Protein 2LXI (pdb70)

InterPro domains:
  IPR000467 G-patch domain [PF01585] (859-901)
  IPR000467 G-patch domain [PS50174] (858-904)
  IPR000467 G-patch domain [SM00443] (856-902)
  IPR000504 RNA recognition motif domain [PF00076] (132-190)
  IPR000504 RNA recognition motif domain [PS50102] (129-209)
  IPR000504 RNA recognition motif domain [PS50102] (300-384)
  IPR000504 RNA recognition motif domain [SM00360] (130-205)
  IPR000504 RNA recognition motif domain [SM00360] (301-380)
  IPR001876 Zinc finger, RanBP2-type [PF00641] (215-241)
  IPR001876 Zinc finger, RanBP2-type [PS01358] (217-236)
  IPR001876 Zinc finger, RanBP2-type [PS50199] (212-242)
  IPR001876 Zinc finger, RanBP2-type [SM00547] (215-239)
  IPR012677 Nucleotide-binding alpha-beta plait domain superfamily [G3DSA:3.30.70.330] (107-211)
  IPR012677 Nucleotide-binding alpha-beta plait domain superfamily [G3DSA:3.30.70.330] (277-408)
  IPR013087 Zinc finger C2H2-type [PS50157] (759-789)
  IPR034992 RNA-binding protein 10, RNA recognition motif 2 [cd12754] (298-384)
  IPR035618 RBM10, OCRE domain [cd16167] (564-627)
  IPR035979 RNA-binding domain superfamily [SSF54928] (54-206)
  IPR035979 RNA-binding domain superfamily [SSF54928] (285-391)
  IPR036443 Zinc finger, RanBP2-type superfamily [SSF90209] (214-242)

Structure (mmCIF, N/CA/C/O backbone):
data_2LXI
#
_entry.id   2LXI
#
_cell.length_a   1.000
_cell.length_b   1.000
_cell.length_c   1.000
_cell.angle_alpha   90.00
_cell.angle_beta   90.00
_cell.angle_gamma   90.00
#
_symmetry.space_group_name_H-M   'P 1'
#
loop_
_atom_site.group_PDB
_atom_site.id
_atom_site.type_symbol
_atom_site.label_atom_id
_atom_site.label_alt_id
_atom_site.label_comp_id
_atom_site.label_asym_id
_atom_site.label_entity_id
_atom_site.label_seq_id
_atom_site.pdbx_PDB_ins_code
_atom_site.Cartn_x
_atom_site.Cartn_y
_atom_site.Cartn_z
_atom_site.occupancy
_atom_site.B_iso_or_equiv
_atom_site.auth_seq_id
_atom_site.auth_comp_id
_atom_site.auth_asym_id
_atom_site.auth_atom_id
_atom_site.pdbx_PDB_model_num
ATOM 1 N N . SER A 1 1 ? -3.703 11.440 -5.330 1.00 31.31 1 SER A N 1
ATOM 2 C CA . SER A 1 1 ? -4.170 10.071 -5.043 1.00 73.32 1 SER A CA 1
ATOM 3 C C . SER A 1 1 ? -3.781 9.658 -3.623 1.00 14.40 1 SER A C 1
ATOM 4 O O . SER A 1 1 ? -2.808 10.197 -3.114 1.00 72.45 1 SER A O 1
ATOM 11 N N . ASN A 1 2 ? -4.497 8.733 -2.968 1.00 51.01 2 ASN A N 1
ATOM 12 C CA . ASN A 1 2 ? -4.178 8.220 -1.624 1.00 73.32 2 ASN A CA 1
ATOM 13 C C . ASN A 1 2 ? -3.840 6.725 -1.635 1.00 44.34 2 ASN A C 1
ATOM 14 O O . ASN A 1 2 ? -3.498 6.196 -0.580 1.00 62.44 2 ASN A O 1
ATOM 24 N N . ILE A 1 3 ? -3.936 6.041 -2.779 1.00 73.35 3 ILE A N 1
ATOM 25 C CA . ILE A 1 3 ? -3.639 4.619 -2.895 1.00 21.13 3 ILE A CA 1
ATOM 26 C C . ILE A 1 3 ? -2.216 4.475 -3.412 1.00 74.43 3 ILE A C 1
ATOM 27 O O . ILE A 1 3 ? -1.805 5.225 -4.296 1.00 74.51 3 ILE A O 1
ATOM 42 N N . VAL A 1 4 ? -1.495 3.488 -2.895 1.00 24.13 4 VAL A N 1
ATOM 43 C CA . VAL A 1 4 ? -0.126 3.147 -3.257 1.00 0.10 4 VAL A CA 1
ATOM 44 C C . VAL A 1 4 ? -0.099 1.641 -3.524 1.00 14.33 4 VAL A C 1
ATOM 45 O O . VAL A 1 4 ? -0.072 0.814 -2.607 1.00 52.34 4 VAL A O 1
ATOM 58 N N . MET A 1 5 ? -0.166 1.298 -4.809 1.00 0.40 5 MET A N 1
ATOM 59 C CA . MET A 1 5 ? 0.076 -0.032 -5.332 1.00 0.15 5 MET A CA 1
ATOM 60 C C . MET A 1 5 ? 1.569 -0.272 -5.236 1.00 45.32 5 MET A C 1
ATOM 61 O O . MET A 1 5 ? 2.341 0.474 -5.841 1.00 40.33 5 MET A O 1
ATOM 73 N N . LEU A 1 6 ? 1.982 -1.284 -4.486 1.00 31.14 6 LEU A N 1
ATOM 74 C CA . LEU A 1 6 ? 3.390 -1.603 -4.303 1.00 44.22 6 LEU A CA 1
ATOM 75 C C . LEU A 1 6 ? 3.674 -2.797 -5.187 1.00 20.43 6 LEU A C 1
ATOM 76 O O . LEU A 1 6 ? 3.406 -3.922 -4.777 1.00 44.34 6 LEU A O 1
ATOM 91 N N . ARG A 1 7 ? 4.100 -2.583 -6.431 1.00 51.24 7 ARG A N 1
ATOM 92 C CA . ARG A 1 7 ? 4.407 -3.697 -7.331 1.00 51.24 7 ARG A CA 1
ATOM 93 C C . ARG A 1 7 ? 5.790 -4.241 -6.997 1.00 73.31 7 ARG A C 1
ATOM 94 O O . ARG A 1 7 ? 6.651 -3.504 -6.523 1.00 52.05 7 ARG A O 1
ATOM 112 N N . MET A 1 8 ? 6.022 -5.506 -7.347 1.00 33.43 8 MET A N 1
ATOM 113 C CA . MET A 1 8 ? 7.311 -6.190 -7.256 1.00 21.14 8 MET A CA 1
ATOM 114 C C . MET A 1 8 ? 7.703 -6.536 -5.810 1.00 3.22 8 MET A C 1
ATOM 115 O O . MET A 1 8 ? 8.878 -6.733 -5.511 1.00 5.13 8 MET A O 1
ATOM 127 N N . LEU A 1 9 ? 6.732 -6.685 -4.903 1.00 13.02 9 LEU A N 1
ATOM 128 C CA . LEU A 1 9 ? 6.990 -7.241 -3.575 1.00 25.11 9 LEU A CA 1
ATOM 129 C C . LEU A 1 9 ? 7.382 -8.723 -3.697 1.00 13.24 9 LEU A C 1
ATOM 130 O O . LEU A 1 9 ? 7.008 -9.376 -4.680 1.00 60.35 9 LEU A O 1
ATOM 145 N N . PRO A 1 10 ? 8.091 -9.289 -2.704 1.00 20.14 10 PRO A N 1
ATOM 146 C CA . PRO A 1 10 ? 8.300 -10.720 -2.600 1.00 34.34 10 PRO A CA 1
ATOM 147 C C . PRO A 1 10 ? 7.015 -11.408 -2.144 1.00 41.23 10 PRO A C 1
ATOM 148 O O . PRO A 1 10 ? 6.046 -10.769 -1.725 1.00 42.24 10 PRO A O 1
ATOM 156 N N . GLN A 1 11 ? 7.043 -12.735 -2.166 1.00 34.53 11 GLN A N 1
ATOM 157 C CA . GLN A 1 11 ? 5.984 -13.560 -1.592 1.00 11.12 11 GLN A CA 1
ATOM 158 C C . GLN A 1 11 ? 6.029 -13.489 -0.062 1.00 51.12 11 GLN A C 1
ATOM 159 O O . GLN A 1 11 ? 4.982 -13.487 0.582 1.00 51.32 11 GLN A O 1
ATOM 171 N N . ALA A 1 12 ? 7.232 -13.409 0.509 1.00 61.23 12 ALA A N 1
ATOM 172 C CA . ALA A 1 12 ? 7.464 -13.543 1.938 1.00 45.41 12 ALA A CA 1
ATOM 173 C C . ALA A 1 12 ? 7.062 -12.321 2.773 1.00 2.52 12 ALA A C 1
ATOM 174 O O . ALA A 1 12 ? 6.898 -12.481 3.984 1.00 1.31 12 ALA A O 1
ATOM 181 N N . ALA A 1 13 ? 6.953 -11.124 2.175 1.00 33.11 13 ALA A N 1
ATOM 182 C CA . ALA A 1 13 ? 6.653 -9.900 2.927 1.00 62.23 13 ALA A CA 1
ATOM 183 C C . ALA A 1 13 ? 5.304 -10.016 3.641 1.00 5.25 13 ALA A C 1
ATOM 184 O O . ALA A 1 13 ? 4.432 -10.767 3.195 1.00 4.34 13 ALA A O 1
ATOM 191 N N . THR A 1 14 ? 5.090 -9.226 4.692 1.00 14.24 14 THR A N 1
ATOM 192 C CA . THR A 1 14 ? 3.883 -9.298 5.503 1.00 52.03 14 THR A CA 1
ATOM 193 C C . THR A 1 14 ? 3.221 -7.932 5.546 1.00 41.12 14 THR A C 1
ATOM 194 O O . THR A 1 14 ? 3.840 -6.918 5.220 1.00 20.10 14 THR A O 1
ATOM 205 N N . GLU A 1 15 ? 1.959 -7.909 5.980 1.00 2.40 15 GLU A N 1
ATOM 206 C CA . GLU A 1 15 ? 1.257 -6.672 6.272 1.00 73.23 15 GLU A CA 1
ATOM 207 C C . GLU A 1 15 ? 2.056 -5.846 7.288 1.00 41.14 15 GLU A C 1
ATOM 208 O O . GLU A 1 15 ? 2.060 -4.618 7.243 1.00 32.22 15 GLU A O 1
ATOM 218 N N . ASP A 1 16 ? 2.733 -6.537 8.206 1.00 62.43 16 ASP A N 1
ATOM 219 C CA . ASP A 1 16 ? 3.368 -5.923 9.355 1.00 22.32 16 ASP A CA 1
ATOM 220 C C . ASP A 1 16 ? 4.720 -5.288 9.016 1.00 43.01 16 ASP A C 1
ATOM 221 O O . ASP A 1 16 ? 5.096 -4.286 9.626 1.00 25.22 16 ASP A O 1
ATOM 229 N N . ASP A 1 17 ? 5.403 -5.812 7.987 1.00 34.43 17 ASP A N 1
ATOM 230 C CA . ASP A 1 17 ? 6.639 -5.230 7.448 1.00 61.12 17 ASP A CA 1
ATOM 231 C C . ASP A 1 17 ? 6.342 -3.816 6.962 1.00 60.33 17 ASP A C 1
ATOM 232 O O . ASP A 1 17 ? 7.040 -2.846 7.254 1.00 60.45 17 ASP A O 1
ATOM 240 N N . ILE A 1 18 ? 5.244 -3.719 6.212 1.00 1.51 18 ILE A N 1
ATOM 241 C CA . ILE A 1 18 ? 4.766 -2.491 5.615 1.00 3.42 18 ILE A CA 1
ATOM 242 C C . ILE A 1 18 ? 4.384 -1.514 6.731 1.00 35.30 18 ILE A C 1
ATOM 243 O O . ILE A 1 18 ? 4.769 -0.349 6.656 1.00 13.13 18 ILE A O 1
ATOM 258 N N . ARG A 1 19 ? 3.667 -1.962 7.774 1.00 40.23 19 ARG A N 1
ATOM 259 C CA . ARG A 1 19 ? 3.346 -1.122 8.938 1.00 71.31 19 ARG A CA 1
ATOM 260 C C . ARG A 1 19 ? 4.621 -0.494 9.501 1.00 14.35 19 ARG A C 1
ATOM 261 O O . ARG A 1 19 ? 4.624 0.706 9.780 1.00 11.21 19 ARG A O 1
ATOM 279 N N . GLY A 1 20 ? 5.714 -1.255 9.578 1.00 53.45 20 GLY A N 1
ATOM 280 C CA . GLY A 1 20 ? 7.010 -0.743 9.994 1.00 60.34 20 GLY A CA 1
ATOM 281 C C . GLY A 1 20 ? 7.479 0.410 9.111 1.00 32.53 20 GLY A C 1
ATOM 282 O O . GLY A 1 20 ? 7.854 1.465 9.630 1.00 15.30 20 GLY A O 1
ATOM 286 N N . GLN A 1 21 ? 7.448 0.231 7.789 1.00 40.32 21 GLN A N 1
ATOM 287 C CA . GLN A 1 21 ? 7.960 1.196 6.824 1.00 54.04 21 GLN A CA 1
ATOM 288 C C . GLN A 1 21 ? 7.159 2.494 6.843 1.00 63.23 21 GLN A C 1
ATOM 289 O O . GLN A 1 21 ? 7.731 3.576 6.691 1.00 71.12 21 GLN A O 1
ATOM 301 N N . LEU A 1 22 ? 5.838 2.394 6.981 1.00 11.53 22 LEU A N 1
ATOM 302 C CA . LEU A 1 22 ? 4.948 3.547 7.017 1.00 13.05 22 LEU A CA 1
ATOM 303 C C . LEU A 1 22 ? 5.291 4.381 8.242 1.00 24.40 22 LEU A C 1
ATOM 304 O O . LEU A 1 22 ? 5.559 5.583 8.147 1.00 42.02 22 LEU A O 1
ATOM 319 N N . GLN A 1 23 ? 5.341 3.714 9.395 1.00 52.14 23 GLN A N 1
ATOM 320 C CA . GLN A 1 23 ? 5.623 4.363 10.654 1.00 55.54 23 GLN A CA 1
ATOM 321 C C . GLN A 1 23 ? 7.045 4.918 10.707 1.00 1.14 23 GLN A C 1
ATOM 322 O O . GLN A 1 23 ? 7.234 5.925 11.392 1.00 31.12 23 GLN A O 1
ATOM 334 N N . SER A 1 24 ? 8.017 4.392 9.945 1.00 31.22 24 SER A N 1
ATOM 335 C CA . SER A 1 24 ? 9.341 4.994 9.944 1.00 33.43 24 SER A CA 1
ATOM 336 C C . SER A 1 24 ? 9.305 6.394 9.315 1.00 0.34 24 SER A C 1
ATOM 337 O O . SER A 1 24 ? 9.931 7.319 9.838 1.00 23.30 24 SER A O 1
ATOM 344 N N . HIS A 1 25 ? 8.498 6.611 8.268 1.00 60.21 25 HIS A N 1
ATOM 345 C CA . HIS A 1 25 ? 8.245 7.956 7.741 1.00 13.25 25 HIS A CA 1
ATOM 346 C C . HIS A 1 25 ? 7.265 8.756 8.605 1.00 2.34 25 HIS A C 1
ATOM 347 O O . HIS A 1 25 ? 7.114 9.966 8.401 1.00 3.20 25 HIS A O 1
ATOM 360 N N . GLY A 1 26 ? 6.633 8.125 9.595 1.00 71.31 26 GLY A N 1
ATOM 361 C CA . GLY A 1 26 ? 5.673 8.772 10.471 1.00 41.14 26 GLY A CA 1
ATOM 362 C C . GLY A 1 26 ? 4.403 9.045 9.684 1.00 4.04 26 GLY A C 1
ATOM 363 O O . GLY A 1 26 ? 3.918 10.176 9.655 1.00 40.53 26 GLY A O 1
ATOM 367 N N . VAL A 1 27 ? 3.921 8.023 8.980 1.00 32.23 27 VAL A N 1
ATOM 368 C CA . VAL A 1 27 ? 2.698 8.076 8.200 1.00 4.04 27 VAL A CA 1
ATOM 369 C C . VAL A 1 27 ? 1.827 6.944 8.743 1.00 2.30 27 VAL A C 1
ATOM 370 O O . VAL A 1 27 ? 2.288 5.802 8.817 1.00 13.03 27 VAL A O 1
ATOM 383 N N . GLN A 1 28 ? 0.587 7.234 9.142 1.00 64.25 28 GLN A N 1
ATOM 384 C CA . GLN A 1 28 ? -0.374 6.167 9.404 1.00 72.33 28 GLN A CA 1
ATOM 385 C C . GLN A 1 28 ? -0.721 5.549 8.042 1.00 40.31 28 GLN A C 1
ATOM 386 O O . GLN A 1 28 ? -0.962 6.305 7.087 1.00 35.43 28 GLN A O 1
ATOM 398 N N . ALA A 1 29 ? -0.810 4.216 7.947 1.00 3.02 29 ALA A N 1
ATOM 399 C CA . ALA A 1 29 ? -1.668 3.595 6.985 1.00 31.15 29 ALA A CA 1
ATOM 400 C C . ALA A 1 29 ? -3.084 3.637 7.513 1.00 75.24 29 ALA A C 1
ATOM 401 O O . ALA A 1 29 ? -3.320 3.284 8.671 1.00 22.23 29 ALA A O 1
ATOM 408 N N . ARG A 1 30 ? -4.029 4.021 6.655 1.00 24.54 30 ARG A N 1
ATOM 409 C CA . ARG A 1 30 ? -5.431 3.830 6.981 1.00 72.31 30 ARG A CA 1
ATOM 410 C C . ARG A 1 30 ? -5.785 2.353 6.810 1.00 53.03 30 ARG A C 1
ATOM 411 O O . ARG A 1 30 ? -6.484 1.784 7.650 1.00 63.24 30 ARG A O 1
ATOM 429 N N . GLU A 1 31 ? -5.301 1.711 5.743 1.00 43.03 31 GLU A N 1
ATOM 430 C CA . GLU A 1 31 ? -5.584 0.302 5.501 1.00 14.32 31 GLU A CA 1
ATOM 431 C C . GLU A 1 31 ? -4.441 -0.328 4.712 1.00 43.01 31 GLU A C 1
ATOM 432 O O . GLU A 1 31 ? -3.737 0.356 3.958 1.00 40.23 31 GLU A O 1
ATOM 442 N N . VAL A 1 32 ? -4.290 -1.645 4.841 1.00 32.55 32 VAL A N 1
ATOM 443 C CA . VAL A 1 32 ? -3.221 -2.411 4.212 1.00 13.04 32 VAL A CA 1
ATOM 444 C C . VAL A 1 32 ? -3.843 -3.684 3.630 1.00 31.31 32 VAL A C 1
ATOM 445 O O . VAL A 1 32 ? -4.579 -4.403 4.307 1.00 44.41 32 VAL A O 1
ATOM 458 N N . ARG A 1 33 ? -3.537 -3.948 2.361 1.00 1.50 33 ARG A N 1
ATOM 459 C CA . ARG A 1 33 ? -4.000 -5.063 1.548 1.00 42.21 33 ARG A CA 1
ATOM 460 C C . ARG A 1 33 ? -2.734 -5.721 1.019 1.00 62.45 33 ARG A C 1
ATOM 461 O O . ARG A 1 33 ? -2.238 -5.306 -0.030 1.00 64.15 33 ARG A O 1
ATOM 479 N N . LEU A 1 34 ? -2.132 -6.642 1.779 1.00 24.35 34 LEU A N 1
ATOM 480 C CA . LEU A 1 34 ? -0.914 -7.361 1.436 1.00 73.42 34 LEU A CA 1
ATOM 481 C C . LEU A 1 34 ? -1.045 -8.767 2.009 1.00 0.43 34 LEU A C 1
ATOM 482 O O . LEU A 1 34 ? -1.128 -8.917 3.223 1.00 52.42 34 LEU A O 1
ATOM 497 N N . MET A 1 35 ? -1.094 -9.789 1.158 1.00 32.24 35 MET A N 1
ATOM 498 C CA . MET A 1 35 ? -1.395 -11.177 1.498 1.00 44.44 35 MET A CA 1
ATOM 499 C C . MET A 1 35 ? -2.585 -11.308 2.472 1.00 13.32 35 MET A C 1
ATOM 500 O O . MET A 1 35 ? -3.476 -10.455 2.515 1.00 53.25 35 MET A O 1
ATOM 512 N N . ARG A 1 36 ? -2.621 -12.402 3.238 1.00 73.13 36 ARG A N 1
ATOM 513 C CA . ARG A 1 36 ? -3.438 -12.674 4.437 1.00 12.13 36 ARG A CA 1
ATOM 514 C C . ARG A 1 36 ? -4.895 -12.990 4.130 1.00 52.31 36 ARG A C 1
ATOM 515 O O . ARG A 1 36 ? -5.439 -13.976 4.629 1.00 15.10 36 ARG A O 1
ATOM 533 N N . ASN A 1 37 ? -5.524 -12.165 3.300 1.00 1.10 37 ASN A N 1
ATOM 534 C CA . ASN A 1 37 ? -6.933 -12.209 2.944 1.00 22.33 37 ASN A CA 1
ATOM 535 C C . ASN A 1 37 ? -7.366 -13.603 2.500 1.00 73.31 37 ASN A C 1
ATOM 536 O O . ASN A 1 37 ? -8.460 -14.043 2.835 1.00 0.34 37 ASN A O 1
ATOM 546 N N . LYS A 1 38 ? -6.501 -14.294 1.749 1.00 1.02 38 LYS A N 1
ATOM 547 C CA . LYS A 1 38 ? -6.803 -15.218 0.656 1.00 73.33 38 LYS A CA 1
ATOM 548 C C . LYS A 1 38 ? -7.822 -14.682 -0.352 1.00 42.22 38 LYS A C 1
ATOM 549 O O . LYS A 1 38 ? -7.436 -14.434 -1.493 1.00 5.34 38 LYS A O 1
ATOM 564 N N . SER A 1 39 ? -9.075 -14.488 0.051 1.00 33.40 39 SER A N 1
ATOM 565 C CA . SER A 1 39 ? -10.246 -14.351 -0.803 1.00 1.21 39 SER A CA 1
ATOM 566 C C . SER A 1 39 ? -10.012 -13.341 -1.926 1.00 11.21 39 SER A C 1
ATOM 567 O O . SER A 1 39 ? -9.899 -13.750 -3.086 1.00 1.42 39 SER A O 1
ATOM 574 N N . SER A 1 40 ? -9.855 -12.059 -1.582 1.00 54.21 40 SER A N 1
ATOM 575 C CA . SER A 1 40 ? -9.834 -10.989 -2.573 1.00 5.22 40 SER A CA 1
ATOM 576 C C . SER A 1 40 ? -8.599 -11.104 -3.469 1.00 42.21 40 SER A C 1
ATOM 577 O O . SER A 1 40 ? -8.674 -10.832 -4.671 1.00 55.03 40 SER A O 1
ATOM 584 N N . GLY A 1 41 ? -7.483 -11.578 -2.900 1.00 73.24 41 GLY A N 1
ATOM 585 C CA . GLY A 1 41 ? -6.377 -12.101 -3.685 1.00 54.21 41 GLY A CA 1
ATOM 586 C C . GLY A 1 41 ? -5.055 -11.398 -3.423 1.00 51.03 41 GLY A C 1
ATOM 587 O O . GLY A 1 41 ? -4.167 -11.516 -4.263 1.00 62.33 41 GLY A O 1
ATOM 591 N N . GLN A 1 42 ? -4.882 -10.724 -2.275 1.00 52.14 42 GLN A N 1
ATOM 592 C CA . GLN A 1 42 ? -3.795 -9.766 -2.013 1.00 24.23 42 GLN A CA 1
ATOM 593 C C . GLN A 1 42 ? -2.379 -10.364 -1.983 1.00 3.30 42 GLN A C 1
ATOM 594 O O . GLN A 1 42 ? -1.399 -9.693 -1.665 1.00 75.11 42 GLN A O 1
ATOM 606 N N . SER A 1 43 ? -2.256 -11.646 -2.271 1.00 41.45 43 SER A N 1
ATOM 607 C CA . SER A 1 43 ? -1.076 -12.467 -2.077 1.00 4.40 43 SER A CA 1
ATOM 608 C C . SER A 1 43 ? -0.496 -12.815 -3.453 1.00 5.20 43 SER A C 1
ATOM 609 O O . SER A 1 43 ? -0.673 -13.931 -3.951 1.00 33.32 43 SER A O 1
ATOM 616 N N . ARG A 1 44 ? 0.111 -11.829 -4.126 1.00 41.44 44 ARG A N 1
ATOM 617 C CA . ARG A 1 44 ? 0.599 -11.968 -5.501 1.00 41.23 44 ARG A CA 1
ATOM 618 C C . ARG A 1 44 ? 2.010 -11.439 -5.731 1.00 63.11 44 ARG A C 1
ATOM 619 O O . ARG A 1 44 ? 2.511 -11.640 -6.841 1.00 33.44 44 ARG A O 1
ATOM 637 N N . GLY A 1 45 ? 2.649 -10.793 -4.754 1.00 3.44 45 GLY A N 1
ATOM 638 C CA . GLY A 1 45 ? 3.845 -9.993 -4.994 1.00 20.25 45 GLY A CA 1
ATOM 639 C C . GLY A 1 45 ? 3.487 -8.531 -5.248 1.00 73.44 45 GLY A C 1
ATOM 640 O O . GLY A 1 45 ? 4.214 -7.846 -5.971 1.00 5.22 45 GLY A O 1
ATOM 644 N N . PHE A 1 46 ? 2.381 -8.033 -4.682 1.00 1.12 46 PHE A N 1
ATOM 645 C CA . PHE A 1 46 ? 2.101 -6.605 -4.603 1.00 62.43 46 PHE A CA 1
ATOM 646 C C . PHE A 1 46 ? 1.274 -6.286 -3.353 1.00 13.10 46 PHE A C 1
ATOM 647 O O . PHE A 1 46 ? 0.749 -7.206 -2.726 1.00 14.14 46 PHE A O 1
ATOM 663 N N . ALA A 1 47 ? 1.120 -4.996 -3.026 1.00 51.45 47 ALA A N 1
ATOM 664 C CA . ALA A 1 47 ? 0.187 -4.468 -2.026 1.00 32.34 47 ALA A CA 1
ATOM 665 C C . ALA A 1 47 ? -0.703 -3.386 -2.652 1.00 62.54 47 ALA A C 1
ATOM 666 O O . ALA A 1 47 ? -0.390 -2.915 -3.747 1.00 20.11 47 ALA A O 1
ATOM 673 N N . PHE A 1 48 ? -1.753 -2.956 -1.942 1.00 20.34 48 PHE A N 1
ATOM 674 C CA . PHE A 1 48 ? -2.720 -1.926 -2.355 1.00 5.44 48 PHE A CA 1
ATOM 675 C C . PHE A 1 48 ? -2.956 -0.885 -1.231 1.00 51.01 48 PHE A C 1
ATOM 676 O O . PHE A 1 48 ? -4.087 -0.478 -0.942 1.00 42.34 48 PHE A O 1
ATOM 692 N N . VAL A 1 49 ? -1.887 -0.492 -0.545 1.00 61.12 49 VAL A N 1
ATOM 693 C CA . VAL A 1 49 ? -1.872 0.316 0.685 1.00 52.43 49 VAL A CA 1
ATOM 694 C C . VAL A 1 49 ? -2.680 1.606 0.488 1.00 20.42 49 VAL A C 1
ATOM 695 O O . VAL A 1 49 ? -2.604 2.202 -0.590 1.00 3.01 49 VAL A O 1
ATOM 708 N N . GLU A 1 50 ? -3.458 2.040 1.493 1.00 43.31 50 GLU A N 1
ATOM 709 C CA . GLU A 1 50 ? -4.238 3.255 1.383 1.00 11.30 50 GLU A CA 1
ATOM 710 C C . GLU A 1 50 ? -4.012 4.152 2.597 1.00 63.23 50 GLU A C 1
ATOM 711 O O . GLU A 1 50 ? -3.921 3.685 3.739 1.00 3.34 50 GLU A O 1
ATOM 721 N N . PHE A 1 51 ? -3.929 5.454 2.329 1.00 4.22 51 PHE A N 1
ATOM 722 C CA . PHE A 1 51 ? -3.650 6.481 3.321 1.00 52.41 51 PHE A CA 1
ATOM 723 C C . PHE A 1 51 ? -4.919 7.272 3.629 1.00 54.13 51 PHE A C 1
ATOM 724 O O . PHE A 1 51 ? -5.822 7.359 2.795 1.00 21.22 51 PHE A O 1
ATOM 740 N N . SER A 1 52 ? -4.979 7.888 4.810 1.00 22.22 52 SER A N 1
ATOM 741 C CA . SER A 1 52 ? -6.087 8.738 5.229 1.00 1.40 52 SER A CA 1
ATOM 742 C C . SER A 1 52 ? -6.098 10.039 4.429 1.00 13.40 52 SER A C 1
ATOM 743 O O . SER A 1 52 ? -7.152 10.650 4.245 1.00 11.01 52 SER A O 1
ATOM 750 N N . HIS A 1 53 ? -4.935 10.475 3.951 1.00 71.35 53 HIS A N 1
ATOM 751 C CA . HIS A 1 53 ? -4.736 11.783 3.370 1.00 51.25 53 HIS A CA 1
ATOM 752 C C . HIS A 1 53 ? -4.117 11.585 1.997 1.00 64.23 53 HIS A C 1
ATOM 753 O O . HIS A 1 53 ? -3.208 10.774 1.834 1.00 2.23 53 HIS A O 1
ATOM 766 N N . LEU A 1 54 ? -4.569 12.355 1.011 1.00 35.32 54 LEU A N 1
ATOM 767 C CA . LEU A 1 54 ? -4.052 12.263 -0.351 1.00 34.21 54 LEU A CA 1
ATOM 768 C C . LEU A 1 54 ? -2.568 12.640 -0.362 1.00 13.05 54 LEU A C 1
ATOM 769 O O . LEU A 1 54 ? -1.768 11.970 -1.009 1.00 73.52 54 LEU A O 1
ATOM 784 N N . GLN A 1 55 ? -2.177 13.665 0.402 1.00 31.50 55 GLN A N 1
ATOM 785 C CA . GLN A 1 55 ? -0.778 14.061 0.539 1.00 13.34 55 GLN A CA 1
ATOM 786 C C . GLN A 1 55 ? 0.114 12.934 1.075 1.00 0.21 55 GLN A C 1
ATOM 787 O O . GLN A 1 55 ? 1.295 12.902 0.742 1.00 14.14 55 GLN A O 1
ATOM 799 N N . ASP A 1 56 ? -0.411 12.037 1.916 1.00 44.22 56 ASP A N 1
ATOM 800 C CA . ASP A 1 56 ? 0.381 11.038 2.635 1.00 20.22 56 ASP A CA 1
ATOM 801 C C . ASP A 1 56 ? 0.877 9.953 1.687 1.00 21.42 56 ASP A C 1
ATOM 802 O O . ASP A 1 56 ? 1.964 9.420 1.900 1.00 32.23 56 ASP A O 1
ATOM 810 N N . ALA A 1 57 ? 0.127 9.665 0.617 1.00 72.42 57 ALA A N 1
ATOM 811 C CA . ALA A 1 57 ? 0.565 8.721 -0.397 1.00 1.43 57 ALA A CA 1
ATOM 812 C C . ALA A 1 57 ? 1.806 9.305 -1.051 1.00 4.15 57 ALA A C 1
ATOM 813 O O . ALA A 1 57 ? 2.866 8.682 -1.057 1.00 52.05 57 ALA A O 1
ATOM 820 N N . THR A 1 58 ? 1.690 10.543 -1.534 1.00 5.01 58 THR A N 1
ATOM 821 C CA . THR A 1 58 ? 2.780 11.272 -2.144 1.00 51.31 58 THR A CA 1
ATOM 822 C C . THR A 1 58 ? 3.963 11.385 -1.181 1.00 5.44 58 THR A C 1
ATOM 823 O O . THR A 1 58 ? 5.115 11.346 -1.618 1.00 74.43 58 THR A O 1
ATOM 834 N N . ARG A 1 59 ? 3.701 11.548 0.123 1.00 4.53 59 ARG A N 1
ATOM 835 C CA . ARG A 1 59 ? 4.738 11.665 1.139 1.00 31.51 59 ARG A CA 1
ATOM 836 C C . ARG A 1 59 ? 5.619 10.429 1.054 1.00 2.02 59 ARG A C 1
ATOM 837 O O . ARG A 1 59 ? 6.825 10.525 0.835 1.00 32.43 59 ARG A O 1
ATOM 855 N N . TRP A 1 60 ? 5.003 9.262 1.216 1.00 25.14 60 TRP A N 1
ATOM 856 C CA . TRP A 1 60 ? 5.711 8.001 1.300 1.00 15.24 60 TRP A CA 1
ATOM 857 C C . TRP A 1 60 ? 6.388 7.686 -0.036 1.00 24.40 60 TRP A C 1
ATOM 858 O O . TRP A 1 60 ? 7.504 7.167 -0.052 1.00 51.31 60 TRP A O 1
ATOM 878 N N . MET A 1 61 ? 5.741 8.035 -1.154 1.00 40.35 61 MET A N 1
ATOM 879 C CA . MET A 1 61 ? 6.279 7.900 -2.498 1.00 20.40 61 MET A CA 1
ATOM 880 C C . MET A 1 61 ? 7.581 8.689 -2.635 1.00 3.53 61 MET A C 1
ATOM 881 O O . MET A 1 61 ? 8.641 8.106 -2.883 1.00 51.03 61 MET A O 1
ATOM 893 N N . GLU A 1 62 ? 7.511 10.017 -2.531 1.00 64.14 62 GLU A N 1
ATOM 894 C CA . GLU A 1 62 ? 8.630 10.898 -2.856 1.00 14.31 62 GLU A CA 1
ATOM 895 C C . GLU A 1 62 ? 9.769 10.728 -1.862 1.00 40.33 62 GLU A C 1
ATOM 896 O O . GLU A 1 62 ? 10.935 10.830 -2.241 1.00 14.33 62 GLU A O 1
ATOM 906 N N . ALA A 1 63 ? 9.453 10.404 -0.608 1.00 22.21 63 ALA A N 1
ATOM 907 C CA . ALA A 1 63 ? 10.455 10.182 0.433 1.00 54.44 63 ALA A CA 1
ATOM 908 C C . ALA A 1 63 ? 11.246 8.891 0.215 1.00 13.03 63 ALA A C 1
ATOM 909 O O . ALA A 1 63 ? 12.183 8.604 0.968 1.00 1.10 63 ALA A O 1
ATOM 916 N N . ASN A 1 64 ? 10.889 8.108 -0.802 1.00 22.33 64 ASN A N 1
ATOM 917 C CA . ASN A 1 64 ? 11.578 6.895 -1.209 1.00 60.44 64 ASN A CA 1
ATOM 918 C C . ASN A 1 64 ? 11.938 6.946 -2.692 1.00 64.23 64 ASN A C 1
ATOM 919 O O . ASN A 1 64 ? 12.441 5.958 -3.230 1.00 43.04 64 ASN A O 1
ATOM 929 N N . GLN A 1 65 ? 11.74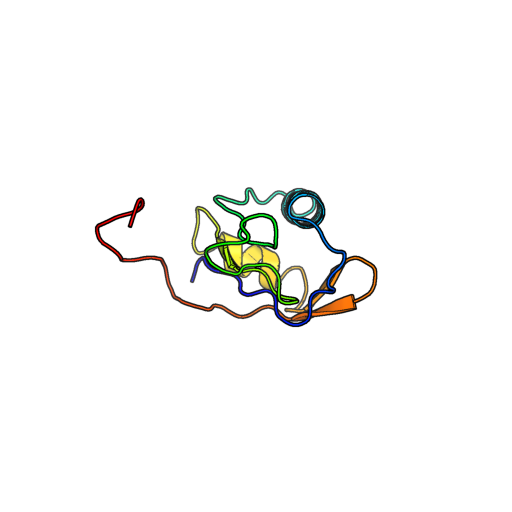0 8.093 -3.361 1.00 20.44 65 GLN A N 1
ATOM 930 C CA . GLN A 1 65 ? 12.109 8.323 -4.754 1.00 0.42 65 GLN A CA 1
ATOM 931 C C . GLN A 1 65 ? 11.385 7.306 -5.632 1.00 40.14 65 GLN A C 1
ATOM 932 O O . GLN A 1 65 ? 11.920 6.830 -6.638 1.00 15.23 65 GLN A O 1
ATOM 944 N N . HIS A 1 66 ? 10.177 6.932 -5.199 1.00 43.34 66 HIS A N 1
ATOM 945 C CA . HIS A 1 66 ? 9.291 6.028 -5.901 1.00 25.23 66 HIS A CA 1
ATOM 946 C C . HIS A 1 66 ? 9.812 4.574 -5.959 1.00 22.43 66 HIS A C 1
ATOM 947 O O . HIS A 1 66 ? 9.333 3.803 -6.798 1.00 63.52 66 HIS A O 1
ATOM 960 N N . SER A 1 67 ? 10.749 4.163 -5.085 1.00 32.31 67 SER A N 1
ATOM 961 C CA . SER A 1 67 ? 11.076 2.746 -4.904 1.00 4.00 67 SER A CA 1
ATOM 962 C C . SER A 1 67 ? 11.370 2.415 -3.437 1.00 0.00 67 SER A C 1
ATOM 963 O O . SER A 1 67 ? 12.197 3.069 -2.797 1.00 71.23 67 SER A O 1
ATOM 970 N N . LEU A 1 68 ? 10.708 1.382 -2.911 1.00 11.25 68 LEU A N 1
ATOM 971 C CA . LEU A 1 68 ? 10.967 0.845 -1.571 1.00 32.40 68 LEU A CA 1
ATOM 972 C C . LEU A 1 68 ? 11.827 -0.415 -1.666 1.00 54.01 68 LEU A C 1
ATOM 973 O O . LEU A 1 68 ? 12.122 -0.905 -2.762 1.00 21.41 68 LEU A O 1
ATOM 988 N N . ASN A 1 69 ? 12.207 -0.963 -0.510 1.00 4.11 69 ASN A N 1
ATOM 989 C CA . ASN A 1 69 ? 12.989 -2.182 -0.413 1.00 55.32 69 ASN A CA 1
ATOM 990 C C . ASN A 1 69 ? 12.538 -3.001 0.790 1.00 43.24 69 ASN A C 1
ATOM 991 O O . ASN A 1 69 ? 12.711 -2.557 1.921 1.00 45.34 69 ASN A O 1
ATOM 1001 N N . ILE A 1 70 ? 11.893 -4.145 0.548 1.00 61.54 70 ILE A N 1
ATOM 1002 C CA . ILE A 1 70 ? 11.285 -4.981 1.572 1.00 5.35 70 ILE A CA 1
ATOM 1003 C C . ILE A 1 70 ? 11.791 -6.400 1.382 1.00 65.15 70 ILE A C 1
ATOM 1004 O O . ILE A 1 70 ? 11.677 -6.963 0.287 1.00 12.11 70 ILE A O 1
ATOM 1019 N N . LEU A 1 71 ? 12.360 -6.964 2.451 1.00 71.22 71 LEU A N 1
ATOM 1020 C CA . LEU A 1 71 ? 13.099 -8.228 2.452 1.00 3.22 71 LEU A CA 1
ATOM 1021 C C . LEU A 1 71 ? 14.103 -8.251 1.293 1.00 4.24 71 LEU A C 1
ATOM 1022 O O . LEU A 1 71 ? 14.270 -9.267 0.622 1.00 21.50 71 LEU A O 1
ATOM 1037 N N . GLY A 1 72 ? 14.714 -7.099 1.011 1.00 3.41 72 GLY A N 1
ATOM 1038 C CA . GLY A 1 72 ? 15.703 -6.921 -0.032 1.00 53.35 72 GLY A CA 1
ATOM 1039 C C . GLY A 1 72 ? 15.130 -6.717 -1.438 1.00 22.43 72 GLY A C 1
ATOM 1040 O O . GLY A 1 72 ? 15.872 -6.243 -2.302 1.00 21.54 72 GLY A O 1
ATOM 1044 N N . GLN A 1 73 ? 13.862 -7.041 -1.724 1.00 65.31 73 GLN A N 1
ATOM 1045 C CA . GLN A 1 73 ? 13.301 -6.895 -3.064 1.00 34.20 73 GLN A CA 1
ATOM 1046 C C . GLN A 1 73 ? 13.091 -5.411 -3.335 1.00 60.11 73 GLN A C 1
ATOM 1047 O O . GLN A 1 73 ? 12.612 -4.681 -2.471 1.00 5.14 73 GLN A O 1
ATOM 1059 N N . LYS A 1 74 ? 13.428 -4.978 -4.545 1.00 12.11 74 LYS A N 1
ATOM 1060 C CA . LYS A 1 74 ? 13.209 -3.637 -5.060 1.00 12.34 74 LYS A CA 1
ATOM 1061 C C . LYS A 1 74 ? 11.739 -3.537 -5.448 1.00 3.31 74 LYS A C 1
ATOM 1062 O O . LYS A 1 74 ? 11.302 -4.221 -6.371 1.00 44.12 74 LYS A O 1
ATOM 1077 N N . VAL A 1 75 ? 10.988 -2.705 -4.738 1.00 44.03 75 VAL A N 1
ATOM 1078 C CA . VAL A 1 75 ? 9.554 -2.539 -4.906 1.00 63.55 75 VAL A CA 1
ATOM 1079 C C . VAL A 1 75 ? 9.332 -1.190 -5.587 1.00 54.22 75 VAL A C 1
ATOM 1080 O O . VAL A 1 75 ? 10.012 -0.214 -5.268 1.00 5.22 75 VAL A O 1
ATOM 1093 N N . SER A 1 76 ? 8.369 -1.117 -6.502 1.00 25.21 76 SER A N 1
ATOM 1094 C CA . SER A 1 76 ? 7.944 0.112 -7.164 1.00 31.42 76 SER A CA 1
ATOM 1095 C C . SER A 1 76 ? 6.597 0.551 -6.590 1.00 21.40 76 SER A C 1
ATOM 1096 O O . SER A 1 76 ? 5.854 -0.282 -6.067 1.00 23.43 76 SER A O 1
ATOM 1103 N N . MET A 1 77 ? 6.258 1.837 -6.698 1.00 24.25 77 MET A N 1
ATOM 1104 C CA . MET A 1 77 ? 5.028 2.387 -6.137 1.00 71.23 77 MET A CA 1
ATOM 1105 C C . MET A 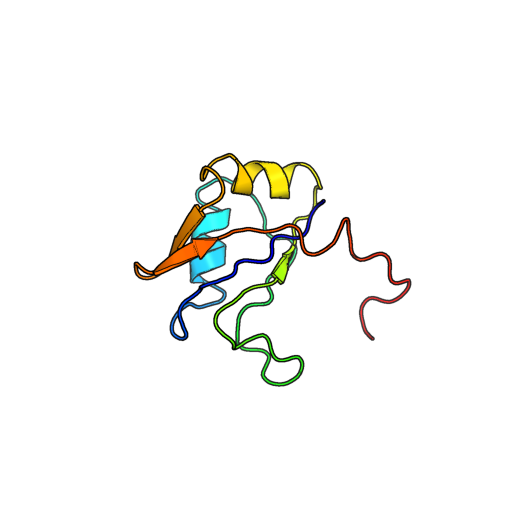1 77 ? 4.289 3.230 -7.170 1.00 11.44 77 MET A C 1
ATOM 1106 O O . MET A 1 77 ? 4.893 4.040 -7.879 1.00 4.20 77 MET A O 1
ATOM 1118 N N . HIS A 1 78 ? 2.979 2.998 -7.261 1.00 20.41 78 HIS A N 1
ATOM 1119 C CA . HIS A 1 78 ? 2.106 3.446 -8.341 1.00 61.21 78 HIS A CA 1
ATOM 1120 C C . HIS A 1 78 ? 0.732 3.782 -7.764 1.00 24.30 78 HIS A C 1
ATOM 1121 O O . HIS A 1 78 ? 0.202 3.002 -6.975 1.00 15.25 78 HIS A O 1
ATOM 1134 N N . TYR A 1 79 ? 0.125 4.904 -8.147 1.00 61.31 79 TYR A N 1
ATOM 1135 C CA . TYR A 1 79 ? -1.201 5.282 -7.665 1.00 61.34 79 TYR A CA 1
ATOM 1136 C C . TYR A 1 79 ? -2.271 4.452 -8.388 1.00 23.12 79 TYR A C 1
ATOM 1137 O O . TYR A 1 79 ? -2.551 4.750 -9.550 1.00 33.22 79 TYR A O 1
ATOM 1154 N N . SER A 1 80 ? -2.867 3.410 -7.783 1.00 54.04 80 SER A N 1
ATOM 1155 C CA . SER A 1 80 ? -3.824 2.586 -8.544 1.00 4.24 80 SER A CA 1
ATOM 1156 C C . SER A 1 80 ? -5.185 3.225 -8.754 1.00 31.13 80 SER A C 1
ATOM 1157 O O . SER A 1 80 ? -5.973 2.753 -9.569 1.00 22.33 80 SER A O 1
ATOM 1164 N N . ASP A 1 81 ? -5.413 4.362 -8.133 1.00 4.20 81 ASP A N 1
ATOM 1165 C CA . ASP A 1 81 ? -6.640 5.130 -8.228 1.00 35.32 81 ASP A CA 1
ATOM 1166 C C . ASP A 1 81 ? -6.433 6.475 -7.538 1.00 3.22 81 ASP A C 1
ATOM 1167 O O . ASP A 1 81 ? -5.431 6.632 -6.829 1.00 55.33 81 ASP A O 1
ATOM 1175 N N . PRO A 1 82 ? -7.322 7.465 -7.727 1.00 12.25 82 PRO A N 1
ATOM 1176 C CA . PRO A 1 82 ? -7.284 8.673 -6.926 1.00 13.34 82 PRO A CA 1
ATOM 1177 C C . PRO A 1 82 ? -7.678 8.399 -5.475 1.00 51.43 82 PRO A C 1
ATOM 1178 O O . PRO A 1 82 ? -6.910 8.728 -4.571 1.00 44.44 82 PRO A O 1
ATOM 1186 N N . LYS A 1 83 ? -8.871 7.825 -5.267 1.00 21.54 83 LYS A N 1
ATOM 1187 C CA . LYS A 1 83 ? -9.421 7.372 -3.998 1.00 31.20 83 LYS A CA 1
ATOM 1188 C C . LYS A 1 83 ? -10.542 6.360 -4.265 1.00 15.41 83 LYS A C 1
ATOM 1189 O O . LYS A 1 83 ? -11.133 6.415 -5.351 1.00 31.32 83 LYS A O 1
ATOM 1204 N N . PRO A 1 84 ? -10.877 5.501 -3.291 1.00 52.04 84 PRO A N 1
ATOM 1205 C CA . PRO A 1 84 ? -12.034 4.627 -3.328 1.00 13.14 84 PRO A CA 1
ATOM 1206 C C . PRO A 1 84 ? -13.294 5.472 -3.213 1.00 23.21 84 PRO A C 1
ATOM 1207 O O . PRO A 1 84 ? -13.578 6.083 -2.177 1.00 15.15 84 PRO A O 1
ATOM 1215 N N . LYS A 1 85 ? -13.990 5.605 -4.333 1.00 34.11 85 LYS A N 1
ATOM 1216 C CA . LYS A 1 85 ? -15.172 6.444 -4.475 1.00 73.15 85 LYS A CA 1
ATOM 1217 C C . LYS A 1 85 ? -16.455 5.625 -4.619 1.00 3.13 85 LYS A C 1
ATOM 1218 O O . LYS A 1 85 ? -17.463 6.131 -5.114 1.00 14.30 85 LYS A O 1
ATOM 1233 N N . ILE A 1 86 ? -16.406 4.360 -4.207 1.00 31.10 86 ILE A N 1
ATOM 1234 C CA . ILE A 1 86 ? -17.560 3.487 -4.046 1.00 34.13 86 ILE A CA 1
ATOM 1235 C C . ILE A 1 86 ? -18.457 4.120 -2.978 1.00 15.01 86 ILE A C 1
ATOM 1236 O O . ILE A 1 86 ? -17.970 4.838 -2.100 1.00 13.41 86 ILE A O 1
ATOM 1251 N N . ASN A 1 87 ? -19.762 3.851 -3.019 1.00 62.44 87 ASN A N 1
ATOM 1252 C CA . ASN A 1 87 ? -20.690 4.347 -2.002 1.00 41.21 87 ASN A CA 1
ATOM 1253 C C . ASN A 1 87 ? -20.825 3.382 -0.815 1.00 61.42 87 ASN A C 1
ATOM 1254 O O . ASN A 1 87 ? -21.462 3.712 0.187 1.00 12.31 87 ASN A O 1
ATOM 1264 N N . GLU A 1 88 ? -20.188 2.224 -0.933 1.00 43.51 88 GLU A N 1
ATOM 1265 C CA . GLU A 1 88 ? -20.146 1.102 -0.010 1.00 31.51 88 GLU A CA 1
ATOM 1266 C C . GLU A 1 88 ? -18.694 0.845 0.383 1.00 43.01 88 GLU A C 1
ATOM 1267 O O . GLU A 1 88 ? -17.777 1.240 -0.335 1.00 41.14 88 GLU A O 1
ATOM 1277 N N . ASP A 1 89 ? -18.494 0.161 1.507 1.00 21.12 89 ASP A N 1
ATOM 1278 C CA . ASP A 1 89 ? -17.180 -0.109 2.120 1.00 31.13 89 ASP A CA 1
ATOM 1279 C C . ASP A 1 89 ? -17.150 -1.495 2.775 1.00 43.12 89 ASP A C 1
ATOM 1280 O O . ASP A 1 89 ? -16.292 -1.835 3.589 1.00 32.13 89 ASP A O 1
ATOM 1288 N N . TRP A 1 90 ? -18.183 -2.270 2.469 1.00 43.44 90 TRP A N 1
ATOM 1289 C CA . TRP A 1 90 ? -18.442 -3.625 2.918 1.00 5.34 90 TRP A CA 1
ATOM 1290 C C . TRP A 1 90 ? -18.901 -4.531 1.765 1.00 65.11 90 TRP A C 1
ATOM 1291 O O . TRP A 1 90 ? -19.295 -5.676 2.000 1.00 20.45 90 TRP A O 1
ATOM 1311 N N . LEU A 1 91 ? -18.845 -4.049 0.520 1.00 13.34 91 LEU A N 1
ATOM 1312 C CA . LEU A 1 91 ? -19.138 -4.838 -0.684 1.00 11.04 91 LEU A CA 1
ATOM 1313 C C . LEU A 1 91 ? -17.818 -5.393 -1.186 1.00 15.41 91 LEU A C 1
ATOM 1314 O O . LEU A 1 91 ? -17.042 -4.579 -1.726 1.00 42.02 91 LEU A O 1
ATOM 1329 N N . SER A 1 1 ? -3.871 11.389 -2.805 1.00 14.04 1 SER A N 2
ATOM 1330 C CA . SER A 1 1 ? -4.538 10.115 -2.480 1.00 72.22 1 SER A CA 2
ATOM 1331 C C . SER A 1 1 ? -3.999 9.558 -1.158 1.00 42.41 1 SER A C 2
ATOM 1332 O O . SER A 1 1 ? -3.183 10.235 -0.543 1.00 23.32 1 SER A O 2
ATOM 1339 N N . ASN A 1 2 ? -4.437 8.382 -0.678 1.00 50.43 2 ASN A N 2
ATOM 1340 C CA . ASN A 1 2 ? -4.056 7.847 0.644 1.00 32.15 2 ASN A CA 2
ATOM 1341 C C . ASN A 1 2 ? -3.858 6.326 0.687 1.00 42.00 2 ASN A C 2
ATOM 1342 O O . ASN A 1 2 ? -3.769 5.766 1.775 1.00 51.20 2 ASN A O 2
ATOM 1352 N N . ILE A 1 3 ? -3.768 5.643 -0.453 1.00 51.00 3 ILE A N 2
ATOM 1353 C CA . ILE A 1 3 ? -3.348 4.242 -0.516 1.00 1.03 3 ILE A CA 2
ATOM 1354 C C . ILE A 1 3 ? -2.080 4.186 -1.355 1.00 33.35 3 ILE A C 2
ATOM 1355 O O . ILE A 1 3 ? -2.073 4.769 -2.444 1.00 73.21 3 ILE A O 2
ATOM 1370 N N . VAL A 1 4 ? -1.048 3.473 -0.893 1.00 31.55 4 VAL A N 2
ATOM 1371 C CA . VAL A 1 4 ? 0.240 3.408 -1.588 1.00 74.42 4 VAL A CA 2
ATOM 1372 C C . VAL A 1 4 ? 0.466 1.945 -1.972 1.00 21.21 4 VAL A C 2
ATOM 1373 O O . VAL A 1 4 ? 1.238 1.215 -1.349 1.00 52.21 4 VAL A O 2
ATOM 1386 N N . MET A 1 5 ? -0.299 1.488 -2.959 1.00 54.14 5 MET A N 2
ATOM 1387 C CA . MET A 1 5 ? -0.311 0.112 -3.430 1.00 54.13 5 MET A CA 2
ATOM 1388 C C . MET A 1 5 ? 1.070 -0.213 -3.969 1.00 12.11 5 MET A C 2
ATOM 1389 O O . MET A 1 5 ? 1.548 0.478 -4.869 1.00 63.52 5 MET A O 2
ATOM 1401 N N . LEU A 1 6 ? 1.723 -1.207 -3.370 1.00 43.41 6 LEU A N 2
ATOM 1402 C CA . LEU A 1 6 ? 3.049 -1.633 -3.789 1.00 10.31 6 LEU A CA 2
ATOM 1403 C C . LEU A 1 6 ? 2.897 -2.775 -4.786 1.00 21.15 6 LEU A C 2
ATOM 1404 O O . LEU A 1 6 ? 2.011 -3.608 -4.614 1.00 72.34 6 LEU A O 2
ATOM 1419 N N . ARG A 1 7 ? 3.783 -2.885 -5.776 1.00 32.31 7 ARG A N 2
ATOM 1420 C CA . ARG A 1 7 ? 3.840 -3.987 -6.752 1.00 65.22 7 ARG A CA 2
ATOM 1421 C C . ARG A 1 7 ? 5.182 -4.710 -6.649 1.00 11.12 7 ARG A C 2
ATOM 1422 O O . ARG A 1 7 ? 6.041 -4.294 -5.884 1.00 64.44 7 ARG A O 2
ATOM 1440 N N . MET A 1 8 ? 5.386 -5.782 -7.417 1.00 65.52 8 MET A N 2
ATOM 1441 C CA . MET A 1 8 ? 6.668 -6.491 -7.508 1.00 5.01 8 MET A CA 2
ATOM 1442 C C . MET A 1 8 ? 7.139 -7.132 -6.183 1.00 50.04 8 MET A C 2
ATOM 1443 O O . MET A 1 8 ? 8.318 -7.443 -6.029 1.00 43.11 8 MET A O 2
ATOM 1455 N N . LEU A 1 9 ? 6.251 -7.333 -5.207 1.00 31.41 9 LEU A N 2
ATOM 1456 C CA . LEU A 1 9 ? 6.602 -7.783 -3.854 1.00 1.21 9 LEU A CA 2
ATOM 1457 C C . LEU A 1 9 ? 7.224 -9.189 -3.808 1.00 32.13 9 LEU A C 2
ATOM 1458 O O . LEU A 1 9 ? 6.817 -10.056 -4.588 1.00 50.13 9 LEU A O 2
ATOM 1473 N N . PRO A 1 10 ? 8.139 -9.453 -2.852 1.00 52.22 10 PRO A N 2
ATOM 1474 C CA . PRO A 1 10 ? 8.517 -10.803 -2.462 1.00 73.31 10 PRO A CA 2
ATOM 1475 C C . PRO A 1 10 ? 7.442 -11.438 -1.582 1.00 22.33 10 PRO A C 2
ATOM 1476 O O . PRO A 1 10 ? 6.533 -10.770 -1.093 1.00 54.41 10 PRO A O 2
ATOM 1484 N N . GLN A 1 11 ? 7.621 -12.725 -1.294 1.00 43.31 11 GLN A N 2
ATOM 1485 C CA . GLN A 1 11 ? 6.732 -13.507 -0.438 1.00 22.24 11 GLN A CA 2
ATOM 1486 C C . GLN A 1 11 ? 7.325 -13.682 0.972 1.00 2.25 11 GLN A C 2
ATOM 1487 O O . GLN A 1 11 ? 6.623 -14.110 1.893 1.00 24.54 11 GLN A O 2
ATOM 1499 N N . ALA A 1 12 ? 8.597 -13.332 1.180 1.00 72.40 12 ALA A N 2
ATOM 1500 C CA . ALA A 1 12 ? 9.202 -13.282 2.506 1.00 44.21 12 ALA A CA 2
ATOM 1501 C C . ALA A 1 12 ? 8.956 -11.934 3.205 1.00 1.25 12 ALA A C 2
ATOM 1502 O O . ALA A 1 12 ? 9.187 -11.844 4.409 1.00 45.12 12 ALA A O 2
ATOM 1509 N N . ALA A 1 13 ? 8.437 -10.907 2.515 1.00 63.54 13 ALA A N 2
ATOM 1510 C CA . ALA A 1 13 ? 7.947 -9.707 3.195 1.00 33.41 13 ALA A CA 2
ATOM 1511 C C . ALA A 1 13 ? 6.734 -10.075 4.053 1.00 52.30 13 ALA A C 2
ATOM 1512 O O . ALA A 1 13 ? 5.979 -10.988 3.696 1.00 12.31 13 ALA A O 2
ATOM 1519 N N . THR A 1 14 ? 6.477 -9.321 5.116 1.00 64.40 14 THR A N 2
ATOM 1520 C CA . THR A 1 14 ? 5.307 -9.469 5.973 1.00 74.50 14 THR A CA 2
ATOM 1521 C C . THR A 1 14 ? 4.639 -8.110 6.146 1.00 65.14 14 THR A C 2
ATOM 1522 O O . THR A 1 14 ? 5.165 -7.095 5.685 1.00 41.30 14 THR A O 2
ATOM 1533 N N . GLU A 1 15 ? 3.461 -8.074 6.778 1.00 22.15 15 GLU A N 2
ATOM 1534 C CA . GLU A 1 15 ? 2.764 -6.823 7.053 1.00 4.04 15 GLU A CA 2
ATOM 1535 C C . GLU A 1 15 ? 3.673 -5.878 7.817 1.00 65.10 15 GLU A C 2
ATOM 1536 O O . GLU A 1 15 ? 3.659 -4.667 7.603 1.00 5.12 15 GLU A O 2
ATOM 1546 N N . ASP A 1 16 ? 4.487 -6.461 8.693 1.00 73.50 16 ASP A N 2
ATOM 1547 C CA . ASP A 1 16 ? 5.348 -5.694 9.545 1.00 41.13 16 ASP A CA 2
ATOM 1548 C C . ASP A 1 16 ? 6.515 -5.060 8.785 1.00 73.52 16 ASP A C 2
ATOM 1549 O O . ASP A 1 16 ? 7.115 -4.100 9.266 1.00 52.30 16 ASP A O 2
ATOM 1557 N N . ASP A 1 17 ? 6.813 -5.568 7.582 1.00 13.45 17 ASP A N 2
ATOM 1558 C CA . ASP A 1 17 ? 7.830 -4.988 6.711 1.00 13.44 17 ASP A CA 2
ATOM 1559 C C . ASP A 1 17 ? 7.420 -3.564 6.354 1.00 45.32 17 ASP A C 2
ATOM 1560 O O . ASP A 1 17 ? 8.122 -2.606 6.672 1.00 3.04 17 ASP A O 2
ATOM 1568 N N . ILE A 1 18 ? 6.214 -3.415 5.793 1.00 14.41 18 ILE A N 2
ATOM 1569 C CA . ILE A 1 18 ? 5.662 -2.104 5.477 1.00 2.42 18 ILE A CA 2
ATOM 1570 C C . ILE A 1 18 ? 5.589 -1.279 6.769 1.00 64.12 18 ILE A C 2
ATOM 1571 O O . ILE A 1 18 ? 5.975 -0.114 6.745 1.00 54.02 18 ILE A O 2
ATOM 1586 N N . ARG A 1 19 ? 5.157 -1.859 7.899 1.00 73.54 19 ARG A N 2
ATOM 1587 C CA . ARG A 1 19 ? 5.052 -1.108 9.158 1.00 10.41 19 ARG A CA 2
ATOM 1588 C C . ARG A 1 19 ? 6.386 -0.454 9.529 1.00 52.01 19 ARG A C 2
ATOM 1589 O O . ARG A 1 19 ? 6.393 0.719 9.916 1.00 62.40 19 ARG A O 2
ATOM 1607 N N . GLY A 1 20 ? 7.499 -1.171 9.387 1.00 61.51 20 GLY A N 2
ATOM 1608 C CA . GLY A 1 20 ? 8.828 -0.639 9.642 1.00 25.13 20 GLY A CA 2
ATOM 1609 C C . GLY A 1 20 ? 9.264 0.355 8.571 1.00 2.14 20 GLY A C 2
ATOM 1610 O O . GLY A 1 20 ? 9.841 1.388 8.911 1.00 65.22 20 GLY A O 2
ATOM 1614 N N . GLN A 1 21 ? 8.957 0.105 7.293 1.00 31.25 21 GLN A N 2
ATOM 1615 C CA . GLN A 1 21 ? 9.345 0.977 6.191 1.00 41.12 21 GLN A CA 2
ATOM 1616 C C . GLN A 1 21 ? 8.773 2.371 6.413 1.00 21.51 21 GLN A C 2
ATOM 1617 O O . GLN A 1 21 ? 9.481 3.366 6.259 1.00 73.11 21 GLN A O 2
ATOM 1629 N N . LEU A 1 22 ? 7.495 2.464 6.791 1.00 41.02 22 LEU A N 2
ATOM 1630 C CA . LEU A 1 22 ? 6.875 3.767 6.964 1.00 70.11 22 LEU A CA 2
ATOM 1631 C C . LEU A 1 22 ? 7.554 4.492 8.123 1.00 21.54 22 LEU A C 2
ATOM 1632 O O . LEU A 1 22 ? 7.800 5.691 8.022 1.00 44.01 22 LEU A O 2
ATOM 1647 N N . GLN A 1 23 ? 7.914 3.786 9.200 1.00 63.42 23 GLN A N 2
ATOM 1648 C CA . GLN A 1 23 ? 8.652 4.375 10.313 1.00 74.40 23 GLN A CA 2
ATOM 1649 C C . GLN A 1 23 ? 10.081 4.789 9.946 1.00 52.33 23 GLN A C 2
ATOM 1650 O O . GLN A 1 23 ? 10.637 5.632 10.650 1.00 30.32 23 GLN A O 2
ATOM 1662 N N . SER A 1 24 ? 10.662 4.318 8.839 1.00 2.42 24 SER A N 2
ATOM 1663 C CA . SER A 1 24 ? 11.908 4.879 8.324 1.00 12.43 24 SER A CA 2
ATOM 1664 C C . SER A 1 24 ? 11.691 6.339 7.884 1.00 61.32 24 SER A C 2
ATOM 1665 O O . SER A 1 24 ? 12.585 7.174 8.037 1.00 71.42 24 SER A O 2
ATOM 1672 N N . HIS A 1 25 ? 10.496 6.678 7.384 1.00 44.11 25 HIS A N 2
ATOM 1673 C CA . HIS A 1 25 ? 10.103 8.048 7.048 1.00 25.41 25 HIS A CA 2
ATOM 1674 C C . HIS A 1 25 ? 9.393 8.735 8.217 1.00 53.34 25 HIS A C 2
ATOM 1675 O O . HIS A 1 25 ? 9.189 9.948 8.173 1.00 52.22 25 HIS A O 2
ATOM 1688 N N . GLY A 1 26 ? 9.000 7.973 9.237 1.00 12.01 26 GLY A N 2
ATOM 1689 C CA . GLY A 1 26 ? 8.297 8.434 10.416 1.00 10.02 26 GLY A CA 2
ATOM 1690 C C . GLY A 1 26 ? 6.774 8.342 10.314 1.00 54.24 26 GLY A C 2
ATOM 1691 O O . GLY A 1 26 ? 6.095 8.812 11.233 1.00 31.54 26 GLY A O 2
ATOM 1695 N N . VAL A 1 27 ? 6.220 7.786 9.231 1.00 73.40 27 VAL A N 2
ATOM 1696 C CA . VAL A 1 27 ? 4.781 7.817 8.985 1.00 51.40 27 VAL A CA 2
ATOM 1697 C C . VAL A 1 27 ? 4.088 6.806 9.921 1.00 34.33 27 VAL A C 2
ATOM 1698 O O . VAL A 1 27 ? 4.706 5.877 10.452 1.00 32.34 27 VAL A O 2
ATOM 1711 N N . GLN A 1 28 ? 2.770 6.949 10.065 1.00 65.14 28 GLN A N 2
ATOM 1712 C CA . GLN A 1 28 ? 1.895 6.069 10.828 1.00 33.11 28 GLN A CA 2
ATOM 1713 C C . GLN A 1 28 ? 1.506 4.800 10.049 1.00 72.41 28 GLN A C 2
ATOM 1714 O O . GLN A 1 28 ? 1.615 3.697 10.582 1.00 41.41 28 GLN A O 2
ATOM 1726 N N . ALA A 1 29 ? 1.082 4.957 8.787 1.00 24.33 29 ALA A N 2
ATOM 1727 C CA . ALA A 1 29 ? 0.013 4.170 8.151 1.00 2.24 29 ALA A CA 2
ATOM 1728 C C . ALA A 1 29 ? -1.271 4.127 9.018 1.00 22.22 29 ALA A C 2
ATOM 1729 O O . ALA A 1 29 ? -1.278 4.603 10.149 1.00 11.44 29 ALA A O 2
ATOM 1736 N N . ARG A 1 30 ? -2.368 3.562 8.501 1.00 1.02 30 ARG A N 2
ATOM 1737 C CA . ARG A 1 30 ? -3.505 3.130 9.312 1.00 12.44 30 ARG A CA 2
ATOM 1738 C C . ARG A 1 30 ? -3.863 1.672 9.045 1.00 30.14 30 ARG A C 2
ATOM 1739 O O . ARG A 1 30 ? -4.264 0.975 9.972 1.00 34.25 30 ARG A O 2
ATOM 1757 N N . GLU A 1 31 ? -3.764 1.202 7.804 1.00 21.35 31 GLU A N 2
ATOM 1758 C CA . GLU A 1 31 ? -4.125 -0.162 7.432 1.00 44.23 31 GLU A CA 2
ATOM 1759 C C . GLU A 1 31 ? -3.010 -0.680 6.533 1.00 31.43 31 GLU A C 2
ATOM 1760 O O . GLU A 1 31 ? -2.384 0.110 5.827 1.00 62.42 31 GLU A O 2
ATOM 1770 N N . VAL A 1 32 ? -2.760 -1.986 6.530 1.00 61.13 32 VAL A N 2
ATOM 1771 C CA . VAL A 1 32 ? -1.645 -2.589 5.819 1.00 44.01 32 VAL A CA 2
ATOM 1772 C C . VAL A 1 32 ? -2.119 -3.941 5.289 1.00 74.33 32 VAL A C 2
ATOM 1773 O O . VAL A 1 32 ? -1.954 -4.980 5.918 1.00 24.51 32 VAL A O 2
ATOM 1786 N N . ARG A 1 33 ? -2.761 -3.952 4.122 1.00 32.15 33 ARG A N 2
ATOM 1787 C CA . ARG A 1 33 ? -3.228 -5.206 3.519 1.00 54.40 33 ARG A CA 2
ATOM 1788 C C . ARG A 1 33 ? -2.081 -5.840 2.743 1.00 34.24 33 ARG A C 2
ATOM 1789 O O . ARG A 1 33 ? -2.028 -5.722 1.516 1.00 13.34 33 ARG A O 2
ATOM 1807 N N . LEU A 1 34 ? -1.145 -6.480 3.446 1.00 61.54 34 LEU A N 2
ATOM 1808 C CA . LEU A 1 34 ? 0.002 -7.160 2.848 1.00 61.53 34 LEU A CA 2
ATOM 1809 C C . LEU A 1 34 ? -0.364 -8.604 2.492 1.00 45.03 34 LEU A C 2
ATOM 1810 O O . LEU A 1 34 ? -1.343 -9.158 2.999 1.00 70.50 34 LEU A O 2
ATOM 1825 N N . MET A 1 35 ? 0.471 -9.217 1.652 1.00 64.41 35 MET A N 2
ATOM 1826 C CA . MET A 1 35 ? 0.514 -10.634 1.309 1.00 45.10 35 MET A CA 2
ATOM 1827 C C . MET A 1 35 ? 0.629 -11.521 2.552 1.00 10.05 35 MET A C 2
ATOM 1828 O O . MET A 1 35 ? 1.733 -11.891 2.967 1.00 1.01 35 MET A O 2
ATOM 1840 N N . ARG A 1 36 ? -0.519 -11.874 3.132 1.00 30.11 36 ARG A N 2
ATOM 1841 C CA . ARG A 1 36 ? -0.707 -12.860 4.183 1.00 34.15 36 ARG A CA 2
ATOM 1842 C C . ARG A 1 36 ? -1.991 -13.633 3.884 1.00 71.33 36 ARG A C 2
ATOM 1843 O O . ARG A 1 36 ? -1.926 -14.780 3.448 1.00 65.14 36 ARG A O 2
ATOM 1861 N N . ASN A 1 37 ? -3.148 -13.007 4.105 1.00 62.23 37 ASN A N 2
ATOM 1862 C CA . ASN A 1 37 ? -4.472 -13.629 4.088 1.00 2.02 37 ASN A CA 2
ATOM 1863 C C . ASN A 1 37 ? -4.859 -14.174 2.712 1.00 44.42 37 ASN A C 2
ATOM 1864 O O . ASN A 1 37 ? -5.411 -13.438 1.882 1.00 34.25 37 ASN A O 2
ATOM 1874 N N . LYS A 1 38 ? -4.600 -15.466 2.486 1.00 32.54 38 LYS A N 2
ATOM 1875 C CA . LYS A 1 38 ? -4.952 -16.145 1.244 1.00 62.50 38 LYS A CA 2
ATOM 1876 C C . LYS A 1 38 ? -6.457 -16.217 1.012 1.00 42.30 38 LYS A C 2
ATOM 1877 O O . LYS A 1 38 ? -6.874 -16.150 -0.145 1.00 45.10 38 LYS A O 2
ATOM 1892 N N . SER A 1 39 ? -7.259 -16.338 2.071 1.00 31.41 39 SER A N 2
ATOM 1893 C CA . SER A 1 39 ? -8.693 -16.562 1.950 1.00 2.22 39 SER A CA 2
ATOM 1894 C C . SER A 1 39 ? -9.395 -15.312 1.409 1.00 33.21 39 SER A C 2
ATOM 1895 O O . SER A 1 39 ? -10.228 -15.422 0.506 1.00 44.53 39 SER A O 2
ATOM 1902 N N . SER A 1 40 ? -9.029 -14.130 1.919 1.00 45.13 40 SER A N 2
ATOM 1903 C CA . SER A 1 40 ? -9.429 -12.855 1.335 1.00 63.30 40 SER A CA 2
ATOM 1904 C C . SER A 1 40 ? -8.833 -12.768 -0.059 1.00 51.54 40 SER A C 2
ATOM 1905 O O . SER A 1 40 ? -9.551 -12.672 -1.055 1.00 50.51 40 SER A O 2
ATOM 1912 N N . GLY A 1 41 ? -7.506 -12.856 -0.114 1.00 63.03 41 GLY A N 2
ATOM 1913 C CA . GLY A 1 41 ? -6.750 -12.569 -1.314 1.00 73.42 41 GLY A CA 2
ATOM 1914 C C . GLY A 1 41 ? -5.995 -11.263 -1.150 1.00 21.35 41 GLY A C 2
ATOM 1915 O O . GLY A 1 41 ? -5.859 -10.508 -2.109 1.00 65.20 41 GLY A O 2
ATOM 1919 N N . GLN A 1 42 ? -5.453 -10.999 0.050 1.00 72.34 42 GLN A N 2
ATOM 1920 C CA . GLN A 1 42 ? -4.531 -9.883 0.257 1.00 43.21 42 GLN A CA 2
ATOM 1921 C C . GLN A 1 42 ? -3.158 -10.164 -0.369 1.00 51.11 42 GLN A C 2
ATOM 1922 O O . GLN A 1 42 ? -2.202 -9.415 -0.162 1.00 41.10 42 GLN A O 2
ATOM 1934 N N . SER A 1 43 ? -3.027 -11.280 -1.073 1.00 21.32 43 SER A N 2
ATOM 1935 C CA . SER A 1 43 ? -1.778 -11.944 -1.361 1.00 21.32 43 SER A CA 2
ATOM 1936 C C . SER A 1 43 ? -1.696 -12.261 -2.849 1.00 72.22 43 SER A C 2
ATOM 1937 O O . SER A 1 43 ? -2.401 -13.155 -3.317 1.00 65.34 43 SER A O 2
ATOM 1944 N N . ARG A 1 44 ? -0.922 -11.468 -3.606 1.00 32.15 44 ARG A N 2
ATOM 1945 C CA . ARG A 1 44 ? -0.879 -11.547 -5.069 1.00 1.41 44 ARG A CA 2
ATOM 1946 C C . ARG A 1 44 ? 0.436 -11.072 -5.703 1.00 24.55 44 ARG A C 2
ATOM 1947 O O . ARG A 1 44 ? 0.521 -11.078 -6.930 1.00 21.54 44 ARG A O 2
ATOM 1965 N N . GLY A 1 45 ? 1.437 -10.633 -4.935 1.00 63.34 45 GLY A N 2
ATOM 1966 C CA . GLY A 1 45 ? 2.570 -9.879 -5.482 1.00 12.33 45 GLY A CA 2
ATOM 1967 C C . GLY A 1 45 ? 2.277 -8.377 -5.511 1.00 32.41 45 GLY A C 2
ATOM 1968 O O . GLY A 1 45 ? 2.770 -7.661 -6.388 1.00 50.43 45 GLY A O 2
ATOM 1972 N N . PHE A 1 46 ? 1.446 -7.901 -4.579 1.00 45.33 46 PHE A N 2
ATOM 1973 C CA . PHE A 1 46 ? 1.206 -6.498 -4.276 1.00 34.55 46 PHE A CA 2
ATOM 1974 C C . PHE A 1 46 ? 0.598 -6.389 -2.874 1.00 42.43 46 PHE A C 2
ATOM 1975 O O . PHE A 1 46 ? 0.317 -7.413 -2.243 1.00 53.44 46 PHE A O 2
ATOM 1991 N N . ALA A 1 47 ? 0.398 -5.158 -2.395 1.00 30.42 47 ALA A N 2
ATOM 1992 C CA . ALA A 1 47 ? -0.229 -4.833 -1.116 1.00 44.43 47 ALA A CA 2
ATOM 1993 C C . ALA A 1 47 ? -1.050 -3.545 -1.244 1.00 71.12 47 ALA A C 2
ATOM 1994 O O . ALA A 1 47 ? -0.940 -2.871 -2.270 1.00 23.33 47 ALA A O 2
ATOM 2001 N N . PHE A 1 48 ? -1.811 -3.187 -0.201 1.00 24.23 48 PHE A N 2
ATOM 2002 C CA . PHE A 1 48 ? -2.497 -1.903 -0.074 1.00 21.53 48 PHE A CA 2
ATOM 2003 C C . PHE A 1 48 ? -2.314 -1.377 1.353 1.00 52.22 48 PHE A C 2
ATOM 2004 O O . PHE A 1 48 ? -3.065 -1.734 2.264 1.00 51.00 48 PHE A O 2
ATOM 2020 N N . VAL A 1 49 ? -1.307 -0.543 1.574 1.00 3.12 49 VAL A N 2
ATOM 2021 C CA . VAL A 1 49 ? -1.238 0.301 2.756 1.00 42.00 49 VAL A CA 2
ATOM 2022 C C . VAL A 1 49 ? -2.279 1.410 2.597 1.00 14.01 49 VAL A C 2
ATOM 2023 O O . VAL A 1 49 ? -2.404 1.972 1.508 1.00 41.34 49 VAL A O 2
ATOM 2036 N N . GLU A 1 50 ? -3.003 1.748 3.657 1.00 41.13 50 GLU A N 2
ATOM 2037 C CA . GLU A 1 50 ? -3.857 2.905 3.770 1.00 54.01 50 GLU A CA 2
ATOM 2038 C C . GLU A 1 50 ? -3.224 3.891 4.745 1.00 42.21 50 GLU A C 2
ATOM 2039 O O . GLU A 1 50 ? -2.578 3.486 5.713 1.00 73.32 50 GLU A O 2
ATOM 2049 N N . PHE A 1 51 ? -3.414 5.181 4.494 1.00 2.34 51 PHE A N 2
ATOM 2050 C CA . PHE A 1 51 ? -2.878 6.296 5.254 1.00 63.34 51 PHE A CA 2
ATOM 2051 C C . PHE A 1 51 ? -4.027 7.121 5.833 1.00 61.54 51 PHE A C 2
ATOM 2052 O O . PHE A 1 51 ? -5.159 7.048 5.344 1.00 3.24 51 PHE A O 2
ATOM 2068 N N . SER A 1 52 ? -3.716 7.942 6.835 1.00 52.00 52 SER A N 2
ATOM 2069 C CA . SER A 1 52 ? -4.648 8.811 7.545 1.00 42.44 52 SER A CA 2
ATOM 2070 C C . SER A 1 52 ? -4.526 10.279 7.127 1.00 13.33 52 SER A C 2
ATOM 2071 O O . SER A 1 52 ? -5.361 11.091 7.529 1.00 5.02 52 SER A O 2
ATOM 2078 N N . HIS A 1 53 ? -3.512 10.644 6.341 1.00 41.33 53 HIS A N 2
ATOM 2079 C CA . HIS A 1 53 ? -3.337 11.994 5.827 1.00 65.32 53 HIS A CA 2
ATOM 2080 C C . HIS A 1 53 ? -2.998 11.855 4.354 1.00 34.32 53 HIS A C 2
ATOM 2081 O O . HIS A 1 53 ? -2.085 11.108 3.996 1.00 33.45 53 HIS A O 2
ATOM 2094 N N . LEU A 1 54 ? -3.710 12.592 3.501 1.00 33.33 54 LEU A N 2
ATOM 2095 C CA . LEU A 1 54 ? -3.475 12.602 2.060 1.00 41.24 54 LEU A CA 2
ATOM 2096 C C . LEU A 1 54 ? -2.008 12.943 1.801 1.00 63.40 54 LEU A C 2
ATOM 2097 O O . LEU A 1 54 ? -1.309 12.233 1.085 1.00 62.24 54 LEU A O 2
ATOM 2112 N N . GLN A 1 55 ? -1.530 14.008 2.447 1.00 52.33 55 GLN A N 2
ATOM 2113 C CA . GLN A 1 55 ? -0.183 14.520 2.258 1.00 31.53 55 GLN A CA 2
ATOM 2114 C C . GLN A 1 55 ? 0.888 13.500 2.659 1.00 34.32 55 GLN A C 2
ATOM 2115 O O . GLN A 1 55 ? 1.966 13.496 2.063 1.00 31.13 55 GLN A O 2
ATOM 2127 N N . ASP A 1 56 ? 0.613 12.649 3.660 1.00 3.35 56 ASP A N 2
ATOM 2128 C CA . ASP A 1 56 ? 1.583 11.664 4.136 1.00 32.45 56 ASP A CA 2
ATOM 2129 C C . ASP A 1 56 ? 1.832 10.649 3.021 1.00 10.25 56 ASP A C 2
ATOM 2130 O O . ASP A 1 56 ? 2.959 10.171 2.891 1.00 1.24 56 ASP A O 2
ATOM 2138 N N . ALA A 1 57 ? 0.808 10.321 2.216 1.00 43.40 57 ALA A N 2
ATOM 2139 C CA . ALA A 1 57 ? 0.923 9.337 1.148 1.00 62.11 57 ALA A CA 2
ATOM 2140 C C . ALA A 1 57 ? 1.919 9.866 0.129 1.00 42.03 57 ALA A C 2
ATOM 2141 O O . ALA A 1 57 ? 2.829 9.153 -0.276 1.00 51.21 57 ALA A O 2
ATOM 2148 N N . THR A 1 58 ? 1.790 11.139 -0.238 1.00 12.45 58 THR A N 2
ATOM 2149 C CA . THR A 1 58 ? 2.722 11.873 -1.084 1.00 63.51 58 THR A CA 2
ATOM 2150 C C . THR A 1 58 ? 4.121 11.844 -0.470 1.00 44.33 58 THR A C 2
ATOM 2151 O O . THR A 1 58 ? 5.101 11.529 -1.141 1.00 5.12 58 THR A O 2
ATOM 2162 N N . ARG A 1 59 ? 4.210 12.128 0.829 1.00 53.04 59 ARG A N 2
ATOM 2163 C CA . ARG A 1 59 ? 5.454 12.230 1.573 1.00 3.25 59 ARG A CA 2
ATOM 2164 C C . ARG A 1 59 ? 6.112 10.880 1.813 1.00 71.12 59 ARG A C 2
ATOM 2165 O O . ARG A 1 59 ? 7.205 10.815 2.368 1.00 14.14 59 ARG A O 2
ATOM 2183 N N . TRP A 1 60 ? 5.442 9.797 1.442 1.00 52.24 60 TRP A N 2
ATOM 2184 C CA . TRP A 1 60 ? 6.031 8.469 1.332 1.00 74.20 60 TRP A CA 2
ATOM 2185 C C . TRP A 1 60 ? 6.355 8.163 -0.130 1.00 70.10 60 TRP A C 2
ATOM 2186 O O . TRP A 1 60 ? 7.479 7.773 -0.417 1.00 12.22 60 TRP A O 2
ATOM 2206 N N . MET A 1 61 ? 5.418 8.382 -1.058 1.00 23.44 61 MET A N 2
ATOM 2207 C CA . MET A 1 61 ? 5.572 8.175 -2.491 1.00 10.12 61 MET A CA 2
ATOM 2208 C C . MET A 1 61 ? 6.806 8.896 -3.026 1.00 31.24 61 MET A C 2
ATOM 2209 O O . MET A 1 61 ? 7.773 8.262 -3.450 1.00 70.20 61 MET A O 2
ATOM 2221 N N . GLU A 1 62 ? 6.753 10.224 -3.069 1.00 54.14 62 GLU A N 2
ATOM 2222 C CA . GLU A 1 62 ? 7.735 11.052 -3.758 1.00 70.32 62 GLU A CA 2
ATOM 2223 C C . GLU A 1 62 ? 9.081 10.956 -3.055 1.00 62.42 62 GLU A C 2
ATOM 2224 O O . GLU A 1 62 ? 10.133 10.964 -3.692 1.00 10.32 62 GLU A O 2
ATOM 2234 N N . ALA A 1 63 ? 9.033 10.763 -1.738 1.00 45.43 63 ALA A N 2
ATOM 2235 C CA . ALA A 1 63 ? 10.194 10.595 -0.891 1.00 63.20 63 ALA A CA 2
ATOM 2236 C C . ALA A 1 63 ? 10.903 9.260 -1.102 1.00 44.04 63 ALA A C 2
ATOM 2237 O O . ALA A 1 63 ? 11.974 9.065 -0.520 1.00 34.12 63 ALA A O 2
ATOM 2244 N N . ASN A 1 64 ? 10.301 8.371 -1.890 1.00 63.11 64 ASN A N 2
ATOM 2245 C CA . ASN A 1 64 ? 10.844 7.111 -2.368 1.00 51.42 64 ASN A CA 2
ATOM 2246 C C . ASN A 1 64 ? 10.952 7.124 -3.892 1.00 22.11 64 ASN A C 2
ATOM 2247 O O . ASN A 1 64 ? 11.310 6.119 -4.492 1.00 53.33 64 ASN A O 2
ATOM 2257 N N . GLN A 1 65 ? 10.647 8.246 -4.555 1.00 24.41 65 GLN A N 2
ATOM 2258 C CA . GLN A 1 65 ? 10.731 8.403 -6.010 1.00 31.43 65 GLN A CA 2
ATOM 2259 C C . GLN A 1 65 ? 9.794 7.417 -6.734 1.00 21.25 65 GLN A C 2
ATOM 2260 O O . GLN A 1 65 ? 9.951 7.158 -7.931 1.00 72.14 65 GLN A O 2
ATOM 2272 N N . HIS A 1 66 ? 8.778 6.929 -6.012 1.00 12.44 66 HIS A N 2
ATOM 2273 C CA . HIS A 1 66 ? 7.784 5.942 -6.415 1.00 43.33 66 HIS A CA 2
ATOM 2274 C C . HIS A 1 66 ? 8.330 4.503 -6.542 1.00 65.40 66 HIS A C 2
ATOM 2275 O O . HIS A 1 66 ? 7.635 3.652 -7.111 1.00 4.11 66 HIS A O 2
ATOM 2288 N N . SER A 1 67 ? 9.505 4.181 -5.986 1.00 3.03 67 SER A N 2
ATOM 2289 C CA . SER A 1 67 ? 10.022 2.823 -5.933 1.00 44.03 67 SER A CA 2
ATOM 2290 C C . SER A 1 67 ? 10.657 2.557 -4.569 1.00 22.51 67 SER A C 2
ATOM 2291 O O . SER A 1 67 ? 11.168 3.450 -3.907 1.00 53.31 67 SER A O 2
ATOM 2298 N N . LEU A 1 68 ? 10.615 1.304 -4.139 1.00 41.23 68 LEU A N 2
ATOM 2299 C CA . LEU A 1 68 ? 11.139 0.824 -2.861 1.00 51.12 68 LEU A CA 2
ATOM 2300 C C . LEU A 1 68 ? 11.996 -0.402 -3.107 1.00 53.44 68 LEU A C 2
ATOM 2301 O O . LEU A 1 68 ? 12.008 -0.951 -4.212 1.00 33.45 68 LEU A O 2
ATOM 2316 N N . ASN A 1 69 ? 12.643 -0.888 -2.053 1.00 5.12 69 ASN A N 2
ATOM 2317 C CA . ASN A 1 69 ? 13.404 -2.118 -2.100 1.00 3.14 69 ASN A CA 2
ATOM 2318 C C . ASN A 1 69 ? 13.245 -2.900 -0.804 1.00 42.31 69 ASN A C 2
ATOM 2319 O O . ASN A 1 69 ? 13.767 -2.497 0.236 1.00 11.01 69 ASN A O 2
ATOM 2329 N N . ILE A 1 70 ? 12.482 -3.992 -0.878 1.00 10.43 70 ILE A N 2
ATOM 2330 C CA . ILE A 1 70 ? 11.995 -4.772 0.255 1.00 4.01 70 ILE A CA 2
ATOM 2331 C C . ILE A 1 70 ? 12.630 -6.155 0.143 1.00 73.42 70 ILE A C 2
ATOM 2332 O O . ILE A 1 70 ? 12.415 -6.875 -0.841 1.00 25.34 70 ILE A O 2
ATOM 2347 N N . LEU A 1 71 ? 13.487 -6.482 1.112 1.00 43.03 71 LEU A N 2
ATOM 2348 C CA . LEU A 1 71 ? 14.388 -7.624 1.228 1.00 54.10 71 LEU A CA 2
ATOM 2349 C C . LEU A 1 71 ? 15.477 -7.616 0.155 1.00 21.15 71 LEU A C 2
ATOM 2350 O O . LEU A 1 71 ? 16.498 -8.279 0.333 1.00 62.54 71 LEU A O 2
ATOM 2365 N N . GLY A 1 72 ? 15.330 -6.826 -0.907 1.00 45.01 72 GLY A N 2
ATOM 2366 C CA . GLY A 1 72 ? 16.207 -6.776 -2.067 1.00 32.25 72 GLY A CA 2
ATOM 2367 C C . GLY A 1 72 ? 15.424 -6.739 -3.380 1.00 63.44 72 GLY A C 2
ATOM 2368 O O . GLY A 1 72 ? 15.992 -6.429 -4.434 1.00 31.41 72 GLY A O 2
ATOM 2372 N N . GLN A 1 73 ? 14.117 -7.023 -3.343 1.00 51.13 73 GLN A N 2
ATOM 2373 C CA . GLN A 1 73 ? 13.257 -6.946 -4.503 1.00 24.53 73 GLN A CA 2
ATOM 2374 C C . GLN A 1 73 ? 13.005 -5.481 -4.781 1.00 63.53 73 GLN A C 2
ATOM 2375 O O . GLN A 1 73 ? 12.565 -4.751 -3.893 1.00 5.31 73 GLN A O 2
ATOM 2387 N N . LYS A 1 74 ? 13.218 -5.090 -6.030 1.00 41.40 74 LYS A N 2
ATOM 2388 C CA . LYS A 1 74 ? 12.798 -3.801 -6.535 1.00 41.01 74 LYS A CA 2
ATOM 2389 C C . LYS A 1 74 ? 11.283 -3.781 -6.531 1.00 33.13 74 LYS A C 2
ATOM 2390 O O . LYS A 1 74 ? 10.659 -4.680 -7.099 1.00 32.53 74 LYS A O 2
ATOM 2405 N N . VAL A 1 75 ? 10.705 -2.758 -5.924 1.00 2.21 75 VAL A N 2
ATOM 2406 C CA . VAL A 1 75 ? 9.281 -2.542 -5.766 1.00 44.00 75 VAL A CA 2
ATOM 2407 C C . VAL A 1 75 ? 8.941 -1.185 -6.371 1.00 41.20 75 VAL A C 2
ATOM 2408 O O . VAL A 1 75 ? 9.772 -0.280 -6.417 1.00 43.13 75 VAL A O 2
ATOM 2421 N N . SER A 1 76 ? 7.707 -1.046 -6.841 1.00 65.33 76 SER A N 2
ATOM 2422 C CA . SER A 1 76 ? 7.126 0.207 -7.309 1.00 31.41 76 SER A CA 2
ATOM 2423 C C . SER A 1 76 ? 5.867 0.502 -6.490 1.00 3.42 76 SER A C 2
ATOM 2424 O O . SER A 1 76 ? 5.292 -0.428 -5.914 1.00 53.13 76 SER A O 2
ATOM 2431 N N . MET A 1 77 ? 5.424 1.765 -6.430 1.00 63.44 77 MET A N 2
ATOM 2432 C CA . MET A 1 77 ? 4.228 2.159 -5.682 1.00 21.42 77 MET A CA 2
ATOM 2433 C C . MET A 1 77 ? 3.284 3.030 -6.515 1.00 62.31 77 MET A C 2
ATOM 2434 O O . MET A 1 77 ? 3.729 3.736 -7.428 1.00 24.42 77 MET A O 2
ATOM 2446 N N . HIS A 1 78 ? 1.985 2.972 -6.200 1.00 74.42 78 HIS A N 2
ATOM 2447 C CA . HIS A 1 78 ? 0.900 3.574 -6.971 1.00 34.51 78 HIS A CA 2
ATOM 2448 C C . HIS A 1 78 ? -0.232 4.082 -6.064 1.00 2.42 78 HIS A C 2
ATOM 2449 O O . HIS A 1 78 ? -0.527 3.474 -5.028 1.00 73.10 78 HIS A O 2
ATOM 2462 N N . TYR A 1 79 ? -0.927 5.146 -6.485 1.00 21.44 79 TYR A N 2
ATOM 2463 C CA . TYR A 1 79 ? -2.091 5.688 -5.795 1.00 65.52 79 TYR A CA 2
ATOM 2464 C C . TYR A 1 79 ? -3.366 4.907 -6.128 1.00 33.05 79 TYR A C 2
ATOM 2465 O O . TYR A 1 79 ? -4.178 5.323 -6.961 1.00 34.35 79 TYR A O 2
ATOM 2482 N N . SER A 1 80 ? -3.583 3.786 -5.446 1.00 12.25 80 SER A N 2
ATOM 2483 C CA . SER A 1 80 ? -4.730 2.907 -5.655 1.00 72.24 80 SER A CA 2
ATOM 2484 C C . SER A 1 80 ? -5.847 3.279 -4.673 1.00 44.42 80 SER A C 2
ATOM 2485 O O . SER A 1 80 ? -6.209 2.483 -3.809 1.00 34.32 80 SER A O 2
ATOM 2492 N N . ASP A 1 81 ? -6.345 4.513 -4.777 1.00 10.34 81 ASP A N 2
ATOM 2493 C CA . ASP A 1 81 ? -7.382 5.099 -3.910 1.00 70.14 81 ASP A CA 2
ATOM 2494 C C . ASP A 1 81 ? -8.643 4.227 -3.769 1.00 73.10 81 ASP A C 2
ATOM 2495 O O . ASP A 1 81 ? -8.898 3.379 -4.627 1.00 32.33 81 ASP A O 2
ATOM 2503 N N . PRO A 1 82 ? -9.427 4.357 -2.677 1.00 21.44 82 PRO A N 2
ATOM 2504 C CA . PRO A 1 82 ? -10.572 3.476 -2.438 1.00 13.21 82 PRO A CA 2
ATOM 2505 C C . PRO A 1 82 ? -11.657 3.661 -3.503 1.00 73.41 82 PRO A C 2
ATOM 2506 O O . PRO A 1 82 ? -12.126 2.667 -4.055 1.00 42.22 82 PRO A O 2
ATOM 2514 N N . LYS A 1 83 ? -11.970 4.923 -3.811 1.00 41.40 83 LYS A N 2
ATOM 2515 C CA . LYS A 1 83 ? -12.986 5.475 -4.708 1.00 62.14 83 LYS A CA 2
ATOM 2516 C C . LYS A 1 83 ? -14.414 5.042 -4.351 1.00 71.04 83 LYS A C 2
ATOM 2517 O O . LYS A 1 83 ? -14.605 4.107 -3.573 1.00 12.25 83 LYS A O 2
ATOM 2532 N N . PRO A 1 84 ? -15.458 5.697 -4.882 1.00 43.33 84 PRO A N 2
ATOM 2533 C CA . PRO A 1 84 ? -16.805 5.168 -4.838 1.00 13.34 84 PRO A CA 2
ATOM 2534 C C . PRO A 1 84 ? -16.880 3.909 -5.711 1.00 4.13 84 PRO A C 2
ATOM 2535 O O . PRO A 1 84 ? -16.748 3.981 -6.936 1.00 2.25 84 PRO A O 2
ATOM 2543 N N . LYS A 1 85 ? -16.949 2.744 -5.063 1.00 23.02 85 LYS A N 2
ATOM 2544 C CA . LYS A 1 85 ? -17.130 1.430 -5.696 1.00 31.42 85 LYS A CA 2
ATOM 2545 C C . LYS A 1 85 ? -18.444 0.756 -5.254 1.00 32.02 85 LYS A C 2
ATOM 2546 O O . LYS A 1 85 ? -18.491 -0.470 -5.101 1.00 31.33 85 LYS A O 2
ATOM 2561 N N . ILE A 1 86 ? -19.458 1.519 -4.860 1.00 74.20 86 ILE A N 2
ATOM 2562 C CA . ILE A 1 86 ? -20.731 0.992 -4.381 1.00 61.14 86 ILE A CA 2
ATOM 2563 C C . ILE A 1 86 ? -21.437 0.301 -5.573 1.00 3.15 86 ILE A C 2
ATOM 2564 O O . ILE A 1 86 ? -21.111 0.526 -6.743 1.00 45.50 86 ILE A O 2
ATOM 2579 N N . ASN A 1 87 ? -22.377 -0.603 -5.289 1.00 1.53 87 ASN A N 2
ATOM 2580 C CA . ASN A 1 87 ? -23.267 -1.149 -6.304 1.00 63.14 87 ASN A CA 2
ATOM 2581 C C . ASN A 1 87 ? -24.390 -0.139 -6.525 1.00 65.12 87 ASN A C 2
ATOM 2582 O O . ASN A 1 87 ? -24.899 0.426 -5.559 1.00 45.21 87 ASN A O 2
ATOM 2592 N N . GLU A 1 88 ? -24.744 0.090 -7.786 1.00 5.41 88 GLU A N 2
ATOM 2593 C CA . GLU A 1 88 ? -25.614 1.171 -8.236 1.00 71.20 88 GLU A CA 2
ATOM 2594 C C . GLU A 1 88 ? -25.221 2.483 -7.554 1.00 4.41 88 GLU A C 2
ATOM 2595 O O . GLU A 1 88 ? -25.879 3.015 -6.660 1.00 74.04 88 GLU A O 2
ATOM 2605 N N . ASP A 1 89 ? -24.067 2.978 -7.988 1.00 1.24 89 ASP A N 2
ATOM 2606 C CA . ASP A 1 89 ? -23.315 4.059 -7.366 1.00 62.11 89 ASP A CA 2
ATOM 2607 C C . ASP A 1 89 ? -23.951 5.441 -7.605 1.00 72.24 89 ASP A C 2
ATOM 2608 O O . ASP A 1 89 ? -23.613 6.427 -6.946 1.00 30.24 89 ASP A O 2
ATOM 2616 N N . TRP A 1 90 ? -24.877 5.529 -8.564 1.00 23.01 90 TRP A N 2
ATOM 2617 C CA . TRP A 1 90 ? -25.587 6.739 -8.955 1.00 32.21 90 TRP A CA 2
ATOM 2618 C C . TRP A 1 90 ? -27.103 6.548 -9.022 1.00 3.51 90 TRP A C 2
ATOM 2619 O O . TRP A 1 90 ? -27.797 7.475 -9.448 1.00 44.24 90 TRP A O 2
ATOM 2639 N N . LEU A 1 91 ? -27.594 5.364 -8.641 1.00 5.45 91 LEU A N 2
ATOM 2640 C CA . LEU A 1 91 ? -29.010 5.109 -8.408 1.00 70.21 91 LEU A CA 2
ATOM 2641 C C . LEU A 1 91 ? -29.145 5.162 -6.905 1.00 45.21 91 LEU A C 2
ATOM 2642 O O . LEU A 1 91 ? -29.222 6.287 -6.379 1.00 22.31 91 LEU A O 2
ATOM 2657 N N . SER A 1 1 ? -6.850 8.399 -2.568 1.00 60.13 1 SER A N 3
ATOM 2658 C CA . SER A 1 1 ? -6.963 6.936 -2.545 1.00 13.00 1 SER A CA 3
ATOM 2659 C C . SER A 1 1 ? -7.311 6.337 -1.169 1.00 43.25 1 SER A C 3
ATOM 2660 O O . SER A 1 1 ? -8.337 5.663 -1.097 1.00 13.00 1 SER A O 3
ATOM 2667 N N . ASN A 1 2 ? -6.547 6.551 -0.078 1.00 32.10 2 ASN A N 3
ATOM 2668 C CA . ASN A 1 2 ? -6.590 5.835 1.205 1.00 15.31 2 ASN A CA 3
ATOM 2669 C C . ASN A 1 2 ? -5.923 4.463 1.099 1.00 3.41 2 ASN A C 3
ATOM 2670 O O . ASN A 1 2 ? -5.807 3.799 2.120 1.00 61.15 2 ASN A O 3
ATOM 2680 N N . ILE A 1 3 ? -5.440 4.035 -0.072 1.00 74.42 3 ILE A N 3
ATOM 2681 C CA . ILE A 1 3 ? -4.820 2.728 -0.238 1.00 64.32 3 ILE A CA 3
ATOM 2682 C C . ILE A 1 3 ? -3.581 2.896 -1.102 1.00 35.52 3 ILE A C 3
ATOM 2683 O O . ILE A 1 3 ? -3.640 3.561 -2.140 1.00 51.03 3 ILE A O 3
ATOM 2698 N N . VAL A 1 4 ? -2.493 2.258 -0.685 1.00 63.45 4 VAL A N 3
ATOM 2699 C CA . VAL A 1 4 ? -1.343 1.957 -1.518 1.00 35.24 4 VAL A CA 3
ATOM 2700 C C . VAL A 1 4 ? -1.334 0.441 -1.687 1.00 23.54 4 VAL A C 3
ATOM 2701 O O . VAL A 1 4 ? -1.182 -0.300 -0.713 1.00 40.05 4 VAL A O 3
ATOM 2714 N N . MET A 1 5 ? -1.557 -0.019 -2.917 1.00 73.34 5 MET A N 3
ATOM 2715 C CA . MET A 1 5 ? -1.301 -1.392 -3.312 1.00 11.23 5 MET A CA 3
ATOM 2716 C C . MET A 1 5 ? 0.151 -1.450 -3.767 1.00 3.22 5 MET A C 3
ATOM 2717 O O . MET A 1 5 ? 0.534 -0.713 -4.677 1.00 52.20 5 MET A O 3
ATOM 2729 N N . LEU A 1 6 ? 0.974 -2.276 -3.122 1.00 51.11 6 LEU A N 3
ATOM 2730 C CA . LEU A 1 6 ? 2.348 -2.511 -3.560 1.00 21.23 6 LEU A CA 3
ATOM 2731 C C . LEU A 1 6 ? 2.317 -3.702 -4.494 1.00 75.41 6 LEU A C 3
ATOM 2732 O O . LEU A 1 6 ? 1.828 -4.751 -4.087 1.00 14.01 6 LEU A O 3
ATOM 2747 N N . ARG A 1 7 ? 2.819 -3.570 -5.720 1.00 1.24 7 ARG A N 3
ATOM 2748 C CA . ARG A 1 7 ? 2.942 -4.659 -6.686 1.00 71.21 7 ARG A CA 3
ATOM 2749 C C . ARG A 1 7 ? 4.409 -5.017 -6.845 1.00 53.32 7 ARG A C 3
ATOM 2750 O O . ARG A 1 7 ? 5.260 -4.139 -6.709 1.00 15.21 7 ARG A O 3
ATOM 2768 N N . MET A 1 8 ? 4.680 -6.265 -7.232 1.00 41.31 8 MET A N 3
ATOM 2769 C CA . MET A 1 8 ? 6.021 -6.834 -7.369 1.00 54.20 8 MET A CA 3
ATOM 2770 C C . MET A 1 8 ? 6.677 -6.959 -5.996 1.00 20.13 8 MET A C 3
ATOM 2771 O O . MET A 1 8 ? 7.687 -6.315 -5.714 1.00 43.12 8 MET A O 3
ATOM 2783 N N . LEU A 1 9 ? 6.076 -7.774 -5.121 1.00 64.51 9 LEU A N 3
ATOM 2784 C CA . LEU A 1 9 ? 6.583 -7.998 -3.771 1.00 12.11 9 LEU A CA 3
ATOM 2785 C C . LEU A 1 9 ? 7.189 -9.402 -3.661 1.00 64.12 9 LEU A C 3
ATOM 2786 O O . LEU A 1 9 ? 6.575 -10.361 -4.153 1.00 3.32 9 LEU A O 3
ATOM 2801 N N . PRO A 1 10 ? 8.296 -9.583 -2.917 1.00 14.32 10 PRO A N 3
ATOM 2802 C CA . PRO A 1 10 ? 8.928 -10.876 -2.738 1.00 14.35 10 PRO A CA 3
ATOM 2803 C C . PRO A 1 10 ? 8.170 -11.704 -1.713 1.00 72.23 10 PRO A C 3
ATOM 2804 O O . PRO A 1 10 ? 7.529 -11.183 -0.796 1.00 1.45 10 PRO A O 3
ATOM 2812 N N . GLN A 1 11 ? 8.335 -13.015 -1.834 1.00 60.31 11 GLN A N 3
ATOM 2813 C CA . GLN A 1 11 ? 7.672 -13.986 -0.976 1.00 35.01 11 GLN A CA 3
ATOM 2814 C C . GLN A 1 11 ? 8.205 -13.925 0.458 1.00 2.45 11 GLN A C 3
ATOM 2815 O O . GLN A 1 11 ? 7.503 -14.339 1.378 1.00 74.00 11 GLN A O 3
ATOM 2827 N N . ALA A 1 12 ? 9.433 -13.425 0.636 1.00 31.34 12 ALA A N 3
ATOM 2828 C CA . ALA A 1 12 ? 10.117 -13.400 1.919 1.00 60.32 12 ALA A CA 3
ATOM 2829 C C . ALA A 1 12 ? 9.786 -12.153 2.750 1.00 62.04 12 ALA A C 3
ATOM 2830 O O . ALA A 1 12 ? 9.924 -12.227 3.971 1.00 33.31 12 ALA A O 3
ATOM 2837 N N . ALA A 1 13 ? 9.363 -11.033 2.140 1.00 60.00 13 ALA A N 3
ATOM 2838 C CA . ALA A 1 13 ? 9.090 -9.803 2.894 1.00 54.14 13 ALA A CA 3
ATOM 2839 C C . ALA A 1 13 ? 7.946 -10.014 3.888 1.00 0.22 13 ALA A C 3
ATOM 2840 O O . ALA A 1 13 ? 7.061 -10.850 3.666 1.00 55.21 13 ALA A O 3
ATOM 2847 N N . THR A 1 14 ? 7.933 -9.227 4.955 1.00 62.44 14 THR A N 3
ATOM 2848 C CA . THR A 1 14 ? 7.034 -9.381 6.084 1.00 64.40 14 THR A CA 3
ATOM 2849 C C . THR A 1 14 ? 6.212 -8.124 6.271 1.00 11.45 14 THR A C 3
ATOM 2850 O O . THR A 1 14 ? 6.581 -7.053 5.796 1.00 0.25 14 THR A O 3
ATOM 2861 N N . GLU A 1 15 ? 5.099 -8.246 6.996 1.00 62.31 15 GLU A N 3
ATOM 2862 C CA . GLU A 1 15 ? 4.301 -7.115 7.428 1.00 41.24 15 GLU A CA 3
ATOM 2863 C C . GLU A 1 15 ? 5.180 -5.993 7.996 1.00 60.22 15 GLU A C 3
ATOM 2864 O O . GLU A 1 15 ? 4.948 -4.808 7.756 1.00 13.32 15 GLU A O 3
ATOM 2874 N N . ASP A 1 16 ? 6.201 -6.417 8.739 1.00 53.50 16 ASP A N 3
ATOM 2875 C CA . ASP A 1 16 ? 7.128 -5.613 9.510 1.00 54.21 16 ASP A CA 3
ATOM 2876 C C . ASP A 1 16 ? 8.031 -4.756 8.622 1.00 11.15 16 ASP A C 3
ATOM 2877 O O . ASP A 1 16 ? 8.289 -3.596 8.950 1.00 31.25 16 ASP A O 3
ATOM 2885 N N . ASP A 1 17 ? 8.417 -5.299 7.459 1.00 54.44 17 ASP A N 3
ATOM 2886 C CA . ASP A 1 17 ? 9.249 -4.642 6.444 1.00 3.23 17 ASP A CA 3
ATOM 2887 C C . ASP A 1 17 ? 8.545 -3.422 5.855 1.00 41.30 17 ASP A C 3
ATOM 2888 O O . ASP A 1 17 ? 9.194 -2.504 5.348 1.00 53.23 17 ASP A O 3
ATOM 2896 N N . ILE A 1 18 ? 7.212 -3.439 5.843 1.00 34.32 18 ILE A N 3
ATOM 2897 C CA . ILE A 1 18 ? 6.381 -2.313 5.444 1.00 32.04 18 ILE A CA 3
ATOM 2898 C C . ILE A 1 18 ? 6.238 -1.371 6.629 1.00 31.32 18 ILE A C 3
ATOM 2899 O O . ILE A 1 18 ? 6.402 -0.167 6.453 1.00 53.54 18 ILE A O 3
ATOM 2914 N N . ARG A 1 19 ? 5.938 -1.900 7.819 1.00 55.30 19 ARG A N 3
ATOM 2915 C CA . ARG A 1 19 ? 5.629 -1.075 8.995 1.00 11.45 19 ARG A CA 3
ATOM 2916 C C . ARG A 1 19 ? 6.764 -0.085 9.278 1.00 23.12 19 ARG A C 3
ATOM 2917 O O . ARG A 1 19 ? 6.492 1.104 9.470 1.00 54.41 19 ARG A O 3
ATOM 2935 N N . GLY A 1 20 ? 8.017 -0.540 9.183 1.00 74.40 20 GLY A N 3
ATOM 2936 C CA . GLY A 1 20 ? 9.187 0.311 9.353 1.00 64.10 20 GLY A CA 3
ATOM 2937 C C . GLY A 1 20 ? 9.405 1.270 8.182 1.00 33.13 20 GLY A C 3
ATOM 2938 O O . GLY A 1 20 ? 9.780 2.421 8.406 1.00 53.44 20 GLY A O 3
ATOM 2942 N N . GLN A 1 21 ? 9.115 0.857 6.942 1.00 54.44 21 GLN A N 3
ATOM 2943 C CA . GLN A 1 21 ? 9.261 1.706 5.766 1.00 23.12 21 GLN A CA 3
ATOM 2944 C C . GLN A 1 21 ? 8.315 2.895 5.892 1.00 43.44 21 GLN A C 3
ATOM 2945 O O . GLN A 1 21 ? 8.708 4.030 5.627 1.00 43.51 21 GLN A O 3
ATOM 2957 N N . LEU A 1 22 ? 7.082 2.661 6.348 1.00 24.24 22 LEU A N 3
ATOM 2958 C CA . LEU A 1 22 ? 6.119 3.727 6.581 1.00 23.35 22 LEU A CA 3
ATOM 2959 C C . LEU A 1 22 ? 6.694 4.693 7.612 1.00 44.32 22 LEU A C 3
ATOM 2960 O O . LEU A 1 22 ? 6.638 5.908 7.415 1.00 74.23 22 LEU A O 3
ATOM 2975 N N . GLN A 1 23 ? 7.287 4.174 8.689 1.00 72.34 23 GLN A N 3
ATOM 2976 C CA . GLN A 1 23 ? 7.808 5.002 9.759 1.00 12.32 23 GLN A CA 3
ATOM 2977 C C . GLN A 1 23 ? 9.080 5.774 9.394 1.00 62.31 23 GLN A C 3
ATOM 2978 O O . GLN A 1 23 ? 9.280 6.851 9.960 1.00 24.34 23 GLN A O 3
ATOM 2990 N N . SER A 1 24 ? 9.880 5.323 8.421 1.00 54.41 24 SER A N 3
ATOM 2991 C CA . SER A 1 24 ? 10.952 6.129 7.838 1.00 44.42 24 SER A CA 3
ATOM 2992 C C . SER A 1 24 ? 10.390 7.480 7.366 1.00 34.42 24 SER A C 3
ATOM 2993 O O . SER A 1 24 ? 10.976 8.531 7.626 1.00 55.50 24 SER A O 3
ATOM 3000 N N . HIS A 1 25 ? 9.198 7.479 6.758 1.00 41.10 25 HIS A N 3
ATOM 3001 C CA . HIS A 1 25 ? 8.530 8.706 6.318 1.00 34.03 25 HIS A CA 3
ATOM 3002 C C . HIS A 1 25 ? 7.638 9.311 7.412 1.00 33.13 25 HIS A C 3
ATOM 3003 O O . HIS A 1 25 ? 7.137 10.424 7.239 1.00 15.22 25 HIS A O 3
ATOM 3016 N N . GLY A 1 26 ? 7.419 8.592 8.515 1.00 11.21 26 GLY A N 3
ATOM 3017 C CA . GLY A 1 26 ? 6.610 8.992 9.657 1.00 0.14 26 GLY A CA 3
ATOM 3018 C C . GLY A 1 26 ? 5.170 8.476 9.602 1.00 51.30 26 GLY A C 3
ATOM 3019 O O . GLY A 1 26 ? 4.416 8.726 10.543 1.00 34.45 26 GLY A O 3
ATOM 3023 N N . VAL A 1 27 ? 4.761 7.772 8.539 1.00 60.32 27 VAL A N 3
ATOM 3024 C CA . VAL A 1 27 ? 3.349 7.500 8.278 1.00 60.02 27 VAL A CA 3
ATOM 3025 C C . VAL A 1 27 ? 2.786 6.506 9.301 1.00 52.24 27 VAL A C 3
ATOM 3026 O O . VAL A 1 27 ? 3.421 5.503 9.652 1.00 3.32 27 VAL A O 3
ATOM 3039 N N . GLN A 1 28 ? 1.551 6.776 9.729 1.00 63.32 28 GLN A N 3
ATOM 3040 C CA . GLN A 1 28 ? 0.851 6.038 10.771 1.00 40.13 28 GLN A CA 3
ATOM 3041 C C . GLN A 1 28 ? 0.472 4.600 10.384 1.00 4.41 28 GLN A C 3
ATOM 3042 O O . GLN A 1 28 ? 0.433 3.746 11.265 1.00 63.31 28 GLN A O 3
ATOM 3054 N N . ALA A 1 29 ? 0.186 4.344 9.099 1.00 73.23 29 ALA A N 3
ATOM 3055 C CA . ALA A 1 29 ? -0.304 3.088 8.531 1.00 75.42 29 ALA A CA 3
ATOM 3056 C C . ALA A 1 29 ? -1.410 2.418 9.356 1.00 60.41 29 ALA A C 3
ATOM 3057 O O . ALA A 1 29 ? -1.119 1.576 10.209 1.00 20.24 29 ALA A O 3
ATOM 3064 N N . ARG A 1 30 ? -2.668 2.793 9.120 1.00 44.15 30 ARG A N 3
ATOM 3065 C CA . ARG A 1 30 ? -3.769 2.375 9.986 1.00 2.32 30 ARG A CA 3
ATOM 3066 C C . ARG A 1 30 ? -4.007 0.877 9.913 1.00 13.31 30 ARG A C 3
ATOM 3067 O O . ARG A 1 30 ? -4.258 0.253 10.941 1.00 13.21 30 ARG A O 3
ATOM 3085 N N . GLU A 1 31 ? -3.945 0.308 8.718 1.00 21.33 31 GLU A N 3
ATOM 3086 C CA . GLU A 1 31 ? -4.141 -1.118 8.509 1.00 13.24 31 GLU A CA 3
ATOM 3087 C C . GLU A 1 31 ? -3.190 -1.548 7.397 1.00 12.30 31 GLU A C 3
ATOM 3088 O O . GLU A 1 31 ? -2.773 -0.708 6.592 1.00 3.20 31 GLU A O 3
ATOM 3098 N N . VAL A 1 32 ? -2.851 -2.834 7.325 1.00 43.25 32 VAL A N 3
ATOM 3099 C CA . VAL A 1 32 ? -2.009 -3.384 6.278 1.00 53.15 32 VAL A CA 3
ATOM 3100 C C . VAL A 1 32 ? -2.533 -4.781 5.937 1.00 40.25 32 VAL A C 3
ATOM 3101 O O . VAL A 1 32 ? -3.162 -5.451 6.767 1.00 35.10 32 VAL A O 3
ATOM 3114 N N . ARG A 1 33 ? -2.222 -5.270 4.738 1.00 71.12 33 ARG A N 3
ATOM 3115 C CA . ARG A 1 33 ? -2.457 -6.649 4.328 1.00 71.15 33 ARG A CA 3
ATOM 3116 C C . ARG A 1 33 ? -1.213 -7.084 3.565 1.00 60.30 33 ARG A C 3
ATOM 3117 O O . ARG A 1 33 ? -1.108 -6.769 2.382 1.00 61.50 33 ARG A O 3
ATOM 3135 N N . LEU A 1 34 ? -0.241 -7.709 4.229 1.00 73.21 34 LEU A N 3
ATOM 3136 C CA . LEU A 1 34 ? 0.975 -8.249 3.645 1.00 20.42 34 LEU A CA 3
ATOM 3137 C C . LEU A 1 34 ? 1.250 -9.580 4.351 1.00 23.41 34 LEU A C 3
ATOM 3138 O O . LEU A 1 34 ? 0.331 -10.242 4.829 1.00 32.34 34 LEU A O 3
ATOM 3153 N N . MET A 1 35 ? 2.521 -9.989 4.419 1.00 13.34 35 MET A N 3
ATOM 3154 C CA . MET A 1 35 ? 2.990 -11.158 5.098 1.00 15.53 35 MET A CA 3
ATOM 3155 C C . MET A 1 35 ? 2.513 -12.396 4.357 1.00 0.03 35 MET A C 3
ATOM 3156 O O . MET A 1 35 ? 2.445 -12.385 3.130 1.00 53.40 35 MET A O 3
ATOM 3168 N N . ARG A 1 36 ? 2.364 -13.510 5.060 1.00 61.52 36 ARG A N 3
ATOM 3169 C CA . ARG A 1 36 ? 1.980 -14.800 4.528 1.00 43.02 36 ARG A CA 3
ATOM 3170 C C . ARG A 1 36 ? 1.045 -15.443 5.504 1.00 55.04 36 ARG A C 3
ATOM 3171 O O . ARG A 1 36 ? 1.117 -15.166 6.696 1.00 61.13 36 ARG A O 3
ATOM 3189 N N . ASN A 1 37 ? 0.135 -16.266 4.988 1.00 41.43 37 ASN A N 3
ATOM 3190 C CA . ASN A 1 37 ? -0.891 -16.835 5.841 1.00 34.54 37 ASN A CA 3
ATOM 3191 C C . ASN A 1 37 ? -1.401 -18.157 5.326 1.00 35.13 37 ASN A C 3
ATOM 3192 O O . ASN A 1 37 ? -1.483 -19.146 6.047 1.00 60.24 37 ASN A O 3
ATOM 3202 N N . LYS A 1 38 ? -1.767 -18.154 4.051 1.00 4.12 38 LYS A N 3
ATOM 3203 C CA . LYS A 1 38 ? -2.386 -19.237 3.318 1.00 24.41 38 LYS A CA 3
ATOM 3204 C C . LYS A 1 38 ? -3.778 -19.677 3.777 1.00 41.03 38 LYS A C 3
ATOM 3205 O O . LYS A 1 38 ? -4.524 -20.197 2.945 1.00 41.12 38 LYS A O 3
ATOM 3220 N N . SER A 1 39 ? -4.172 -19.453 5.027 1.00 31.42 39 SER A N 3
ATOM 3221 C CA . SER A 1 39 ? -5.570 -19.502 5.407 1.00 52.31 39 SER A CA 3
ATOM 3222 C C . SER A 1 39 ? -6.239 -18.209 4.923 1.00 4.34 39 SER A C 3
ATOM 3223 O O . SER A 1 39 ? -6.936 -18.246 3.914 1.00 4.40 39 SER A O 3
ATOM 3230 N N . SER A 1 40 ? -6.011 -17.067 5.583 1.00 73.12 40 SER A N 3
ATOM 3231 C CA . SER A 1 40 ? -6.780 -15.846 5.332 1.00 4.43 40 SER A CA 3
ATOM 3232 C C . SER A 1 40 ? -6.471 -15.194 3.972 1.00 61.22 40 SER A C 3
ATOM 3233 O O . SER A 1 40 ? -7.341 -14.548 3.392 1.00 33.31 40 SER A O 3
ATOM 3240 N N . GLY A 1 41 ? -5.272 -15.393 3.409 1.00 71.54 41 GLY A N 3
ATOM 3241 C CA . GLY A 1 41 ? -5.043 -15.165 1.980 1.00 40.44 41 GLY A CA 3
ATOM 3242 C C . GLY A 1 41 ? -4.367 -13.829 1.688 1.00 53.43 41 GLY A C 3
ATOM 3243 O O . GLY A 1 41 ? -4.354 -13.380 0.544 1.00 42.14 41 GLY A O 3
ATOM 3247 N N . GLN A 1 42 ? -3.778 -13.213 2.718 1.00 2.44 42 GLN A N 3
ATOM 3248 C CA . GLN A 1 42 ? -3.181 -11.873 2.758 1.00 73.22 42 GLN A CA 3
ATOM 3249 C C . GLN A 1 42 ? -1.977 -11.647 1.839 1.00 24.34 42 GLN A C 3
ATOM 3250 O O . GLN A 1 42 ? -1.329 -10.606 1.875 1.00 63.53 42 GLN A O 3
ATOM 3262 N N . SER A 1 43 ? -1.647 -12.642 1.039 1.00 0.03 43 SER A N 3
ATOM 3263 C CA . SER A 1 43 ? -0.326 -12.823 0.490 1.00 61.21 43 SER A CA 3
ATOM 3264 C C . SER A 1 43 ? -0.490 -13.316 -0.945 1.00 71.20 43 SER A C 3
ATOM 3265 O O . SER A 1 43 ? -0.963 -14.432 -1.179 1.00 75.22 43 SER A O 3
ATOM 3272 N N . ARG A 1 44 ? -0.235 -12.445 -1.927 1.00 15.31 44 ARG A N 3
ATOM 3273 C CA . ARG A 1 44 ? -0.501 -12.716 -3.348 1.00 4.34 44 ARG A CA 3
ATOM 3274 C C . ARG A 1 44 ? 0.581 -12.127 -4.269 1.00 31.51 44 ARG A C 3
ATOM 3275 O O . ARG A 1 44 ? 0.365 -12.023 -5.477 1.00 22.21 44 ARG A O 3
ATOM 3293 N N . GLY A 1 45 ? 1.740 -11.734 -3.736 1.00 4.22 45 GLY A N 3
ATOM 3294 C CA . GLY A 1 45 ? 2.798 -11.045 -4.474 1.00 54.04 45 GLY A CA 3
ATOM 3295 C C . GLY A 1 45 ? 2.562 -9.543 -4.580 1.00 21.14 45 GLY A C 3
ATOM 3296 O O . GLY A 1 45 ? 3.300 -8.841 -5.270 1.00 2.45 45 GLY A O 3
ATOM 3300 N N . PHE A 1 46 ? 1.556 -9.057 -3.860 1.00 63.23 46 PHE A N 3
ATOM 3301 C CA . PHE A 1 46 ? 1.250 -7.671 -3.608 1.00 4.22 46 PHE A CA 3
ATOM 3302 C C . PHE A 1 46 ? 0.664 -7.580 -2.200 1.00 21.21 46 PHE A C 3
ATOM 3303 O O . PHE A 1 46 ? 0.300 -8.606 -1.616 1.00 24.51 46 PHE A O 3
ATOM 3319 N N . ALA A 1 47 ? 0.592 -6.357 -1.678 1.00 51.22 47 ALA A N 3
ATOM 3320 C CA . ALA A 1 47 ? 0.073 -5.990 -0.372 1.00 0.11 47 ALA A CA 3
ATOM 3321 C C . ALA A 1 47 ? -0.921 -4.841 -0.514 1.00 74.34 47 ALA A C 3
ATOM 3322 O O . ALA A 1 47 ? -1.011 -4.231 -1.588 1.00 0.03 47 ALA A O 3
ATOM 3329 N N . PHE A 1 48 ? -1.608 -4.500 0.572 1.00 62.31 48 PHE A N 3
ATOM 3330 C CA . PHE A 1 48 ? -2.294 -3.229 0.749 1.00 34.20 48 PHE A CA 3
ATOM 3331 C C . PHE A 1 48 ? -1.751 -2.563 2.013 1.00 21.21 48 PHE A C 3
ATOM 3332 O O . PHE A 1 48 ? -1.303 -3.246 2.937 1.00 24.24 48 PHE A O 3
ATOM 3348 N N . VAL A 1 49 ? -1.838 -1.238 2.066 1.00 0.33 49 VAL A N 3
ATOM 3349 C CA . VAL A 1 49 ? -1.647 -0.408 3.246 1.00 32.11 49 VAL A CA 3
ATOM 3350 C C . VAL A 1 49 ? -2.782 0.615 3.184 1.00 62.14 49 VAL A C 3
ATOM 3351 O O . VAL A 1 49 ? -2.980 1.220 2.122 1.00 12.43 49 VAL A O 3
ATOM 3364 N N . GLU A 1 50 ? -3.535 0.789 4.273 1.00 64.25 50 GLU A N 3
ATOM 3365 C CA . GLU A 1 50 ? -4.591 1.788 4.382 1.00 62.12 50 GLU A CA 3
ATOM 3366 C C . GLU A 1 50 ? -4.138 2.968 5.239 1.00 52.21 50 GLU A C 3
ATOM 3367 O O . GLU A 1 50 ? -3.323 2.834 6.159 1.00 1.10 50 GLU A O 3
ATOM 3377 N N . PHE A 1 51 ? -4.731 4.136 4.976 1.00 75.52 51 PHE A N 3
ATOM 3378 C CA . PHE A 1 51 ? -4.306 5.396 5.554 1.00 40.42 51 PHE A CA 3
ATOM 3379 C C . PHE A 1 51 ? -5.555 6.101 6.037 1.00 24.11 51 PHE A C 3
ATOM 3380 O O . PHE A 1 51 ? -6.371 6.498 5.214 1.00 20.34 51 PHE A O 3
ATOM 3396 N N . SER A 1 52 ? -5.757 6.183 7.353 1.00 72.51 52 SER A N 3
ATOM 3397 C CA . SER A 1 52 ? -6.998 6.715 7.908 1.00 41.05 52 SER A CA 3
ATOM 3398 C C . SER A 1 52 ? -7.240 8.165 7.457 1.00 42.12 52 SER A C 3
ATOM 3399 O O . SER A 1 52 ? -8.393 8.550 7.250 1.00 32.13 52 SER A O 3
ATOM 3406 N N . HIS A 1 53 ? -6.169 8.943 7.248 1.00 52.21 53 HIS A N 3
ATOM 3407 C CA . HIS A 1 53 ? -6.219 10.273 6.656 1.00 0.40 53 HIS A CA 3
ATOM 3408 C C . HIS A 1 53 ? -5.946 10.141 5.162 1.00 73.24 53 HIS A C 3
ATOM 3409 O O . HIS A 1 53 ? -4.995 9.469 4.758 1.00 63.35 53 HIS A O 3
ATOM 3422 N N . LEU A 1 54 ? -6.724 10.852 4.346 1.00 1.02 54 LEU A N 3
ATOM 3423 C CA . LEU A 1 54 ? -6.586 10.861 2.892 1.00 52.22 54 LEU A CA 3
ATOM 3424 C C . LEU A 1 54 ? -5.179 11.299 2.488 1.00 15.33 54 LEU A C 3
ATOM 3425 O O . LEU A 1 54 ? -4.577 10.674 1.615 1.00 73.51 54 LEU A O 3
ATOM 3440 N N . GLN A 1 55 ? -4.660 12.355 3.121 1.00 43.33 55 GLN A N 3
ATOM 3441 C CA . GLN A 1 55 ? -3.348 12.910 2.804 1.00 71.25 55 GLN A CA 3
ATOM 3442 C C . GLN A 1 55 ? -2.245 11.849 2.869 1.00 61.33 55 GLN A C 3
ATOM 3443 O O . GLN A 1 55 ? -1.374 11.815 2.005 1.00 42.15 55 GLN A O 3
ATOM 3455 N N . ASP A 1 56 ? -2.288 10.960 3.862 1.00 31.34 56 ASP A N 3
ATOM 3456 C CA . ASP A 1 56 ? -1.188 10.055 4.184 1.00 14.10 56 ASP A CA 3
ATOM 3457 C C . ASP A 1 56 ? -0.979 9.030 3.077 1.00 11.12 56 ASP A C 3
ATOM 3458 O O . ASP A 1 56 ? 0.145 8.564 2.878 1.00 41.21 56 ASP A O 3
ATOM 3466 N N . ALA A 1 57 ? -2.044 8.716 2.335 1.00 42.03 57 ALA A N 3
ATOM 3467 C CA . ALA A 1 57 ? -2.007 7.774 1.232 1.00 64.33 57 ALA A CA 3
ATOM 3468 C C . ALA A 1 57 ? -1.055 8.313 0.166 1.00 71.13 57 ALA A C 3
ATOM 3469 O O . ALA A 1 57 ? -0.153 7.629 -0.315 1.00 1.30 57 ALA A O 3
ATOM 3476 N N . THR A 1 58 ? -1.265 9.578 -0.174 1.00 71.12 58 THR A N 3
ATOM 3477 C CA . THR A 1 58 ? -0.525 10.328 -1.158 1.00 61.15 58 THR A CA 3
ATOM 3478 C C . THR A 1 58 ? 0.874 10.637 -0.629 1.00 51.14 58 THR A C 3
ATOM 3479 O O . THR A 1 58 ? 1.857 10.520 -1.354 1.00 64.43 58 THR A O 3
ATOM 3490 N N . ARG A 1 59 ? 0.989 11.028 0.642 1.00 61.14 59 ARG A N 3
ATOM 3491 C CA . ARG A 1 59 ? 2.244 11.513 1.195 1.00 2.30 59 ARG A CA 3
ATOM 3492 C C . ARG A 1 59 ? 3.280 10.399 1.307 1.00 74.44 59 ARG A C 3
ATOM 3493 O O . ARG A 1 59 ? 4.477 10.673 1.376 1.00 15.22 59 ARG A O 3
ATOM 3511 N N . TRP A 1 60 ? 2.841 9.140 1.276 1.00 31.42 60 TRP A N 3
ATOM 3512 C CA . TRP A 1 60 ? 3.748 8.019 1.083 1.00 11.11 60 TRP A CA 3
ATOM 3513 C C . TRP A 1 60 ? 4.164 7.890 -0.389 1.00 4.43 60 TRP A C 3
ATOM 3514 O O . TRP A 1 60 ? 5.356 7.804 -0.677 1.00 75.21 60 TRP A O 3
ATOM 3534 N N . MET A 1 61 ? 3.206 7.885 -1.321 1.00 52.01 61 MET A N 3
ATOM 3535 C CA . MET A 1 61 ? 3.405 7.755 -2.761 1.00 20.23 61 MET A CA 3
ATOM 3536 C C . MET A 1 61 ? 4.399 8.789 -3.296 1.00 14.41 61 MET A C 3
ATOM 3537 O O . MET A 1 61 ? 5.434 8.425 -3.862 1.00 41.33 61 MET A O 3
ATOM 3549 N N . GLU A 1 62 ? 4.095 10.072 -3.099 1.00 54.41 62 GLU A N 3
ATOM 3550 C CA . GLU A 1 62 ? 4.854 11.215 -3.605 1.00 40.33 62 GLU A CA 3
ATOM 3551 C C . GLU A 1 62 ? 6.270 11.218 -3.015 1.00 71.44 62 GLU A C 3
ATOM 3552 O O . GLU A 1 62 ? 7.213 11.701 -3.635 1.00 51.44 62 GLU A O 3
ATOM 3562 N N . ALA A 1 63 ? 6.436 10.685 -1.803 1.00 12.33 63 ALA A N 3
ATOM 3563 C CA . ALA A 1 63 ? 7.724 10.644 -1.098 1.00 14.54 63 ALA A CA 3
ATOM 3564 C C . ALA A 1 63 ? 8.642 9.547 -1.608 1.00 1.23 63 ALA A C 3
ATOM 3565 O O . ALA A 1 63 ? 9.840 9.547 -1.303 1.00 34.15 63 ALA A O 3
ATOM 3572 N N . ASN A 1 64 ? 8.092 8.629 -2.390 1.00 62.00 64 ASN A N 3
ATOM 3573 C CA . ASN A 1 64 ? 8.783 7.457 -2.880 1.00 61.14 64 ASN A CA 3
ATOM 3574 C C . ASN A 1 64 ? 8.811 7.436 -4.400 1.00 1.15 64 ASN A C 3
ATOM 3575 O O . ASN A 1 64 ? 9.364 6.502 -4.973 1.00 32.15 64 ASN A O 3
ATOM 3585 N N . GLN A 1 65 ? 8.270 8.463 -5.069 1.00 15.35 65 GLN A N 3
ATOM 3586 C CA . GLN A 1 65 ? 8.278 8.573 -6.525 1.00 74.00 65 GLN A CA 3
ATOM 3587 C C . GLN A 1 65 ? 7.598 7.331 -7.121 1.00 53.13 65 GLN A C 3
ATOM 3588 O O . GLN A 1 65 ? 8.047 6.790 -8.134 1.00 63.42 65 GLN A O 3
ATOM 3600 N N . HIS A 1 66 ? 6.555 6.842 -6.440 1.00 12.05 66 HIS A N 3
ATOM 3601 C CA . HIS A 1 66 ? 5.766 5.683 -6.836 1.00 35.23 66 HIS A CA 3
ATOM 3602 C C . HIS A 1 66 ? 6.577 4.366 -6.996 1.00 23.51 66 HIS A C 3
ATOM 3603 O O . HIS A 1 66 ? 6.089 3.431 -7.646 1.00 23.34 66 HIS A O 3
ATOM 3616 N N . SER A 1 67 ? 7.748 4.211 -6.360 1.00 4.24 67 SER A N 3
ATOM 3617 C CA . SER A 1 67 ? 8.585 3.018 -6.387 1.00 21.23 67 SER A CA 3
ATOM 3618 C C . SER A 1 67 ? 9.119 2.751 -4.976 1.00 72.32 67 SER A C 3
ATOM 3619 O O . SER A 1 67 ? 9.369 3.689 -4.226 1.00 24.22 67 SER A O 3
ATOM 3626 N N . LEU A 1 68 ? 9.362 1.491 -4.622 1.00 61.30 68 LEU A N 3
ATOM 3627 C CA . LEU A 1 68 ? 10.100 1.107 -3.405 1.00 71.13 68 LEU A CA 3
ATOM 3628 C C . LEU A 1 68 ? 11.118 0.017 -3.729 1.00 44.44 68 LEU A C 3
ATOM 3629 O O . LEU A 1 68 ? 11.095 -0.537 -4.834 1.00 63.34 68 LEU A O 3
ATOM 3644 N N . ASN A 1 69 ? 11.978 -0.344 -2.765 1.00 40.43 69 ASN A N 3
ATOM 3645 C CA . ASN A 1 69 ? 12.958 -1.402 -2.977 1.00 2.11 69 ASN A CA 3
ATOM 3646 C C . ASN A 1 69 ? 13.198 -2.194 -1.706 1.00 14.21 69 ASN A C 3
ATOM 3647 O O . ASN A 1 69 ? 13.893 -1.710 -0.816 1.00 1.32 69 ASN A O 3
ATOM 3657 N N . ILE A 1 70 ? 12.655 -3.404 -1.590 1.00 52.41 70 ILE A N 3
ATOM 3658 C CA . ILE A 1 70 ? 12.683 -4.182 -0.352 1.00 41.23 70 ILE A CA 3
ATOM 3659 C C . ILE A 1 70 ? 13.213 -5.576 -0.685 1.00 3.24 70 ILE A C 3
ATOM 3660 O O . ILE A 1 70 ? 12.795 -6.174 -1.680 1.00 40.54 70 ILE A O 3
ATOM 3675 N N . LEU A 1 71 ? 14.171 -6.068 0.113 1.00 54.44 71 LEU A N 3
ATOM 3676 C CA . LEU A 1 71 ? 14.981 -7.258 -0.165 1.00 0.43 71 LEU A CA 3
ATOM 3677 C C . LEU A 1 71 ? 15.598 -7.180 -1.578 1.00 72.41 71 LEU A C 3
ATOM 3678 O O . LEU A 1 71 ? 15.855 -8.206 -2.217 1.00 41.54 71 LEU A O 3
ATOM 3693 N N . GLY A 1 72 ? 15.799 -5.965 -2.099 1.00 71.02 72 GLY A N 3
ATOM 3694 C CA . GLY A 1 72 ? 16.355 -5.692 -3.414 1.00 14.32 72 GLY A CA 3
ATOM 3695 C C . GLY A 1 72 ? 15.331 -5.713 -4.553 1.00 23.05 72 GLY A C 3
ATOM 3696 O O . GLY A 1 72 ? 15.667 -5.248 -5.646 1.00 44.43 72 GLY A O 3
ATOM 3700 N N . GLN A 1 73 ? 14.100 -6.190 -4.342 1.00 75.11 73 GLN A N 3
ATOM 3701 C CA . GLN A 1 73 ? 13.090 -6.251 -5.387 1.00 12.42 73 GLN A CA 3
ATOM 3702 C C . GLN A 1 73 ? 12.549 -4.843 -5.616 1.00 55.50 73 GLN A C 3
ATOM 3703 O O . GLN A 1 73 ? 12.273 -4.112 -4.665 1.00 73.04 73 GLN A O 3
ATOM 3715 N N . LYS A 1 74 ? 12.425 -4.444 -6.880 1.00 23.42 74 LYS A N 3
ATOM 3716 C CA . LYS A 1 74 ? 11.998 -3.125 -7.317 1.00 64.33 74 LYS A CA 3
ATOM 3717 C C . LYS A 1 74 ? 10.478 -3.123 -7.427 1.00 54.11 74 LYS A C 3
ATOM 3718 O O . LYS A 1 74 ? 9.921 -3.507 -8.459 1.00 0.42 74 LYS A O 3
ATOM 3733 N N . VAL A 1 75 ? 9.836 -2.708 -6.343 1.00 22.35 75 VAL A N 3
ATOM 3734 C CA . VAL A 1 75 ? 8.396 -2.672 -6.144 1.00 22.32 75 VAL A CA 3
ATOM 3735 C C . VAL A 1 75 ? 7.819 -1.446 -6.868 1.00 42.12 75 VAL A C 3
ATOM 3736 O O . VAL A 1 75 ? 8.500 -0.420 -7.005 1.00 22.12 75 VAL A O 3
ATOM 3749 N N . SER A 1 76 ? 6.542 -1.502 -7.248 1.00 11.43 76 SER A N 3
ATOM 3750 C CA . SER A 1 76 ? 5.764 -0.376 -7.765 1.00 62.42 76 SER A CA 3
ATOM 3751 C C . SER A 1 76 ? 4.547 -0.181 -6.859 1.00 51.40 76 SER A C 3
ATOM 3752 O O . SER A 1 76 ? 3.738 -1.097 -6.717 1.00 41.22 76 SER A O 3
ATOM 3759 N N . MET A 1 77 ? 4.427 0.973 -6.198 1.00 12.32 77 MET A N 3
ATOM 3760 C CA . MET A 1 77 ? 3.215 1.330 -5.452 1.00 41.11 77 MET A CA 3
ATOM 3761 C C . MET A 1 77 ? 2.191 1.958 -6.392 1.00 64.41 77 MET A C 3
ATOM 3762 O O . MET A 1 77 ? 2.573 2.623 -7.359 1.00 32.34 77 MET A O 3
ATOM 3774 N N . HIS A 1 78 ? 0.907 1.767 -6.086 1.00 63.13 78 HIS A N 3
ATOM 3775 C CA . HIS A 1 78 ? -0.223 2.270 -6.850 1.00 42.42 78 HIS A CA 3
ATOM 3776 C C . HIS A 1 78 ? -1.337 2.711 -5.911 1.00 35.44 78 HIS A C 3
ATOM 3777 O O . HIS A 1 78 ? -1.561 2.077 -4.876 1.00 40.04 78 HIS A O 3
ATOM 3790 N N . TYR A 1 79 ? -2.076 3.747 -6.304 1.00 22.51 79 TYR A N 3
ATOM 3791 C CA . TYR A 1 79 ? -3.378 4.072 -5.745 1.00 41.45 79 TYR A CA 3
ATOM 3792 C C . TYR A 1 79 ? -4.325 2.906 -6.067 1.00 4.03 79 TYR A C 3
ATOM 3793 O O . TYR A 1 79 ? -4.417 2.508 -7.228 1.00 2.30 79 TYR A O 3
ATOM 3810 N N . SER A 1 80 ? -5.033 2.347 -5.083 1.00 0.42 80 SER A N 3
ATOM 3811 C CA . SER A 1 80 ? -5.987 1.253 -5.298 1.00 55.25 80 SER A CA 3
ATOM 3812 C C . SER A 1 80 ? -7.173 1.433 -4.348 1.00 23.22 80 SER A C 3
ATOM 3813 O O . SER A 1 80 ? -7.512 0.548 -3.564 1.00 3.24 80 SER A O 3
ATOM 3820 N N . ASP A 1 81 ? -7.773 2.623 -4.392 1.00 53.22 81 ASP A N 3
ATOM 3821 C CA . ASP A 1 81 ? -8.919 3.021 -3.573 1.00 23.10 81 ASP A CA 3
ATOM 3822 C C . ASP A 1 81 ? -10.020 1.968 -3.492 1.00 72.23 81 ASP A C 3
ATOM 3823 O O . ASP A 1 81 ? -10.290 1.277 -4.477 1.00 4.42 81 ASP A O 3
ATOM 3831 N N . PRO A 1 82 ? -10.690 1.851 -2.328 1.00 53.03 82 PRO A N 3
ATOM 3832 C CA . PRO A 1 82 ? -11.658 0.791 -2.103 1.00 74.14 82 PRO A CA 3
ATOM 3833 C C . PRO A 1 82 ? -12.883 0.995 -2.995 1.00 64.41 82 PRO A C 3
ATOM 3834 O O . PRO A 1 82 ? -13.447 0.026 -3.514 1.00 53.02 82 PRO A O 3
ATOM 3842 N N . LYS A 1 83 ? -13.265 2.257 -3.219 1.00 4.02 83 LYS A N 3
ATOM 3843 C CA . LYS A 1 83 ? -14.366 2.642 -4.082 1.00 74.11 83 LYS A CA 3
ATOM 3844 C C . LYS A 1 83 ? -13.998 3.889 -4.887 1.00 35.23 83 LYS A C 3
ATOM 3845 O O . LYS A 1 83 ? -13.162 4.672 -4.428 1.00 24.11 83 LYS A O 3
ATOM 3860 N N . PRO A 1 84 ? -14.670 4.131 -6.021 1.00 64.45 84 PRO A N 3
ATOM 3861 C CA . PRO A 1 84 ? -14.510 5.348 -6.792 1.00 31.53 84 PRO A CA 3
ATOM 3862 C C . PRO A 1 84 ? -15.162 6.522 -6.050 1.00 34.51 84 PRO A C 3
ATOM 3863 O O . PRO A 1 84 ? -16.378 6.699 -6.118 1.00 72.45 84 PRO A O 3
ATOM 3871 N N . LYS A 1 85 ? -14.372 7.343 -5.349 1.00 51.03 85 LYS A N 3
ATOM 3872 C CA . LYS A 1 85 ? -14.838 8.570 -4.677 1.00 41.01 85 LYS A CA 3
ATOM 3873 C C . LYS A 1 85 ? -14.446 9.825 -5.487 1.00 13.01 85 LYS A C 3
ATOM 3874 O O . LYS A 1 85 ? -14.139 10.885 -4.940 1.00 64.24 85 LYS A O 3
ATOM 3889 N N . ILE A 1 86 ? -14.384 9.706 -6.806 1.00 14.03 86 ILE A N 3
ATOM 3890 C CA . ILE A 1 86 ? -14.189 10.811 -7.751 1.00 0.11 86 ILE A CA 3
ATOM 3891 C C . ILE A 1 86 ? -15.464 11.678 -7.765 1.00 32.11 86 ILE A C 3
ATOM 3892 O O . ILE A 1 86 ? -16.451 11.367 -7.090 1.00 1.31 86 ILE A O 3
ATOM 3907 N N . ASN A 1 87 ? -15.404 12.869 -8.359 1.00 35.22 87 ASN A N 3
ATOM 3908 C CA . ASN A 1 87 ? -16.572 13.660 -8.730 1.00 63.32 87 ASN A CA 3
ATOM 3909 C C . ASN A 1 87 ? -16.802 13.494 -10.236 1.00 21.13 87 ASN A C 3
ATOM 3910 O O . ASN A 1 87 ? -15.855 13.181 -10.956 1.00 13.12 87 ASN A O 3
ATOM 3920 N N . GLU A 1 88 ? -18.050 13.648 -10.680 1.00 14.42 88 GLU A N 3
ATOM 3921 C CA . GLU A 1 88 ? -18.537 13.652 -12.060 1.00 31.53 88 GLU A CA 3
ATOM 3922 C C . GLU A 1 88 ? -17.925 12.530 -12.907 1.00 15.24 88 GLU A C 3
ATOM 3923 O O . GLU A 1 88 ? -17.160 12.771 -13.835 1.00 1.20 88 GLU A O 3
ATOM 3933 N N . ASP A 1 89 ? -18.240 11.281 -12.565 1.00 1.21 89 ASP A N 3
ATOM 3934 C CA . ASP A 1 89 ? -17.717 10.097 -13.261 1.00 53.02 89 ASP A CA 3
ATOM 3935 C C . ASP A 1 89 ? -18.376 9.922 -14.621 1.00 73.24 89 ASP A C 3
ATOM 3936 O O . ASP A 1 89 ? -17.711 9.536 -15.580 1.00 71.15 89 ASP A O 3
ATOM 3944 N N . TRP A 1 90 ? -19.685 10.159 -14.695 1.00 3.23 90 TRP A N 3
ATOM 3945 C CA . TRP A 1 90 ? -20.529 9.880 -15.850 1.00 44.34 90 TRP A CA 3
ATOM 3946 C C . TRP A 1 90 ? -20.592 11.057 -16.827 1.00 23.44 90 TRP A C 3
ATOM 3947 O O . TRP A 1 90 ? -21.296 10.976 -17.831 1.00 72.52 90 TRP A O 3
ATOM 3967 N N . LEU A 1 91 ? -19.862 12.131 -16.520 1.00 75.11 91 LEU A N 3
ATOM 3968 C CA . LEU A 1 91 ? -19.661 13.271 -17.399 1.00 11.01 91 LEU A CA 3
ATOM 3969 C C . LEU A 1 91 ? -18.642 12.820 -18.421 1.00 23.44 91 LEU A C 3
ATOM 3970 O O . LEU A 1 91 ? -17.502 12.507 -18.016 1.00 74.13 91 LEU A O 3
ATOM 3985 N N . SER A 1 1 ? -5.096 10.771 -5.150 1.00 64.24 1 SER A N 4
ATOM 3986 C CA . SER A 1 1 ? -4.436 9.489 -4.847 1.00 1.13 1 SER A CA 4
ATOM 3987 C C . SER A 1 1 ? -4.495 9.132 -3.364 1.00 31.24 1 SER A C 4
ATOM 3988 O O . SER A 1 1 ? -5.410 8.390 -3.028 1.00 45.24 1 SER A O 4
ATOM 3995 N N . ASN A 1 2 ? -3.587 9.590 -2.477 1.00 23.15 2 ASN A N 4
ATOM 3996 C CA . ASN A 1 2 ? -3.411 9.173 -1.088 1.00 1.45 2 ASN A CA 4
ATOM 3997 C C . ASN A 1 2 ? -3.230 7.665 -0.948 1.00 51.22 2 ASN A C 4
ATOM 3998 O O . ASN A 1 2 ? -3.473 7.128 0.124 1.00 70.53 2 ASN A O 4
ATOM 4008 N N . ILE A 1 3 ? -2.834 6.968 -2.011 1.00 64.22 3 ILE A N 4
ATOM 4009 C CA . ILE A 1 3 ? -2.779 5.518 -2.087 1.00 10.42 3 ILE A CA 4
ATOM 4010 C C . ILE A 1 3 ? -1.525 5.198 -2.873 1.00 23.14 3 ILE A C 4
ATOM 4011 O O . ILE A 1 3 ? -1.277 5.848 -3.890 1.00 30.12 3 ILE A O 4
ATOM 4026 N N . VAL A 1 4 ? -0.802 4.171 -2.442 1.00 72.30 4 VAL A N 4
ATOM 4027 C CA . VAL A 1 4 ? 0.386 3.635 -3.079 1.00 41.04 4 VAL A CA 4
ATOM 4028 C C . VAL A 1 4 ? 0.196 2.134 -3.266 1.00 4.25 4 VAL A C 4
ATOM 4029 O O . VAL A 1 4 ? 0.064 1.373 -2.307 1.00 22.14 4 VAL A O 4
ATOM 4042 N N . MET A 1 5 ? 0.119 1.730 -4.530 1.00 64.13 5 MET A N 4
ATOM 4043 C CA . MET A 1 5 ? 0.355 0.373 -4.983 1.00 53.00 5 MET A CA 4
ATOM 4044 C C . MET A 1 5 ? 1.850 0.102 -4.848 1.00 44.41 5 MET A C 4
ATOM 4045 O O . MET A 1 5 ? 2.641 0.706 -5.575 1.00 11.01 5 MET A O 4
ATOM 4057 N N . LEU A 1 6 ? 2.245 -0.791 -3.942 1.00 25.54 6 LEU A N 4
ATOM 4058 C CA . LEU A 1 6 ? 3.620 -1.281 -3.868 1.00 61.13 6 LEU A CA 4
ATOM 4059 C C . LEU A 1 6 ? 3.736 -2.512 -4.756 1.00 34.34 6 LEU A C 4
ATOM 4060 O O . LEU A 1 6 ? 3.493 -3.623 -4.296 1.00 44.12 6 LEU A O 4
ATOM 4075 N N . ARG A 1 7 ? 4.070 -2.362 -6.032 1.00 65.43 7 ARG A N 4
ATOM 4076 C CA . ARG A 1 7 ? 4.292 -3.528 -6.888 1.00 74.21 7 ARG A CA 4
ATOM 4077 C C . ARG A 1 7 ? 5.615 -4.199 -6.533 1.00 50.32 7 ARG A C 4
ATOM 4078 O O . ARG A 1 7 ? 6.576 -3.523 -6.170 1.00 1.04 7 ARG A O 4
ATOM 4096 N N . MET A 1 8 ? 5.697 -5.506 -6.792 1.00 54.01 8 MET A N 4
ATOM 4097 C CA . MET A 1 8 ? 6.913 -6.322 -6.764 1.00 3.44 8 MET A CA 4
ATOM 4098 C C . MET A 1 8 ? 7.375 -6.632 -5.334 1.00 2.45 8 MET A C 4
ATOM 4099 O O . MET A 1 8 ? 8.562 -6.872 -5.094 1.00 41.44 8 MET A O 4
ATOM 4111 N N . LEU A 1 9 ? 6.449 -6.669 -4.373 1.00 2.32 9 LEU A N 4
ATOM 4112 C CA . LEU A 1 9 ? 6.684 -7.280 -3.072 1.00 3.02 9 LEU A CA 4
ATOM 4113 C C . LEU A 1 9 ? 7.008 -8.765 -3.261 1.00 41.23 9 LEU A C 4
ATOM 4114 O O . LEU A 1 9 ? 6.524 -9.390 -4.209 1.00 53.24 9 LEU A O 4
ATOM 4129 N N . PRO A 1 10 ? 7.774 -9.358 -2.337 1.00 10.03 10 PRO A N 4
ATOM 4130 C CA . PRO A 1 10 ? 7.867 -10.802 -2.207 1.00 61.43 10 PRO A CA 4
ATOM 4131 C C . PRO A 1 10 ? 6.545 -11.355 -1.681 1.00 73.21 10 PRO A C 4
ATOM 4132 O O . PRO A 1 10 ? 5.685 -10.616 -1.192 1.00 5.13 10 PRO A O 4
ATOM 4140 N N . GLN A 1 11 ? 6.396 -12.675 -1.706 1.00 65.31 11 GLN A N 4
ATOM 4141 C CA . GLN A 1 11 ? 5.279 -13.331 -1.034 1.00 52.34 11 GLN A CA 4
ATOM 4142 C C . GLN A 1 11 ? 5.480 -13.347 0.480 1.00 71.41 11 GLN A C 4
ATOM 4143 O O . GLN A 1 11 ? 4.493 -13.365 1.212 1.00 52.44 11 GLN A O 4
ATOM 4155 N N . ALA A 1 12 ? 6.728 -13.359 0.952 1.00 34.11 12 ALA A N 4
ATOM 4156 C CA . ALA A 1 12 ? 7.060 -13.442 2.366 1.00 51.22 12 ALA A CA 4
ATOM 4157 C C . ALA A 1 12 ? 6.892 -12.098 3.091 1.00 54.40 12 ALA A C 4
ATOM 4158 O O . ALA A 1 12 ? 7.021 -12.064 4.313 1.00 74.34 12 ALA A O 4
ATOM 4165 N N . ALA A 1 13 ? 6.611 -11.010 2.365 1.00 21.44 13 ALA A N 4
ATOM 4166 C CA . ALA A 1 13 ? 6.290 -9.707 2.936 1.00 74.40 13 ALA A CA 4
ATOM 4167 C C . ALA A 1 13 ? 5.120 -9.816 3.916 1.00 74.33 13 ALA A C 4
ATOM 4168 O O . ALA A 1 13 ? 4.173 -10.556 3.630 1.00 12.43 13 ALA A O 4
ATOM 4175 N N . THR A 1 14 ? 5.114 -9.011 4.983 1.00 70.13 14 THR A N 4
ATOM 4176 C CA . THR A 1 14 ? 3.924 -8.835 5.804 1.00 23.23 14 THR A CA 4
ATOM 4177 C C . THR A 1 14 ? 3.443 -7.395 5.686 1.00 45.31 14 THR A C 4
ATOM 4178 O O . THR A 1 14 ? 4.085 -6.543 5.070 1.00 51.32 14 THR A O 4
ATOM 4189 N N . GLU A 1 15 ? 2.279 -7.132 6.264 1.00 72.44 15 GLU A N 4
ATOM 4190 C CA . GLU A 1 15 ? 1.730 -5.804 6.410 1.00 52.20 15 GLU A CA 4
ATOM 4191 C C . GLU A 1 15 ? 2.611 -4.994 7.363 1.00 62.41 15 GLU A C 4
ATOM 4192 O O . GLU A 1 15 ? 2.810 -3.797 7.172 1.00 44.04 15 GLU A O 4
ATOM 4202 N N . ASP A 1 16 ? 3.127 -5.632 8.414 1.00 1.05 16 ASP A N 4
ATOM 4203 C CA . ASP A 1 16 ? 3.792 -4.922 9.501 1.00 42.41 16 ASP A CA 4
ATOM 4204 C C . ASP A 1 16 ? 5.155 -4.402 9.066 1.00 53.30 16 ASP A C 4
ATOM 4205 O O . ASP A 1 16 ? 5.575 -3.322 9.478 1.00 65.32 16 ASP A O 4
ATOM 4213 N N . ASP A 1 17 ? 5.774 -5.140 8.145 1.00 10.33 17 ASP A N 4
ATOM 4214 C CA . ASP A 1 17 ? 6.994 -4.807 7.420 1.00 42.42 17 ASP A CA 4
ATOM 4215 C C . ASP A 1 17 ? 6.884 -3.396 6.837 1.00 21.34 17 ASP A C 4
ATOM 4216 O O . ASP A 1 17 ? 7.809 -2.588 6.894 1.00 14.21 17 ASP A O 4
ATOM 4224 N N . ILE A 1 18 ? 5.722 -3.112 6.248 1.00 5.35 18 ILE A N 4
ATOM 4225 C CA . ILE A 1 18 ? 5.429 -1.883 5.536 1.00 74.22 18 ILE A CA 4
ATOM 4226 C C . ILE A 1 18 ? 5.039 -0.796 6.543 1.00 31.32 18 ILE A C 4
ATOM 4227 O O . ILE A 1 18 ? 5.438 0.353 6.369 1.00 21.55 18 ILE A O 4
ATOM 4242 N N . ARG A 1 19 ? 4.318 -1.136 7.621 1.00 31.35 19 ARG A N 4
ATOM 4243 C CA . ARG A 1 19 ? 4.003 -0.175 8.693 1.00 31.31 19 ARG A CA 4
ATOM 4244 C C . ARG A 1 19 ? 5.298 0.420 9.244 1.00 31.15 19 ARG A C 4
ATOM 4245 O O . ARG A 1 19 ? 5.394 1.637 9.419 1.00 74.32 19 ARG A O 4
ATOM 4263 N N . GLY A 1 20 ? 6.322 -0.416 9.415 1.00 31.11 20 GLY A N 4
ATOM 4264 C CA . GLY A 1 20 ? 7.645 0.029 9.804 1.00 65.33 20 GLY A CA 4
ATOM 4265 C C . GLY A 1 20 ? 8.282 0.950 8.761 1.00 22.55 20 GLY A C 4
ATOM 4266 O O . GLY A 1 20 ? 8.866 1.969 9.127 1.00 24.52 20 GLY A O 4
ATOM 4270 N N . GLN A 1 21 ? 8.163 0.640 7.466 1.00 52.04 21 GLN A N 4
ATOM 4271 C CA . GLN A 1 21 ? 8.791 1.413 6.397 1.00 21.53 21 GLN A CA 4
ATOM 4272 C C . GLN A 1 21 ? 8.196 2.812 6.298 1.00 52.41 21 GLN A C 4
ATOM 4273 O O . GLN A 1 21 ? 8.882 3.760 5.911 1.00 10.31 21 GLN A O 4
ATOM 4285 N N . LEU A 1 22 ? 6.915 2.947 6.622 1.00 34.52 22 LEU A N 4
ATOM 4286 C CA . LEU A 1 22 ? 6.223 4.221 6.615 1.00 34.13 22 LEU A CA 4
ATOM 4287 C C . LEU A 1 22 ? 6.770 5.067 7.748 1.00 70.40 22 LEU A C 4
ATOM 4288 O O . LEU A 1 22 ? 7.277 6.169 7.518 1.00 42.12 22 LEU A O 4
ATOM 4303 N N . GLN A 1 23 ? 6.717 4.528 8.967 1.00 25.51 23 GLN A N 4
ATOM 4304 C CA . GLN A 1 23 ? 7.187 5.244 10.137 1.00 54.13 23 GLN A CA 4
ATOM 4305 C C . GLN A 1 23 ? 8.700 5.461 10.111 1.00 45.11 23 GLN A C 4
ATOM 4306 O O . GLN A 1 23 ? 9.149 6.411 10.751 1.00 51.10 23 GLN A O 4
ATOM 4318 N N . SER A 1 24 ? 9.487 4.711 9.321 1.00 33.11 24 SER A N 4
ATOM 4319 C CA . SER A 1 24 ? 10.886 5.040 9.099 1.00 3.23 24 SER A CA 4
ATOM 4320 C C . SER A 1 24 ? 11.016 6.481 8.573 1.00 11.45 24 SER A C 4
ATOM 4321 O O . SER A 1 24 ? 11.881 7.217 9.040 1.00 65.10 24 SER A O 4
ATOM 4328 N N . HIS A 1 25 ? 10.118 6.941 7.692 1.00 42.42 25 HIS A N 4
ATOM 4329 C CA . HIS A 1 25 ? 10.088 8.324 7.194 1.00 45.31 25 HIS A CA 4
ATOM 4330 C C . HIS A 1 25 ? 9.093 9.206 7.964 1.00 71.42 25 HIS A C 4
ATOM 4331 O O . HIS A 1 25 ? 8.929 10.382 7.642 1.00 43.12 25 HIS A O 4
ATOM 4344 N N . GLY A 1 26 ? 8.415 8.656 8.973 1.00 45.02 26 GLY A N 4
ATOM 4345 C CA . GLY A 1 26 ? 7.507 9.395 9.835 1.00 52.00 26 GLY A CA 4
ATOM 4346 C C . GLY A 1 26 ? 6.082 9.418 9.303 1.00 21.45 26 GLY A C 4
ATOM 4347 O O . GLY A 1 26 ? 5.251 10.192 9.783 1.00 63.11 26 GLY A O 4
ATOM 4351 N N . VAL A 1 27 ? 5.792 8.607 8.293 1.00 44.40 27 VAL A N 4
ATOM 4352 C CA . VAL A 1 27 ? 4.505 8.565 7.627 1.00 44.22 27 VAL A CA 4
ATOM 4353 C C . VAL A 1 27 ? 3.720 7.422 8.272 1.00 24.12 27 VAL A C 4
ATOM 4354 O O . VAL A 1 27 ? 4.301 6.532 8.897 1.00 23.14 27 VAL A O 4
ATOM 4367 N N . GLN A 1 28 ? 2.398 7.432 8.128 1.00 21.55 28 GLN A N 4
ATOM 4368 C CA . GLN A 1 28 ? 1.531 6.448 8.744 1.00 12.25 28 GLN A CA 4
ATOM 4369 C C . GLN A 1 28 ? 0.721 5.783 7.652 1.00 72.11 28 GLN A C 4
ATOM 4370 O O . GLN A 1 28 ? 0.242 6.473 6.752 1.00 70.54 28 GLN A O 4
ATOM 4382 N N . ALA A 1 29 ? 0.494 4.476 7.776 1.00 3.32 29 ALA A N 4
ATOM 4383 C CA . ALA A 1 29 ? -0.598 3.827 7.132 1.00 1.12 29 ALA A CA 4
ATOM 4384 C C . ALA A 1 29 ? -1.834 4.006 7.979 1.00 52.14 29 ALA A C 4
ATOM 4385 O O . ALA A 1 29 ? -1.973 3.364 9.026 1.00 44.13 29 ALA A O 4
ATOM 4392 N N . ARG A 1 30 ? -2.717 4.899 7.536 1.00 24.25 30 ARG A N 4
ATOM 4393 C CA . ARG A 1 30 ? -4.055 4.962 8.089 1.00 33.43 30 ARG A CA 4
ATOM 4394 C C . ARG A 1 30 ? -4.824 3.721 7.655 1.00 73.11 30 ARG A C 4
ATOM 4395 O O . ARG A 1 30 ? -5.576 3.176 8.453 1.00 25.21 30 ARG A O 4
ATOM 4413 N N . GLU A 1 31 ? -4.628 3.250 6.425 1.00 63.34 31 GLU A N 4
ATOM 4414 C CA . GLU A 1 31 ? -5.262 2.040 5.943 1.00 52.11 31 GLU A CA 4
ATOM 4415 C C . GLU A 1 31 ? -4.242 1.321 5.075 1.00 45.01 31 GLU A C 4
ATOM 4416 O O . GLU A 1 31 ? -3.368 1.977 4.508 1.00 52.33 31 GLU A O 4
ATOM 4426 N N . VAL A 1 32 ? -4.324 -0.006 4.961 1.00 11.45 32 VAL A N 4
ATOM 4427 C CA . VAL A 1 32 ? -3.364 -0.775 4.174 1.00 62.12 32 VAL A CA 4
ATOM 4428 C C . VAL A 1 32 ? -3.854 -2.211 4.033 1.00 31.21 32 VAL A C 4
ATOM 4429 O O . VAL A 1 32 ? -4.424 -2.791 4.961 1.00 30.42 32 VAL A O 4
ATOM 4442 N N . ARG A 1 33 ? -3.713 -2.758 2.827 1.00 10.22 33 ARG A N 4
ATOM 4443 C CA . ARG A 1 33 ? -4.197 -4.065 2.406 1.00 1.12 33 ARG A CA 4
ATOM 4444 C C . ARG A 1 33 ? -2.985 -4.875 1.949 1.00 72.53 33 ARG A C 4
ATOM 4445 O O . ARG A 1 33 ? -2.684 -4.884 0.748 1.00 43.43 33 ARG A O 4
ATOM 4463 N N . LEU A 1 34 ? -2.265 -5.534 2.866 1.00 53.23 34 LEU A N 4
ATOM 4464 C CA . LEU A 1 34 ? -1.301 -6.566 2.550 1.00 65.41 34 LEU A CA 4
ATOM 4465 C C . LEU A 1 34 ? -1.593 -7.793 3.424 1.00 73.20 34 LEU A C 4
ATOM 4466 O O . LEU A 1 34 ? -1.009 -7.920 4.499 1.00 65.41 34 LEU A O 4
ATOM 4481 N N . MET A 1 35 ? -2.454 -8.712 2.992 1.00 42.22 35 MET A N 4
ATOM 4482 C CA . MET A 1 35 ? -2.433 -10.104 3.409 1.00 52.13 35 MET A CA 4
ATOM 4483 C C . MET A 1 35 ? -3.357 -10.949 2.535 1.00 25.52 35 MET A C 4
ATOM 4484 O O . MET A 1 35 ? -4.437 -10.511 2.156 1.00 74.20 35 MET A O 4
ATOM 4496 N N . ARG A 1 36 ? -2.937 -12.178 2.229 1.00 13.34 36 ARG A N 4
ATOM 4497 C CA . ARG A 1 36 ? -3.627 -13.106 1.332 1.00 33.13 36 ARG A CA 4
ATOM 4498 C C . ARG A 1 36 ? -5.102 -13.204 1.689 1.00 13.22 36 ARG A C 4
ATOM 4499 O O . ARG A 1 36 ? -5.440 -13.688 2.769 1.00 34.33 36 ARG A O 4
ATOM 4517 N N . ASN A 1 37 ? -5.966 -12.706 0.807 1.00 52.40 37 ASN A N 4
ATOM 4518 C CA . ASN A 1 37 ? -7.394 -12.607 1.035 1.00 50.33 37 ASN A CA 4
ATOM 4519 C C . ASN A 1 37 ? -8.173 -12.459 -0.266 1.00 71.23 37 ASN A C 4
ATOM 4520 O O . ASN A 1 37 ? -8.228 -11.370 -0.846 1.00 3.04 37 ASN A O 4
ATOM 4530 N N . LYS A 1 38 ? -8.847 -13.538 -0.670 1.00 70.15 38 LYS A N 4
ATOM 4531 C CA . LYS A 1 38 ? -9.754 -13.591 -1.820 1.00 63.41 38 LYS A CA 4
ATOM 4532 C C . LYS A 1 38 ? -11.049 -12.772 -1.686 1.00 33.31 38 LYS A C 4
ATOM 4533 O O . LYS A 1 38 ? -11.913 -12.839 -2.560 1.00 5.34 38 LYS A O 4
ATOM 4548 N N . SER A 1 39 ? -11.231 -12.067 -0.578 1.00 13.10 39 SER A N 4
ATOM 4549 C CA . SER A 1 39 ? -12.418 -11.275 -0.249 1.00 4.04 39 SER A CA 4
ATOM 4550 C C . SER A 1 39 ? -12.143 -9.763 -0.314 1.00 22.14 39 SER A C 4
ATOM 4551 O O . SER A 1 39 ? -13.054 -8.959 -0.111 1.00 21.24 39 SER A O 4
ATOM 4558 N N . SER A 1 40 ? -10.902 -9.368 -0.605 1.00 53.12 40 SER A N 4
ATOM 4559 C CA . SER A 1 40 ? -10.509 -7.987 -0.873 1.00 50.13 40 SER A CA 4
ATOM 4560 C C . SER A 1 40 ? -9.676 -7.935 -2.155 1.00 11.44 40 SER A C 4
ATOM 4561 O O . SER A 1 40 ? -9.830 -7.018 -2.963 1.00 31.40 40 SER A O 4
ATOM 4568 N N . GLY A 1 41 ? -8.789 -8.918 -2.337 1.00 52.04 41 GLY A N 4
ATOM 4569 C CA . GLY A 1 41 ? -7.823 -8.923 -3.414 1.00 31.33 41 GLY A CA 4
ATOM 4570 C C . GLY A 1 41 ? -6.629 -8.120 -2.964 1.00 45.43 41 GLY A C 4
ATOM 4571 O O . GLY A 1 41 ? -6.267 -7.139 -3.616 1.00 32.32 41 GLY A O 4
ATOM 4575 N N . GLN A 1 42 ? -6.079 -8.502 -1.805 1.00 53.33 42 GLN A N 4
ATOM 4576 C CA . GLN A 1 42 ? -4.793 -8.016 -1.334 1.00 44.13 42 GLN A CA 4
ATOM 4577 C C . GLN A 1 42 ? -3.665 -8.951 -1.812 1.00 53.34 42 GLN A C 4
ATOM 4578 O O . GLN A 1 42 ? -3.941 -9.979 -2.451 1.00 52.24 42 GLN A O 4
ATOM 4590 N N . SER A 1 43 ? -2.412 -8.682 -1.416 1.00 63.22 43 SER A N 4
ATOM 4591 C CA . SER A 1 43 ? -1.334 -9.663 -1.523 1.00 61.12 43 SER A CA 4
ATOM 4592 C C . SER A 1 43 ? -0.999 -9.955 -2.998 1.00 45.23 43 SER A C 4
ATOM 4593 O O . SER A 1 43 ? -1.040 -9.054 -3.839 1.00 52.31 43 SER A O 4
ATOM 4600 N N . ARG A 1 44 ? -0.483 -11.151 -3.306 1.00 14.33 44 ARG A N 4
ATOM 4601 C CA . ARG A 1 44 ? -0.061 -11.630 -4.628 1.00 32.53 44 ARG A CA 4
ATOM 4602 C C . ARG A 1 44 ? 1.265 -11.032 -5.081 1.00 65.24 44 ARG A C 4
ATOM 4603 O O . ARG A 1 44 ? 1.778 -11.461 -6.115 1.00 45.44 44 ARG A O 4
ATOM 4621 N N . GLY A 1 45 ? 1.861 -10.126 -4.311 1.00 24.34 45 GLY A N 4
ATOM 4622 C CA . GLY A 1 45 ? 3.054 -9.408 -4.718 1.00 3.02 45 GLY A CA 4
ATOM 4623 C C . GLY A 1 45 ? 2.871 -7.900 -4.656 1.00 50.03 45 GLY A C 4
ATOM 4624 O O . GLY A 1 45 ? 3.720 -7.179 -5.184 1.00 52.02 45 GLY A O 4
ATOM 4628 N N . PHE A 1 46 ? 1.792 -7.403 -4.040 1.00 22.35 46 PHE A N 4
ATOM 4629 C CA . PHE A 1 46 ? 1.629 -5.989 -3.770 1.00 11.35 46 PHE A CA 4
ATOM 4630 C C . PHE A 1 46 ? 0.711 -5.765 -2.572 1.00 22.14 46 PHE A C 4
ATOM 4631 O O . PHE A 1 46 ? -0.046 -6.658 -2.186 1.00 74.52 46 PHE A O 4
ATOM 4647 N N . ALA A 1 47 ? 0.819 -4.565 -1.999 1.00 24.52 47 ALA A N 4
ATOM 4648 C CA . ALA A 1 47 ? -0.080 -3.942 -1.051 1.00 32.12 47 ALA A CA 4
ATOM 4649 C C . ALA A 1 47 ? -0.759 -2.750 -1.737 1.00 41.20 47 ALA A C 4
ATOM 4650 O O . ALA A 1 47 ? -0.223 -2.222 -2.720 1.00 74.42 47 ALA A O 4
ATOM 4657 N N . PHE A 1 48 ? -1.854 -2.271 -1.143 1.00 51.32 48 PHE A N 4
ATOM 4658 C CA . PHE A 1 48 ? -2.353 -0.907 -1.295 1.00 14.44 48 PHE A CA 4
ATOM 4659 C C . PHE A 1 48 ? -2.141 -0.248 0.060 1.00 13.25 48 PHE A C 4
ATOM 4660 O O . PHE A 1 48 ? -2.608 -0.809 1.049 1.00 12.11 48 PHE A O 4
ATOM 4676 N N . VAL A 1 49 ? -1.436 0.877 0.121 1.00 23.51 49 VAL A N 4
ATOM 4677 C CA . VAL A 1 49 ? -1.007 1.564 1.334 1.00 52.43 49 VAL A CA 4
ATOM 4678 C C . VAL A 1 49 ? -1.636 2.955 1.240 1.00 50.32 49 VAL A C 4
ATOM 4679 O O . VAL A 1 49 ? -1.365 3.670 0.272 1.00 25.45 49 VAL A O 4
ATOM 4692 N N . GLU A 1 50 ? -2.572 3.300 2.133 1.00 63.33 50 GLU A N 4
ATOM 4693 C CA . GLU A 1 50 ? -3.445 4.461 1.990 1.00 1.41 50 GLU A CA 4
ATOM 4694 C C . GLU A 1 50 ? -3.244 5.429 3.152 1.00 51.24 50 GLU A C 4
ATOM 4695 O O . GLU A 1 50 ? -3.118 5.025 4.313 1.00 30.51 50 GLU A O 4
ATOM 4705 N N . PHE A 1 51 ? -3.191 6.721 2.840 1.00 2.12 51 PHE A N 4
ATOM 4706 C CA . PHE A 1 51 ? -2.797 7.763 3.770 1.00 52.44 51 PHE A CA 4
ATOM 4707 C C . PHE A 1 51 ? -4.021 8.622 4.052 1.00 41.23 51 PHE A C 4
ATOM 4708 O O . PHE A 1 51 ? -4.766 8.950 3.127 1.00 52.00 51 PHE A O 4
ATOM 4724 N N . SER A 1 52 ? -4.243 9.021 5.307 1.00 23.11 52 SER A N 4
ATOM 4725 C CA . SER A 1 52 ? -5.351 9.929 5.613 1.00 23.44 52 SER A CA 4
ATOM 4726 C C . SER A 1 52 ? -5.063 11.343 5.083 1.00 11.02 52 SER A C 4
ATOM 4727 O O . SER A 1 52 ? -5.977 12.160 4.963 1.00 4.42 52 SER A O 4
ATOM 4734 N N . HIS A 1 53 ? -3.813 11.627 4.709 1.00 52.31 53 HIS A N 4
ATOM 4735 C CA . HIS A 1 53 ? -3.358 12.909 4.208 1.00 64.22 53 HIS A CA 4
ATOM 4736 C C . HIS A 1 53 ? -2.745 12.635 2.847 1.00 5.11 53 HIS A C 4
ATOM 4737 O O . HIS A 1 53 ? -1.761 11.903 2.758 1.00 53.20 53 HIS A O 4
ATOM 4750 N N . LEU A 1 54 ? -3.299 13.197 1.775 1.00 65.44 54 LEU A N 4
ATOM 4751 C CA . LEU A 1 54 ? -2.715 13.045 0.441 1.00 73.40 54 LEU A CA 4
ATOM 4752 C C . LEU A 1 54 ? -1.258 13.522 0.400 1.00 25.31 54 LEU A C 4
ATOM 4753 O O . LEU A 1 54 ? -0.435 12.904 -0.271 1.00 31.24 54 LEU A O 4
ATOM 4768 N N . GLN A 1 55 ? -0.926 14.553 1.185 1.00 11.04 55 GLN A N 4
ATOM 4769 C CA . GLN A 1 55 ? 0.423 15.063 1.394 1.00 42.12 55 GLN A CA 4
ATOM 4770 C C . GLN A 1 55 ? 1.361 13.941 1.852 1.00 25.43 55 GLN A C 4
ATOM 4771 O O . GLN A 1 55 ? 2.522 13.907 1.446 1.00 53.21 55 GLN A O 4
ATOM 4783 N N . ASP A 1 56 ? 0.888 13.018 2.693 1.00 12.12 56 ASP A N 4
ATOM 4784 C CA . ASP A 1 56 ? 1.728 11.958 3.241 1.00 61.53 56 ASP A CA 4
ATOM 4785 C C . ASP A 1 56 ? 2.020 10.887 2.196 1.00 51.03 56 ASP A C 4
ATOM 4786 O O . ASP A 1 56 ? 3.046 10.216 2.303 1.00 71.21 56 ASP A O 4
ATOM 4794 N N . ALA A 1 57 ? 1.190 10.759 1.151 1.00 34.52 57 ALA A N 4
ATOM 4795 C CA . ALA A 1 57 ? 1.480 9.816 0.086 1.00 2.41 57 ALA A CA 4
ATOM 4796 C C . ALA A 1 57 ? 2.735 10.315 -0.621 1.00 21.11 57 ALA A C 4
ATOM 4797 O O . ALA A 1 57 ? 3.746 9.613 -0.694 1.00 52.40 57 ALA A O 4
ATOM 4804 N N . THR A 1 58 ? 2.701 11.558 -1.086 1.00 64.54 58 THR A N 4
ATOM 4805 C CA . THR A 1 58 ? 3.804 12.171 -1.784 1.00 64.24 58 THR A CA 4
ATOM 4806 C C . THR A 1 58 ? 5.045 12.256 -0.889 1.00 42.33 58 THR A C 4
ATOM 4807 O O . THR A 1 58 ? 6.158 12.083 -1.379 1.00 44.13 58 THR A O 4
ATOM 4818 N N . ARG A 1 59 ? 4.877 12.443 0.424 1.00 44.31 59 ARG A N 4
ATOM 4819 C CA . ARG A 1 59 ? 5.986 12.484 1.367 1.00 44.24 59 ARG A CA 4
ATOM 4820 C C . ARG A 1 59 ? 6.777 11.190 1.275 1.00 31.24 59 ARG A C 4
ATOM 4821 O O . ARG A 1 59 ? 7.976 11.229 1.005 1.00 65.52 59 ARG A O 4
ATOM 4839 N N . TRP A 1 60 ? 6.103 10.055 1.481 1.00 65.31 60 TRP A N 4
ATOM 4840 C CA . TRP A 1 60 ? 6.752 8.755 1.463 1.00 44.14 60 TRP A CA 4
ATOM 4841 C C . TRP A 1 60 ? 7.399 8.499 0.100 1.00 24.32 60 TRP A C 4
ATOM 4842 O O . TRP A 1 60 ? 8.541 8.045 0.039 1.00 31.23 60 TRP A O 4
ATOM 4862 N N . MET A 1 61 ? 6.675 8.808 -0.982 1.00 73.21 61 MET A N 4
ATOM 4863 C CA . MET A 1 61 ? 7.100 8.627 -2.358 1.00 14.43 61 MET A CA 4
ATOM 4864 C C . MET A 1 61 ? 8.407 9.371 -2.616 1.00 72.52 61 MET A C 4
ATOM 4865 O O . MET A 1 61 ? 9.395 8.745 -2.999 1.00 2.22 61 MET A O 4
ATOM 4877 N N . GLU A 1 62 ? 8.425 10.689 -2.422 1.00 70.12 62 GLU A N 4
ATOM 4878 C CA . GLU A 1 62 ? 9.548 11.539 -2.799 1.00 70.14 62 GLU A CA 4
ATOM 4879 C C . GLU A 1 62 ? 10.751 11.327 -1.886 1.00 12.23 62 GLU A C 4
ATOM 4880 O O . GLU A 1 62 ? 11.882 11.548 -2.318 1.00 64.10 62 GLU A O 4
ATOM 4890 N N . ALA A 1 63 ? 10.530 10.882 -0.647 1.00 41.22 63 ALA A N 4
ATOM 4891 C CA . ALA A 1 63 ? 11.615 10.570 0.288 1.00 13.51 63 ALA A CA 4
ATOM 4892 C C . ALA A 1 63 ? 12.320 9.278 -0.107 1.00 2.41 63 ALA A C 4
ATOM 4893 O O . ALA A 1 63 ? 13.477 9.064 0.258 1.00 31.24 63 ALA A O 4
ATOM 4900 N N . ASN A 1 64 ? 11.624 8.434 -0.871 1.00 5.53 64 ASN A N 4
ATOM 4901 C CA . ASN A 1 64 ? 12.121 7.158 -1.345 1.00 33.32 64 ASN A CA 4
ATOM 4902 C C . ASN A 1 64 ? 12.390 7.178 -2.836 1.00 41.31 64 ASN A C 4
ATOM 4903 O O . ASN A 1 64 ? 12.809 6.159 -3.381 1.00 52.24 64 ASN A O 4
ATOM 4913 N N . GLN A 1 65 ? 12.196 8.321 -3.503 1.00 71.22 65 GLN A N 4
ATOM 4914 C CA . GLN A 1 65 ? 12.493 8.504 -4.918 1.00 53.53 65 GLN A CA 4
ATOM 4915 C C . GLN A 1 65 ? 11.647 7.552 -5.776 1.00 3.53 65 GLN A C 4
ATOM 4916 O O . GLN A 1 65 ? 12.016 7.264 -6.913 1.00 41.10 65 GLN A O 4
ATOM 4928 N N . HIS A 1 66 ? 10.517 7.075 -5.240 1.00 42.13 66 HIS A N 4
ATOM 4929 C CA . HIS A 1 66 ? 9.603 6.113 -5.859 1.00 34.11 66 HIS A CA 4
ATOM 4930 C C . HIS A 1 66 ? 10.142 4.663 -5.907 1.00 10.25 66 HIS A C 4
ATOM 4931 O O . HIS A 1 66 ? 9.590 3.828 -6.628 1.00 51.21 66 HIS A O 4
ATOM 4944 N N . SER A 1 67 ? 11.171 4.305 -5.132 1.00 72.30 67 SER A N 4
ATOM 4945 C CA . SER A 1 67 ? 11.715 2.953 -5.090 1.00 4.13 67 SER A CA 4
ATOM 4946 C C . SER A 1 67 ? 11.983 2.557 -3.633 1.00 52.11 67 SER A C 4
ATOM 4947 O O . SER A 1 67 ? 12.602 3.309 -2.882 1.00 64.12 67 SER A O 4
ATOM 4954 N N . LEU A 1 68 ? 11.543 1.368 -3.220 1.00 70.02 68 LEU A N 4
ATOM 4955 C CA . LEU A 1 68 ? 11.832 0.783 -1.902 1.00 12.51 68 LEU A CA 4
ATOM 4956 C C . LEU A 1 68 ? 12.456 -0.598 -2.056 1.00 74.14 68 LEU A C 4
ATOM 4957 O O . LEU A 1 68 ? 12.500 -1.154 -3.160 1.00 10.25 68 LEU A O 4
ATOM 4972 N N . ASN A 1 69 ? 12.911 -1.175 -0.945 1.00 71.22 69 ASN A N 4
ATOM 4973 C CA . ASN A 1 69 ? 13.679 -2.408 -0.941 1.00 14.41 69 ASN A CA 4
ATOM 4974 C C . ASN A 1 69 ? 13.317 -3.195 0.302 1.00 63.00 69 ASN A C 4
ATOM 4975 O O . ASN A 1 69 ? 13.655 -2.792 1.414 1.00 23.25 69 ASN A O 4
ATOM 4985 N N . ILE A 1 70 ? 12.528 -4.249 0.133 1.00 74.32 70 ILE A N 4
ATOM 4986 C CA . ILE A 1 70 ? 11.803 -4.906 1.207 1.00 11.43 70 ILE A CA 4
ATOM 4987 C C . ILE A 1 70 ? 12.134 -6.382 1.078 1.00 24.13 70 ILE A C 4
ATOM 4988 O O . ILE A 1 70 ? 11.874 -6.982 0.034 1.00 43.23 70 ILE A O 4
ATOM 5003 N N . LEU A 1 71 ? 12.802 -6.938 2.096 1.00 1.45 71 LEU A N 4
ATOM 5004 C CA . LEU A 1 71 ? 13.356 -8.293 2.102 1.00 74.12 71 LEU A CA 4
ATOM 5005 C C . LEU A 1 71 ? 14.310 -8.492 0.911 1.00 30.15 71 LEU A C 4
ATOM 5006 O O . LEU A 1 71 ? 14.488 -9.620 0.446 1.00 12.33 71 LEU A O 4
ATOM 5021 N N . GLY A 1 72 ? 14.892 -7.402 0.396 1.00 61.33 72 GLY A N 4
ATOM 5022 C CA . GLY A 1 72 ? 15.826 -7.417 -0.714 1.00 3.11 72 GLY A CA 4
ATOM 5023 C C . GLY A 1 72 ? 15.167 -7.271 -2.086 1.00 44.41 72 GLY A C 4
ATOM 5024 O O . GLY A 1 72 ? 15.862 -7.006 -3.069 1.00 12.32 72 GLY A O 4
ATOM 5028 N N . GLN A 1 73 ? 13.842 -7.396 -2.188 1.00 14.54 73 GLN A N 4
ATOM 5029 C CA . GLN A 1 73 ? 13.132 -7.245 -3.450 1.00 65.42 73 GLN A CA 4
ATOM 5030 C C . GLN A 1 73 ? 13.133 -5.774 -3.830 1.00 62.01 73 GLN A C 4
ATOM 5031 O O . GLN A 1 73 ? 12.896 -4.908 -2.987 1.00 45.52 73 GLN A O 4
ATOM 5043 N N . LYS A 1 74 ? 13.344 -5.501 -5.115 1.00 33.15 74 LYS A N 4
ATOM 5044 C CA . LYS A 1 74 ? 13.184 -4.171 -5.684 1.00 64.30 74 LYS A CA 4
ATOM 5045 C C . LYS A 1 74 ? 11.693 -3.925 -5.797 1.00 2.25 74 LYS A C 4
ATOM 5046 O O . LYS A 1 74 ? 11.038 -4.581 -6.603 1.00 51.13 74 LYS A O 4
ATOM 5061 N N . VAL A 1 75 ? 11.158 -3.004 -5.004 1.00 73.30 75 VAL A N 4
ATOM 5062 C CA . VAL A 1 75 ? 9.737 -2.674 -4.966 1.00 72.43 75 VAL A CA 4
ATOM 5063 C C . VAL A 1 75 ? 9.539 -1.332 -5.667 1.00 22.14 75 VAL A C 4
ATOM 5064 O O . VAL A 1 75 ? 10.380 -0.431 -5.558 1.00 71.01 75 VAL A O 4
ATOM 5077 N N . SER A 1 76 ? 8.447 -1.211 -6.415 1.00 74.52 76 SER A N 4
ATOM 5078 C CA . SER A 1 76 ? 8.081 0.006 -7.124 1.00 2.35 76 SER A CA 4
ATOM 5079 C C . SER A 1 76 ? 6.762 0.512 -6.547 1.00 43.41 76 SER A C 4
ATOM 5080 O O . SER A 1 76 ? 5.734 -0.157 -6.661 1.00 34.44 76 SER A O 4
ATOM 5087 N N . MET A 1 77 ? 6.792 1.663 -5.879 1.00 25.42 77 MET A N 4
ATOM 5088 C CA . MET A 1 77 ? 5.585 2.376 -5.498 1.00 61.22 77 MET A CA 4
ATOM 5089 C C . MET A 1 77 ? 5.056 3.118 -6.712 1.00 10.42 77 MET A C 4
ATOM 5090 O O . MET A 1 77 ? 5.824 3.684 -7.488 1.00 22.12 77 MET A O 4
ATOM 5102 N N . HIS A 1 78 ? 3.738 3.152 -6.841 1.00 52.20 78 HIS A N 4
ATOM 5103 C CA . HIS A 1 78 ? 2.986 3.916 -7.819 1.00 71.42 78 HIS A CA 4
ATOM 5104 C C . HIS A 1 78 ? 1.755 4.419 -7.086 1.00 25.34 78 HIS A C 4
ATOM 5105 O O . HIS A 1 78 ? 1.214 3.674 -6.263 1.00 54.34 78 HIS A O 4
ATOM 5118 N N . TYR A 1 79 ? 1.267 5.625 -7.367 1.00 51.22 79 TYR A N 4
ATOM 5119 C CA . TYR A 1 79 ? -0.008 6.034 -6.827 1.00 74.53 79 TYR A CA 4
ATOM 5120 C C . TYR A 1 79 ? -1.117 5.125 -7.371 1.00 51.22 79 TYR A C 4
ATOM 5121 O O . TYR A 1 79 ? -0.973 4.531 -8.446 1.00 62.52 79 TYR A O 4
ATOM 5138 N N . SER A 1 80 ? -2.254 5.066 -6.683 1.00 52.31 80 SER A N 4
ATOM 5139 C CA . SER A 1 80 ? -3.506 4.598 -7.254 1.00 71.42 80 SER A CA 4
ATOM 5140 C C . SER A 1 80 ? -4.661 5.369 -6.610 1.00 34.23 80 SER A C 4
ATOM 5141 O O . SER A 1 80 ? -4.462 6.482 -6.109 1.00 1.42 80 SER A O 4
ATOM 5148 N N . ASP A 1 81 ? -5.861 4.798 -6.683 1.00 72.50 81 ASP A N 4
ATOM 5149 C CA . ASP A 1 81 ? -7.141 5.328 -6.267 1.00 13.11 81 ASP A CA 4
ATOM 5150 C C . ASP A 1 81 ? -7.890 4.277 -5.432 1.00 63.42 81 ASP A C 4
ATOM 5151 O O . ASP A 1 81 ? -7.465 3.117 -5.406 1.00 24.14 81 ASP A O 4
ATOM 5159 N N . PRO A 1 82 ? -8.952 4.644 -4.693 1.00 30.42 82 PRO A N 4
ATOM 5160 C CA . PRO A 1 82 ? -9.539 3.750 -3.702 1.00 10.44 82 PRO A CA 4
ATOM 5161 C C . PRO A 1 82 ? -10.348 2.609 -4.300 1.00 24.54 82 PRO A C 4
ATOM 5162 O O . PRO A 1 82 ? -10.443 1.560 -3.663 1.00 11.00 82 PRO A O 4
ATOM 5170 N N . LYS A 1 83 ? -10.925 2.834 -5.479 1.00 43.41 83 LYS A N 4
ATOM 5171 C CA . LYS A 1 83 ? -11.977 2.087 -6.162 1.00 71.13 83 LYS A CA 4
ATOM 5172 C C . LYS A 1 83 ? -13.250 1.877 -5.334 1.00 24.10 83 LYS A C 4
ATOM 5173 O O . LYS A 1 83 ? -13.193 1.788 -4.100 1.00 74.54 83 LYS A O 4
ATOM 5188 N N . PRO A 1 84 ? -14.397 1.680 -6.003 1.00 22.44 84 PRO A N 4
ATOM 5189 C CA . PRO A 1 84 ? -15.563 1.115 -5.365 1.00 52.42 84 PRO A CA 4
ATOM 5190 C C . PRO A 1 84 ? -15.263 -0.353 -5.065 1.00 14.31 84 PRO A C 4
ATOM 5191 O O . PRO A 1 84 ? -15.285 -1.211 -5.947 1.00 30.50 84 PRO A O 4
ATOM 5199 N N . LYS A 1 85 ? -14.949 -0.625 -3.800 1.00 51.05 85 LYS A N 4
ATOM 5200 C CA . LYS A 1 85 ? -14.665 -1.936 -3.227 1.00 33.53 85 LYS A CA 4
ATOM 5201 C C . LYS A 1 85 ? -15.652 -2.308 -2.127 1.00 42.12 85 LYS A C 4
ATOM 5202 O O . LYS A 1 85 ? -15.397 -3.145 -1.261 1.00 21.53 85 LYS A O 4
ATOM 5217 N N . ILE A 1 86 ? -16.752 -1.584 -2.086 1.00 5.42 86 ILE A N 4
ATOM 5218 C CA . ILE A 1 86 ? -17.917 -1.982 -1.346 1.00 31.34 86 ILE A CA 4
ATOM 5219 C C . ILE A 1 86 ? -18.448 -3.211 -2.049 1.00 71.15 86 ILE A C 4
ATOM 5220 O O . ILE A 1 86 ? -18.526 -3.260 -3.276 1.00 45.02 86 ILE A O 4
ATOM 5235 N N . ASN A 1 87 ? -18.836 -4.193 -1.253 1.00 12.11 87 ASN A N 4
ATOM 5236 C CA . ASN A 1 87 ? -19.462 -5.412 -1.738 1.00 3.34 87 ASN A CA 4
ATOM 5237 C C . ASN A 1 87 ? -20.849 -5.213 -2.319 1.00 54.21 87 ASN A C 4
ATOM 5238 O O . ASN A 1 87 ? -21.416 -6.153 -2.865 1.00 12.31 87 ASN A O 4
ATOM 5248 N N . GLU A 1 88 ? -21.377 -4.008 -2.217 1.00 72.44 88 GLU A N 4
ATOM 5249 C CA . GLU A 1 88 ? -22.682 -3.584 -2.694 1.00 21.54 88 GLU A CA 4
ATOM 5250 C C . GLU A 1 88 ? -22.527 -2.156 -3.204 1.00 51.44 88 GLU A C 4
ATOM 5251 O O . GLU A 1 88 ? -22.111 -1.259 -2.467 1.00 44.05 88 GLU A O 4
ATOM 5261 N N . ASP A 1 89 ? -22.863 -1.942 -4.466 1.00 74.45 89 ASP A N 4
ATOM 5262 C CA . ASP A 1 89 ? -22.767 -0.645 -5.152 1.00 2.12 89 ASP A CA 4
ATOM 5263 C C . ASP A 1 89 ? -24.069 0.164 -5.024 1.00 2.33 89 ASP A C 4
ATOM 5264 O O . ASP A 1 89 ? -24.229 1.200 -5.669 1.00 21.53 89 ASP A O 4
ATOM 5272 N N . TRP A 1 90 ? -25.036 -0.331 -4.245 1.00 32.51 90 TRP A N 4
ATOM 5273 C CA . TRP A 1 90 ? -26.376 0.225 -4.104 1.00 72.15 90 TRP A CA 4
ATOM 5274 C C . TRP A 1 90 ? -26.847 0.278 -2.642 1.00 33.11 90 TRP A C 4
ATOM 5275 O O . TRP A 1 90 ? -28.016 0.595 -2.380 1.00 63.15 90 TRP A O 4
ATOM 5295 N N . LEU A 1 91 ? -25.965 -0.037 -1.689 1.00 30.14 91 LEU A N 4
ATOM 5296 C CA . LEU A 1 91 ? -26.274 -0.030 -0.260 1.00 70.55 91 LEU A CA 4
ATOM 5297 C C . LEU A 1 91 ? -25.822 1.291 0.323 1.00 11.12 91 LEU A C 4
ATOM 5298 O O . LEU A 1 91 ? -26.644 2.226 0.231 1.00 71.23 91 LEU A O 4
ATOM 5313 N N . SER A 1 1 ? -5.274 10.870 -3.833 1.00 34.14 1 SER A N 5
ATOM 5314 C CA . SER A 1 1 ? -4.825 9.503 -3.563 1.00 14.11 1 SER A CA 5
ATOM 5315 C C . SER A 1 1 ? -4.723 9.262 -2.062 1.00 45.43 1 SER A C 5
ATOM 5316 O O . SER A 1 1 ? -5.612 8.583 -1.558 1.00 11.32 1 SER A O 5
ATOM 5323 N N . ASN A 1 2 ? -3.696 9.775 -1.350 1.00 71.33 2 ASN A N 5
ATOM 5324 C CA . ASN A 1 2 ? -3.367 9.462 0.039 1.00 2.23 2 ASN A CA 5
ATOM 5325 C C . ASN A 1 2 ? -3.459 7.958 0.268 1.00 42.22 2 ASN A C 5
ATOM 5326 O O . ASN A 1 2 ? -3.859 7.475 1.318 1.00 44.14 2 ASN A O 5
ATOM 5336 N N . ILE A 1 3 ? -3.034 7.228 -0.756 1.00 54.34 3 ILE A N 5
ATOM 5337 C CA . ILE A 1 3 ? -2.866 5.807 -0.826 1.00 30.45 3 ILE A CA 5
ATOM 5338 C C . ILE A 1 3 ? -1.526 5.663 -1.494 1.00 43.41 3 ILE A C 5
ATOM 5339 O O . ILE A 1 3 ? -1.234 6.400 -2.447 1.00 25.31 3 ILE A O 5
ATOM 5354 N N . VAL A 1 4 ? -0.761 4.678 -1.050 1.00 63.42 4 VAL A N 5
ATOM 5355 C CA . VAL A 1 4 ? 0.391 4.253 -1.796 1.00 23.13 4 VAL A CA 5
ATOM 5356 C C . VAL A 1 4 ? 0.096 2.788 -2.095 1.00 25.31 4 VAL A C 5
ATOM 5357 O O . VAL A 1 4 ? -0.268 2.017 -1.205 1.00 72.21 4 VAL A O 5
ATOM 5370 N N . MET A 1 5 ? 0.101 2.437 -3.375 1.00 1.11 5 MET A N 5
ATOM 5371 C CA . MET A 1 5 ? -0.218 1.116 -3.878 1.00 42.53 5 MET A CA 5
ATOM 5372 C C . MET A 1 5 ? 1.113 0.528 -4.331 1.00 21.21 5 MET A C 5
ATOM 5373 O O . MET A 1 5 ? 1.801 1.133 -5.155 1.00 32.21 5 MET A O 5
ATOM 5385 N N . LEU A 1 6 ? 1.532 -0.565 -3.694 1.00 45.41 6 LEU A N 5
ATOM 5386 C CA . LEU A 1 6 ? 2.889 -1.099 -3.752 1.00 24.20 6 LEU A CA 5
ATOM 5387 C C . LEU A 1 6 ? 2.853 -2.332 -4.641 1.00 4.34 6 LEU A C 5
ATOM 5388 O O . LEU A 1 6 ? 2.481 -3.395 -4.160 1.00 25.34 6 LEU A O 5
ATOM 5403 N N . ARG A 1 7 ? 3.141 -2.205 -5.937 1.00 24.00 7 ARG A N 5
ATOM 5404 C CA . ARG A 1 7 ? 3.167 -3.344 -6.859 1.00 62.12 7 ARG A CA 5
ATOM 5405 C C . ARG A 1 7 ? 4.448 -4.148 -6.681 1.00 33.30 7 ARG A C 5
ATOM 5406 O O . ARG A 1 7 ? 5.457 -3.618 -6.219 1.00 54.24 7 ARG A O 5
ATOM 5424 N N . MET A 1 8 ? 4.426 -5.392 -7.167 1.00 72.42 8 MET A N 5
ATOM 5425 C CA . MET A 1 8 ? 5.554 -6.325 -7.217 1.00 71.03 8 MET A CA 5
ATOM 5426 C C . MET A 1 8 ? 5.923 -6.885 -5.840 1.00 21.14 8 MET A C 5
ATOM 5427 O O . MET A 1 8 ? 7.052 -7.340 -5.628 1.00 21.14 8 MET A O 5
ATOM 5439 N N . LEU A 1 9 ? 4.988 -6.849 -4.885 1.00 54.21 9 LEU A N 5
ATOM 5440 C CA . LEU A 1 9 ? 5.265 -7.251 -3.517 1.00 3.30 9 LEU A CA 5
ATOM 5441 C C . LEU A 1 9 ? 5.513 -8.755 -3.459 1.00 4.41 9 LEU A C 5
ATOM 5442 O O . LEU A 1 9 ? 4.776 -9.504 -4.109 1.00 63.32 9 LEU A O 5
ATOM 5457 N N . PRO A 1 10 ? 6.440 -9.216 -2.605 1.00 25.21 10 PRO A N 5
ATOM 5458 C CA . PRO A 1 10 ? 6.712 -10.631 -2.452 1.00 61.33 10 PRO A CA 5
ATOM 5459 C C . PRO A 1 10 ? 5.609 -11.321 -1.670 1.00 62.25 10 PRO A C 5
ATOM 5460 O O . PRO A 1 10 ? 4.916 -10.722 -0.840 1.00 72.15 10 PRO A O 5
ATOM 5468 N N . GLN A 1 11 ? 5.545 -12.631 -1.862 1.00 74.23 11 GLN A N 5
ATOM 5469 C CA . GLN A 1 11 ? 4.593 -13.509 -1.199 1.00 4.53 11 GLN A CA 5
ATOM 5470 C C . GLN A 1 11 ? 5.025 -13.796 0.250 1.00 12.51 11 GLN A C 5
ATOM 5471 O O . GLN A 1 11 ? 4.343 -14.555 0.934 1.00 11.32 11 GLN A O 5
ATOM 5483 N N . ALA A 1 12 ? 6.138 -13.219 0.726 1.00 70.43 12 ALA A N 5
ATOM 5484 C CA . ALA A 1 12 ? 6.679 -13.415 2.067 1.00 61.22 12 ALA A CA 5
ATOM 5485 C C . ALA A 1 12 ? 6.564 -12.175 2.971 1.00 30.01 12 ALA A C 5
ATOM 5486 O O . ALA A 1 12 ? 6.622 -12.336 4.195 1.00 51.54 12 ALA A O 5
ATOM 5493 N N . ALA A 1 13 ? 6.400 -10.963 2.419 1.00 42.24 13 ALA A N 5
ATOM 5494 C CA . ALA A 1 13 ? 6.329 -9.733 3.222 1.00 64.01 13 ALA A CA 5
ATOM 5495 C C . ALA A 1 13 ? 5.067 -9.720 4.089 1.00 10.11 13 ALA A C 5
ATOM 5496 O O . ALA A 1 13 ? 4.115 -10.458 3.804 1.00 64.24 13 ALA A O 5
ATOM 5503 N N . THR A 1 14 ? 5.028 -8.837 5.089 1.00 31.43 14 THR A N 5
ATOM 5504 C CA . THR A 1 14 ? 3.949 -8.730 6.065 1.00 11.42 14 THR A CA 5
ATOM 5505 C C . THR A 1 14 ? 3.440 -7.297 6.194 1.00 65.13 14 THR A C 5
ATOM 5506 O O . THR A 1 14 ? 4.024 -6.341 5.681 1.00 24.23 14 THR A O 5
ATOM 5517 N N . GLU A 1 15 ? 2.301 -7.156 6.874 1.00 2.53 15 GLU A N 5
ATOM 5518 C CA . GLU A 1 15 ? 1.705 -5.895 7.259 1.00 21.01 15 GLU A CA 5
ATOM 5519 C C . GLU A 1 15 ? 2.738 -5.001 7.935 1.00 10.50 15 GLU A C 5
ATOM 5520 O O . GLU A 1 15 ? 2.825 -3.805 7.639 1.00 34.44 15 GLU A O 5
ATOM 5530 N N . ASP A 1 16 ? 3.504 -5.598 8.845 1.00 10.23 16 ASP A N 5
ATOM 5531 C CA . ASP A 1 16 ? 4.440 -4.875 9.683 1.00 34.33 16 ASP A CA 5
ATOM 5532 C C . ASP A 1 16 ? 5.709 -4.502 8.925 1.00 22.22 16 ASP A C 5
ATOM 5533 O O . ASP A 1 16 ? 6.353 -3.519 9.263 1.00 5.33 16 ASP A O 5
ATOM 5541 N N . ASP A 1 17 ? 6.026 -5.235 7.854 1.00 44.43 17 ASP A N 5
ATOM 5542 C CA . ASP A 1 17 ? 7.111 -4.934 6.917 1.00 21.24 17 ASP A CA 5
ATOM 5543 C C . ASP A 1 17 ? 6.892 -3.545 6.321 1.00 24.13 17 ASP A C 5
ATOM 5544 O O . ASP A 1 17 ? 7.762 -2.677 6.368 1.00 31.03 17 ASP A O 5
ATOM 5552 N N . ILE A 1 18 ? 5.679 -3.308 5.810 1.00 74.42 18 ILE A N 5
ATOM 5553 C CA . ILE A 1 18 ? 5.303 -2.018 5.242 1.00 74.43 18 ILE A CA 5
ATOM 5554 C C . ILE A 1 18 ? 5.342 -0.952 6.343 1.00 43.45 18 ILE A C 5
ATOM 5555 O O . ILE A 1 18 ? 5.887 0.128 6.133 1.00 54.12 18 ILE A O 5
ATOM 5570 N N . ARG A 1 19 ? 4.764 -1.224 7.518 1.00 65.45 19 ARG A N 5
ATOM 5571 C CA . ARG A 1 19 ? 4.763 -0.259 8.622 1.00 61.22 19 ARG A CA 5
ATOM 5572 C C . ARG A 1 19 ? 6.192 0.121 9.034 1.00 73.35 19 ARG A C 5
ATOM 5573 O O . ARG A 1 19 ? 6.446 1.295 9.311 1.00 32.21 19 ARG A O 5
ATOM 5591 N N . GLY A 1 20 ? 7.127 -0.829 9.033 1.00 5.51 20 GLY A N 5
ATOM 5592 C CA . GLY A 1 20 ? 8.535 -0.567 9.286 1.00 11.20 20 GLY A CA 5
ATOM 5593 C C . GLY A 1 20 ? 9.147 0.294 8.185 1.00 22.21 20 GLY A C 5
ATOM 5594 O O . GLY A 1 20 ? 9.906 1.214 8.490 1.00 73.44 20 GLY A O 5
ATOM 5598 N N . GLN A 1 21 ? 8.781 0.067 6.918 1.00 31.22 21 GLN A N 5
ATOM 5599 C CA . GLN A 1 21 ? 9.211 0.876 5.780 1.00 50.24 21 GLN A CA 5
ATOM 5600 C C . GLN A 1 21 ? 8.616 2.292 5.811 1.00 43.21 21 GLN A C 5
ATOM 5601 O O . GLN A 1 21 ? 8.993 3.113 4.971 1.00 30.24 21 GLN A O 5
ATOM 5613 N N . LEU A 1 22 ? 7.708 2.603 6.745 1.00 70.43 22 LEU A N 5
ATOM 5614 C CA . LEU A 1 22 ? 7.069 3.908 6.855 1.00 34.22 22 LEU A CA 5
ATOM 5615 C C . LEU A 1 22 ? 7.680 4.719 7.991 1.00 1.42 22 LEU A C 5
ATOM 5616 O O . LEU A 1 22 ? 7.974 5.903 7.797 1.00 32.41 22 LEU A O 5
ATOM 5631 N N . GLN A 1 23 ? 7.905 4.105 9.157 1.00 22.25 23 GLN A N 5
ATOM 5632 C CA . GLN A 1 23 ? 8.398 4.807 10.343 1.00 43.14 23 GLN A CA 5
ATOM 5633 C C . GLN A 1 23 ? 9.582 5.723 10.013 1.00 64.11 23 GLN A C 5
ATOM 5634 O O . GLN A 1 23 ? 9.580 6.907 10.379 1.00 63.22 23 GLN A O 5
ATOM 5646 N N . SER A 1 24 ? 10.567 5.208 9.275 1.00 34.31 24 SER A N 5
ATOM 5647 C CA . SER A 1 24 ? 11.828 5.879 9.038 1.00 13.14 24 SER A CA 5
ATOM 5648 C C . SER A 1 24 ? 11.801 6.771 7.792 1.00 22.03 24 SER A C 5
ATOM 5649 O O . SER A 1 24 ? 12.858 7.252 7.377 1.00 74.33 24 SER A O 5
ATOM 5656 N N . HIS A 1 25 ? 10.625 7.047 7.209 1.00 42.43 25 HIS A N 5
ATOM 5657 C CA . HIS A 1 25 ? 10.464 8.141 6.249 1.00 54.41 25 HIS A CA 5
ATOM 5658 C C . HIS A 1 25 ? 9.632 9.283 6.829 1.00 5.35 25 HIS A C 5
ATOM 5659 O O . HIS A 1 25 ? 9.599 10.365 6.255 1.00 73.33 25 HIS A O 5
ATOM 5672 N N . GLY A 1 26 ? 9.030 9.118 8.002 1.00 41.11 26 GLY A N 5
ATOM 5673 C CA . GLY A 1 26 ? 8.292 10.156 8.711 1.00 24.23 26 GLY A CA 5
ATOM 5674 C C . GLY A 1 26 ? 6.809 9.866 8.612 1.00 50.24 26 GLY A C 5
ATOM 5675 O O . GLY A 1 26 ? 5.990 10.754 8.828 1.00 74.01 26 GLY A O 5
ATOM 5679 N N . VAL A 1 27 ? 6.456 8.631 8.266 1.00 13.14 27 VAL A N 5
ATOM 5680 C CA . VAL A 1 27 ? 5.122 8.191 7.955 1.00 12.53 27 VAL A CA 5
ATOM 5681 C C . VAL A 1 27 ? 4.749 7.036 8.877 1.00 73.41 27 VAL A C 5
ATOM 5682 O O . VAL A 1 27 ? 5.594 6.455 9.553 1.00 4.25 27 VAL A O 5
ATOM 5695 N N . GLN A 1 28 ? 3.451 6.758 8.958 1.00 70.10 28 GLN A N 5
ATOM 5696 C CA . GLN A 1 28 ? 2.848 6.215 10.172 1.00 65.31 28 GLN A CA 5
ATOM 5697 C C . GLN A 1 28 ? 1.860 5.084 9.909 1.00 64.23 28 GLN A C 5
ATOM 5698 O O . GLN A 1 28 ? 1.546 4.333 10.826 1.00 61.31 28 GLN A O 5
ATOM 5710 N N . ALA A 1 29 ? 1.430 4.968 8.652 1.00 71.41 29 ALA A N 5
ATOM 5711 C CA . ALA A 1 29 ? 0.368 4.127 8.139 1.00 24.13 29 ALA A CA 5
ATOM 5712 C C . ALA A 1 29 ? -0.912 4.147 8.977 1.00 73.23 29 ALA A C 5
ATOM 5713 O O . ALA A 1 29 ? -1.073 3.351 9.899 1.00 71.40 29 ALA A O 5
ATOM 5720 N N . ARG A 1 30 ? -1.848 5.033 8.637 1.00 51.23 30 ARG A N 5
ATOM 5721 C CA . ARG A 1 30 ? -3.094 5.115 9.387 1.00 70.32 30 ARG A CA 5
ATOM 5722 C C . ARG A 1 30 ? -4.051 3.971 9.043 1.00 45.13 30 ARG A C 5
ATOM 5723 O O . ARG A 1 30 ? -4.858 3.599 9.890 1.00 74.14 30 ARG A O 5
ATOM 5741 N N . GLU A 1 31 ? -3.978 3.402 7.836 1.00 73.44 31 GLU A N 5
ATOM 5742 C CA . GLU A 1 31 ? -4.825 2.275 7.458 1.00 24.13 31 GLU A CA 5
ATOM 5743 C C . GLU A 1 31 ? -4.065 1.409 6.451 1.00 42.44 31 GLU A C 5
ATOM 5744 O O . GLU A 1 31 ? -3.406 1.947 5.554 1.00 14.04 31 GLU A O 5
ATOM 5754 N N . VAL A 1 32 ? -4.141 0.076 6.546 1.00 45.15 32 VAL A N 5
ATOM 5755 C CA . VAL A 1 32 ? -3.226 -0.785 5.775 1.00 72.15 32 VAL A CA 5
ATOM 5756 C C . VAL A 1 32 ? -3.937 -2.045 5.252 1.00 2.30 32 VAL A C 5
ATOM 5757 O O . VAL A 1 32 ? -4.832 -2.568 5.923 1.00 61.23 32 VAL A O 5
ATOM 5770 N N . ARG A 1 33 ? -3.569 -2.548 4.064 1.00 65.53 33 ARG A N 5
ATOM 5771 C CA . ARG A 1 33 ? -4.161 -3.741 3.436 1.00 71.23 33 ARG A CA 5
ATOM 5772 C C . ARG A 1 33 ? -3.065 -4.544 2.723 1.00 52.42 33 ARG A C 5
ATOM 5773 O O . ARG A 1 33 ? -2.979 -4.501 1.490 1.00 72.23 33 ARG A O 5
ATOM 5791 N N . LEU A 1 34 ? -2.213 -5.244 3.482 1.00 64.03 34 LEU A N 5
ATOM 5792 C CA . LEU A 1 34 ? -1.222 -6.180 2.951 1.00 53.32 34 LEU A CA 5
ATOM 5793 C C . LEU A 1 34 ? -1.868 -7.549 2.716 1.00 10.41 34 LEU A C 5
ATOM 5794 O O . LEU A 1 34 ? -2.862 -7.887 3.360 1.00 25.04 34 LEU A O 5
ATOM 5809 N N . MET A 1 35 ? -1.228 -8.344 1.861 1.00 71.44 35 MET A N 5
ATOM 5810 C CA . MET A 1 35 ? -1.424 -9.754 1.515 1.00 1.30 35 MET A CA 5
ATOM 5811 C C . MET A 1 35 ? -1.602 -10.685 2.720 1.00 51.23 35 MET A C 5
ATOM 5812 O O . MET A 1 35 ? -0.693 -11.435 3.068 1.00 63.11 35 MET A O 5
ATOM 5824 N N . ARG A 1 36 ? -2.787 -10.692 3.334 1.00 65.03 36 ARG A N 5
ATOM 5825 C CA . ARG A 1 36 ? -3.087 -11.518 4.506 1.00 42.01 36 ARG A CA 5
ATOM 5826 C C . ARG A 1 36 ? -4.400 -12.242 4.260 1.00 42.25 36 ARG A C 5
ATOM 5827 O O . ARG A 1 36 ? -4.398 -13.453 4.054 1.00 30.43 36 ARG A O 5
ATOM 5845 N N . ASN A 1 37 ? -5.510 -11.506 4.193 1.00 72.53 37 ASN A N 5
ATOM 5846 C CA . ASN A 1 37 ? -6.836 -12.037 3.970 1.00 52.12 37 ASN A CA 5
ATOM 5847 C C . ASN A 1 37 ? -6.878 -12.679 2.598 1.00 5.13 37 ASN A C 5
ATOM 5848 O O . ASN A 1 37 ? -6.759 -11.993 1.575 1.00 44.21 37 ASN A O 5
ATOM 5858 N N . LYS A 1 38 ? -7.098 -13.982 2.589 1.00 23.24 38 LYS A N 5
ATOM 5859 C CA . LYS A 1 38 ? -7.357 -14.752 1.377 1.00 25.30 38 LYS A CA 5
ATOM 5860 C C . LYS A 1 38 ? -8.823 -14.736 0.946 1.00 4.41 38 LYS A C 5
ATOM 5861 O O . LYS A 1 38 ? -9.084 -14.944 -0.235 1.00 4.24 38 LYS A O 5
ATOM 5876 N N . SER A 1 39 ? -9.772 -14.493 1.853 1.00 53.43 39 SER A N 5
ATOM 5877 C CA . SER A 1 39 ? -11.192 -14.565 1.521 1.00 14.34 39 SER A CA 5
ATOM 5878 C C . SER A 1 39 ? -11.705 -13.233 0.946 1.00 70.21 39 SER A C 5
ATOM 5879 O O . SER A 1 39 ? -12.712 -13.220 0.236 1.00 42.42 39 SER A O 5
ATOM 5886 N N . SER A 1 40 ? -11.059 -12.099 1.250 1.00 62.21 40 SER A N 5
ATOM 5887 C CA . SER A 1 40 ? -11.443 -10.798 0.697 1.00 21.10 40 SER A CA 5
ATOM 5888 C C . SER A 1 40 ? -10.871 -10.629 -0.715 1.00 61.13 40 SER A C 5
ATOM 5889 O O . SER A 1 40 ? -11.625 -10.461 -1.675 1.00 71.25 40 SER A O 5
ATOM 5896 N N . GLY A 1 41 ? -9.541 -10.609 -0.838 1.00 45.05 41 GLY A N 5
ATOM 5897 C CA . GLY A 1 41 ? -8.858 -10.155 -2.053 1.00 42.23 41 GLY A CA 5
ATOM 5898 C C . GLY A 1 41 ? -7.730 -9.169 -1.773 1.00 33.11 41 GLY A C 5
ATOM 5899 O O . GLY A 1 41 ? -7.062 -8.722 -2.704 1.00 70.03 41 GLY A O 5
ATOM 5903 N N . GLN A 1 42 ? -7.456 -8.876 -0.496 1.00 13.10 42 GLN A N 5
ATOM 5904 C CA . GLN A 1 42 ? -6.333 -8.066 -0.025 1.00 13.41 42 GLN A CA 5
ATOM 5905 C C . GLN A 1 42 ? -4.987 -8.783 -0.220 1.00 14.14 42 GLN A C 5
ATOM 5906 O O . GLN A 1 42 ? -4.011 -8.407 0.418 1.00 24.13 42 GLN A O 5
ATOM 5918 N N . SER A 1 43 ? -4.939 -9.852 -1.018 1.00 43.24 43 SER A N 5
ATOM 5919 C CA . SER A 1 43 ? -3.767 -10.671 -1.298 1.00 65.32 43 SER A CA 5
ATOM 5920 C C . SER A 1 43 ? -3.631 -10.946 -2.801 1.00 74.24 43 SER A C 5
ATOM 5921 O O . SER A 1 43 ? -4.321 -11.809 -3.352 1.00 32.13 43 SER A O 5
ATOM 5928 N N . ARG A 1 44 ? -2.774 -10.175 -3.482 1.00 50.42 44 ARG A N 5
ATOM 5929 C CA . ARG A 1 44 ? -2.580 -10.241 -4.933 1.00 70.15 44 ARG A CA 5
ATOM 5930 C C . ARG A 1 44 ? -1.178 -9.834 -5.419 1.00 30.10 44 ARG A C 5
ATOM 5931 O O . ARG A 1 44 ? -1.018 -9.630 -6.618 1.00 64.44 44 ARG A O 5
ATOM 5949 N N . GLY A 1 45 ? -0.166 -9.713 -4.551 1.00 4.22 45 GLY A N 5
ATOM 5950 C CA . GLY A 1 45 ? 1.179 -9.301 -4.966 1.00 42.32 45 GLY A CA 5
ATOM 5951 C C . GLY A 1 45 ? 1.306 -7.788 -5.055 1.00 10.12 45 GLY A C 5
ATOM 5952 O O . GLY A 1 45 ? 2.192 -7.271 -5.737 1.00 62.42 45 GLY A O 5
ATOM 5956 N N . PHE A 1 46 ? 0.427 -7.077 -4.352 1.00 33.12 46 PHE A N 5
ATOM 5957 C CA . PHE A 1 46 ? 0.568 -5.671 -4.046 1.00 25.22 46 PHE A CA 5
ATOM 5958 C C . PHE A 1 46 ? 0.030 -5.412 -2.643 1.00 74.43 46 PHE A C 5
ATOM 5959 O O . PHE A 1 46 ? -0.452 -6.335 -1.981 1.00 4.22 46 PHE A O 5
ATOM 5975 N N . ALA A 1 47 ? 0.051 -4.161 -2.196 1.00 21.43 47 ALA A N 5
ATOM 5976 C CA . ALA A 1 47 ? -0.725 -3.700 -1.054 1.00 21.31 47 ALA A CA 5
ATOM 5977 C C . ALA A 1 47 ? -1.303 -2.329 -1.379 1.00 45.24 47 ALA A C 5
ATOM 5978 O O . ALA A 1 47 ? -0.889 -1.707 -2.357 1.00 50.13 47 ALA A O 5
ATOM 5985 N N . PHE A 1 48 ? -2.235 -1.866 -0.549 1.00 63.35 48 PHE A N 5
ATOM 5986 C CA . PHE A 1 48 ? -2.760 -0.512 -0.532 1.00 1.22 48 PHE A CA 5
ATOM 5987 C C . PHE A 1 48 ? -2.541 -0.042 0.900 1.00 32.10 48 PHE A C 5
ATOM 5988 O O . PHE A 1 48 ? -3.201 -0.540 1.819 1.00 65.44 48 PHE A O 5
ATOM 6004 N N . VAL A 1 49 ? -1.598 0.860 1.122 1.00 51.33 49 VAL A N 5
ATOM 6005 C CA . VAL A 1 49 ? -1.539 1.630 2.351 1.00 12.41 49 VAL A CA 5
ATOM 6006 C C . VAL A 1 49 ? -2.388 2.890 2.139 1.00 21.02 49 VAL A C 5
ATOM 6007 O O . VAL A 1 49 ? -2.490 3.353 1.006 1.00 70.44 49 VAL A O 5
ATOM 6020 N N . GLU A 1 50 ? -2.997 3.441 3.189 1.00 21.35 50 GLU A N 5
ATOM 6021 C CA . GLU A 1 50 ? -3.823 4.637 3.196 1.00 21.52 50 GLU A CA 5
ATOM 6022 C C . GLU A 1 50 ? -3.222 5.578 4.234 1.00 71.53 50 GLU A C 5
ATOM 6023 O O . GLU A 1 50 ? -2.975 5.162 5.373 1.00 11.35 50 GLU A O 5
ATOM 6033 N N . PHE A 1 51 ? -2.933 6.817 3.837 1.00 63.11 51 PHE A N 5
ATOM 6034 C CA . PHE A 1 51 ? -2.357 7.815 4.712 1.00 22.12 51 PHE A CA 5
ATOM 6035 C C . PHE A 1 51 ? -3.439 8.837 5.044 1.00 64.31 51 PHE A C 5
ATOM 6036 O O . PHE A 1 51 ? -4.313 9.113 4.221 1.00 61.10 51 PHE A O 5
ATOM 6052 N N . SER A 1 52 ? -3.342 9.460 6.216 1.00 65.43 52 SER A N 5
ATOM 6053 C CA . SER A 1 52 ? -4.230 10.545 6.600 1.00 63.23 52 SER A CA 5
ATOM 6054 C C . SER A 1 52 ? -3.935 11.848 5.860 1.00 74.54 52 SER A C 5
ATOM 6055 O O . SER A 1 52 ? -4.800 12.722 5.850 1.00 74.53 52 SER A O 5
ATOM 6062 N N . HIS A 1 53 ? -2.765 12.007 5.232 1.00 2.43 53 HIS A N 5
ATOM 6063 C CA . HIS A 1 53 ? -2.368 13.274 4.632 1.00 31.45 53 HIS A CA 5
ATOM 6064 C C . HIS A 1 53 ? -1.831 13.067 3.229 1.00 22.42 53 HIS A C 5
ATOM 6065 O O . HIS A 1 53 ? -1.039 12.162 2.963 1.00 13.25 53 HIS A O 5
ATOM 6078 N N . LEU A 1 54 ? -2.234 13.954 2.324 1.00 64.32 54 LEU A N 5
ATOM 6079 C CA . LEU A 1 54 ? -1.721 13.989 0.962 1.00 32.43 54 LEU A CA 5
ATOM 6080 C C . LEU A 1 54 ? -0.232 14.349 0.927 1.00 45.21 54 LEU A C 5
ATOM 6081 O O . LEU A 1 54 ? 0.466 13.909 0.013 1.00 41.43 54 LEU A O 5
ATOM 6096 N N . GLN A 1 55 ? 0.293 15.083 1.919 1.00 64.30 55 GLN A N 5
ATOM 6097 C CA . GLN A 1 55 ? 1.732 15.335 2.006 1.00 54.33 55 GLN A CA 5
ATOM 6098 C C . GLN A 1 55 ? 2.505 14.071 2.394 1.00 21.22 55 GLN A C 5
ATOM 6099 O O . GLN A 1 55 ? 3.639 13.882 1.951 1.00 3.55 55 GLN A O 5
ATOM 6111 N N . ASP A 1 56 ? 1.901 13.193 3.205 1.00 50.31 56 ASP A N 5
ATOM 6112 C CA . ASP A 1 56 ? 2.553 11.979 3.690 1.00 10.23 56 ASP A CA 5
ATOM 6113 C C . ASP A 1 56 ? 2.857 11.099 2.479 1.00 74.11 56 ASP A C 5
ATOM 6114 O O . ASP A 1 56 ? 3.911 10.466 2.430 1.00 54.33 56 ASP A O 5
ATOM 6122 N N . ALA A 1 57 ? 1.956 11.097 1.480 1.00 24.14 57 ALA A N 5
ATOM 6123 C CA . ALA A 1 57 ? 2.042 10.241 0.306 1.00 33.32 57 ALA A CA 5
ATOM 6124 C C . ALA A 1 57 ? 3.342 10.536 -0.429 1.00 2.15 57 ALA A C 5
ATOM 6125 O O . ALA A 1 57 ? 4.130 9.624 -0.681 1.00 12.23 57 ALA A O 5
ATOM 6132 N N . THR A 1 58 ? 3.603 11.813 -0.709 1.00 5.32 58 THR A N 5
ATOM 6133 C CA . THR A 1 58 ? 4.842 12.195 -1.368 1.00 74.21 58 THR A CA 5
ATOM 6134 C C . THR A 1 58 ? 6.042 11.987 -0.451 1.00 22.22 58 THR A C 5
ATOM 6135 O O . THR A 1 58 ? 7.091 11.557 -0.925 1.00 22.32 58 THR A O 5
ATOM 6146 N N . ARG A 1 59 ? 5.905 12.285 0.849 1.00 1.42 59 ARG A N 5
ATOM 6147 C CA . ARG A 1 59 ? 7.022 12.199 1.786 1.00 64.12 59 ARG A CA 5
ATOM 6148 C C . ARG A 1 59 ? 7.585 10.784 1.805 1.00 12.51 59 ARG A C 5
ATOM 6149 O O . ARG A 1 59 ? 8.794 10.619 1.918 1.00 10.51 59 ARG A O 5
ATOM 6167 N N . TRP A 1 60 ? 6.726 9.774 1.674 1.00 52.23 60 TRP A N 5
ATOM 6168 C CA . TRP A 1 60 ? 7.182 8.431 1.379 1.00 31.03 60 TRP A CA 5
ATOM 6169 C C . TRP A 1 60 ? 7.721 8.372 -0.048 1.00 65.04 60 TRP A C 5
ATOM 6170 O O . TRP A 1 60 ? 8.907 8.103 -0.214 1.00 50.21 60 TRP A O 5
ATOM 6190 N N . MET A 1 61 ? 6.877 8.527 -1.073 1.00 3.22 61 MET A N 5
ATOM 6191 C CA . MET A 1 61 ? 7.189 8.109 -2.433 1.00 71.44 61 MET A CA 5
ATOM 6192 C C . MET A 1 61 ? 8.481 8.715 -2.977 1.00 3.52 61 MET A C 5
ATOM 6193 O O . MET A 1 61 ? 9.350 7.969 -3.439 1.00 10.52 61 MET A O 5
ATOM 6205 N N . GLU A 1 62 ? 8.627 10.037 -2.894 1.00 52.30 62 GLU A N 5
ATOM 6206 C CA . GLU A 1 62 ? 9.802 10.750 -3.387 1.00 50.11 62 GLU A CA 5
ATOM 6207 C C . GLU A 1 62 ? 11.061 10.233 -2.698 1.00 30.21 62 GLU A C 5
ATOM 6208 O O . GLU A 1 62 ? 12.097 10.027 -3.326 1.00 51.11 62 GLU A O 5
ATOM 6218 N N . ALA A 1 63 ? 10.954 9.961 -1.399 1.00 71.41 63 ALA A N 5
ATOM 6219 C CA . ALA A 1 63 ? 12.071 9.593 -0.540 1.00 43.13 63 ALA A CA 5
ATOM 6220 C C . ALA A 1 63 ? 12.578 8.163 -0.781 1.00 51.51 63 ALA A C 5
ATOM 6221 O O . ALA A 1 63 ? 13.574 7.778 -0.156 1.00 54.12 63 ALA A O 5
ATOM 6228 N N . ASN A 1 64 ? 11.941 7.393 -1.676 1.00 5.52 64 ASN A N 5
ATOM 6229 C CA . ASN A 1 64 ? 12.449 6.116 -2.189 1.00 43.12 64 ASN A CA 5
ATOM 6230 C C . ASN A 1 64 ? 12.561 6.085 -3.706 1.00 71.03 64 ASN A C 5
ATOM 6231 O O . ASN A 1 64 ? 12.821 5.017 -4.253 1.00 62.33 64 ASN A O 5
ATOM 6241 N N . GLN A 1 65 ? 12.386 7.218 -4.393 1.00 32.32 65 GLN A N 5
ATOM 6242 C CA . GLN A 1 65 ? 12.511 7.313 -5.851 1.00 12.15 65 GLN A CA 5
ATOM 6243 C C . GLN A 1 65 ? 11.467 6.418 -6.517 1.00 50.41 65 GLN A C 5
ATOM 6244 O O . GLN A 1 65 ? 11.702 5.844 -7.577 1.00 11.14 65 GLN A O 5
ATOM 6256 N N . HIS A 1 66 ? 10.306 6.278 -5.872 1.00 44.30 66 HIS A N 5
ATOM 6257 C CA . HIS A 1 66 ? 9.235 5.374 -6.262 1.00 11.41 66 HIS A CA 5
ATOM 6258 C C . HIS A 1 66 ? 9.604 3.872 -6.249 1.00 22.15 66 HIS A C 5
ATOM 6259 O O . HIS A 1 66 ? 8.751 3.069 -6.651 1.00 61.33 66 HIS A O 5
ATOM 6272 N N . SER A 1 67 ? 10.770 3.460 -5.727 1.00 31.12 67 SER A N 5
ATOM 6273 C CA . SER A 1 67 ? 11.196 2.060 -5.694 1.00 41.14 67 SER A CA 5
ATOM 6274 C C . SER A 1 67 ? 11.647 1.657 -4.288 1.00 50.11 67 SER A C 5
ATOM 6275 O O . SER A 1 67 ? 12.718 2.053 -3.829 1.00 2.52 67 SER A O 5
ATOM 6282 N N . LEU A 1 68 ? 10.798 0.903 -3.579 1.00 50.35 68 LEU A N 5
ATOM 6283 C CA . LEU A 1 68 ? 11.155 0.282 -2.302 1.00 53.54 68 LEU A CA 5
ATOM 6284 C C . LEU A 1 68 ? 11.839 -1.058 -2.561 1.00 64.03 68 LEU A C 5
ATOM 6285 O O . LEU A 1 68 ? 11.860 -1.562 -3.692 1.00 13.44 68 LEU A O 5
ATOM 6300 N N . ASN A 1 69 ? 12.341 -1.684 -1.493 1.00 50.41 69 ASN A N 5
ATOM 6301 C CA . ASN A 1 69 ? 13.022 -2.966 -1.592 1.00 44.15 69 ASN A CA 5
ATOM 6302 C C . ASN A 1 69 ? 12.745 -3.770 -0.333 1.00 50.43 69 ASN A C 5
ATOM 6303 O O . ASN A 1 69 ? 13.362 -3.517 0.698 1.00 63.21 69 ASN A O 5
ATOM 6313 N N . ILE A 1 70 ? 11.784 -4.695 -0.391 1.00 65.25 70 ILE A N 5
ATOM 6314 C CA . ILE A 1 70 ? 11.355 -5.486 0.759 1.00 45.15 70 ILE A CA 5
ATOM 6315 C C . ILE A 1 70 ? 11.718 -6.940 0.513 1.00 61.01 70 ILE A C 5
ATOM 6316 O O . ILE A 1 70 ? 11.378 -7.507 -0.532 1.00 21.41 70 ILE A O 5
ATOM 6331 N N . LEU A 1 71 ? 12.392 -7.534 1.500 1.00 50.51 71 LEU A N 5
ATOM 6332 C CA . LEU A 1 71 ? 12.925 -8.889 1.493 1.00 14.32 71 LEU A CA 5
ATOM 6333 C C . LEU A 1 71 ? 13.734 -9.135 0.219 1.00 5.34 71 LEU A C 5
ATOM 6334 O O . LEU A 1 71 ? 13.715 -10.245 -0.318 1.00 1.11 71 LEU A O 5
ATOM 6349 N N . GLY A 1 72 ? 14.409 -8.100 -0.287 1.00 12.42 72 GLY A N 5
ATOM 6350 C CA . GLY A 1 72 ? 15.249 -8.141 -1.465 1.00 51.33 72 GLY A CA 5
ATOM 6351 C C . GLY A 1 72 ? 14.508 -7.947 -2.786 1.00 1.23 72 GLY A C 5
ATOM 6352 O O . GLY A 1 72 ? 15.178 -7.696 -3.792 1.00 34.32 72 GLY A O 5
ATOM 6356 N N . GLN A 1 73 ? 13.173 -8.011 -2.837 1.00 33.40 73 GLN A N 5
ATOM 6357 C CA . GLN A 1 73 ? 12.425 -7.861 -4.073 1.00 14.43 73 GLN A CA 5
ATOM 6358 C C . GLN A 1 73 ? 12.332 -6.372 -4.391 1.00 74.32 73 GLN A C 5
ATOM 6359 O O . GLN A 1 73 ? 12.154 -5.544 -3.494 1.00 23.04 73 GLN A O 5
ATOM 6371 N N . LYS A 1 74 ? 12.451 -6.009 -5.667 1.00 71.31 74 LYS A N 5
ATOM 6372 C CA . LYS A 1 74 ? 12.105 -4.678 -6.137 1.00 22.11 74 LYS A CA 5
ATOM 6373 C C . LYS A 1 74 ? 10.602 -4.538 -5.945 1.00 73.21 74 LYS A C 5
ATOM 6374 O O . LYS A 1 74 ? 9.844 -5.466 -6.221 1.00 64.35 74 LYS A O 5
ATOM 6389 N N . VAL A 1 75 ? 10.178 -3.363 -5.517 1.00 24.13 75 VAL A N 5
ATOM 6390 C CA . VAL A 1 75 ? 8.784 -2.976 -5.407 1.00 65.32 75 VAL A CA 5
ATOM 6391 C C . VAL A 1 75 ? 8.661 -1.648 -6.159 1.00 64.22 75 VAL A C 5
ATOM 6392 O O . VAL A 1 75 ? 9.649 -0.914 -6.265 1.00 14.13 75 VAL A O 5
ATOM 6405 N N . SER A 1 76 ? 7.483 -1.336 -6.703 1.00 74.05 76 SER A N 5
ATOM 6406 C CA . SER A 1 76 ? 7.219 -0.020 -7.280 1.00 45.45 76 SER A CA 5
ATOM 6407 C C . SER A 1 76 ? 5.950 0.569 -6.680 1.00 53.11 76 SER A C 5
ATOM 6408 O O . SER A 1 76 ? 4.970 -0.153 -6.488 1.00 53.35 76 SER A O 5
ATOM 6415 N N . MET A 1 77 ? 5.945 1.874 -6.395 1.00 11.52 77 MET A N 5
ATOM 6416 C CA . MET A 1 77 ? 4.791 2.539 -5.795 1.00 22.12 77 MET A CA 5
ATOM 6417 C C . MET A 1 77 ? 4.052 3.428 -6.785 1.00 25.13 77 MET A C 5
ATOM 6418 O O . MET A 1 77 ? 4.626 3.992 -7.725 1.00 34.14 77 MET A O 5
ATOM 6430 N N . HIS A 1 78 ? 2.754 3.556 -6.531 1.00 50.43 78 HIS A N 5
ATOM 6431 C CA . HIS A 1 78 ? 1.765 4.190 -7.376 1.00 12.22 78 HIS A CA 5
ATOM 6432 C C . HIS A 1 78 ? 0.779 4.898 -6.447 1.00 53.51 78 HIS A C 5
ATOM 6433 O O . HIS A 1 78 ? 0.268 4.266 -5.522 1.00 42.42 78 HIS A O 5
ATOM 6446 N N . TYR A 1 79 ? 0.484 6.179 -6.673 1.00 11.44 79 TYR A N 5
ATOM 6447 C CA . TYR A 1 79 ? -0.730 6.794 -6.181 1.00 42.30 79 TYR A CA 5
ATOM 6448 C C . TYR A 1 79 ? -1.902 5.989 -6.753 1.00 71.14 79 TYR A C 5
ATOM 6449 O O . TYR A 1 79 ? -1.891 5.642 -7.941 1.00 32.23 79 TYR A O 5
ATOM 6466 N N . SER A 1 80 ? -2.903 5.674 -5.937 1.00 23.33 80 SER A N 5
ATOM 6467 C CA . SER A 1 80 ? -4.148 5.040 -6.354 1.00 21.44 80 SER A CA 5
ATOM 6468 C C . SER A 1 80 ? -5.267 5.653 -5.513 1.00 30.41 80 SER A C 5
ATOM 6469 O O . SER A 1 80 ? -4.987 6.408 -4.586 1.00 61.20 80 SER A O 5
ATOM 6476 N N . ASP A 1 81 ? -6.527 5.365 -5.815 1.00 73.31 81 ASP A N 5
ATOM 6477 C CA . ASP A 1 81 ? -7.660 6.041 -5.184 1.00 54.54 81 ASP A CA 5
ATOM 6478 C C . ASP A 1 81 ? -8.612 4.952 -4.678 1.00 21.44 81 ASP A C 5
ATOM 6479 O O . ASP A 1 81 ? -8.637 3.858 -5.256 1.00 71.01 81 ASP A O 5
ATOM 6487 N N . PRO A 1 82 ? -9.383 5.188 -3.603 1.00 54.54 82 PRO A N 5
ATOM 6488 C CA . PRO A 1 82 ? -9.987 4.105 -2.826 1.00 42.34 82 PRO A CA 5
ATOM 6489 C C . PRO A 1 82 ? -11.142 3.379 -3.523 1.00 31.54 82 PRO A C 5
ATOM 6490 O O . PRO A 1 82 ? -11.370 2.208 -3.215 1.00 74.34 82 PRO A O 5
ATOM 6498 N N . LYS A 1 83 ? -11.821 4.050 -4.460 1.00 33.32 83 LYS A N 5
ATOM 6499 C CA . LYS A 1 83 ? -13.066 3.702 -5.164 1.00 42.10 83 LYS A CA 5
ATOM 6500 C C . LYS A 1 83 ? -14.273 3.537 -4.218 1.00 65.44 83 LYS A C 5
ATOM 6501 O O . LYS A 1 83 ? -14.081 3.356 -3.009 1.00 43.32 83 LYS A O 5
ATOM 6516 N N . PRO A 1 84 ? -15.518 3.557 -4.740 1.00 22.34 84 PRO A N 5
ATOM 6517 C CA . PRO A 1 84 ? -16.678 3.138 -3.980 1.00 74.54 84 PRO A CA 5
ATOM 6518 C C . PRO A 1 84 ? -16.622 1.620 -3.825 1.00 34.33 84 PRO A C 5
ATOM 6519 O O . PRO A 1 84 ? -16.850 0.861 -4.769 1.00 5.03 84 PRO A O 5
ATOM 6527 N N . LYS A 1 85 ? -16.240 1.150 -2.642 1.00 10.05 85 LYS A N 5
ATOM 6528 C CA . LYS A 1 85 ? -15.949 -0.263 -2.399 1.00 43.10 85 LYS A CA 5
ATOM 6529 C C . LYS A 1 85 ? -17.214 -0.987 -1.959 1.00 33.32 85 LYS A C 5
ATOM 6530 O O . LYS A 1 85 ? -17.359 -1.479 -0.835 1.00 21.13 85 LYS A O 5
ATOM 6545 N N . ILE A 1 86 ? -18.171 -1.000 -2.858 1.00 63.50 86 ILE A N 5
ATOM 6546 C CA . ILE A 1 86 ? -19.478 -1.597 -2.648 1.00 2.14 86 ILE A CA 5
ATOM 6547 C C . ILE A 1 86 ? -19.408 -3.030 -3.180 1.00 10.00 86 ILE A C 5
ATOM 6548 O O . ILE A 1 86 ? -18.472 -3.404 -3.904 1.00 63.35 86 ILE A O 5
ATOM 6563 N N . ASN A 1 87 ? -20.392 -3.840 -2.807 1.00 14.44 87 ASN A N 5
ATOM 6564 C CA . ASN A 1 87 ? -20.699 -5.076 -3.501 1.00 34.22 87 ASN A CA 5
ATOM 6565 C C . ASN A 1 87 ? -21.529 -4.704 -4.731 1.00 10.01 87 ASN A C 5
ATOM 6566 O O . ASN A 1 87 ? -22.430 -3.874 -4.622 1.00 61.11 87 ASN A O 5
ATOM 6576 N N . GLU A 1 88 ? -21.193 -5.294 -5.879 1.00 14.11 88 GLU A N 5
ATOM 6577 C CA . GLU A 1 88 ? -22.029 -5.473 -7.068 1.00 33.53 88 GLU A CA 5
ATOM 6578 C C . GLU A 1 88 ? -22.805 -4.211 -7.411 1.00 3.33 88 GLU A C 5
ATOM 6579 O O . GLU A 1 88 ? -24.027 -4.164 -7.471 1.00 1.12 88 GLU A O 5
ATOM 6589 N N . ASP A 1 89 ? -22.036 -3.152 -7.598 1.00 25.42 89 ASP A N 5
ATOM 6590 C CA . ASP A 1 89 ? -22.531 -1.781 -7.686 1.00 64.42 89 ASP A CA 5
ATOM 6591 C C . ASP A 1 89 ? -23.135 -1.443 -9.044 1.00 73.43 89 ASP A C 5
ATOM 6592 O O . ASP A 1 89 ? -23.611 -0.337 -9.275 1.00 10.44 89 ASP A O 5
ATOM 6600 N N . TRP A 1 90 ? -23.034 -2.397 -9.960 1.00 14.23 90 TRP A N 5
ATOM 6601 C CA . TRP A 1 90 ? -23.510 -2.377 -11.335 1.00 62.52 90 TRP A CA 5
ATOM 6602 C C . TRP A 1 90 ? -24.455 -3.555 -11.617 1.00 71.52 90 TRP A C 5
ATOM 6603 O O . TRP A 1 90 ? -24.794 -3.810 -12.777 1.00 34.41 90 TRP A O 5
ATOM 6623 N N . LEU A 1 91 ? -24.867 -4.285 -10.576 1.00 74.23 91 LEU A N 5
ATOM 6624 C CA . LEU A 1 91 ? -26.036 -5.153 -10.629 1.00 11.40 91 LEU A CA 5
ATOM 6625 C C . LEU A 1 91 ? -27.197 -4.229 -10.348 1.00 2.23 91 LEU A C 5
ATOM 6626 O O . LEU A 1 91 ? -27.264 -3.706 -9.211 1.00 53.24 91 LEU A O 5
ATOM 6641 N N . SER A 1 1 ? -4.167 11.183 -3.161 1.00 3.33 1 SER A N 6
ATOM 6642 C CA . SER A 1 1 ? -4.679 9.865 -2.754 1.00 64.13 1 SER A CA 6
ATOM 6643 C C . SER A 1 1 ? -4.112 9.428 -1.404 1.00 5.40 1 SER A C 6
ATOM 6644 O O . SER A 1 1 ? -3.230 10.090 -0.871 1.00 45.12 1 SER A O 6
ATOM 6651 N N . ASN A 1 2 ? -4.625 8.338 -0.816 1.00 23.53 2 ASN A N 6
ATOM 6652 C CA . ASN A 1 2 ? -4.293 7.863 0.524 1.00 34.42 2 ASN A CA 6
ATOM 6653 C C . ASN A 1 2 ? -4.072 6.339 0.520 1.00 70.25 2 ASN A C 6
ATOM 6654 O O . ASN A 1 2 ? -4.195 5.690 1.553 1.00 64.22 2 ASN A O 6
ATOM 6664 N N . ILE A 1 3 ? -3.743 5.742 -0.636 1.00 4.24 3 ILE A N 6
ATOM 6665 C CA . ILE A 1 3 ? -3.276 4.359 -0.719 1.00 64.24 3 ILE A CA 6
ATOM 6666 C C . ILE A 1 3 ? -1.949 4.364 -1.451 1.00 45.05 3 ILE A C 6
ATOM 6667 O O . ILE A 1 3 ? -1.834 5.063 -2.461 1.00 2.14 3 ILE A O 6
ATOM 6682 N N . VAL A 1 4 ? -0.997 3.567 -0.960 1.00 32.51 4 VAL A N 6
ATOM 6683 C CA . VAL A 1 4 ? 0.304 3.361 -1.595 1.00 32.40 4 VAL A CA 6
ATOM 6684 C C . VAL A 1 4 ? 0.455 1.863 -1.873 1.00 23.10 4 VAL A C 6
ATOM 6685 O O . VAL A 1 4 ? 1.147 1.128 -1.168 1.00 22.51 4 VAL A O 6
ATOM 6698 N N . MET A 1 5 ? -0.287 1.382 -2.868 1.00 24.20 5 MET A N 6
ATOM 6699 C CA . MET A 1 5 ? -0.287 -0.026 -3.245 1.00 33.10 5 MET A CA 6
ATOM 6700 C C . MET A 1 5 ? 1.035 -0.317 -3.948 1.00 64.43 5 MET A C 6
ATOM 6701 O O . MET A 1 5 ? 1.642 0.604 -4.507 1.00 31.42 5 MET A O 6
ATOM 6713 N N . LEU A 1 6 ? 1.491 -1.574 -3.941 1.00 71.21 6 LEU A N 6
ATOM 6714 C CA . LEU A 1 6 ? 2.863 -1.953 -4.301 1.00 74.31 6 LEU A CA 6
ATOM 6715 C C . LEU A 1 6 ? 2.855 -3.179 -5.215 1.00 73.51 6 LEU A C 6
ATOM 6716 O O . LEU A 1 6 ? 2.559 -4.265 -4.743 1.00 11.23 6 LEU A O 6
ATOM 6731 N N . ARG A 1 7 ? 3.156 -3.058 -6.514 1.00 65.54 7 ARG A N 6
ATOM 6732 C CA . ARG A 1 7 ? 2.870 -4.108 -7.527 1.00 50.15 7 ARG A CA 6
ATOM 6733 C C . ARG A 1 7 ? 3.961 -5.154 -7.696 1.00 25.44 7 ARG A C 6
ATOM 6734 O O . ARG A 1 7 ? 3.843 -6.048 -8.529 1.00 62.45 7 ARG A O 6
ATOM 6752 N N . MET A 1 8 ? 5.056 -4.994 -6.974 1.00 13.42 8 MET A N 6
ATOM 6753 C CA . MET A 1 8 ? 6.286 -5.754 -7.158 1.00 63.34 8 MET A CA 6
ATOM 6754 C C . MET A 1 8 ? 6.836 -6.189 -5.808 1.00 74.15 8 MET A C 6
ATOM 6755 O O . MET A 1 8 ? 7.899 -5.736 -5.397 1.00 3.43 8 MET A O 6
ATOM 6767 N N . LEU A 1 9 ? 6.069 -7.008 -5.082 1.00 44.25 9 LEU A N 6
ATOM 6768 C CA . LEU A 1 9 ? 6.446 -7.464 -3.744 1.00 3.21 9 LEU A CA 6
ATOM 6769 C C . LEU A 1 9 ? 7.006 -8.890 -3.758 1.00 63.14 9 LEU A C 6
ATOM 6770 O O . LEU A 1 9 ? 6.455 -9.749 -4.454 1.00 22.21 9 LEU A O 6
ATOM 6785 N N . PRO A 1 10 ? 8.004 -9.193 -2.909 1.00 3.23 10 PRO A N 6
ATOM 6786 C CA . PRO A 1 10 ? 8.443 -10.557 -2.645 1.00 22.22 10 PRO A CA 6
ATOM 6787 C C . PRO A 1 10 ? 7.405 -11.358 -1.861 1.00 33.41 10 PRO A C 6
ATOM 6788 O O . PRO A 1 10 ? 6.705 -10.832 -0.995 1.00 53.22 10 PRO A O 6
ATOM 6796 N N . GLN A 1 11 ? 7.393 -12.667 -2.095 1.00 34.50 11 GLN A N 6
ATOM 6797 C CA . GLN A 1 11 ? 6.568 -13.685 -1.445 1.00 32.50 11 GLN A CA 6
ATOM 6798 C C . GLN A 1 11 ? 7.113 -14.056 -0.054 1.00 13.10 11 GLN A C 6
ATOM 6799 O O . GLN A 1 11 ? 6.710 -15.076 0.503 1.00 32.22 11 GLN A O 6
ATOM 6811 N N . ALA A 1 12 ? 8.038 -13.269 0.503 1.00 20.42 12 ALA A N 6
ATOM 6812 C CA . ALA A 1 12 ? 8.601 -13.487 1.834 1.00 32.30 12 ALA A CA 6
ATOM 6813 C C . ALA A 1 12 ? 8.540 -12.245 2.735 1.00 2.01 12 ALA A C 6
ATOM 6814 O O . ALA A 1 12 ? 8.700 -12.395 3.951 1.00 75.12 12 ALA A O 6
ATOM 6821 N N . ALA A 1 13 ? 8.270 -11.047 2.192 1.00 73.35 13 ALA A N 6
ATOM 6822 C CA . ALA A 1 13 ? 8.067 -9.861 3.023 1.00 70.25 13 ALA A CA 6
ATOM 6823 C C . ALA A 1 13 ? 6.815 -10.047 3.880 1.00 22.32 13 ALA A C 6
ATOM 6824 O O . ALA A 1 13 ? 5.866 -10.719 3.457 1.00 11.24 13 ALA A O 6
ATOM 6831 N N . THR A 1 14 ? 6.777 -9.393 5.035 1.00 11.12 14 THR A N 6
ATOM 6832 C CA . THR A 1 14 ? 5.639 -9.415 5.944 1.00 75.21 14 THR A CA 6
ATOM 6833 C C . THR A 1 14 ? 4.897 -8.084 5.884 1.00 41.24 14 THR A C 6
ATOM 6834 O O . THR A 1 14 ? 5.415 -7.091 5.368 1.00 75.51 14 THR A O 6
ATOM 6845 N N . GLU A 1 15 ? 3.676 -8.033 6.420 1.00 63.31 15 GLU A N 6
ATOM 6846 C CA . GLU A 1 15 ? 2.968 -6.772 6.552 1.00 24.13 15 GLU A CA 6
ATOM 6847 C C . GLU A 1 15 ? 3.789 -5.805 7.417 1.00 40.34 15 GLU A C 6
ATOM 6848 O O . GLU A 1 15 ? 3.796 -4.590 7.187 1.00 64.43 15 GLU A O 6
ATOM 6858 N N . ASP A 1 16 ? 4.490 -6.387 8.394 1.00 33.20 16 ASP A N 6
ATOM 6859 C CA . ASP A 1 16 ? 5.355 -5.762 9.376 1.00 35.12 16 ASP A CA 6
ATOM 6860 C C . ASP A 1 16 ? 6.550 -5.075 8.720 1.00 75.44 16 ASP A C 6
ATOM 6861 O O . ASP A 1 16 ? 6.928 -3.993 9.165 1.00 21.31 16 ASP A O 6
ATOM 6869 N N . ASP A 1 17 ? 7.088 -5.645 7.632 1.00 20.33 17 ASP A N 6
ATOM 6870 C CA . ASP A 1 17 ? 8.172 -5.037 6.855 1.00 42.42 17 ASP A CA 6
ATOM 6871 C C . ASP A 1 17 ? 7.719 -3.672 6.367 1.00 51.12 17 ASP A C 6
ATOM 6872 O O . ASP A 1 17 ? 8.433 -2.693 6.553 1.00 50.05 17 ASP A O 6
ATOM 6880 N N . ILE A 1 18 ? 6.524 -3.581 5.769 1.00 42.21 18 ILE A N 6
ATOM 6881 C CA . ILE A 1 18 ? 6.049 -2.297 5.265 1.00 65.14 18 ILE A CA 6
ATOM 6882 C C . ILE A 1 18 ? 5.671 -1.384 6.430 1.00 51.25 18 ILE A C 6
ATOM 6883 O O . ILE A 1 18 ? 5.970 -0.194 6.369 1.00 2.41 18 ILE A O 6
ATOM 6898 N N . ARG A 1 19 ? 5.046 -1.898 7.501 1.00 5.14 19 ARG A N 6
ATOM 6899 C CA . ARG A 1 19 ? 4.764 -1.084 8.687 1.00 64.42 19 ARG A CA 6
ATOM 6900 C C . ARG A 1 19 ? 6.056 -0.403 9.182 1.00 61.45 19 ARG A C 6
ATOM 6901 O O . ARG A 1 19 ? 6.007 0.753 9.598 1.00 62.43 19 ARG A O 6
ATOM 6919 N N . GLY A 1 20 ? 7.203 -1.080 9.063 1.00 61.23 20 GLY A N 6
ATOM 6920 C CA . GLY A 1 20 ? 8.523 -0.594 9.445 1.00 22.13 20 GLY A CA 6
ATOM 6921 C C . GLY A 1 20 ? 9.368 -0.101 8.268 1.00 52.45 20 GLY A C 6
ATOM 6922 O O . GLY A 1 20 ? 10.550 0.181 8.460 1.00 5.40 20 GLY A O 6
ATOM 6926 N N . GLN A 1 21 ? 8.788 0.082 7.079 1.00 10.43 21 GLN A N 6
ATOM 6927 C CA . GLN A 1 21 ? 9.305 0.940 6.014 1.00 32.34 21 GLN A CA 6
ATOM 6928 C C . GLN A 1 21 ? 8.623 2.306 6.049 1.00 54.25 21 GLN A C 6
ATOM 6929 O O . GLN A 1 21 ? 8.943 3.150 5.210 1.00 33.44 21 GLN A O 6
ATOM 6941 N N . LEU A 1 22 ? 7.688 2.557 6.969 1.00 30.14 22 LEU A N 6
ATOM 6942 C CA . LEU A 1 22 ? 6.959 3.820 7.001 1.00 32.23 22 LEU A CA 6
ATOM 6943 C C . LEU A 1 22 ? 7.488 4.736 8.102 1.00 62.42 22 LEU A C 6
ATOM 6944 O O . LEU A 1 22 ? 7.580 5.949 7.911 1.00 13.03 22 LEU A O 6
ATOM 6959 N N . GLN A 1 23 ? 7.846 4.181 9.260 1.00 53.41 23 GLN A N 6
ATOM 6960 C CA . GLN A 1 23 ? 8.173 4.999 10.416 1.00 23.12 23 GLN A CA 6
ATOM 6961 C C . GLN A 1 23 ? 9.367 5.917 10.204 1.00 1.24 23 GLN A C 6
ATOM 6962 O O . GLN A 1 23 ? 9.327 7.059 10.675 1.00 32.14 23 GLN A O 6
ATOM 6974 N N . SER A 1 24 ? 10.382 5.488 9.466 1.00 73.31 24 SER A N 6
ATOM 6975 C CA . SER A 1 24 ? 11.526 6.318 9.165 1.00 74.24 24 SER A CA 6
ATOM 6976 C C . SER A 1 24 ? 11.201 7.419 8.138 1.00 44.21 24 SER A C 6
ATOM 6977 O O . SER A 1 24 ? 12.036 8.311 7.971 1.00 62.53 24 SER A O 6
ATOM 6984 N N . HIS A 1 25 ? 10.023 7.447 7.493 1.00 54.02 25 HIS A N 6
ATOM 6985 C CA . HIS A 1 25 ? 9.573 8.569 6.668 1.00 54.02 25 HIS A CA 6
ATOM 6986 C C . HIS A 1 25 ? 8.529 9.425 7.392 1.00 42.42 25 HIS A C 6
ATOM 6987 O O . HIS A 1 25 ? 8.179 10.493 6.885 1.00 41.31 25 HIS A O 6
ATOM 7000 N N . GLY A 1 26 ? 8.053 8.995 8.565 1.00 51.15 26 GLY A N 6
ATOM 7001 C CA . GLY A 1 26 ? 7.101 9.732 9.394 1.00 23.21 26 GLY A CA 6
ATOM 7002 C C . GLY A 1 26 ? 5.656 9.405 9.044 1.00 2.11 26 GLY A C 6
ATOM 7003 O O . GLY A 1 26 ? 4.741 9.712 9.808 1.00 52.02 26 GLY A O 6
ATOM 7007 N N . VAL A 1 27 ? 5.450 8.725 7.922 1.00 3.31 27 VAL A N 6
ATOM 7008 C CA . VAL A 1 27 ? 4.273 7.926 7.679 1.00 24.40 27 VAL A CA 6
ATOM 7009 C C . VAL A 1 27 ? 3.992 6.875 8.753 1.00 63.42 27 VAL A C 6
ATOM 7010 O O . VAL A 1 27 ? 4.857 6.439 9.519 1.00 63.45 27 VAL A O 6
ATOM 7023 N N . GLN A 1 28 ? 2.738 6.433 8.741 1.00 72.34 28 GLN A N 6
ATOM 7024 C CA . GLN A 1 28 ? 2.203 5.273 9.430 1.00 5.20 28 GLN A CA 6
ATOM 7025 C C . GLN A 1 28 ? 1.464 4.439 8.399 1.00 5.03 28 GLN A C 6
ATOM 7026 O O . GLN A 1 28 ? 0.840 5.026 7.508 1.00 54.13 28 GLN A O 6
ATOM 7038 N N . ALA A 1 29 ? 1.433 3.116 8.563 1.00 14.33 29 ALA A N 6
ATOM 7039 C CA . ALA A 1 29 ? 0.383 2.317 8.033 1.00 3.43 29 ALA A CA 6
ATOM 7040 C C . ALA A 1 29 ? -0.772 2.324 9.028 1.00 63.34 29 ALA A C 6
ATOM 7041 O O . ALA A 1 29 ? -0.717 1.616 10.034 1.00 64.41 29 ALA A O 6
ATOM 7048 N N . ARG A 1 30 ? -1.817 3.106 8.777 1.00 74.25 30 ARG A N 6
ATOM 7049 C CA . ARG A 1 30 ? -3.045 3.038 9.556 1.00 11.51 30 ARG A CA 6
ATOM 7050 C C . ARG A 1 30 ? -3.745 1.701 9.308 1.00 45.33 30 ARG A C 6
ATOM 7051 O O . ARG A 1 30 ? -3.950 0.942 10.254 1.00 2.51 30 ARG A O 6
ATOM 7069 N N . GLU A 1 31 ? -4.029 1.341 8.058 1.00 41.41 31 GLU A N 6
ATOM 7070 C CA . GLU A 1 31 ? -4.624 0.059 7.689 1.00 54.32 31 GLU A CA 6
ATOM 7071 C C . GLU A 1 31 ? -3.854 -0.551 6.526 1.00 72.42 31 GLU A C 6
ATOM 7072 O O . GLU A 1 31 ? -3.145 0.155 5.816 1.00 1.21 31 GLU A O 6
ATOM 7082 N N . VAL A 1 32 ? -3.930 -1.869 6.347 1.00 23.40 32 VAL A N 6
ATOM 7083 C CA . VAL A 1 32 ? -3.108 -2.594 5.377 1.00 70.51 32 VAL A CA 6
ATOM 7084 C C . VAL A 1 32 ? -3.610 -4.025 5.165 1.00 3.34 32 VAL A C 6
ATOM 7085 O O . VAL A 1 32 ? -4.189 -4.617 6.077 1.00 12.50 32 VAL A O 6
ATOM 7098 N N . ARG A 1 33 ? -3.373 -4.562 3.962 1.00 32.10 33 ARG A N 6
ATOM 7099 C CA . ARG A 1 33 ? -3.620 -5.931 3.517 1.00 21.12 33 ARG A CA 6
ATOM 7100 C C . ARG A 1 33 ? -2.368 -6.403 2.774 1.00 32.51 33 ARG A C 6
ATOM 7101 O O . ARG A 1 33 ? -2.228 -6.129 1.584 1.00 52.33 33 ARG A O 6
ATOM 7119 N N . LEU A 1 34 ? -1.451 -7.085 3.475 1.00 13.43 34 LEU A N 6
ATOM 7120 C CA . LEU A 1 34 ? -0.368 -7.872 2.868 1.00 30.32 34 LEU A CA 6
ATOM 7121 C C . LEU A 1 34 ? -0.660 -9.366 3.086 1.00 13.10 34 LEU A C 6
ATOM 7122 O O . LEU A 1 34 ? -1.738 -9.726 3.577 1.00 21.11 34 LEU A O 6
ATOM 7137 N N . MET A 1 35 ? 0.286 -10.232 2.709 1.00 5.21 35 MET A N 6
ATOM 7138 C CA . MET A 1 35 ? 0.269 -11.678 2.884 1.00 11.24 35 MET A CA 6
ATOM 7139 C C . MET A 1 35 ? -0.111 -12.033 4.311 1.00 21.12 35 MET A C 6
ATOM 7140 O O . MET A 1 35 ? 0.434 -11.475 5.265 1.00 40.21 35 MET A O 6
ATOM 7152 N N . ARG A 1 36 ? -1.067 -12.952 4.431 1.00 0.23 36 ARG A N 6
ATOM 7153 C CA . ARG A 1 36 ? -1.529 -13.609 5.642 1.00 14.43 36 ARG A CA 6
ATOM 7154 C C . ARG A 1 36 ? -2.734 -14.462 5.292 1.00 11.41 36 ARG A C 6
ATOM 7155 O O . ARG A 1 36 ? -2.749 -15.674 5.483 1.00 41.01 36 ARG A O 6
ATOM 7173 N N . ASN A 1 37 ? -3.747 -13.803 4.721 1.00 64.32 37 ASN A N 6
ATOM 7174 C CA . ASN A 1 37 ? -5.116 -14.292 4.695 1.00 60.44 37 ASN A CA 6
ATOM 7175 C C . ASN A 1 37 ? -5.327 -15.381 3.656 1.00 44.42 37 ASN A C 6
ATOM 7176 O O . ASN A 1 37 ? -6.397 -15.965 3.638 1.00 15.41 37 ASN A O 6
ATOM 7186 N N . LYS A 1 38 ? -4.339 -15.575 2.764 1.00 52.41 38 LYS A N 6
ATOM 7187 C CA . LYS A 1 38 ? -4.292 -16.390 1.549 1.00 53.43 38 LYS A CA 6
ATOM 7188 C C . LYS A 1 38 ? -5.535 -16.271 0.663 1.00 12.02 38 LYS A C 6
ATOM 7189 O O . LYS A 1 38 ? -5.445 -15.714 -0.433 1.00 73.21 38 LYS A O 6
ATOM 7204 N N . SER A 1 39 ? -6.677 -16.745 1.141 1.00 31.12 39 SER A N 6
ATOM 7205 C CA . SER A 1 39 ? -7.908 -16.999 0.424 1.00 15.10 39 SER A CA 6
ATOM 7206 C C . SER A 1 39 ? -8.439 -15.700 -0.181 1.00 32.42 39 SER A C 6
ATOM 7207 O O . SER A 1 39 ? -8.601 -15.606 -1.393 1.00 75.31 39 SER A O 6
ATOM 7214 N N . SER A 1 40 ? -8.611 -14.663 0.648 1.00 75.42 40 SER A N 6
ATOM 7215 C CA . SER A 1 40 ? -9.130 -13.376 0.209 1.00 2.43 40 SER A CA 6
ATOM 7216 C C . SER A 1 40 ? -8.311 -12.791 -0.950 1.00 11.00 40 SER A C 6
ATOM 7217 O O . SER A 1 40 ? -8.897 -12.210 -1.867 1.00 45.21 40 SER A O 6
ATOM 7224 N N . GLY A 1 41 ? -6.987 -12.994 -0.961 1.00 45.12 41 GLY A N 6
ATOM 7225 C CA . GLY A 1 41 ? -6.166 -12.725 -2.143 1.00 43.33 41 GLY A CA 6
ATOM 7226 C C . GLY A 1 41 ? -5.024 -11.756 -1.872 1.00 64.23 41 GLY A C 6
ATOM 7227 O O . GLY A 1 41 ? -4.301 -11.393 -2.794 1.00 22.50 41 GLY A O 6
ATOM 7231 N N . GLN A 1 42 ? -4.813 -11.392 -0.602 1.00 65.15 42 GLN A N 6
ATOM 7232 C CA . GLN A 1 42 ? -3.753 -10.511 -0.100 1.00 12.23 42 GLN A CA 6
ATOM 7233 C C . GLN A 1 42 ? -2.341 -11.107 -0.300 1.00 14.12 42 GLN A C 6
ATOM 7234 O O . GLN A 1 42 ? -1.408 -10.703 0.382 1.00 51.14 42 GLN A O 6
ATOM 7246 N N . SER A 1 43 ? -2.188 -12.145 -1.120 1.00 54.15 43 SER A N 6
ATOM 7247 C CA . SER A 1 43 ? -0.958 -12.860 -1.396 1.00 14.33 43 SER A CA 6
ATOM 7248 C C . SER A 1 43 ? -0.983 -13.177 -2.892 1.00 21.11 43 SER A C 6
ATOM 7249 O O . SER A 1 43 ? -1.483 -14.219 -3.315 1.00 4.11 43 SER A O 6
ATOM 7256 N N . ARG A 1 44 ? -0.528 -12.222 -3.697 1.00 51.25 44 ARG A N 6
ATOM 7257 C CA . ARG A 1 44 ? -0.402 -12.279 -5.151 1.00 54.14 44 ARG A CA 6
ATOM 7258 C C . ARG A 1 44 ? 0.833 -11.501 -5.626 1.00 64.21 44 ARG A C 6
ATOM 7259 O O . ARG A 1 44 ? 0.992 -11.314 -6.832 1.00 54.04 44 ARG A O 6
ATOM 7277 N N . GLY A 1 45 ? 1.702 -11.027 -4.728 1.00 43.32 45 GLY A N 6
ATOM 7278 C CA . GLY A 1 45 ? 2.864 -10.217 -5.064 1.00 43.21 45 GLY A CA 6
ATOM 7279 C C . GLY A 1 45 ? 2.593 -8.719 -4.992 1.00 71.33 45 GLY A C 6
ATOM 7280 O O . GLY A 1 45 ? 3.366 -7.948 -5.564 1.00 14.42 45 GLY A O 6
ATOM 7284 N N . PHE A 1 46 ? 1.530 -8.296 -4.299 1.00 52.12 46 PHE A N 6
ATOM 7285 C CA . PHE A 1 46 ? 1.276 -6.893 -4.001 1.00 22.53 46 PHE A CA 6
ATOM 7286 C C . PHE A 1 46 ? 0.587 -6.698 -2.655 1.00 22.12 46 PHE A C 6
ATOM 7287 O O . PHE A 1 46 ? 0.011 -7.626 -2.090 1.00 11.30 46 PHE A O 6
ATOM 7303 N N . ALA A 1 47 ? 0.612 -5.473 -2.142 1.00 72.41 47 ALA A N 6
ATOM 7304 C CA . ALA A 1 47 ? -0.081 -5.079 -0.926 1.00 2.31 47 ALA A CA 6
ATOM 7305 C C . ALA A 1 47 ? -0.702 -3.704 -1.136 1.00 70.32 47 ALA A C 6
ATOM 7306 O O . ALA A 1 47 ? -0.472 -3.070 -2.170 1.00 24.14 47 ALA A O 6
ATOM 7313 N N . PHE A 1 48 ? -1.535 -3.308 -0.179 1.00 52.23 48 PHE A N 6
ATOM 7314 C CA . PHE A 1 48 ? -2.355 -2.115 -0.161 1.00 11.01 48 PHE A CA 6
ATOM 7315 C C . PHE A 1 48 ? -2.206 -1.561 1.252 1.00 64.13 48 PHE A C 6
ATOM 7316 O O . PHE A 1 48 ? -2.516 -2.278 2.206 1.00 2.30 48 PHE A O 6
ATOM 7332 N N . VAL A 1 49 ? -1.727 -0.324 1.387 1.00 73.42 49 VAL A N 6
ATOM 7333 C CA . VAL A 1 49 ? -1.524 0.372 2.652 1.00 30.54 49 VAL A CA 6
ATOM 7334 C C . VAL A 1 49 ? -2.446 1.601 2.603 1.00 5.14 49 VAL A C 6
ATOM 7335 O O . VAL A 1 49 ? -2.365 2.357 1.636 1.00 50.04 49 VAL A O 6
ATOM 7348 N N . GLU A 1 50 ? -3.383 1.756 3.547 1.00 5.20 50 GLU A N 6
ATOM 7349 C CA . GLU A 1 50 ? -4.403 2.809 3.568 1.00 11.34 50 GLU A CA 6
ATOM 7350 C C . GLU A 1 50 ? -4.087 3.834 4.665 1.00 13.30 50 GLU A C 6
ATOM 7351 O O . GLU A 1 50 ? -4.183 3.503 5.854 1.00 70.32 50 GLU A O 6
ATOM 7361 N N . PHE A 1 51 ? -3.628 5.033 4.301 1.00 3.13 51 PHE A N 6
ATOM 7362 C CA . PHE A 1 51 ? -2.982 5.967 5.224 1.00 65.21 51 PHE A CA 6
ATOM 7363 C C . PHE A 1 51 ? -4.008 6.744 6.060 1.00 51.23 51 PHE A C 6
ATOM 7364 O O . PHE A 1 51 ? -5.221 6.549 5.929 1.00 33.21 51 PHE A O 6
ATOM 7380 N N . SER A 1 52 ? -3.524 7.600 6.966 1.00 61.13 52 SER A N 6
ATOM 7381 C CA . SER A 1 52 ? -4.375 8.566 7.646 1.00 33.41 52 SER A CA 6
ATOM 7382 C C . SER A 1 52 ? -4.529 9.861 6.843 1.00 25.14 52 SER A C 6
ATOM 7383 O O . SER A 1 52 ? -5.519 10.564 7.055 1.00 50.13 52 SER A O 6
ATOM 7390 N N . HIS A 1 53 ? -3.563 10.232 5.987 1.00 22.42 53 HIS A N 6
ATOM 7391 C CA . HIS A 1 53 ? -3.542 11.565 5.399 1.00 54.43 53 HIS A CA 6
ATOM 7392 C C . HIS A 1 53 ? -3.087 11.559 3.940 1.00 34.31 53 HIS A C 6
ATOM 7393 O O . HIS A 1 53 ? -2.156 10.848 3.558 1.00 43.15 53 HIS A O 6
ATOM 7406 N N . LEU A 1 54 ? -3.672 12.462 3.151 1.00 5.12 54 LEU A N 6
ATOM 7407 C CA . LEU A 1 54 ? -3.392 12.636 1.727 1.00 2.13 54 LEU A CA 6
ATOM 7408 C C . LEU A 1 54 ? -1.939 13.042 1.464 1.00 34.50 54 LEU A C 6
ATOM 7409 O O . LEU A 1 54 ? -1.333 12.552 0.506 1.00 63.11 54 LEU A O 6
ATOM 7424 N N . GLN A 1 55 ? -1.361 13.944 2.273 1.00 71.31 55 GLN A N 6
ATOM 7425 C CA . GLN A 1 55 ? 0.025 14.350 2.043 1.00 50.05 55 GLN A CA 6
ATOM 7426 C C . GLN A 1 55 ? 0.961 13.178 2.323 1.00 50.42 55 GLN A C 6
ATOM 7427 O O . GLN A 1 55 ? 1.964 13.042 1.637 1.00 32.53 55 GLN A O 6
ATOM 7439 N N . ASP A 1 56 ? 0.619 12.311 3.277 1.00 23.21 56 ASP A N 6
ATOM 7440 C CA . ASP A 1 56 ? 1.477 11.224 3.744 1.00 73.21 56 ASP A CA 6
ATOM 7441 C C . ASP A 1 56 ? 1.733 10.215 2.625 1.00 62.11 56 ASP A C 6
ATOM 7442 O O . ASP A 1 56 ? 2.828 9.665 2.523 1.00 44.23 56 ASP A O 6
ATOM 7450 N N . ALA A 1 57 ? 0.750 10.013 1.739 1.00 12.41 57 ALA A N 6
ATOM 7451 C CA . ALA A 1 57 ? 0.871 9.121 0.593 1.00 31.10 57 ALA A CA 6
ATOM 7452 C C . ALA A 1 57 ? 2.030 9.611 -0.278 1.00 3.12 57 ALA A C 6
ATOM 7453 O O . ALA A 1 57 ? 2.970 8.880 -0.594 1.00 12.31 57 ALA A O 6
ATOM 7460 N N . THR A 1 58 ? 1.974 10.903 -0.577 1.00 11.12 58 THR A N 6
ATOM 7461 C CA . THR A 1 58 ? 2.969 11.674 -1.289 1.00 30.40 58 THR A CA 6
ATOM 7462 C C . THR A 1 58 ? 4.320 11.657 -0.569 1.00 22.33 58 THR A C 6
ATOM 7463 O O . THR A 1 58 ? 5.356 11.485 -1.205 1.00 42.33 58 THR A O 6
ATOM 7474 N N . ARG A 1 59 ? 4.323 11.834 0.756 1.00 73.41 59 ARG A N 6
ATOM 7475 C CA . ARG A 1 59 ? 5.524 11.889 1.577 1.00 51.11 59 ARG A CA 6
ATOM 7476 C C . ARG A 1 59 ? 6.330 10.617 1.379 1.00 1.22 59 ARG A C 6
ATOM 7477 O O . ARG A 1 59 ? 7.537 10.690 1.160 1.00 13.24 59 ARG A O 6
ATOM 7495 N N . TRP A 1 60 ? 5.666 9.462 1.420 1.00 62.32 60 TRP A N 6
ATOM 7496 C CA . TRP A 1 60 ? 6.337 8.202 1.172 1.00 52.13 60 TRP A CA 6
ATOM 7497 C C . TRP A 1 60 ? 6.828 8.134 -0.276 1.00 10.41 60 TRP A C 6
ATOM 7498 O O . TRP A 1 60 ? 7.998 7.819 -0.488 1.00 50.31 60 TRP A O 6
ATOM 7518 N N . MET A 1 61 ? 5.969 8.444 -1.261 1.00 5.33 61 MET A N 6
ATOM 7519 C CA . MET A 1 61 ? 6.300 8.404 -2.680 1.00 53.32 61 MET A CA 6
ATOM 7520 C C . MET A 1 61 ? 7.566 9.190 -2.981 1.00 4.21 61 MET A C 6
ATOM 7521 O O . MET A 1 61 ? 8.553 8.608 -3.431 1.00 30.31 61 MET A O 6
ATOM 7533 N N . GLU A 1 62 ? 7.530 10.507 -2.790 1.00 62.13 62 GLU A N 6
ATOM 7534 C CA . GLU A 1 62 ? 8.558 11.409 -3.287 1.00 43.22 62 GLU A CA 6
ATOM 7535 C C . GLU A 1 62 ? 9.889 11.116 -2.594 1.00 54.04 62 GLU A C 6
ATOM 7536 O O . GLU A 1 62 ? 10.934 11.117 -3.240 1.00 32.44 62 GLU A O 6
ATOM 7546 N N . ALA A 1 63 ? 9.855 10.812 -1.293 1.00 33.32 63 ALA A N 6
ATOM 7547 C CA . ALA A 1 63 ? 11.062 10.503 -0.538 1.00 25.13 63 ALA A CA 6
ATOM 7548 C C . ALA A 1 63 ? 11.674 9.166 -0.947 1.00 31.24 63 ALA A C 6
ATOM 7549 O O . ALA A 1 63 ? 12.874 8.992 -0.749 1.00 2.21 63 ALA A O 6
ATOM 7556 N N . ASN A 1 64 ? 10.892 8.246 -1.517 1.00 33.22 64 ASN A N 6
ATOM 7557 C CA . ASN A 1 64 ? 11.390 6.977 -2.043 1.00 63.32 64 ASN A CA 6
ATOM 7558 C C . ASN A 1 64 ? 11.571 7.048 -3.556 1.00 24.21 64 ASN A C 6
ATOM 7559 O O . ASN A 1 64 ? 11.801 6.026 -4.191 1.00 23.53 64 ASN A O 6
ATOM 7569 N N . GLN A 1 65 ? 11.449 8.226 -4.174 1.00 31.10 65 GLN A N 6
ATOM 7570 C CA . GLN A 1 65 ? 11.614 8.412 -5.618 1.00 65.52 65 GLN A CA 6
ATOM 7571 C C . GLN A 1 65 ? 10.591 7.578 -6.413 1.00 12.11 65 GLN A C 6
ATOM 7572 O O . GLN A 1 65 ? 10.774 7.315 -7.604 1.00 43.45 65 GLN A O 6
ATOM 7584 N N . HIS A 1 66 ? 9.483 7.200 -5.763 1.00 3.00 66 HIS A N 6
ATOM 7585 C CA . HIS A 1 66 ? 8.446 6.282 -6.221 1.00 52.15 66 HIS A CA 6
ATOM 7586 C C . HIS A 1 66 ? 8.926 4.826 -6.385 1.00 74.41 66 HIS A C 6
ATOM 7587 O O . HIS A 1 66 ? 8.287 4.067 -7.122 1.00 64.31 66 HIS A O 6
ATOM 7600 N N . SER A 1 67 ? 9.992 4.393 -5.711 1.00 72.12 67 SER A N 6
ATOM 7601 C CA . SER A 1 67 ? 10.343 2.980 -5.644 1.00 23.50 67 SER A CA 6
ATOM 7602 C C . SER A 1 67 ? 10.954 2.651 -4.282 1.00 71.22 67 SER A C 6
ATOM 7603 O O . SER A 1 67 ? 12.017 3.163 -3.934 1.00 54.11 67 SER A O 6
ATOM 7610 N N . LEU A 1 68 ? 10.295 1.797 -3.500 1.00 50.42 68 LEU A N 6
ATOM 7611 C CA . LEU A 1 68 ? 10.822 1.314 -2.225 1.00 24.44 68 LEU A CA 6
ATOM 7612 C C . LEU A 1 68 ? 11.898 0.255 -2.463 1.00 61.53 68 LEU A C 6
ATOM 7613 O O . LEU A 1 68 ? 12.171 -0.120 -3.611 1.00 52.45 68 LEU A O 6
ATOM 7628 N N . ASN A 1 69 ? 12.469 -0.274 -1.375 1.00 2.23 69 ASN A N 6
ATOM 7629 C CA . ASN A 1 69 ? 13.433 -1.360 -1.441 1.00 73.22 69 ASN A CA 6
ATOM 7630 C C . ASN A 1 69 ? 13.224 -2.316 -0.267 1.00 13.11 69 ASN A C 6
ATOM 7631 O O . ASN A 1 69 ? 13.592 -1.972 0.852 1.00 4.41 69 ASN A O 6
ATOM 7641 N N . ILE A 1 70 ? 12.578 -3.466 -0.482 1.00 62.52 70 ILE A N 6
ATOM 7642 C CA . ILE A 1 70 ? 12.247 -4.455 0.541 1.00 63.34 70 ILE A CA 6
ATOM 7643 C C . ILE A 1 70 ? 12.824 -5.799 0.107 1.00 45.05 70 ILE A C 6
ATOM 7644 O O . ILE A 1 70 ? 12.689 -6.180 -1.054 1.00 4.40 70 ILE A O 6
ATOM 7659 N N . LEU A 1 71 ? 13.484 -6.510 1.026 1.00 74.23 71 LEU A N 6
ATOM 7660 C CA . LEU A 1 71 ? 14.305 -7.702 0.793 1.00 70.55 71 LEU A CA 6
ATOM 7661 C C . LEU A 1 71 ? 15.419 -7.423 -0.231 1.00 22.24 71 LEU A C 6
ATOM 7662 O O . LEU A 1 71 ? 16.011 -8.359 -0.765 1.00 14.01 71 LEU A O 6
ATOM 7677 N N . GLY A 1 72 ? 15.732 -6.151 -0.495 1.00 23.33 72 GLY A N 6
ATOM 7678 C CA . GLY A 1 72 ? 16.661 -5.732 -1.532 1.00 4.41 72 GLY A CA 6
ATOM 7679 C C . GLY A 1 72 ? 15.986 -5.544 -2.890 1.00 64.42 72 GLY A C 6
ATOM 7680 O O . GLY A 1 72 ? 16.619 -5.020 -3.804 1.00 73.25 72 GLY A O 6
ATOM 7684 N N . GLN A 1 73 ? 14.720 -5.940 -3.054 1.00 4.42 73 GLN A N 6
ATOM 7685 C CA . GLN A 1 73 ? 13.980 -5.847 -4.279 1.00 13.33 73 GLN A CA 6
ATOM 7686 C C . GLN A 1 73 ? 13.514 -4.415 -4.474 1.00 12.31 73 GLN A C 6
ATOM 7687 O O . GLN A 1 73 ? 13.007 -3.780 -3.550 1.00 2.04 73 GLN A O 6
ATOM 7699 N N . LYS A 1 74 ? 13.567 -3.957 -5.716 1.00 22.43 74 LYS A N 6
ATOM 7700 C CA . LYS A 1 74 ? 12.935 -2.722 -6.141 1.00 43.12 74 LYS A CA 6
ATOM 7701 C C . LYS A 1 74 ? 11.436 -2.971 -6.192 1.00 70.32 74 LYS A C 6
ATOM 7702 O O . LYS A 1 74 ? 10.991 -3.804 -6.982 1.00 51.14 74 LYS A O 6
ATOM 7717 N N . VAL A 1 75 ? 10.663 -2.260 -5.384 1.00 5.00 75 VAL A N 6
ATOM 7718 C CA . VAL A 1 75 ? 9.211 -2.359 -5.343 1.00 4.43 75 VAL A CA 6
ATOM 7719 C C . VAL A 1 75 ? 8.686 -1.037 -5.890 1.00 45.31 75 VAL A C 6
ATOM 7720 O O . VAL A 1 75 ? 9.103 0.030 -5.435 1.00 50.32 75 VAL A O 6
ATOM 7733 N N . SER A 1 76 ? 7.763 -1.087 -6.845 1.00 64.22 76 SER A N 6
ATOM 7734 C CA . SER A 1 76 ? 7.114 0.114 -7.348 1.00 44.11 76 SER A CA 6
ATOM 7735 C C . SER A 1 76 ? 5.977 0.489 -6.404 1.00 22.31 76 SER A C 6
ATOM 7736 O O . SER A 1 76 ? 5.414 -0.408 -5.771 1.00 24.14 76 SER A O 6
ATOM 7743 N N . MET A 1 77 ? 5.542 1.746 -6.414 1.00 63.21 77 MET A N 6
ATOM 7744 C CA . MET A 1 77 ? 4.429 2.230 -5.605 1.00 33.54 77 MET A CA 6
ATOM 7745 C C . MET A 1 77 ? 3.491 3.048 -6.483 1.00 72.41 77 MET A C 6
ATOM 7746 O O . MET A 1 77 ? 3.954 3.788 -7.351 1.00 52.25 77 MET A O 6
ATOM 7758 N N . HIS A 1 78 ? 2.184 2.887 -6.284 1.00 11.10 78 HIS A N 6
ATOM 7759 C CA . HIS A 1 78 ? 1.128 3.455 -7.114 1.00 62.24 78 HIS A CA 6
ATOM 7760 C C . HIS A 1 78 ? -0.082 3.838 -6.252 1.00 25.53 78 HIS A C 6
ATOM 7761 O O . HIS A 1 78 ? -0.427 3.124 -5.299 1.00 45.15 78 HIS A O 6
ATOM 7774 N N . TYR A 1 79 ? -0.762 4.924 -6.636 1.00 25.21 79 TYR A N 6
ATOM 7775 C CA . TYR A 1 79 ? -1.951 5.434 -5.975 1.00 61.15 79 TYR A CA 6
ATOM 7776 C C . TYR A 1 79 ? -3.164 4.585 -6.351 1.00 64.45 79 TYR A C 6
ATOM 7777 O O . TYR A 1 79 ? -3.954 4.953 -7.222 1.00 70.41 79 TYR A O 6
ATOM 7794 N N . SER A 1 80 ? -3.338 3.441 -5.698 1.00 45.21 80 SER A N 6
ATOM 7795 C CA . SER A 1 80 ? -4.540 2.631 -5.831 1.00 62.52 80 SER A CA 6
ATOM 7796 C C . SER A 1 80 ? -5.572 3.109 -4.806 1.00 3.34 80 SER A C 6
ATOM 7797 O O . SER A 1 80 ? -5.999 2.321 -3.968 1.00 3.22 80 SER A O 6
ATOM 7804 N N . ASP A 1 81 ? -5.955 4.388 -4.827 1.00 44.01 81 ASP A N 6
ATOM 7805 C CA . ASP A 1 81 ? -6.975 4.961 -3.936 1.00 12.34 81 ASP A CA 6
ATOM 7806 C C . ASP A 1 81 ? -8.261 4.128 -3.915 1.00 13.11 81 ASP A C 6
ATOM 7807 O O . ASP A 1 81 ? -8.544 3.419 -4.886 1.00 41.02 81 ASP A O 6
ATOM 7815 N N . PRO A 1 82 ? -9.057 4.192 -2.827 1.00 21.10 82 PRO A N 6
ATOM 7816 C CA . PRO A 1 82 ? -10.205 3.309 -2.672 1.00 34.23 82 PRO A CA 6
ATOM 7817 C C . PRO A 1 82 ? -11.265 3.619 -3.730 1.00 10.44 82 PRO A C 6
ATOM 7818 O O . PRO A 1 82 ? -11.831 2.689 -4.307 1.00 62.31 82 PRO A O 6
ATOM 7826 N N . LYS A 1 83 ? -11.457 4.917 -4.005 1.00 5.00 83 LYS A N 6
ATOM 7827 C CA . LYS A 1 83 ? -12.490 5.529 -4.831 1.00 11.43 83 LYS A CA 6
ATOM 7828 C C . LYS A 1 83 ? -13.908 5.154 -4.380 1.00 31.40 83 LYS A C 6
ATOM 7829 O O . LYS A 1 83 ? -14.086 4.251 -3.558 1.00 43.11 83 LYS A O 6
ATOM 7844 N N . PRO A 1 84 ? -14.955 5.851 -4.846 1.00 33.33 84 PRO A N 6
ATOM 7845 C CA . PRO A 1 84 ? -16.301 5.344 -4.686 1.00 1.40 84 PRO A CA 6
ATOM 7846 C C . PRO A 1 84 ? -16.426 4.058 -5.515 1.00 23.41 84 PRO A C 6
ATOM 7847 O O . PRO A 1 84 ? -16.524 4.097 -6.742 1.00 65.31 84 PRO A O 6
ATOM 7855 N N . LYS A 1 85 ? -16.359 2.907 -4.842 1.00 41.13 85 LYS A N 6
ATOM 7856 C CA . LYS A 1 85 ? -16.420 1.562 -5.426 1.00 41.41 85 LYS A CA 6
ATOM 7857 C C . LYS A 1 85 ? -17.773 0.890 -5.162 1.00 72.23 85 LYS A C 6
ATOM 7858 O O . LYS A 1 85 ? -17.903 -0.339 -5.204 1.00 10.30 85 LYS A O 6
ATOM 7873 N N . ILE A 1 86 ? -18.764 1.691 -4.797 1.00 51.11 86 ILE A N 6
ATOM 7874 C CA . ILE A 1 86 ? -20.103 1.267 -4.429 1.00 50.31 86 ILE A CA 6
ATOM 7875 C C . ILE A 1 86 ? -20.813 0.789 -5.703 1.00 72.14 86 ILE A C 6
ATOM 7876 O O . ILE A 1 86 ? -20.339 1.010 -6.827 1.00 34.43 86 ILE A O 6
ATOM 7891 N N . ASN A 1 87 ? -21.944 0.107 -5.519 1.00 50.43 87 ASN A N 6
ATOM 7892 C CA . ASN A 1 87 ? -22.990 -0.058 -6.526 1.00 52.25 87 ASN A CA 6
ATOM 7893 C C . ASN A 1 87 ? -23.494 1.321 -7.022 1.00 63.25 87 ASN A C 6
ATOM 7894 O O . ASN A 1 87 ? -22.770 2.318 -6.952 1.00 54.24 87 ASN A O 6
ATOM 7904 N N . GLU A 1 88 ? -24.662 1.396 -7.651 1.00 65.35 88 GLU A N 6
ATOM 7905 C CA . GLU A 1 88 ? -25.234 2.658 -8.091 1.00 45.21 88 GLU A CA 6
ATOM 7906 C C . GLU A 1 88 ? -25.480 3.581 -6.892 1.00 41.12 88 GLU A C 6
ATOM 7907 O O . GLU A 1 88 ? -26.260 3.283 -5.984 1.00 30.03 88 GLU A O 6
ATOM 7917 N N . ASP A 1 89 ? -24.786 4.717 -6.911 1.00 23.32 89 ASP A N 6
ATOM 7918 C CA . ASP A 1 89 ? -24.865 5.818 -5.948 1.00 74.02 89 ASP A CA 6
ATOM 7919 C C . ASP A 1 89 ? -26.095 6.711 -6.161 1.00 43.44 89 ASP A C 6
ATOM 7920 O O . ASP A 1 89 ? -26.317 7.668 -5.423 1.00 4.12 89 ASP A O 6
ATOM 7928 N N . TRP A 1 90 ? -26.905 6.402 -7.171 1.00 74.35 90 TRP A N 6
ATOM 7929 C CA . TRP A 1 90 ? -28.155 7.072 -7.496 1.00 63.42 90 TRP A CA 6
ATOM 7930 C C . TRP A 1 90 ? -29.337 6.091 -7.495 1.00 61.33 90 TRP A C 6
ATOM 7931 O O . TRP A 1 90 ? -30.447 6.477 -7.863 1.00 62.13 90 TRP A O 6
ATOM 7951 N N . LEU A 1 91 ? -29.098 4.843 -7.073 1.00 74.45 91 LEU A N 6
ATOM 7952 C CA . LEU A 1 91 ? -30.119 3.875 -6.676 1.00 3.34 91 LEU A CA 6
ATOM 7953 C C . LEU A 1 91 ? -29.972 3.714 -5.160 1.00 51.55 91 LEU A C 6
ATOM 7954 O O . LEU A 1 91 ? -29.415 4.603 -4.481 1.00 3.54 91 LEU A O 6
ATOM 7969 N N . SER A 1 1 ? -4.611 10.813 -3.142 1.00 5.15 1 SER A N 7
ATOM 7970 C CA . SER A 1 1 ? -5.040 9.483 -2.679 1.00 62.23 1 SER A CA 7
ATOM 7971 C C . SER A 1 1 ? -4.291 9.110 -1.401 1.00 70.04 1 SER A C 7
ATOM 7972 O O . SER A 1 1 ? -3.268 9.723 -1.123 1.00 73.02 1 SER A O 7
ATOM 7979 N N . ASN A 1 2 ? -4.767 8.119 -0.639 1.00 1.31 2 ASN A N 7
ATOM 7980 C CA . ASN A 1 2 ? -4.195 7.634 0.627 1.00 62.23 2 ASN A CA 7
ATOM 7981 C C . ASN A 1 2 ? -3.842 6.145 0.600 1.00 3.43 2 ASN A C 7
ATOM 7982 O O . ASN A 1 2 ? -3.407 5.632 1.629 1.00 30.54 2 ASN A O 7
ATOM 7992 N N . ILE A 1 3 ? -4.045 5.443 -0.517 1.00 10.31 3 ILE A N 7
ATOM 7993 C CA . ILE A 1 3 ? -3.542 4.082 -0.659 1.00 1.42 3 ILE A CA 7
ATOM 7994 C C . ILE A 1 3 ? -2.182 4.193 -1.301 1.00 70.10 3 ILE A C 7
ATOM 7995 O O . ILE A 1 3 ? -2.029 4.970 -2.251 1.00 53.30 3 ILE A O 7
ATOM 8010 N N . VAL A 1 4 ? -1.231 3.380 -0.839 1.00 73.02 4 VAL A N 7
ATOM 8011 C CA . VAL A 1 4 ? 0.003 3.212 -1.565 1.00 73.21 4 VAL A CA 7
ATOM 8012 C C . VAL A 1 4 ? -0.010 1.724 -1.924 1.00 53.13 4 VAL A C 7
ATOM 8013 O O . VAL A 1 4 ? 0.090 0.862 -1.052 1.00 3.35 4 VAL A O 7
ATOM 8026 N N . MET A 1 5 ? -0.318 1.397 -3.182 1.00 24.34 5 MET A N 7
ATOM 8027 C CA . MET A 1 5 ? -0.156 0.038 -3.679 1.00 1.32 5 MET A CA 7
ATOM 8028 C C . MET A 1 5 ? 1.329 -0.137 -3.931 1.00 74.31 5 MET A C 7
ATOM 8029 O O . MET A 1 5 ? 1.930 0.709 -4.594 1.00 41.31 5 MET A O 7
ATOM 8041 N N . LEU A 1 6 ? 1.898 -1.224 -3.420 1.00 31.03 6 LEU A N 7
ATOM 8042 C CA . LEU A 1 6 ? 3.296 -1.567 -3.603 1.00 62.01 6 LEU A CA 7
ATOM 8043 C C . LEU A 1 6 ? 3.321 -2.727 -4.585 1.00 72.34 6 LEU A C 7
ATOM 8044 O O . LEU A 1 6 ? 2.794 -3.797 -4.279 1.00 2.33 6 LEU A O 7
ATOM 8059 N N . ARG A 1 7 ? 3.835 -2.506 -5.795 1.00 71.33 7 ARG A N 7
ATOM 8060 C CA . ARG A 1 7 ? 3.971 -3.505 -6.860 1.00 63.03 7 ARG A CA 7
ATOM 8061 C C . ARG A 1 7 ? 5.425 -3.957 -6.924 1.00 1.34 7 ARG A C 7
ATOM 8062 O O . ARG A 1 7 ? 6.310 -3.287 -6.399 1.00 42.22 7 ARG A O 7
ATOM 8080 N N . MET A 1 8 ? 5.667 -5.076 -7.611 1.00 54.23 8 MET A N 7
ATOM 8081 C CA . MET A 1 8 ? 6.956 -5.765 -7.648 1.00 23.25 8 MET A CA 7
ATOM 8082 C C . MET A 1 8 ? 7.375 -6.216 -6.240 1.00 43.12 8 MET A C 7
ATOM 8083 O O . MET A 1 8 ? 8.559 -6.224 -5.905 1.00 54.14 8 MET A O 7
ATOM 8095 N N . LEU A 1 9 ? 6.414 -6.597 -5.384 1.00 11.22 9 LEU A N 7
ATOM 8096 C CA . LEU A 1 9 ? 6.749 -7.152 -4.084 1.00 50.50 9 LEU A CA 7
ATOM 8097 C C . LEU A 1 9 ? 7.427 -8.503 -4.305 1.00 71.32 9 LEU A C 7
ATOM 8098 O O . LEU A 1 9 ? 7.072 -9.221 -5.255 1.00 5.15 9 LEU A O 7
ATOM 8113 N N . PRO A 1 10 ? 8.368 -8.879 -3.429 1.00 14.23 10 PRO A N 7
ATOM 8114 C CA . PRO A 1 10 ? 8.848 -10.242 -3.357 1.00 4.45 10 PRO A CA 7
ATOM 8115 C C . PRO A 1 10 ? 7.740 -11.158 -2.886 1.00 50.24 10 PRO A C 7
ATOM 8116 O O . PRO A 1 10 ? 6.709 -10.709 -2.389 1.00 62.10 10 PRO A O 7
ATOM 8124 N N . GLN A 1 11 ? 8.007 -12.455 -2.964 1.00 11.11 11 GLN A N 7
ATOM 8125 C CA . GLN A 1 11 ? 7.116 -13.417 -2.339 1.00 74.13 11 GLN A CA 7
ATOM 8126 C C . GLN A 1 11 ? 7.404 -13.517 -0.834 1.00 44.34 11 GLN A C 7
ATOM 8127 O O . GLN A 1 11 ? 6.502 -13.859 -0.078 1.00 14.41 11 GLN A O 7
ATOM 8139 N N . ALA A 1 12 ? 8.627 -13.201 -0.386 1.00 30.32 12 ALA A N 7
ATOM 8140 C CA . ALA A 1 12 ? 9.028 -13.485 0.987 1.00 5.52 12 ALA A CA 7
ATOM 8141 C C . ALA A 1 12 ? 8.533 -12.467 2.022 1.00 21.51 12 ALA A C 7
ATOM 8142 O O . ALA A 1 12 ? 8.475 -12.828 3.199 1.00 10.00 12 ALA A O 7
ATOM 8149 N N . ALA A 1 13 ? 8.235 -11.227 1.608 1.00 54.22 13 ALA A N 7
ATOM 8150 C CA . ALA A 1 13 ? 7.957 -10.121 2.525 1.00 31.15 13 ALA A CA 7
ATOM 8151 C C . ALA A 1 13 ? 6.739 -10.411 3.398 1.00 42.02 13 ALA A C 7
ATOM 8152 O O . ALA A 1 13 ? 5.875 -11.215 3.041 1.00 41.05 13 ALA A O 7
ATOM 8159 N N . THR A 1 14 ? 6.635 -9.675 4.499 1.00 50.04 14 THR A N 7
ATOM 8160 C CA . THR A 1 14 ? 5.542 -9.759 5.445 1.00 1.35 14 THR A CA 7
ATOM 8161 C C . THR A 1 14 ? 4.894 -8.382 5.579 1.00 14.02 14 THR A C 7
ATOM 8162 O O . THR A 1 14 ? 5.434 -7.374 5.113 1.00 61.13 14 THR A O 7
ATOM 8173 N N . GLU A 1 15 ? 3.709 -8.325 6.191 1.00 32.55 15 GLU A N 7
ATOM 8174 C CA . GLU A 1 15 ? 3.027 -7.081 6.494 1.00 63.54 15 GLU A CA 7
ATOM 8175 C C . GLU A 1 15 ? 3.960 -6.160 7.279 1.00 60.51 15 GLU A C 7
ATOM 8176 O O . GLU A 1 15 ? 4.019 -4.952 7.041 1.00 2.42 15 GLU A O 7
ATOM 8186 N N . ASP A 1 16 ? 4.683 -6.770 8.221 1.00 15.25 16 ASP A N 7
ATOM 8187 C CA . ASP A 1 16 ? 5.539 -6.097 9.176 1.00 64.52 16 ASP A CA 7
ATOM 8188 C C . ASP A 1 16 ? 6.739 -5.420 8.506 1.00 12.01 16 ASP A C 7
ATOM 8189 O O . ASP A 1 16 ? 7.224 -4.413 9.018 1.00 72.53 16 ASP A O 7
ATOM 8197 N N . ASP A 1 17 ? 7.189 -5.925 7.351 1.00 2.12 17 ASP A N 7
ATOM 8198 C CA . ASP A 1 17 ? 8.272 -5.325 6.570 1.00 25.55 17 ASP A CA 7
ATOM 8199 C C . ASP A 1 17 ? 7.837 -3.948 6.095 1.00 74.31 17 ASP A C 7
ATOM 8200 O O . ASP A 1 17 ? 8.520 -2.951 6.317 1.00 51.02 17 ASP A O 7
ATOM 8208 N N . ILE A 1 18 ? 6.668 -3.877 5.456 1.00 61.11 18 ILE A N 7
ATOM 8209 C CA . ILE A 1 18 ? 6.157 -2.633 4.898 1.00 31.44 18 ILE A CA 7
ATOM 8210 C C . ILE A 1 18 ? 5.806 -1.691 6.044 1.00 21.43 18 ILE A C 7
ATOM 8211 O O . ILE A 1 18 ? 6.134 -0.511 5.987 1.00 11.14 18 ILE A O 7
ATOM 8226 N N . ARG A 1 19 ? 5.161 -2.198 7.098 1.00 21.43 19 ARG A N 7
ATOM 8227 C CA . ARG A 1 19 ? 4.882 -1.419 8.303 1.00 11.41 19 ARG A CA 7
ATOM 8228 C C . ARG A 1 19 ? 6.185 -0.824 8.869 1.00 75.52 19 ARG A C 7
ATOM 8229 O O . ARG A 1 19 ? 6.163 0.308 9.345 1.00 51.14 19 ARG A O 7
ATOM 8247 N N . GLY A 1 20 ? 7.319 -1.514 8.744 1.00 22.13 20 GLY A N 7
ATOM 8248 C CA . GLY A 1 20 ? 8.636 -1.024 9.145 1.00 23.33 20 GLY A CA 7
ATOM 8249 C C . GLY A 1 20 ? 9.166 0.071 8.224 1.00 20.54 20 GLY A C 7
ATOM 8250 O O . GLY A 1 20 ? 9.613 1.117 8.706 1.00 64.31 20 GLY A O 7
ATOM 8254 N N . GLN A 1 21 ? 9.044 -0.101 6.904 1.00 3.22 21 GLN A N 7
ATOM 8255 C CA . GLN A 1 21 ? 9.424 0.888 5.897 1.00 42.33 21 GLN A CA 7
ATOM 8256 C C . GLN A 1 21 ? 8.607 2.180 6.005 1.00 31.12 21 GLN A C 7
ATOM 8257 O O . GLN A 1 21 ? 8.959 3.196 5.401 1.00 4.41 21 GLN A O 7
ATOM 8269 N N . LEU A 1 22 ? 7.525 2.141 6.777 1.00 61.44 22 LEU A N 7
ATOM 8270 C CA . LEU A 1 22 ? 6.621 3.244 7.030 1.00 71.31 22 LEU A CA 7
ATOM 8271 C C . LEU A 1 22 ? 6.970 3.919 8.342 1.00 32.35 22 LEU A C 7
ATOM 8272 O O . LEU A 1 22 ? 7.205 5.129 8.374 1.00 0.25 22 LEU A O 7
ATOM 8287 N N . GLN A 1 23 ? 7.060 3.145 9.422 1.00 53.04 23 GLN A N 7
ATOM 8288 C CA . GLN A 1 23 ? 7.444 3.716 10.706 1.00 43.13 23 GLN A CA 7
ATOM 8289 C C . GLN A 1 23 ? 8.846 4.310 10.631 1.00 44.44 23 GLN A C 7
ATOM 8290 O O . GLN A 1 23 ? 9.146 5.263 11.351 1.00 53.04 23 GLN A O 7
ATOM 8302 N N . SER A 1 24 ? 9.653 3.844 9.677 1.00 24.33 24 SER A N 7
ATOM 8303 C CA . SER A 1 24 ? 10.850 4.503 9.237 1.00 42.23 24 SER A CA 7
ATOM 8304 C C . SER A 1 24 ? 10.610 5.987 8.935 1.00 75.51 24 SER A C 7
ATOM 8305 O O . SER A 1 24 ? 11.331 6.808 9.507 1.00 4.43 24 SER A O 7
ATOM 8312 N N . HIS A 1 25 ? 9.659 6.398 8.067 1.00 64.21 25 HIS A N 7
ATOM 8313 C CA . HIS A 1 25 ? 9.868 7.725 7.480 1.00 75.50 25 HIS A CA 7
ATOM 8314 C C . HIS A 1 25 ? 9.029 8.763 8.234 1.00 31.44 25 HIS A C 7
ATOM 8315 O O . HIS A 1 25 ? 9.219 9.959 8.038 1.00 55.44 25 HIS A O 7
ATOM 8328 N N . GLY A 1 26 ? 8.132 8.326 9.128 1.00 15.02 26 GLY A N 7
ATOM 8329 C CA . GLY A 1 26 ? 7.240 9.194 9.891 1.00 43.42 26 GLY A CA 7
ATOM 8330 C C . GLY A 1 26 ? 5.790 9.000 9.480 1.00 24.21 26 GLY A C 7
ATOM 8331 O O . GLY A 1 26 ? 5.010 9.960 9.473 1.00 51.34 26 GLY A O 7
ATOM 8335 N N . VAL A 1 27 ? 5.452 7.776 9.077 1.00 11.45 27 VAL A N 7
ATOM 8336 C CA . VAL A 1 27 ? 4.129 7.396 8.614 1.00 64.53 27 VAL A CA 7
ATOM 8337 C C . VAL A 1 27 ? 3.599 6.196 9.398 1.00 60.42 27 VAL A C 7
ATOM 8338 O O . VAL A 1 27 ? 4.305 5.543 10.175 1.00 4.33 27 VAL A O 7
ATOM 8351 N N . GLN A 1 28 ? 2.324 5.908 9.163 1.00 33.54 28 GLN A N 7
ATOM 8352 C CA . GLN A 1 28 ? 1.563 4.820 9.729 1.00 74.32 28 GLN A CA 7
ATOM 8353 C C . GLN A 1 28 ? 0.982 4.043 8.545 1.00 2.11 28 GLN A C 7
ATOM 8354 O O . GLN A 1 28 ? 0.543 4.656 7.565 1.00 32.34 28 GLN A O 7
ATOM 8366 N N . ALA A 1 29 ? 0.965 2.714 8.598 1.00 51.31 29 ALA A N 7
ATOM 8367 C CA . ALA A 1 29 ? 0.052 1.919 7.840 1.00 12.24 29 ALA A CA 7
ATOM 8368 C C . ALA A 1 29 ? -1.268 1.775 8.610 1.00 75.21 29 ALA A C 7
ATOM 8369 O O . ALA A 1 29 ? -1.399 0.873 9.440 1.00 21.22 29 ALA A O 7
ATOM 8376 N N . ARG A 1 30 ? -2.245 2.651 8.366 1.00 4.32 30 ARG A N 7
ATOM 8377 C CA . ARG A 1 30 ? -3.534 2.618 9.063 1.00 71.50 30 ARG A CA 7
ATOM 8378 C C . ARG A 1 30 ? -4.407 1.443 8.625 1.00 63.51 30 ARG A C 7
ATOM 8379 O O . ARG A 1 30 ? -5.299 1.014 9.364 1.00 61.24 30 ARG A O 7
ATOM 8397 N N . GLU A 1 31 ? -4.176 0.896 7.440 1.00 53.33 31 GLU A N 7
ATOM 8398 C CA . GLU A 1 31 ? -4.483 -0.495 7.140 1.00 34.41 31 GLU A CA 7
ATOM 8399 C C . GLU A 1 31 ? -3.433 -1.025 6.160 1.00 32.53 31 GLU A C 7
ATOM 8400 O O . GLU A 1 31 ? -2.638 -0.252 5.626 1.00 51.32 31 GLU A O 7
ATOM 8410 N N . VAL A 1 32 ? -3.421 -2.336 5.921 1.00 73.32 32 VAL A N 7
ATOM 8411 C CA . VAL A 1 32 ? -2.601 -3.038 4.948 1.00 42.41 32 VAL A CA 7
ATOM 8412 C C . VAL A 1 32 ? -3.167 -4.433 4.676 1.00 4.02 32 VAL A C 7
ATOM 8413 O O . VAL A 1 32 ? -3.750 -5.073 5.554 1.00 42.24 32 VAL A O 7
ATOM 8426 N N . ARG A 1 33 ? -2.995 -4.868 3.426 1.00 25.51 33 ARG A N 7
ATOM 8427 C CA . ARG A 1 33 ? -3.364 -6.155 2.852 1.00 24.32 33 ARG A CA 7
ATOM 8428 C C . ARG A 1 33 ? -2.114 -6.679 2.153 1.00 5.20 33 ARG A C 7
ATOM 8429 O O . ARG A 1 33 ? -1.921 -6.399 0.969 1.00 45.32 33 ARG A O 7
ATOM 8447 N N . LEU A 1 34 ? -1.199 -7.311 2.899 1.00 54.33 34 LEU A N 7
ATOM 8448 C CA . LEU A 1 34 ? -0.023 -7.979 2.343 1.00 5.32 34 LEU A CA 7
ATOM 8449 C C . LEU A 1 34 ? -0.391 -9.445 2.080 1.00 21.53 34 LEU A C 7
ATOM 8450 O O . LEU A 1 34 ? -1.408 -9.904 2.588 1.00 14.43 34 LEU A O 7
ATOM 8465 N N . MET A 1 35 ? 0.438 -10.199 1.347 1.00 31.13 35 MET A N 7
ATOM 8466 C CA . MET A 1 35 ? 0.298 -11.614 0.953 1.00 61.45 35 MET A CA 7
ATOM 8467 C C . MET A 1 35 ? 0.091 -12.651 2.084 1.00 11.34 35 MET A C 7
ATOM 8468 O O . MET A 1 35 ? 0.294 -13.848 1.863 1.00 63.41 35 MET A O 7
ATOM 8480 N N . ARG A 1 36 ? -0.290 -12.250 3.297 1.00 45.01 36 ARG A N 7
ATOM 8481 C CA . ARG A 1 36 ? -0.656 -13.144 4.380 1.00 63.55 36 ARG A CA 7
ATOM 8482 C C . ARG A 1 36 ? -1.992 -12.693 4.956 1.00 70.24 36 ARG A C 7
ATOM 8483 O O . ARG A 1 36 ? -2.070 -11.688 5.669 1.00 64.15 36 ARG A O 7
ATOM 8501 N N . ASN A 1 37 ? -3.053 -13.427 4.640 1.00 50.15 37 ASN A N 7
ATOM 8502 C CA . ASN A 1 37 ? -4.364 -13.314 5.272 1.00 5.34 37 ASN A CA 7
ATOM 8503 C C . ASN A 1 37 ? -5.131 -14.621 5.177 1.00 65.52 37 ASN A C 7
ATOM 8504 O O . ASN A 1 37 ? -5.239 -15.207 4.101 1.00 52.44 37 ASN A O 7
ATOM 8514 N N . LYS A 1 38 ? -5.747 -15.028 6.280 1.00 51.21 38 LYS A N 7
ATOM 8515 C CA . LYS A 1 38 ? -6.679 -16.135 6.357 1.00 33.22 38 LYS A CA 7
ATOM 8516 C C . LYS A 1 38 ? -7.794 -15.983 5.319 1.00 31.51 38 LYS A C 7
ATOM 8517 O O . LYS A 1 38 ? -7.979 -16.890 4.515 1.00 54.24 38 LYS A O 7
ATOM 8532 N N . SER A 1 39 ? -8.464 -14.828 5.260 1.00 24.54 39 SER A N 7
ATOM 8533 C CA . SER A 1 39 ? -9.695 -14.660 4.489 1.00 21.53 39 SER A CA 7
ATOM 8534 C C . SER A 1 39 ? -9.571 -14.891 2.979 1.00 34.11 39 SER A C 7
ATOM 8535 O O . SER A 1 39 ? -10.591 -15.132 2.335 1.00 22.53 39 SER A O 7
ATOM 8542 N N . SER A 1 40 ? -8.376 -14.759 2.394 1.00 33.44 40 SER A N 7
ATOM 8543 C CA . SER A 1 40 ? -8.205 -14.917 0.948 1.00 44.02 40 SER A CA 7
ATOM 8544 C C . SER A 1 40 ? -6.747 -15.130 0.542 1.00 22.12 40 SER A C 7
ATOM 8545 O O . SER A 1 40 ? -6.473 -15.680 -0.520 1.00 63.34 40 SER A O 7
ATOM 8552 N N . GLY A 1 41 ? -5.809 -14.653 1.360 1.00 61.34 41 GLY A N 7
ATOM 8553 C CA . GLY A 1 41 ? -4.383 -14.755 1.112 1.00 65.24 41 GLY A CA 7
ATOM 8554 C C . GLY A 1 41 ? -3.766 -13.410 0.781 1.00 71.11 41 GLY A C 7
ATOM 8555 O O . GLY A 1 41 ? -2.603 -13.199 1.103 1.00 3.20 41 GLY A O 7
ATOM 8559 N N . GLN A 1 42 ? -4.538 -12.469 0.222 1.00 72.23 42 GLN A N 7
ATOM 8560 C CA . GLN A 1 42 ? -4.144 -11.171 -0.260 1.00 31.30 42 GLN A CA 7
ATOM 8561 C C . GLN A 1 42 ? -2.864 -11.207 -1.116 1.00 11.42 42 GLN A C 7
ATOM 8562 O O . GLN A 1 42 ? -2.056 -10.282 -1.138 1.00 31.33 42 GLN A O 7
ATOM 8574 N N . SER A 1 43 ? -2.679 -12.320 -1.825 1.00 64.41 43 SER A N 7
ATOM 8575 C CA . SER A 1 43 ? -1.398 -12.878 -2.200 1.00 64.12 43 SER A CA 7
ATOM 8576 C C . SER A 1 43 ? -1.225 -12.861 -3.714 1.00 54.12 43 SER A C 7
ATOM 8577 O O . SER A 1 43 ? -1.773 -13.724 -4.400 1.00 25.22 43 SER A O 7
ATOM 8584 N N . ARG A 1 44 ? -0.521 -11.853 -4.247 1.00 31.00 44 ARG A N 7
ATOM 8585 C CA . ARG A 1 44 ? -0.348 -11.697 -5.698 1.00 4.31 44 ARG A CA 7
ATOM 8586 C C . ARG A 1 44 ? 0.979 -11.059 -6.136 1.00 71.34 44 ARG A C 7
ATOM 8587 O O . ARG A 1 44 ? 1.204 -10.969 -7.347 1.00 51.42 44 ARG A O 7
ATOM 8605 N N . GLY A 1 45 ? 1.850 -10.590 -5.234 1.00 21.42 45 GLY A N 7
ATOM 8606 C CA . GLY A 1 45 ? 3.047 -9.855 -5.619 1.00 32.43 45 GLY A CA 7
ATOM 8607 C C . GLY A 1 45 ? 2.801 -8.347 -5.606 1.00 43.33 45 GLY A C 7
ATOM 8608 O O . GLY A 1 45 ? 3.630 -7.582 -6.109 1.00 2.52 45 GLY A O 7
ATOM 8612 N N . PHE A 1 46 ? 1.687 -7.903 -5.021 1.00 64.33 46 PHE A N 7
ATOM 8613 C CA . PHE A 1 46 ? 1.473 -6.528 -4.623 1.00 14.13 46 PHE A CA 7
ATOM 8614 C C . PHE A 1 46 ? 0.693 -6.504 -3.311 1.00 74.23 46 PHE A C 7
ATOM 8615 O O . PHE A 1 46 ? 0.047 -7.495 -2.948 1.00 52.32 46 PHE A O 7
ATOM 8631 N N . ALA A 1 47 ? 0.708 -5.353 -2.645 1.00 31.14 47 ALA A N 7
ATOM 8632 C CA . ALA A 1 47 ? -0.019 -5.054 -1.418 1.00 3.12 47 ALA A CA 7
ATOM 8633 C C . ALA A 1 47 ? -0.625 -3.659 -1.532 1.00 53.42 47 ALA A C 7
ATOM 8634 O O . ALA A 1 47 ? -0.321 -2.937 -2.484 1.00 21.24 47 ALA A O 7
ATOM 8641 N N . PHE A 1 48 ? -1.487 -3.300 -0.583 1.00 65.30 48 PHE A N 7
ATOM 8642 C CA . PHE A 1 48 ? -2.288 -2.085 -0.560 1.00 5.24 48 PHE A CA 7
ATOM 8643 C C . PHE A 1 48 ? -2.233 -1.552 0.866 1.00 45.02 48 PHE A C 7
ATOM 8644 O O . PHE A 1 48 ? -2.979 -2.040 1.720 1.00 1.25 48 PHE A O 7
ATOM 8660 N N . VAL A 1 49 ? -1.360 -0.585 1.140 1.00 32.22 49 VAL A N 7
ATOM 8661 C CA . VAL A 1 49 ? -1.371 0.109 2.424 1.00 5.41 49 VAL A CA 7
ATOM 8662 C C . VAL A 1 49 ? -2.415 1.221 2.381 1.00 73.43 49 VAL A C 7
ATOM 8663 O O . VAL A 1 49 ? -2.623 1.796 1.318 1.00 71.52 49 VAL A O 7
ATOM 8676 N N . GLU A 1 50 ? -3.083 1.525 3.495 1.00 25.33 50 GLU A N 7
ATOM 8677 C CA . GLU A 1 50 ? -4.037 2.619 3.628 1.00 5.41 50 GLU A CA 7
ATOM 8678 C C . GLU A 1 50 ? -3.525 3.588 4.692 1.00 53.04 50 GLU A C 7
ATOM 8679 O O . GLU A 1 50 ? -3.118 3.146 5.765 1.00 71.52 50 GLU A O 7
ATOM 8689 N N . PHE A 1 51 ? -3.527 4.893 4.415 1.00 0.35 51 PHE A N 7
ATOM 8690 C CA . PHE A 1 51 ? -3.001 5.935 5.304 1.00 72.40 51 PHE A CA 7
ATOM 8691 C C . PHE A 1 51 ? -4.156 6.770 5.852 1.00 61.10 51 PHE A C 7
ATOM 8692 O O . PHE A 1 51 ? -5.159 6.956 5.165 1.00 2.25 51 PHE A O 7
ATOM 8708 N N . SER A 1 52 ? -4.000 7.357 7.043 1.00 62.20 52 SER A N 7
ATOM 8709 C CA . SER A 1 52 ? -4.983 8.307 7.566 1.00 72.30 52 SER A CA 7
ATOM 8710 C C . SER A 1 52 ? -5.041 9.607 6.753 1.00 3.12 52 SER A C 7
ATOM 8711 O O . SER A 1 52 ? -6.059 10.301 6.796 1.00 14.23 52 SER A O 7
ATOM 8718 N N . HIS A 1 53 ? -3.977 9.952 6.016 1.00 35.25 53 HIS A N 7
ATOM 8719 C CA . HIS A 1 53 ? -3.878 11.211 5.296 1.00 73.13 53 HIS A CA 7
ATOM 8720 C C . HIS A 1 53 ? -3.291 10.988 3.915 1.00 22.53 53 HIS A C 7
ATOM 8721 O O . HIS A 1 53 ? -2.162 10.513 3.789 1.00 32.42 53 HIS A O 7
ATOM 8734 N N . LEU A 1 54 ? -4.015 11.442 2.893 1.00 13.04 54 LEU A N 7
ATOM 8735 C CA . LEU A 1 54 ? -3.512 11.601 1.532 1.00 75.41 54 LEU A CA 7
ATOM 8736 C C . LEU A 1 54 ? -2.206 12.404 1.481 1.00 73.34 54 LEU A C 7
ATOM 8737 O O . LEU A 1 54 ? -1.355 12.127 0.645 1.00 43.34 54 LEU A O 7
ATOM 8752 N N . GLN A 1 55 ? -2.006 13.358 2.398 1.00 40.23 55 GLN A N 7
ATOM 8753 C CA . GLN A 1 55 ? -0.756 14.106 2.506 1.00 35.13 55 GLN A CA 7
ATOM 8754 C C . GLN A 1 55 ? 0.422 13.168 2.764 1.00 23.51 55 GLN A C 7
ATOM 8755 O O . GLN A 1 55 ? 1.520 13.403 2.255 1.00 72.40 55 GLN A O 7
ATOM 8767 N N . ASP A 1 56 ? 0.238 12.150 3.605 1.00 15.12 56 ASP A N 7
ATOM 8768 C CA . ASP A 1 56 ? 1.322 11.249 3.975 1.00 61.34 56 ASP A CA 7
ATOM 8769 C C . ASP A 1 56 ? 1.611 10.284 2.829 1.00 40.34 56 ASP A C 7
ATOM 8770 O O . ASP A 1 56 ? 2.741 9.813 2.724 1.00 33.51 56 ASP A O 7
ATOM 8778 N N . ALA A 1 57 ? 0.643 10.039 1.931 1.00 50.41 57 ALA A N 7
ATOM 8779 C CA . ALA A 1 57 ? 0.834 9.178 0.776 1.00 12.05 57 ALA A CA 7
ATOM 8780 C C . ALA A 1 57 ? 1.926 9.812 -0.080 1.00 52.20 57 ALA A C 7
ATOM 8781 O O . ALA A 1 57 ? 2.936 9.171 -0.375 1.00 21.24 57 ALA A O 7
ATOM 8788 N N . THR A 1 58 ? 1.784 11.105 -0.393 1.00 24.32 58 THR A N 7
ATOM 8789 C CA . THR A 1 58 ? 2.790 11.802 -1.171 1.00 22.33 58 THR A CA 7
ATOM 8790 C C . THR A 1 58 ? 4.095 11.949 -0.401 1.00 50.50 58 THR A C 7
ATOM 8791 O O . THR A 1 58 ? 5.157 11.931 -1.019 1.00 73.32 58 THR A O 7
ATOM 8802 N N . ARG A 1 59 ? 4.038 12.089 0.929 1.00 74.54 59 ARG A N 7
ATOM 8803 C CA . ARG A 1 59 ? 5.240 12.183 1.745 1.00 22.11 59 ARG A CA 7
ATOM 8804 C C . ARG A 1 59 ? 6.085 10.923 1.539 1.00 1.23 59 ARG A C 7
ATOM 8805 O O . ARG A 1 59 ? 7.297 11.044 1.399 1.00 31.03 59 ARG A O 7
ATOM 8823 N N . TRP A 1 60 ? 5.472 9.735 1.480 1.00 72.22 60 TRP A N 7
ATOM 8824 C CA . TRP A 1 60 ? 6.209 8.501 1.224 1.00 65.21 60 TRP A CA 7
ATOM 8825 C C . TRP A 1 60 ? 6.737 8.483 -0.203 1.00 25.44 60 TRP A C 7
ATOM 8826 O O . TRP A 1 60 ? 7.925 8.228 -0.412 1.00 3.31 60 TRP A O 7
ATOM 8846 N N . MET A 1 61 ? 5.851 8.733 -1.174 1.00 45.13 61 MET A N 7
ATOM 8847 C CA . MET A 1 61 ? 6.153 8.584 -2.593 1.00 42.42 61 MET A CA 7
ATOM 8848 C C . MET A 1 61 ? 7.295 9.517 -2.987 1.00 12.21 61 MET A C 7
ATOM 8849 O O . MET A 1 61 ? 8.298 9.047 -3.518 1.00 62.22 61 MET A O 7
ATOM 8861 N N . GLU A 1 62 ? 7.176 10.819 -2.715 1.00 52.20 62 GLU A N 7
ATOM 8862 C CA . GLU A 1 62 ? 8.184 11.807 -3.089 1.00 5.51 62 GLU A CA 7
ATOM 8863 C C . GLU A 1 62 ? 9.513 11.513 -2.409 1.00 1.24 62 GLU A C 7
ATOM 8864 O O . GLU A 1 62 ? 10.556 11.653 -3.042 1.00 1.25 62 GLU A O 7
ATOM 8874 N N . ALA A 1 63 ? 9.491 11.114 -1.135 1.00 52.30 63 ALA A N 7
ATOM 8875 C CA . ALA A 1 63 ? 10.709 10.942 -0.338 1.00 53.23 63 ALA A CA 7
ATOM 8876 C C . ALA A 1 63 ? 11.442 9.641 -0.656 1.00 33.33 63 ALA A C 7
ATOM 8877 O O . ALA A 1 63 ? 12.485 9.347 -0.065 1.00 53.14 63 ALA A O 7
ATOM 8884 N N . ASN A 1 64 ? 10.888 8.847 -1.567 1.00 11.55 64 ASN A N 7
ATOM 8885 C CA . ASN A 1 64 ? 11.469 7.622 -2.077 1.00 71.10 64 ASN A CA 7
ATOM 8886 C C . ASN A 1 64 ? 11.468 7.637 -3.602 1.00 53.10 64 ASN A C 7
ATOM 8887 O O . ASN A 1 64 ? 11.810 6.636 -4.226 1.00 32.34 64 ASN A O 7
ATOM 8897 N N . GLN A 1 65 ? 11.106 8.769 -4.219 1.00 5.33 65 GLN A N 7
ATOM 8898 C CA . GLN A 1 65 ? 11.048 8.988 -5.656 1.00 4.34 65 GLN A CA 7
ATOM 8899 C C . GLN A 1 65 ? 10.275 7.876 -6.379 1.00 22.22 65 GLN A C 7
ATOM 8900 O O . GLN A 1 65 ? 10.545 7.572 -7.541 1.00 10.42 65 GLN A O 7
ATOM 8912 N N . HIS A 1 66 ? 9.277 7.319 -5.682 1.00 10.42 66 HIS A N 7
ATOM 8913 C CA . HIS A 1 66 ? 8.386 6.233 -6.087 1.00 4.33 66 HIS A CA 7
ATOM 8914 C C . HIS A 1 66 ? 9.026 4.818 -6.062 1.00 61.41 66 HIS A C 7
ATOM 8915 O O . HIS A 1 66 ? 8.372 3.853 -6.469 1.00 71.34 66 HIS A O 7
ATOM 8928 N N . SER A 1 67 ? 10.234 4.640 -5.518 1.00 62.22 67 SER A N 7
ATOM 8929 C CA . SER A 1 67 ? 11.066 3.440 -5.579 1.00 44.54 67 SER A CA 7
ATOM 8930 C C . SER A 1 67 ? 11.520 3.050 -4.164 1.00 43.34 67 SER A C 7
ATOM 8931 O O . SER A 1 67 ? 12.110 3.866 -3.455 1.00 61.32 67 SER A O 7
ATOM 8938 N N . LEU A 1 68 ? 11.257 1.806 -3.764 1.00 11.41 68 LEU A N 7
ATOM 8939 C CA . LEU A 1 68 ? 11.681 1.188 -2.500 1.00 50.13 68 LEU A CA 7
ATOM 8940 C C . LEU A 1 68 ? 12.485 -0.085 -2.766 1.00 11.41 68 LEU A C 7
ATOM 8941 O O . LEU A 1 68 ? 12.614 -0.525 -3.915 1.00 5.43 68 LEU A O 7
ATOM 8956 N N . ASN A 1 69 ? 13.025 -0.684 -1.700 1.00 13.33 69 ASN A N 7
ATOM 8957 C CA . ASN A 1 69 ? 13.918 -1.836 -1.728 1.00 21.11 69 ASN A CA 7
ATOM 8958 C C . ASN A 1 69 ? 13.567 -2.681 -0.503 1.00 31.24 69 ASN A C 7
ATOM 8959 O O . ASN A 1 69 ? 14.052 -2.403 0.591 1.00 23.03 69 ASN A O 7
ATOM 8969 N N . ILE A 1 70 ? 12.697 -3.680 -0.676 1.00 21.12 70 ILE A N 7
ATOM 8970 C CA . ILE A 1 70 ? 12.364 -4.651 0.351 1.00 31.03 70 ILE A CA 7
ATOM 8971 C C . ILE A 1 70 ? 12.925 -6.025 -0.045 1.00 4.54 70 ILE A C 7
ATOM 8972 O O . ILE A 1 70 ? 12.606 -6.576 -1.107 1.00 4.33 70 ILE A O 7
ATOM 8987 N N . LEU A 1 71 ? 13.740 -6.587 0.854 1.00 10.21 71 LEU A N 7
ATOM 8988 C CA . LEU A 1 71 ? 14.352 -7.917 0.814 1.00 33.23 71 LEU A CA 7
ATOM 8989 C C . LEU A 1 71 ? 15.226 -8.144 -0.427 1.00 2.51 71 LEU A C 7
ATOM 8990 O O . LEU A 1 71 ? 15.493 -9.294 -0.782 1.00 53.40 71 LEU A O 7
ATOM 9005 N N . GLY A 1 72 ? 15.686 -7.075 -1.076 1.00 4.42 72 GLY A N 7
ATOM 9006 C CA . GLY A 1 72 ? 16.569 -7.095 -2.239 1.00 71.00 72 GLY A CA 7
ATOM 9007 C C . GLY A 1 72 ? 15.880 -6.935 -3.601 1.00 13.11 72 GLY A C 7
ATOM 9008 O O . GLY A 1 72 ? 16.579 -6.801 -4.606 1.00 54.53 72 GLY A O 7
ATOM 9012 N N . GLN A 1 73 ? 14.544 -6.887 -3.669 1.00 2.45 73 GLN A N 7
ATOM 9013 C CA . GLN A 1 73 ? 13.783 -6.607 -4.876 1.00 74.43 73 GLN A CA 7
ATOM 9014 C C . GLN A 1 73 ? 13.602 -5.093 -5.009 1.00 23.33 73 GLN A C 7
ATOM 9015 O O . GLN A 1 73 ? 13.492 -4.391 -4.001 1.00 52.30 73 GLN A O 7
ATOM 9027 N N . LYS A 1 74 ? 13.530 -4.572 -6.233 1.00 23.15 74 LYS A N 7
ATOM 9028 C CA . LYS A 1 74 ? 13.091 -3.209 -6.509 1.00 34.14 74 LYS A CA 7
ATOM 9029 C C . LYS A 1 74 ? 11.573 -3.197 -6.452 1.00 64.41 74 LYS A C 7
ATOM 9030 O O . LYS A 1 74 ? 10.948 -4.089 -7.022 1.00 10.55 74 LYS A O 7
ATOM 9045 N N . VAL A 1 75 ? 10.988 -2.205 -5.794 1.00 52.31 75 VAL A N 7
ATOM 9046 C CA . VAL A 1 75 ? 9.555 -2.152 -5.535 1.00 65.20 75 VAL A CA 7
ATOM 9047 C C . VAL A 1 75 ? 9.052 -0.768 -5.954 1.00 24.33 75 VAL A C 7
ATOM 9048 O O . VAL A 1 75 ? 9.746 0.230 -5.721 1.00 11.45 75 VAL A O 7
ATOM 9061 N N . SER A 1 76 ? 7.854 -0.676 -6.539 1.00 5.33 76 SER A N 7
ATOM 9062 C CA . SER A 1 76 ? 7.263 0.577 -7.005 1.00 3.44 76 SER A CA 7
ATOM 9063 C C . SER A 1 76 ? 5.990 0.898 -6.217 1.00 10.33 76 SER A C 7
ATOM 9064 O O . SER A 1 76 ? 5.196 0.001 -5.931 1.00 54.42 76 SER A O 7
ATOM 9071 N N . MET A 1 77 ? 5.769 2.178 -5.904 1.00 10.13 77 MET A N 7
ATOM 9072 C CA . MET A 1 77 ? 4.586 2.645 -5.174 1.00 32.31 77 MET A CA 7
ATOM 9073 C C . MET A 1 77 ? 3.654 3.421 -6.101 1.00 43.50 77 MET A C 7
ATOM 9074 O O . MET A 1 77 ? 4.134 4.197 -6.930 1.00 52.52 77 MET A O 7
ATOM 9086 N N . HIS A 1 78 ? 2.339 3.227 -5.967 1.00 51.54 78 HIS A N 7
ATOM 9087 C CA . HIS A 1 78 ? 1.319 3.827 -6.826 1.00 3.41 78 HIS A CA 7
ATOM 9088 C C . HIS A 1 78 ? 0.071 4.197 -6.018 1.00 10.55 78 HIS A C 7
ATOM 9089 O O . HIS A 1 78 ? -0.239 3.545 -5.020 1.00 74.20 78 HIS A O 7
ATOM 9102 N N . TYR A 1 79 ? -0.686 5.195 -6.478 1.00 42.10 79 TYR A N 7
ATOM 9103 C CA . TYR A 1 79 ? -1.951 5.628 -5.891 1.00 24.03 79 TYR A CA 7
ATOM 9104 C C . TYR A 1 79 ? -3.098 4.767 -6.415 1.00 30.15 79 TYR A C 7
ATOM 9105 O O . TYR A 1 79 ? -3.860 5.185 -7.290 1.00 4.51 79 TYR A O 7
ATOM 9122 N N . SER A 1 80 ? -3.238 3.558 -5.886 1.00 23.43 80 SER A N 7
ATOM 9123 C CA . SER A 1 80 ? -4.363 2.690 -6.195 1.00 14.34 80 SER A CA 7
ATOM 9124 C C . SER A 1 80 ? -5.530 3.080 -5.285 1.00 1.34 80 SER A C 7
ATOM 9125 O O . SER A 1 80 ? -5.838 2.361 -4.342 1.00 71.22 80 SER A O 7
ATOM 9132 N N . ASP A 1 81 ? -6.136 4.242 -5.513 1.00 2.43 81 ASP A N 7
ATOM 9133 C CA . ASP A 1 81 ? -7.090 4.820 -4.571 1.00 25.02 81 ASP A CA 7
ATOM 9134 C C . ASP A 1 81 ? -8.335 3.943 -4.367 1.00 32.11 81 ASP A C 7
ATOM 9135 O O . ASP A 1 81 ? -8.604 3.041 -5.170 1.00 53.20 81 ASP A O 7
ATOM 9143 N N . PRO A 1 82 ? -9.116 4.181 -3.297 1.00 34.23 82 PRO A N 7
ATOM 9144 C CA . PRO A 1 82 ? -10.225 3.312 -2.964 1.00 62.41 82 PRO A CA 7
ATOM 9145 C C . PRO A 1 82 ? -11.446 3.527 -3.854 1.00 21.33 82 PRO A C 7
ATOM 9146 O O . PRO A 1 82 ? -12.248 2.601 -3.979 1.00 30.21 82 PRO A O 7
ATOM 9154 N N . LYS A 1 83 ? -11.577 4.733 -4.430 1.00 61.20 83 LYS A N 7
ATOM 9155 C CA . LYS A 1 83 ? -12.683 5.278 -5.219 1.00 22.41 83 LYS A CA 7
ATOM 9156 C C . LYS A 1 83 ? -14.055 5.221 -4.546 1.00 51.31 83 LYS A C 7
ATOM 9157 O O . LYS A 1 83 ? -14.223 4.561 -3.517 1.00 5.34 83 LYS A O 7
ATOM 9172 N N . PRO A 1 84 ? -15.057 5.947 -5.065 1.00 30.43 84 PRO A N 7
ATOM 9173 C CA . PRO A 1 84 ? -16.436 5.624 -4.783 1.00 65.32 84 PRO A CA 7
ATOM 9174 C C . PRO A 1 84 ? -16.736 4.283 -5.451 1.00 34.40 84 PRO A C 7
ATOM 9175 O O . PRO A 1 84 ? -16.819 4.183 -6.673 1.00 61.05 84 PRO A O 7
ATOM 9183 N N . LYS A 1 85 ? -16.825 3.229 -4.643 1.00 71.24 85 LYS A N 7
ATOM 9184 C CA . LYS A 1 85 ? -17.112 1.862 -5.081 1.00 5.14 85 LYS A CA 7
ATOM 9185 C C . LYS A 1 85 ? -18.481 1.398 -4.571 1.00 5.13 85 LYS A C 7
ATOM 9186 O O . LYS A 1 85 ? -18.751 0.202 -4.430 1.00 52.12 85 LYS A O 7
ATOM 9201 N N . ILE A 1 86 ? -19.349 2.348 -4.239 1.00 52.23 86 ILE A N 7
ATOM 9202 C CA . ILE A 1 86 ? -20.686 2.090 -3.732 1.00 12.20 86 ILE A CA 7
ATOM 9203 C C . ILE A 1 86 ? -21.544 1.579 -4.891 1.00 53.33 86 ILE A C 7
ATOM 9204 O O . ILE A 1 86 ? -21.385 1.994 -6.046 1.00 25.31 86 ILE A O 7
ATOM 9219 N N . ASN A 1 87 ? -22.453 0.654 -4.585 1.00 2.34 87 ASN A N 7
ATOM 9220 C CA . ASN A 1 87 ? -23.477 0.234 -5.521 1.00 31.33 87 ASN A CA 7
ATOM 9221 C C . ASN A 1 87 ? -24.474 1.387 -5.665 1.00 2.54 87 ASN A C 7
ATOM 9222 O O . ASN A 1 87 ? -25.118 1.786 -4.703 1.00 43.01 87 ASN A O 7
ATOM 9232 N N . GLU A 1 88 ? -24.512 1.957 -6.867 1.00 72.01 88 GLU A N 7
ATOM 9233 C CA . GLU A 1 88 ? -25.351 3.058 -7.331 1.00 25.04 88 GLU A CA 7
ATOM 9234 C C . GLU A 1 88 ? -25.425 4.242 -6.365 1.00 14.12 88 GLU A C 7
ATOM 9235 O O . GLU A 1 88 ? -26.477 4.594 -5.847 1.00 52.03 88 GLU A O 7
ATOM 9245 N N . ASP A 1 89 ? -24.289 4.919 -6.213 1.00 3.33 89 ASP A N 7
ATOM 9246 C CA . ASP A 1 89 ? -24.144 6.152 -5.430 1.00 62.14 89 ASP A CA 7
ATOM 9247 C C . ASP A 1 89 ? -24.976 7.326 -5.966 1.00 71.33 89 ASP A C 7
ATOM 9248 O O . ASP A 1 89 ? -25.289 8.243 -5.213 1.00 65.24 89 ASP A O 7
ATOM 9256 N N . TRP A 1 90 ? -25.318 7.340 -7.258 1.00 22.23 90 TRP A N 7
ATOM 9257 C CA . TRP A 1 90 ? -25.998 8.466 -7.900 1.00 52.41 90 TRP A CA 7
ATOM 9258 C C . TRP A 1 90 ? -27.473 8.192 -8.195 1.00 3.41 90 TRP A C 7
ATOM 9259 O O . TRP A 1 90 ? -28.119 9.026 -8.829 1.00 72.41 90 TRP A O 7
ATOM 9279 N N . LEU A 1 91 ? -27.983 7.042 -7.761 1.00 21.22 91 LEU A N 7
ATOM 9280 C CA . LEU A 1 91 ? -29.408 6.780 -7.640 1.00 1.53 91 LEU A CA 7
ATOM 9281 C C . LEU A 1 91 ? -29.840 7.258 -6.257 1.00 61.33 91 LEU A C 7
ATOM 9282 O O . LEU A 1 91 ? -31.047 7.473 -6.052 1.00 41.04 91 LEU A O 7
ATOM 9297 N N . SER A 1 1 ? -6.500 9.209 -2.518 1.00 50.14 1 SER A N 8
ATOM 9298 C CA . SER A 1 1 ? -6.684 7.792 -2.174 1.00 71.31 1 SER A CA 8
ATOM 9299 C C . SER A 1 1 ? -6.030 7.489 -0.833 1.00 44.52 1 SER A C 8
ATOM 9300 O O . SER A 1 1 ? -5.229 8.296 -0.374 1.00 2.52 1 SER A O 8
ATOM 9307 N N . ASN A 1 2 ? -6.387 6.380 -0.171 1.00 43.12 2 ASN A N 8
ATOM 9308 C CA . ASN A 1 2 ? -5.748 5.938 1.075 1.00 44.54 2 ASN A CA 8
ATOM 9309 C C . ASN A 1 2 ? -5.393 4.459 1.019 1.00 50.55 2 ASN A C 8
ATOM 9310 O O . ASN A 1 2 ? -5.362 3.808 2.056 1.00 32.33 2 ASN A O 8
ATOM 9320 N N . ILE A 1 3 ? -5.131 3.904 -0.161 1.00 45.44 3 ILE A N 8
ATOM 9321 C CA . ILE A 1 3 ? -4.682 2.522 -0.288 1.00 5.32 3 ILE A CA 8
ATOM 9322 C C . ILE A 1 3 ? -3.497 2.506 -1.229 1.00 21.12 3 ILE A C 8
ATOM 9323 O O . ILE A 1 3 ? -3.561 3.138 -2.291 1.00 23.02 3 ILE A O 8
ATOM 9338 N N . VAL A 1 4 ? -2.427 1.805 -0.859 1.00 14.43 4 VAL A N 8
ATOM 9339 C CA . VAL A 1 4 ? -1.255 1.737 -1.709 1.00 12.23 4 VAL A CA 8
ATOM 9340 C C . VAL A 1 4 ? -1.088 0.259 -2.037 1.00 5.11 4 VAL A C 8
ATOM 9341 O O . VAL A 1 4 ? -0.966 -0.573 -1.137 1.00 32.34 4 VAL A O 8
ATOM 9354 N N . MET A 1 5 ? -1.232 -0.091 -3.315 1.00 64.14 5 MET A N 8
ATOM 9355 C CA . MET A 1 5 ? -0.834 -1.401 -3.805 1.00 42.32 5 MET A CA 8
ATOM 9356 C C . MET A 1 5 ? 0.660 -1.322 -4.038 1.00 41.11 5 MET A C 8
ATOM 9357 O O . MET A 1 5 ? 1.090 -0.424 -4.762 1.00 62.45 5 MET A O 8
ATOM 9369 N N . LEU A 1 6 ? 1.431 -2.239 -3.454 1.00 0.21 6 LEU A N 8
ATOM 9370 C CA . LEU A 1 6 ? 2.878 -2.294 -3.632 1.00 61.44 6 LEU A CA 8
ATOM 9371 C C . LEU A 1 6 ? 3.171 -3.488 -4.519 1.00 11.23 6 LEU A C 8
ATOM 9372 O O . LEU A 1 6 ? 3.038 -4.621 -4.063 1.00 32.50 6 LEU A O 8
ATOM 9387 N N . ARG A 1 7 ? 3.462 -3.262 -5.799 1.00 43.14 7 ARG A N 8
ATOM 9388 C CA . ARG A 1 7 ? 3.686 -4.325 -6.779 1.00 3.34 7 ARG A CA 8
ATOM 9389 C C . ARG A 1 7 ? 5.154 -4.720 -6.835 1.00 52.03 7 ARG A C 8
ATOM 9390 O O . ARG A 1 7 ? 6.008 -4.003 -6.327 1.00 54.32 7 ARG A O 8
ATOM 9408 N N . MET A 1 8 ? 5.437 -5.830 -7.525 1.00 12.01 8 MET A N 8
ATOM 9409 C CA . MET A 1 8 ? 6.774 -6.378 -7.775 1.00 1.31 8 MET A CA 8
ATOM 9410 C C . MET A 1 8 ? 7.367 -7.063 -6.534 1.00 14.03 8 MET A C 8
ATOM 9411 O O . MET A 1 8 ? 8.581 -7.250 -6.452 1.00 20.14 8 MET A O 8
ATOM 9423 N N . LEU A 1 9 ? 6.544 -7.447 -5.549 1.00 35.33 9 LEU A N 8
ATOM 9424 C CA . LEU A 1 9 ? 7.048 -7.812 -4.230 1.00 22.50 9 LEU A CA 8
ATOM 9425 C C . LEU A 1 9 ? 7.829 -9.132 -4.280 1.00 32.15 9 LEU A C 8
ATOM 9426 O O . LEU A 1 9 ? 7.395 -10.049 -4.986 1.00 12.14 9 LEU A O 8
ATOM 9441 N N . PRO A 1 10 ? 8.911 -9.272 -3.488 1.00 15.20 10 PRO A N 8
ATOM 9442 C CA . PRO A 1 10 ? 9.612 -10.534 -3.317 1.00 73.51 10 PRO A CA 8
ATOM 9443 C C . PRO A 1 10 ? 8.773 -11.474 -2.471 1.00 15.34 10 PRO A C 8
ATOM 9444 O O . PRO A 1 10 ? 8.109 -11.027 -1.539 1.00 63.53 10 PRO A O 8
ATOM 9452 N N . GLN A 1 11 ? 8.925 -12.776 -2.696 1.00 23.54 11 GLN A N 8
ATOM 9453 C CA . GLN A 1 11 ? 8.247 -13.823 -1.935 1.00 34.23 11 GLN A CA 8
ATOM 9454 C C . GLN A 1 11 ? 8.596 -13.772 -0.449 1.00 24.35 11 GLN A C 8
ATOM 9455 O O . GLN A 1 11 ? 7.840 -14.300 0.361 1.00 60.44 11 GLN A O 8
ATOM 9467 N N . ALA A 1 12 ? 9.747 -13.194 -0.091 1.00 74.50 12 ALA A N 8
ATOM 9468 C CA . ALA A 1 12 ? 10.251 -13.174 1.272 1.00 54.42 12 ALA A CA 8
ATOM 9469 C C . ALA A 1 12 ? 9.877 -11.899 2.043 1.00 23.54 12 ALA A C 8
ATOM 9470 O O . ALA A 1 12 ? 10.180 -11.850 3.235 1.00 55.34 12 ALA A O 8
ATOM 9477 N N . ALA A 1 13 ? 9.242 -10.885 1.433 1.00 40.40 13 ALA A N 8
ATOM 9478 C CA . ALA A 1 13 ? 8.709 -9.760 2.221 1.00 20.41 13 ALA A CA 8
ATOM 9479 C C . ALA A 1 13 ? 7.683 -10.256 3.255 1.00 32.33 13 ALA A C 8
ATOM 9480 O O . ALA A 1 13 ? 7.150 -11.353 3.104 1.00 75.41 13 ALA A O 8
ATOM 9487 N N . THR A 1 14 ? 7.334 -9.460 4.265 1.00 21.31 14 THR A N 8
ATOM 9488 C CA . THR A 1 14 ? 6.293 -9.727 5.251 1.00 34.23 14 THR A CA 8
ATOM 9489 C C . THR A 1 14 ? 5.532 -8.439 5.548 1.00 50.22 14 THR A C 8
ATOM 9490 O O . THR A 1 14 ? 5.659 -7.434 4.845 1.00 23.14 14 THR A O 8
ATOM 9501 N N . GLU A 1 15 ? 4.669 -8.488 6.556 1.00 50.33 15 GLU A N 8
ATOM 9502 C CA . GLU A 1 15 ? 3.981 -7.345 7.094 1.00 33.21 15 GLU A CA 8
ATOM 9503 C C . GLU A 1 15 ? 4.999 -6.358 7.662 1.00 64.01 15 GLU A C 8
ATOM 9504 O O . GLU A 1 15 ? 4.839 -5.153 7.502 1.00 74.45 15 GLU A O 8
ATOM 9514 N N . ASP A 1 16 ? 6.056 -6.860 8.310 1.00 41.35 16 ASP A N 8
ATOM 9515 C CA . ASP A 1 16 ? 7.011 -6.032 9.043 1.00 71.32 16 ASP A CA 8
ATOM 9516 C C . ASP A 1 16 ? 7.862 -5.195 8.087 1.00 14.54 16 ASP A C 8
ATOM 9517 O O . ASP A 1 16 ? 8.182 -4.036 8.352 1.00 71.12 16 ASP A O 8
ATOM 9525 N N . ASP A 1 17 ? 8.120 -5.750 6.905 1.00 73.04 17 ASP A N 8
ATOM 9526 C CA . ASP A 1 17 ? 8.747 -5.094 5.759 1.00 53.21 17 ASP A CA 8
ATOM 9527 C C . ASP A 1 17 ? 7.907 -3.949 5.187 1.00 24.10 17 ASP A C 8
ATOM 9528 O O . ASP A 1 17 ? 8.360 -3.217 4.306 1.00 71.53 17 ASP A O 8
ATOM 9536 N N . ILE A 1 18 ? 6.662 -3.805 5.631 1.00 62.23 18 ILE A N 8
ATOM 9537 C CA . ILE A 1 18 ? 5.848 -2.628 5.376 1.00 23.01 18 ILE A CA 8
ATOM 9538 C C . ILE A 1 18 ? 5.841 -1.837 6.676 1.00 22.20 18 ILE A C 8
ATOM 9539 O O . ILE A 1 18 ? 6.086 -0.642 6.649 1.00 4.22 18 ILE A O 8
ATOM 9554 N N . ARG A 1 19 ? 5.616 -2.483 7.820 1.00 74.12 19 ARG A N 8
ATOM 9555 C CA . ARG A 1 19 ? 5.357 -1.793 9.094 1.00 2.34 19 ARG A CA 8
ATOM 9556 C C . ARG A 1 19 ? 6.539 -0.950 9.571 1.00 64.15 19 ARG A C 8
ATOM 9557 O O . ARG A 1 19 ? 6.326 0.034 10.279 1.00 30.43 19 ARG A O 8
ATOM 9575 N N . GLY A 1 20 ? 7.764 -1.255 9.158 1.00 21.40 20 GLY A N 8
ATOM 9576 C CA . GLY A 1 20 ? 8.920 -0.424 9.459 1.00 31.40 20 GLY A CA 8
ATOM 9577 C C . GLY A 1 20 ? 9.195 0.653 8.416 1.00 41.25 20 GLY A C 8
ATOM 9578 O O . GLY A 1 20 ? 10.052 1.503 8.660 1.00 41.13 20 GLY A O 8
ATOM 9582 N N . GLN A 1 21 ? 8.522 0.649 7.256 1.00 44.11 21 GLN A N 8
ATOM 9583 C CA . GLN A 1 21 ? 8.826 1.585 6.183 1.00 53.13 21 GLN A CA 8
ATOM 9584 C C . GLN A 1 21 ? 8.087 2.901 6.390 1.00 70.42 21 GLN A C 8
ATOM 9585 O O . GLN A 1 21 ? 8.532 3.938 5.911 1.00 74.24 21 GLN A O 8
ATOM 9597 N N . LEU A 1 22 ? 6.914 2.870 7.018 1.00 14.22 22 LEU A N 8
ATOM 9598 C CA . LEU A 1 22 ? 5.979 3.997 6.936 1.00 70.05 22 LEU A CA 8
ATOM 9599 C C . LEU A 1 22 ? 6.322 5.005 8.001 1.00 25.01 22 LEU A C 8
ATOM 9600 O O . LEU A 1 22 ? 6.284 6.214 7.778 1.00 14.33 22 LEU A O 8
ATOM 9615 N N . GLN A 1 23 ? 6.699 4.452 9.145 1.00 64.44 23 GLN A N 8
ATOM 9616 C CA . GLN A 1 23 ? 7.252 5.156 10.270 1.00 5.14 23 GLN A CA 8
ATOM 9617 C C . GLN A 1 23 ? 8.341 6.128 9.838 1.00 63.25 23 GLN A C 8
ATOM 9618 O O . GLN A 1 23 ? 8.272 7.299 10.213 1.00 61.02 23 GLN A O 8
ATOM 9630 N N . SER A 1 24 ? 9.253 5.707 8.962 1.00 65.02 24 SER A N 8
ATOM 9631 C CA . SER A 1 24 ? 10.297 6.564 8.434 1.00 32.13 24 SER A CA 8
ATOM 9632 C C . SER A 1 24 ? 9.756 7.860 7.816 1.00 5.11 24 SER A C 8
ATOM 9633 O O . SER A 1 24 ? 10.363 8.919 7.981 1.00 45.45 24 SER A O 8
ATOM 9640 N N . HIS A 1 25 ? 8.610 7.793 7.132 1.00 51.22 25 HIS A N 8
ATOM 9641 C CA . HIS A 1 25 ? 7.968 8.915 6.449 1.00 1.50 25 HIS A CA 8
ATOM 9642 C C . HIS A 1 25 ? 7.036 9.723 7.357 1.00 53.51 25 HIS A C 8
ATOM 9643 O O . HIS A 1 25 ? 6.673 10.841 6.991 1.00 2.53 25 HIS A O 8
ATOM 9656 N N . GLY A 1 26 ? 6.655 9.179 8.518 1.00 62.42 26 GLY A N 8
ATOM 9657 C CA . GLY A 1 26 ? 5.771 9.812 9.496 1.00 22.10 26 GLY A CA 8
ATOM 9658 C C . GLY A 1 26 ? 4.384 9.167 9.549 1.00 14.30 26 GLY A C 8
ATOM 9659 O O . GLY A 1 26 ? 3.549 9.536 10.382 1.00 34.30 26 GLY A O 8
ATOM 9663 N N . VAL A 1 27 ? 4.119 8.174 8.700 1.00 1.10 27 VAL A N 8
ATOM 9664 C CA . VAL A 1 27 ? 2.833 7.494 8.627 1.00 33.20 27 VAL A CA 8
ATOM 9665 C C . VAL A 1 27 ? 2.745 6.444 9.747 1.00 45.14 27 VAL A C 8
ATOM 9666 O O . VAL A 1 27 ? 3.767 6.086 10.343 1.00 73.01 27 VAL A O 8
ATOM 9679 N N . GLN A 1 28 ? 1.552 5.888 9.974 1.00 33.02 28 GLN A N 8
ATOM 9680 C CA . GLN A 1 28 ? 1.366 4.647 10.718 1.00 43.42 28 GLN A CA 8
ATOM 9681 C C . GLN A 1 28 ? 1.222 3.425 9.797 1.00 43.41 28 GLN A C 8
ATOM 9682 O O . GLN A 1 28 ? 1.708 2.364 10.172 1.00 43.13 28 GLN A O 8
ATOM 9694 N N . ALA A 1 29 ? 0.610 3.560 8.605 1.00 32.01 29 ALA A N 8
ATOM 9695 C CA . ALA A 1 29 ? -0.221 2.543 7.935 1.00 14.13 29 ALA A CA 8
ATOM 9696 C C . ALA A 1 29 ? -1.245 1.914 8.888 1.00 43.41 29 ALA A C 8
ATOM 9697 O O . ALA A 1 29 ? -0.879 1.328 9.901 1.00 24.22 29 ALA A O 8
ATOM 9704 N N . ARG A 1 30 ? -2.541 2.042 8.602 1.00 42.35 30 ARG A N 8
ATOM 9705 C CA . ARG A 1 30 ? -3.543 1.464 9.490 1.00 4.40 30 ARG A CA 8
ATOM 9706 C C . ARG A 1 30 ? -3.515 -0.053 9.377 1.00 24.32 30 ARG A C 8
ATOM 9707 O O . ARG A 1 30 ? -3.341 -0.737 10.383 1.00 1.31 30 ARG A O 8
ATOM 9725 N N . GLU A 1 31 ? -3.690 -0.571 8.163 1.00 21.42 31 GLU A N 8
ATOM 9726 C CA . GLU A 1 31 ? -3.830 -1.996 7.914 1.00 11.41 31 GLU A CA 8
ATOM 9727 C C . GLU A 1 31 ? -2.912 -2.386 6.765 1.00 64.41 31 GLU A C 8
ATOM 9728 O O . GLU A 1 31 ? -2.614 -1.578 5.884 1.00 2.11 31 GLU A O 8
ATOM 9738 N N . VAL A 1 32 ? -2.469 -3.636 6.774 1.00 63.13 32 VAL A N 8
ATOM 9739 C CA . VAL A 1 32 ? -1.369 -4.138 5.965 1.00 5.23 32 VAL A CA 8
ATOM 9740 C C . VAL A 1 32 ? -1.690 -5.581 5.577 1.00 70.01 32 VAL A C 8
ATOM 9741 O O . VAL A 1 32 ? -1.330 -6.546 6.255 1.00 43.23 32 VAL A O 8
ATOM 9754 N N . ARG A 1 33 ? -2.373 -5.738 4.451 1.00 51.20 33 ARG A N 8
ATOM 9755 C CA . ARG A 1 33 ? -2.543 -7.022 3.788 1.00 21.14 33 ARG A CA 8
ATOM 9756 C C . ARG A 1 33 ? -1.241 -7.284 3.044 1.00 41.22 33 ARG A C 8
ATOM 9757 O O . ARG A 1 33 ? -1.099 -6.946 1.871 1.00 71.14 33 ARG A O 8
ATOM 9775 N N . LEU A 1 34 ? -0.278 -7.822 3.787 1.00 12.21 34 LEU A N 8
ATOM 9776 C CA . LEU A 1 34 ? 1.025 -8.321 3.395 1.00 42.10 34 LEU A CA 8
ATOM 9777 C C . LEU A 1 34 ? 0.909 -9.535 2.466 1.00 15.52 34 LEU A C 8
ATOM 9778 O O . LEU A 1 34 ? -0.055 -9.646 1.718 1.00 71.12 34 LEU A O 8
ATOM 9793 N N . MET A 1 35 ? 1.901 -10.421 2.430 1.00 40.21 35 MET A N 8
ATOM 9794 C CA . MET A 1 35 ? 1.816 -11.746 1.822 1.00 1.14 35 MET A CA 8
ATOM 9795 C C . MET A 1 35 ? 1.455 -12.897 2.774 1.00 23.31 35 MET A C 8
ATOM 9796 O O . MET A 1 35 ? 0.372 -13.460 2.683 1.00 2.11 35 MET A O 8
ATOM 9808 N N . ARG A 1 36 ? 2.338 -13.298 3.675 1.00 52.31 36 ARG A N 8
ATOM 9809 C CA . ARG A 1 36 ? 2.210 -14.508 4.484 1.00 13.12 36 ARG A CA 8
ATOM 9810 C C . ARG A 1 36 ? 1.095 -14.392 5.474 1.00 55.51 36 ARG A C 8
ATOM 9811 O O . ARG A 1 36 ? 1.165 -13.746 6.518 1.00 35.33 36 ARG A O 8
ATOM 9829 N N . ASN A 1 37 ? 0.051 -15.090 5.114 1.00 61.11 37 ASN A N 8
ATOM 9830 C CA . ASN A 1 37 ? -1.152 -15.216 5.887 1.00 55.20 37 ASN A CA 8
ATOM 9831 C C . ASN A 1 37 ? -1.863 -16.456 5.401 1.00 40.14 37 ASN A C 8
ATOM 9832 O O . ASN A 1 37 ? -1.735 -16.826 4.240 1.00 52.54 37 ASN A O 8
ATOM 9842 N N . LYS A 1 38 ? -2.711 -17.030 6.246 1.00 14.14 38 LYS A N 8
ATOM 9843 C CA . LYS A 1 38 ? -3.682 -18.029 5.806 1.00 31.12 38 LYS A CA 8
ATOM 9844 C C . LYS A 1 38 ? -5.081 -17.749 6.328 1.00 63.33 38 LYS A C 8
ATOM 9845 O O . LYS A 1 38 ? -6.043 -18.099 5.651 1.00 62.23 38 LYS A O 8
ATOM 9860 N N . SER A 1 39 ? -5.195 -17.043 7.453 1.00 34.21 39 SER A N 8
ATOM 9861 C CA . SER A 1 39 ? -6.492 -16.664 8.001 1.00 60.10 39 SER A CA 8
ATOM 9862 C C . SER A 1 39 ? -7.176 -15.624 7.099 1.00 62.30 39 SER A C 8
AT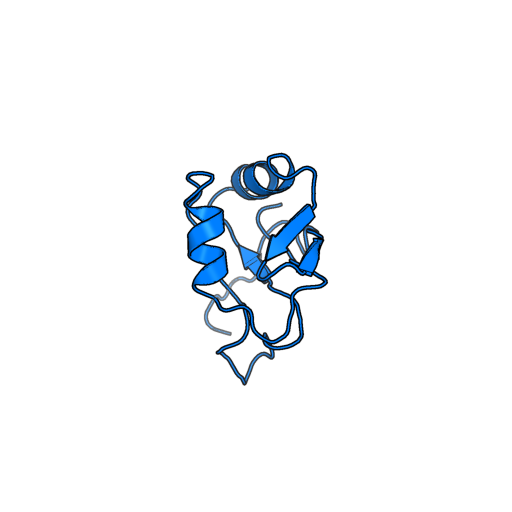OM 9863 O O . SER A 1 39 ? -8.396 -15.630 6.948 1.00 53.42 39 SER A O 8
ATOM 9870 N N . SER A 1 40 ? -6.391 -14.743 6.470 1.00 11.14 40 SER A N 8
ATOM 9871 C CA . SER A 1 40 ? -6.875 -13.493 5.895 1.00 23.42 40 SER A CA 8
ATOM 9872 C C . SER A 1 40 ? -6.925 -13.483 4.362 1.00 71.24 40 SER A C 8
ATOM 9873 O O . SER A 1 40 ? -7.759 -12.778 3.794 1.00 20.34 40 SER A O 8
ATOM 9880 N N . GLY A 1 41 ? -6.055 -14.246 3.687 1.00 34.32 41 GLY A N 8
ATOM 9881 C CA . GLY A 1 41 ? -6.160 -14.528 2.255 1.00 23.44 41 GLY A CA 8
ATOM 9882 C C . GLY A 1 41 ? -5.077 -13.843 1.430 1.00 74.32 41 GLY A C 8
ATOM 9883 O O . GLY A 1 41 ? -5.184 -13.778 0.208 1.00 1.45 41 GLY A O 8
ATOM 9887 N N . GLN A 1 42 ? -4.060 -13.294 2.091 1.00 3.54 42 GLN A N 8
ATOM 9888 C CA . GLN A 1 42 ? -3.028 -12.501 1.433 1.00 1.24 42 GLN A CA 8
ATOM 9889 C C . GLN A 1 42 ? -2.067 -13.393 0.611 1.00 13.45 42 GLN A C 8
ATOM 9890 O O . GLN A 1 42 ? -2.247 -14.612 0.552 1.00 44.54 42 GLN A O 8
ATOM 9902 N N . SER A 1 43 ? -1.012 -12.794 0.047 1.00 3.44 43 SER A N 8
ATOM 9903 C CA . SER A 1 43 ? -0.025 -13.338 -0.893 1.00 22.03 43 SER A CA 8
ATOM 9904 C C . SER A 1 43 ? -0.542 -13.437 -2.334 1.00 14.03 43 SER A C 8
ATOM 9905 O O . SER A 1 43 ? -1.199 -14.392 -2.735 1.00 35.55 43 SER A O 8
ATOM 9912 N N . ARG A 1 44 ? -0.198 -12.413 -3.131 1.00 22.43 44 ARG A N 8
ATOM 9913 C CA . ARG A 1 44 ? -0.403 -12.331 -4.577 1.00 14.14 44 ARG A CA 8
ATOM 9914 C C . ARG A 1 44 ? 0.789 -11.746 -5.357 1.00 22.15 44 ARG A C 8
ATOM 9915 O O . ARG A 1 44 ? 0.729 -11.714 -6.582 1.00 15.25 44 ARG A O 8
ATOM 9933 N N . GLY A 1 45 ? 1.869 -11.290 -4.709 1.00 40.01 45 GLY A N 8
ATOM 9934 C CA . GLY A 1 45 ? 2.945 -10.554 -5.368 1.00 23.53 45 GLY A CA 8
ATOM 9935 C C . GLY A 1 45 ? 2.713 -9.047 -5.303 1.00 75.22 45 GLY A C 8
ATOM 9936 O O . GLY A 1 45 ? 3.429 -8.259 -5.929 1.00 1.04 45 GLY A O 8
ATOM 9940 N N . PHE A 1 46 ? 1.732 -8.623 -4.510 1.00 52.42 46 PHE A N 8
ATOM 9941 C CA . PHE A 1 46 ? 1.608 -7.261 -4.046 1.00 20.55 46 PHE A CA 8
ATOM 9942 C C . PHE A 1 46 ? 0.984 -7.260 -2.660 1.00 31.11 46 PHE A C 8
ATOM 9943 O O . PHE A 1 46 ? 0.221 -8.163 -2.301 1.00 53.33 46 PHE A O 8
ATOM 9959 N N . ALA A 1 47 ? 1.306 -6.237 -1.883 1.00 61.22 47 ALA A N 8
ATOM 9960 C CA . ALA A 1 47 ? 0.637 -5.936 -0.633 1.00 22.12 47 ALA A CA 8
ATOM 9961 C C . ALA A 1 47 ? -0.455 -4.908 -0.927 1.00 33.14 47 ALA A C 8
ATOM 9962 O O . ALA A 1 47 ? -0.428 -4.241 -1.967 1.00 13.32 47 ALA A O 8
ATOM 9969 N N . PHE A 1 48 ? -1.385 -4.759 0.008 1.00 13.51 48 PHE A N 8
ATOM 9970 C CA . PHE A 1 48 ? -2.359 -3.683 0.069 1.00 1.45 48 PHE A CA 8
ATOM 9971 C C . PHE A 1 48 ? -2.161 -3.041 1.432 1.00 14.33 48 PHE A C 8
ATOM 9972 O O . PHE A 1 48 ? -2.345 -3.709 2.453 1.00 74.14 48 PHE A O 8
ATOM 9988 N N . VAL A 1 49 ? -1.829 -1.758 1.478 1.00 70.22 49 VAL A N 8
ATOM 9989 C CA . VAL A 1 49 ? -1.719 -1.016 2.725 1.00 71.34 49 VAL A CA 8
ATOM 9990 C C . VAL A 1 49 ? -2.862 -0.011 2.761 1.00 44.13 49 VAL A C 8
ATOM 9991 O O . VAL A 1 49 ? -2.972 0.780 1.827 1.00 33.13 49 VAL A O 8
ATOM 10004 N N . GLU A 1 50 ? -3.749 -0.076 3.761 1.00 65.40 50 GLU A N 8
ATOM 10005 C CA . GLU A 1 50 ? -4.774 0.929 3.956 1.00 1.34 50 GLU A CA 8
ATOM 10006 C C . GLU A 1 50 ? -4.228 1.958 4.944 1.00 74.41 50 GLU A C 8
ATOM 10007 O O . GLU A 1 50 ? -3.747 1.608 6.024 1.00 50.35 50 GLU A O 8
ATOM 10017 N N . PHE A 1 51 ? -4.284 3.225 4.558 1.00 25.23 51 PHE A N 8
ATOM 10018 C CA . PHE A 1 51 ? -3.795 4.361 5.311 1.00 12.21 51 PHE A CA 8
ATOM 10019 C C . PHE A 1 51 ? -4.956 5.017 6.063 1.00 42.54 51 PHE A C 8
ATOM 10020 O O . PHE A 1 51 ? -6.075 5.100 5.553 1.00 25.43 51 PHE A O 8
ATOM 10036 N N . SER A 1 52 ? -4.692 5.559 7.248 1.00 52.42 52 SER A N 8
ATOM 10037 C CA . SER A 1 52 ? -5.666 6.308 8.041 1.00 62.34 52 SER A CA 8
ATOM 10038 C C . SER A 1 52 ? -6.035 7.670 7.439 1.00 70.04 52 SER A C 8
ATOM 10039 O O . SER A 1 52 ? -7.041 8.251 7.853 1.00 72.24 52 SER A O 8
ATOM 10046 N N . HIS A 1 53 ? -5.245 8.179 6.487 1.00 23.24 53 HIS A N 8
ATOM 10047 C CA . HIS A 1 53 ? -5.355 9.529 5.957 1.00 3.50 53 HIS A CA 8
ATOM 10048 C C . HIS A 1 53 ? -5.089 9.452 4.457 1.00 70.03 53 HIS A C 8
ATOM 10049 O O . HIS A 1 53 ? -4.058 8.913 4.048 1.00 33.44 53 HIS A O 8
ATOM 10062 N N . LEU A 1 54 ? -5.990 9.999 3.632 1.00 63.11 54 LEU A N 8
ATOM 10063 C CA . LEU A 1 54 ? -5.791 10.087 2.181 1.00 52.51 54 LEU A CA 8
ATOM 10064 C C . LEU A 1 54 ? -4.523 10.907 1.898 1.00 43.15 54 LEU A C 8
ATOM 10065 O O . LEU A 1 54 ? -3.719 10.574 1.028 1.00 52.15 54 LEU A O 8
ATOM 10080 N N . GLN A 1 55 ? -4.341 11.973 2.678 1.00 33.12 55 GLN A N 8
ATOM 10081 C CA . GLN A 1 55 ? -3.226 12.904 2.643 1.00 41.12 55 GLN A CA 8
ATOM 10082 C C . GLN A 1 55 ? -1.882 12.196 2.834 1.00 64.15 55 GLN A C 8
ATOM 10083 O O . GLN A 1 55 ? -0.900 12.531 2.161 1.00 33.23 55 GLN A O 8
ATOM 10095 N N . ASP A 1 56 ? -1.795 11.259 3.778 1.00 64.23 56 ASP A N 8
ATOM 10096 C CA . ASP A 1 56 ? -0.540 10.568 4.083 1.00 70.45 56 ASP A CA 8
ATOM 10097 C C . ASP A 1 56 ? -0.177 9.611 2.958 1.00 74.34 56 ASP A C 8
ATOM 10098 O O . ASP A 1 56 ? 1.000 9.316 2.755 1.00 14.22 56 ASP A O 8
ATOM 10106 N N . ALA A 1 57 ? -1.174 9.133 2.209 1.00 22.43 57 ALA A N 8
ATOM 10107 C CA . ALA A 1 57 ? -0.961 8.116 1.200 1.00 14.41 57 ALA A CA 8
ATOM 10108 C C . ALA A 1 57 ? -0.068 8.711 0.115 1.00 24.02 57 ALA A C 8
ATOM 10109 O O . ALA A 1 57 ? 0.887 8.074 -0.323 1.00 13.31 57 ALA A O 8
ATOM 10116 N N . THR A 1 58 ? -0.330 9.965 -0.255 1.00 74.42 58 THR A N 8
ATOM 10117 C CA . THR A 1 58 ? 0.447 10.760 -1.179 1.00 51.25 58 THR A CA 8
ATOM 10118 C C . THR A 1 58 ? 1.852 11.030 -0.631 1.00 70.14 58 THR A C 8
ATOM 10119 O O . THR A 1 58 ? 2.812 11.018 -1.395 1.00 32.22 58 THR A O 8
ATOM 10130 N N . ARG A 1 59 ? 1.992 11.290 0.679 1.00 73.35 59 ARG A N 8
ATOM 10131 C CA . ARG A 1 59 ? 3.292 11.574 1.292 1.00 24.10 59 ARG A CA 8
ATOM 10132 C C . ARG A 1 59 ? 4.252 10.412 1.040 1.00 52.31 59 ARG A C 8
ATOM 10133 O O . ARG A 1 59 ? 5.431 10.630 0.778 1.00 3.23 59 ARG A O 8
ATOM 10151 N N . TRP A 1 60 ? 3.735 9.185 1.079 1.00 10.04 60 TRP A N 8
ATOM 10152 C CA . TRP A 1 60 ? 4.507 8.002 0.759 1.00 32.40 60 TRP A CA 8
ATOM 10153 C C . TRP A 1 60 ? 4.890 7.983 -0.725 1.00 42.22 60 TRP A C 8
ATOM 10154 O O . TRP A 1 60 ? 6.061 7.778 -1.036 1.00 12.11 60 TRP A O 8
ATOM 10174 N N . MET A 1 61 ? 3.927 8.197 -1.633 1.00 41.45 61 MET A N 8
ATOM 10175 C CA . MET A 1 61 ? 4.120 8.207 -3.083 1.00 25.53 61 MET A CA 8
ATOM 10176 C C . MET A 1 61 ? 5.253 9.158 -3.469 1.00 34.11 61 MET A C 8
ATOM 10177 O O . MET A 1 61 ? 6.250 8.734 -4.055 1.00 51.14 61 MET A O 8
ATOM 10189 N N . GLU A 1 62 ? 5.072 10.440 -3.156 1.00 13.01 62 GLU A N 8
ATOM 10190 C CA . GLU A 1 62 ? 5.874 11.564 -3.620 1.00 50.32 62 GLU A CA 8
ATOM 10191 C C . GLU A 1 62 ? 7.337 11.359 -3.244 1.00 12.42 62 GLU A C 8
ATOM 10192 O O . GLU A 1 62 ? 8.227 11.420 -4.089 1.00 24.41 62 GLU A O 8
ATOM 10202 N N . ALA A 1 63 ? 7.564 11.076 -1.962 1.00 14.24 63 ALA A N 8
ATOM 10203 C CA . ALA A 1 63 ? 8.882 11.016 -1.351 1.00 41.11 63 ALA A CA 8
ATOM 10204 C C . ALA A 1 63 ? 9.686 9.877 -1.946 1.00 43.42 63 ALA A C 8
ATOM 10205 O O . ALA A 1 63 ? 10.893 10.004 -2.182 1.00 70.21 63 ALA A O 8
ATOM 10212 N N . ASN A 1 64 ? 9.009 8.755 -2.177 1.00 14.42 64 ASN A N 8
ATOM 10213 C CA . ASN A 1 64 ? 9.640 7.582 -2.735 1.00 32.12 64 ASN A CA 8
ATOM 10214 C C . ASN A 1 64 ? 9.695 7.652 -4.253 1.00 70.15 64 ASN A C 8
ATOM 10215 O O . ASN A 1 64 ? 10.201 6.721 -4.875 1.00 71.32 64 ASN A O 8
ATOM 10225 N N . GLN A 1 65 ? 9.206 8.725 -4.886 1.00 64.45 65 GLN A N 8
ATOM 10226 C CA . GLN A 1 65 ? 9.196 8.872 -6.338 1.00 3.32 65 GLN A CA 8
ATOM 10227 C C . GLN A 1 65 ? 8.513 7.636 -6.938 1.00 25.10 65 GLN A C 8
ATOM 10228 O O . GLN A 1 65 ? 9.019 6.991 -7.861 1.00 42.24 65 GLN A O 8
ATOM 10240 N N . HIS A 1 66 ? 7.390 7.267 -6.312 1.00 34.53 66 HIS A N 8
ATOM 10241 C CA . HIS A 1 66 ? 6.577 6.090 -6.596 1.00 14.13 66 HIS A CA 8
ATOM 10242 C C . HIS A 1 66 ? 7.352 4.750 -6.593 1.00 45.44 66 HIS A C 8
ATOM 10243 O O . HIS A 1 66 ? 6.830 3.753 -7.098 1.00 65.22 66 HIS A O 8
ATOM 10256 N N . SER A 1 67 ? 8.571 4.666 -6.048 1.00 51.22 67 SER A N 8
ATOM 10257 C CA . SER A 1 67 ? 9.367 3.441 -6.056 1.00 24.11 67 SER A CA 8
ATOM 10258 C C . SER A 1 67 ? 9.849 3.123 -4.641 1.00 54.23 67 SER A C 8
ATOM 10259 O O . SER A 1 67 ? 10.665 3.862 -4.094 1.00 33.32 67 SER A O 8
ATOM 10266 N N . LEU A 1 68 ? 9.350 2.043 -4.043 1.00 12.04 68 LEU A N 8
ATOM 10267 C CA . LEU A 1 68 ? 9.920 1.531 -2.793 1.00 34.52 68 LEU A CA 8
ATOM 10268 C C . LEU A 1 68 ? 10.995 0.495 -3.121 1.00 33.33 68 LEU A C 8
ATOM 10269 O O . LEU A 1 68 ? 11.174 0.112 -4.285 1.00 33.33 68 LEU A O 8
ATOM 10284 N N . ASN A 1 69 ? 11.685 0.008 -2.092 1.00 24.24 69 ASN A N 8
ATOM 10285 C CA . ASN A 1 69 ? 12.748 -0.966 -2.205 1.00 34.33 69 ASN A CA 8
ATOM 10286 C C . ASN A 1 69 ? 12.801 -1.830 -0.950 1.00 10.04 69 ASN A C 8
ATOM 10287 O O . ASN A 1 69 ? 13.225 -1.365 0.109 1.00 24.40 69 ASN A O 8
ATOM 10297 N N . ILE A 1 70 ? 12.327 -3.071 -1.061 1.00 11.22 70 ILE A N 8
ATOM 10298 C CA . ILE A 1 70 ? 12.151 -4.014 0.034 1.00 3.14 70 ILE A CA 8
ATOM 10299 C C . ILE A 1 70 ? 12.949 -5.259 -0.315 1.00 64.22 70 ILE A C 8
ATOM 10300 O O . ILE A 1 70 ? 12.793 -5.806 -1.412 1.00 42.22 70 ILE A O 8
ATOM 10315 N N . LEU A 1 71 ? 13.805 -5.703 0.610 1.00 21.53 71 LEU A N 8
ATOM 10316 C CA . LEU A 1 71 ? 14.757 -6.796 0.415 1.00 21.41 71 LEU A CA 8
ATOM 10317 C C . LEU A 1 71 ? 15.574 -6.571 -0.865 1.00 52.04 71 LEU A C 8
ATOM 10318 O O . LEU A 1 71 ? 15.916 -7.510 -1.584 1.00 31.22 71 LEU A O 8
ATOM 10333 N N . GLY A 1 72 ? 15.830 -5.301 -1.188 1.00 14.40 72 GLY A N 8
ATOM 10334 C CA . GLY A 1 72 ? 16.568 -4.875 -2.359 1.00 13.40 72 GLY A CA 8
ATOM 10335 C C . GLY A 1 72 ? 15.780 -4.913 -3.674 1.00 35.11 72 GLY A C 8
ATOM 10336 O O . GLY A 1 72 ? 16.275 -4.370 -4.666 1.00 34.30 72 GLY A O 8
ATOM 10340 N N . GLN A 1 73 ? 14.574 -5.493 -3.736 1.00 63.45 73 GLN A N 8
ATOM 10341 C CA . GLN A 1 73 ? 13.768 -5.512 -4.951 1.00 11.14 73 GLN A CA 8
ATOM 10342 C C . GLN A 1 73 ? 13.166 -4.134 -5.132 1.00 54.21 73 GLN A C 8
ATOM 10343 O O . GLN A 1 73 ? 12.678 -3.540 -4.171 1.00 75.54 73 GLN A O 8
ATOM 10355 N N . LYS A 1 74 ? 13.205 -3.617 -6.357 1.00 14.04 74 LYS A N 8
ATOM 10356 C CA . LYS A 1 74 ? 12.457 -2.435 -6.734 1.00 60.22 74 LYS A CA 8
ATOM 10357 C C . LYS A 1 74 ? 10.987 -2.808 -6.617 1.00 2.34 74 LYS A C 8
ATOM 10358 O O . LYS A 1 74 ? 10.572 -3.871 -7.069 1.00 74.14 74 LYS A O 8
ATOM 10373 N N . VAL A 1 75 ? 10.207 -1.921 -6.028 1.00 72.44 75 VAL A N 8
ATOM 10374 C CA . VAL A 1 75 ? 8.776 -2.057 -5.846 1.00 21.53 75 VAL A CA 8
ATOM 10375 C C . VAL A 1 75 ? 8.161 -0.816 -6.494 1.00 52.43 75 VAL A C 8
ATOM 10376 O O . VAL A 1 75 ? 8.825 0.220 -6.635 1.00 41.42 75 VAL A O 8
ATOM 10389 N N . SER A 1 76 ? 6.906 -0.904 -6.918 1.00 33.33 76 SER A N 8
ATOM 10390 C CA . SER A 1 76 ? 6.140 0.235 -7.425 1.00 52.03 76 SER A CA 8
ATOM 10391 C C . SER A 1 76 ? 4.861 0.414 -6.597 1.00 63.51 76 SER A C 8
ATOM 10392 O O . SER A 1 76 ? 4.343 -0.570 -6.067 1.00 22.40 76 SER A O 8
ATOM 10399 N N . MET A 1 77 ? 4.379 1.652 -6.434 1.00 2.32 77 MET A N 8
ATOM 10400 C CA . MET A 1 77 ? 3.230 2.000 -5.587 1.00 5.04 77 MET A CA 8
ATOM 10401 C C . MET A 1 77 ? 2.163 2.721 -6.391 1.00 11.33 77 MET A C 8
ATOM 10402 O O . MET A 1 77 ? 2.483 3.603 -7.186 1.00 1.40 77 MET A O 8
ATOM 10414 N N . HIS A 1 78 ? 0.902 2.361 -6.144 1.00 35.50 78 HIS A N 8
ATOM 10415 C CA . HIS A 1 78 ? -0.246 2.780 -6.938 1.00 34.13 78 HIS A CA 8
ATOM 10416 C C . HIS A 1 78 ? -1.460 3.002 -6.040 1.00 11.30 78 HIS A C 8
ATOM 10417 O O . HIS A 1 78 ? -1.621 2.306 -5.033 1.00 72.24 78 HIS A O 8
ATOM 10430 N N . TYR A 1 79 ? -2.316 3.954 -6.416 1.00 25.34 79 TYR A N 8
ATOM 10431 C CA . TYR A 1 79 ? -3.488 4.391 -5.673 1.00 42.21 79 TYR A CA 8
ATOM 10432 C C . TYR A 1 79 ? -4.654 3.404 -5.854 1.00 3.14 79 TYR A C 8
ATOM 10433 O O . TYR A 1 79 ? -5.640 3.715 -6.533 1.00 64.42 79 TYR A O 8
ATOM 10450 N N . SER A 1 80 ? -4.578 2.218 -5.252 1.00 14.10 80 SER A N 8
ATOM 10451 C CA . SER A 1 80 ? -5.601 1.172 -5.322 1.00 74.14 80 SER A CA 8
ATOM 10452 C C . SER A 1 80 ? -6.788 1.436 -4.378 1.00 13.13 80 SER A C 8
ATOM 10453 O O . SER A 1 80 ? -7.155 0.582 -3.568 1.00 64.14 80 SER A O 8
ATOM 10460 N N . ASP A 1 81 ? -7.419 2.611 -4.496 1.00 24.11 81 ASP A N 8
ATOM 10461 C CA . ASP A 1 81 ? -8.597 2.989 -3.702 1.00 43.53 81 ASP A CA 8
ATOM 10462 C C . ASP A 1 81 ? -9.705 1.927 -3.816 1.00 11.54 81 ASP A C 8
ATOM 10463 O O . ASP A 1 81 ? -9.738 1.176 -4.798 1.00 32.14 81 ASP A O 8
ATOM 10471 N N . PRO A 1 82 ? -10.625 1.840 -2.839 1.00 54.51 82 PRO A N 8
ATOM 10472 C CA . PRO A 1 82 ? -11.460 0.655 -2.641 1.00 34.25 82 PRO A CA 8
ATOM 10473 C C . PRO A 1 82 ? -12.572 0.491 -3.678 1.00 61.13 82 PRO A C 8
ATOM 10474 O O . PRO A 1 82 ? -13.083 -0.612 -3.874 1.00 72.10 82 PRO A O 8
ATOM 10482 N N . LYS A 1 83 ? -12.995 1.595 -4.285 1.00 72.44 83 LYS A N 8
ATOM 10483 C CA . LYS A 1 83 ? -14.000 1.673 -5.339 1.00 35.33 83 LYS A CA 8
ATOM 10484 C C . LYS A 1 83 ? -13.805 2.981 -6.106 1.00 44.54 83 LYS A C 8
ATOM 10485 O O . LYS A 1 83 ? -13.202 3.900 -5.540 1.00 71.24 83 LYS A O 8
ATOM 10500 N N . PRO A 1 84 ? -14.358 3.118 -7.324 1.00 12.15 84 PRO A N 8
ATOM 10501 C CA . PRO A 1 84 ? -14.316 4.365 -8.062 1.00 52.31 84 PRO A CA 8
ATOM 10502 C C . PRO A 1 84 ? -15.234 5.352 -7.350 1.00 52.14 84 PRO A C 8
ATOM 10503 O O . PRO A 1 84 ? -16.453 5.204 -7.377 1.00 34.24 84 PRO A O 8
ATOM 10511 N N . LYS A 1 85 ? -14.648 6.310 -6.637 1.00 41.51 85 LYS A N 8
ATOM 10512 C CA . LYS A 1 85 ? -15.337 7.205 -5.722 1.00 52.54 85 LYS A CA 8
ATOM 10513 C C . LYS A 1 85 ? -15.153 8.660 -6.145 1.00 52.51 85 LYS A C 8
ATOM 10514 O O . LYS A 1 85 ? -14.691 9.514 -5.382 1.00 53.53 85 LYS A O 8
ATOM 10529 N N . ILE A 1 86 ? -15.537 8.924 -7.387 1.00 43.20 86 ILE A N 8
ATOM 10530 C CA . ILE A 1 86 ? -15.642 10.241 -8.005 1.00 45.23 86 ILE A CA 8
ATOM 10531 C C . ILE A 1 86 ? -17.034 10.790 -7.697 1.00 11.13 86 ILE A C 8
ATOM 10532 O O . ILE A 1 86 ? -17.974 10.025 -7.458 1.00 70.44 86 ILE A O 8
ATOM 10547 N N . ASN A 1 87 ? -17.185 12.109 -7.712 1.00 73.12 87 ASN A N 8
ATOM 10548 C CA . ASN A 1 87 ? -18.487 12.745 -7.870 1.00 42.23 87 ASN A CA 8
ATOM 10549 C C . ASN A 1 87 ? -18.907 12.512 -9.324 1.00 11.21 87 ASN A C 8
ATOM 10550 O O . ASN A 1 87 ? -18.070 12.673 -10.205 1.00 5.10 87 ASN A O 8
ATOM 10560 N N . GLU A 1 88 ? -20.172 12.169 -9.551 1.00 44.43 88 GLU A N 8
ATOM 10561 C CA . GLU A 1 88 ? -20.897 12.378 -10.811 1.00 5.55 88 GLU A CA 8
ATOM 10562 C C . GLU A 1 88 ? -20.101 11.984 -12.057 1.00 31.34 88 GLU A C 8
ATOM 10563 O O . GLU A 1 88 ? -19.918 12.739 -13.005 1.00 13.13 88 GLU A O 8
ATOM 10573 N N . ASP A 1 89 ? -19.665 10.728 -12.055 1.00 41.14 89 ASP A N 8
ATOM 10574 C CA . ASP A 1 89 ? -18.887 10.079 -13.123 1.00 25.33 89 ASP A CA 8
ATOM 10575 C C . ASP A 1 89 ? -19.696 9.880 -14.418 1.00 23.01 89 ASP A C 8
ATOM 10576 O O . ASP A 1 89 ? -19.173 9.409 -15.433 1.00 33.14 89 ASP A O 8
ATOM 10584 N N . TRP A 1 90 ? -20.977 10.242 -14.394 1.00 15.33 90 TRP A N 8
ATOM 10585 C CA . TRP A 1 90 ? -21.952 10.055 -15.459 1.00 40.13 90 TRP A CA 8
ATOM 10586 C C . TRP A 1 90 ? -22.518 11.390 -15.957 1.00 62.40 90 TRP A C 8
ATOM 10587 O O . TRP A 1 90 ? -23.445 11.390 -16.768 1.00 60.13 90 TRP A O 8
ATOM 10607 N N . LEU A 1 91 ? -21.976 12.511 -15.475 1.00 3.11 91 LEU A N 8
ATOM 10608 C CA . LEU A 1 91 ? -22.267 13.850 -15.972 1.00 51.50 91 LEU A CA 8
ATOM 10609 C C . LEU A 1 91 ? -21.258 14.132 -17.071 1.00 72.31 91 LEU A C 8
ATOM 10610 O O . LEU A 1 91 ? -20.081 14.379 -16.728 1.00 24.04 91 LEU A O 8
ATOM 10625 N N . SER A 1 1 ? -7.120 8.724 -2.855 1.00 11.44 1 SER A N 9
ATOM 10626 C CA . SER A 1 1 ? -7.118 7.290 -2.525 1.00 34.03 1 SER A CA 9
ATOM 10627 C C . SER A 1 1 ? -6.334 7.090 -1.222 1.00 3.41 1 SER A C 9
ATOM 10628 O O . SER A 1 1 ? -5.555 7.965 -0.853 1.00 52.42 1 SER A O 9
ATOM 10635 N N . ASN A 1 2 ? -6.552 5.993 -0.487 1.00 4.31 2 ASN A N 9
ATOM 10636 C CA . ASN A 1 2 ? -5.903 5.740 0.808 1.00 24.41 2 ASN A CA 9
ATOM 10637 C C . ASN A 1 2 ? -5.229 4.374 0.866 1.00 2.42 2 ASN A C 9
ATOM 10638 O O . ASN A 1 2 ? -4.994 3.885 1.962 1.00 13.52 2 ASN A O 9
ATOM 10648 N N . ILE A 1 3 ? -4.954 3.734 -0.263 1.00 53.14 3 ILE A N 9
ATOM 10649 C CA . ILE A 1 3 ? -4.379 2.395 -0.310 1.00 22.21 3 ILE A CA 9
ATOM 10650 C C . ILE A 1 3 ? -3.086 2.525 -1.098 1.00 73.32 3 ILE A C 9
ATOM 10651 O O . ILE A 1 3 ? -3.100 3.198 -2.133 1.00 51.52 3 ILE A O 9
ATOM 10666 N N . VAL A 1 4 ? -1.996 1.878 -0.698 1.00 30.22 4 VAL A N 9
ATOM 10667 C CA . VAL A 1 4 ? -0.753 1.949 -1.444 1.00 45.33 4 VAL A CA 9
ATOM 10668 C C . VAL A 1 4 ? -0.441 0.501 -1.814 1.00 25.32 4 VAL A C 9
ATOM 10669 O O . VAL A 1 4 ? 0.066 -0.285 -1.014 1.00 72.02 4 VAL A O 9
ATOM 10682 N N . MET A 1 5 ? -0.924 0.098 -2.987 1.00 70.24 5 MET A N 9
ATOM 10683 C CA . MET A 1 5 ? -0.750 -1.241 -3.520 1.00 13.45 5 MET A CA 9
ATOM 10684 C C . MET A 1 5 ? 0.651 -1.297 -4.106 1.00 3.15 5 MET A C 9
ATOM 10685 O O . MET A 1 5 ? 1.013 -0.419 -4.894 1.00 13.44 5 MET A O 9
ATOM 10697 N N . LEU A 1 6 ? 1.449 -2.276 -3.677 1.00 10.51 6 LEU A N 9
ATOM 10698 C CA . LEU A 1 6 ? 2.882 -2.327 -3.937 1.00 41.41 6 LEU A CA 9
ATOM 10699 C C . LEU A 1 6 ? 3.142 -3.540 -4.803 1.00 75.41 6 LEU A C 9
ATOM 10700 O O . LEU A 1 6 ? 2.848 -4.654 -4.370 1.00 42.33 6 LEU A O 9
ATOM 10715 N N . ARG A 1 7 ? 3.639 -3.367 -6.025 1.00 21.34 7 ARG A N 9
ATOM 10716 C CA . ARG A 1 7 ? 3.982 -4.476 -6.915 1.00 4.55 7 ARG A CA 9
ATOM 10717 C C . ARG A 1 7 ? 5.479 -4.701 -6.933 1.00 64.22 7 ARG A C 9
ATOM 10718 O O . ARG A 1 7 ? 6.243 -3.786 -6.644 1.00 34.13 7 ARG A O 9
ATOM 10736 N N . MET A 1 8 ? 5.873 -5.891 -7.390 1.00 33.14 8 MET A N 9
ATOM 10737 C CA . MET A 1 8 ? 7.254 -6.339 -7.539 1.00 51.22 8 MET A CA 9
ATOM 10738 C C . MET A 1 8 ? 7.817 -6.662 -6.151 1.00 12.42 8 MET A C 9
ATOM 10739 O O . MET A 1 8 ? 8.834 -6.120 -5.719 1.00 73.30 8 MET A O 9
ATOM 10751 N N . LEU A 1 9 ? 7.086 -7.520 -5.421 1.00 60.42 9 LEU A N 9
ATOM 10752 C CA . LEU A 1 9 ? 7.383 -7.894 -4.044 1.00 41.42 9 LEU A CA 9
ATOM 10753 C C . LEU A 1 9 ? 8.024 -9.288 -3.972 1.00 44.30 9 LEU A C 9
ATOM 10754 O O . LEU A 1 9 ? 7.626 -10.167 -4.744 1.00 55.53 9 LEU A O 9
ATOM 10769 N N . PRO A 1 10 ? 8.960 -9.524 -3.035 1.00 15.45 10 PRO A N 9
ATOM 10770 C CA . PRO A 1 10 ? 9.573 -10.830 -2.795 1.00 31.23 10 PRO A CA 9
ATOM 10771 C C . PRO A 1 10 ? 8.604 -11.818 -2.141 1.00 71.43 10 PRO A C 9
ATOM 10772 O O . PRO A 1 10 ? 7.523 -11.452 -1.689 1.00 53.32 10 PRO A O 9
ATOM 10780 N N . GLN A 1 11 ? 9.032 -13.076 -2.000 1.00 73.32 11 GLN A N 9
ATOM 10781 C CA . GLN A 1 11 ? 8.359 -14.074 -1.160 1.00 64.42 11 GLN A CA 9
ATOM 10782 C C . GLN A 1 11 ? 8.822 -13.965 0.303 1.00 32.32 11 GLN A C 9
ATOM 10783 O O . GLN A 1 11 ? 8.178 -14.537 1.181 1.00 71.31 11 GLN A O 9
ATOM 10795 N N . ALA A 1 12 ? 9.917 -13.251 0.577 1.00 4.10 12 ALA A N 9
ATOM 10796 C CA . ALA A 1 12 ? 10.575 -13.232 1.878 1.00 3.21 12 ALA A CA 9
ATOM 10797 C C . ALA A 1 12 ? 10.388 -11.918 2.661 1.00 34.25 12 ALA A C 9
ATOM 10798 O O . ALA A 1 12 ? 10.886 -11.837 3.785 1.00 74.52 12 ALA A O 9
ATOM 10805 N N . ALA A 1 13 ? 9.664 -10.922 2.135 1.00 72.51 13 ALA A N 9
ATOM 10806 C CA . ALA A 1 13 ? 9.271 -9.757 2.932 1.00 52.23 13 ALA A CA 9
ATOM 10807 C C . ALA A 1 13 ? 8.150 -10.160 3.909 1.00 72.50 13 ALA A C 9
ATOM 10808 O O . ALA A 1 13 ? 7.639 -11.283 3.855 1.00 1.13 13 ALA A O 9
ATOM 10815 N N . THR A 1 14 ? 7.721 -9.258 4.789 1.00 44.20 14 THR A N 9
ATOM 10816 C CA . THR A 1 14 ? 6.674 -9.520 5.775 1.00 11.02 14 THR A CA 9
ATOM 10817 C C . THR A 1 14 ? 5.822 -8.271 5.994 1.00 55.42 14 THR A C 9
ATOM 10818 O O . THR A 1 14 ? 6.207 -7.169 5.600 1.00 44.23 14 THR A O 9
ATOM 10829 N N . GLU A 1 15 ? 4.653 -8.443 6.632 1.00 43.03 15 GLU A N 9
ATOM 10830 C CA . GLU A 1 15 ? 3.762 -7.364 7.031 1.00 74.20 15 GLU A CA 9
ATOM 10831 C C . GLU A 1 15 ? 4.531 -6.234 7.711 1.00 40.14 15 GLU A C 9
ATOM 10832 O O . GLU A 1 15 ? 4.308 -5.057 7.423 1.00 60.30 15 GLU A O 9
ATOM 10842 N N . ASP A 1 16 ? 5.429 -6.626 8.617 1.00 54.11 16 ASP A N 9
ATOM 10843 C CA . ASP A 1 16 ? 6.096 -5.695 9.502 1.00 15.44 16 ASP A CA 9
ATOM 10844 C C . ASP A 1 16 ? 7.226 -4.944 8.794 1.00 0.41 16 ASP A C 9
ATOM 10845 O O . ASP A 1 16 ? 7.679 -3.906 9.271 1.00 62.40 16 ASP A O 9
ATOM 10853 N N . ASP A 1 17 ? 7.668 -5.436 7.631 1.00 55.10 17 ASP A N 9
ATOM 10854 C CA . ASP A 1 17 ? 8.654 -4.765 6.783 1.00 23.32 17 ASP A CA 9
ATOM 10855 C C . ASP A 1 17 ? 8.027 -3.499 6.199 1.00 71.54 17 ASP A C 9
ATOM 10856 O O . ASP A 1 17 ? 8.532 -2.395 6.383 1.00 23.45 17 ASP A O 9
ATOM 10864 N N . ILE A 1 18 ? 6.832 -3.636 5.605 1.00 60.22 18 ILE A N 9
ATOM 10865 C CA . ILE A 1 18 ? 6.040 -2.496 5.142 1.00 53.00 18 ILE A CA 9
ATOM 10866 C C . ILE A 1 18 ? 5.768 -1.557 6.315 1.00 23.51 18 ILE A C 9
ATOM 10867 O O . ILE A 1 18 ? 5.925 -0.343 6.183 1.00 72.11 18 ILE A O 9
ATOM 10882 N N . ARG A 1 19 ? 5.317 -2.097 7.450 1.00 60.12 19 ARG A N 9
ATOM 10883 C CA . ARG A 1 19 ? 4.930 -1.267 8.588 1.00 32.15 19 ARG A CA 9
ATOM 10884 C C . ARG A 1 19 ? 6.135 -0.458 9.081 1.00 15.03 19 ARG A C 9
ATOM 10885 O O . ARG A 1 19 ? 5.957 0.706 9.447 1.00 71.21 19 ARG A O 9
ATOM 10903 N N . GLY A 1 20 ? 7.345 -1.016 9.023 1.00 41.41 20 GLY A N 9
ATOM 10904 C CA . GLY A 1 20 ? 8.575 -0.331 9.390 1.00 12.32 20 GLY A CA 9
ATOM 10905 C C . GLY A 1 20 ? 9.114 0.586 8.294 1.00 42.41 20 GLY A C 9
ATOM 10906 O O . GLY A 1 20 ? 9.784 1.568 8.619 1.00 54.13 20 GLY A O 9
ATOM 10910 N N . GLN A 1 21 ? 8.810 0.353 7.012 1.00 75.52 21 GLN A N 9
ATOM 10911 C CA . GLN A 1 21 ? 9.120 1.305 5.952 1.00 60.53 21 GLN A CA 9
ATOM 10912 C C . GLN A 1 21 ? 8.302 2.565 6.226 1.00 25.55 21 GLN A C 9
ATOM 10913 O O . GLN A 1 21 ? 8.827 3.674 6.195 1.00 1.34 21 GLN A O 9
ATOM 10925 N N . LEU A 1 22 ? 7.014 2.392 6.522 1.00 73.11 22 LEU A N 9
ATOM 10926 C CA . LEU A 1 22 ? 6.065 3.476 6.730 1.00 50.40 22 LEU A CA 9
ATOM 10927 C C . LEU A 1 22 ? 6.464 4.345 7.907 1.00 33.44 22 LEU A C 9
ATOM 10928 O O . LEU A 1 22 ? 6.456 5.569 7.803 1.00 13.13 22 LEU A O 9
ATOM 10943 N N . GLN A 1 23 ? 6.834 3.722 9.022 1.00 64.21 23 GLN A N 9
ATOM 10944 C CA . GLN A 1 23 ? 7.091 4.430 10.268 1.00 31.33 23 GLN A CA 9
ATOM 10945 C C . GLN A 1 23 ? 8.160 5.513 10.066 1.00 45.31 23 GLN A C 9
ATOM 10946 O O . GLN A 1 23 ? 8.107 6.559 10.710 1.00 54.42 23 GLN A O 9
ATOM 10958 N N . SER A 1 24 ? 9.099 5.258 9.155 1.00 64.12 24 SER A N 9
ATOM 10959 C CA . SER A 1 24 ? 10.207 6.117 8.807 1.00 44.34 24 SER A CA 9
ATOM 10960 C C . SER A 1 24 ? 9.725 7.408 8.132 1.00 70.22 24 SER A C 9
ATOM 10961 O O . SER A 1 24 ? 10.360 8.448 8.286 1.00 43.30 24 SER A O 9
ATOM 10968 N N . HIS A 1 25 ? 8.598 7.380 7.409 1.00 22.11 25 HIS A N 9
ATOM 10969 C CA . HIS A 1 25 ? 8.124 8.539 6.654 1.00 31.14 25 HIS A CA 9
ATOM 10970 C C . HIS A 1 25 ? 7.145 9.400 7.453 1.00 31.32 25 HIS A C 9
ATOM 10971 O O . HIS A 1 25 ? 6.806 10.489 6.997 1.00 52.11 25 HIS A O 9
ATOM 10984 N N . GLY A 1 26 ? 6.654 8.909 8.596 1.00 54.41 26 GLY A N 9
ATOM 10985 C CA . GLY A 1 26 ? 5.668 9.587 9.438 1.00 50.44 26 GLY A CA 9
ATOM 10986 C C . GLY A 1 26 ? 4.335 8.844 9.406 1.00 31.35 26 GLY A C 9
ATOM 10987 O O . GLY A 1 26 ? 3.601 8.823 10.398 1.00 54.32 26 GLY A O 9
ATOM 10991 N N . VAL A 1 27 ? 4.095 8.104 8.325 1.00 1.32 27 VAL A N 9
ATOM 10992 C CA . VAL A 1 27 ? 2.959 7.226 8.114 1.00 24.43 27 VAL A CA 9
ATOM 10993 C C . VAL A 1 27 ? 3.017 6.023 9.073 1.00 45.21 27 VAL A C 9
ATOM 10994 O O . VAL A 1 27 ? 4.025 5.812 9.756 1.00 12.05 27 VAL A O 9
ATOM 11007 N N . GLN A 1 28 ? 1.942 5.227 9.148 1.00 64.12 28 GLN A N 9
ATOM 11008 C CA . GLN A 1 28 ? 1.853 4.101 10.081 1.00 74.53 28 GLN A CA 9
ATOM 11009 C C . GLN A 1 28 ? 1.525 2.758 9.410 1.00 53.23 28 GLN A C 9
ATOM 11010 O O . GLN A 1 28 ? 2.027 1.742 9.890 1.00 43.04 28 GLN A O 9
ATOM 11022 N N . ALA A 1 29 ? 0.759 2.757 8.305 1.00 31.43 29 ALA A N 9
ATOM 11023 C CA . ALA A 1 29 ? -0.251 1.744 7.958 1.00 4.53 29 ALA A CA 9
ATOM 11024 C C . ALA A 1 29 ? -1.324 1.742 9.034 1.00 31.15 29 ALA A C 9
ATOM 11025 O O . ALA A 1 29 ? -0.988 1.530 10.199 1.00 1.22 29 ALA A O 9
ATOM 11032 N N . ARG A 1 30 ? -2.594 1.965 8.684 1.00 24.22 30 ARG A N 9
ATOM 11033 C CA . ARG A 1 30 ? -3.651 1.645 9.638 1.00 75.30 30 ARG A CA 9
ATOM 11034 C C . ARG A 1 30 ? -4.014 0.184 9.438 1.00 34.35 30 ARG A C 9
ATOM 11035 O O . ARG A 1 30 ? -3.945 -0.586 10.388 1.00 3.15 30 ARG A O 9
ATOM 11053 N N . GLU A 1 31 ? -4.298 -0.210 8.197 1.00 71.40 31 GLU A N 9
ATOM 11054 C CA . GLU A 1 31 ? -4.635 -1.570 7.842 1.00 54.32 31 GLU A CA 9
ATOM 11055 C C . GLU A 1 31 ? -3.656 -2.012 6.770 1.00 13.23 31 GLU A C 9
ATOM 11056 O O . GLU A 1 31 ? -3.072 -1.180 6.073 1.00 14.54 31 GLU A O 9
ATOM 11066 N N . VAL A 1 32 ? -3.499 -3.317 6.582 1.00 23.25 32 VAL A N 9
ATOM 11067 C CA . VAL A 1 32 ? -2.582 -3.852 5.584 1.00 2.15 32 VAL A CA 9
ATOM 11068 C C . VAL A 1 32 ? -2.877 -5.317 5.267 1.00 20.45 32 VAL A C 9
ATOM 11069 O O . VAL A 1 32 ? -3.360 -6.082 6.100 1.00 63.43 32 VAL A O 9
ATOM 11082 N N . ARG A 1 33 ? -2.611 -5.693 4.018 1.00 23.13 33 ARG A N 9
ATOM 11083 C CA . ARG A 1 33 ? -2.768 -6.981 3.358 1.00 35.42 33 ARG A CA 9
ATOM 11084 C C . ARG A 1 33 ? -1.507 -7.424 2.622 1.00 35.02 33 ARG A C 9
ATOM 11085 O O . ARG A 1 33 ? -1.479 -7.498 1.391 1.00 11.24 33 ARG A O 9
ATOM 11103 N N . LEU A 1 34 ? -0.450 -7.733 3.389 1.00 15.12 34 LEU A N 9
ATOM 11104 C CA . LEU A 1 34 ? 0.788 -8.287 2.863 1.00 21.12 34 LEU A CA 9
ATOM 11105 C C . LEU A 1 34 ? 0.592 -9.762 2.540 1.00 63.44 34 LEU A C 9
ATOM 11106 O O . LEU A 1 34 ? -0.315 -10.411 3.054 1.00 71.41 34 LEU A O 9
ATOM 11121 N N . MET A 1 35 ? 1.506 -10.303 1.745 1.00 72.05 35 MET A N 9
ATOM 11122 C CA . MET A 1 35 ? 1.662 -11.685 1.311 1.00 40.22 35 MET A CA 9
ATOM 11123 C C . MET A 1 35 ? 1.859 -12.731 2.433 1.00 62.05 35 MET A C 9
ATOM 11124 O O . MET A 1 35 ? 2.301 -13.854 2.150 1.00 12.44 35 MET A O 9
ATOM 11136 N N . ARG A 1 36 ? 1.589 -12.397 3.696 1.00 0.54 36 ARG A N 9
ATOM 11137 C CA . ARG A 1 36 ? 1.560 -13.302 4.832 1.00 34.02 36 ARG A CA 9
ATOM 11138 C C . ARG A 1 36 ? 0.393 -12.919 5.716 1.00 3.11 36 ARG A C 9
ATOM 11139 O O . ARG A 1 36 ? 0.208 -11.738 6.022 1.00 72.31 36 ARG A O 9
ATOM 11157 N N . ASN A 1 37 ? -0.383 -13.921 6.117 1.00 75.22 37 ASN A N 9
ATOM 11158 C CA . ASN A 1 37 ? -1.579 -13.754 6.951 1.00 35.31 37 ASN A CA 9
ATOM 11159 C C . ASN A 1 37 ? -2.042 -15.053 7.613 1.00 63.25 37 ASN A C 9
ATOM 11160 O O . ASN A 1 37 ? -2.350 -15.082 8.800 1.00 53.45 37 ASN A O 9
ATOM 11170 N N . LYS A 1 38 ? -2.115 -16.135 6.836 1.00 75.44 38 LYS A N 9
ATOM 11171 C CA . LYS A 1 38 ? -2.715 -17.446 7.147 1.00 75.24 38 LYS A CA 9
ATOM 11172 C C . LYS A 1 38 ? -4.152 -17.480 7.697 1.00 24.02 38 LYS A C 9
ATOM 11173 O O . LYS A 1 38 ? -4.659 -18.536 8.069 1.00 74.05 38 LYS A O 9
ATOM 11188 N N . SER A 1 39 ? -4.823 -16.354 7.723 1.00 33.43 39 SER A N 9
ATOM 11189 C CA . SER A 1 39 ? -6.188 -16.135 8.189 1.00 2.30 39 SER A CA 9
ATOM 11190 C C . SER A 1 39 ? -7.082 -15.548 7.076 1.00 15.14 39 SER A C 9
ATOM 11191 O O . SER A 1 39 ? -8.302 -15.640 7.182 1.00 74.42 39 SER A O 9
ATOM 11198 N N . SER A 1 40 ? -6.526 -14.991 5.987 1.00 61.42 40 SER A N 9
ATOM 11199 C CA . SER A 1 40 ? -7.301 -14.553 4.819 1.00 22.23 40 SER A CA 9
ATOM 11200 C C . SER A 1 40 ? -6.797 -15.140 3.494 1.00 15.40 40 SER A C 9
ATOM 11201 O O . SER A 1 40 ? -7.602 -15.378 2.592 1.00 15.20 40 SER A O 9
ATOM 11208 N N . GLY A 1 41 ? -5.490 -15.401 3.353 1.00 31.32 41 GLY A N 9
ATOM 11209 C CA . GLY A 1 41 ? -4.932 -15.938 2.100 1.00 55.31 41 GLY A CA 9
ATOM 11210 C C . GLY A 1 41 ? -4.257 -14.868 1.244 1.00 73.11 41 GLY A C 9
ATOM 11211 O O . GLY A 1 41 ? -4.100 -15.041 0.036 1.00 64.32 41 GLY A O 9
ATOM 11215 N N . GLN A 1 42 ? -3.868 -13.759 1.873 1.00 1.51 42 GLN A N 9
ATOM 11216 C CA . GLN A 1 42 ? -3.186 -12.643 1.241 1.00 12.50 42 GLN A CA 9
ATOM 11217 C C . GLN A 1 42 ? -1.795 -13.104 0.824 1.00 71.23 42 GLN A C 9
ATOM 11218 O O . GLN A 1 42 ? -0.985 -13.483 1.675 1.00 75.04 42 GLN A O 9
ATOM 11230 N N . SER A 1 43 ? -1.540 -13.047 -0.474 1.00 61.32 43 SER A N 9
ATOM 11231 C CA . SER A 1 43 ? -0.370 -13.498 -1.211 1.00 52.34 43 SER A CA 9
ATOM 11232 C C . SER A 1 43 ? -0.687 -13.295 -2.701 1.00 53.33 43 SER A C 9
ATOM 11233 O O . SER A 1 43 ? -1.857 -13.415 -3.046 1.00 34.02 43 SER A O 9
ATOM 11240 N N . ARG A 1 44 ? 0.272 -12.862 -3.544 1.00 15.44 44 ARG A N 9
ATOM 11241 C CA . ARG A 1 44 ? 0.227 -12.772 -5.022 1.00 11.41 44 ARG A CA 9
ATOM 11242 C C . ARG A 1 44 ? 1.453 -12.088 -5.674 1.00 54.22 44 ARG A C 9
ATOM 11243 O O . ARG A 1 44 ? 1.447 -11.950 -6.901 1.00 44.54 44 ARG A O 9
ATOM 11261 N N . GLY A 1 45 ? 2.478 -11.622 -4.945 1.00 71.12 45 GLY A N 9
ATOM 11262 C CA . GLY A 1 45 ? 3.591 -10.866 -5.527 1.00 11.30 45 GLY A CA 9
ATOM 11263 C C . GLY A 1 45 ? 3.349 -9.363 -5.500 1.00 15.53 45 GLY A C 9
ATOM 11264 O O . GLY A 1 45 ? 4.097 -8.596 -6.114 1.00 20.01 45 GLY A O 9
ATOM 11268 N N . PHE A 1 46 ? 2.312 -8.941 -4.778 1.00 4.12 46 PHE A N 9
ATOM 11269 C CA . PHE A 1 46 ? 2.034 -7.568 -4.442 1.00 21.33 46 PHE A CA 9
ATOM 11270 C C . PHE A 1 46 ? 1.422 -7.518 -3.049 1.00 0.45 46 PHE A C 9
ATOM 11271 O O . PHE A 1 46 ? 1.049 -8.542 -2.473 1.00 32.35 46 PHE A O 9
ATOM 11287 N N . ALA A 1 47 ? 1.305 -6.297 -2.546 1.00 23.15 47 ALA A N 9
ATOM 11288 C CA . ALA A 1 47 ? 0.833 -5.891 -1.239 1.00 24.45 47 ALA A CA 9
ATOM 11289 C C . ALA A 1 47 ? -0.246 -4.839 -1.402 1.00 40.13 47 ALA A C 9
ATOM 11290 O O . ALA A 1 47 ? -0.371 -4.254 -2.476 1.00 73.41 47 ALA A O 9
ATOM 11297 N N . PHE A 1 48 ? -0.967 -4.561 -0.324 1.00 12.24 48 PHE A N 9
ATOM 11298 C CA . PHE A 1 48 ? -2.006 -3.556 -0.230 1.00 12.31 48 PHE A CA 9
ATOM 11299 C C . PHE A 1 48 ? -1.933 -3.035 1.209 1.00 55.51 48 PHE A C 9
ATOM 11300 O O . PHE A 1 48 ? -2.383 -3.711 2.128 1.00 13.32 48 PHE A O 9
ATOM 11316 N N . VAL A 1 49 ? -1.311 -1.885 1.451 1.00 34.32 49 VAL A N 9
ATOM 11317 C CA . VAL A 1 49 ? -1.495 -1.158 2.720 1.00 22.13 49 VAL A CA 9
ATOM 11318 C C . VAL A 1 49 ? -2.681 -0.225 2.547 1.00 52.53 49 VAL A C 9
ATOM 11319 O O . VAL A 1 49 ? -2.850 0.270 1.432 1.00 10.34 49 VAL A O 9
ATOM 11332 N N . GLU A 1 50 ? -3.449 0.074 3.594 1.00 15.43 50 GLU A N 9
ATOM 11333 C CA . GLU A 1 50 ? -4.361 1.191 3.551 1.00 25.33 50 GLU A CA 9
ATOM 11334 C C . GLU A 1 50 ? -4.374 2.004 4.841 1.00 2.34 50 GLU A C 9
ATOM 11335 O O . GLU A 1 50 ? -3.861 1.626 5.899 1.00 31.33 50 GLU A O 9
ATOM 11345 N N . PHE A 1 51 ? -4.822 3.239 4.665 1.00 42.20 51 PHE A N 9
ATOM 11346 C CA . PHE A 1 51 ? -4.478 4.405 5.460 1.00 51.20 51 PHE A CA 9
ATOM 11347 C C . PHE A 1 51 ? -5.769 5.075 5.904 1.00 54.50 51 PHE A C 9
ATOM 11348 O O . PHE A 1 51 ? -6.750 5.120 5.157 1.00 73.22 51 PHE A O 9
ATOM 11364 N N . SER A 1 52 ? -5.738 5.690 7.079 1.00 30.31 52 SER A N 9
ATOM 11365 C CA . SER A 1 52 ? -6.907 6.334 7.637 1.00 73.02 52 SER A CA 9
ATOM 11366 C C . SER A 1 52 ? -7.107 7.746 7.057 1.00 11.22 52 SER A C 9
ATOM 11367 O O . SER A 1 52 ? -8.236 8.240 7.054 1.00 73.02 52 SER A O 9
ATOM 11374 N N . HIS A 1 53 ? -6.049 8.398 6.547 1.00 51.50 53 HIS A N 9
ATOM 11375 C CA . HIS A 1 53 ? -6.045 9.857 6.337 1.00 32.34 53 HIS A CA 9
ATOM 11376 C C . HIS A 1 53 ? -6.315 10.282 4.891 1.00 12.31 53 HIS A C 9
ATOM 11377 O O . HIS A 1 53 ? -6.662 11.438 4.667 1.00 52.31 53 HIS A O 9
ATOM 11390 N N . LEU A 1 54 ? -6.125 9.388 3.907 1.00 24.02 54 LEU A N 9
ATOM 11391 C CA . LEU A 1 54 ? -6.273 9.612 2.455 1.00 34.22 54 LEU A CA 9
ATOM 11392 C C . LEU A 1 54 ? -5.261 10.609 1.853 1.00 24.14 54 LEU A C 9
ATOM 11393 O O . LEU A 1 54 ? -4.805 10.421 0.728 1.00 32.22 54 LEU A O 9
ATOM 11408 N N . GLN A 1 55 ? -4.842 11.615 2.612 1.00 53.31 55 GLN A N 9
ATOM 11409 C CA . GLN A 1 55 ? -3.775 12.558 2.324 1.00 12.44 55 GLN A CA 9
ATOM 11410 C C . GLN A 1 55 ? -2.413 11.870 2.395 1.00 53.23 55 GLN A C 9
ATOM 11411 O O . GLN A 1 55 ? -1.515 12.107 1.588 1.00 11.45 55 GLN A O 9
ATOM 11423 N N . ASP A 1 56 ? -2.230 11.034 3.413 1.00 32.43 56 ASP A N 9
ATOM 11424 C CA . ASP A 1 56 ? -0.927 10.457 3.734 1.00 30.12 56 ASP A CA 9
ATOM 11425 C C . ASP A 1 56 ? -0.493 9.451 2.674 1.00 63.21 56 ASP A C 9
ATOM 11426 O O . ASP A 1 56 ? 0.705 9.208 2.526 1.00 41.52 56 ASP A O 9
ATOM 11434 N N . ALA A 1 57 ? -1.449 8.905 1.909 1.00 53.33 57 ALA A N 9
ATOM 11435 C CA . ALA A 1 57 ? -1.197 7.943 0.848 1.00 52.24 57 ALA A CA 9
ATOM 11436 C C . ALA A 1 57 ? -0.249 8.584 -0.159 1.00 21.02 57 ALA A C 9
ATOM 11437 O O . ALA A 1 57 ? 0.756 7.989 -0.539 1.00 64.20 57 ALA A O 9
ATOM 11444 N N . THR A 1 58 ? -0.536 9.835 -0.517 1.00 61.34 58 THR A N 9
ATOM 11445 C CA . THR A 1 58 ? 0.266 10.635 -1.413 1.00 3.51 58 THR A CA 9
ATOM 11446 C C . THR A 1 58 ? 1.676 10.804 -0.855 1.00 70.31 58 THR A C 9
ATOM 11447 O O . THR A 1 58 ? 2.647 10.656 -1.584 1.00 61.14 58 THR A O 9
ATOM 11458 N N . ARG A 1 59 ? 1.800 11.142 0.434 1.00 3.45 59 ARG A N 9
ATOM 11459 C CA . ARG A 1 59 ? 3.075 11.558 1.001 1.00 65.32 59 ARG A CA 9
ATOM 11460 C C . ARG A 1 59 ? 4.086 10.422 0.919 1.00 3.22 59 ARG A C 9
ATOM 11461 O O . ARG A 1 59 ? 5.228 10.644 0.528 1.00 61.31 59 ARG A O 9
ATOM 11479 N N . TRP A 1 60 ? 3.662 9.197 1.237 1.00 10.55 60 TRP A N 9
ATOM 11480 C CA . TRP A 1 60 ? 4.539 8.042 1.116 1.00 32.01 60 TRP A CA 9
ATOM 11481 C C . TRP A 1 60 ? 4.928 7.787 -0.343 1.00 21.24 60 TRP A C 9
ATOM 11482 O O . TRP A 1 60 ? 6.060 7.390 -0.615 1.00 73.11 60 TRP A O 9
ATOM 11502 N N . MET A 1 61 ? 3.995 8.004 -1.275 1.00 25.44 61 MET A N 9
ATOM 11503 C CA . MET A 1 61 ? 4.201 7.809 -2.702 1.00 1.53 61 MET A CA 9
ATOM 11504 C C . MET A 1 61 ? 5.302 8.731 -3.226 1.00 64.40 61 MET A C 9
ATOM 11505 O O . MET A 1 61 ? 6.321 8.247 -3.726 1.00 61.30 61 MET A O 9
ATOM 11517 N N . GLU A 1 62 ? 5.100 10.047 -3.140 1.00 25.13 62 GLU A N 9
ATOM 11518 C CA . GLU A 1 62 ? 6.007 11.042 -3.712 1.00 43.23 62 GLU A CA 9
ATOM 11519 C C . GLU A 1 62 ? 7.410 10.905 -3.126 1.00 1.44 62 GLU A C 9
ATOM 11520 O O . GLU A 1 62 ? 8.410 10.953 -3.839 1.00 50.44 62 GLU A O 9
ATOM 11530 N N . ALA A 1 63 ? 7.466 10.674 -1.817 1.00 50.52 63 ALA A N 9
ATOM 11531 C CA . ALA A 1 63 ? 8.708 10.594 -1.058 1.00 24.14 63 ALA A CA 9
ATOM 11532 C C . ALA A 1 63 ? 9.532 9.379 -1.453 1.00 64.10 63 ALA A C 9
ATOM 11533 O O . ALA A 1 63 ? 10.763 9.436 -1.378 1.00 22.15 63 ALA A O 9
ATOM 11540 N N . ASN A 1 64 ? 8.878 8.297 -1.874 1.00 13.11 64 ASN A N 9
ATOM 11541 C CA . ASN A 1 64 ? 9.564 7.134 -2.415 1.00 44.44 64 ASN A CA 9
ATOM 11542 C C . ASN A 1 64 ? 9.749 7.248 -3.918 1.00 44.30 64 ASN A C 9
ATOM 11543 O O . ASN A 1 64 ? 10.351 6.360 -4.508 1.00 52.44 64 ASN A O 9
ATOM 11553 N N . GLN A 1 65 ? 9.251 8.305 -4.572 1.00 33.13 65 GLN A N 9
ATOM 11554 C CA . GLN A 1 65 ? 9.345 8.471 -6.021 1.00 24.12 65 GLN A CA 9
ATOM 11555 C C . GLN A 1 65 ? 8.659 7.266 -6.669 1.00 70.34 65 GLN A C 9
ATOM 11556 O O . GLN A 1 65 ? 9.152 6.663 -7.625 1.00 62.41 65 GLN A O 9
ATOM 11568 N N . HIS A 1 66 ? 7.543 6.864 -6.053 1.00 5.42 66 HIS A N 9
ATOM 11569 C CA . HIS A 1 66 ? 6.740 5.706 -6.402 1.00 4.32 66 HIS A CA 9
ATOM 11570 C C . HIS A 1 66 ? 7.509 4.378 -6.391 1.00 61.32 66 HIS A C 9
ATOM 11571 O O . HIS A 1 66 ? 7.016 3.407 -6.974 1.00 13.11 66 HIS A O 9
ATOM 11584 N N . SER A 1 67 ? 8.696 4.307 -5.779 1.00 64.33 67 SER A N 9
ATOM 11585 C CA . SER A 1 67 ? 9.558 3.137 -5.846 1.00 33.25 67 SER A CA 9
ATOM 11586 C C . SER A 1 67 ? 10.187 2.879 -4.468 1.00 32.44 67 SER A C 9
ATOM 11587 O O . SER A 1 67 ? 11.075 3.599 -4.014 1.00 23.12 67 SER A O 9
ATOM 11594 N N . LEU A 1 68 ? 9.677 1.873 -3.763 1.00 4.42 68 LEU A N 9
ATOM 11595 C CA . LEU A 1 68 ? 10.230 1.431 -2.473 1.00 2.13 68 LEU A CA 9
ATOM 11596 C C . LEU A 1 68 ? 11.358 0.439 -2.732 1.00 74.54 68 LEU A C 9
ATOM 11597 O O . LEU A 1 68 ? 11.548 -0.013 -3.868 1.00 25.45 68 LEU A O 9
ATOM 11612 N N . ASN A 1 69 ? 12.050 0.029 -1.669 1.00 25.15 69 ASN A N 9
ATOM 11613 C CA . ASN A 1 69 ? 13.146 -0.921 -1.769 1.00 34.21 69 ASN A CA 9
ATOM 11614 C C . ASN A 1 69 ? 13.130 -1.852 -0.573 1.00 64.44 69 ASN A C 9
ATOM 11615 O O . ASN A 1 69 ? 13.556 -1.454 0.510 1.00 33.41 69 ASN A O 9
ATOM 11625 N N . ILE A 1 70 ? 12.607 -3.065 -0.759 1.00 0.41 70 ILE A N 9
ATOM 11626 C CA . ILE A 1 70 ? 12.567 -4.090 0.272 1.00 2.35 70 ILE A CA 9
ATOM 11627 C C . ILE A 1 70 ? 13.269 -5.315 -0.314 1.00 4.04 70 ILE A C 9
ATOM 11628 O O . ILE A 1 70 ? 13.025 -5.668 -1.474 1.00 52.30 70 ILE A O 9
ATOM 11643 N N . LEU A 1 71 ? 14.165 -5.941 0.457 1.00 51.23 71 LEU A N 9
ATOM 11644 C CA . LEU A 1 71 ? 15.030 -7.059 0.055 1.00 0.33 71 LEU A CA 9
ATOM 11645 C C . LEU A 1 71 ? 15.726 -6.755 -1.280 1.00 44.33 71 LEU A C 9
ATOM 11646 O O . LEU A 1 71 ? 15.904 -7.618 -2.145 1.00 34.31 71 LEU A O 9
ATOM 11661 N N . GLY A 1 72 ? 16.079 -5.485 -1.484 1.00 54.13 72 GLY A N 9
ATOM 11662 C CA . GLY A 1 72 ? 16.810 -5.022 -2.646 1.00 1.34 72 GLY A CA 9
ATOM 11663 C C . GLY A 1 72 ? 15.977 -4.920 -3.924 1.00 75.30 72 GLY A C 9
ATOM 11664 O O . GLY A 1 72 ? 16.440 -4.288 -4.873 1.00 11.24 72 GLY A O 9
ATOM 11668 N N . GLN A 1 73 ? 14.745 -5.439 -3.976 1.00 20.52 73 GLN A N 9
ATOM 11669 C CA . GLN A 1 73 ? 13.877 -5.272 -5.134 1.00 42.33 73 GLN A CA 9
ATOM 11670 C C . GLN A 1 73 ? 13.380 -3.838 -5.147 1.00 32.05 73 GLN A C 9
ATOM 11671 O O . GLN A 1 73 ? 12.956 -3.311 -4.118 1.00 53.44 73 GLN A O 9
ATOM 11683 N N . LYS A 1 74 ? 13.445 -3.201 -6.310 1.00 62.03 74 LYS A N 9
ATOM 11684 C CA . LYS A 1 74 ? 12.771 -1.934 -6.558 1.00 2.21 74 LYS A CA 9
ATOM 11685 C C . LYS A 1 74 ? 11.304 -2.290 -6.743 1.00 54.24 74 LYS A C 9
ATOM 11686 O O . LYS A 1 74 ? 10.943 -2.922 -7.732 1.00 3.44 74 LYS A O 9
ATOM 11701 N N . VAL A 1 75 ? 10.490 -1.952 -5.761 1.00 65.31 75 VAL A N 9
ATOM 11702 C CA . VAL A 1 75 ? 9.049 -2.127 -5.781 1.00 31.15 75 VAL A CA 9
ATOM 11703 C C . VAL A 1 75 ? 8.466 -0.962 -6.598 1.00 10.55 75 VAL A C 9
ATOM 11704 O O . VAL A 1 75 ? 9.133 0.063 -6.766 1.00 65.21 75 VAL A O 9
ATOM 11717 N N . SER A 1 76 ? 7.215 -1.062 -7.047 1.00 63.40 76 SER A N 9
ATOM 11718 C CA . SER A 1 76 ? 6.424 0.085 -7.507 1.00 44.12 76 SER A CA 9
ATOM 11719 C C . SER A 1 76 ? 5.176 0.240 -6.637 1.00 52.23 76 SER A C 9
ATOM 11720 O O . SER A 1 76 ? 4.697 -0.760 -6.105 1.00 13.41 76 SER A O 9
ATOM 11727 N N . MET A 1 77 ? 4.638 1.458 -6.490 1.00 71.41 77 MET A N 9
ATOM 11728 C CA . MET A 1 77 ? 3.439 1.724 -5.690 1.00 53.44 77 MET A CA 9
ATOM 11729 C C . MET A 1 77 ? 2.411 2.562 -6.444 1.00 22.31 77 MET A C 9
ATOM 11730 O O . MET A 1 77 ? 2.775 3.396 -7.278 1.00 65.10 77 MET A O 9
ATOM 11742 N N . HIS A 1 78 ? 1.133 2.326 -6.131 1.00 44.43 78 HIS A N 9
ATOM 11743 C CA . HIS A 1 78 ? -0.008 2.691 -6.961 1.00 43.34 78 HIS A CA 9
ATOM 11744 C C . HIS A 1 78 ? -1.216 3.036 -6.076 1.00 43.34 78 HIS A C 9
ATOM 11745 O O . HIS A 1 78 ? -1.377 2.469 -4.993 1.00 52.21 78 HIS A O 9
ATOM 11758 N N . TYR A 1 79 ? -2.096 3.925 -6.548 1.00 31.03 79 TYR A N 9
ATOM 11759 C CA . TYR A 1 79 ? -3.411 4.232 -6.000 1.00 4.44 79 TYR A CA 9
ATOM 11760 C C . TYR A 1 79 ? -4.445 3.249 -6.564 1.00 14.31 79 TYR A C 9
ATOM 11761 O O . TYR A 1 79 ? -5.302 3.606 -7.373 1.00 52.31 79 TYR A O 9
ATOM 11778 N N . SER A 1 80 ? -4.419 2.008 -6.101 1.00 12.25 80 SER A N 9
ATOM 11779 C CA . SER A 1 80 ? -5.536 1.071 -6.155 1.00 63.14 80 SER A CA 9
ATOM 11780 C C . SER A 1 80 ? -6.590 1.509 -5.123 1.00 41.24 80 SER A C 9
ATOM 11781 O O . SER A 1 80 ? -6.557 1.067 -3.978 1.00 70.34 80 SER A O 9
ATOM 11788 N N . ASP A 1 81 ? -7.476 2.442 -5.466 1.00 33.32 81 ASP A N 9
ATOM 11789 C CA . ASP A 1 81 ? -8.451 2.976 -4.508 1.00 62.21 81 ASP A CA 9
ATOM 11790 C C . ASP A 1 81 ? -9.540 1.953 -4.146 1.00 45.30 81 ASP A C 9
ATOM 11791 O O . ASP A 1 81 ? -9.793 1.030 -4.929 1.00 71.21 81 ASP A O 9
ATOM 11799 N N . PRO A 1 82 ? -10.201 2.098 -2.980 1.00 24.25 82 PRO A N 9
ATOM 11800 C CA . PRO A 1 82 ? -11.098 1.073 -2.478 1.00 42.41 82 PRO A CA 9
ATOM 11801 C C . PRO A 1 82 ? -12.373 0.905 -3.304 1.00 45.24 82 PRO A C 9
ATOM 11802 O O . PRO A 1 82 ? -12.752 -0.232 -3.577 1.00 12.42 82 PRO A O 9
ATOM 11810 N N . LYS A 1 83 ? -13.067 1.981 -3.677 1.00 54.23 83 LYS A N 9
ATOM 11811 C CA . LYS A 1 83 ? -14.111 2.004 -4.706 1.00 4.11 83 LYS A CA 9
ATOM 11812 C C . LYS A 1 83 ? -14.245 3.470 -5.113 1.00 44.32 83 LYS A C 9
ATOM 11813 O O . LYS A 1 83 ? -14.067 4.311 -4.222 1.00 54.12 83 LYS A O 9
ATOM 11828 N N . PRO A 1 84 ? -14.701 3.780 -6.334 1.00 74.34 84 PRO A N 9
ATOM 11829 C CA . PRO A 1 84 ? -14.838 5.147 -6.805 1.00 33.11 84 PRO A CA 9
ATOM 11830 C C . PRO A 1 84 ? -15.832 5.910 -5.926 1.00 22.34 84 PRO A C 9
ATOM 11831 O O . PRO A 1 84 ? -17.047 5.757 -6.061 1.00 2.41 84 PRO A O 9
ATOM 11839 N N . LYS A 1 85 ? -15.308 6.728 -5.011 1.00 34.22 85 LYS A N 9
ATOM 11840 C CA . LYS A 1 85 ? -16.079 7.501 -4.034 1.00 21.13 85 LYS A CA 9
ATOM 11841 C C . LYS A 1 85 ? -16.238 8.958 -4.476 1.00 61.11 85 LYS A C 9
ATOM 11842 O O . LYS A 1 85 ? -16.454 9.867 -3.671 1.00 72.10 85 LYS A O 9
ATOM 11857 N N . ILE A 1 86 ? -16.007 9.212 -5.752 1.00 63.24 86 ILE A N 9
ATOM 11858 C CA . ILE A 1 86 ? -16.160 10.505 -6.390 1.00 63.00 86 ILE A CA 9
ATOM 11859 C C . ILE A 1 86 ? -17.658 10.787 -6.517 1.00 1.52 86 ILE A C 9
ATOM 11860 O O . ILE A 1 86 ? -18.508 9.925 -6.284 1.00 63.32 86 ILE A O 9
ATOM 11875 N N . ASN A 1 87 ? -17.974 12.040 -6.819 1.00 65.24 87 ASN A N 9
ATOM 11876 C CA . ASN A 1 87 ? -19.284 12.481 -7.272 1.00 42.53 87 ASN A CA 9
ATOM 11877 C C . ASN A 1 87 ? -19.673 11.729 -8.553 1.00 2.23 87 ASN A C 9
ATOM 11878 O O . ASN A 1 87 ? -18.962 10.840 -9.020 1.00 24.41 87 ASN A O 9
ATOM 11888 N N . GLU A 1 88 ? -20.817 12.100 -9.109 1.00 42.30 88 GLU A N 9
ATOM 11889 C CA . GLU A 1 88 ? -21.408 11.608 -10.338 1.00 65.02 88 GLU A CA 9
ATOM 11890 C C . GLU A 1 88 ? -20.325 11.513 -11.410 1.00 65.20 88 GLU A C 9
ATOM 11891 O O . GLU A 1 88 ? -19.793 12.537 -11.839 1.00 74.42 88 GLU A O 9
ATOM 11901 N N . ASP A 1 89 ? -19.975 10.302 -11.839 1.00 45.40 89 ASP A N 9
ATOM 11902 C CA . ASP A 1 89 ? -18.917 10.072 -12.833 1.00 43.53 89 ASP A CA 9
ATOM 11903 C C . ASP A 1 89 ? -19.304 10.581 -14.228 1.00 41.33 89 ASP A C 9
ATOM 11904 O O . ASP A 1 89 ? -18.485 10.614 -15.146 1.00 2.33 89 ASP A O 9
ATOM 11912 N N . TRP A 1 90 ? -20.564 10.973 -14.408 1.00 4.24 90 TRP A N 9
ATOM 11913 C CA . TRP A 1 90 ? -21.210 11.304 -15.668 1.00 52.41 90 TRP A CA 9
ATOM 11914 C C . TRP A 1 90 ? -21.646 12.771 -15.687 1.00 51.20 90 TRP A C 9
ATOM 11915 O O . TRP A 1 90 ? -22.308 13.214 -16.627 1.00 23.32 90 TRP A O 9
ATOM 11935 N N . LEU A 1 91 ? -21.270 13.510 -14.648 1.00 61.43 91 LEU A N 9
ATOM 11936 C CA . LEU A 1 91 ? -21.253 14.957 -14.611 1.00 70.33 91 LEU A CA 9
ATOM 11937 C C . LEU A 1 91 ? -19.805 15.327 -14.835 1.00 53.52 91 LEU A C 9
ATOM 11938 O O . LEU A 1 91 ? -18.925 14.683 -14.217 1.00 43.44 91 LEU A O 9
ATOM 11953 N N . SER A 1 1 ? -4.196 10.912 -3.761 1.00 60.33 1 SER A N 10
ATOM 11954 C CA . SER A 1 1 ? -4.881 9.665 -3.379 1.00 52.42 1 SER A CA 10
ATOM 11955 C C . SER A 1 1 ? -4.482 9.295 -1.949 1.00 74.33 1 SER A C 10
ATOM 11956 O O . SER A 1 1 ? -3.700 10.027 -1.350 1.00 72.22 1 SER A O 10
ATOM 11963 N N . ASN A 1 2 ? -5.002 8.201 -1.372 1.00 62.43 2 ASN A N 10
ATOM 11964 C CA . ASN A 1 2 ? -4.717 7.787 -0.001 1.00 44.34 2 ASN A CA 10
ATOM 11965 C C . ASN A 1 2 ? -4.359 6.298 0.087 1.00 22.15 2 ASN A C 10
ATOM 11966 O O . ASN A 1 2 ? -3.947 5.844 1.147 1.00 62.51 2 ASN A O 10
ATOM 11976 N N . ILE A 1 3 ? -4.437 5.545 -1.018 1.00 3.11 3 ILE A N 10
ATOM 11977 C CA . ILE A 1 3 ? -3.875 4.199 -1.101 1.00 54.44 3 ILE A CA 10
ATOM 11978 C C . ILE A 1 3 ? -2.540 4.320 -1.819 1.00 11.44 3 ILE A C 10
ATOM 11979 O O . ILE A 1 3 ? -2.464 4.991 -2.850 1.00 63.11 3 ILE A O 10
ATOM 11994 N N . VAL A 1 4 ? -1.538 3.611 -1.312 1.00 63.54 4 VAL A N 10
ATOM 11995 C CA . VAL A 1 4 ? -0.277 3.318 -1.969 1.00 51.30 4 VAL A CA 10
ATOM 11996 C C . VAL A 1 4 ? -0.182 1.794 -1.970 1.00 64.34 4 VAL A C 10
ATOM 11997 O O . VAL A 1 4 ? -0.120 1.194 -0.899 1.00 35.14 4 VAL A O 10
ATOM 12010 N N . MET A 1 5 ? -0.223 1.147 -3.138 1.00 14.15 5 MET A N 10
ATOM 12011 C CA . MET A 1 5 ? 0.154 -0.258 -3.245 1.00 72.40 5 MET A CA 10
ATOM 12012 C C . MET A 1 5 ? 1.597 -0.372 -3.721 1.00 0.22 5 MET A C 10
ATOM 12013 O O . MET A 1 5 ? 2.129 0.590 -4.272 1.00 3.01 5 MET A O 10
ATOM 12025 N N . LEU A 1 6 ? 2.209 -1.541 -3.544 1.00 31.35 6 LEU A N 10
ATOM 12026 C CA . LEU A 1 6 ? 3.642 -1.768 -3.712 1.00 3.34 6 LEU A CA 10
ATOM 12027 C C . LEU A 1 6 ? 3.838 -2.975 -4.618 1.00 15.02 6 LEU A C 10
ATOM 12028 O O . LEU A 1 6 ? 3.853 -4.102 -4.136 1.00 20.32 6 LEU A O 10
ATOM 12043 N N . ARG A 1 7 ? 3.923 -2.782 -5.933 1.00 54.40 7 ARG A N 10
ATOM 12044 C CA . ARG A 1 7 ? 4.162 -3.891 -6.859 1.00 53.41 7 ARG A CA 10
ATOM 12045 C C . ARG A 1 7 ? 5.606 -4.369 -6.746 1.00 35.31 7 ARG A C 10
ATOM 12046 O O . ARG A 1 7 ? 6.471 -3.628 -6.287 1.00 24.14 7 ARG A O 10
ATOM 12064 N N . MET A 1 8 ? 5.860 -5.574 -7.264 1.00 43.12 8 MET A N 10
ATOM 12065 C CA . MET A 1 8 ? 7.168 -6.242 -7.325 1.00 54.02 8 MET A CA 10
ATOM 12066 C C . MET A 1 8 ? 7.682 -6.686 -5.944 1.00 3.00 8 MET A C 10
ATOM 12067 O O . MET A 1 8 ? 8.873 -6.926 -5.749 1.00 35.21 8 MET A O 10
ATOM 12079 N N . LEU A 1 9 ? 6.782 -6.807 -4.969 1.00 74.41 9 LEU A N 10
ATOM 12080 C CA . LEU A 1 9 ? 7.080 -7.303 -3.633 1.00 0.22 9 LEU A CA 10
ATOM 12081 C C . LEU A 1 9 ? 7.555 -8.762 -3.687 1.00 72.54 9 LEU A C 10
ATOM 12082 O O . LEU A 1 9 ? 6.996 -9.544 -4.467 1.00 55.43 9 LEU A O 10
ATOM 12097 N N . PRO A 1 10 ? 8.502 -9.170 -2.822 1.00 24.10 10 PRO A N 10
ATOM 12098 C CA . PRO A 1 10 ? 8.969 -10.549 -2.729 1.00 72.32 10 PRO A CA 10
ATOM 12099 C C . PRO A 1 10 ? 7.897 -11.443 -2.112 1.00 44.44 10 PRO A C 10
ATOM 12100 O O . PRO A 1 10 ? 6.925 -10.966 -1.524 1.00 62.32 10 PRO A O 10
ATOM 12108 N N . GLN A 1 11 ? 8.123 -12.750 -2.168 1.00 4.11 11 GLN A N 10
ATOM 12109 C CA . GLN A 1 11 ? 7.264 -13.729 -1.516 1.00 34.54 11 GLN A CA 10
ATOM 12110 C C . GLN A 1 11 ? 7.409 -13.667 0.003 1.00 12.02 11 GLN A C 10
ATOM 12111 O O . GLN A 1 11 ? 6.419 -13.878 0.702 1.00 15.12 11 GLN A O 10
ATOM 12123 N N . ALA A 1 12 ? 8.607 -13.379 0.514 1.00 0.20 12 ALA A N 10
ATOM 12124 C CA . ALA A 1 12 ? 8.884 -13.527 1.936 1.00 71.53 12 ALA A CA 10
ATOM 12125 C C . ALA A 1 12 ? 8.287 -12.407 2.780 1.00 34.52 12 ALA A C 10
ATOM 12126 O O . ALA A 1 12 ? 7.910 -12.680 3.921 1.00 32.42 12 ALA A O 10
ATOM 12133 N N . ALA A 1 13 ? 8.173 -11.192 2.222 1.00 60.43 13 ALA A N 10
ATOM 12134 C CA . ALA A 1 13 ? 7.971 -10.001 3.048 1.00 35.42 13 ALA A CA 10
ATOM 12135 C C . ALA A 1 13 ? 6.698 -10.138 3.879 1.00 1.14 13 ALA A C 10
ATOM 12136 O O . ALA A 1 13 ? 5.647 -10.513 3.340 1.00 2.21 13 ALA A O 10
ATOM 12143 N N . THR A 1 14 ? 6.805 -9.836 5.169 1.00 1.20 14 THR A N 10
ATOM 12144 C CA . THR A 1 14 ? 5.716 -9.828 6.124 1.00 3.40 14 THR A CA 10
ATOM 12145 C C . THR A 1 14 ? 5.126 -8.430 6.225 1.00 52.14 14 THR A C 10
ATOM 12146 O O . THR A 1 14 ? 5.761 -7.442 5.837 1.00 72.54 14 THR A O 10
ATOM 12157 N N . GLU A 1 15 ? 3.917 -8.339 6.793 1.00 31.21 15 GLU A N 10
ATOM 12158 C CA . GLU A 1 15 ? 3.293 -7.058 7.071 1.00 41.33 15 GLU A CA 10
ATOM 12159 C C . GLU A 1 15 ? 4.239 -6.172 7.895 1.00 55.21 15 GLU A C 10
ATOM 12160 O O . GLU A 1 15 ? 4.294 -4.957 7.700 1.00 73.50 15 GLU A O 10
ATOM 12170 N N . ASP A 1 16 ? 5.018 -6.788 8.785 1.00 52.22 16 ASP A N 10
ATOM 12171 C CA . ASP A 1 16 ? 5.911 -6.100 9.700 1.00 43.15 16 ASP A CA 10
ATOM 12172 C C . ASP A 1 16 ? 7.194 -5.638 9.022 1.00 72.14 16 ASP A C 10
ATOM 12173 O O . ASP A 1 16 ? 7.597 -4.496 9.237 1.00 22.42 16 ASP A O 10
ATOM 12181 N N . ASP A 1 17 ? 7.776 -6.447 8.128 1.00 24.54 17 ASP A N 10
ATOM 12182 C CA . ASP A 1 17 ? 8.947 -6.058 7.331 1.00 24.53 17 ASP A CA 10
ATOM 12183 C C . ASP A 1 17 ? 8.677 -4.794 6.524 1.00 43.03 17 ASP A C 10
ATOM 12184 O O . ASP A 1 17 ? 9.611 -4.062 6.193 1.00 24.53 17 ASP A O 10
ATOM 12192 N N . ILE A 1 18 ? 7.416 -4.531 6.199 1.00 52.02 18 ILE A N 10
ATOM 12193 C CA . ILE A 1 18 ? 6.996 -3.360 5.451 1.00 2.04 18 ILE A CA 10
ATOM 12194 C C . ILE A 1 18 ? 6.587 -2.246 6.430 1.00 40.22 18 ILE A C 10
ATOM 12195 O O . ILE A 1 18 ? 6.884 -1.078 6.168 1.00 35.24 18 ILE A O 10
ATOM 12210 N N . ARG A 1 19 ? 5.999 -2.573 7.589 1.00 34.13 19 ARG A N 10
ATOM 12211 C CA . ARG A 1 19 ? 5.700 -1.598 8.648 1.00 2.13 19 ARG A CA 10
ATOM 12212 C C . ARG A 1 19 ? 6.977 -0.894 9.088 1.00 41.11 19 ARG A C 10
ATOM 12213 O O . ARG A 1 19 ? 6.919 0.285 9.444 1.00 24.31 19 ARG A O 10
ATOM 12231 N N . GLY A 1 20 ? 8.126 -1.567 9.069 1.00 64.32 20 GLY A N 10
ATOM 12232 C CA . GLY A 1 20 ? 9.374 -0.913 9.414 1.00 73.41 20 GLY A CA 10
ATOM 12233 C C . GLY A 1 20 ? 9.753 0.162 8.399 1.00 4.33 20 GLY A C 10
ATOM 12234 O O . GLY A 1 20 ? 10.247 1.207 8.821 1.00 21.32 20 GLY A O 10
ATOM 12238 N N . GLN A 1 21 ? 9.489 -0.029 7.097 1.00 20.41 21 GLN A N 10
ATOM 12239 C CA . GLN A 1 21 ? 9.783 0.976 6.068 1.00 12.24 21 GLN A CA 10
ATOM 12240 C C . GLN A 1 21 ? 8.818 2.157 6.177 1.00 32.33 21 GLN A C 10
ATOM 12241 O O . GLN A 1 21 ? 9.165 3.265 5.772 1.00 2.20 21 GLN A O 10
ATOM 12253 N N . LEU A 1 22 ? 7.612 1.925 6.698 1.00 63.34 22 LEU A N 10
ATOM 12254 C CA . LEU A 1 22 ? 6.635 2.971 6.950 1.00 0.30 22 LEU A CA 10
ATOM 12255 C C . LEU A 1 22 ? 7.109 3.789 8.143 1.00 62.21 22 LEU A C 10
ATOM 12256 O O . LEU A 1 22 ? 7.379 4.981 8.000 1.00 42.32 22 LEU A O 10
ATOM 12271 N N . GLN A 1 23 ? 7.297 3.172 9.307 1.00 52.33 23 GLN A N 10
ATOM 12272 C CA . GLN A 1 23 ? 7.724 3.942 10.475 1.00 12.02 23 GLN A CA 10
ATOM 12273 C C . GLN A 1 23 ? 9.106 4.557 10.283 1.00 3.34 23 GLN A C 10
ATOM 12274 O O . GLN A 1 23 ? 9.438 5.519 10.975 1.00 43.42 23 GLN A O 10
ATOM 12286 N N . SER A 1 24 ? 9.865 4.106 9.283 1.00 42.33 24 SER A N 10
ATOM 12287 C CA . SER A 1 24 ? 11.055 4.791 8.846 1.00 24.50 24 SER A CA 10
ATOM 12288 C C . SER A 1 24 ? 10.750 6.245 8.476 1.00 44.31 24 SER A C 10
ATOM 12289 O O . SER A 1 24 ? 11.601 7.084 8.791 1.00 64.32 24 SER A O 10
ATOM 12296 N N . HIS A 1 25 ? 9.604 6.608 7.855 1.00 41.45 25 HIS A N 10
ATOM 12297 C CA . HIS A 1 25 ? 9.596 7.920 7.201 1.00 33.10 25 HIS A CA 10
ATOM 12298 C C . HIS A 1 25 ? 8.676 8.865 7.995 1.00 3.32 25 HIS A C 10
ATOM 12299 O O . HIS A 1 25 ? 8.661 10.071 7.745 1.00 20.22 25 HIS A O 10
ATOM 12312 N N . GLY A 1 26 ? 7.915 8.336 8.960 1.00 75.51 26 GLY A N 10
ATOM 12313 C CA . GLY A 1 26 ? 7.029 9.118 9.810 1.00 74.24 26 GLY A CA 10
ATOM 12314 C C . GLY A 1 26 ? 5.576 8.729 9.578 1.00 34.42 26 GLY A C 10
ATOM 12315 O O . GLY A 1 26 ? 4.693 9.590 9.613 1.00 75.52 26 GLY A O 10
ATOM 12319 N N . VAL A 1 27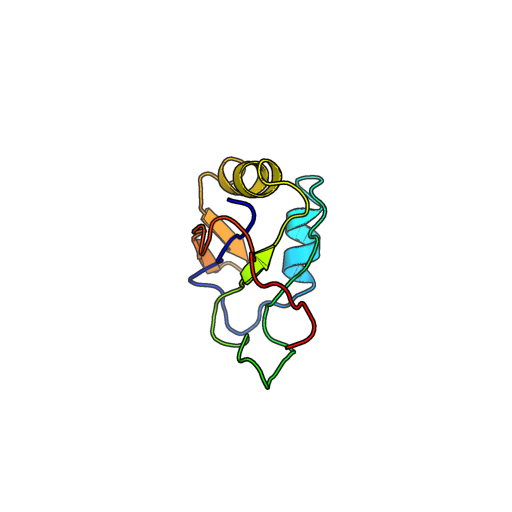 ? 5.343 7.450 9.274 1.00 15.24 27 VAL A N 10
ATOM 12320 C CA . VAL A 1 27 ? 4.042 6.898 8.939 1.00 33.44 27 VAL A CA 10
ATOM 12321 C C . VAL A 1 27 ? 3.802 5.576 9.689 1.00 51.43 27 VAL A C 10
ATOM 12322 O O . VAL A 1 27 ? 4.513 4.597 9.504 1.00 33.32 27 VAL A O 10
ATOM 12335 N N . GLN A 1 28 ? 2.767 5.542 10.528 1.00 44.41 28 GLN A N 10
ATOM 12336 C CA . GLN A 1 28 ? 2.327 4.391 11.326 1.00 71.24 28 GLN A CA 10
ATOM 12337 C C . GLN A 1 28 ? 1.632 3.284 10.519 1.00 72.31 28 GLN A C 10
ATOM 12338 O O . GLN A 1 28 ? 1.354 2.227 11.079 1.00 61.34 28 GLN A O 10
ATOM 12350 N N . ALA A 1 29 ? 1.280 3.562 9.259 1.00 32.34 29 ALA A N 10
ATOM 12351 C CA . ALA A 1 29 ? 0.377 2.809 8.396 1.00 52.23 29 ALA A CA 10
ATOM 12352 C C . ALA A 1 29 ? -0.925 2.343 9.060 1.00 41.13 29 ALA A C 10
ATOM 12353 O O . ALA A 1 29 ? -0.976 1.277 9.674 1.00 71.32 29 ALA A O 10
ATOM 12360 N N . ARG A 1 30 ? -1.987 3.140 8.907 1.00 35.35 30 ARG A N 10
ATOM 12361 C CA . ARG A 1 30 ? -3.278 2.897 9.543 1.00 64.53 30 ARG A CA 10
ATOM 12362 C C . ARG A 1 30 ? -3.959 1.627 9.034 1.00 74.40 30 ARG A C 10
ATOM 12363 O O . ARG A 1 30 ? -4.657 0.986 9.821 1.00 35.23 30 ARG A O 10
ATOM 12381 N N . GLU A 1 31 ? -3.780 1.257 7.766 1.00 1.02 31 GLU A N 10
ATOM 12382 C CA . GLU A 1 31 ? -4.316 0.027 7.202 1.00 53.00 31 GLU A CA 10
ATOM 12383 C C . GLU A 1 31 ? -3.288 -0.535 6.227 1.00 71.23 31 GLU A C 10
ATOM 12384 O O . GLU A 1 31 ? -2.589 0.227 5.556 1.00 55.11 31 GLU A O 10
ATOM 12394 N N . VAL A 1 32 ? -3.222 -1.859 6.113 1.00 31.22 32 VAL A N 10
ATOM 12395 C CA . VAL A 1 32 ? -2.239 -2.588 5.318 1.00 12.32 32 VAL A CA 10
ATOM 12396 C C . VAL A 1 32 ? -2.836 -3.962 4.966 1.00 43.43 32 VAL A C 10
ATOM 12397 O O . VAL A 1 32 ? -3.581 -4.517 5.778 1.00 34.55 32 VAL A O 10
ATOM 12410 N N . ARG A 1 33 ? -2.509 -4.552 3.803 1.00 44.40 33 ARG A N 10
ATOM 12411 C CA . ARG A 1 33 ? -3.003 -5.879 3.398 1.00 51.01 33 ARG A CA 10
ATOM 12412 C C . ARG A 1 33 ? -1.956 -6.676 2.609 1.00 2.34 33 ARG A C 10
ATOM 12413 O O . ARG A 1 33 ? -1.921 -6.563 1.383 1.00 14.42 33 ARG A O 10
ATOM 12431 N N . LEU A 1 34 ? -1.137 -7.501 3.284 1.00 20.52 34 LEU A N 10
ATOM 12432 C CA . LEU A 1 34 ? -0.030 -8.260 2.673 1.00 11.13 34 LEU A CA 10
ATOM 12433 C C . LEU A 1 34 ? -0.315 -9.778 2.562 1.00 0.41 34 LEU A C 10
ATOM 12434 O O . LEU A 1 34 ? -1.426 -10.209 2.855 1.00 3.02 34 LEU A O 10
ATOM 12449 N N . MET A 1 35 ? 0.672 -10.606 2.164 1.00 34.43 35 MET A N 10
ATOM 12450 C CA . MET A 1 35 ? 0.495 -11.982 1.659 1.00 13.15 35 MET A CA 10
ATOM 12451 C C . MET A 1 35 ? 0.000 -13.017 2.674 1.00 11.43 35 MET A C 10
ATOM 12452 O O . MET A 1 35 ? -0.397 -14.120 2.291 1.00 33.14 35 MET A O 10
ATOM 12464 N N . ARG A 1 36 ? -0.036 -12.660 3.949 1.00 0.23 36 ARG A N 10
ATOM 12465 C CA . ARG A 1 36 ? -0.547 -13.450 5.070 1.00 4.31 36 ARG A CA 10
ATOM 12466 C C . ARG A 1 36 ? -1.877 -14.118 4.711 1.00 72.14 36 ARG A C 10
ATOM 12467 O O . ARG A 1 36 ? -1.966 -15.345 4.734 1.00 41.43 36 ARG A O 10
ATOM 12485 N N . ASN A 1 37 ? -2.876 -13.321 4.338 1.00 55.01 37 ASN A N 10
ATOM 12486 C CA . ASN A 1 37 ? -4.294 -13.677 4.274 1.00 42.22 37 ASN A CA 10
ATOM 12487 C C . ASN A 1 37 ? -4.645 -14.566 3.087 1.00 43.13 37 ASN A C 10
ATOM 12488 O O . ASN A 1 37 ? -5.285 -14.149 2.110 1.00 11.02 37 ASN A O 10
ATOM 12498 N N . LYS A 1 38 ? -4.213 -15.819 3.120 1.00 14.22 38 LYS A N 10
ATOM 12499 C CA . LYS A 1 38 ? -4.252 -16.633 1.918 1.00 35.44 38 LYS A CA 10
ATOM 12500 C C . LYS A 1 38 ? -5.660 -17.004 1.462 1.00 62.32 38 LYS A C 10
ATOM 12501 O O . LYS A 1 38 ? -5.783 -17.664 0.428 1.00 62.40 38 LYS A O 10
ATOM 12516 N N . SER A 1 39 ? -6.699 -16.573 2.171 1.00 75.12 39 SER A N 10
ATOM 12517 C CA . SER A 1 39 ? -8.065 -16.757 1.718 1.00 42.42 39 SER A CA 10
ATOM 12518 C C . SER A 1 39 ? -8.615 -15.437 1.187 1.00 75.41 39 SER A C 10
ATOM 12519 O O . SER A 1 39 ? -9.146 -15.422 0.077 1.00 12.41 39 SER A O 10
ATOM 12526 N N . SER A 1 40 ? -8.416 -14.310 1.888 1.00 62.32 40 SER A N 10
ATOM 12527 C CA . SER A 1 40 ? -8.817 -13.011 1.344 1.00 15.45 40 SER A CA 10
ATOM 12528 C C . SER A 1 40 ? -8.113 -12.736 0.013 1.00 3.21 40 SER A C 10
ATOM 12529 O O . SER A 1 40 ? -8.688 -12.113 -0.886 1.00 22.55 40 SER A O 10
ATOM 12536 N N . GLY A 1 41 ? -6.875 -13.212 -0.138 1.00 61.54 41 GLY A N 10
ATOM 12537 C CA . GLY A 1 41 ? -6.149 -13.075 -1.385 1.00 71.31 41 GLY A CA 10
ATOM 12538 C C . GLY A 1 41 ? -5.486 -11.716 -1.390 1.00 20.43 41 GLY A C 10
ATOM 12539 O O . GLY A 1 41 ? -5.636 -10.905 -2.302 1.00 42.21 41 GLY A O 10
ATOM 12543 N N . GLN A 1 42 ? -4.756 -11.448 -0.314 1.00 44.33 42 GLN A N 10
ATOM 12544 C CA . GLN A 1 42 ? -3.899 -10.286 -0.179 1.00 15.02 42 GLN A CA 10
ATOM 12545 C C . GLN A 1 42 ? -2.491 -10.664 -0.699 1.00 22.53 42 GLN A C 10
ATOM 12546 O O . GLN A 1 42 ? -1.489 -10.064 -0.316 1.00 21.51 42 GLN A O 10
ATOM 12558 N N . SER A 1 43 ? -2.411 -11.697 -1.558 1.00 43.21 43 SER A N 10
ATOM 12559 C CA . SER A 1 43 ? -1.216 -12.447 -1.914 1.00 75.22 43 SER A CA 10
ATOM 12560 C C . SER A 1 43 ? -1.147 -12.688 -3.432 1.00 53.32 43 SER A C 10
ATOM 12561 O O . SER A 1 43 ? -1.728 -13.632 -3.970 1.00 60.31 43 SER A O 10
ATOM 12568 N N . ARG A 1 44 ? -0.434 -11.815 -4.142 1.00 62.13 44 ARG A N 10
ATOM 12569 C CA . ARG A 1 44 ? 0.031 -11.960 -5.514 1.00 35.55 44 ARG A CA 10
ATOM 12570 C C . ARG A 1 44 ? 1.517 -11.619 -5.553 1.00 42.24 44 ARG A C 10
ATOM 12571 O O . ARG A 1 44 ? 2.340 -12.509 -5.745 1.00 54.20 44 ARG A O 10
ATOM 12589 N N . GLY A 1 45 ? 1.854 -10.345 -5.396 1.00 33.42 45 GLY A N 10
ATOM 12590 C CA . GLY A 1 45 ? 3.202 -9.799 -5.412 1.00 54.33 45 GLY A CA 10
ATOM 12591 C C . GLY A 1 45 ? 3.109 -8.293 -5.196 1.00 35.52 45 GLY A C 10
ATOM 12592 O O . GLY A 1 45 ? 3.868 -7.530 -5.794 1.00 74.32 45 GLY A O 10
ATOM 12596 N N . PHE A 1 46 ? 2.109 -7.862 -4.424 1.00 51.00 46 PHE A N 10
ATOM 12597 C CA . PHE A 1 46 ? 1.910 -6.499 -3.980 1.00 15.42 46 PHE A CA 10
ATOM 12598 C C . PHE A 1 46 ? 1.135 -6.513 -2.668 1.00 34.52 46 PHE A C 10
ATOM 12599 O O . PHE A 1 46 ? 0.505 -7.514 -2.320 1.00 54.44 46 PHE A O 10
ATOM 12615 N N . ALA A 1 47 ? 1.120 -5.390 -1.969 1.00 22.55 47 ALA A N 10
ATOM 12616 C CA . ALA A 1 47 ? 0.218 -5.136 -0.861 1.00 4.03 47 ALA A CA 10
ATOM 12617 C C . ALA A 1 47 ? -0.292 -3.719 -1.029 1.00 15.41 47 ALA A C 10
ATOM 12618 O O . ALA A 1 47 ? 0.386 -2.910 -1.664 1.00 4.25 47 ALA A O 10
ATOM 12625 N N . PHE A 1 48 ? -1.473 -3.430 -0.493 1.00 20.41 48 PHE A N 10
ATOM 12626 C CA . PHE A 1 48 ? -2.015 -2.082 -0.370 1.00 1.34 48 PHE A CA 10
ATOM 12627 C C . PHE A 1 48 ? -1.615 -1.560 1.018 1.00 60.40 48 PHE A C 10
ATOM 12628 O O . PHE A 1 48 ? -1.546 -2.339 1.977 1.00 31.41 48 PHE A O 10
ATOM 12644 N N . VAL A 1 49 ? -1.461 -0.245 1.140 1.00 73.54 49 VAL A N 10
ATOM 12645 C CA . VAL A 1 49 ? -1.387 0.514 2.380 1.00 23.13 49 VAL A CA 10
ATOM 12646 C C . VAL A 1 49 ? -2.369 1.673 2.192 1.00 34.34 49 VAL A C 10
ATOM 12647 O O . VAL A 1 49 ? -2.329 2.339 1.154 1.00 31.34 49 VAL A O 10
ATOM 12660 N N . GLU A 1 50 ? -3.277 1.893 3.144 1.00 1.04 50 GLU A N 10
ATOM 12661 C CA . GLU A 1 50 ? -4.268 2.953 3.138 1.00 52.31 50 GLU A CA 10
ATOM 12662 C C . GLU A 1 50 ? -3.948 3.910 4.287 1.00 35.44 50 GLU A C 10
ATOM 12663 O O . GLU A 1 50 ? -3.844 3.485 5.445 1.00 64.13 50 GLU A O 10
ATOM 12673 N N . PHE A 1 51 ? -3.771 5.195 3.988 1.00 33.45 51 PHE A N 10
ATOM 12674 C CA . PHE A 1 51 ? -3.362 6.179 4.983 1.00 23.53 51 PHE A CA 10
ATOM 12675 C C . PHE A 1 51 ? -4.598 6.825 5.625 1.00 64.43 51 PHE A C 10
ATOM 12676 O O . PHE A 1 51 ? -5.733 6.438 5.354 1.00 3.25 51 PHE A O 10
ATOM 12692 N N . SER A 1 52 ? -4.381 7.764 6.544 1.00 1.14 52 SER A N 10
ATOM 12693 C CA . SER A 1 52 ? -5.430 8.512 7.233 1.00 24.51 52 SER A CA 10
ATOM 12694 C C . SER A 1 52 ? -5.528 9.963 6.744 1.00 41.23 52 SER A C 10
ATOM 12695 O O . SER A 1 52 ? -6.394 10.705 7.210 1.00 40.41 52 SER A O 10
ATOM 12702 N N . HIS A 1 53 ? -4.621 10.399 5.864 1.00 22.12 53 HIS A N 10
ATOM 12703 C CA . HIS A 1 53 ? -4.432 11.797 5.502 1.00 61.33 53 HIS A CA 10
ATOM 12704 C C . HIS A 1 53 ? -4.068 11.842 4.023 1.00 12.31 53 HIS A C 10
ATOM 12705 O O . HIS A 1 53 ? -3.087 11.216 3.620 1.00 73.50 53 HIS A O 10
ATOM 12718 N N . LEU A 1 54 ? -4.795 12.622 3.220 1.00 52.12 54 LEU A N 10
ATOM 12719 C CA . LEU A 1 54 ? -4.614 12.717 1.765 1.00 13.11 54 LEU A CA 10
ATOM 12720 C C . LEU A 1 54 ? -3.218 13.165 1.311 1.00 3.31 54 LEU A C 10
ATOM 12721 O O . LEU A 1 54 ? -2.931 13.131 0.117 1.00 31.34 54 LEU A O 10
ATOM 12736 N N . GLN A 1 55 ? -2.357 13.610 2.228 1.00 14.14 55 GLN A N 10
ATOM 12737 C CA . GLN A 1 55 ? -0.981 14.009 1.952 1.00 34.12 55 GLN A CA 10
ATOM 12738 C C . GLN A 1 55 ? 0.029 12.905 2.270 1.00 60.22 55 GLN A C 10
ATOM 12739 O O . GLN A 1 55 ? 1.147 12.944 1.762 1.00 13.42 55 GLN A O 10
ATOM 12751 N N . ASP A 1 56 ? -0.322 11.949 3.135 1.00 4.35 56 ASP A N 10
ATOM 12752 C CA . ASP A 1 56 ? 0.616 10.964 3.666 1.00 15.15 56 ASP A CA 10
ATOM 12753 C C . ASP A 1 56 ? 0.973 9.944 2.593 1.00 53.14 56 ASP A C 10
ATOM 12754 O O . ASP A 1 56 ? 2.101 9.460 2.559 1.00 64.21 56 ASP A O 10
ATOM 12762 N N . ALA A 1 57 ? 0.025 9.649 1.698 1.00 62.44 57 ALA A N 10
ATOM 12763 C CA . ALA A 1 57 ? 0.227 8.737 0.586 1.00 55.23 57 ALA A CA 10
ATOM 12764 C C . ALA A 1 57 ? 1.334 9.307 -0.301 1.00 15.42 57 ALA A C 10
ATOM 12765 O O . ALA A 1 57 ? 2.322 8.639 -0.606 1.00 53.23 57 ALA A O 10
ATOM 12772 N N . THR A 1 58 ? 1.191 10.585 -0.652 1.00 1.22 58 THR A N 10
ATOM 12773 C CA . THR A 1 58 ? 2.157 11.350 -1.415 1.00 61.24 58 THR A CA 10
ATOM 12774 C C . THR A 1 58 ? 3.496 11.393 -0.694 1.00 13.32 58 THR A C 10
ATOM 12775 O O . THR A 1 58 ? 4.549 11.250 -1.317 1.00 31.14 58 THR A O 10
ATOM 12786 N N . ARG A 1 59 ? 3.445 11.597 0.627 1.00 13.15 59 ARG A N 10
ATOM 12787 C CA . ARG A 1 59 ? 4.609 11.743 1.476 1.00 43.41 59 ARG A CA 10
ATOM 12788 C C . ARG A 1 59 ? 5.471 10.509 1.295 1.00 20.21 59 ARG A C 10
ATOM 12789 O O . ARG A 1 59 ? 6.660 10.653 1.019 1.00 22.22 59 ARG A O 10
ATOM 12807 N N . TRP A 1 60 ? 4.864 9.321 1.376 1.00 3.43 60 TRP A N 10
ATOM 12808 C CA . TRP A 1 60 ? 5.581 8.080 1.173 1.00 24.10 60 TRP A CA 10
ATOM 12809 C C . TRP A 1 60 ? 6.127 7.983 -0.243 1.00 32.41 60 TRP A C 10
ATOM 12810 O O . TRP A 1 60 ? 7.311 7.697 -0.415 1.00 43.43 60 TRP A O 10
ATOM 12830 N N . MET A 1 61 ? 5.274 8.205 -1.247 1.00 0.21 61 MET A N 10
ATOM 12831 C CA . MET A 1 61 ? 5.608 8.052 -2.653 1.00 64.31 61 MET A CA 10
ATOM 12832 C C . MET A 1 61 ? 6.865 8.848 -2.994 1.00 43.43 61 MET A C 10
ATOM 12833 O O . MET A 1 61 ? 7.878 8.274 -3.404 1.00 11.22 61 MET A O 10
ATOM 12845 N N . GLU A 1 62 ? 6.810 10.169 -2.846 1.00 21.13 62 GLU A N 10
ATOM 12846 C CA . GLU A 1 62 ? 7.840 11.061 -3.366 1.00 31.14 62 GLU A CA 10
ATOM 12847 C C . GLU A 1 62 ? 9.116 10.943 -2.534 1.00 35.51 62 GLU A C 10
ATOM 12848 O O . GLU A 1 62 ? 10.226 10.967 -3.070 1.00 14.14 62 GLU A O 10
ATOM 12858 N N . ALA A 1 63 ? 8.968 10.692 -1.230 1.00 75.21 63 ALA A N 10
ATOM 12859 C CA . ALA A 1 63 ? 10.111 10.485 -0.338 1.00 12.10 63 ALA A CA 10
ATOM 12860 C C . ALA A 1 63 ? 10.825 9.162 -0.624 1.00 20.22 63 ALA A C 10
ATOM 12861 O O . ALA A 1 63 ? 11.892 8.901 -0.065 1.00 73.14 63 ALA A O 10
ATOM 12868 N N . ASN A 1 64 ? 10.273 8.325 -1.498 1.00 24.11 64 ASN A N 10
ATOM 12869 C CA . ASN A 1 64 ? 10.872 7.071 -1.925 1.00 62.34 64 ASN A CA 10
ATOM 12870 C C . ASN A 1 64 ? 11.013 7.025 -3.435 1.00 15.11 64 ASN A C 10
ATOM 12871 O O . ASN A 1 64 ? 11.286 5.962 -3.982 1.00 75.32 64 ASN A O 10
ATOM 12881 N N . GLN A 1 65 ? 10.876 8.178 -4.108 1.00 32.24 65 GLN A N 10
ATOM 12882 C CA . GLN A 1 65 ? 11.139 8.367 -5.530 1.00 53.34 65 GLN A CA 10
ATOM 12883 C C . GLN A 1 65 ? 10.233 7.477 -6.385 1.00 64.52 65 GLN A C 10
ATOM 12884 O O . GLN A 1 65 ? 10.520 7.263 -7.563 1.00 12.32 65 GLN A O 10
ATOM 12896 N N . HIS A 1 66 ? 9.129 7.003 -5.797 1.00 44.42 66 HIS A N 10
ATOM 12897 C CA . HIS A 1 66 ? 8.209 6.003 -6.315 1.00 35.32 66 HIS A CA 10
ATOM 12898 C C . HIS A 1 66 ? 8.768 4.564 -6.372 1.00 24.44 66 HIS A C 10
ATOM 12899 O O . HIS A 1 66 ? 8.060 3.700 -6.912 1.00 20.13 66 HIS A O 10
ATOM 12912 N N . SER A 1 67 ? 9.951 4.256 -5.817 1.00 24.40 67 SER A N 10
ATOM 12913 C CA . SER A 1 67 ? 10.526 2.909 -5.914 1.00 2.21 67 SER A CA 10
ATOM 12914 C C . SER A 1 67 ? 11.378 2.540 -4.688 1.00 63.52 67 SER A C 10
ATOM 12915 O O . SER A 1 67 ? 12.518 2.985 -4.544 1.00 3.43 67 SER A O 10
ATOM 12922 N N . LEU A 1 68 ? 10.814 1.723 -3.790 1.00 35.50 68 LEU A N 10
ATOM 12923 C CA . LEU A 1 68 ? 11.452 1.192 -2.580 1.00 31.24 68 LEU A CA 10
ATOM 12924 C C . LEU A 1 68 ? 12.322 -0.029 -2.910 1.00 72.12 68 LEU A C 10
ATOM 12925 O O . LEU A 1 68 ? 12.386 -0.467 -4.064 1.00 54.11 68 LEU A O 10
ATOM 12940 N N . ASN A 1 69 ? 12.974 -0.618 -1.899 1.00 42.33 69 ASN A N 10
ATOM 12941 C CA . ASN A 1 69 ? 13.872 -1.755 -2.098 1.00 1.12 69 ASN A CA 10
ATOM 12942 C C . ASN A 1 69 ? 13.842 -2.713 -0.903 1.00 3.31 69 ASN A C 10
ATOM 12943 O O . ASN A 1 69 ? 14.665 -2.594 0.005 1.00 13.00 69 ASN A O 10
ATOM 12953 N N . ILE A 1 70 ? 12.896 -3.659 -0.886 1.00 61.21 70 ILE A N 10
ATOM 12954 C CA . ILE A 1 70 ? 12.614 -4.512 0.283 1.00 34.40 70 ILE A CA 10
ATOM 12955 C C . ILE A 1 70 ? 13.146 -5.913 -0.010 1.00 40.14 70 ILE A C 10
ATOM 12956 O O . ILE A 1 70 ? 12.882 -6.462 -1.081 1.00 0.22 70 ILE A O 10
ATOM 12971 N N . LEU A 1 71 ? 13.920 -6.489 0.918 1.00 21.10 71 LEU A N 10
ATOM 12972 C CA . LEU A 1 71 ? 14.659 -7.746 0.749 1.00 32.31 71 LEU A CA 10
ATOM 12973 C C . LEU A 1 71 ? 15.566 -7.707 -0.486 1.00 20.43 71 LEU A C 10
ATOM 12974 O O . LEU A 1 71 ? 15.948 -8.756 -1.005 1.00 41.03 71 LEU A O 10
ATOM 12989 N N . GLY A 1 72 ? 15.928 -6.517 -0.962 1.00 31.44 72 GLY A N 10
ATOM 12990 C CA . GLY A 1 72 ? 16.735 -6.348 -2.156 1.00 62.55 72 GLY A CA 10
ATOM 12991 C C . GLY A 1 72 ? 15.959 -6.535 -3.460 1.00 3.04 72 GLY A C 10
ATOM 12992 O O . GLY A 1 72 ? 16.562 -6.417 -4.527 1.00 24.41 72 GLY A O 10
ATOM 12996 N N . GLN A 1 73 ? 14.642 -6.767 -3.409 1.00 41.13 73 GLN A N 10
ATOM 12997 C CA . GLN A 1 73 ? 13.797 -6.691 -4.585 1.00 12.20 73 GLN A CA 10
ATOM 12998 C C . GLN A 1 73 ? 13.602 -5.216 -4.903 1.00 0.21 73 GLN A C 10
ATOM 12999 O O . GLN A 1 73 ? 13.444 -4.393 -3.995 1.00 74.55 73 GLN A O 10
ATOM 13011 N N . LYS A 1 74 ? 13.570 -4.880 -6.187 1.00 20.24 74 LYS A N 10
ATOM 13012 C CA . LYS A 1 74 ? 13.113 -3.586 -6.660 1.00 54.32 74 LYS A CA 10
ATOM 13013 C C . LYS A 1 74 ? 11.604 -3.580 -6.476 1.00 2.34 74 LYS A C 10
ATOM 13014 O O . LYS A 1 74 ? 10.954 -4.525 -6.914 1.00 15.10 74 LYS A O 10
ATOM 13029 N N . VAL A 1 75 ? 11.055 -2.558 -5.829 1.00 14.30 75 VAL A N 10
ATOM 13030 C CA . VAL A 1 75 ? 9.629 -2.430 -5.544 1.00 1.32 75 VAL A CA 10
ATOM 13031 C C . VAL A 1 75 ? 9.169 -1.089 -6.118 1.00 74.15 75 VAL A C 10
ATOM 13032 O O . VAL A 1 75 ? 9.936 -0.127 -6.099 1.00 11.03 75 VAL A O 10
ATOM 13045 N N . SER A 1 76 ? 7.926 -1.007 -6.606 1.00 61.15 76 SER A N 10
ATOM 13046 C CA . SER A 1 76 ? 7.370 0.204 -7.205 1.00 14.40 76 SER A CA 10
ATOM 13047 C C . SER A 1 76 ? 6.041 0.568 -6.538 1.00 4.12 76 SER A C 10
ATOM 13048 O O . SER A 1 76 ? 5.143 -0.275 -6.484 1.00 14.23 76 SER A O 10
ATOM 13055 N N . MET A 1 77 ? 5.892 1.798 -6.028 1.00 32.20 77 MET A N 10
ATOM 13056 C CA . MET A 1 77 ? 4.634 2.239 -5.421 1.00 42.31 77 MET A CA 10
ATOM 13057 C C . MET A 1 77 ? 3.689 2.857 -6.446 1.00 42.21 77 MET A C 10
ATOM 13058 O O . MET A 1 77 ? 4.146 3.492 -7.404 1.00 34.11 77 MET A O 10
ATOM 13070 N N . HIS A 1 78 ? 2.387 2.702 -6.195 1.00 31.13 78 HIS A N 10
ATOM 13071 C CA . HIS A 1 78 ? 1.273 3.048 -7.066 1.00 12.13 78 HIS A CA 10
ATOM 13072 C C . HIS A 1 78 ? 0.134 3.625 -6.233 1.00 71.34 78 HIS A C 10
ATOM 13073 O O . HIS A 1 78 ? -0.249 3.005 -5.242 1.00 33.51 78 HIS A O 10
ATOM 13086 N N . TYR A 1 79 ? -0.456 4.747 -6.640 1.00 51.13 79 TYR A N 10
ATOM 13087 C CA . TYR A 1 79 ? -1.785 5.124 -6.200 1.00 43.11 79 TYR A CA 10
ATOM 13088 C C . TYR A 1 79 ? -2.788 4.139 -6.786 1.00 0.31 79 TYR A C 10
ATOM 13089 O O . TYR A 1 79 ? -2.899 4.006 -8.006 1.00 52.01 79 TYR A O 10
ATOM 13106 N N . SER A 1 80 ? -3.542 3.471 -5.919 1.00 4.35 80 SER A N 10
ATOM 13107 C CA . SER A 1 80 ? -4.593 2.543 -6.304 1.00 4.23 80 SER A CA 10
ATOM 13108 C C . SER A 1 80 ? -5.850 2.947 -5.533 1.00 24.23 80 SER A C 10
ATOM 13109 O O . SER A 1 80 ? -6.394 2.151 -4.769 1.00 64.22 80 SER A O 10
ATOM 13116 N N . ASP A 1 81 ? -6.257 4.218 -5.655 1.00 52.14 81 ASP A N 10
ATOM 13117 C CA . ASP A 1 81 ? -7.272 4.793 -4.768 1.00 23.15 81 ASP A CA 10
ATOM 13118 C C . ASP A 1 81 ? -8.608 4.060 -4.887 1.00 72.42 81 ASP A C 10
ATOM 13119 O O . ASP A 1 81 ? -8.890 3.437 -5.918 1.00 41.23 81 ASP A O 10
ATOM 13127 N N . PRO A 1 82 ? -9.440 4.105 -3.837 1.00 52.10 82 PRO A N 10
ATOM 13128 C CA . PRO A 1 82 ? -10.571 3.207 -3.750 1.00 61.40 82 PRO A CA 10
ATOM 13129 C C . PRO A 1 82 ? -11.712 3.544 -4.704 1.00 75.54 82 PRO A C 10
ATOM 13130 O O . PRO A 1 82 ? -12.543 2.670 -4.965 1.00 2.13 82 PRO A O 10
ATOM 13138 N N . LYS A 1 83 ? -11.740 4.779 -5.206 1.00 33.14 83 LYS A N 10
ATOM 13139 C CA . LYS A 1 83 ? -12.692 5.350 -6.157 1.00 34.51 83 LYS A CA 10
ATOM 13140 C C . LYS A 1 83 ? -14.146 5.314 -5.660 1.00 60.14 83 LYS A C 10
ATOM 13141 O O . LYS A 1 83 ? -14.442 4.670 -4.646 1.00 31.44 83 LYS A O 10
ATOM 13156 N N . PRO A 1 84 ? -15.086 6.043 -6.288 1.00 15.42 84 PRO A N 10
ATOM 13157 C CA . PRO A 1 84 ? -16.490 5.742 -6.108 1.00 32.23 84 PRO A CA 10
ATOM 13158 C C . PRO A 1 84 ? -16.736 4.369 -6.743 1.00 24.34 84 PRO A C 10
ATOM 13159 O O . PRO A 1 84 ? -16.677 4.225 -7.963 1.00 34.45 84 PRO A O 10
ATOM 13167 N N . LYS A 1 85 ? -16.909 3.327 -5.927 1.00 62.14 85 LYS A N 10
ATOM 13168 C CA . LYS A 1 85 ? -17.192 1.965 -6.387 1.00 41.21 85 LYS A CA 10
ATOM 13169 C C . LYS A 1 85 ? -18.556 1.512 -5.858 1.00 72.04 85 LYS A C 10
ATOM 13170 O O . LYS A 1 85 ? -18.824 0.321 -5.662 1.00 44.43 85 LYS A O 10
ATOM 13185 N N . ILE A 1 86 ? -19.429 2.465 -5.550 1.00 11.31 86 ILE A N 10
ATOM 13186 C CA . ILE A 1 86 ? -20.836 2.210 -5.318 1.00 42.44 86 ILE A CA 10
ATOM 13187 C C . ILE A 1 86 ? -21.450 1.966 -6.700 1.00 2.35 86 ILE A C 10
ATOM 13188 O O . ILE A 1 86 ? -20.959 2.496 -7.702 1.00 12.15 86 ILE A O 10
ATOM 13203 N N . ASN A 1 87 ? -22.550 1.214 -6.758 1.00 53.31 87 ASN A N 10
ATOM 13204 C CA . ASN A 1 87 ? -23.333 1.063 -7.992 1.00 71.23 87 ASN A CA 10
ATOM 13205 C C . ASN A 1 87 ? -24.159 2.290 -8.350 1.00 64.31 87 ASN A C 10
ATOM 13206 O O . ASN A 1 87 ? -24.757 2.352 -9.419 1.00 63.01 87 ASN A O 10
ATOM 13216 N N . GLU A 1 88 ? -24.167 3.270 -7.466 1.00 15.23 88 GLU A N 10
ATOM 13217 C CA . GLU A 1 88 ? -25.019 4.437 -7.532 1.00 3.55 88 GLU A CA 10
ATOM 13218 C C . GLU A 1 88 ? -24.172 5.641 -7.177 1.00 64.20 88 GLU A C 10
ATOM 13219 O O . GLU A 1 88 ? -23.670 5.792 -6.063 1.00 64.00 88 GLU A O 10
ATOM 13229 N N . ASP A 1 89 ? -23.990 6.475 -8.181 1.00 42.11 89 ASP A N 10
ATOM 13230 C CA . ASP A 1 89 ? -23.156 7.684 -8.147 1.00 71.42 89 ASP A CA 10
ATOM 13231 C C . ASP A 1 89 ? -23.909 8.886 -7.556 1.00 33.32 89 ASP A C 10
ATOM 13232 O O . ASP A 1 89 ? -23.383 9.998 -7.496 1.00 0.51 89 ASP A O 10
ATOM 13240 N N . TRP A 1 90 ? -25.157 8.665 -7.139 1.00 1.55 90 TRP A N 10
ATOM 13241 C CA . TRP A 1 90 ? -26.102 9.658 -6.645 1.00 40.52 90 TRP A CA 10
ATOM 13242 C C . TRP A 1 90 ? -26.728 9.247 -5.306 1.00 40.33 90 TRP A C 10
ATOM 13243 O O . TRP A 1 90 ? -27.531 9.997 -4.743 1.00 31.01 90 TRP A O 10
ATOM 13263 N N . LEU A 1 91 ? -26.336 8.081 -4.787 1.00 33.43 91 LEU A N 10
ATOM 13264 C CA . LEU A 1 91 ? -26.681 7.630 -3.433 1.00 60.03 91 LEU A CA 10
ATOM 13265 C C . LEU A 1 91 ? -25.519 7.931 -2.504 1.00 61.12 91 LEU A C 10
ATOM 13266 O O . LEU A 1 91 ? -25.526 7.431 -1.354 1.00 51.14 91 LEU A O 10
ATOM 13281 N N . SER A 1 1 ? -5.194 10.172 -3.280 1.00 72.33 1 SER A N 11
ATOM 13282 C CA . SER A 1 1 ? -4.971 8.747 -3.018 1.00 24.10 1 SER A CA 11
ATOM 13283 C C . SER A 1 1 ? -4.326 8.580 -1.653 1.00 14.00 1 SER A C 11
ATOM 13284 O O . SER A 1 1 ? -3.579 9.442 -1.209 1.00 40.42 1 SER A O 11
ATOM 13291 N N . ASN A 1 2 ? -4.644 7.481 -0.980 1.00 63.51 2 ASN A N 11
ATOM 13292 C CA . ASN A 1 2 ? -4.222 7.135 0.376 1.00 13.12 2 ASN A CA 11
ATOM 13293 C C . ASN A 1 2 ? -4.016 5.616 0.453 1.00 44.12 2 ASN A C 11
ATOM 13294 O O . ASN A 1 2 ? -4.195 5.009 1.502 1.00 71.24 2 ASN A O 11
ATOM 13304 N N . ILE A 1 3 ? -3.699 4.976 -0.671 1.00 4.14 3 ILE A N 11
ATOM 13305 C CA . ILE A 1 3 ? -3.524 3.537 -0.794 1.00 60.25 3 ILE A CA 11
ATOM 13306 C C . ILE A 1 3 ? -2.316 3.372 -1.708 1.00 43.01 3 ILE A C 11
ATOM 13307 O O . ILE A 1 3 ? -2.175 4.151 -2.663 1.00 32.33 3 ILE A O 11
ATOM 13322 N N . VAL A 1 4 ? -1.438 2.410 -1.406 1.00 23.23 4 VAL A N 11
ATOM 13323 C CA . VAL A 1 4 ? -0.190 2.266 -2.148 1.00 60.15 4 VAL A CA 11
ATOM 13324 C C . VAL A 1 4 ? -0.061 0.815 -2.615 1.00 31.22 4 VAL A C 11
ATOM 13325 O O . VAL A 1 4 ? -0.098 -0.132 -1.821 1.00 40.22 4 VAL A O 11
ATOM 13338 N N . MET A 1 5 ? 0.032 0.646 -3.931 1.00 61.52 5 MET A N 11
ATOM 13339 C CA . MET A 1 5 ? 0.157 -0.620 -4.626 1.00 51.34 5 MET A CA 11
ATOM 13340 C C . MET A 1 5 ? 1.637 -0.877 -4.823 1.00 54.13 5 MET A C 11
ATOM 13341 O O . MET A 1 5 ? 2.300 -0.133 -5.545 1.00 74.33 5 MET A O 11
ATOM 13353 N N . LEU A 1 6 ? 2.157 -1.898 -4.151 1.00 71.23 6 LEU A N 11
ATOM 13354 C CA . LEU A 1 6 ? 3.583 -2.192 -4.116 1.00 2.43 6 LEU A CA 11
ATOM 13355 C C . LEU A 1 6 ? 3.819 -3.393 -5.011 1.00 53.23 6 LEU A C 11
ATOM 13356 O O . LEU A 1 6 ? 3.825 -4.525 -4.545 1.00 44.25 6 LEU A O 11
ATOM 13371 N N . ARG A 1 7 ? 3.899 -3.173 -6.322 1.00 73.41 7 ARG A N 11
ATOM 13372 C CA . ARG A 1 7 ? 3.631 -4.230 -7.316 1.00 73.13 7 ARG A CA 11
ATOM 13373 C C . ARG A 1 7 ? 4.762 -5.219 -7.517 1.00 72.54 7 ARG A C 11
ATOM 13374 O O . ARG A 1 7 ? 4.639 -6.163 -8.295 1.00 15.31 7 ARG A O 11
ATOM 13392 N N . MET A 1 8 ? 5.874 -4.963 -6.867 1.00 12.44 8 MET A N 11
ATOM 13393 C CA . MET A 1 8 ? 7.113 -5.696 -6.994 1.00 41.11 8 MET A CA 11
ATOM 13394 C C . MET A 1 8 ? 7.630 -5.977 -5.589 1.00 55.21 8 MET A C 11
ATOM 13395 O O . MET A 1 8 ? 8.595 -5.357 -5.158 1.00 73.35 8 MET A O 11
ATOM 13407 N N . LEU A 1 9 ? 6.942 -6.850 -4.844 1.00 2.03 9 LEU A N 11
ATOM 13408 C CA . LEU A 1 9 ? 7.369 -7.294 -3.515 1.00 51.04 9 LEU A CA 11
ATOM 13409 C C . LEU A 1 9 ? 7.933 -8.713 -3.580 1.00 40.01 9 LEU A C 11
ATOM 13410 O O . LEU A 1 9 ? 7.423 -9.519 -4.365 1.00 4.24 9 LEU A O 11
ATOM 13425 N N . PRO A 1 10 ? 8.944 -9.058 -2.767 1.00 42.32 10 PRO A N 11
ATOM 13426 C CA . PRO A 1 10 ? 9.451 -10.419 -2.688 1.00 42.01 10 PRO A CA 11
ATOM 13427 C C . PRO A 1 10 ? 8.493 -11.380 -1.996 1.00 35.21 10 PRO A C 11
ATOM 13428 O O . PRO A 1 10 ? 7.688 -10.996 -1.147 1.00 52.01 10 PRO A O 11
ATOM 13436 N N . GLN A 1 11 ? 8.696 -12.665 -2.285 1.00 64.11 11 GLN A N 11
ATOM 13437 C CA . GLN A 1 11 ? 7.921 -13.788 -1.769 1.00 33.42 11 GLN A CA 11
ATOM 13438 C C . GLN A 1 11 ? 8.136 -14.031 -0.266 1.00 24.40 11 GLN A C 11
ATOM 13439 O O . GLN A 1 11 ? 7.402 -14.834 0.313 1.00 43.45 11 GLN A O 11
ATOM 13451 N N . ALA A 1 12 ? 9.086 -13.355 0.389 1.00 13.00 12 ALA A N 11
ATOM 13452 C CA . ALA A 1 12 ? 9.249 -13.404 1.840 1.00 20.13 12 ALA A CA 11
ATOM 13453 C C . ALA A 1 12 ? 8.661 -12.188 2.562 1.00 44.23 12 ALA A C 11
ATOM 13454 O O . ALA A 1 12 ? 8.368 -12.322 3.750 1.00 71.22 12 ALA A O 11
ATOM 13461 N N . ALA A 1 13 ? 8.500 -11.032 1.896 1.00 31.21 13 ALA A N 11
ATOM 13462 C CA . ALA A 1 13 ? 8.197 -9.788 2.604 1.00 22.21 13 ALA A CA 11
ATOM 13463 C C . ALA A 1 13 ? 6.913 -9.929 3.424 1.00 42.24 13 ALA A C 11
ATOM 13464 O O . ALA A 1 13 ? 5.904 -10.435 2.927 1.00 72.12 13 ALA A O 11
ATOM 13471 N N . THR A 1 14 ? 6.938 -9.444 4.658 1.00 60.51 14 THR A N 11
ATOM 13472 C CA . THR A 1 14 ? 5.802 -9.534 5.560 1.00 61.34 14 THR A CA 11
ATOM 13473 C C . THR A 1 14 ? 5.010 -8.237 5.553 1.00 62.35 14 THR A C 11
ATOM 13474 O O . THR A 1 14 ? 5.472 -7.207 5.063 1.00 41.32 14 THR A O 11
ATOM 13485 N N . GLU A 1 15 ? 3.805 -8.263 6.128 1.00 3.24 15 GLU A N 11
ATOM 13486 C CA . GLU A 1 15 ? 3.088 -7.021 6.379 1.00 3.03 15 GLU A CA 11
ATOM 13487 C C . GLU A 1 15 ? 3.905 -6.119 7.299 1.00 1.33 15 GLU A C 11
ATOM 13488 O O . GLU A 1 15 ? 3.893 -4.899 7.155 1.00 2.20 15 GLU A O 11
ATOM 13498 N N . ASP A 1 16 ? 4.637 -6.745 8.220 1.00 1.13 16 ASP A N 11
ATOM 13499 C CA . ASP A 1 16 ? 5.482 -6.085 9.192 1.00 60.43 16 ASP A CA 11
ATOM 13500 C C . ASP A 1 16 ? 6.573 -5.270 8.495 1.00 60.12 16 ASP A C 11
ATOM 13501 O O . ASP A 1 16 ? 6.835 -4.145 8.910 1.00 61.23 16 ASP A O 11
ATOM 13509 N N . ASP A 1 17 ? 7.123 -5.778 7.384 1.00 72.41 17 ASP A N 11
ATOM 13510 C CA . ASP A 1 17 ? 8.122 -5.092 6.560 1.00 32.32 17 ASP A CA 11
ATOM 13511 C C . ASP A 1 17 ? 7.559 -3.792 5.988 1.00 35.53 17 ASP A C 11
ATOM 13512 O O . ASP A 1 17 ? 8.296 -2.815 5.840 1.00 73.33 17 ASP A O 11
ATOM 13520 N N . ILE A 1 18 ? 6.279 -3.788 5.595 1.00 4.03 18 ILE A N 11
ATOM 13521 C CA . ILE A 1 18 ? 5.629 -2.594 5.059 1.00 22.34 18 ILE A CA 11
ATOM 13522 C C . ILE A 1 18 ? 5.487 -1.607 6.213 1.00 20.42 18 ILE A C 11
ATOM 13523 O O . ILE A 1 18 ? 5.906 -0.455 6.119 1.00 35.14 18 ILE A O 11
ATOM 13538 N N . ARG A 1 19 ? 4.895 -2.080 7.309 1.00 53.42 19 ARG A N 11
ATOM 13539 C CA . ARG A 1 19 ? 4.578 -1.293 8.494 1.00 23.30 19 ARG A CA 11
ATOM 13540 C C . ARG A 1 19 ? 5.856 -0.650 9.046 1.00 23.33 19 ARG A C 11
ATOM 13541 O O . ARG A 1 19 ? 5.830 0.515 9.432 1.00 11.04 19 ARG A O 11
ATOM 13559 N N . GLY A 1 20 ? 6.984 -1.363 8.999 1.00 1.23 20 GLY A N 11
ATOM 13560 C CA . GLY A 1 20 ? 8.290 -0.887 9.418 1.00 60.23 20 GLY A CA 11
ATOM 13561 C C . GLY A 1 20 ? 8.774 0.274 8.559 1.00 61.35 20 GLY A C 11
ATOM 13562 O O . GLY A 1 20 ? 9.150 1.304 9.118 1.00 64.11 20 GLY A O 11
ATOM 13566 N N . GLN A 1 21 ? 8.726 0.145 7.222 1.00 22.14 21 GLN A N 11
ATOM 13567 C CA . GLN A 1 21 ? 9.125 1.214 6.308 1.00 13.00 21 GLN A CA 11
ATOM 13568 C C . GLN A 1 21 ? 8.277 2.446 6.599 1.00 63.54 21 GLN A C 11
ATOM 13569 O O . GLN A 1 21 ? 8.795 3.551 6.729 1.00 54.42 21 GLN A O 11
ATOM 13581 N N . LEU A 1 22 ? 6.963 2.256 6.695 1.00 20.43 22 LEU A N 11
ATOM 13582 C CA . LEU A 1 22 ? 6.020 3.338 6.909 1.00 42.24 22 LEU A CA 11
ATOM 13583 C C . LEU A 1 22 ? 6.395 4.079 8.182 1.00 71.32 22 LEU A C 11
ATOM 13584 O O . LEU A 1 22 ? 6.666 5.282 8.135 1.00 51.02 22 LEU A O 11
ATOM 13599 N N . GLN A 1 23 ? 6.474 3.360 9.299 1.00 4.24 23 GLN A N 11
ATOM 13600 C CA . GLN A 1 23 ? 6.736 3.974 10.587 1.00 61.55 23 GLN A CA 11
ATOM 13601 C C . GLN A 1 23 ? 8.104 4.651 10.635 1.00 12.02 23 GLN A C 11
ATOM 13602 O O . GLN A 1 23 ? 8.257 5.678 11.302 1.00 32.14 23 GLN A O 11
ATOM 13614 N N . SER A 1 24 ? 9.083 4.143 9.888 1.00 32.41 24 SER A N 11
ATOM 13615 C CA . SER A 1 24 ? 10.386 4.760 9.753 1.00 63.31 24 SER A CA 11
ATOM 13616 C C . SER A 1 24 ? 10.283 6.138 9.113 1.00 3.32 24 SER A C 11
ATOM 13617 O O . SER A 1 24 ? 10.894 7.074 9.630 1.00 15.21 24 SER A O 11
ATOM 13624 N N . HIS A 1 25 ? 9.484 6.310 8.059 1.00 41.22 25 HIS A N 11
ATOM 13625 C CA . HIS A 1 25 ? 9.261 7.632 7.479 1.00 31.34 25 HIS A CA 11
ATOM 13626 C C . HIS A 1 25 ? 8.306 8.501 8.315 1.00 75.13 25 HIS A C 11
ATOM 13627 O O . HIS A 1 25 ? 8.168 9.694 8.031 1.00 23.13 25 HIS A O 11
ATOM 13640 N N . GLY A 1 26 ? 7.635 7.951 9.332 1.00 0.44 26 GLY A N 11
ATOM 13641 C CA . GLY A 1 26 ? 6.687 8.683 10.172 1.00 54.23 26 GLY A CA 11
ATOM 13642 C C . GLY A 1 26 ? 5.239 8.458 9.733 1.00 4.04 26 GLY A C 11
ATOM 13643 O O . GLY A 1 26 ? 4.374 9.311 9.953 1.00 34.14 26 GLY A O 11
ATOM 13647 N N . VAL A 1 27 ? 4.963 7.345 9.060 1.00 11.12 27 VAL A N 11
ATOM 13648 C CA . VAL A 1 27 ? 3.684 7.018 8.466 1.00 52.12 27 VAL A CA 11
ATOM 13649 C C . VAL A 1 27 ? 3.075 5.854 9.245 1.00 71.52 27 VAL A C 11
ATOM 13650 O O . VAL A 1 27 ? 3.727 4.849 9.507 1.00 13.44 27 VAL A O 11
ATOM 13663 N N . GLN A 1 28 ? 1.793 5.985 9.570 1.00 2.11 28 GLN A N 11
ATOM 13664 C CA . GLN A 1 28 ? 1.090 5.067 10.452 1.00 55.35 28 GLN A CA 11
ATOM 13665 C C . GLN A 1 28 ? 0.754 3.745 9.767 1.00 74.54 28 GLN A C 11
ATOM 13666 O O . GLN A 1 28 ? 0.999 2.689 10.342 1.00 33.13 28 GLN A O 11
ATOM 13678 N N . ALA A 1 29 ? 0.225 3.809 8.537 1.00 64.22 29 ALA A N 11
ATOM 13679 C CA . ALA A 1 29 ? -0.580 2.763 7.910 1.00 62.21 29 ALA A CA 11
ATOM 13680 C C . ALA A 1 29 ? -1.880 2.557 8.702 1.00 75.31 29 ALA A C 11
ATOM 13681 O O . ALA A 1 29 ? -1.857 2.094 9.837 1.00 22.22 29 ALA A O 11
ATOM 13688 N N . ARG A 1 30 ? -3.028 2.934 8.131 1.00 3.21 30 ARG A N 11
ATOM 13689 C CA . ARG A 1 30 ? -4.318 2.707 8.786 1.00 31.20 30 ARG A CA 11
ATOM 13690 C C . ARG A 1 30 ? -4.629 1.215 8.817 1.00 62.24 30 ARG A C 11
ATOM 13691 O O . ARG A 1 30 ? -5.207 0.716 9.783 1.00 72.35 30 ARG A O 11
ATOM 13709 N N . GLU A 1 31 ? -4.365 0.536 7.708 1.00 33.52 31 GLU A N 11
ATOM 13710 C CA . GLU A 1 31 ? -4.784 -0.824 7.427 1.00 71.12 31 GLU A CA 11
ATOM 13711 C C . GLU A 1 31 ? -3.794 -1.356 6.395 1.00 60.35 31 GLU A C 11
ATOM 13712 O O . GLU A 1 31 ? -3.135 -0.564 5.720 1.00 44.01 31 GLU A O 11
ATOM 13722 N N . VAL A 1 32 ? -3.693 -2.670 6.214 1.00 31.41 32 VAL A N 11
ATOM 13723 C CA . VAL A 1 32 ? -2.856 -3.260 5.174 1.00 3.41 32 VAL A CA 11
ATOM 13724 C C . VAL A 1 32 ? -3.248 -4.727 4.954 1.00 22.11 32 VAL A C 11
ATOM 13725 O O . VAL A 1 32 ? -3.857 -5.371 5.813 1.00 61.32 32 VAL A O 11
ATOM 13738 N N . ARG A 1 33 ? -2.971 -5.228 3.748 1.00 73.14 33 ARG A N 11
ATOM 13739 C CA . ARG A 1 33 ? -3.361 -6.533 3.233 1.00 62.52 33 ARG A CA 11
ATOM 13740 C C . ARG A 1 33 ? -2.186 -7.059 2.408 1.00 23.44 33 ARG A C 11
ATOM 13741 O O . ARG A 1 33 ? -2.007 -6.631 1.263 1.00 54.11 33 ARG A O 11
ATOM 13759 N N . LEU A 1 34 ? -1.366 -7.947 2.975 1.00 54.05 34 LEU A N 11
ATOM 13760 C CA . LEU A 1 34 ? -0.248 -8.627 2.314 1.00 20.30 34 LEU A CA 11
ATOM 13761 C C . LEU A 1 34 ? -0.377 -10.147 2.583 1.00 52.21 34 LEU A C 11
ATOM 13762 O O . LEU A 1 34 ? -1.474 -10.663 2.805 1.00 42.23 34 LEU A O 11
ATOM 13777 N N . MET A 1 35 ? 0.741 -10.883 2.545 1.00 23.42 35 MET A N 11
ATOM 13778 C CA . MET A 1 35 ? 0.890 -12.338 2.625 1.00 13.10 35 MET A CA 11
ATOM 13779 C C . MET A 1 35 ? 0.554 -12.923 3.993 1.00 71.52 35 MET A C 11
ATOM 13780 O O . MET A 1 35 ? 1.431 -13.364 4.741 1.00 2.03 35 MET A O 11
ATOM 13792 N N . ARG A 1 36 ? -0.733 -12.882 4.340 1.00 62.24 36 ARG A N 11
ATOM 13793 C CA . ARG A 1 36 ? -1.200 -13.091 5.705 1.00 74.34 36 ARG A CA 11
ATOM 13794 C C . ARG A 1 36 ? -2.519 -13.844 5.740 1.00 11.30 36 ARG A C 11
ATOM 13795 O O . ARG A 1 36 ? -2.684 -14.700 6.607 1.00 74.14 36 ARG A O 11
ATOM 13813 N N . ASN A 1 37 ? -3.430 -13.636 4.782 1.00 63.24 37 ASN A N 11
ATOM 13814 C CA . ASN A 1 37 ? -4.754 -14.221 4.879 1.00 31.51 37 ASN A CA 11
ATOM 13815 C C . ASN A 1 37 ? -4.662 -15.683 4.514 1.00 20.54 37 ASN A C 11
ATOM 13816 O O . ASN A 1 37 ? -5.293 -16.506 5.158 1.00 71.45 37 ASN A O 11
ATOM 13826 N N . LYS A 1 38 ? -3.943 -15.960 3.415 1.00 23.40 38 LYS A N 11
ATOM 13827 C CA . LYS A 1 38 ? -3.988 -17.076 2.458 1.00 74.11 38 LYS A CA 11
ATOM 13828 C C . LYS A 1 38 ? -5.376 -17.461 1.943 1.00 35.21 38 LYS A C 11
ATOM 13829 O O . LYS A 1 38 ? -5.483 -18.293 1.045 1.00 33.30 38 LYS A O 11
ATOM 13844 N N . SER A 1 39 ? -6.433 -16.887 2.497 1.00 15.30 39 SER A N 11
ATOM 13845 C CA . SER A 1 39 ? -7.779 -17.376 2.322 1.00 33.22 39 SER A CA 11
ATOM 13846 C C . SER A 1 39 ? -8.560 -16.605 1.247 1.00 60.34 39 SER A C 11
ATOM 13847 O O . SER A 1 39 ? -9.595 -17.099 0.816 1.00 22.50 39 SER A O 11
ATOM 13854 N N . SER A 1 40 ? -8.121 -15.404 0.838 1.00 11.42 40 SER A N 11
ATOM 13855 C CA . SER A 1 40 ? -8.981 -14.452 0.119 1.00 0.13 40 SER A CA 11
ATOM 13856 C C . SER A 1 40 ? -8.329 -13.881 -1.146 1.00 41.25 40 SER A C 11
ATOM 13857 O O . SER A 1 40 ? -9.058 -13.555 -2.090 1.00 1.32 40 SER A O 11
ATOM 13864 N N . GLY A 1 41 ? -6.990 -13.815 -1.208 1.00 60.34 41 GLY A N 11
ATOM 13865 C CA . GLY A 1 41 ? -6.247 -13.389 -2.399 1.00 60.35 41 GLY A CA 11
ATOM 13866 C C . GLY A 1 41 ? -5.013 -12.510 -2.137 1.00 63.54 41 GLY A C 11
ATOM 13867 O O . GLY A 1 41 ? -4.300 -12.164 -3.083 1.00 63.44 41 GLY A O 11
ATOM 13871 N N . GLN A 1 42 ? -4.724 -12.145 -0.879 1.00 31.32 42 GLN A N 11
ATOM 13872 C CA . GLN A 1 42 ? -3.857 -11.013 -0.536 1.00 54.24 42 GLN A CA 11
ATOM 13873 C C . GLN A 1 42 ? -2.359 -11.284 -0.741 1.00 53.43 42 GLN A C 11
ATOM 13874 O O . GLN A 1 42 ? -1.519 -10.475 -0.341 1.00 33.11 42 GLN A O 11
ATOM 13886 N N . SER A 1 43 ? -1.992 -12.381 -1.398 1.00 73.32 43 SER A N 11
ATOM 13887 C CA . SER A 1 43 ? -0.622 -12.850 -1.558 1.00 64.14 43 SER A CA 11
ATOM 13888 C C . SER A 1 43 ? -0.323 -13.209 -3.015 1.00 20.40 43 SER A C 11
ATOM 13889 O O . SER A 1 43 ? -0.780 -14.253 -3.471 1.00 32.53 43 SER A O 11
ATOM 13896 N N . ARG A 1 44 ? 0.434 -12.380 -3.742 1.00 42.42 44 ARG A N 11
ATOM 13897 C CA . ARG A 1 44 ? 0.876 -12.653 -5.117 1.00 0.11 44 ARG A CA 11
ATOM 13898 C C . ARG A 1 44 ? 2.185 -11.947 -5.515 1.00 61.22 44 ARG A C 11
ATOM 13899 O O . ARG A 1 44 ? 2.536 -11.956 -6.699 1.00 20.31 44 ARG A O 11
ATOM 13917 N N . GLY A 1 45 ? 2.912 -11.327 -4.581 1.00 60.15 45 GLY A N 11
ATOM 13918 C CA . GLY A 1 45 ? 4.113 -10.539 -4.843 1.00 52.43 45 GLY A CA 11
ATOM 13919 C C . GLY A 1 45 ? 3.819 -9.043 -4.853 1.00 40.35 45 GLY A C 11
ATOM 13920 O O . GLY A 1 45 ? 4.548 -8.290 -5.497 1.00 55.22 45 GLY A O 11
ATOM 13924 N N . PHE A 1 46 ? 2.764 -8.608 -4.155 1.00 35.41 46 PHE A N 11
ATOM 13925 C CA . PHE A 1 46 ? 2.415 -7.207 -3.928 1.00 72.45 46 PHE A CA 11
ATOM 13926 C C . PHE A 1 46 ? 1.540 -7.065 -2.676 1.00 21.41 46 PHE A C 11
ATOM 13927 O O . PHE A 1 46 ? 1.152 -8.069 -2.073 1.00 35.33 46 PHE A O 11
ATOM 13943 N N . ALA A 1 47 ? 1.212 -5.834 -2.282 1.00 44.03 47 ALA A N 11
ATOM 13944 C CA . ALA A 1 47 ? 0.438 -5.472 -1.104 1.00 31.22 47 ALA A CA 11
ATOM 13945 C C . ALA A 1 47 ? -0.597 -4.405 -1.451 1.00 52.15 47 ALA A C 11
ATOM 13946 O O . ALA A 1 47 ? -0.462 -3.709 -2.464 1.00 62.13 47 ALA A O 11
ATOM 13953 N N . PHE A 1 48 ? -1.558 -4.215 -0.547 1.00 22.20 48 PHE A N 11
ATOM 13954 C CA . PHE A 1 48 ? -2.432 -3.056 -0.485 1.00 72.11 48 PHE A CA 11
ATOM 13955 C C . PHE A 1 48 ? -2.314 -2.495 0.924 1.00 3.13 48 PHE A C 11
ATOM 13956 O O . PHE A 1 48 ? -2.791 -3.125 1.865 1.00 74.13 48 PHE A O 11
ATOM 13972 N N . VAL A 1 49 ? -1.635 -1.360 1.084 1.00 20.42 49 VAL A N 11
ATOM 13973 C CA . VAL A 1 49 ? -1.674 -0.580 2.325 1.00 13.42 49 VAL A CA 11
ATOM 13974 C C . VAL A 1 49 ? -2.834 0.421 2.219 1.00 44.23 49 VAL A C 11
ATOM 13975 O O . VAL A 1 49 ? -3.130 0.867 1.110 1.00 31.43 49 VAL A O 11
ATOM 13988 N N . GLU A 1 50 ? -3.484 0.810 3.319 1.00 75.35 50 GLU A N 11
ATOM 13989 C CA . GLU A 1 50 ? -4.277 2.020 3.412 1.00 21.22 50 GLU A CA 11
ATOM 13990 C C . GLU A 1 50 ? -3.571 2.992 4.361 1.00 23.32 50 GLU A C 11
ATOM 13991 O O . GLU A 1 50 ? -2.958 2.582 5.349 1.00 42.44 50 GLU A O 11
ATOM 14001 N N . PHE A 1 51 ? -3.717 4.285 4.105 1.00 22.10 51 PHE A N 11
ATOM 14002 C CA . PHE A 1 51 ? -3.210 5.377 4.908 1.00 55.45 51 PHE A CA 11
ATOM 14003 C C . PHE A 1 51 ? -4.396 6.058 5.576 1.00 44.15 51 PHE A C 11
ATOM 14004 O O . PHE A 1 51 ? -5.502 6.092 5.020 1.00 32.42 51 PHE A O 11
ATOM 14020 N N . SER A 1 52 ? -4.162 6.643 6.747 1.00 22.44 52 SER A N 11
ATOM 14021 C CA . SER A 1 52 ? -5.163 7.449 7.424 1.00 41.13 52 SER A CA 11
ATOM 14022 C C . SER A 1 52 ? -5.323 8.807 6.745 1.00 24.54 52 SER A C 11
ATOM 14023 O O . SER A 1 52 ? -6.390 9.408 6.853 1.00 74.41 52 SER A O 11
ATOM 14030 N N . HIS A 1 53 ? -4.302 9.290 6.034 1.00 55.31 53 HIS A N 11
ATOM 14031 C CA . HIS A 1 53 ? -4.285 10.639 5.498 1.00 4.22 53 HIS A CA 11
ATOM 14032 C C . HIS A 1 53 ? -3.766 10.598 4.071 1.00 14.10 53 HIS A C 11
ATOM 14033 O O . HIS A 1 53 ? -2.872 9.816 3.747 1.00 21.11 53 HIS A O 11
ATOM 14046 N N . LEU A 1 54 ? -4.306 11.478 3.231 1.00 73.33 54 LEU A N 11
ATOM 14047 C CA . LEU A 1 54 ? -3.923 11.599 1.829 1.00 13.44 54 LEU A CA 11
ATOM 14048 C C . LEU A 1 54 ? -2.448 11.983 1.739 1.00 71.41 54 LEU A C 11
ATOM 14049 O O . LEU A 1 54 ? -1.660 11.293 1.102 1.00 20.10 54 LEU A O 11
ATOM 14064 N N . GLN A 1 55 ? -2.057 13.069 2.409 1.00 34.32 55 GLN A N 11
ATOM 14065 C CA . GLN A 1 55 ? -0.750 13.684 2.213 1.00 0.41 55 GLN A CA 11
ATOM 14066 C C . GLN A 1 55 ? 0.405 12.785 2.667 1.00 63.41 55 GLN A C 11
ATOM 14067 O O . GLN A 1 55 ? 1.540 12.966 2.219 1.00 74.41 55 GLN A O 11
ATOM 14079 N N . ASP A 1 56 ? 0.136 11.822 3.555 1.00 1.23 56 ASP A N 11
ATOM 14080 C CA . ASP A 1 56 ? 1.129 10.856 4.012 1.00 1.00 56 ASP A CA 11
ATOM 14081 C C . ASP A 1 56 ? 1.427 9.855 2.897 1.00 3.11 56 ASP A C 11
ATOM 14082 O O . ASP A 1 56 ? 2.563 9.391 2.800 1.00 13.40 56 ASP A O 11
ATOM 14090 N N . ALA A 1 57 ? 0.455 9.543 2.029 1.00 72.43 57 ALA A N 11
ATOM 14091 C CA . ALA A 1 57 ? 0.679 8.641 0.909 1.00 54.42 57 ALA A CA 11
ATOM 14092 C C . ALA A 1 57 ? 1.665 9.326 -0.027 1.00 54.05 57 ALA A C 11
ATOM 14093 O O . ALA A 1 57 ? 2.688 8.739 -0.369 1.00 0.04 57 ALA A O 11
ATOM 14100 N N . THR A 1 58 ? 1.438 10.602 -0.347 1.00 14.31 58 THR A N 11
ATOM 14101 C CA . THR A 1 58 ? 2.342 11.401 -1.152 1.00 61.54 58 THR A CA 11
ATOM 14102 C C . THR A 1 58 ? 3.720 11.476 -0.498 1.00 44.14 58 THR A C 11
ATOM 14103 O O . THR A 1 58 ? 4.740 11.328 -1.175 1.00 21.23 58 THR A O 11
ATOM 14114 N N . ARG A 1 59 ? 3.760 11.678 0.827 1.00 61.11 59 ARG A N 11
ATOM 14115 C CA . ARG A 1 59 ? 5.008 11.707 1.573 1.00 53.24 59 ARG A CA 11
ATOM 14116 C C . ARG A 1 59 ? 5.757 10.399 1.374 1.00 24.54 59 ARG A C 11
ATOM 14117 O O . ARG A 1 59 ? 6.982 10.415 1.374 1.00 31.23 59 ARG A O 11
ATOM 14135 N N . TRP A 1 60 ? 5.077 9.259 1.247 1.00 62.54 60 TRP A N 11
ATOM 14136 C CA . TRP A 1 60 ? 5.741 7.986 1.008 1.00 43.13 60 TRP A CA 11
ATOM 14137 C C . TRP A 1 60 ? 6.195 7.860 -0.447 1.00 1.03 60 TRP A C 11
ATOM 14138 O O . TRP A 1 60 ? 7.335 7.447 -0.666 1.00 14.01 60 TRP A O 11
ATOM 14158 N N . MET A 1 61 ? 5.352 8.240 -1.423 1.00 74.52 61 MET A N 11
ATOM 14159 C CA . MET A 1 61 ? 5.685 8.293 -2.841 1.00 1.41 61 MET A CA 11
ATOM 14160 C C . MET A 1 61 ? 6.986 9.072 -3.053 1.00 52.44 61 MET A C 11
ATOM 14161 O O . MET A 1 61 ? 7.985 8.494 -3.477 1.00 44.14 61 MET A O 11
ATOM 14173 N N . GLU A 1 62 ? 6.972 10.383 -2.805 1.00 35.12 62 GLU A N 11
ATOM 14174 C CA . GLU A 1 62 ? 8.019 11.277 -3.289 1.00 33.33 62 GLU A CA 11
ATOM 14175 C C . GLU A 1 62 ? 9.308 11.121 -2.494 1.00 0.02 62 GLU A C 11
ATOM 14176 O O . GLU A 1 62 ? 10.389 11.279 -3.062 1.00 3.40 62 GLU A O 11
ATOM 14186 N N . ALA A 1 63 ? 9.206 10.770 -1.206 1.00 24.34 63 ALA A N 11
ATOM 14187 C CA . ALA A 1 63 ? 10.368 10.489 -0.376 1.00 23.24 63 ALA A CA 11
ATOM 14188 C C . ALA A 1 63 ? 11.200 9.404 -1.024 1.00 2.02 63 ALA A C 11
ATOM 14189 O O . ALA A 1 63 ? 12.406 9.577 -1.216 1.00 35.40 63 ALA A O 11
ATOM 14196 N N . ASN A 1 64 ? 10.542 8.304 -1.375 1.00 60.31 64 ASN A N 11
ATOM 14197 C CA . ASN A 1 64 ? 11.200 7.140 -1.931 1.00 33.23 64 ASN A CA 11
ATOM 14198 C C . ASN A 1 64 ? 11.329 7.246 -3.443 1.00 1.03 64 ASN A C 11
ATOM 14199 O O . ASN A 1 64 ? 11.764 6.294 -4.080 1.00 54.32 64 ASN A O 11
ATOM 14209 N N . GLN A 1 65 ? 10.962 8.383 -4.046 1.00 42.04 65 GLN A N 11
ATOM 14210 C CA . GLN A 1 65 ? 11.107 8.627 -5.476 1.00 52.45 65 GLN A CA 11
ATOM 14211 C C . GLN A 1 65 ? 10.388 7.513 -6.252 1.00 20.31 65 GLN A C 11
ATOM 14212 O O . GLN A 1 65 ? 10.893 6.975 -7.240 1.00 72.12 65 GLN A O 11
ATOM 14224 N N . HIS A 1 66 ? 9.206 7.141 -5.750 1.00 44.31 66 HIS A N 11
ATOM 14225 C CA . HIS A 1 66 ? 8.337 6.069 -6.217 1.00 33.12 66 HIS A CA 11
ATOM 14226 C C . HIS A 1 66 ? 8.969 4.655 -6.175 1.00 73.11 66 HIS A C 11
ATOM 14227 O O . HIS A 1 66 ? 8.350 3.713 -6.682 1.00 33.11 66 HIS A O 11
ATOM 14240 N N . SER A 1 67 ? 10.143 4.464 -5.556 1.00 31.52 67 SER A N 11
ATOM 14241 C CA . SER A 1 67 ? 10.835 3.178 -5.484 1.00 21.31 67 SER A CA 11
ATOM 14242 C C . SER A 1 67 ? 11.340 2.894 -4.062 1.00 34.23 67 SER A C 11
ATOM 14243 O O . SER A 1 67 ? 12.311 3.482 -3.585 1.00 35.44 67 SER A O 11
ATOM 14250 N N . LEU A 1 68 ? 10.668 1.979 -3.374 1.00 31.54 68 LEU A N 11
ATOM 14251 C CA . LEU A 1 68 ? 11.075 1.495 -2.048 1.00 13.23 68 LEU A CA 11
ATOM 14252 C C . LEU A 1 68 ? 12.131 0.406 -2.196 1.00 0.11 68 LEU A C 11
ATOM 14253 O O . LEU A 1 68 ? 12.424 -0.032 -3.315 1.00 43.04 68 LEU A O 11
ATOM 14268 N N . ASN A 1 69 ? 12.678 -0.051 -1.067 1.00 63.43 69 ASN A N 11
ATOM 14269 C CA . ASN A 1 69 ? 13.782 -0.995 -1.047 1.00 74.34 69 ASN A CA 11
ATOM 14270 C C . ASN A 1 69 ? 13.603 -2.001 0.085 1.00 54.15 69 ASN A C 11
ATOM 14271 O O . ASN A 1 69 ? 13.833 -1.685 1.253 1.00 24.24 69 ASN A O 11
ATOM 14281 N N . ILE A 1 70 ? 13.106 -3.190 -0.252 1.00 33.32 70 ILE A N 11
ATOM 14282 C CA . ILE A 1 70 ? 12.604 -4.189 0.685 1.00 60.13 70 ILE A CA 11
ATOM 14283 C C . ILE A 1 70 ? 13.260 -5.510 0.298 1.00 11.14 70 ILE A C 11
ATOM 14284 O O . ILE A 1 70 ? 13.193 -5.912 -0.863 1.00 72.52 70 ILE A O 11
ATOM 14299 N N . LEU A 1 71 ? 13.963 -6.136 1.247 1.00 2.11 71 LEU A N 11
ATOM 14300 C CA . LEU A 1 71 ? 14.908 -7.238 1.023 1.00 14.14 71 LEU A CA 11
ATOM 14301 C C . LEU A 1 71 ? 15.918 -6.844 -0.073 1.00 43.45 71 LEU A C 11
ATOM 14302 O O . LEU A 1 71 ? 16.358 -7.660 -0.890 1.00 51.12 71 LEU A O 11
ATOM 14317 N N . GLY A 1 72 ? 16.237 -5.548 -0.149 1.00 71.25 72 GLY A N 11
ATOM 14318 C CA . GLY A 1 72 ? 17.086 -4.949 -1.163 1.00 40.25 72 GLY A CA 11
ATOM 14319 C C . GLY A 1 72 ? 16.474 -4.846 -2.560 1.00 13.42 72 GLY A C 11
ATOM 14320 O O . GLY A 1 72 ? 17.085 -4.209 -3.419 1.00 0.30 72 GLY A O 11
ATOM 14324 N N . GLN A 1 73 ? 15.299 -5.429 -2.815 1.00 21.43 73 GLN A N 11
ATOM 14325 C CA . GLN A 1 73 ? 14.644 -5.407 -4.092 1.00 73.24 73 GLN A CA 11
ATOM 14326 C C . GLN A 1 73 ? 14.166 -3.992 -4.365 1.00 63.52 73 GLN A C 11
ATOM 14327 O O . GLN A 1 73 ? 13.700 -3.293 -3.461 1.00 74.22 73 GLN A O 11
ATOM 14339 N N . LYS A 1 74 ? 14.195 -3.602 -5.632 1.00 20.12 74 LYS A N 11
ATOM 14340 C CA . LYS A 1 74 ? 13.520 -2.408 -6.086 1.00 23.10 74 LYS A CA 11
ATOM 14341 C C . LYS A 1 74 ? 12.042 -2.734 -6.163 1.00 73.34 74 LYS A C 11
ATOM 14342 O O . LYS A 1 74 ? 11.620 -3.530 -7.002 1.00 71.33 74 LYS A O 11
ATOM 14357 N N . VAL A 1 75 ? 11.263 -2.131 -5.281 1.00 62.21 75 VAL A N 11
ATOM 14358 C CA . VAL A 1 75 ? 9.814 -2.147 -5.359 1.00 32.43 75 VAL A CA 11
ATOM 14359 C C . VAL A 1 75 ? 9.406 -0.938 -6.204 1.00 41.34 75 VAL A C 11
ATOM 14360 O O . VAL A 1 75 ? 10.152 0.043 -6.307 1.00 11.20 75 VAL A O 11
ATOM 14373 N N . SER A 1 76 ? 8.200 -0.956 -6.765 1.00 2.13 76 SER A N 11
ATOM 14374 C CA . SER A 1 76 ? 7.582 0.202 -7.385 1.00 34.22 76 SER A CA 11
ATOM 14375 C C . SER A 1 76 ? 6.261 0.477 -6.670 1.00 3.32 76 SER A C 11
ATOM 14376 O O . SER A 1 76 ? 5.461 -0.445 -6.471 1.00 21.33 76 SER A O 11
ATOM 14383 N N . MET A 1 77 ? 6.052 1.724 -6.231 1.00 40.05 77 MET A N 11
ATOM 14384 C CA . MET A 1 77 ? 4.772 2.149 -5.675 1.00 55.21 77 MET A CA 11
ATOM 14385 C C . MET A 1 77 ? 3.938 2.860 -6.733 1.00 12.31 77 MET A C 11
ATOM 14386 O O . MET A 1 77 ? 4.460 3.495 -7.655 1.00 73.43 77 MET A O 11
ATOM 14398 N N . HIS A 1 78 ? 2.625 2.749 -6.577 1.00 71.44 78 HIS A N 11
ATOM 14399 C CA . HIS A 1 78 ? 1.584 3.273 -7.440 1.00 34.30 78 HIS A CA 11
ATOM 14400 C C . HIS A 1 78 ? 0.446 3.686 -6.516 1.00 0.41 78 HIS A C 11
ATOM 14401 O O . HIS A 1 78 ? 0.162 2.956 -5.565 1.00 40.05 78 HIS A O 11
ATOM 14414 N N . TYR A 1 79 ? -0.224 4.808 -6.777 1.00 41.03 79 TYR A N 11
ATOM 14415 C CA . TYR A 1 79 ? -1.515 5.068 -6.175 1.00 12.20 79 TYR A CA 11
ATOM 14416 C C . TYR A 1 79 ? -2.514 4.059 -6.722 1.00 12.02 79 TYR A C 11
ATOM 14417 O O . TYR A 1 79 ? -2.871 4.106 -7.902 1.00 13.42 79 TYR A O 11
ATOM 14434 N N . SER A 1 80 ? -2.973 3.149 -5.885 1.00 72.15 80 SER A N 11
ATOM 14435 C CA . SER A 1 80 ? -4.149 2.323 -6.100 1.00 53.02 80 SER A CA 11
ATOM 14436 C C . SER A 1 80 ? -5.338 3.139 -5.598 1.00 41.34 80 SER A C 11
ATOM 14437 O O . SER A 1 80 ? -5.852 2.885 -4.514 1.00 4.42 80 SER A O 11
ATOM 14444 N N . ASP A 1 81 ? -5.735 4.190 -6.324 1.00 44.05 81 ASP A N 11
ATOM 14445 C CA . ASP A 1 81 ? -6.741 5.109 -5.788 1.00 44.41 81 ASP A CA 11
ATOM 14446 C C . ASP A 1 81 ? -8.036 4.362 -5.429 1.00 55.34 81 ASP A C 11
ATOM 14447 O O . ASP A 1 81 ? -8.397 3.399 -6.116 1.00 11.23 81 ASP A O 11
ATOM 14455 N N . PRO A 1 82 ? -8.737 4.767 -4.357 1.00 23.42 82 PRO A N 11
ATOM 14456 C CA . PRO A 1 82 ? -9.893 4.025 -3.866 1.00 42.33 82 PRO A CA 11
ATOM 14457 C C . PRO A 1 82 ? -11.118 4.163 -4.769 1.00 11.32 82 PRO A C 11
ATOM 14458 O O . PRO A 1 82 ? -12.028 3.329 -4.703 1.00 53.13 82 PRO A O 11
ATOM 14466 N N . LYS A 1 83 ? -11.128 5.249 -5.548 1.00 31.14 83 LYS A N 11
ATOM 14467 C CA . LYS A 1 83 ? -12.156 5.792 -6.423 1.00 51.11 83 LYS A CA 11
ATOM 14468 C C . LYS A 1 83 ? -13.501 6.027 -5.746 1.00 15.30 83 LYS A C 11
ATOM 14469 O O . LYS A 1 83 ? -13.772 5.483 -4.672 1.00 2.10 83 LYS A O 11
ATOM 14484 N N . PRO A 1 84 ? -14.397 6.812 -6.357 1.00 55.33 84 PRO A N 11
ATOM 14485 C CA . PRO A 1 84 ? -15.802 6.726 -6.038 1.00 12.11 84 PRO A CA 11
ATOM 14486 C C . PRO A 1 84 ? -16.295 5.354 -6.504 1.00 52.24 84 PRO A C 11
ATOM 14487 O O . PRO A 1 84 ? -16.493 5.127 -7.697 1.00 53.25 84 PRO A O 11
ATOM 14495 N N . LYS A 1 85 ? -16.428 4.415 -5.565 1.00 24.34 85 LYS A N 11
ATOM 14496 C CA . LYS A 1 85 ? -17.010 3.086 -5.777 1.00 12.03 85 LYS A CA 11
ATOM 14497 C C . LYS A 1 85 ? -18.308 2.996 -4.973 1.00 35.31 85 LYS A C 11
ATOM 14498 O O . LYS A 1 85 ? -18.759 1.909 -4.597 1.00 31.30 85 LYS A O 11
ATOM 14513 N N . ILE A 1 86 ? -18.908 4.138 -4.649 1.00 3.24 86 ILE A N 11
ATOM 14514 C CA . ILE A 1 86 ? -20.300 4.225 -4.271 1.00 11.24 86 ILE A CA 11
ATOM 14515 C C . ILE A 1 86 ? -21.059 3.800 -5.524 1.00 21.32 86 ILE A C 11
ATOM 14516 O O . ILE A 1 86 ? -20.698 4.191 -6.631 1.00 34.10 86 ILE A O 11
ATOM 14531 N N . ASN A 1 87 ? -22.091 2.983 -5.352 1.00 13.32 87 ASN A N 11
ATOM 14532 C CA . ASN A 1 87 ? -22.905 2.451 -6.445 1.00 43.35 87 ASN A CA 11
ATOM 14533 C C . ASN A 1 87 ? -23.817 3.495 -7.091 1.00 44.44 87 ASN A C 11
ATOM 14534 O O . ASN A 1 87 ? -24.526 3.203 -8.051 1.00 42.32 87 ASN A O 11
ATOM 14544 N N . GLU A 1 88 ? -23.800 4.698 -6.549 1.00 40.11 88 GLU A N 11
ATOM 14545 C CA . GLU A 1 88 ? -24.499 5.873 -7.036 1.00 15.22 88 GLU A CA 11
ATOM 14546 C C . GLU A 1 88 ? -23.566 7.077 -6.974 1.00 15.24 88 GLU A C 11
ATOM 14547 O O . GLU A 1 88 ? -22.504 7.028 -6.348 1.00 20.32 88 GLU A O 11
ATOM 14557 N N . ASP A 1 89 ? -23.972 8.175 -7.612 1.00 24.42 89 ASP A N 11
ATOM 14558 C CA . ASP A 1 89 ? -23.169 9.396 -7.728 1.00 33.53 89 ASP A CA 11
ATOM 14559 C C . ASP A 1 89 ? -23.915 10.640 -7.234 1.00 14.01 89 ASP A C 11
ATOM 14560 O O . ASP A 1 89 ? -23.340 11.728 -7.175 1.00 21.30 89 ASP A O 11
ATOM 14568 N N . TRP A 1 90 ? -25.167 10.474 -6.805 1.00 33.20 90 TRP A N 11
ATOM 14569 C CA . TRP A 1 90 ? -26.010 11.469 -6.139 1.00 34.11 90 TRP A CA 11
ATOM 14570 C C . TRP A 1 90 ? -26.264 11.095 -4.669 1.00 63.14 90 TRP A C 11
ATOM 14571 O O . TRP A 1 90 ? -27.028 11.760 -3.964 1.00 44.04 90 TRP A O 11
ATOM 14591 N N . LEU A 1 91 ? -25.612 10.026 -4.202 1.00 20.24 91 LEU A N 11
ATOM 14592 C CA . LEU A 1 91 ? -25.611 9.613 -2.801 1.00 32.53 91 LEU A CA 11
ATOM 14593 C C . LEU A 1 91 ? -24.584 10.424 -2.022 1.00 61.42 91 LEU A C 11
ATOM 14594 O O . LEU A 1 91 ? -24.187 11.511 -2.491 1.00 75.44 91 LEU A O 11
ATOM 14609 N N . SER A 1 1 ? -7.363 8.102 -3.379 1.00 13.51 1 SER A N 12
ATOM 14610 C CA . SER A 1 1 ? -7.174 6.769 -2.803 1.00 22.23 1 SER A CA 12
ATOM 14611 C C . SER A 1 1 ? -6.560 6.911 -1.426 1.00 40.32 1 SER A C 12
ATOM 14612 O O . SER A 1 1 ? -6.035 7.955 -1.045 1.00 13.54 1 SER A O 12
ATOM 14619 N N . ASN A 1 2 ? -6.628 5.804 -0.714 1.00 32.15 2 ASN A N 12
ATOM 14620 C CA . ASN A 1 2 ? -6.119 5.516 0.609 1.00 74.33 2 ASN A CA 12
ATOM 14621 C C . ASN A 1 2 ? -5.480 4.118 0.582 1.00 32.12 2 ASN A C 12
ATOM 14622 O O . ASN A 1 2 ? -4.965 3.662 1.593 1.00 35.22 2 ASN A O 12
ATOM 14632 N N . ILE A 1 3 ? -5.475 3.446 -0.579 1.00 22.32 3 ILE A N 12
ATOM 14633 C CA . ILE A 1 3 ? -4.810 2.174 -0.816 1.00 4.53 3 ILE A CA 12
ATOM 14634 C C . ILE A 1 3 ? -3.630 2.453 -1.724 1.00 53.34 3 ILE A C 12
ATOM 14635 O O . ILE A 1 3 ? -3.781 3.150 -2.738 1.00 4.13 3 ILE A O 12
ATOM 14650 N N . VAL A 1 4 ? -2.493 1.871 -1.369 1.00 54.22 4 VAL A N 12
ATOM 14651 C CA . VAL A 1 4 ? -1.275 1.859 -2.149 1.00 32.40 4 VAL A CA 12
ATOM 14652 C C . VAL A 1 4 ? -0.862 0.389 -2.226 1.00 23.44 4 VAL A C 12
ATOM 14653 O O . VAL A 1 4 ? -0.432 -0.203 -1.231 1.00 35.11 4 VAL A O 12
ATOM 14666 N N . MET A 1 5 ? -1.103 -0.228 -3.386 1.00 2.31 5 MET A N 12
ATOM 14667 C CA . MET A 1 5 ? -0.690 -1.594 -3.668 1.00 14.20 5 MET A CA 12
ATOM 14668 C C . MET A 1 5 ? 0.771 -1.530 -4.091 1.00 63.23 5 MET A C 12
ATOM 14669 O O . MET A 1 5 ? 1.104 -0.802 -5.031 1.00 0.31 5 MET A O 12
ATOM 14681 N N . LEU A 1 6 ? 1.637 -2.246 -3.377 1.00 61.14 6 LEU A N 12
ATOM 14682 C CA . LEU A 1 6 ? 3.063 -2.323 -3.662 1.00 2.54 6 LEU A CA 12
ATOM 14683 C C . LEU A 1 6 ? 3.282 -3.509 -4.579 1.00 35.43 6 LEU A C 12
ATOM 14684 O O . LEU A 1 6 ? 3.017 -4.629 -4.156 1.00 22.34 6 LEU A O 12
ATOM 14699 N N . ARG A 1 7 ? 3.724 -3.308 -5.820 1.00 44.21 7 ARG A N 12
ATOM 14700 C CA . ARG A 1 7 ? 4.099 -4.398 -6.724 1.00 52.31 7 ARG A CA 12
ATOM 14701 C C . ARG A 1 7 ? 5.605 -4.578 -6.711 1.00 54.22 7 ARG A C 12
ATOM 14702 O O . ARG A 1 7 ? 6.342 -3.618 -6.494 1.00 33.04 7 ARG A O 12
ATOM 14720 N N . MET A 1 8 ? 6.043 -5.781 -7.090 1.00 42.41 8 MET A N 12
ATOM 14721 C CA . MET A 1 8 ? 7.448 -6.177 -7.196 1.00 21.41 8 MET A CA 12
ATOM 14722 C C . MET A 1 8 ? 8.055 -6.358 -5.800 1.00 33.34 8 MET A C 12
ATOM 14723 O O . MET A 1 8 ? 9.256 -6.174 -5.610 1.00 23.01 8 MET A O 12
ATOM 14735 N N . LEU A 1 9 ? 7.235 -6.714 -4.802 1.00 54.31 9 LEU A N 12
ATOM 14736 C CA . LEU A 1 9 ? 7.759 -7.121 -3.506 1.00 24.32 9 LEU A CA 12
ATOM 14737 C C . LEU A 1 9 ? 8.421 -8.489 -3.677 1.00 73.03 9 LEU A C 12
ATOM 14738 O O . LEU A 1 9 ? 7.868 -9.323 -4.399 1.00 35.40 9 LEU A O 12
ATOM 14753 N N . PRO A 1 10 ? 9.526 -8.758 -2.963 1.00 43.54 10 PRO A N 12
ATOM 14754 C CA . PRO A 1 10 ? 10.188 -10.049 -2.999 1.00 24.10 10 PRO A CA 12
ATOM 14755 C C . PRO A 1 10 ? 9.350 -11.106 -2.287 1.00 3.13 10 PRO A C 12
ATOM 14756 O O . PRO A 1 10 ? 8.406 -10.804 -1.553 1.00 43.25 10 PRO A O 12
ATOM 14764 N N . GLN A 1 11 ? 9.769 -12.362 -2.426 1.00 71.14 11 GLN A N 12
ATOM 14765 C CA . GLN A 1 11 ? 9.157 -13.459 -1.683 1.00 24.40 11 GLN A CA 12
ATOM 14766 C C . GLN A 1 11 ? 9.474 -13.339 -0.192 1.00 71.34 11 GLN A C 12
ATOM 14767 O O . GLN A 1 11 ? 8.654 -13.707 0.644 1.00 4.44 11 GLN A O 12
ATOM 14779 N N . ALA A 1 12 ? 10.687 -12.873 0.117 1.00 21.00 12 ALA A N 12
ATOM 14780 C CA . ALA A 1 12 ? 11.244 -12.920 1.453 1.00 32.23 12 ALA A CA 12
ATOM 14781 C C . ALA A 1 12 ? 10.629 -11.891 2.401 1.00 41.31 12 ALA A C 12
ATOM 14782 O O . ALA A 1 12 ? 10.666 -12.124 3.609 1.00 31.40 12 ALA A O 12
ATOM 14789 N N . ALA A 1 13 ? 10.071 -10.787 1.887 1.00 20.34 13 ALA A N 12
ATOM 14790 C CA . ALA A 1 13 ? 9.536 -9.732 2.741 1.00 2.54 13 ALA A CA 12
ATOM 14791 C C . ALA A 1 13 ? 8.383 -10.240 3.613 1.00 22.21 13 ALA A C 12
ATOM 14792 O O . ALA A 1 13 ? 7.697 -11.221 3.285 1.00 73.31 13 ALA A O 12
ATOM 14799 N N . THR A 1 14 ? 8.131 -9.508 4.692 1.00 75.11 14 THR A N 12
ATOM 14800 C CA . THR A 1 14 ? 7.127 -9.803 5.697 1.00 21.44 14 THR A CA 12
ATOM 14801 C C . THR A 1 14 ? 6.288 -8.552 5.905 1.00 34.12 14 THR A C 12
ATOM 14802 O O . THR A 1 14 ? 6.717 -7.450 5.559 1.00 23.20 14 THR A O 12
ATOM 14813 N N . GLU A 1 15 ? 5.058 -8.705 6.410 1.00 3.40 15 GLU A N 12
ATOM 14814 C CA . GLU A 1 15 ? 4.182 -7.563 6.623 1.00 62.23 15 GLU A CA 12
ATOM 14815 C C . GLU A 1 15 ? 4.843 -6.557 7.558 1.00 4.53 15 GLU A C 12
ATOM 14816 O O . GLU A 1 15 ? 4.705 -5.353 7.383 1.00 61.04 15 GLU A O 12
ATOM 14826 N N . ASP A 1 16 ? 5.601 -7.071 8.523 1.00 14.42 16 ASP A N 12
ATOM 14827 C CA . ASP A 1 16 ? 6.330 -6.297 9.511 1.00 75.14 16 ASP A CA 12
ATOM 14828 C C . ASP A 1 16 ? 7.413 -5.411 8.878 1.00 75.04 16 ASP A C 12
ATOM 14829 O O . ASP A 1 16 ? 7.752 -4.376 9.443 1.00 24.24 16 ASP A O 12
ATOM 14837 N N . ASP A 1 17 ? 7.938 -5.794 7.703 1.00 55.41 17 ASP A N 12
ATOM 14838 C CA . ASP A 1 17 ? 8.942 -5.014 6.971 1.00 53.43 17 ASP A CA 12
ATOM 14839 C C . ASP A 1 17 ? 8.297 -3.716 6.483 1.00 31.11 17 ASP A C 12
ATOM 14840 O O . ASP A 1 17 ? 8.709 -2.612 6.840 1.00 41.51 17 ASP A O 12
ATOM 14848 N N . ILE A 1 18 ? 7.189 -3.882 5.747 1.00 62.01 18 ILE A N 12
ATOM 14849 C CA . ILE A 1 18 ? 6.283 -2.824 5.320 1.00 14.42 18 ILE A CA 12
ATOM 14850 C C . ILE A 1 18 ? 5.908 -2.015 6.547 1.00 75.22 18 ILE A C 12
ATOM 14851 O O . ILE A 1 18 ? 6.035 -0.802 6.482 1.00 2.50 18 ILE A O 12
ATOM 14866 N N . ARG A 1 19 ? 5.493 -2.635 7.655 1.00 22.20 19 ARG A N 12
ATOM 14867 C CA . ARG A 1 19 ? 5.050 -1.904 8.843 1.00 63.35 19 ARG A CA 12
ATOM 14868 C C . ARG A 1 19 ? 6.127 -1.007 9.443 1.00 32.44 19 ARG A C 12
ATOM 14869 O O . ARG A 1 19 ? 5.753 -0.003 10.064 1.00 13.32 19 ARG A O 12
ATOM 14887 N N . GLY A 1 20 ? 7.404 -1.283 9.187 1.00 24.32 20 GLY A N 12
ATOM 14888 C CA . GLY A 1 20 ? 8.487 -0.375 9.521 1.00 42.12 20 GLY A CA 12
ATOM 14889 C C . GLY A 1 20 ? 8.836 0.674 8.463 1.00 72.15 20 GLY A C 12
ATOM 14890 O O . GLY A 1 20 ? 9.481 1.671 8.805 1.00 22.31 20 GLY A O 12
ATOM 14894 N N . GLN A 1 21 ? 8.380 0.547 7.209 1.00 52.35 21 GLN A N 12
ATOM 14895 C CA . GLN A 1 21 ? 8.780 1.473 6.161 1.00 62.13 21 GLN A CA 12
ATOM 14896 C C . GLN A 1 21 ? 8.037 2.787 6.375 1.00 62.15 21 GLN A C 12
ATOM 14897 O O . GLN A 1 21 ? 8.543 3.854 6.046 1.00 52.25 21 GLN A O 12
ATOM 14909 N N . LEU A 1 22 ? 6.823 2.716 6.913 1.00 14.52 22 LEU A N 12
ATOM 14910 C CA . LEU A 1 22 ? 5.860 3.806 6.869 1.00 33.41 22 LEU A CA 12
ATOM 14911 C C . LEU A 1 22 ? 6.206 4.782 7.962 1.00 44.43 22 LEU A C 12
ATOM 14912 O O . LEU A 1 22 ? 6.271 5.990 7.742 1.00 35.44 22 LEU A O 12
ATOM 14927 N N . GLN A 1 23 ? 6.474 4.210 9.134 1.00 22.20 23 GLN A N 12
ATOM 14928 C CA . GLN A 1 23 ? 6.979 4.953 10.274 1.00 34.24 23 GLN A CA 12
ATOM 14929 C C . GLN A 1 23 ? 8.281 5.694 9.950 1.00 35.43 23 GLN A C 12
ATOM 14930 O O . GLN A 1 23 ? 8.486 6.761 10.527 1.00 64.15 23 GLN A O 12
ATOM 14942 N N . SER A 1 24 ? 9.109 5.220 9.007 1.00 3.40 24 SER A N 12
ATOM 14943 C CA . SER A 1 24 ? 10.256 5.984 8.513 1.00 61.45 24 SER A CA 12
ATOM 14944 C C . SER A 1 24 ? 9.770 7.341 7.993 1.00 61.43 24 SER A C 12
ATOM 14945 O O . SER A 1 24 ? 10.177 8.389 8.495 1.00 51.22 24 SER A O 12
ATOM 14952 N N . HIS A 1 25 ? 8.815 7.319 7.061 1.00 22.22 25 HIS A N 12
ATOM 14953 C CA . HIS A 1 25 ? 8.194 8.507 6.485 1.00 43.11 25 HIS A CA 12
ATOM 14954 C C . HIS A 1 25 ? 7.211 9.205 7.448 1.00 40.14 25 HIS A C 12
ATOM 14955 O O . HIS A 1 25 ? 6.682 10.261 7.111 1.00 34.13 25 HIS A O 12
ATOM 14968 N N . GLY A 1 26 ? 6.927 8.648 8.629 1.00 71.03 26 GLY A N 12
ATOM 14969 C CA . GLY A 1 26 ? 6.072 9.249 9.652 1.00 12.43 26 GLY A CA 12
ATOM 14970 C C . GLY A 1 26 ? 4.615 8.785 9.570 1.00 43.15 26 GLY A C 12
ATOM 14971 O O . GLY A 1 26 ? 3.819 9.059 10.472 1.00 52.13 26 GLY A O 12
ATOM 14975 N N . VAL A 1 27 ? 4.262 8.008 8.549 1.00 11.20 27 VAL A N 12
ATOM 14976 C CA . VAL A 1 27 ? 2.943 7.413 8.346 1.00 54.31 27 VAL A CA 12
ATOM 14977 C C . VAL A 1 27 ? 2.788 6.232 9.314 1.00 52.45 27 VAL A C 12
ATOM 14978 O O . VAL A 1 27 ? 3.758 5.762 9.920 1.00 32.20 27 VAL A O 12
ATOM 14991 N N . GLN A 1 28 ? 1.579 5.697 9.419 1.00 62.32 28 GLN A N 12
ATOM 14992 C CA . GLN A 1 28 ? 1.310 4.389 9.991 1.00 0.52 28 GLN A CA 12
ATOM 14993 C C . GLN A 1 28 ? 0.728 3.515 8.883 1.00 35.43 28 GLN A C 12
ATOM 14994 O O . GLN A 1 28 ? 0.011 4.036 8.032 1.00 75.04 28 GLN A O 12
ATOM 15006 N N . ALA A 1 29 ? 0.923 2.201 8.903 1.00 72.42 29 ALA A N 12
ATOM 15007 C CA . ALA A 1 29 ? -0.039 1.303 8.349 1.00 64.31 29 ALA A CA 12
ATOM 15008 C C . ALA A 1 29 ? -1.209 1.227 9.316 1.00 54.55 29 ALA A C 12
ATOM 15009 O O . ALA A 1 29 ? -0.982 0.967 10.499 1.00 63.03 29 ALA A O 12
ATOM 15016 N N . ARG A 1 30 ? -2.438 1.453 8.842 1.00 11.32 30 ARG A N 12
ATOM 15017 C CA . ARG A 1 30 ? -3.604 1.043 9.616 1.00 2.33 30 ARG A CA 12
ATOM 15018 C C . ARG A 1 30 ? -3.896 -0.410 9.246 1.00 40.52 30 ARG A C 12
ATOM 15019 O O . ARG A 1 30 ? -3.807 -1.275 10.111 1.00 41.15 30 ARG A O 12
ATOM 15037 N N . GLU A 1 31 ? -4.149 -0.692 7.972 1.00 43.51 31 GLU A N 12
ATOM 15038 C CA . GLU A 1 31 ? -4.360 -2.028 7.428 1.00 22.24 31 GLU A CA 12
ATOM 15039 C C . GLU A 1 31 ? -3.117 -2.420 6.623 1.00 14.30 31 GLU A C 12
ATOM 15040 O O . GLU A 1 31 ? -2.479 -1.548 6.031 1.00 75.13 31 GLU A O 12
ATOM 15050 N N . VAL A 1 32 ? -2.842 -3.715 6.482 1.00 20.21 32 VAL A N 12
ATOM 15051 C CA . VAL A 1 32 ? -1.918 -4.257 5.482 1.00 73.12 32 VAL A CA 12
ATOM 15052 C C . VAL A 1 32 ? -2.497 -5.578 4.947 1.00 1.41 32 VAL A C 12
ATOM 15053 O O . VAL A 1 32 ? -3.380 -6.182 5.563 1.00 71.32 32 VAL A O 12
ATOM 15066 N N . ARG A 1 33 ? -2.006 -6.028 3.788 1.00 40.44 33 ARG A N 12
ATOM 15067 C CA . ARG A 1 33 ? -2.319 -7.308 3.150 1.00 35.00 33 ARG A CA 12
ATOM 15068 C C . ARG A 1 33 ? -1.068 -7.855 2.486 1.00 74.35 33 ARG A C 12
ATOM 15069 O O . ARG A 1 33 ? -1.001 -7.945 1.257 1.00 74.04 33 ARG A O 12
ATOM 15087 N N . LEU A 1 34 ? -0.064 -8.201 3.289 1.00 41.31 34 LEU A N 12
ATOM 15088 C CA . LEU A 1 34 ? 1.071 -9.000 2.862 1.00 23.04 34 LEU A CA 12
ATOM 15089 C C . LEU A 1 34 ? 0.944 -10.350 3.581 1.00 71.03 34 LEU A C 12
ATOM 15090 O O . LEU A 1 34 ? -0.158 -10.772 3.914 1.00 52.21 34 LEU A O 12
ATOM 15105 N N . MET A 1 35 ? 2.076 -11.022 3.803 1.00 43.45 35 MET A N 12
ATOM 15106 C CA . MET A 1 35 ? 2.328 -12.363 4.245 1.00 15.14 35 MET A CA 12
ATOM 15107 C C . MET A 1 35 ? 1.615 -13.361 3.336 1.00 24.11 35 MET A C 12
ATOM 15108 O O . MET A 1 35 ? 0.959 -12.993 2.370 1.00 20.12 35 MET A O 12
ATOM 15120 N N . ARG A 1 36 ? 1.707 -14.643 3.678 1.00 73.14 36 ARG A N 12
ATOM 15121 C CA . ARG A 1 36 ? 0.919 -15.715 3.107 1.00 3.34 36 ARG A CA 12
ATOM 15122 C C . ARG A 1 36 ? -0.330 -15.836 3.950 1.00 2.40 36 ARG A C 12
ATOM 15123 O O . ARG A 1 36 ? -0.252 -15.743 5.180 1.00 23.22 36 ARG A O 12
ATOM 15141 N N . ASN A 1 37 ? -1.475 -16.065 3.317 1.00 11.11 37 ASN A N 12
ATOM 15142 C CA . ASN A 1 37 ? -2.698 -16.409 4.013 1.00 33.31 37 ASN A CA 12
ATOM 15143 C C . ASN A 1 37 ? -3.708 -17.057 3.073 1.00 64.43 37 ASN A C 12
ATOM 15144 O O . ASN A 1 37 ? -4.451 -16.354 2.388 1.00 52.53 37 ASN A O 12
ATOM 15154 N N . LYS A 1 38 ? -3.789 -18.390 3.065 1.00 13.33 38 LYS A N 12
ATOM 15155 C CA . LYS A 1 38 ? -4.775 -19.126 2.266 1.00 31.42 38 LYS A CA 12
ATOM 15156 C C . LYS A 1 38 ? -6.229 -18.902 2.674 1.00 52.32 38 LYS A C 12
ATOM 15157 O O . LYS A 1 38 ? -7.135 -19.328 1.953 1.00 43.53 38 LYS A O 12
ATOM 15172 N N . SER A 1 39 ? -6.461 -18.277 3.821 1.00 31.40 39 SER A N 12
ATOM 15173 C CA . SER A 1 39 ? -7.779 -17.938 4.319 1.00 41.43 39 SER A CA 12
ATOM 15174 C C . SER A 1 39 ? -8.181 -16.517 3.899 1.00 20.02 39 SER A C 12
ATOM 15175 O O . SER A 1 39 ? -9.366 -16.202 3.968 1.00 64.22 39 SER A O 12
ATOM 15182 N N . SER A 1 40 ? -7.265 -15.671 3.409 1.00 42.51 40 SER A N 12
ATOM 15183 C CA . SER A 1 40 ? -7.576 -14.284 3.060 1.00 32.02 40 SER A CA 12
ATOM 15184 C C . SER A 1 40 ? -7.229 -13.963 1.603 1.00 34.41 40 SER A C 12
ATOM 15185 O O . SER A 1 40 ? -8.040 -13.350 0.908 1.00 12.33 40 SER A O 12
ATOM 15192 N N . GLY A 1 41 ? -6.080 -14.430 1.102 1.00 64.12 41 GLY A N 12
ATOM 15193 C CA . GLY A 1 41 ? -5.709 -14.334 -0.309 1.00 2.20 41 GLY A CA 12
ATOM 15194 C C . GLY A 1 41 ? -4.394 -13.598 -0.538 1.00 72.13 41 GLY A C 12
ATOM 15195 O O . GLY A 1 41 ? -4.145 -13.137 -1.652 1.00 61.11 41 GLY A O 12
ATOM 15199 N N . GLN A 1 42 ? -3.585 -13.424 0.507 1.00 1.23 42 GLN A N 12
ATOM 15200 C CA . GLN A 1 42 ? -2.368 -12.619 0.462 1.00 31.34 42 GLN A CA 12
ATOM 15201 C C . GLN A 1 42 ? -1.195 -13.478 -0.051 1.00 0.54 42 GLN A C 12
ATOM 15202 O O . GLN A 1 42 ? -1.334 -14.695 -0.197 1.00 0.54 42 GLN A O 12
ATOM 15214 N N . SER A 1 43 ? -0.035 -12.856 -0.274 1.00 72.21 43 SER A N 12
ATOM 15215 C CA . SER A 1 43 ? 1.219 -13.346 -0.856 1.00 54.52 43 SER A CA 12
ATOM 15216 C C . SER A 1 43 ? 1.086 -13.482 -2.368 1.00 54.31 43 SER A C 12
ATOM 15217 O O . SER A 1 43 ? 0.672 -14.511 -2.898 1.00 72.11 43 SER A O 12
ATOM 15224 N N . ARG A 1 44 ? 1.385 -12.390 -3.072 1.00 63.34 44 ARG A N 12
ATOM 15225 C CA . ARG A 1 44 ? 1.182 -12.291 -4.514 1.00 44.44 44 ARG A CA 12
ATOM 15226 C C . ARG A 1 44 ? 2.408 -11.717 -5.231 1.00 14.23 44 ARG A C 12
ATOM 15227 O O . ARG A 1 44 ? 2.367 -11.537 -6.449 1.00 74.21 44 ARG A O 12
ATOM 15245 N N . GLY A 1 45 ? 3.489 -11.367 -4.522 1.00 34.41 45 GLY A N 12
ATOM 15246 C CA . GLY A 1 45 ? 4.526 -10.474 -5.046 1.00 54.21 45 GLY A CA 12
ATOM 15247 C C . GLY A 1 45 ? 3.982 -9.053 -5.229 1.00 0.41 45 GLY A C 12
ATOM 15248 O O . GLY A 1 45 ? 4.638 -8.187 -5.817 1.00 35.02 45 GLY A O 12
ATOM 15252 N N . PHE A 1 46 ? 2.785 -8.807 -4.695 1.00 31.04 46 PHE A N 12
ATOM 15253 C CA . PHE A 1 46 ? 2.306 -7.522 -4.262 1.00 60.03 46 PHE A CA 12
ATOM 15254 C C . PHE A 1 46 ? 1.641 -7.709 -2.901 1.00 13.33 46 PHE A C 12
ATOM 15255 O O . PHE A 1 46 ? 1.328 -8.835 -2.497 1.00 54.21 46 PHE A O 12
ATOM 15271 N N . ALA A 1 47 ? 1.430 -6.602 -2.204 1.00 3.51 47 ALA A N 12
ATOM 15272 C CA . ALA A 1 47 ? 0.660 -6.434 -0.990 1.00 20.01 47 ALA A CA 12
ATOM 15273 C C . ALA A 1 47 ? -0.150 -5.144 -1.143 1.00 23.03 47 ALA A C 12
ATOM 15274 O O . ALA A 1 47 ? 0.034 -4.411 -2.122 1.00 2.50 47 ALA A O 12
ATOM 15281 N N . PHE A 1 48 ? -1.014 -4.859 -0.172 1.00 73.24 48 PHE A N 12
ATOM 15282 C CA . PHE A 1 48 ? -1.733 -3.598 -0.062 1.00 35.41 48 PHE A CA 12
ATOM 15283 C C . PHE A 1 48 ? -1.440 -3.004 1.313 1.00 22.30 48 PHE A C 12
ATOM 15284 O O . PHE A 1 48 ? -1.153 -3.744 2.257 1.00 64.11 48 PHE A O 12
ATOM 15300 N N . VAL A 1 49 ? -1.557 -1.685 1.432 1.00 40.51 49 VAL A N 12
ATOM 15301 C CA . VAL A 1 49 ? -1.722 -0.958 2.683 1.00 20.12 49 VAL A CA 12
ATOM 15302 C C . VAL A 1 49 ? -3.003 -0.161 2.464 1.00 15.31 49 VAL A C 12
ATOM 15303 O O . VAL A 1 49 ? -3.096 0.531 1.446 1.00 15.12 49 VAL A O 12
ATOM 15316 N N . GLU A 1 50 ? -3.994 -0.294 3.348 1.00 64.32 50 GLU A N 12
ATOM 15317 C CA . GLU A 1 50 ? -5.101 0.634 3.465 1.00 63.44 50 GLU A CA 12
ATOM 15318 C C . GLU A 1 50 ? -4.690 1.576 4.593 1.00 51.51 50 GLU A C 12
ATOM 15319 O O . GLU A 1 50 ? -4.444 1.134 5.721 1.00 31.40 50 GLU A O 12
ATOM 15329 N N . PHE A 1 51 ? -4.540 2.861 4.282 1.00 52.11 51 PHE A N 12
ATOM 15330 C CA . PHE A 1 51 ? -4.156 3.858 5.257 1.00 34.21 51 PHE A CA 12
ATOM 15331 C C . PHE A 1 51 ? -5.387 4.317 6.047 1.00 2.53 51 PHE A C 12
ATOM 15332 O O . PHE A 1 51 ? -6.465 3.715 5.947 1.00 14.31 51 PHE A O 12
ATOM 15348 N N . SER A 1 52 ? -5.218 5.351 6.875 1.00 75.24 52 SER A N 12
ATOM 15349 C CA . SER A 1 52 ? -6.322 5.992 7.570 1.00 3.11 52 SER A CA 12
ATOM 15350 C C . SER A 1 52 ? -6.701 7.331 6.935 1.00 41.41 52 SER A C 12
ATOM 15351 O O . SER A 1 52 ? -7.867 7.727 7.012 1.00 40.40 52 SER A O 12
ATOM 15358 N N . HIS A 1 53 ? -5.760 8.019 6.289 1.00 23.11 53 HIS A N 12
ATOM 15359 C CA . HIS A 1 53 ? -6.007 9.287 5.626 1.00 34.23 53 HIS A CA 12
ATOM 15360 C C . HIS A 1 53 ? -5.776 9.089 4.137 1.00 23.13 53 HIS A C 12
ATOM 15361 O O . HIS A 1 53 ? -4.790 8.471 3.738 1.00 22.24 53 HIS A O 12
ATOM 15374 N N . LEU A 1 54 ? -6.597 9.718 3.294 1.00 51.42 54 LEU A N 12
ATOM 15375 C CA . LEU A 1 54 ? -6.280 9.822 1.870 1.00 52.13 54 LEU A CA 12
ATOM 15376 C C . LEU A 1 54 ? -4.930 10.528 1.728 1.00 51.54 54 LEU A C 12
ATOM 15377 O O . LEU A 1 54 ? -4.112 10.130 0.898 1.00 11.41 54 LEU A O 12
ATOM 15392 N N . GLN A 1 55 ? -4.669 11.522 2.583 1.00 74.43 55 GLN A N 12
ATOM 15393 C CA . GLN A 1 55 ? -3.389 12.203 2.663 1.00 20.15 55 GLN A CA 12
ATOM 15394 C C . GLN A 1 55 ? -2.224 11.241 2.902 1.00 62.23 55 GLN A C 12
ATOM 15395 O O . GLN A 1 55 ? -1.146 11.484 2.369 1.00 2.23 55 GLN A O 12
ATOM 15407 N N . ASP A 1 56 ? -2.377 10.173 3.691 1.00 73.35 56 ASP A N 12
ATOM 15408 C CA . ASP A 1 56 ? -1.272 9.249 3.982 1.00 52.31 56 ASP A CA 12
ATOM 15409 C C . ASP A 1 56 ? -0.798 8.619 2.678 1.00 40.11 56 ASP A C 12
ATOM 15410 O O . ASP A 1 56 ? 0.404 8.432 2.490 1.00 31.11 56 ASP A O 12
ATOM 15418 N N . ALA A 1 57 ? -1.742 8.294 1.783 1.00 11.32 57 ALA A N 12
ATOM 15419 C CA . ALA A 1 57 ? -1.471 7.555 0.568 1.00 15.53 57 ALA A CA 12
ATOM 15420 C C . ALA A 1 57 ? -0.605 8.430 -0.321 1.00 1.53 57 ALA A C 12
ATOM 15421 O O . ALA A 1 57 ? 0.480 8.028 -0.728 1.00 53.35 57 ALA A O 12
ATOM 15428 N N . THR A 1 58 ? -1.067 9.653 -0.568 1.00 20.14 58 THR A N 12
ATOM 15429 C CA . THR A 1 58 ? -0.359 10.630 -1.367 1.00 31.00 58 THR A CA 12
ATOM 15430 C C . THR A 1 58 ? 1.005 10.941 -0.773 1.00 74.05 58 THR A C 12
ATOM 15431 O O . THR A 1 58 ? 1.998 10.988 -1.497 1.00 15.10 58 THR A O 12
ATOM 15442 N N . ARG A 1 59 ? 1.054 11.173 0.541 1.00 61.05 59 ARG A N 12
ATOM 15443 C CA . ARG A 1 59 ? 2.285 11.542 1.211 1.00 35.23 59 ARG A CA 12
ATOM 15444 C C . ARG A 1 59 ? 3.305 10.433 0.986 1.00 42.42 59 ARG A C 12
ATOM 15445 O O . ARG A 1 59 ? 4.428 10.733 0.590 1.00 74.42 59 ARG A O 12
ATOM 15463 N N . TRP A 1 60 ? 2.885 9.169 1.117 1.00 72.33 60 TRP A N 12
ATOM 15464 C CA . TRP A 1 60 ? 3.744 8.034 0.845 1.00 33.13 60 TRP A CA 12
ATOM 15465 C C . TRP A 1 60 ? 4.257 8.054 -0.592 1.00 61.02 60 TRP A C 12
ATOM 15466 O O . TRP A 1 60 ? 5.463 7.952 -0.802 1.00 20.40 60 TRP A O 12
ATOM 15486 N N . MET A 1 61 ? 3.354 8.171 -1.571 1.00 13.42 61 MET A N 12
ATOM 15487 C CA . MET A 1 61 ? 3.637 8.155 -2.996 1.00 23.04 61 MET A CA 12
ATOM 15488 C C . MET A 1 61 ? 4.659 9.230 -3.363 1.00 73.14 61 MET A C 12
ATOM 15489 O O . MET A 1 61 ? 5.760 8.908 -3.816 1.00 54.12 61 MET A O 12
ATOM 15501 N N . GLU A 1 62 ? 4.278 10.498 -3.209 1.00 43.33 62 GLU A N 12
ATOM 15502 C CA . GLU A 1 62 ? 4.991 11.649 -3.750 1.00 53.24 62 GLU A CA 12
ATOM 15503 C C . GLU A 1 62 ? 6.393 11.727 -3.126 1.00 2.51 62 GLU A C 12
ATOM 15504 O O . GLU A 1 62 ? 7.379 11.981 -3.826 1.00 74.25 62 GLU A O 12
ATOM 15514 N N . ALA A 1 63 ? 6.486 11.454 -1.817 1.00 60.25 63 ALA A N 12
ATOM 15515 C CA . ALA A 1 63 ? 7.731 11.503 -1.051 1.00 41.53 63 ALA A CA 12
ATOM 15516 C C . ALA A 1 63 ? 8.640 10.320 -1.351 1.00 41.54 63 ALA A C 12
ATOM 15517 O O . ALA A 1 63 ? 9.856 10.430 -1.174 1.00 32.41 63 ALA A O 12
ATOM 15524 N N . ASN A 1 64 ? 8.088 9.188 -1.790 1.00 1.24 64 ASN A N 12
ATOM 15525 C CA . ASN A 1 64 ? 8.907 8.070 -2.238 1.00 74.23 64 ASN A CA 12
ATOM 15526 C C . ASN A 1 64 ? 9.219 8.165 -3.720 1.00 22.11 64 ASN A C 12
ATOM 15527 O O . ASN A 1 64 ? 9.907 7.289 -4.240 1.00 21.00 64 ASN A O 12
ATOM 15537 N N . GLN A 1 65 ? 8.739 9.199 -4.423 1.00 24.11 65 GLN A N 12
ATOM 15538 C CA . GLN A 1 65 ? 8.929 9.333 -5.863 1.00 61.42 65 GLN A CA 12
ATOM 15539 C C . GLN A 1 65 ? 8.351 8.090 -6.560 1.00 62.44 65 GLN A C 12
ATOM 15540 O O . GLN A 1 65 ? 8.824 7.678 -7.619 1.00 23.12 65 GLN A O 12
ATOM 15552 N N . HIS A 1 66 ? 7.324 7.496 -5.939 1.00 35.40 66 HIS A N 12
ATOM 15553 C CA . HIS A 1 66 ? 6.619 6.301 -6.380 1.00 12.42 66 HIS A CA 12
ATOM 15554 C C . HIS A 1 66 ? 7.478 5.020 -6.392 1.00 34.13 66 HIS A C 12
ATOM 15555 O O . HIS A 1 66 ? 7.073 4.039 -7.024 1.00 53.45 66 HIS A O 12
ATOM 15568 N N . SER A 1 67 ? 8.623 4.962 -5.703 1.00 24.11 67 SER A N 12
ATOM 15569 C CA . SER A 1 67 ? 9.430 3.749 -5.607 1.00 23.23 67 SER A CA 12
ATOM 15570 C C . SER A 1 67 ? 9.948 3.566 -4.174 1.00 53.41 67 SER A C 12
ATOM 15571 O O . SER A 1 67 ? 10.525 4.483 -3.584 1.00 63.03 67 SER A O 12
ATOM 15578 N N . LEU A 1 68 ? 9.709 2.383 -3.610 1.00 15.31 68 LEU A N 12
ATOM 15579 C CA . LEU A 1 68 ? 10.235 1.939 -2.318 1.00 55.41 68 LEU A CA 12
ATOM 15580 C C . LEU A 1 68 ? 11.354 0.932 -2.555 1.00 31.33 68 LEU A C 12
ATOM 15581 O O . LEU A 1 68 ? 11.562 0.460 -3.679 1.00 60.21 68 LEU A O 12
ATOM 15596 N N . ASN A 1 69 ? 12.040 0.556 -1.475 1.00 40.51 69 ASN A N 12
ATOM 15597 C CA . ASN A 1 69 ? 13.174 -0.347 -1.512 1.00 54.12 69 ASN A CA 12
ATOM 15598 C C . ASN A 1 69 ? 13.114 -1.220 -0.266 1.00 24.11 69 ASN A C 12
ATOM 15599 O O . ASN A 1 69 ? 13.482 -0.772 0.818 1.00 40.51 69 ASN A O 12
ATOM 15609 N N . ILE A 1 70 ? 12.588 -2.437 -0.406 1.00 44.42 70 ILE A N 12
ATOM 15610 C CA . ILE A 1 70 ? 12.376 -3.408 0.660 1.00 15.51 70 ILE A CA 12
ATOM 15611 C C . ILE A 1 70 ? 13.275 -4.597 0.359 1.00 71.43 70 ILE A C 12
ATOM 15612 O O . ILE A 1 70 ? 13.252 -5.108 -0.766 1.00 21.03 70 ILE A O 12
ATOM 15627 N N . LEU A 1 71 ? 14.080 -5.022 1.339 1.00 55.51 71 LEU A N 12
ATOM 15628 C CA . LEU A 1 71 ? 15.117 -6.047 1.192 1.00 32.31 71 LEU A CA 12
ATOM 15629 C C . LEU A 1 71 ? 16.061 -5.710 0.022 1.00 73.03 71 LEU A C 12
ATOM 15630 O O . LEU A 1 71 ? 16.615 -6.600 -0.630 1.00 12.34 71 LEU A O 12
ATOM 15645 N N . GLY A 1 72 ? 16.218 -4.421 -0.285 1.00 52.12 72 GLY A N 12
ATOM 15646 C CA . GLY A 1 72 ? 17.030 -3.937 -1.385 1.00 31.12 72 GLY A CA 12
ATOM 15647 C C . GLY A 1 72 ? 16.405 -4.161 -2.768 1.00 2.53 72 GLY A C 12
ATOM 15648 O O . GLY A 1 72 ? 16.909 -3.590 -3.737 1.00 71.42 72 GLY A O 12
ATOM 15652 N N . GLN A 1 73 ? 15.280 -4.877 -2.884 1.00 62.32 73 GLN A N 12
ATOM 15653 C CA . GLN A 1 73 ? 14.541 -5.010 -4.132 1.00 11.23 73 GLN A CA 12
ATOM 15654 C C . GLN A 1 73 ? 13.828 -3.678 -4.397 1.00 35.40 73 GLN A C 12
ATOM 15655 O O . GLN A 1 73 ? 13.380 -3.001 -3.468 1.00 62.25 73 GLN A O 12
ATOM 15667 N N . LYS A 1 74 ? 13.736 -3.263 -5.659 1.00 52.41 74 LYS A N 12
ATOM 15668 C CA . LYS A 1 74 ? 13.027 -2.065 -6.101 1.00 63.41 74 LYS A CA 12
ATOM 15669 C C . LYS A 1 74 ? 11.543 -2.406 -6.220 1.00 44.42 74 LYS A C 12
ATOM 15670 O O . LYS A 1 74 ? 11.201 -3.405 -6.854 1.00 32.04 74 LYS A O 12
ATOM 15685 N N . VAL A 1 75 ? 10.674 -1.590 -5.629 1.00 64.04 75 VAL A N 12
ATOM 15686 C CA . VAL A 1 75 ? 9.245 -1.858 -5.491 1.00 72.12 75 VAL A CA 12
ATOM 15687 C C . VAL A 1 75 ? 8.498 -0.629 -6.023 1.00 64.31 75 VAL A C 12
ATOM 15688 O O . VAL A 1 75 ? 8.890 0.504 -5.722 1.00 34.01 75 VAL A O 12
ATOM 15701 N N . SER A 1 76 ? 7.419 -0.820 -6.784 1.00 15.43 76 SER A N 12
ATOM 15702 C CA . SER A 1 76 ? 6.592 0.265 -7.318 1.00 40.54 76 SER A CA 12
ATOM 15703 C C . SER A 1 76 ? 5.245 0.306 -6.590 1.00 53.55 76 SER A C 12
ATOM 15704 O O . SER A 1 76 ? 4.788 -0.713 -6.074 1.00 1.24 76 SER A O 12
ATOM 15711 N N . MET A 1 77 ? 4.610 1.480 -6.557 1.00 15.11 77 MET A N 12
ATOM 15712 C CA . MET A 1 77 ? 3.379 1.745 -5.810 1.00 0.32 77 MET A CA 12
ATOM 15713 C C . MET A 1 77 ? 2.306 2.355 -6.705 1.00 72.31 77 MET A C 12
ATOM 15714 O O . MET A 1 77 ? 2.603 3.199 -7.553 1.00 40.22 77 MET A O 12
ATOM 15726 N N . HIS A 1 78 ? 1.056 1.940 -6.481 1.00 13.53 78 HIS A N 12
ATOM 15727 C CA . HIS A 1 78 ? -0.089 2.255 -7.331 1.00 15.53 78 HIS A CA 12
ATOM 15728 C C . HIS A 1 78 ? -1.358 2.431 -6.490 1.00 22.20 78 HIS A C 12
ATOM 15729 O O . HIS A 1 78 ? -1.577 1.676 -5.536 1.00 13.50 78 HIS A O 12
ATOM 15742 N N . TYR A 1 79 ? -2.228 3.368 -6.871 1.00 44.53 79 TYR A N 12
ATOM 15743 C CA . TYR A 1 79 ? -3.540 3.582 -6.276 1.00 3.54 79 TYR A CA 12
ATOM 15744 C C . TYR A 1 79 ? -4.525 2.500 -6.717 1.00 61.43 79 TYR A C 12
ATOM 15745 O O . TYR A 1 79 ? -5.340 2.697 -7.622 1.00 2.22 79 TYR A O 12
ATOM 15762 N N . SER A 1 80 ? -4.484 1.358 -6.041 1.00 24.44 80 SER A N 12
ATOM 15763 C CA . SER A 1 80 ? -5.437 0.266 -6.194 1.00 54.45 80 SER A CA 12
ATOM 15764 C C . SER A 1 80 ? -6.648 0.565 -5.303 1.00 33.14 80 SER A C 12
ATOM 15765 O O . SER A 1 80 ? -6.927 -0.156 -4.344 1.00 4.22 80 SER A O 12
ATOM 15772 N N . ASP A 1 81 ? -7.304 1.696 -5.572 1.00 75.30 81 ASP A N 12
ATOM 15773 C CA . ASP A 1 81 ? -8.381 2.236 -4.747 1.00 51.24 81 ASP A CA 12
ATOM 15774 C C . ASP A 1 81 ? -9.547 1.240 -4.616 1.00 22.22 81 ASP A C 12
ATOM 15775 O O . ASP A 1 81 ? -9.722 0.378 -5.481 1.00 73.44 81 ASP A O 12
ATOM 15783 N N . PRO A 1 82 ? -10.337 1.313 -3.528 1.00 55.53 82 PRO A N 12
ATOM 15784 C CA . PRO A 1 82 ? -11.235 0.227 -3.154 1.00 32.23 82 PRO A CA 12
ATOM 15785 C C . PRO A 1 82 ? -12.432 0.134 -4.091 1.00 34.44 82 PRO A C 12
ATOM 15786 O O . PRO A 1 82 ? -12.905 -0.961 -4.395 1.00 64.21 82 PRO A O 12
ATOM 15794 N N . LYS A 1 83 ? -12.981 1.285 -4.470 1.00 15.41 83 LYS A N 12
ATOM 15795 C CA . LYS A 1 83 ? -14.062 1.464 -5.411 1.00 32.34 83 LYS A CA 12
ATOM 15796 C C . LYS A 1 83 ? -13.982 2.905 -5.895 1.00 2.51 83 LYS A C 12
ATOM 15797 O O . LYS A 1 83 ? -13.656 3.778 -5.078 1.00 1.54 83 LYS A O 12
ATOM 15812 N N . PRO A 1 84 ? -14.331 3.177 -7.159 1.00 74.03 84 PRO A N 12
ATOM 15813 C CA . PRO A 1 84 ? -14.389 4.521 -7.692 1.00 35.32 84 PRO A CA 12
ATOM 15814 C C . PRO A 1 84 ? -15.497 5.267 -6.947 1.00 34.41 84 PRO A C 12
ATOM 15815 O O . PRO A 1 84 ? -16.682 4.984 -7.122 1.00 20.25 84 PRO A O 12
ATOM 15823 N N . LYS A 1 85 ? -15.102 6.160 -6.041 1.00 61.10 85 LYS A N 12
ATOM 15824 C CA . LYS A 1 85 ? -15.944 6.799 -5.033 1.00 14.22 85 LYS A CA 12
ATOM 15825 C C . LYS A 1 85 ? -15.975 8.313 -5.218 1.00 2.14 85 LYS A C 12
ATOM 15826 O O . LYS A 1 85 ? -15.846 9.108 -4.278 1.00 75.03 85 LYS A O 12
ATOM 15841 N N . ILE A 1 86 ? -16.116 8.700 -6.472 1.00 31.34 86 ILE A N 12
ATOM 15842 C CA . ILE A 1 86 ? -16.309 10.075 -6.885 1.00 53.14 86 ILE A CA 12
ATOM 15843 C C . ILE A 1 86 ? -17.559 10.584 -6.164 1.00 75.40 86 ILE A C 12
ATOM 15844 O O . ILE A 1 86 ? -18.414 9.789 -5.750 1.00 42.13 86 ILE A O 12
ATOM 15859 N N . ASN A 1 87 ? -17.668 11.898 -5.994 1.00 72.02 87 ASN A N 12
ATOM 15860 C CA . ASN A 1 87 ? -18.917 12.594 -5.676 1.00 40.41 87 ASN A CA 12
ATOM 15861 C C . ASN A 1 87 ? -19.876 12.424 -6.861 1.00 60.32 87 ASN A C 12
ATOM 15862 O O . ASN A 1 87 ? -19.813 11.399 -7.544 1.00 41.34 87 ASN A O 12
ATOM 15872 N N . GLU A 1 88 ? -20.836 13.318 -7.090 1.00 31.53 88 GLU A N 12
ATOM 15873 C CA . GLU A 1 88 ? -21.626 13.204 -8.308 1.00 1.23 88 GLU A CA 12
ATOM 15874 C C . GLU A 1 88 ? -20.702 13.254 -9.514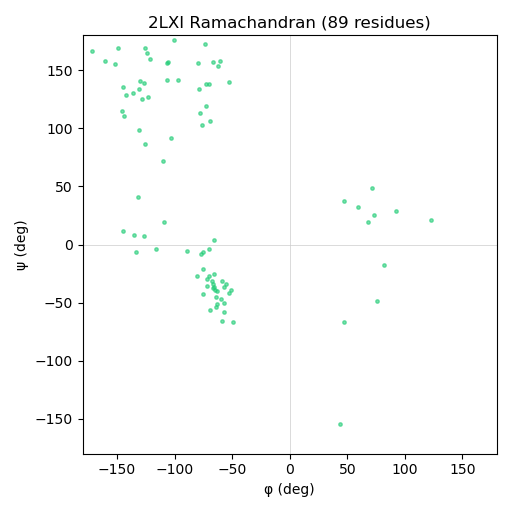 1.00 43.11 88 GLU A C 12
ATOM 15875 O O . GLU A 1 88 ? -19.853 14.137 -9.630 1.00 75.40 88 GLU A O 12
ATOM 15885 N N . ASP A 1 89 ? -20.904 12.319 -10.439 1.00 41.44 89 ASP A N 12
ATOM 15886 C CA . ASP A 1 89 ? -20.220 12.315 -11.727 1.00 4.15 89 ASP A CA 12
ATOM 15887 C C . ASP A 1 89 ? -20.654 13.519 -12.576 1.00 11.32 89 ASP A C 12
ATOM 15888 O O . ASP A 1 89 ? -20.127 13.722 -13.670 1.00 15.35 89 ASP A O 12
ATOM 15896 N N . TRP A 1 90 ? -21.599 14.339 -12.088 1.00 15.24 90 TRP A N 12
ATOM 15897 C CA . TRP A 1 90 ? -22.178 15.445 -12.818 1.00 43.12 90 TRP A CA 12
ATOM 15898 C C . TRP A 1 90 ? -22.148 16.743 -12.041 1.00 40.04 90 TRP A C 12
ATOM 15899 O O . TRP A 1 90 ? -22.451 17.792 -12.618 1.00 4.12 90 TRP A O 12
ATOM 15919 N N . LEU A 1 91 ? -21.716 16.692 -10.782 1.00 33.41 91 LEU A N 12
ATOM 15920 C CA . LEU A 1 91 ? -21.409 17.874 -9.998 1.00 74.43 91 LEU A CA 12
ATOM 15921 C C . LEU A 1 91 ? -20.323 17.642 -8.968 1.00 35.31 91 LEU A C 12
ATOM 15922 O O . LEU A 1 91 ? -20.487 16.860 -8.010 1.00 51.20 91 LEU A O 12
ATOM 15937 N N . SER A 1 1 ? -5.452 10.723 -3.321 1.00 11.22 1 SER A N 13
ATOM 15938 C CA . SER A 1 1 ? -5.352 9.307 -2.958 1.00 70.15 1 SER A CA 13
ATOM 15939 C C . SER A 1 1 ? -4.691 9.170 -1.584 1.00 30.22 1 SER A C 13
ATOM 15940 O O . SER A 1 1 ? -3.827 9.978 -1.248 1.00 61.45 1 SER A O 13
ATOM 159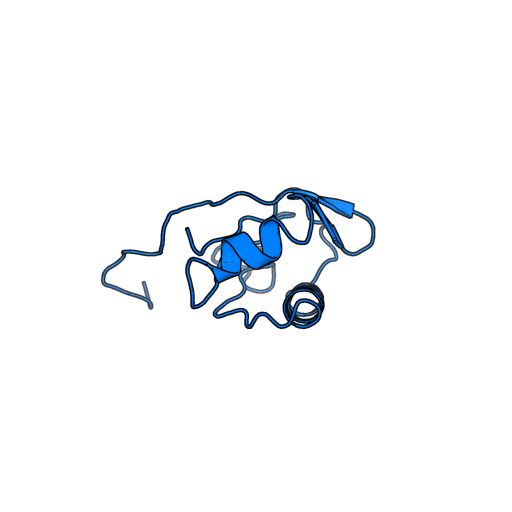47 N N . ASN A 1 2 ? -5.096 8.171 -0.792 1.00 42.54 2 ASN A N 13
ATOM 15948 C CA . ASN A 1 2 ? -4.516 7.761 0.496 1.00 31.12 2 ASN A CA 13
ATOM 15949 C C . ASN A 1 2 ? -4.158 6.268 0.501 1.00 51.31 2 ASN A C 13
ATOM 15950 O O . ASN A 1 2 ? -3.903 5.704 1.565 1.00 51.34 2 ASN A O 13
ATOM 15960 N N . ILE A 1 3 ? -4.160 5.621 -0.667 1.00 55.53 3 ILE A N 13
ATOM 15961 C CA . ILE A 1 3 ? -3.749 4.237 -0.826 1.00 60.02 3 ILE A CA 13
ATOM 15962 C C . ILE A 1 3 ? -2.435 4.243 -1.578 1.00 62.02 3 ILE A C 13
ATOM 15963 O O . ILE A 1 3 ? -2.368 4.725 -2.716 1.00 63.15 3 ILE A O 13
ATOM 15978 N N . VAL A 1 4 ? -1.411 3.682 -0.956 1.00 3.50 4 VAL A N 13
ATOM 15979 C CA . VAL A 1 4 ? -0.146 3.406 -1.602 1.00 40.55 4 VAL A CA 13
ATOM 15980 C C . VAL A 1 4 ? -0.154 1.899 -1.877 1.00 42.41 4 VAL A C 13
ATOM 15981 O O . VAL A 1 4 ? -0.298 1.096 -0.952 1.00 33.21 4 VAL A O 13
ATOM 15994 N N . MET A 1 5 ? -0.095 1.515 -3.153 1.00 53.53 5 MET A N 13
ATOM 15995 C CA . MET A 1 5 ? -0.036 0.127 -3.602 1.00 1.30 5 MET A CA 13
ATOM 15996 C C . MET A 1 5 ? 1.375 -0.122 -4.111 1.00 62.44 5 MET A C 13
ATOM 15997 O O . MET A 1 5 ? 1.933 0.738 -4.793 1.00 63.25 5 MET A O 13
ATOM 16009 N N . LEU A 1 6 ? 1.958 -1.262 -3.741 1.00 41.21 6 LEU A N 13
ATOM 16010 C CA . LEU A 1 6 ? 3.373 -1.563 -3.922 1.00 54.34 6 LEU A CA 13
ATOM 16011 C C . LEU A 1 6 ? 3.492 -2.694 -4.930 1.00 43.22 6 LEU A C 13
ATOM 16012 O O . LEU A 1 6 ? 3.417 -3.856 -4.540 1.00 71.44 6 LEU A O 13
ATOM 16027 N N . ARG A 1 7 ? 3.638 -2.386 -6.218 1.00 20.43 7 ARG A N 13
ATOM 16028 C CA . ARG A 1 7 ? 3.886 -3.404 -7.239 1.00 42.14 7 ARG A CA 13
ATOM 16029 C C . ARG A 1 7 ? 5.246 -4.051 -7.006 1.00 32.05 7 ARG A C 13
ATOM 16030 O O . ARG A 1 7 ? 6.136 -3.425 -6.427 1.00 61.30 7 ARG A O 13
ATOM 16048 N N . MET A 1 8 ? 5.430 -5.252 -7.559 1.00 32.34 8 MET A N 13
ATOM 16049 C CA . MET A 1 8 ? 6.713 -5.950 -7.653 1.00 35.11 8 MET A CA 13
ATOM 16050 C C . MET A 1 8 ? 7.189 -6.504 -6.302 1.00 42.23 8 MET A C 13
ATOM 16051 O O . MET A 1 8 ? 8.384 -6.699 -6.084 1.00 42.43 8 MET A O 13
ATOM 16063 N N . LEU A 1 9 ? 6.274 -6.796 -5.374 1.00 32.44 9 LEU A N 13
ATOM 16064 C CA . LEU A 1 9 ? 6.614 -7.362 -4.076 1.00 33.23 9 LEU A CA 13
ATOM 16065 C C . LEU A 1 9 ? 7.247 -8.741 -4.230 1.00 74.11 9 LEU A C 13
ATOM 16066 O O . LEU A 1 9 ? 6.861 -9.487 -5.141 1.00 15.15 9 LEU A O 13
ATOM 16081 N N . PRO A 1 10 ? 8.183 -9.102 -3.339 1.00 23.14 10 PRO A N 13
ATOM 16082 C CA . PRO A 1 10 ? 8.660 -10.462 -3.213 1.00 41.30 10 PRO A CA 13
ATOM 16083 C C . PRO A 1 10 ? 7.629 -11.334 -2.540 1.00 42.42 10 PRO A C 13
ATOM 16084 O O . PRO A 1 10 ? 6.794 -10.866 -1.763 1.00 75.00 10 PRO A O 13
ATOM 16092 N N . GLN A 1 11 ? 7.808 -12.633 -2.739 1.00 53.11 11 GLN A N 13
ATOM 16093 C CA . GLN A 1 11 ? 6.970 -13.619 -2.088 1.00 51.40 11 GLN A CA 13
ATOM 16094 C C . GLN A 1 11 ? 7.355 -13.782 -0.611 1.00 12.15 11 GLN A C 13
ATOM 16095 O O . GLN A 1 11 ? 6.514 -14.196 0.181 1.00 33.42 11 GLN A O 13
ATOM 16107 N N . ALA A 1 12 ? 8.579 -13.414 -0.215 1.00 42.04 12 ALA A N 13
ATOM 16108 C CA . ALA A 1 12 ? 9.076 -13.653 1.135 1.00 73.14 12 ALA A CA 13
ATOM 16109 C C . ALA A 1 12 ? 8.633 -12.600 2.156 1.00 22.41 12 ALA A C 13
ATOM 16110 O O . ALA A 1 12 ? 8.607 -12.915 3.345 1.00 4.14 12 ALA A O 13
ATOM 16117 N N . ALA A 1 13 ? 8.335 -11.370 1.715 1.00 52.11 13 ALA A N 13
ATOM 16118 C CA . ALA A 1 13 ? 8.111 -10.248 2.626 1.00 14.31 13 ALA A CA 13
ATOM 16119 C C . ALA A 1 13 ? 6.862 -10.473 3.478 1.00 23.01 13 ALA A C 13
ATOM 16120 O O . ALA A 1 13 ? 5.968 -11.233 3.088 1.00 73.24 13 ALA A O 13
ATOM 16127 N N . THR A 1 14 ? 6.791 -9.755 4.599 1.00 73.03 14 THR A N 13
ATOM 16128 C CA . THR A 1 14 ? 5.755 -9.890 5.608 1.00 42.33 14 THR A CA 13
ATOM 16129 C C . THR A 1 14 ? 5.096 -8.533 5.846 1.00 64.32 14 THR A C 13
ATOM 16130 O O . THR A 1 14 ? 5.685 -7.496 5.524 1.00 14.52 14 THR A O 13
ATOM 16141 N N . GLU A 1 15 ? 3.872 -8.537 6.386 1.00 0.55 15 GLU A N 13
ATOM 16142 C CA . GLU A 1 15 ? 3.164 -7.323 6.755 1.00 41.34 15 GLU A CA 13
ATOM 16143 C C . GLU A 1 15 ? 4.048 -6.466 7.679 1.00 34.13 15 GLU A C 13
ATOM 16144 O O . GLU A 1 15 ? 4.102 -5.246 7.520 1.00 72.13 15 GLU A O 13
ATOM 16154 N N . ASP A 1 16 ? 4.771 -7.101 8.613 1.00 40.30 16 ASP A N 13
ATOM 16155 C CA . ASP A 1 16 ? 5.644 -6.400 9.555 1.00 71.01 16 ASP A CA 13
ATOM 16156 C C . ASP A 1 16 ? 6.843 -5.748 8.860 1.00 60.20 16 ASP A C 13
ATOM 16157 O O . ASP A 1 16 ? 7.218 -4.628 9.201 1.00 13.14 16 ASP A O 13
ATOM 16165 N N . ASP A 1 17 ? 7.427 -6.404 7.850 1.00 60.41 17 ASP A N 13
ATOM 16166 C CA . ASP A 1 17 ? 8.606 -5.878 7.145 1.00 60.43 17 ASP A CA 13
ATOM 16167 C C . ASP A 1 17 ? 8.273 -4.520 6.542 1.00 3.31 17 ASP A C 13
ATOM 16168 O O . ASP A 1 17 ? 8.996 -3.534 6.691 1.00 0.43 17 ASP A O 13
ATOM 16176 N N . ILE A 1 18 ? 7.119 -4.474 5.882 1.00 11.42 18 ILE A N 13
ATOM 16177 C CA . ILE A 1 18 ? 6.618 -3.288 5.221 1.00 3.31 18 ILE A CA 13
ATOM 16178 C C . ILE A 1 18 ? 6.185 -2.259 6.268 1.00 75.42 18 ILE A C 13
ATOM 16179 O O . ILE A 1 18 ? 6.400 -1.071 6.039 1.00 61.44 18 ILE A O 13
ATOM 16194 N N . ARG A 1 19 ? 5.607 -2.671 7.407 1.00 32.34 19 ARG A N 13
ATOM 16195 C CA . ARG A 1 19 ? 5.229 -1.752 8.487 1.00 74.32 19 ARG A CA 13
ATOM 16196 C C . ARG A 1 19 ? 6.421 -0.881 8.901 1.00 53.52 19 ARG A C 13
ATOM 16197 O O . ARG A 1 19 ? 6.251 0.335 9.043 1.00 13.11 19 ARG A O 13
ATOM 16215 N N . GLY A 1 20 ? 7.618 -1.459 9.020 1.00 31.23 20 GLY A N 13
ATOM 16216 C CA . GLY A 1 20 ? 8.843 -0.720 9.317 1.00 73.21 20 GLY A CA 13
ATOM 16217 C C . GLY A 1 20 ? 9.278 0.201 8.173 1.00 40.44 20 GLY A C 13
ATOM 16218 O O . GLY A 1 20 ? 9.846 1.267 8.425 1.00 20.21 20 GLY A O 13
ATOM 16222 N N . GLN A 1 21 ? 8.952 -0.133 6.918 1.00 21.33 21 GLN A N 13
ATOM 16223 C CA . GLN A 1 21 ? 9.207 0.690 5.747 1.00 53.00 21 GLN A CA 13
ATOM 16224 C C . GLN A 1 21 ? 8.258 1.886 5.705 1.00 55.11 21 GLN A C 13
ATOM 16225 O O . GLN A 1 21 ? 8.340 2.642 4.743 1.00 24.43 21 GLN A O 13
ATOM 16237 N N . LEU A 1 22 ? 7.382 2.099 6.697 1.00 31.25 22 LEU A N 13
ATOM 16238 C CA . LEU A 1 22 ? 6.562 3.294 6.810 1.00 54.13 22 LEU A CA 13
ATOM 16239 C C . LEU A 1 22 ? 7.071 4.162 7.948 1.00 3.44 22 LEU A C 13
ATOM 16240 O O . LEU A 1 22 ? 7.241 5.370 7.766 1.00 64.10 22 LEU A O 13
ATOM 16255 N N . GLN A 1 23 ? 7.362 3.574 9.113 1.00 12.43 23 GLN A N 13
ATOM 16256 C CA . GLN A 1 23 ? 7.769 4.346 10.287 1.00 21.12 23 GLN A CA 13
ATOM 16257 C C . GLN A 1 23 ? 8.963 5.240 9.978 1.00 3.05 23 GLN A C 13
ATOM 16258 O O . GLN A 1 23 ? 8.978 6.412 10.357 1.00 51.44 23 GLN A O 13
ATOM 16270 N N . SER A 1 24 ? 9.897 4.733 9.189 1.00 51.21 24 SER A N 13
ATOM 16271 C CA . SER A 1 24 ? 11.078 5.430 8.725 1.00 62.11 24 SER A CA 13
ATOM 16272 C C . SER A 1 24 ? 10.814 6.691 7.890 1.00 64.52 24 SER A C 13
ATOM 16273 O O . SER A 1 24 ? 11.724 7.514 7.775 1.00 24.41 24 SER A O 13
ATOM 16280 N N . HIS A 1 25 ? 9.597 6.933 7.381 1.00 24.54 25 HIS A N 13
ATOM 16281 C CA . HIS A 1 25 ? 9.275 8.162 6.650 1.00 73.14 25 HIS A CA 13
ATOM 16282 C C . HIS A 1 25 ? 8.278 9.029 7.425 1.00 12.42 25 HIS A C 13
ATOM 16283 O O . HIS A 1 25 ? 7.942 10.129 6.985 1.00 35.33 25 HIS A O 13
ATOM 16296 N N . GLY A 1 26 ? 7.814 8.561 8.587 1.00 53.13 26 GLY A N 13
ATOM 16297 C CA . GLY A 1 26 ? 6.955 9.313 9.485 1.00 54.43 26 GLY A CA 13
ATOM 16298 C C . GLY A 1 26 ? 5.494 8.957 9.264 1.00 24.11 26 GLY A C 13
ATOM 16299 O O . GLY A 1 26 ? 4.610 9.759 9.570 1.00 64.13 26 GLY A O 13
ATOM 16303 N N . VAL A 1 27 ? 5.255 7.761 8.729 1.00 61.43 27 VAL A N 13
ATOM 16304 C CA . VAL A 1 27 ? 3.972 7.187 8.393 1.00 40.42 27 VAL A CA 13
ATOM 16305 C C . VAL A 1 27 ? 3.753 5.859 9.109 1.00 15.50 27 VAL A C 13
ATOM 16306 O O . VAL A 1 27 ? 4.690 5.110 9.381 1.00 61.11 27 VAL A O 13
ATOM 16319 N N . GLN A 1 28 ? 2.496 5.552 9.418 1.00 55.22 28 GLN A N 13
ATOM 16320 C CA . GLN A 1 28 ? 2.131 4.404 10.232 1.00 74.13 28 GLN A CA 13
ATOM 16321 C C . GLN A 1 28 ? 1.639 3.231 9.384 1.00 13.43 28 GLN A C 13
ATOM 16322 O O . GLN A 1 28 ? 1.906 2.088 9.735 1.00 74.23 28 GLN A O 13
ATOM 16334 N N . ALA A 1 29 ? 0.982 3.507 8.253 1.00 35.24 29 ALA A N 13
ATOM 16335 C CA . ALA A 1 29 ? -0.019 2.647 7.625 1.00 20.11 29 ALA A CA 13
ATOM 16336 C C . ALA A 1 29 ? -1.146 2.311 8.599 1.00 11.54 29 ALA A C 13
ATOM 16337 O O . ALA A 1 29 ? -0.985 1.459 9.471 1.00 42.43 29 ALA A O 13
ATOM 16344 N N . ARG A 1 30 ? -2.276 3.014 8.489 1.00 44.21 30 ARG A N 13
ATOM 16345 C CA . ARG A 1 30 ? -3.373 2.845 9.436 1.00 34.13 30 ARG A CA 13
ATOM 16346 C C . ARG A 1 30 ? -4.080 1.513 9.192 1.00 55.42 30 ARG A C 13
ATOM 16347 O O . ARG A 1 30 ? -4.461 0.846 10.154 1.00 11.43 30 ARG A O 13
ATOM 16365 N N . GLU A 1 31 ? -4.218 1.103 7.933 1.00 73.11 31 GLU A N 13
ATOM 16366 C CA . GLU A 1 31 ? -4.716 -0.199 7.512 1.00 43.22 31 GLU A CA 13
ATOM 16367 C C . GLU A 1 31 ? -3.760 -0.712 6.426 1.00 61.11 31 GLU A C 13
ATOM 16368 O O . GLU A 1 31 ? -3.068 0.084 5.794 1.00 44.43 31 GLU A O 13
ATOM 16378 N N . VAL A 1 32 ? -3.709 -2.022 6.173 1.00 13.53 32 VAL A N 13
ATOM 16379 C CA . VAL A 1 32 ? -2.825 -2.651 5.193 1.00 33.20 32 VAL A CA 13
ATOM 16380 C C . VAL A 1 32 ? -3.306 -4.081 4.924 1.00 3.10 32 VAL A C 13
ATOM 16381 O O . VAL A 1 32 ? -4.079 -4.643 5.697 1.00 2.42 32 VAL A O 13
ATOM 16394 N N . ARG A 1 33 ? -2.945 -4.588 3.742 1.00 34.12 33 ARG A N 13
ATOM 16395 C CA . ARG A 1 33 ? -3.303 -5.867 3.145 1.00 51.34 33 ARG A CA 13
ATOM 16396 C C . ARG A 1 33 ? -2.062 -6.378 2.405 1.00 41.12 33 ARG A C 13
ATOM 16397 O O . ARG A 1 33 ? -1.910 -6.145 1.200 1.00 72.45 33 ARG A O 13
ATOM 16415 N N . LEU A 1 34 ? -1.115 -6.992 3.134 1.00 63.34 34 LEU A N 13
ATOM 16416 C CA . LEU A 1 34 ? 0.034 -7.680 2.557 1.00 34.00 34 LEU A CA 13
ATOM 16417 C C . LEU A 1 34 ? -0.434 -8.982 1.893 1.00 33.34 34 LEU A C 13
ATOM 16418 O O . LEU A 1 34 ? -1.530 -9.093 1.357 1.00 62.24 34 LEU A O 13
ATOM 16433 N N . MET A 1 35 ? 0.452 -9.952 1.793 1.00 51.23 35 MET A N 13
ATOM 16434 C CA . MET A 1 35 ? 0.208 -11.334 1.429 1.00 54.21 35 MET A CA 13
ATOM 16435 C C . MET A 1 35 ? 0.051 -12.100 2.761 1.00 13.44 35 MET A C 13
ATOM 16436 O O . MET A 1 35 ? -0.175 -11.480 3.795 1.00 1.30 35 MET A O 13
ATOM 16448 N N . ARG A 1 36 ? 0.126 -13.433 2.763 1.00 21.43 36 ARG A N 13
ATOM 16449 C CA . ARG A 1 36 ? 0.259 -14.330 3.938 1.00 73.33 36 ARG A CA 13
ATOM 16450 C C . ARG A 1 36 ? -0.945 -14.425 4.868 1.00 60.31 36 ARG A C 13
ATOM 16451 O O . ARG A 1 36 ? -0.932 -15.208 5.819 1.00 33.01 36 ARG A O 13
ATOM 16469 N N . ASN A 1 37 ? -1.969 -13.632 4.619 1.00 13.42 37 ASN A N 13
ATOM 16470 C CA . ASN A 1 37 ? -2.998 -13.331 5.611 1.00 75.23 37 ASN A CA 13
ATOM 16471 C C . ASN A 1 37 ? -3.912 -14.506 5.918 1.00 63.21 37 ASN A C 13
ATOM 16472 O O . ASN A 1 37 ? -4.458 -14.553 7.012 1.00 41.51 37 ASN A O 13
ATOM 16482 N N . LYS A 1 38 ? -4.092 -15.437 4.977 1.00 24.33 38 LYS A N 13
ATOM 16483 C CA . LYS A 1 38 ? -5.050 -16.549 4.923 1.00 20.34 38 LYS A CA 13
ATOM 16484 C C . LYS A 1 38 ? -6.518 -16.264 5.252 1.00 32.11 38 LYS A C 13
ATOM 16485 O O . LYS A 1 38 ? -7.369 -17.042 4.825 1.00 51.21 38 LYS A O 13
ATOM 16500 N N . SER A 1 39 ? -6.853 -15.141 5.870 1.00 74.11 39 SER A N 13
ATOM 16501 C CA . SER A 1 39 ? -8.157 -14.888 6.455 1.00 35.04 39 SER A CA 13
ATOM 16502 C C . SER A 1 39 ? -9.036 -13.952 5.619 1.00 15.44 39 SER A C 13
ATOM 16503 O O . SER A 1 39 ? -10.206 -13.734 5.953 1.00 1.13 39 SER A O 13
ATOM 16510 N N . SER A 1 40 ? -8.482 -13.382 4.545 1.00 60.14 40 SER A N 13
ATOM 16511 C CA . SER A 1 40 ? -9.196 -12.445 3.680 1.00 15.21 40 SER A CA 13
ATOM 16512 C C . SER A 1 40 ? -8.799 -12.506 2.201 1.00 33.43 40 SER A C 13
ATOM 16513 O O . SER A 1 40 ? -9.438 -11.865 1.368 1.00 0.52 40 SER A O 13
ATOM 16520 N N . GLY A 1 41 ? -7.764 -13.262 1.820 1.00 21.33 41 GLY A N 13
ATOM 16521 C CA . GLY A 1 41 ? -7.511 -13.530 0.405 1.00 14.10 41 GLY A CA 13
ATOM 16522 C C . GLY A 1 41 ? -6.734 -12.390 -0.231 1.00 23.40 41 GLY A C 13
ATOM 16523 O O . GLY A 1 41 ? -6.851 -12.106 -1.425 1.00 41.23 41 GLY A O 13
ATOM 16527 N N . GLN A 1 42 ? -5.953 -11.713 0.606 1.00 42.44 42 GLN A N 13
ATOM 16528 C CA . GLN A 1 42 ? -4.892 -10.800 0.235 1.00 12.10 42 GLN A CA 13
ATOM 16529 C C . GLN A 1 42 ? -3.828 -11.557 -0.591 1.00 20.33 42 GLN A C 13
ATOM 16530 O O . GLN A 1 42 ? -3.949 -12.766 -0.772 1.00 60.32 42 GLN A O 13
ATOM 16542 N N . SER A 1 43 ? -2.698 -10.917 -0.913 1.00 62.44 43 SER A N 13
ATOM 16543 C CA . SER A 1 43 ? -1.672 -11.333 -1.882 1.00 32.42 43 SER A CA 13
ATOM 16544 C C . SER A 1 43 ? -2.111 -11.078 -3.322 1.00 23.20 43 SER A C 13
ATOM 16545 O O . SER A 1 43 ? -3.269 -11.300 -3.675 1.00 72.22 43 SER A O 13
ATOM 16552 N N . ARG A 1 44 ? -1.185 -10.565 -4.138 1.00 63.32 44 ARG A N 13
ATOM 16553 C CA . ARG A 1 44 ? -1.220 -10.494 -5.605 1.00 1.32 44 ARG A CA 13
ATOM 16554 C C . ARG A 1 44 ? 0.152 -10.105 -6.198 1.00 33.30 44 ARG A C 13
ATOM 16555 O O . ARG A 1 44 ? 0.207 -9.667 -7.340 1.00 61.14 44 ARG A O 13
ATOM 16573 N N . GLY A 1 45 ? 1.261 -10.189 -5.444 1.00 54.52 45 GLY A N 13
ATOM 16574 C CA . GLY A 1 45 ? 2.530 -9.626 -5.877 1.00 75.11 45 GLY A CA 13
ATOM 16575 C C . GLY A 1 45 ? 2.542 -8.114 -5.685 1.00 2.13 45 GLY A C 13
ATOM 16576 O O . GLY A 1 45 ? 3.510 -7.469 -6.085 1.00 2.50 45 GLY A O 13
ATOM 16580 N N . PHE A 1 46 ? 1.527 -7.560 -5.019 1.00 55.24 46 PHE A N 13
ATOM 16581 C CA . PHE A 1 46 ? 1.555 -6.242 -4.433 1.00 64.15 46 PHE A CA 13
ATOM 16582 C C . PHE A 1 46 ? 0.965 -6.292 -3.033 1.00 43.43 46 PHE A C 13
ATOM 16583 O O . PHE A 1 46 ? 0.349 -7.285 -2.626 1.00 31.03 46 PHE A O 13
ATOM 16599 N N . ALA A 1 47 ? 1.139 -5.189 -2.315 1.00 42.44 47 ALA A N 13
ATOM 16600 C CA . ALA A 1 47 ? 0.473 -4.874 -1.070 1.00 14.23 47 ALA A CA 13
ATOM 16601 C C . ALA A 1 47 ? -0.349 -3.626 -1.319 1.00 24.02 47 ALA A C 13
ATOM 16602 O O . ALA A 1 47 ? -0.062 -2.864 -2.244 1.00 53.41 47 ALA A O 13
ATOM 16609 N N . PHE A 1 48 ? -1.333 -3.421 -0.463 1.00 22.20 48 PHE A N 13
ATOM 16610 C CA . PHE A 1 48 ? -2.229 -2.288 -0.455 1.00 33.03 48 PHE A CA 13
ATOM 16611 C C . PHE A 1 48 ? -2.139 -1.721 0.958 1.00 64.22 48 PHE A C 13
ATOM 16612 O O . PHE A 1 48 ? -2.192 -2.485 1.923 1.00 71.34 48 PHE A O 13
ATOM 16628 N N . VAL A 1 49 ? -1.932 -0.416 1.092 1.00 23.34 49 VAL A N 13
ATOM 16629 C CA . VAL A 1 49 ? -1.585 0.219 2.356 1.00 23.20 49 VAL A CA 13
ATOM 16630 C C . VAL A 1 49 ? -2.439 1.482 2.439 1.00 1.53 49 VAL A C 13
ATOM 16631 O O . VAL A 1 49 ? -2.371 2.307 1.526 1.00 51.12 49 VAL A O 13
ATOM 16644 N N . GLU A 1 50 ? -3.291 1.605 3.464 1.00 71.03 50 GLU A N 13
ATOM 16645 C CA . GLU A 1 50 ? -4.302 2.652 3.559 1.00 74.35 50 GLU A CA 13
ATOM 16646 C C . GLU A 1 50 ? -3.974 3.614 4.696 1.00 12.23 50 GLU A C 13
ATOM 16647 O O . GLU A 1 50 ? -3.893 3.231 5.869 1.00 62.32 50 GLU A O 13
ATOM 16657 N N . PHE A 1 51 ? -3.774 4.878 4.346 1.00 34.10 51 PHE A N 13
ATOM 16658 C CA . PHE A 1 51 ? -3.322 5.915 5.263 1.00 61.31 51 PHE A CA 13
ATOM 16659 C C . PHE A 1 51 ? -4.520 6.679 5.817 1.00 44.11 51 PHE A C 13
ATOM 16660 O O . PHE A 1 51 ? -5.563 6.748 5.169 1.00 11.44 51 PHE A O 13
ATOM 16676 N N . SER A 1 52 ? -4.365 7.323 6.976 1.00 4.10 52 SER A N 13
ATOM 16677 C CA . SER A 1 52 ? -5.412 8.199 7.485 1.00 20.14 52 SER A CA 13
ATOM 16678 C C . SER A 1 52 ? -5.537 9.425 6.577 1.00 31.10 52 SER A C 13
ATOM 16679 O O . SER A 1 52 ? -6.643 9.926 6.354 1.00 54.43 52 SER A O 13
ATOM 16686 N N . HIS A 1 53 ? -4.407 9.914 6.055 1.00 75.33 53 HIS A N 13
ATOM 16687 C CA . HIS A 1 53 ? -4.296 11.228 5.451 1.00 1.32 53 HIS A CA 13
ATOM 16688 C C . HIS A 1 53 ? -3.840 11.101 4.006 1.00 34.21 53 HIS A C 13
ATOM 16689 O O . HIS A 1 53 ? -2.800 10.505 3.726 1.00 12.54 53 HIS A O 13
ATOM 16702 N N . LEU A 1 54 ? -4.584 11.739 3.102 1.00 50.34 54 LEU A N 13
ATOM 16703 C CA . LEU A 1 54 ? -4.204 11.956 1.707 1.00 21.00 54 LEU A CA 13
ATOM 16704 C C . LEU A 1 54 ? -2.794 12.563 1.664 1.00 74.03 54 LEU A C 13
ATOM 16705 O O . LEU A 1 54 ? -1.905 12.062 0.985 1.00 41.23 54 LEU A O 13
ATOM 16720 N N . GLN A 1 55 ? -2.567 13.597 2.475 1.00 61.24 55 GLN A N 13
ATOM 16721 C CA . GLN A 1 55 ? -1.295 14.282 2.644 1.00 53.55 55 GLN A CA 13
ATOM 16722 C C . GLN A 1 55 ? -0.155 13.328 3.009 1.00 73.45 55 GLN A C 13
ATOM 16723 O O . GLN A 1 55 ? 0.990 13.586 2.633 1.00 30.34 55 GLN A O 13
ATOM 16735 N N . ASP A 1 56 ? -0.400 12.278 3.792 1.00 61.41 56 ASP A N 13
ATOM 16736 C CA . ASP A 1 56 ? 0.675 11.383 4.224 1.00 33.11 56 ASP A CA 13
ATOM 16737 C C . ASP A 1 56 ? 1.105 10.494 3.057 1.00 71.15 56 ASP A C 13
ATOM 16738 O O . ASP A 1 56 ? 2.263 10.083 3.009 1.00 43.52 56 ASP A O 13
ATOM 16746 N N . ALA A 1 57 ? 0.218 10.222 2.087 1.00 43.21 57 ALA A N 13
ATOM 16747 C CA . ALA A 1 57 ? 0.498 9.313 0.981 1.00 12.42 57 ALA A CA 13
ATOM 16748 C C . ALA A 1 57 ? 1.665 9.847 0.162 1.00 70.13 57 ALA A C 13
ATOM 16749 O O . ALA A 1 57 ? 2.631 9.123 -0.100 1.00 42.15 57 ALA A O 13
ATOM 16756 N N . THR A 1 58 ? 1.623 11.135 -0.177 1.00 53.24 58 THR A N 13
ATOM 16757 C CA . THR A 1 58 ? 2.715 11.783 -0.887 1.00 32.33 58 THR A CA 13
ATOM 16758 C C . THR A 1 58 ? 4.001 11.741 -0.061 1.00 11.43 58 THR A C 13
ATOM 16759 O O . THR A 1 58 ? 5.085 11.550 -0.612 1.00 25.42 58 THR A O 13
ATOM 16770 N N . ARG A 1 59 ? 3.888 11.881 1.264 1.00 1.50 59 ARG A N 13
ATOM 16771 C CA . ARG A 1 59 ? 5.040 11.931 2.152 1.00 4.21 59 ARG A CA 13
ATOM 16772 C C . ARG A 1 59 ? 5.771 10.595 2.216 1.00 33.10 59 ARG A C 13
ATOM 16773 O O . ARG A 1 59 ? 6.944 10.577 2.584 1.00 24.40 59 ARG A O 13
ATOM 16791 N N . TRP A 1 60 ? 5.106 9.490 1.870 1.00 41.54 60 TRP A N 13
ATOM 16792 C CA . TRP A 1 60 ? 5.787 8.221 1.652 1.00 34.11 60 TRP A CA 13
ATOM 16793 C C . TRP A 1 60 ? 6.346 8.147 0.233 1.00 41.12 60 TRP A C 13
ATOM 16794 O O . TRP A 1 60 ? 7.512 7.793 0.053 1.00 13.00 60 TRP A O 13
ATOM 16814 N N . MET A 1 61 ? 5.519 8.446 -0.775 1.00 54.54 61 MET A N 13
ATOM 16815 C CA . MET A 1 61 ? 5.861 8.242 -2.177 1.00 2.22 61 MET A CA 13
ATOM 16816 C C . MET A 1 61 ? 7.065 9.087 -2.585 1.00 44.25 61 MET A C 13
ATOM 16817 O O . MET A 1 61 ? 8.075 8.535 -3.030 1.00 62.41 61 MET A O 13
ATOM 16829 N N . GLU A 1 62 ? 6.986 10.413 -2.445 1.00 12.13 62 GLU A N 13
ATOM 16830 C CA . GLU A 1 62 ? 8.046 11.318 -2.891 1.00 21.34 62 GLU A CA 13
ATOM 16831 C C . GLU A 1 62 ? 9.324 11.055 -2.093 1.00 42.43 62 GLU A C 13
ATOM 16832 O O . GLU A 1 62 ? 10.427 11.121 -2.636 1.00 64.42 62 GLU A O 13
ATOM 16842 N N . ALA A 1 63 ? 9.184 10.657 -0.827 1.00 43.31 63 ALA A N 13
ATOM 16843 C CA . ALA A 1 63 ? 10.304 10.321 0.052 1.00 74.50 63 ALA A CA 13
ATOM 16844 C C . ALA A 1 63 ? 11.040 9.053 -0.365 1.00 30.34 63 ALA A C 13
ATOM 16845 O O . ALA A 1 63 ? 12.140 8.787 0.126 1.00 62.43 63 ALA A O 13
ATOM 16852 N N . ASN A 1 64 ? 10.485 8.292 -1.297 1.00 72.23 64 ASN A N 13
ATOM 16853 C CA . ASN A 1 64 ? 11.109 7.108 -1.859 1.00 74.34 64 ASN A CA 13
ATOM 16854 C C . ASN A 1 64 ? 11.274 7.248 -3.363 1.00 31.34 64 ASN A C 13
ATOM 16855 O O . ASN A 1 64 ? 11.659 6.288 -4.017 1.00 44.00 64 ASN A O 13
ATOM 16865 N N . GLN A 1 65 ? 11.014 8.434 -3.926 1.00 53.24 65 GLN A N 13
ATOM 16866 C CA . GLN A 1 65 ? 11.110 8.689 -5.361 1.00 73.24 65 GLN A CA 13
ATOM 16867 C C . GLN A 1 65 ? 10.281 7.652 -6.137 1.00 62.14 65 GLN A C 13
ATOM 16868 O O . GLN A 1 65 ? 10.645 7.260 -7.243 1.00 41.24 65 GLN A O 13
ATOM 16880 N N . HIS A 1 66 ? 9.158 7.233 -5.546 1.00 62.33 66 HIS A N 13
ATOM 16881 C CA . HIS A 1 66 ? 8.203 6.270 -6.073 1.00 20.35 66 HIS A CA 13
ATOM 16882 C C . HIS A 1 66 ? 8.741 4.822 -6.203 1.00 32.51 66 HIS A C 13
ATOM 16883 O O . HIS A 1 66 ? 8.018 3.984 -6.763 1.00 63.30 66 HIS A O 13
ATOM 16896 N N . SER A 1 67 ? 9.912 4.461 -5.653 1.00 51.21 67 SER A N 13
ATOM 16897 C CA . SER A 1 67 ? 10.431 3.096 -5.690 1.00 32.42 67 SER A CA 13
ATOM 16898 C C . SER A 1 67 ? 11.080 2.712 -4.352 1.00 75.10 67 SER A C 13
ATOM 16899 O O . SER A 1 67 ? 11.886 3.447 -3.789 1.00 42.14 67 SER A O 13
ATOM 16906 N N . LEU A 1 68 ? 10.723 1.535 -3.842 1.00 15.15 68 LEU A N 13
ATOM 16907 C CA . LEU A 1 68 ? 11.214 0.945 -2.596 1.00 3.24 68 LEU A CA 13
ATOM 16908 C C . LEU A 1 68 ? 12.097 -0.255 -2.890 1.00 13.35 68 LEU A C 13
ATOM 16909 O O . LEU A 1 68 ? 12.264 -0.656 -4.048 1.00 34.14 68 LEU A O 13
ATOM 16924 N N . ASN A 1 69 ? 12.638 -0.846 -1.827 1.00 42.03 69 ASN A N 13
ATOM 16925 C CA . ASN A 1 69 ? 13.372 -2.086 -1.891 1.00 23.24 69 ASN A CA 13
ATOM 16926 C C . ASN A 1 69 ? 13.098 -2.866 -0.624 1.00 12.33 69 ASN A C 13
ATOM 16927 O O . ASN A 1 69 ? 13.533 -2.462 0.453 1.00 61.40 69 ASN A O 13
ATOM 16937 N N . ILE A 1 70 ? 12.363 -3.965 -0.756 1.00 61.43 70 ILE A N 13
ATOM 16938 C CA . ILE A 1 70 ? 12.050 -4.835 0.361 1.00 21.55 70 ILE A CA 13
ATOM 16939 C C . ILE A 1 70 ? 12.611 -6.218 0.048 1.00 52.00 70 ILE A C 13
ATOM 16940 O O . ILE A 1 70 ? 12.355 -6.800 -1.011 1.00 75.20 70 ILE A O 13
ATOM 16955 N N . LEU A 1 71 ? 13.405 -6.728 0.987 1.00 60.20 71 LEU A N 13
ATOM 16956 C CA . LEU A 1 71 ? 14.142 -7.980 0.960 1.00 4.35 71 LEU A CA 13
ATOM 16957 C C . LEU A 1 71 ? 15.027 -8.088 -0.280 1.00 2.42 71 LEU A C 13
ATOM 16958 O O . LEU A 1 71 ? 15.273 -9.195 -0.753 1.00 15.34 71 LEU A O 13
ATOM 16973 N N . GLY A 1 72 ? 15.483 -6.942 -0.794 1.00 35.13 72 GLY A N 13
ATOM 16974 C CA . GLY A 1 72 ? 16.377 -6.812 -1.930 1.00 74.30 72 GLY A CA 13
ATOM 16975 C C . GLY A 1 72 ? 15.646 -6.715 -3.268 1.00 44.33 72 GLY A C 13
ATOM 16976 O O . GLY A 1 72 ? 16.260 -6.350 -4.275 1.00 73.31 72 GLY A O 13
ATOM 16980 N N . GLN A 1 73 ? 14.341 -7.000 -3.310 1.00 62.44 73 GLN A N 13
ATOM 16981 C CA . GLN A 1 73 ? 13.573 -6.914 -4.529 1.00 21.45 73 GLN A CA 13
ATOM 16982 C C . GLN A 1 73 ? 13.234 -5.461 -4.769 1.00 51.33 73 GLN A C 13
ATOM 16983 O O . GLN A 1 73 ? 12.948 -4.702 -3.843 1.00 12.12 73 GLN A O 13
ATOM 16995 N N . LYS A 1 74 ? 13.206 -5.108 -6.044 1.00 64.21 74 LYS A N 13
ATOM 16996 C CA . LYS A 1 74 ? 12.757 -3.832 -6.526 1.00 52.40 74 LYS A CA 13
ATOM 16997 C C . LYS A 1 74 ? 11.253 -3.770 -6.339 1.00 60.23 74 LYS A C 13
ATOM 16998 O O . LYS A 1 74 ? 10.554 -4.693 -6.752 1.00 41.10 74 LYS A O 13
ATOM 17013 N N . VAL A 1 75 ? 10.760 -2.694 -5.743 1.00 2.31 75 VAL A N 13
ATOM 17014 C CA . VAL A 1 75 ? 9.344 -2.493 -5.479 1.00 32.33 75 VAL A CA 13
ATOM 17015 C C . VAL A 1 75 ? 8.991 -1.085 -5.955 1.00 33.33 75 VAL A C 13
ATOM 17016 O O . VAL A 1 75 ? 9.828 -0.181 -5.941 1.00 31.22 75 VAL A O 13
ATOM 17029 N N . SER A 1 76 ? 7.757 -0.870 -6.403 1.00 23.42 76 SER A N 13
ATOM 17030 C CA . SER A 1 76 ? 7.337 0.396 -6.995 1.00 22.53 76 SER A CA 13
ATOM 17031 C C . SER A 1 76 ? 5.996 0.813 -6.407 1.00 41.12 76 SER A C 13
ATOM 17032 O O . SER A 1 76 ? 5.051 0.027 -6.436 1.00 53.41 76 SER A O 13
ATOM 17039 N N . MET A 1 77 ? 5.926 2.010 -5.814 1.00 55.41 77 MET A N 13
ATOM 17040 C CA . MET A 1 77 ? 4.677 2.510 -5.252 1.00 14.52 77 MET A CA 13
ATOM 17041 C C . MET A 1 77 ? 3.879 3.290 -6.292 1.00 33.20 77 MET A C 13
ATOM 17042 O O . MET A 1 77 ? 4.447 3.915 -7.198 1.00 1.32 77 MET A O 13
ATOM 17054 N N . HIS A 1 78 ? 2.558 3.259 -6.120 1.00 32.00 78 HIS A N 13
ATOM 17055 C CA . HIS A 1 78 ? 1.568 3.925 -6.944 1.00 0.54 78 HIS A CA 13
ATOM 17056 C C . HIS A 1 78 ? 0.435 4.406 -6.038 1.00 42.11 78 HIS A C 13
ATOM 17057 O O . HIS A 1 78 ? 0.069 3.713 -5.083 1.00 71.25 78 HIS A O 13
ATOM 17070 N N . TYR A 1 79 ? -0.137 5.571 -6.345 1.00 2.14 79 TYR A N 13
ATOM 17071 C CA . TYR A 1 79 ? -1.425 6.003 -5.838 1.00 33.33 79 TYR A CA 13
ATOM 17072 C C . TYR A 1 79 ? -2.467 5.078 -6.457 1.00 72.23 79 TYR A C 13
ATOM 17073 O O . TYR A 1 79 ? -2.622 5.054 -7.679 1.00 51.54 79 TYR A O 13
ATOM 17090 N N . SER A 1 80 ? -3.171 4.311 -5.631 1.00 44.55 80 SER A N 13
ATOM 17091 C CA . SER A 1 80 ? -4.087 3.265 -6.069 1.00 11.12 80 SER A CA 13
ATOM 17092 C C . SER A 1 80 ? -5.421 3.489 -5.359 1.00 74.41 80 SER A C 13
ATOM 17093 O O . SER A 1 80 ? -5.934 2.602 -4.676 1.00 14.51 80 SER A O 13
ATOM 17100 N N . ASP A 1 81 ? -5.935 4.719 -5.467 1.00 15.12 81 ASP A N 13
ATOM 17101 C CA . ASP A 1 81 ? -7.025 5.223 -4.634 1.00 35.31 81 ASP A CA 13
ATOM 17102 C C . ASP A 1 81 ? -8.250 4.314 -4.674 1.00 73.23 81 ASP A C 13
ATOM 17103 O O . ASP A 1 81 ? -8.456 3.597 -5.656 1.00 74.43 81 ASP A O 13
ATOM 17111 N N . PRO A 1 82 ? -9.084 4.329 -3.629 1.00 71.45 82 PRO A N 13
ATOM 17112 C CA . PRO A 1 82 ? -10.164 3.371 -3.551 1.00 60.13 82 PRO A CA 13
ATOM 17113 C C . PRO A 1 82 ? -11.267 3.622 -4.585 1.00 3.10 82 PRO A C 13
ATOM 17114 O O . PRO A 1 82 ? -11.929 2.668 -5.008 1.00 75.32 82 PRO A O 13
ATOM 17122 N N . LYS A 1 83 ? -11.430 4.893 -4.970 1.00 71.23 83 LYS A N 13
ATOM 17123 C CA . LYS A 1 83 ? -12.415 5.515 -5.851 1.00 52.54 83 LYS A CA 13
ATOM 17124 C C . LYS A 1 83 ? -13.861 5.236 -5.436 1.00 3.22 83 LYS A C 13
ATOM 17125 O O . LYS A 1 83 ? -14.121 4.358 -4.605 1.00 3.24 83 LYS A O 13
ATOM 17140 N N . PRO A 1 84 ? -14.844 5.984 -5.951 1.00 11.41 84 PRO A N 13
ATOM 17141 C CA . PRO A 1 84 ? -16.223 5.568 -5.870 1.00 22.41 84 PRO A CA 13
ATOM 17142 C C . PRO A 1 84 ? -16.370 4.330 -6.760 1.00 55.54 84 PRO A C 13
ATOM 17143 O O . PRO A 1 84 ? -16.254 4.415 -7.985 1.00 41.24 84 PRO A O 13
ATOM 17151 N N . LYS A 1 85 ? -16.492 3.155 -6.147 1.00 75.12 85 LYS A N 13
ATOM 17152 C CA . LYS A 1 85 ? -16.693 1.869 -6.824 1.00 75.23 85 LYS A CA 13
ATOM 17153 C C . LYS A 1 85 ? -18.139 1.380 -6.679 1.00 14.21 85 LYS A C 13
ATOM 17154 O O . LYS A 1 85 ? -18.464 0.218 -6.952 1.00 62.32 85 LYS A O 13
ATOM 17169 N N . ILE A 1 86 ? -19.031 2.265 -6.257 1.00 53.11 86 ILE A N 13
ATOM 17170 C CA . ILE A 1 86 ? -20.380 1.903 -5.854 1.00 4.43 86 ILE A CA 13
ATOM 17171 C C . ILE A 1 86 ? -21.143 1.418 -7.089 1.00 31.23 86 ILE A C 13
ATOM 17172 O O . ILE A 1 86 ? -20.932 1.876 -8.218 1.00 1.34 86 ILE A O 13
ATOM 17187 N N . ASN A 1 87 ? -22.054 0.473 -6.866 1.00 11.11 87 ASN A N 13
ATOM 17188 C CA . ASN A 1 87 ? -22.990 -0.007 -7.879 1.00 15.23 87 ASN A CA 13
ATOM 17189 C C . ASN A 1 87 ? -24.078 1.015 -8.251 1.00 62.31 87 ASN A C 13
ATOM 17190 O O . ASN A 1 87 ? -24.865 0.816 -9.173 1.00 21.11 87 ASN A O 13
ATOM 17200 N N . GLU A 1 88 ? -24.080 2.129 -7.538 1.00 1.51 88 GLU A N 13
ATOM 17201 C CA . GLU A 1 88 ? -25.020 3.232 -7.548 1.00 63.14 88 GLU A CA 13
ATOM 17202 C C . GLU A 1 88 ? -24.151 4.482 -7.568 1.00 54.52 88 GLU A C 13
ATOM 17203 O O . GLU A 1 88 ? -23.699 4.955 -6.528 1.00 51.22 88 GLU A O 13
ATOM 17213 N N . ASP A 1 89 ? -23.827 4.976 -8.760 1.00 64.15 89 ASP A N 13
ATOM 17214 C CA . ASP A 1 89 ? -22.974 6.156 -8.934 1.00 75.44 89 ASP A CA 13
ATOM 17215 C C . ASP A 1 89 ? -23.792 7.443 -9.090 1.00 24.44 89 ASP A C 13
ATOM 17216 O O . ASP A 1 89 ? -23.254 8.545 -8.983 1.00 44.32 89 ASP A O 13
ATOM 17224 N N . TRP A 1 90 ? -25.105 7.292 -9.258 1.00 73.03 90 TRP A N 13
ATOM 17225 C CA . TRP A 1 90 ? -26.084 8.352 -9.469 1.00 64.01 90 TRP A CA 13
ATOM 17226 C C . TRP A 1 90 ? -27.208 8.336 -8.423 1.00 72.24 90 TRP A C 13
ATOM 17227 O O . TRP A 1 90 ? -28.157 9.110 -8.552 1.00 31.30 90 TRP A O 13
ATOM 17247 N N . LEU A 1 91 ? -27.095 7.476 -7.400 1.00 11.40 91 LEU A N 13
ATOM 17248 C CA . LEU A 1 91 ? -27.965 7.488 -6.219 1.00 5.11 91 LEU A CA 13
ATOM 17249 C C . LEU A 1 91 ? -27.105 7.897 -5.046 1.00 12.20 91 LEU A C 13
ATOM 17250 O O . LEU A 1 91 ? -27.070 9.096 -4.709 1.00 51.12 91 LEU A O 13
ATOM 17265 N N . SER A 1 1 ? -7.399 8.992 -2.437 1.00 53.23 1 SER A N 14
ATOM 17266 C CA . SER A 1 1 ? -7.297 7.540 -2.265 1.00 24.24 1 SER A CA 14
ATOM 17267 C C . SER A 1 1 ? -6.532 7.270 -0.980 1.00 64.03 1 SER A C 14
ATOM 17268 O O . SER A 1 1 ? -5.608 8.012 -0.667 1.00 72.32 1 SER A O 14
ATOM 17275 N N . ASN A 1 2 ? -6.901 6.241 -0.218 1.00 14.54 2 ASN A N 14
ATOM 17276 C CA . ASN A 1 2 ? -6.233 5.894 1.035 1.00 50.31 2 ASN A CA 14
ATOM 17277 C C . ASN A 1 2 ? -5.766 4.446 1.033 1.00 31.11 2 ASN A C 14
ATOM 17278 O O . ASN A 1 2 ? -5.330 3.969 2.075 1.00 12.15 2 ASN A O 14
ATOM 17288 N N . ILE A 1 3 ? -5.841 3.767 -0.118 1.00 24.23 3 ILE A N 14
ATOM 17289 C CA . ILE A 1 3 ? -5.296 2.435 -0.305 1.00 22.33 3 ILE A CA 14
ATOM 17290 C C . ILE A 1 3 ? -4.166 2.525 -1.317 1.00 25.41 3 ILE A C 14
ATOM 17291 O O . ILE A 1 3 ? -4.312 3.193 -2.333 1.00 53.44 3 ILE A O 14
ATOM 17306 N N . VAL A 1 4 ? -3.110 1.771 -1.059 1.00 73.22 4 VAL A N 14
ATOM 17307 C CA . VAL A 1 4 ? -1.907 1.458 -1.807 1.00 64.14 4 VAL A CA 14
ATOM 17308 C C . VAL A 1 4 ? -1.624 -0.009 -2.009 1.00 65.03 4 VAL A C 14
ATOM 17309 O O . VAL A 1 4 ? -1.061 -0.655 -1.138 1.00 74.10 4 VAL A O 14
ATOM 17322 N N . MET A 1 5 ? -1.990 -0.507 -3.187 1.00 23.41 5 MET A N 14
ATOM 17323 C CA . MET A 1 5 ? -1.587 -1.810 -3.674 1.00 50.14 5 MET A CA 14
ATOM 17324 C C . MET A 1 5 ? -0.149 -1.717 -4.180 1.00 11.12 5 MET A C 14
ATOM 17325 O O . MET A 1 5 ? 0.120 -1.109 -5.216 1.00 30.35 5 MET A O 14
ATOM 17337 N N . LEU A 1 6 ? 0.777 -2.295 -3.429 1.00 51.32 6 LEU A N 14
ATOM 17338 C CA . LEU A 1 6 ? 2.180 -2.453 -3.763 1.00 32.44 6 LEU A CA 14
ATOM 17339 C C . LEU A 1 6 ? 2.275 -3.746 -4.553 1.00 70.21 6 LEU A C 14
ATOM 17340 O O . LEU A 1 6 ? 2.138 -4.815 -3.965 1.00 14.42 6 LEU A O 14
ATOM 17355 N N . ARG A 1 7 ? 2.433 -3.688 -5.874 1.00 71.34 7 ARG A N 14
ATOM 17356 C CA . ARG A 1 7 ? 2.691 -4.884 -6.688 1.00 21.44 7 ARG A CA 14
ATOM 17357 C C . ARG A 1 7 ? 4.188 -5.166 -6.746 1.00 14.43 7 ARG A C 14
ATOM 17358 O O . ARG A 1 7 ? 4.985 -4.249 -6.546 1.00 10.24 7 ARG A O 14
ATOM 17376 N N . MET A 1 8 ? 4.542 -6.378 -7.191 1.00 34.23 8 MET A N 14
ATOM 17377 C CA . MET A 1 8 ? 5.909 -6.832 -7.477 1.00 41.32 8 MET A CA 14
ATOM 17378 C C . MET A 1 8 ? 6.705 -7.138 -6.210 1.00 74.21 8 MET A C 14
ATOM 17379 O O . MET A 1 8 ? 7.899 -6.865 -6.124 1.00 1.42 8 MET A O 14
ATOM 17391 N N . LEU A 1 9 ? 6.046 -7.729 -5.215 1.00 24.23 9 LEU A N 14
ATOM 17392 C CA . LEU A 1 9 ? 6.642 -8.062 -3.924 1.00 11.31 9 LEU A CA 14
ATOM 17393 C C . LEU A 1 9 ? 7.102 -9.523 -3.808 1.00 23.21 9 LEU A C 14
ATOM 17394 O O . LEU A 1 9 ? 6.381 -10.411 -4.269 1.00 21.10 9 LEU A O 14
ATOM 17409 N N . PRO A 1 10 ? 8.216 -9.802 -3.098 1.00 32.12 10 PRO A N 14
ATOM 17410 C CA . PRO A 1 10 ? 8.738 -11.153 -2.914 1.00 62.35 10 PRO A CA 14
ATOM 17411 C C . PRO A 1 10 ? 7.883 -12.008 -1.991 1.00 2.42 10 PRO A C 14
ATOM 17412 O O . PRO A 1 10 ? 7.377 -11.528 -0.980 1.00 5.31 10 PRO A O 14
ATOM 17420 N N . GLN A 1 11 ? 7.862 -13.313 -2.260 1.00 32.04 11 GLN A N 14
ATOM 17421 C CA . GLN A 1 11 ? 7.159 -14.341 -1.490 1.00 21.02 11 GLN A CA 14
ATOM 17422 C C . GLN A 1 11 ? 7.563 -14.352 -0.014 1.00 23.41 11 GLN A C 14
ATOM 17423 O O . GLN A 1 11 ? 6.766 -14.752 0.841 1.00 70.12 11 GLN A O 14
ATOM 17435 N N . ALA A 1 12 ? 8.802 -13.949 0.272 1.00 32.02 12 ALA A N 14
ATOM 17436 C CA . ALA A 1 12 ? 9.395 -14.090 1.589 1.00 70.15 12 ALA A CA 14
ATOM 17437 C C . ALA A 1 12 ? 9.067 -12.918 2.513 1.00 23.21 12 ALA A C 14
ATOM 17438 O O . ALA A 1 12 ? 9.069 -13.127 3.727 1.00 2.53 12 ALA A O 14
ATOM 17445 N N . ALA A 1 13 ? 8.774 -11.743 1.937 1.00 30.00 13 ALA A N 14
ATOM 17446 C CA . ALA A 1 13 ? 8.617 -10.467 2.630 1.00 25.04 13 ALA A CA 14
ATOM 17447 C C . ALA A 1 13 ? 7.678 -10.562 3.822 1.00 30.23 13 ALA A C 14
ATOM 17448 O O . ALA A 1 13 ? 6.755 -11.385 3.780 1.00 45.55 13 ALA A O 14
ATOM 17455 N N . THR A 1 14 ? 7.799 -9.653 4.806 1.00 71.13 14 THR A N 14
ATOM 17456 C CA . THR A 1 14 ? 6.865 -9.651 5.924 1.00 64.03 14 THR A CA 14
ATOM 17457 C C . THR A 1 14 ? 6.121 -8.323 6.038 1.00 62.12 14 THR A C 14
ATOM 17458 O O . THR A 1 14 ? 6.459 -7.335 5.384 1.00 10.51 14 THR A O 14
ATOM 17469 N N . GLU A 1 15 ? 5.051 -8.328 6.837 1.00 22.30 15 GLU A N 14
ATOM 17470 C CA . GLU A 1 15 ? 4.328 -7.136 7.243 1.00 1.10 15 GLU A CA 14
ATOM 17471 C C . GLU A 1 15 ? 5.301 -6.105 7.813 1.00 50.45 15 GLU A C 14
ATOM 17472 O O . GLU A 1 15 ? 5.309 -4.950 7.393 1.00 10.53 15 GLU A O 14
ATOM 17482 N N . ASP A 1 16 ? 6.114 -6.565 8.760 1.00 4.11 16 ASP A N 14
ATOM 17483 C CA . ASP A 1 16 ? 7.054 -5.797 9.561 1.00 2.54 16 ASP A CA 14
ATOM 17484 C C . ASP A 1 16 ? 8.045 -5.064 8.658 1.00 24.02 16 ASP A C 14
ATOM 17485 O O . ASP A 1 16 ? 8.285 -3.876 8.848 1.00 30.10 16 ASP A O 14
ATOM 17493 N N . ASP A 1 17 ? 8.523 -5.733 7.602 1.00 31.23 17 ASP A N 14
ATOM 17494 C CA . ASP A 1 17 ? 9.458 -5.184 6.621 1.00 31.30 17 ASP A CA 14
ATOM 17495 C C . ASP A 1 17 ? 8.930 -3.886 6.020 1.00 45.55 17 ASP A C 14
ATOM 17496 O O . ASP A 1 17 ? 9.688 -2.944 5.771 1.00 13.34 17 ASP A O 14
ATOM 17504 N N . ILE A 1 18 ? 7.620 -3.853 5.758 1.00 63.43 18 ILE A N 14
ATOM 17505 C CA . ILE A 1 18 ? 6.945 -2.692 5.211 1.00 52.45 18 ILE A CA 14
ATOM 17506 C C . ILE A 1 18 ? 6.657 -1.718 6.346 1.00 10.40 18 ILE A C 14
ATOM 17507 O O . ILE A 1 18 ? 6.809 -0.513 6.164 1.00 64.03 18 ILE A O 14
ATOM 17522 N N . ARG A 1 19 ? 6.220 -2.197 7.511 1.00 22.23 19 ARG A N 14
ATOM 17523 C CA . ARG A 1 19 ? 5.935 -1.328 8.647 1.00 50.33 19 ARG A CA 14
ATOM 17524 C C . ARG A 1 19 ? 7.152 -0.484 9.010 1.00 5.14 19 ARG A C 14
ATOM 17525 O O . ARG A 1 19 ? 6.955 0.697 9.295 1.00 5.32 19 ARG A O 14
ATOM 17543 N N . GLY A 1 20 ? 8.366 -1.031 8.925 1.00 23.00 20 GLY A N 14
ATOM 17544 C CA . GLY A 1 20 ? 9.606 -0.275 9.055 1.00 5.34 20 GLY A CA 14
ATOM 17545 C C . GLY A 1 20 ? 9.730 0.844 8.015 1.00 21.10 20 GLY A C 14
ATOM 17546 O O . GLY A 1 20 ? 10.078 1.971 8.374 1.00 74.43 20 GLY A O 14
ATOM 17550 N N . GLN A 1 21 ? 9.410 0.576 6.742 1.00 42.55 21 GLN A N 14
ATOM 17551 C CA . GLN A 1 21 ? 9.462 1.586 5.684 1.00 71.13 21 GLN A CA 14
ATOM 17552 C C . GLN A 1 21 ? 8.481 2.705 6.024 1.00 43.54 21 GLN A C 14
ATOM 17553 O O . GLN A 1 21 ? 8.826 3.885 5.994 1.00 70.42 21 GLN A O 14
ATOM 17565 N N . LEU A 1 22 ? 7.247 2.344 6.376 1.00 12.14 22 LEU A N 14
ATOM 17566 C CA . LEU A 1 22 ? 6.197 3.302 6.694 1.00 71.23 22 LEU A CA 14
ATOM 17567 C C . LEU A 1 22 ? 6.643 4.194 7.855 1.00 12.22 22 LEU A C 14
ATOM 17568 O O . LEU A 1 22 ? 6.520 5.417 7.767 1.00 3.32 22 LEU A O 14
ATOM 17583 N N . GLN A 1 23 ? 7.209 3.600 8.912 1.00 62.45 23 GLN A N 14
ATOM 17584 C CA . GLN A 1 23 ? 7.734 4.323 10.063 1.00 53.43 23 GLN A CA 14
ATOM 17585 C C . GLN A 1 23 ? 8.818 5.321 9.672 1.00 10.40 23 GLN A C 14
ATOM 17586 O O . GLN A 1 23 ? 8.852 6.401 10.259 1.00 54.43 23 GLN A O 14
ATOM 17598 N N . SER A 1 24 ? 9.684 5.000 8.707 1.00 53.22 24 SER A N 14
ATOM 17599 C CA . SER A 1 24 ? 10.777 5.878 8.306 1.00 23.22 24 SER A CA 14
ATOM 17600 C C . SER A 1 24 ? 10.228 7.244 7.873 1.00 12.14 24 SER A C 14
ATOM 17601 O O . SER A 1 24 ? 10.738 8.292 8.268 1.00 44.52 24 SER A O 14
ATOM 17608 N N . HIS A 1 25 ? 9.124 7.246 7.127 1.00 50.35 25 HIS A N 14
ATOM 17609 C CA . HIS A 1 25 ? 8.456 8.472 6.710 1.00 53.42 25 HIS A CA 14
ATOM 17610 C C . HIS A 1 25 ? 7.692 9.152 7.856 1.00 54.51 25 HIS A C 14
ATOM 17611 O O . HIS A 1 25 ? 7.389 10.347 7.794 1.00 12.10 25 HIS A O 14
ATOM 17624 N N . GLY A 1 26 ? 7.337 8.394 8.893 1.00 32.00 26 GLY A N 14
ATOM 17625 C CA . GLY A 1 26 ? 6.503 8.855 9.988 1.00 25.22 26 GLY A CA 14
ATOM 17626 C C . GLY A 1 26 ? 5.071 8.380 9.798 1.00 10.42 26 GLY A C 14
ATOM 17627 O O . GLY A 1 26 ? 4.145 9.131 10.110 1.00 73.14 26 GLY A O 14
ATOM 17631 N N . VAL A 1 27 ? 4.851 7.172 9.253 1.00 13.51 27 VAL A N 14
ATOM 17632 C CA . VAL A 1 27 ? 3.493 6.654 9.099 1.00 23.13 27 VAL A CA 14
ATOM 17633 C C . VAL A 1 27 ? 3.288 5.378 9.919 1.00 44.44 27 VAL A C 14
ATOM 17634 O O . VAL A 1 27 ? 4.029 4.397 9.816 1.00 41.54 27 VAL A O 14
ATOM 17647 N N . GLN A 1 28 ? 2.220 5.396 10.715 1.00 74.23 28 GLN A N 14
ATOM 17648 C CA . GLN A 1 28 ? 1.821 4.327 11.621 1.00 33.33 28 GLN A CA 14
ATOM 17649 C C . GLN A 1 28 ? 1.345 3.063 10.881 1.00 52.30 28 GLN A C 14
ATOM 17650 O O . GLN A 1 28 ? 1.326 1.984 11.471 1.00 62.34 28 GLN A O 14
ATOM 17662 N N . ALA A 1 29 ? 0.880 3.257 9.636 1.00 24.02 29 ALA A N 14
ATOM 17663 C CA . ALA A 1 29 ? 0.096 2.365 8.789 1.00 33.05 29 ALA A CA 14
ATOM 17664 C C . ALA A 1 29 ? -1.036 1.668 9.546 1.00 42.53 29 ALA A C 14
ATOM 17665 O O . ALA A 1 29 ? -0.808 0.638 10.180 1.00 42.31 29 ALA A O 14
ATOM 17672 N N . ARG A 1 30 ? -2.244 2.243 9.499 1.00 73.30 30 ARG A N 14
ATOM 17673 C CA . ARG A 1 30 ? -3.374 1.746 10.280 1.00 3.55 30 ARG A CA 14
ATOM 17674 C C . ARG A 1 30 ? -3.676 0.302 9.914 1.00 2.54 30 ARG A C 14
ATOM 17675 O O . ARG A 1 30 ? -3.794 -0.533 10.808 1.00 72.03 30 ARG A O 14
ATOM 17693 N N . GLU A 1 31 ? -3.793 -0.013 8.631 1.00 51.43 31 GLU A N 14
ATOM 17694 C CA . GLU A 1 31 ? -4.170 -1.337 8.178 1.00 52.14 31 GLU A CA 14
ATOM 17695 C C . GLU A 1 31 ? -3.197 -1.705 7.066 1.00 52.12 31 GLU A C 14
ATOM 17696 O O . GLU A 1 31 ? -2.834 -0.841 6.265 1.00 4.55 31 GLU A O 14
ATOM 17706 N N . VAL A 1 32 ? -2.761 -2.960 7.004 1.00 72.41 32 VAL A N 14
ATOM 17707 C CA . VAL A 1 32 ? -1.856 -3.425 5.962 1.00 43.10 32 VAL A CA 14
ATOM 17708 C C . VAL A 1 32 ? -2.187 -4.881 5.604 1.00 31.21 32 VAL A C 14
ATOM 17709 O O . VAL A 1 32 ? -2.634 -5.643 6.467 1.00 71.24 32 VAL A O 14
ATOM 17722 N N . ARG A 1 33 ? -1.945 -5.299 4.352 1.00 31.42 33 ARG A N 14
ATOM 17723 C CA . ARG A 1 33 ? -2.263 -6.652 3.878 1.00 13.23 33 ARG A CA 14
ATOM 17724 C C . ARG A 1 33 ? -1.094 -7.287 3.137 1.00 25.02 33 ARG A C 14
ATOM 17725 O O . ARG A 1 33 ? -1.148 -7.394 1.914 1.00 61.33 33 ARG A O 14
ATOM 17743 N N . LEU A 1 34 ? -0.030 -7.693 3.846 1.00 72.22 34 LEU A N 14
ATOM 17744 C CA . LEU A 1 34 ? 1.141 -8.294 3.209 1.00 62.43 34 LEU A CA 14
ATOM 17745 C C . LEU A 1 34 ? 0.866 -9.747 2.829 1.00 24.15 34 LEU A C 14
ATOM 17746 O O . LEU A 1 34 ? -0.243 -10.226 3.007 1.00 70.11 34 LEU A O 14
ATOM 17761 N N . MET A 1 35 ? 1.871 -10.472 2.339 1.00 74.14 35 MET A N 14
ATOM 17762 C CA . MET A 1 35 ? 1.795 -11.809 1.821 1.00 44.42 35 MET A CA 14
ATOM 17763 C C . MET A 1 35 ? 1.985 -12.871 2.918 1.00 33.42 35 MET A C 14
ATOM 17764 O O . MET A 1 35 ? 1.947 -14.075 2.654 1.00 54.42 35 MET A O 14
ATOM 17776 N N . ARG A 1 36 ? 2.207 -12.464 4.165 1.00 74.01 36 ARG A N 14
ATOM 17777 C CA . ARG A 1 36 ? 2.222 -13.363 5.307 1.00 21.11 36 ARG A CA 14
ATOM 17778 C C . ARG A 1 36 ? 1.116 -12.869 6.206 1.00 71.33 36 ARG A C 14
ATOM 17779 O O . ARG A 1 36 ? 1.180 -11.717 6.642 1.00 21.42 36 ARG A O 14
ATOM 17797 N N . ASN A 1 37 ? 0.061 -13.664 6.366 1.00 34.31 37 ASN A N 14
ATOM 17798 C CA . ASN A 1 37 ? -1.047 -13.375 7.267 1.00 53.40 37 ASN A CA 14
ATOM 17799 C C . ASN A 1 37 ? -1.917 -14.609 7.474 1.00 62.31 37 ASN A C 14
ATOM 17800 O O . ASN A 1 37 ? -2.931 -14.789 6.790 1.00 12.41 37 ASN A O 14
ATOM 17810 N N . LYS A 1 38 ? -1.558 -15.448 8.445 1.00 74.20 38 LYS A N 14
ATOM 17811 C CA . LYS A 1 38 ? -2.303 -16.671 8.778 1.00 33.22 38 LYS A CA 14
ATOM 17812 C C . LYS A 1 38 ? -3.789 -16.430 9.035 1.00 14.24 38 LYS A C 14
ATOM 17813 O O . LYS A 1 38 ? -4.600 -17.305 8.748 1.00 13.14 38 LYS A O 14
ATOM 17828 N N . SER A 1 39 ? -4.158 -15.241 9.501 1.00 61.33 39 SER A N 14
ATOM 17829 C CA . SER A 1 39 ? -5.523 -14.943 9.886 1.00 51.22 39 SER A CA 14
ATOM 17830 C C . SER A 1 39 ? -6.384 -14.396 8.726 1.00 64.40 39 SER A C 14
ATOM 17831 O O . SER A 1 39 ? -7.527 -14.026 8.970 1.00 42.51 39 SER A O 14
ATOM 17838 N N . SER A 1 40 ? -5.877 -14.291 7.488 1.00 33.12 40 SER A N 14
ATOM 17839 C CA . SER A 1 40 ? -6.652 -13.702 6.385 1.00 33.42 40 SER A CA 14
ATOM 17840 C C . SER A 1 40 ? -6.229 -14.254 5.007 1.00 44.43 40 SER A C 14
ATOM 17841 O O . SER A 1 40 ? -6.955 -14.087 4.027 1.00 13.31 40 SER A O 14
ATOM 17848 N N . GLY A 1 41 ? -5.083 -14.941 4.877 1.00 3.42 41 GLY A N 14
ATOM 17849 C CA . GLY A 1 41 ? -4.730 -15.650 3.643 1.00 73.10 41 GLY A CA 14
ATOM 17850 C C . GLY A 1 41 ? -4.188 -14.684 2.599 1.00 31.02 41 GLY A C 14
ATOM 17851 O O . GLY A 1 41 ? -4.136 -14.991 1.410 1.00 12.31 41 GLY A O 14
ATOM 17855 N N . GLN A 1 42 ? -3.805 -13.498 3.058 1.00 30.43 42 GLN A N 14
ATOM 17856 C CA . GLN A 1 42 ? -3.218 -12.431 2.288 1.00 71.04 42 GLN A CA 14
ATOM 17857 C C . GLN A 1 42 ? -1.880 -12.921 1.739 1.00 23.25 42 GLN A C 14
ATOM 17858 O O . GLN A 1 42 ? -0.972 -13.219 2.514 1.00 32.45 42 GLN A O 14
ATOM 17870 N N . SER A 1 43 ? -1.790 -13.038 0.424 1.00 70.23 43 SER A N 14
ATOM 17871 C CA . SER A 1 43 ? -0.673 -13.519 -0.374 1.00 33.25 43 SER A CA 14
ATOM 17872 C C . SER A 1 43 ? -1.093 -13.490 -1.843 1.00 43.11 43 SER A C 14
ATOM 17873 O O . SER A 1 43 ? -2.274 -13.685 -2.136 1.00 34.21 43 SER A O 14
ATOM 17880 N N . ARG A 1 44 ? -0.140 -13.186 -2.743 1.00 4.52 44 ARG A N 14
ATOM 17881 C CA . ARG A 1 44 ? -0.271 -13.130 -4.200 1.00 64.30 44 ARG A CA 14
ATOM 17882 C C . ARG A 1 44 ? 1.015 -12.622 -4.864 1.00 33.32 44 ARG A C 14
ATOM 17883 O O . ARG A 1 44 ? 1.446 -13.196 -5.863 1.00 63.33 44 ARG A O 14
ATOM 17901 N N . GLY A 1 45 ? 1.652 -11.587 -4.307 1.00 53.50 45 GLY A N 14
ATOM 17902 C CA . GLY A 1 45 ? 2.704 -10.819 -4.980 1.00 62.45 45 GLY A CA 14
ATOM 17903 C C . GLY A 1 45 ? 2.349 -9.336 -5.074 1.00 4.14 45 GLY A C 14
ATOM 17904 O O . GLY A 1 45 ? 3.157 -8.533 -5.550 1.00 10.51 45 GLY A O 14
ATOM 17908 N N . PHE A 1 46 ? 1.185 -8.949 -4.549 1.00 33.05 46 PHE A N 14
ATOM 17909 C CA . PHE A 1 46 ? 0.904 -7.599 -4.110 1.00 52.32 46 PHE A CA 14
ATOM 17910 C C . PHE A 1 46 ? 0.561 -7.609 -2.633 1.00 33.45 46 PHE A C 14
ATOM 17911 O O . PHE A 1 46 ? 0.389 -8.667 -2.018 1.00 50.24 46 PHE A O 14
ATOM 17927 N N . ALA A 1 47 ? 0.484 -6.425 -2.057 1.00 54.40 47 ALA A N 14
ATOM 17928 C CA . ALA A 1 47 ? 0.025 -6.163 -0.712 1.00 54.21 47 ALA A CA 14
ATOM 17929 C C . ALA A 1 47 ? -0.689 -4.817 -0.756 1.00 10.13 47 ALA A C 14
ATOM 17930 O O . ALA A 1 47 ? -0.452 -4.067 -1.699 1.00 5.51 47 ALA A O 14
ATOM 17937 N N . PHE A 1 48 ? -1.528 -4.480 0.224 1.00 64.02 48 PHE A N 14
ATOM 17938 C CA . PHE A 1 48 ? -2.312 -3.243 0.198 1.00 30.23 48 PHE A CA 14
ATOM 17939 C C . PHE A 1 48 ? -2.029 -2.468 1.484 1.00 50.44 48 PHE A C 14
ATOM 17940 O O . PHE A 1 48 ? -2.236 -3.067 2.541 1.00 12.24 48 PHE A O 14
ATOM 17956 N N . VAL A 1 49 ? -1.590 -1.194 1.471 1.00 51.31 49 VAL A N 14
ATOM 17957 C CA . VAL A 1 49 ? -1.568 -0.425 2.716 1.00 31.04 49 VAL A CA 14
ATOM 17958 C C . VAL A 1 49 ? -2.847 0.427 2.740 1.00 11.15 49 VAL A C 14
ATOM 17959 O O . VAL A 1 49 ? -3.216 0.986 1.709 1.00 5.12 49 VAL A O 14
ATOM 17972 N N . GLU A 1 50 ? -3.578 0.461 3.862 1.00 45.34 50 GLU A N 14
ATOM 17973 C CA . GLU A 1 50 ? -4.679 1.382 4.131 1.00 25.05 50 GLU A CA 14
ATOM 17974 C C . GLU A 1 50 ? -4.209 2.393 5.174 1.00 64.04 50 GLU A C 14
ATOM 17975 O O . GLU A 1 50 ? -3.646 2.024 6.211 1.00 14.43 50 GLU A O 14
ATOM 17985 N N . PHE A 1 51 ? -4.477 3.672 4.922 1.00 24.03 51 PHE A N 14
ATOM 17986 C CA . PHE A 1 51 ? -4.112 4.728 5.855 1.00 64.40 51 PHE A CA 14
ATOM 17987 C C . PHE A 1 51 ? -5.329 5.328 6.536 1.00 44.53 51 PHE A C 14
ATOM 17988 O O . PHE A 1 51 ? -6.401 5.393 5.937 1.00 32.12 51 PHE A O 14
ATOM 18004 N N . SER A 1 52 ? -5.120 5.807 7.768 1.00 10.53 52 SER A N 14
ATOM 18005 C CA . SER A 1 52 ? -6.164 6.390 8.600 1.00 32.24 52 SER A CA 14
ATOM 18006 C C . SER A 1 52 ? -6.671 7.702 7.989 1.00 31.41 52 SER A C 14
ATOM 18007 O O . SER A 1 52 ? -7.815 8.079 8.224 1.00 61.20 52 SER A O 14
ATOM 18014 N N . HIS A 1 53 ? -5.845 8.396 7.202 1.00 30.15 53 HIS A N 14
ATOM 18015 C CA . HIS A 1 53 ? -6.214 9.643 6.562 1.00 13.14 53 HIS A CA 14
ATOM 18016 C C . HIS A 1 53 ? -5.853 9.522 5.089 1.00 52.32 53 HIS A C 14
ATOM 18017 O O . HIS A 1 53 ? -4.763 9.066 4.745 1.00 62.13 53 HIS A O 14
ATOM 18030 N N . LEU A 1 54 ? -6.739 9.960 4.192 1.00 71.43 54 LEU A N 14
ATOM 18031 C CA . LEU A 1 54 ? -6.463 9.953 2.752 1.00 22.23 54 LEU A CA 14
ATOM 18032 C C . LEU A 1 54 ? -5.211 10.775 2.407 1.00 50.44 54 LEU A C 14
ATOM 18033 O O . LEU A 1 54 ? -4.462 10.392 1.513 1.00 62.20 54 LEU A O 14
ATOM 18048 N N . GLN A 1 55 ? -4.953 11.851 3.161 1.00 21.31 55 GLN A N 14
ATOM 18049 C CA . GLN A 1 55 ? -3.760 12.693 3.080 1.00 50.41 55 GLN A CA 14
ATOM 18050 C C . GLN A 1 55 ? -2.483 11.901 3.367 1.00 41.41 55 GLN A C 14
ATOM 18051 O O . GLN A 1 55 ? -1.421 12.221 2.825 1.00 71.42 55 GLN A O 14
ATOM 18063 N N . ASP A 1 56 ? -2.543 10.902 4.248 1.00 64.03 56 ASP A N 14
ATOM 18064 C CA . ASP A 1 56 ? -1.358 10.131 4.608 1.00 33.41 56 ASP A CA 14
ATOM 18065 C C . ASP A 1 56 ? -0.920 9.365 3.362 1.00 33.35 56 ASP A C 14
ATOM 18066 O O . ASP A 1 56 ? 0.278 9.233 3.117 1.00 24.42 56 ASP A O 14
ATOM 18074 N N . ALA A 1 57 ? -1.863 8.895 2.536 1.00 64.10 57 ALA A N 14
ATOM 18075 C CA . ALA A 1 57 ? -1.553 8.061 1.389 1.00 42.54 57 ALA A CA 14
ATOM 18076 C C . ALA A 1 57 ? -0.660 8.823 0.422 1.00 42.34 57 ALA A C 14
ATOM 18077 O O . ALA A 1 57 ? 0.392 8.312 0.049 1.00 12.33 57 ALA A O 14
ATOM 18084 N N . THR A 1 58 ? -1.023 10.057 0.080 1.00 2.43 58 THR A N 14
ATOM 18085 C CA . THR A 1 58 ? -0.206 10.918 -0.755 1.00 22.04 58 THR A CA 14
ATOM 18086 C C . THR A 1 58 ? 1.150 11.205 -0.114 1.00 41.23 58 THR A C 14
ATOM 18087 O O . THR A 1 58 ? 2.167 11.140 -0.810 1.00 51.41 58 THR A O 14
ATOM 18098 N N . ARG A 1 59 ? 1.169 11.468 1.206 1.00 41.24 59 ARG A N 14
ATOM 18099 C CA . ARG A 1 59 ? 2.400 11.740 1.946 1.00 72.10 59 ARG A CA 14
ATOM 18100 C C . ARG A 1 59 ? 3.375 10.618 1.675 1.00 11.44 59 ARG A C 14
ATOM 18101 O O . ARG A 1 59 ? 4.537 10.879 1.383 1.00 10.15 59 ARG A O 14
ATOM 18119 N N . TRP A 1 60 ? 2.901 9.377 1.739 1.00 33.01 60 TRP A N 14
ATOM 18120 C CA . TRP A 1 60 ? 3.718 8.219 1.474 1.00 50.24 60 TRP A CA 14
ATOM 18121 C C . TRP A 1 60 ? 4.083 8.055 0.003 1.00 54.30 60 TRP A C 14
ATOM 18122 O O . TRP A 1 60 ? 5.253 7.857 -0.310 1.00 10.22 60 TRP A O 14
ATOM 18142 N N . MET A 1 61 ? 3.101 8.102 -0.895 1.00 45.11 61 MET A N 14
ATOM 18143 C CA . MET A 1 61 ? 3.270 7.828 -2.314 1.00 14.23 61 MET A CA 14
ATOM 18144 C C . MET A 1 61 ? 4.272 8.793 -2.934 1.00 14.14 61 MET A C 14
ATOM 18145 O O . MET A 1 61 ? 5.311 8.352 -3.431 1.00 51.23 61 MET A O 14
ATOM 18157 N N . GLU A 1 62 ? 3.979 10.094 -2.897 1.00 32.35 62 GLU A N 14
ATOM 18158 C CA . GLU A 1 62 ? 4.772 11.114 -3.576 1.00 73.43 62 GLU A CA 14
ATOM 18159 C C . GLU A 1 62 ? 6.187 11.117 -2.978 1.00 5.42 62 GLU A C 14
ATOM 18160 O O . GLU A 1 62 ? 7.179 11.291 -3.683 1.00 61.32 62 GLU A O 14
ATOM 18170 N N . ALA A 1 63 ? 6.303 10.837 -1.674 1.00 43.14 63 ALA A N 14
ATOM 18171 C CA . ALA A 1 63 ? 7.604 10.744 -1.011 1.00 31.33 63 ALA A CA 14
ATOM 18172 C C . ALA A 1 63 ? 8.399 9.506 -1.410 1.00 12.54 63 ALA A C 14
ATOM 18173 O O . ALA A 1 63 ? 9.618 9.507 -1.233 1.00 44.14 63 ALA A O 14
ATOM 18180 N N . ASN A 1 64 ? 7.752 8.464 -1.927 1.00 21.33 64 ASN A N 14
ATOM 18181 C CA . ASN A 1 64 ? 8.433 7.300 -2.476 1.00 52.14 64 ASN A CA 14
ATOM 18182 C C . ASN A 1 64 ? 8.660 7.438 -3.971 1.00 51.15 64 ASN A C 14
ATOM 18183 O O . ASN A 1 64 ? 9.208 6.514 -4.571 1.00 14.41 64 ASN A O 14
ATOM 18193 N N . GLN A 1 65 ? 8.279 8.561 -4.591 1.00 22.33 65 GLN A N 14
ATOM 18194 C CA . GLN A 1 65 ? 8.362 8.751 -6.037 1.00 33.41 65 GLN A CA 14
ATOM 18195 C C . GLN A 1 65 ? 7.630 7.608 -6.746 1.00 65.44 65 GLN A C 14
ATOM 18196 O O . GLN A 1 65 ? 8.053 7.119 -7.795 1.00 12.20 65 GLN A O 14
ATOM 18208 N N . HIS A 1 66 ? 6.532 7.159 -6.130 1.00 1.32 66 HIS A N 14
ATOM 18209 C CA . HIS A 1 66 ? 5.661 6.110 -6.636 1.00 23.31 66 HIS A CA 14
ATOM 18210 C C . HIS A 1 66 ? 6.381 4.769 -6.866 1.00 63.33 66 HIS A C 14
ATOM 18211 O O . HIS A 1 66 ? 5.780 3.877 -7.472 1.00 42.15 66 HIS A O 14
ATOM 18224 N N . SER A 1 67 ? 7.611 4.570 -6.362 1.00 63.24 67 SER A N 14
ATOM 18225 C CA . SER A 1 67 ? 8.326 3.314 -6.562 1.00 1.12 67 SER A CA 14
ATOM 18226 C C . SER A 1 67 ? 9.181 2.949 -5.348 1.00 3.52 67 SER A C 14
ATOM 18227 O O . SER A 1 67 ? 10.107 3.677 -4.983 1.00 45.51 67 SER A O 14
ATOM 18234 N N . LEU A 1 68 ? 8.849 1.822 -4.709 1.00 44.34 68 LEU A N 14
ATOM 18235 C CA . LEU A 1 68 ? 9.508 1.322 -3.506 1.00 41.21 68 LEU A CA 14
ATOM 18236 C C . LEU A 1 68 ? 10.524 0.237 -3.822 1.00 72.35 68 LEU A C 14
ATOM 18237 O O . LEU A 1 68 ? 10.714 -0.168 -4.974 1.00 12.51 68 LEU A O 14
ATOM 18252 N N . ASN A 1 69 ? 11.192 -0.216 -2.763 1.00 13.22 69 ASN A N 14
ATOM 18253 C CA . ASN A 1 69 ? 12.364 -1.091 -2.907 1.00 72.03 69 ASN A CA 14
ATOM 18254 C C . ASN A 1 69 ? 12.566 -1.976 -1.677 1.00 25.02 69 ASN A C 14
ATOM 18255 O O . ASN A 1 69 ? 13.175 -1.530 -0.700 1.00 71.01 69 ASN A O 14
ATOM 18265 N N . ILE A 1 70 ? 12.084 -3.225 -1.717 1.00 30.03 70 ILE A N 14
ATOM 18266 C CA . ILE A 1 70 ? 12.148 -4.170 -0.602 1.00 53.35 70 ILE A CA 14
ATOM 18267 C C . ILE A 1 70 ? 12.890 -5.424 -1.069 1.00 53.54 70 ILE A C 14
ATOM 18268 O O . ILE A 1 70 ? 12.636 -5.912 -2.169 1.00 63.34 70 ILE A O 14
ATOM 18283 N N . LEU A 1 71 ? 13.786 -5.961 -0.232 1.00 71.24 71 LEU A N 14
ATOM 18284 C CA . LEU A 1 71 ? 14.661 -7.108 -0.517 1.00 61.22 71 LEU A CA 14
ATOM 18285 C C . LEU A 1 71 ? 15.427 -6.924 -1.837 1.00 64.05 71 LEU A C 14
ATOM 18286 O O . LEU A 1 71 ? 15.799 -7.895 -2.500 1.00 32.33 71 LEU A O 14
ATOM 18301 N N . GLY A 1 72 ? 15.656 -5.675 -2.244 1.00 11.10 72 GLY A N 14
ATOM 18302 C CA . GLY A 1 72 ? 16.327 -5.305 -3.472 1.00 73.31 72 GLY A CA 14
ATOM 18303 C C . GLY A 1 72 ? 15.403 -5.276 -4.698 1.00 24.11 72 GLY A C 14
ATOM 18304 O O . GLY A 1 72 ? 15.826 -4.773 -5.740 1.00 11.21 72 GLY A O 14
ATOM 18308 N N . GLN A 1 73 ? 14.148 -5.735 -4.614 1.00 64.41 73 GLN A N 14
ATOM 18309 C CA . GLN A 1 73 ? 13.202 -5.725 -5.723 1.00 42.23 73 GLN A CA 14
ATOM 18310 C C . GLN A 1 73 ? 12.560 -4.358 -5.841 1.00 50.13 73 GLN A C 14
ATOM 18311 O O . GLN A 1 73 ? 12.169 -3.759 -4.840 1.00 34.03 73 GLN A O 14
ATOM 18323 N N . LYS A 1 74 ? 12.405 -3.893 -7.076 1.00 35.31 74 LYS A N 14
ATOM 18324 C CA . LYS A 1 74 ? 11.630 -2.707 -7.388 1.00 54.45 74 LYS A CA 14
ATOM 18325 C C . LYS A 1 74 ? 10.157 -3.059 -7.256 1.00 24.34 74 LYS A C 14
ATOM 18326 O O . LYS A 1 74 ? 9.732 -4.063 -7.826 1.00 34.23 74 LYS A O 14
ATOM 18341 N N . VAL A 1 75 ? 9.397 -2.215 -6.571 1.00 42.31 75 VAL A N 14
ATOM 18342 C CA . VAL A 1 75 ? 7.984 -2.367 -6.243 1.00 50.34 75 VAL A CA 14
ATOM 18343 C C . VAL A 1 75 ? 7.278 -1.125 -6.781 1.00 51.21 75 VAL A C 14
ATOM 18344 O O . VAL A 1 75 ? 7.804 -0.019 -6.653 1.00 54.12 75 VAL A O 14
ATOM 18357 N N . SER A 1 76 ? 6.083 -1.286 -7.349 1.00 13.41 76 SER A N 14
ATOM 18358 C CA . SER A 1 76 ? 5.257 -0.172 -7.823 1.00 23.31 76 SER A CA 14
ATOM 18359 C C . SER A 1 76 ? 4.046 -0.078 -6.906 1.00 53.10 76 SER A C 14
ATOM 18360 O O . SER A 1 76 ? 3.286 -1.045 -6.800 1.00 62.34 76 SER A O 14
ATOM 18367 N N . MET A 1 77 ? 3.864 1.060 -6.237 1.00 54.40 77 MET A N 14
ATOM 18368 C CA . MET A 1 77 ? 2.597 1.370 -5.583 1.00 2.12 77 MET A CA 14
ATOM 18369 C C . MET A 1 77 ? 1.572 1.835 -6.618 1.00 23.23 77 MET A C 14
ATOM 18370 O O . MET A 1 77 ? 1.940 2.439 -7.628 1.00 54.40 77 MET A O 14
ATOM 18382 N N . HIS A 1 78 ? 0.295 1.583 -6.334 1.00 5.32 78 HIS A N 14
ATOM 18383 C CA . HIS A 1 78 ? -0.863 1.992 -7.105 1.00 1.51 78 HIS A CA 14
ATOM 18384 C C . HIS A 1 78 ? -1.961 2.325 -6.106 1.00 11.43 78 HIS A C 14
ATOM 18385 O O . HIS A 1 78 ? -2.201 1.531 -5.190 1.00 11.53 78 HIS A O 14
ATOM 18398 N N . TYR A 1 79 ? -2.642 3.460 -6.264 1.00 70.20 79 TYR A N 14
ATOM 18399 C CA . TYR A 1 79 ? -3.832 3.752 -5.488 1.00 73.12 79 TYR A CA 14
ATOM 18400 C C . TYR A 1 79 ? -4.950 2.775 -5.857 1.00 42.41 79 TYR A C 14
ATOM 18401 O O . TYR A 1 79 ? -5.690 3.027 -6.806 1.00 54.22 79 TYR A O 14
ATOM 18418 N N . SER A 1 80 ? -5.071 1.658 -5.144 1.00 1.32 80 SER A N 14
ATOM 18419 C CA . SER A 1 80 ? -6.116 0.666 -5.381 1.00 13.31 80 SER A CA 14
ATOM 18420 C C . SER A 1 80 ? -7.334 1.049 -4.542 1.00 25.05 80 SER A C 14
ATOM 18421 O O . SER A 1 80 ? -7.681 0.333 -3.603 1.00 71.43 80 SER A O 14
ATOM 18428 N N . ASP A 1 81 ? -7.955 2.200 -4.814 1.00 34.44 81 ASP A N 14
ATOM 18429 C CA . ASP A 1 81 ? -9.129 2.647 -4.070 1.00 25.15 81 ASP A CA 14
ATOM 18430 C C . ASP A 1 81 ? -10.288 1.644 -4.230 1.00 3.55 81 ASP A C 14
ATOM 18431 O O . ASP A 1 81 ? -10.351 0.920 -5.228 1.00 33.14 81 ASP A O 14
ATOM 18439 N N . PRO A 1 82 ? -11.168 1.514 -3.216 1.00 32.14 82 PRO A N 14
ATOM 18440 C CA . PRO A 1 82 ? -12.198 0.478 -3.193 1.00 25.05 82 PRO A CA 14
ATOM 18441 C C . PRO A 1 82 ? -13.224 0.740 -4.282 1.00 53.33 82 PRO A C 14
ATOM 18442 O O . PRO A 1 82 ? -13.475 -0.107 -5.142 1.00 13.14 82 PRO A O 14
ATOM 18450 N N . LYS A 1 83 ? -13.788 1.946 -4.245 1.00 53.41 83 LYS A N 14
ATOM 18451 C CA . LYS A 1 83 ? -14.824 2.406 -5.144 1.00 4.12 83 LYS A CA 14
ATOM 18452 C C . LYS A 1 83 ? -14.319 3.659 -5.845 1.00 50.52 83 LYS A C 14
ATOM 18453 O O . LYS A 1 83 ? -13.555 4.424 -5.236 1.00 53.51 83 LYS A O 14
ATOM 18468 N N . PRO A 1 84 ? -14.821 3.929 -7.054 1.00 11.35 84 PRO A N 14
ATOM 18469 C CA . PRO A 1 84 ? -14.623 5.194 -7.714 1.00 52.22 84 PRO A CA 14
ATOM 18470 C C . PRO A 1 84 ? -15.338 6.287 -6.915 1.00 43.42 84 PRO A C 14
ATOM 18471 O O . PRO A 1 84 ? -16.570 6.314 -6.849 1.00 50.43 84 PRO A O 14
ATOM 18479 N N . LYS A 1 85 ? -14.581 7.134 -6.206 1.00 73.02 85 LYS A N 14
ATOM 18480 C CA . LYS A 1 85 ? -15.122 8.368 -5.619 1.00 44.12 85 LYS A CA 14
ATOM 18481 C C . LYS A 1 85 ? -14.702 9.629 -6.397 1.00 71.20 85 LYS A C 14
ATOM 18482 O O . LYS A 1 85 ? -14.723 10.743 -5.861 1.00 71.42 85 LYS A O 14
ATOM 18497 N N . ILE A 1 86 ? -14.301 9.473 -7.649 1.00 22.03 86 ILE A N 14
ATOM 18498 C CA . ILE A 1 86 ? -14.047 10.576 -8.566 1.00 51.54 86 ILE A CA 14
ATOM 18499 C C . ILE A 1 86 ? -15.395 11.265 -8.845 1.00 52.13 86 ILE A C 14
ATOM 18500 O O . ILE A 1 86 ? -16.465 10.758 -8.483 1.00 40.40 86 ILE A O 14
ATOM 18515 N N . ASN A 1 87 ? -15.341 12.464 -9.410 1.00 3.22 87 ASN A N 14
ATOM 18516 C CA . ASN A 1 87 ? -16.459 13.223 -9.956 1.00 0.55 87 ASN A CA 14
ATOM 18517 C C . ASN A 1 87 ? -16.400 13.069 -11.470 1.00 4.22 87 ASN A C 14
ATOM 18518 O O . ASN A 1 87 ? -15.302 12.969 -12.014 1.00 75.14 87 ASN A O 14
ATOM 18528 N N . GLU A 1 88 ? -17.566 13.052 -12.112 1.00 12.53 88 GLU A N 14
ATOM 18529 C CA . GLU A 1 88 ? -17.781 12.976 -13.551 1.00 41.32 88 GLU A CA 14
ATOM 18530 C C . GLU A 1 88 ? -16.872 11.929 -14.192 1.00 61.42 88 GLU A C 14
ATOM 18531 O O . GLU A 1 88 ? -15.963 12.220 -14.966 1.00 73.02 88 GLU A O 14
ATOM 18541 N N . ASP A 1 89 ? -17.109 10.680 -13.807 1.00 22.34 89 ASP A N 14
ATOM 18542 C CA . ASP A 1 89 ? -16.333 9.539 -14.286 1.00 75.41 89 ASP A CA 14
ATOM 18543 C C . ASP A 1 89 ? -16.793 9.095 -15.671 1.00 72.41 89 ASP A C 14
ATOM 18544 O O . ASP A 1 89 ? -16.015 8.516 -16.432 1.00 55.31 89 ASP A O 14
ATOM 18552 N N . TRP A 1 90 ? -18.066 9.321 -16.000 1.00 75.40 90 TRP A N 14
ATOM 18553 C CA . TRP A 1 90 ? -18.686 8.837 -17.227 1.00 73.40 90 TRP A CA 14
ATOM 18554 C C . TRP A 1 90 ? -18.693 9.865 -18.348 1.00 24.21 90 TRP A C 14
ATOM 18555 O O . TRP A 1 90 ? -19.047 9.516 -19.474 1.00 62.41 90 TRP A O 14
ATOM 18575 N N . LEU A 1 91 ? -18.249 11.079 -18.040 1.00 24.35 91 LEU A N 14
ATOM 18576 C CA . LEU A 1 91 ? -18.172 12.184 -18.981 1.00 42.53 91 LEU A CA 14
ATOM 18577 C C . LEU A 1 91 ? -17.157 11.810 -20.037 1.00 71.23 91 LEU A C 14
ATOM 18578 O O . LEU A 1 91 ? -17.497 11.881 -21.232 1.00 63.14 91 LEU A O 14
ATOM 18593 N N . SER A 1 1 ? -4.258 10.819 -3.335 1.00 30.42 1 SER A N 15
ATOM 18594 C CA . SER A 1 1 ? -4.796 9.527 -2.878 1.00 34.44 1 SER A CA 15
ATOM 18595 C C . SER A 1 1 ? -4.439 9.277 -1.404 1.00 54.23 1 SER A C 15
ATOM 18596 O O . SER A 1 1 ? -3.984 10.176 -0.700 1.00 5.31 1 SER A O 15
ATOM 18603 N N . ASN A 1 2 ? -4.701 8.079 -0.880 1.00 1.10 2 ASN A N 15
ATOM 18604 C CA . ASN A 1 2 ? -4.389 7.653 0.485 1.00 10.50 2 ASN A CA 15
ATOM 18605 C C . ASN A 1 2 ? -4.160 6.148 0.566 1.00 50.45 2 ASN A C 15
ATOM 18606 O O . ASN A 1 2 ? -4.129 5.611 1.666 1.00 73.42 2 ASN A O 15
ATOM 18616 N N . ILE A 1 3 ? -4.004 5.462 -0.566 1.00 22.23 3 ILE A N 15
ATOM 18617 C CA . ILE A 1 3 ? -3.550 4.084 -0.569 1.00 33.12 3 ILE A CA 15
ATOM 18618 C C . ILE A 1 3 ? -2.227 4.091 -1.307 1.00 5.44 3 ILE A C 15
ATOM 18619 O O . ILE A 1 3 ? -2.139 4.768 -2.339 1.00 62.34 3 ILE A O 15
ATOM 18634 N N . VAL A 1 4 ? -1.249 3.290 -0.879 1.00 21.51 4 VAL A N 15
ATOM 18635 C CA . VAL A 1 4 ? -0.063 3.056 -1.697 1.00 74.32 4 VAL A CA 15
ATOM 18636 C C . VAL A 1 4 ? -0.041 1.556 -1.985 1.00 23.34 4 VAL A C 15
ATOM 18637 O O . VAL A 1 4 ? -0.273 0.753 -1.077 1.00 30.11 4 VAL A O 15
ATOM 18650 N N . MET A 1 5 ? 0.180 1.177 -3.244 1.00 61.42 5 MET A N 15
ATOM 18651 C CA . MET A 1 5 ? 0.156 -0.206 -3.699 1.00 51.43 5 MET A CA 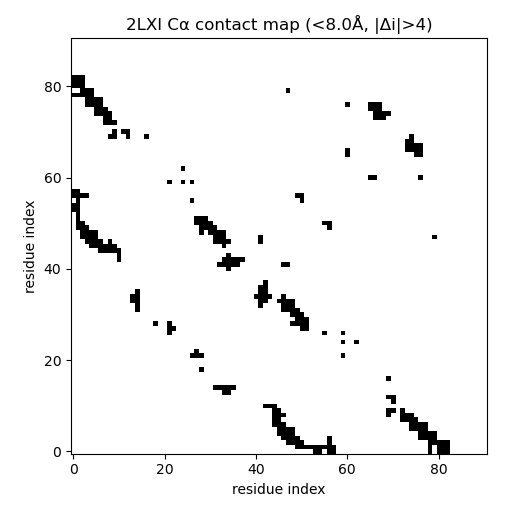15
ATOM 18652 C C . MET A 1 5 ? 1.548 -0.563 -4.191 1.00 51.31 5 MET A C 15
ATOM 18653 O O . MET A 1 5 ? 2.051 0.086 -5.111 1.00 12.23 5 MET A O 15
ATOM 18665 N N . LEU A 1 6 ? 2.179 -1.547 -3.547 1.00 54.23 6 LEU A N 15
ATOM 18666 C CA . LEU A 1 6 ? 3.611 -1.799 -3.656 1.00 65.44 6 LEU A CA 15
ATOM 18667 C C . LEU A 1 6 ? 3.889 -3.013 -4.527 1.00 33.25 6 LEU A C 15
ATOM 18668 O O . LEU A 1 6 ? 4.061 -4.125 -4.036 1.00 42.23 6 LEU A O 15
ATOM 18683 N N . ARG A 1 7 ? 3.883 -2.810 -5.839 1.00 30.31 7 ARG A N 15
ATOM 18684 C CA . ARG A 1 7 ? 4.112 -3.872 -6.809 1.00 63.33 7 ARG A CA 15
ATOM 18685 C C . ARG A 1 7 ? 5.567 -4.281 -6.869 1.00 13.02 7 ARG A C 15
ATOM 18686 O O . ARG A 1 7 ? 6.450 -3.478 -6.578 1.00 32.51 7 ARG A O 15
ATOM 18704 N N . MET A 1 8 ? 5.785 -5.517 -7.321 1.00 22.54 8 MET A N 15
ATOM 18705 C CA . MET A 1 8 ? 7.076 -6.201 -7.405 1.00 13.31 8 MET A CA 15
ATOM 18706 C C . MET A 1 8 ? 7.563 -6.667 -6.034 1.00 31.15 8 MET A C 15
ATOM 18707 O O . MET A 1 8 ? 8.758 -6.877 -5.828 1.00 33.34 8 MET A O 15
ATOM 18719 N N . LEU A 1 9 ? 6.646 -6.865 -5.084 1.00 52.12 9 LEU A N 15
ATOM 18720 C CA . LEU A 1 9 ? 6.981 -7.396 -3.774 1.00 12.41 9 LEU A CA 15
ATOM 18721 C C . LEU A 1 9 ? 7.511 -8.824 -3.900 1.00 21.34 9 LEU A C 15
ATOM 18722 O O . LEU A 1 9 ? 7.001 -9.574 -4.736 1.00 70.41 9 LEU A O 15
ATOM 18737 N N . PRO A 1 10 ? 8.485 -9.233 -3.069 1.00 42.03 10 PRO A N 15
ATOM 18738 C CA . PRO A 1 10 ? 8.850 -10.629 -2.944 1.00 40.32 10 PRO A CA 15
ATOM 18739 C C . PRO A 1 10 ? 7.754 -11.346 -2.168 1.00 14.43 10 PRO A C 15
ATOM 18740 O O . PRO A 1 10 ? 7.052 -10.757 -1.337 1.00 53.10 10 PRO A O 15
ATOM 18748 N N . GLN A 1 11 ? 7.654 -12.649 -2.389 1.00 52.11 11 GLN A N 15
ATOM 18749 C CA . GLN A 1 11 ? 6.639 -13.472 -1.751 1.00 71.10 11 GLN A CA 15
ATOM 18750 C C . GLN A 1 11 ? 7.013 -13.778 -0.296 1.00 41.20 11 GLN A C 15
ATOM 18751 O O . GLN A 1 11 ? 6.130 -14.118 0.490 1.00 40.11 11 GLN A O 15
ATOM 18763 N N . ALA A 1 12 ? 8.289 -13.626 0.074 1.00 0.43 12 ALA A N 15
ATOM 18764 C CA . ALA A 1 12 ? 8.775 -13.832 1.433 1.00 44.31 12 ALA A CA 15
ATOM 18765 C C . ALA A 1 12 ? 8.345 -12.717 2.392 1.00 32.31 12 ALA A C 15
ATOM 18766 O O . ALA A 1 12 ? 8.029 -13.026 3.541 1.00 12.32 12 ALA A O 15
ATOM 18773 N N . ALA A 1 13 ? 8.345 -11.455 1.928 1.00 3.11 13 ALA A N 15
ATOM 18774 C CA . ALA A 1 13 ? 8.060 -10.282 2.755 1.00 2.22 13 ALA A CA 15
ATOM 18775 C C . ALA A 1 13 ? 6.705 -10.414 3.436 1.00 62.11 13 ALA A C 15
ATOM 18776 O O . ALA A 1 13 ? 5.831 -11.146 2.954 1.00 55.40 13 ALA A O 15
ATOM 18783 N N . THR A 1 14 ? 6.519 -9.666 4.515 1.00 34.21 14 THR A N 15
ATOM 18784 C CA . THR A 1 14 ? 5.407 -9.841 5.423 1.00 21.13 14 THR A CA 15
ATOM 18785 C C . THR A 1 14 ? 4.708 -8.499 5.600 1.00 43.43 14 THR A C 15
ATOM 18786 O O . THR A 1 14 ? 5.225 -7.455 5.197 1.00 15.34 14 THR A O 15
ATOM 18797 N N . GLU A 1 15 ? 3.513 -8.512 6.182 1.00 34.05 15 GLU A N 15
ATOM 18798 C CA . GLU A 1 15 ? 2.772 -7.287 6.444 1.00 13.51 15 GLU A CA 15
ATOM 18799 C C . GLU A 1 15 ? 3.585 -6.358 7.350 1.00 20.22 15 GLU A C 15
ATOM 18800 O O . GLU A 1 15 ? 3.559 -5.136 7.195 1.00 73.34 15 GLU A O 15
ATOM 18810 N N . ASP A 1 16 ? 4.318 -6.950 8.295 1.00 32.34 16 ASP A N 15
ATOM 18811 C CA . ASP A 1 16 ? 5.051 -6.209 9.304 1.00 63.41 16 ASP A CA 15
ATOM 18812 C C . ASP A 1 16 ? 6.287 -5.523 8.731 1.00 41.14 16 ASP A C 15
ATOM 18813 O O . ASP A 1 16 ? 6.698 -4.472 9.226 1.00 12.21 16 ASP A O 15
ATOM 18821 N N . ASP A 1 17 ? 6.818 -6.042 7.619 1.00 14.14 17 ASP A N 15
ATOM 18822 C CA . ASP A 1 17 ? 7.896 -5.390 6.883 1.00 41.00 17 ASP A CA 15
ATOM 18823 C C . ASP A 1 17 ? 7.416 -4.037 6.369 1.00 21.12 17 ASP A C 15
ATOM 18824 O O . ASP A 1 17 ? 8.165 -3.062 6.374 1.00 64.54 17 ASP A O 15
ATOM 18832 N N . ILE A 1 18 ? 6.172 -3.955 5.888 1.00 21.43 18 ILE A N 15
ATOM 18833 C CA . ILE A 1 18 ? 5.569 -2.718 5.391 1.00 54.31 18 ILE A CA 15
ATOM 18834 C C . ILE A 1 18 ? 5.436 -1.769 6.567 1.00 31.34 18 ILE A C 15
ATOM 18835 O O . ILE A 1 18 ? 5.866 -0.623 6.487 1.00 11.42 18 ILE A O 15
ATOM 18850 N N . ARG A 1 19 ? 4.841 -2.260 7.653 1.00 60.43 19 ARG A N 15
ATOM 18851 C CA . ARG A 1 19 ? 4.521 -1.476 8.838 1.00 3.43 19 ARG A CA 15
ATOM 18852 C C . ARG A 1 19 ? 5.783 -0.799 9.385 1.00 41.12 19 ARG A C 15
ATOM 18853 O O . ARG A 1 19 ? 5.751 0.399 9.679 1.00 54.54 19 ARG A O 15
ATOM 18871 N N . GLY A 1 20 ? 6.915 -1.507 9.396 1.00 40.40 20 GLY A N 15
ATOM 18872 C CA . GLY A 1 20 ? 8.207 -0.943 9.750 1.00 42.50 20 GLY A CA 15
ATOM 18873 C C . GLY A 1 20 ? 8.719 0.054 8.705 1.00 11.25 20 GLY A C 15
ATOM 18874 O O . GLY A 1 20 ? 9.309 1.068 9.081 1.00 74.34 20 GLY A O 15
ATOM 18878 N N . GLN A 1 21 ? 8.524 -0.182 7.402 1.00 71.30 21 GLN A N 15
ATOM 18879 C CA . GLN A 1 21 ? 8.988 0.709 6.341 1.00 52.11 21 GLN A CA 15
ATOM 18880 C C . GLN A 1 21 ? 8.140 1.982 6.202 1.00 71.23 21 GLN A C 15
ATOM 18881 O O . GLN A 1 21 ? 8.531 2.918 5.495 1.00 43.01 21 GLN A O 15
ATOM 18893 N N . LEU A 1 22 ? 6.997 2.056 6.877 1.00 61.20 22 LEU A N 15
ATOM 18894 C CA . LEU A 1 22 ? 6.164 3.254 6.970 1.00 71.32 22 LEU A CA 15
ATOM 18895 C C . LEU A 1 22 ? 6.695 4.112 8.109 1.00 2.52 22 LEU A C 15
ATOM 18896 O O . LEU A 1 22 ? 7.087 5.273 7.915 1.00 33.03 22 LEU A O 15
ATOM 18911 N N . GLN A 1 23 ? 6.806 3.505 9.290 1.00 73.33 23 GLN A N 15
ATOM 18912 C CA . GLN A 1 23 ? 7.359 4.096 10.471 1.00 24.34 23 GLN A CA 15
ATOM 18913 C C . GLN A 1 23 ? 8.823 4.511 10.268 1.00 31.41 23 GLN A C 15
ATOM 18914 O O . GLN A 1 23 ? 9.275 5.395 10.996 1.00 72.20 23 GLN A O 15
ATOM 18926 N N . SER A 1 24 ? 9.504 3.995 9.233 1.00 74.13 24 SER A N 15
ATOM 18927 C CA . SER A 1 24 ? 10.861 4.308 8.821 1.00 75.21 24 SER A CA 15
ATOM 18928 C C . SER A 1 24 ? 11.096 5.809 8.867 1.00 31.34 24 SER A C 15
ATOM 18929 O O . SER A 1 24 ? 12.033 6.320 9.479 1.00 32.52 24 SER A O 15
ATOM 18936 N N . HIS A 1 25 ? 10.174 6.487 8.198 1.00 4.15 25 HIS A N 15
ATOM 18937 C CA . HIS A 1 25 ? 10.138 7.882 7.906 1.00 3.04 25 HIS A CA 15
ATOM 18938 C C . HIS A 1 25 ? 9.201 8.544 8.937 1.00 41.30 25 HIS A C 15
ATOM 18939 O O . HIS A 1 25 ? 9.398 9.700 9.296 1.00 24.25 25 HIS A O 15
ATOM 18952 N N . GLY A 1 26 ? 8.164 7.840 9.414 1.00 13.33 26 GLY A N 15
ATOM 18953 C CA . GLY A 1 26 ? 7.148 8.344 10.343 1.00 24.33 26 GLY A CA 15
ATOM 18954 C C . GLY A 1 26 ? 5.728 8.255 9.792 1.00 22.21 26 GLY A C 15
ATOM 18955 O O . GLY A 1 26 ? 4.817 8.866 10.365 1.00 65.23 26 GLY A O 15
ATOM 18959 N N . VAL A 1 27 ? 5.514 7.519 8.694 1.00 51.34 27 VAL A N 15
ATOM 18960 C CA . VAL A 1 27 ? 4.186 7.363 8.125 1.00 54.14 27 VAL A CA 15
ATOM 18961 C C . VAL A 1 27 ? 3.277 6.606 9.099 1.00 54.21 27 VAL A C 15
ATOM 18962 O O . VAL A 1 27 ? 3.679 5.622 9.715 1.00 1.42 27 VAL A O 15
ATOM 18975 N N . GLN A 1 28 ? 2.035 7.085 9.180 1.00 21.13 28 GLN A N 15
ATOM 18976 C CA . GLN A 1 28 ? 0.921 6.651 10.020 1.00 23.24 28 GLN A CA 15
ATOM 18977 C C . GLN A 1 28 ? 0.342 5.259 9.717 1.00 13.25 28 GLN A C 15
ATOM 18978 O O . GLN A 1 28 ? -0.125 4.612 10.649 1.00 61.32 28 GLN A O 15
ATOM 18990 N N . ALA A 1 29 ? 0.291 4.840 8.441 1.00 11.42 29 ALA A N 15
ATOM 18991 C CA . ALA A 1 29 ? -0.188 3.532 7.978 1.00 75.12 29 ALA A CA 15
ATOM 18992 C C . ALA A 1 29 ? -1.475 3.070 8.661 1.00 24.45 29 ALA A C 15
ATOM 18993 O O . ALA A 1 29 ? -1.461 2.187 9.519 1.00 12.24 29 ALA A O 15
ATOM 19000 N N . ARG A 1 30 ? -2.595 3.672 8.273 1.00 24.31 30 ARG A N 15
ATOM 19001 C CA . ARG A 1 30 ? -3.887 3.441 8.900 1.00 74.40 30 ARG A CA 15
ATOM 19002 C C . ARG A 1 30 ? -4.294 1.967 8.845 1.00 24.45 30 ARG A C 15
ATOM 19003 O O . ARG A 1 30 ? -4.901 1.481 9.799 1.00 11.32 30 ARG A O 15
ATOM 19021 N N . GLU A 1 31 ? -3.973 1.263 7.762 1.00 51.44 31 GLU A N 15
ATOM 19022 C CA . GLU A 1 31 ? -4.133 -0.185 7.670 1.00 11.45 31 GLU A CA 15
ATOM 19023 C C . GLU A 1 31 ? -3.191 -0.718 6.594 1.00 22.21 31 GLU A C 15
ATOM 19024 O O . GLU A 1 31 ? -2.690 0.065 5.786 1.00 43.30 31 GLU A O 15
ATOM 19034 N N . VAL A 1 32 ? -2.990 -2.036 6.521 1.00 75.43 32 VAL A N 15
ATOM 19035 C CA . VAL A 1 32 ? -2.232 -2.688 5.459 1.00 64.40 32 VAL A CA 15
ATOM 19036 C C . VAL A 1 32 ? -2.972 -3.983 5.062 1.00 53.41 32 VAL A C 15
ATOM 19037 O O . VAL A 1 32 ? -3.769 -4.522 5.836 1.00 73.02 32 VAL A O 15
ATOM 19050 N N . ARG A 1 33 ? -2.765 -4.444 3.822 1.00 55.10 33 ARG A N 15
ATOM 19051 C CA . ARG A 1 33 ? -3.366 -5.628 3.205 1.00 23.34 33 ARG A CA 15
ATOM 19052 C C . ARG A 1 33 ? -2.304 -6.320 2.339 1.00 44.41 33 ARG A C 15
ATOM 19053 O O . ARG A 1 33 ? -2.332 -6.172 1.111 1.00 74.13 33 ARG A O 15
ATOM 19071 N N . LEU A 1 34 ? -1.314 -6.977 2.956 1.00 71.44 34 LEU A N 15
ATOM 19072 C CA . LEU A 1 34 ? -0.188 -7.617 2.264 1.00 2.11 34 LEU A CA 15
ATOM 19073 C C . LEU A 1 34 ? -0.631 -8.940 1.634 1.00 55.12 34 LEU A C 15
ATOM 19074 O O . LEU A 1 34 ? -1.811 -9.244 1.485 1.00 34.33 34 LEU A O 15
ATOM 19089 N N . MET A 1 35 ? 0.330 -9.712 1.157 1.00 54.00 35 MET A N 15
ATOM 19090 C CA . MET A 1 35 ? 0.169 -11.106 0.823 1.00 63.52 35 MET A CA 15
ATOM 19091 C C . MET A 1 35 ? 0.133 -11.904 2.114 1.00 64.24 35 MET A C 15
ATOM 19092 O O . MET A 1 35 ? 0.865 -11.611 3.053 1.00 51.31 35 MET A O 15
ATOM 19104 N N . ARG A 1 36 ? -0.640 -12.986 2.096 1.00 32.04 36 ARG A N 15
ATOM 19105 C CA . ARG A 1 36 ? -0.969 -13.818 3.238 1.00 75.30 36 ARG A CA 15
ATOM 19106 C C . ARG A 1 36 ? -1.814 -13.046 4.244 1.00 14.44 36 ARG A C 15
ATOM 19107 O O . ARG A 1 36 ? -1.616 -11.868 4.537 1.00 64.40 36 ARG A O 15
ATOM 19125 N N . ASN A 1 37 ? -2.837 -13.741 4.713 1.00 12.21 37 ASN A N 15
ATOM 19126 C CA . ASN A 1 37 ? -3.796 -13.279 5.714 1.00 73.03 37 ASN A CA 15
ATOM 19127 C C . ASN A 1 37 ? -4.626 -14.437 6.270 1.00 1.24 37 ASN A C 15
ATOM 19128 O O . ASN A 1 37 ? -4.843 -14.510 7.474 1.00 40.34 37 ASN A O 15
ATOM 19138 N N . LYS A 1 38 ? -5.074 -15.336 5.388 1.00 15.34 38 LYS A N 15
ATOM 19139 C CA . LYS A 1 38 ? -6.079 -16.407 5.499 1.00 4.51 38 LYS A CA 15
ATOM 19140 C C . LYS A 1 38 ? -7.479 -16.008 5.964 1.00 21.23 38 LYS A C 15
ATOM 19141 O O . LYS A 1 38 ? -8.429 -16.735 5.682 1.00 2.53 38 LYS A O 15
ATOM 19156 N N . SER A 1 39 ? -7.639 -14.870 6.620 1.00 33.03 39 SER A N 15
ATOM 19157 C CA . SER A 1 39 ? -8.913 -14.372 7.096 1.00 35.15 39 SER A CA 15
ATOM 19158 C C . SER A 1 39 ? -9.621 -13.575 5.987 1.00 34.23 39 SER A C 15
ATOM 19159 O O . SER A 1 39 ? -10.798 -13.833 5.739 1.00 74.44 39 SER A O 15
ATOM 19166 N N . SER A 1 40 ? -8.921 -12.691 5.259 1.00 44.12 40 SER A N 15
ATOM 19167 C CA . SER A 1 40 ? -9.485 -11.926 4.140 1.00 75.03 40 SER A CA 15
ATOM 19168 C C . SER A 1 40 ? -8.871 -12.252 2.776 1.00 33.32 40 SER A C 15
ATOM 19169 O O . SER A 1 40 ? -9.321 -11.708 1.770 1.00 54.13 40 SER A O 15
ATOM 19176 N N . GLY A 1 41 ? -7.867 -13.128 2.688 1.00 44.14 41 GLY A N 15
ATOM 19177 C CA . GLY A 1 41 ? -7.521 -13.768 1.415 1.00 34.11 41 GLY A CA 15
ATOM 19178 C C . GLY A 1 41 ? -6.543 -12.928 0.596 1.00 61.33 41 GLY A C 15
ATOM 19179 O O . GLY A 1 41 ? -6.272 -13.219 -0.570 1.00 22.12 41 GLY A O 15
ATOM 19183 N N . GLN A 1 42 ? -6.038 -11.867 1.219 1.00 62.43 42 GLN A N 15
ATOM 19184 C CA . GLN A 1 42 ? -5.224 -10.813 0.666 1.00 72.30 42 GLN A CA 15
ATOM 19185 C C . GLN A 1 42 ? -3.967 -11.409 0.021 1.00 24.13 42 GLN A C 15
ATOM 19186 O O . GLN A 1 42 ? -3.252 -12.182 0.670 1.00 3.42 42 GLN A O 15
ATOM 19198 N N . SER A 1 43 ? -3.699 -11.073 -1.243 1.00 15.35 43 SER A N 15
ATOM 19199 C CA . SER A 1 43 ? -2.420 -11.193 -1.943 1.00 72.41 43 SER A CA 15
ATOM 19200 C C . SER A 1 43 ? -2.478 -10.541 -3.334 1.00 73.53 43 SER A C 15
ATOM 19201 O O . SER A 1 43 ? -3.531 -10.020 -3.714 1.00 74.53 43 SER A O 15
ATOM 19208 N N . ARG A 1 44 ? -1.357 -10.577 -4.077 1.00 13.01 44 ARG A N 15
ATOM 19209 C CA . ARG A 1 44 ? -1.172 -10.295 -5.499 1.00 2.21 44 ARG A CA 15
ATOM 19210 C C . ARG A 1 44 ? 0.311 -10.337 -5.892 1.00 73.50 44 ARG A C 15
ATOM 19211 O O . ARG A 1 44 ? 0.612 -10.738 -7.014 1.00 73.33 44 ARG A O 15
ATOM 19229 N N . GLY A 1 45 ? 1.229 -9.911 -5.021 1.00 45.21 45 GLY A N 15
ATOM 19230 C CA . GLY A 1 45 ? 2.529 -9.387 -5.436 1.00 41.42 45 GLY A CA 15
ATOM 19231 C C . GLY A 1 45 ? 2.602 -7.882 -5.181 1.00 52.34 45 GLY A C 15
ATOM 19232 O O . GLY A 1 45 ? 3.595 -7.258 -5.560 1.00 24.11 45 GLY A O 15
ATOM 19236 N N . PHE A 1 46 ? 1.578 -7.320 -4.523 1.00 45.24 46 PHE A N 15
ATOM 19237 C CA . PHE A 1 46 ? 1.599 -6.039 -3.851 1.00 24.45 46 PHE A CA 15
ATOM 19238 C C . PHE A 1 46 ? 0.747 -6.122 -2.587 1.00 64.31 46 PHE A C 15
ATOM 19239 O O . PHE A 1 46 ? -0.147 -6.976 -2.484 1.00 70.51 46 PHE A O 15
ATOM 19255 N N . ALA A 1 47 ? 0.995 -5.203 -1.653 1.00 43.03 47 ALA A N 15
ATOM 19256 C CA . ALA A 1 47 ? 0.027 -4.822 -0.638 1.00 12.12 47 ALA A CA 15
ATOM 19257 C C . ALA A 1 47 ? -0.831 -3.675 -1.151 1.00 10.15 47 ALA A C 15
ATOM 19258 O O . ALA A 1 47 ? -0.501 -3.058 -2.164 1.00 44.24 47 ALA A O 15
ATOM 19265 N N . PHE A 1 48 ? -1.847 -3.335 -0.365 1.00 51.22 48 PHE A N 15
ATOM 19266 C CA . PHE A 1 48 ? -2.318 -1.973 -0.205 1.00 14.03 48 PHE A CA 15
ATOM 19267 C C . PHE A 1 48 ? -1.887 -1.541 1.200 1.00 12.33 48 PHE A C 15
ATOM 19268 O O . PHE A 1 48 ? -1.990 -2.343 2.129 1.00 53.52 48 PHE A O 15
ATOM 19284 N N . VAL A 1 49 ? -1.444 -0.300 1.375 1.00 44.13 49 VAL A N 15
ATOM 19285 C CA . VAL A 1 49 ? -1.399 0.407 2.654 1.00 21.24 49 VAL A CA 15
ATOM 19286 C C . VAL A 1 49 ? -2.416 1.526 2.586 1.00 4.55 49 VAL A C 15
ATOM 19287 O O . VAL A 1 49 ? -2.420 2.230 1.586 1.00 45.50 49 VAL A O 15
ATOM 19300 N N . GLU A 1 50 ? -3.250 1.713 3.604 1.00 11.44 50 GLU A N 15
ATOM 19301 C CA . GLU A 1 50 ? -4.181 2.817 3.730 1.00 1.45 50 GLU A CA 15
ATOM 19302 C C . GLU A 1 50 ? -3.542 3.910 4.607 1.00 34.31 50 GLU A C 15
ATOM 19303 O O . GLU A 1 50 ? -2.761 3.613 5.511 1.00 21.11 50 GLU A O 15
ATOM 19313 N N . PHE A 1 51 ? -3.892 5.176 4.387 1.00 3.33 51 PHE A N 15
ATOM 19314 C CA . PHE A 1 51 ? -3.439 6.353 5.117 1.00 50.14 51 PHE A CA 15
ATOM 19315 C C . PHE A 1 51 ? -4.686 7.155 5.510 1.00 65.22 51 PHE A C 15
ATOM 19316 O O . PHE A 1 51 ? -5.726 7.042 4.859 1.00 70.12 51 PHE A O 15
ATOM 19332 N N . SER A 1 52 ? -4.576 8.004 6.532 1.00 12.10 52 SER A N 15
ATOM 19333 C CA . SER A 1 52 ? -5.683 8.796 7.061 1.00 54.55 52 SER A CA 15
ATOM 19334 C C . SER A 1 52 ? -5.505 10.298 6.801 1.00 13.40 52 SER A C 15
ATOM 19335 O O . SER A 1 52 ? -6.405 11.092 7.095 1.00 30.13 52 SER A O 15
ATOM 19342 N N . HIS A 1 53 ? -4.365 10.714 6.250 1.00 54.43 53 HIS A N 15
ATOM 19343 C CA . HIS A 1 53 ? -4.096 12.083 5.840 1.00 33.12 53 HIS A CA 15
ATOM 19344 C C . HIS A 1 53 ? -3.564 11.997 4.420 1.00 74.02 53 HIS A C 15
ATOM 19345 O O . HIS A 1 53 ? -2.643 11.224 4.148 1.00 73.34 53 HIS A O 15
ATOM 19358 N N . LEU A 1 54 ? -4.131 12.807 3.528 1.00 63.12 54 LEU A N 15
ATOM 19359 C CA . LEU A 1 54 ? -3.805 12.821 2.110 1.00 45.15 54 LEU A CA 15
ATOM 19360 C C . LEU A 1 54 ? -2.321 13.053 1.827 1.00 14.44 54 LEU A C 15
ATOM 19361 O O . LEU A 1 54 ? -1.835 12.570 0.809 1.00 63.15 54 LEU A O 15
ATOM 19376 N N . GLN A 1 55 ? -1.604 13.790 2.686 1.00 11.41 55 GLN A N 15
ATOM 19377 C CA . GLN A 1 55 ? -0.264 14.237 2.331 1.00 63.21 55 GLN A CA 15
ATOM 19378 C C . GLN A 1 55 ? 0.755 13.110 2.517 1.00 65.22 55 GLN A C 15
ATOM 19379 O O . GLN A 1 55 ? 1.670 12.979 1.712 1.00 30.23 55 GLN A O 15
ATOM 19391 N N . ASP A 1 56 ? 0.614 12.281 3.562 1.00 31.10 56 ASP A N 15
ATOM 19392 C CA . ASP A 1 56 ? 1.651 11.305 3.927 1.00 61.01 56 ASP A CA 15
ATOM 19393 C C . ASP A 1 56 ? 1.747 10.195 2.885 1.00 22.53 56 ASP A C 15
ATOM 19394 O O . ASP A 1 56 ? 2.817 9.605 2.734 1.00 22.50 56 ASP A O 15
ATOM 19402 N N . ALA A 1 57 ? 0.659 9.937 2.150 1.00 32.40 57 ALA A N 15
ATOM 19403 C CA . ALA A 1 57 ? 0.617 8.973 1.062 1.00 21.21 57 ALA A CA 15
ATOM 19404 C C . ALA A 1 57 ? 1.599 9.425 -0.017 1.00 74.13 57 ALA A C 15
ATOM 19405 O O . ALA A 1 57 ? 2.491 8.668 -0.411 1.00 5.45 57 ALA A O 15
ATOM 19412 N N . THR A 1 58 ? 1.488 10.687 -0.435 1.00 11.11 58 THR A N 15
ATOM 19413 C CA . THR A 1 58 ? 2.352 11.249 -1.452 1.00 11.10 58 THR A CA 15
ATOM 19414 C C . THR A 1 58 ? 3.762 11.380 -0.918 1.00 53.15 58 THR A C 15
ATOM 19415 O O . THR A 1 58 ? 4.711 11.078 -1.634 1.00 65.23 58 THR A O 15
ATOM 19426 N N . ARG A 1 59 ? 3.904 11.783 0.347 1.00 51.15 59 ARG A N 15
ATOM 19427 C CA . ARG A 1 59 ? 5.184 11.863 1.024 1.00 11.34 59 ARG A CA 15
ATOM 19428 C C . ARG A 1 59 ? 5.950 10.564 0.822 1.00 12.45 59 ARG A C 15
ATOM 19429 O O . ARG A 1 59 ? 7.083 10.602 0.357 1.00 5.02 59 ARG A O 15
ATOM 19447 N N . TRP A 1 60 ? 5.306 9.428 1.093 1.00 12.44 60 TRP A N 15
ATOM 19448 C CA . TRP A 1 60 ? 5.948 8.129 1.010 1.00 50.41 60 TRP A CA 15
ATOM 19449 C C . TRP A 1 60 ? 6.336 7.803 -0.431 1.00 51.11 60 TRP A C 15
ATOM 19450 O O . TRP A 1 60 ? 7.437 7.305 -0.664 1.00 24.22 60 TRP A O 15
ATOM 19470 N N . MET A 1 61 ? 5.458 8.084 -1.400 1.00 74.22 61 MET A N 15
ATOM 19471 C CA . MET A 1 61 ? 5.734 7.833 -2.810 1.00 41.32 61 MET A CA 15
ATOM 19472 C C . MET A 1 61 ? 6.900 8.683 -3.302 1.00 14.13 61 MET A C 15
ATOM 19473 O O . MET A 1 61 ? 7.901 8.150 -3.778 1.00 44.14 61 MET A O 15
ATOM 19485 N N . GLU A 1 62 ? 6.749 10.003 -3.245 1.00 71.10 62 GLU A N 15
ATOM 19486 C CA . GLU A 1 62 ? 7.631 10.947 -3.915 1.00 10.04 62 GLU A CA 15
ATOM 19487 C C . GLU A 1 62 ? 8.998 10.934 -3.259 1.00 63.30 62 GLU A C 15
ATOM 19488 O O . GLU A 1 62 ? 10.006 10.965 -3.963 1.00 11.23 62 GLU A O 15
ATOM 19498 N N . ALA A 1 63 ? 9.041 10.799 -1.930 1.00 22.55 63 ALA A N 15
ATOM 19499 C CA . ALA A 1 63 ? 10.298 10.662 -1.194 1.00 51.44 63 ALA A CA 15
ATOM 19500 C C . ALA A 1 63 ? 11.105 9.496 -1.738 1.00 44.43 63 ALA A C 15
ATOM 19501 O O . ALA A 1 63 ? 12.311 9.626 -1.962 1.00 10.12 63 ALA A O 15
ATOM 19508 N N . ASN A 1 64 ? 10.436 8.370 -1.975 1.00 32.52 64 ASN A N 15
ATOM 19509 C CA . ASN A 1 64 ? 11.078 7.148 -2.424 1.00 30.51 64 ASN A CA 15
ATOM 19510 C C . ASN A 1 64 ? 11.188 7.080 -3.937 1.00 70.24 64 ASN A C 15
ATOM 19511 O O . ASN A 1 64 ? 11.493 6.021 -4.473 1.00 54.30 64 ASN A O 15
ATOM 19521 N N . GLN A 1 65 ? 10.939 8.191 -4.641 1.00 22.33 65 GLN A N 15
ATOM 19522 C CA . GLN A 1 65 ? 11.072 8.300 -6.092 1.00 51.11 65 GLN A CA 15
ATOM 19523 C C . GLN A 1 65 ? 10.183 7.264 -6.792 1.00 62.22 65 GLN A C 15
ATOM 19524 O O . GLN A 1 65 ? 10.454 6.860 -7.921 1.00 45.14 65 GLN A O 15
ATOM 19536 N N . HIS A 1 66 ? 9.095 6.875 -6.122 1.00 70.33 66 HIS A N 15
ATOM 19537 C CA . HIS A 1 66 ? 8.162 5.824 -6.486 1.00 53.33 66 HIS A CA 15
ATOM 19538 C C . HIS A 1 66 ? 8.734 4.388 -6.429 1.00 63.53 66 HIS A C 15
ATOM 19539 O O . HIS A 1 66 ? 8.021 3.476 -6.857 1.00 71.33 66 HIS A O 15
ATOM 19552 N N . SER A 1 67 ? 9.937 4.124 -5.899 1.00 4.45 67 SER A N 15
ATOM 19553 C CA . SER A 1 67 ? 10.538 2.786 -5.954 1.00 21.55 67 SER A CA 15
ATOM 19554 C C . SER A 1 67 ? 11.402 2.443 -4.731 1.00 4.45 67 SER A C 15
ATOM 19555 O O . SER A 1 67 ? 12.540 2.892 -4.606 1.00 44.14 67 SER A O 15
ATOM 19562 N N . LEU A 1 68 ? 10.858 1.623 -3.827 1.00 3.25 68 LEU A N 15
ATOM 19563 C CA . LEU A 1 68 ? 11.495 1.127 -2.601 1.00 43.32 68 LEU A CA 15
ATOM 19564 C C . LEU A 1 68 ? 12.364 -0.107 -2.860 1.00 10.41 68 LEU A C 15
ATOM 19565 O O . LEU A 1 68 ? 12.450 -0.595 -3.992 1.00 21.35 68 LEU A O 15
ATOM 19580 N N . ASN A 1 69 ? 12.977 -0.644 -1.797 1.00 5.02 69 ASN A N 15
ATOM 19581 C CA . ASN A 1 69 ? 13.767 -1.873 -1.849 1.00 31.23 69 ASN A CA 15
ATOM 19582 C C . ASN A 1 69 ? 13.602 -2.652 -0.551 1.00 4.31 69 ASN A C 15
ATOM 19583 O O . ASN A 1 69 ? 14.057 -2.192 0.499 1.00 53.30 69 ASN A O 15
ATOM 19593 N N . ILE A 1 70 ? 12.902 -3.784 -0.591 1.00 23.33 70 ILE A N 15
ATOM 19594 C CA . ILE A 1 70 ? 12.499 -4.553 0.580 1.00 14.25 70 ILE A CA 15
ATOM 19595 C C . ILE A 1 70 ? 12.915 -5.996 0.359 1.00 71.54 70 ILE A C 15
ATOM 19596 O O . ILE A 1 70 ? 12.676 -6.555 -0.716 1.00 34.45 70 ILE A O 15
ATOM 19611 N N . LEU A 1 71 ? 13.565 -6.585 1.369 1.00 3.42 71 LEU A N 15
ATOM 19612 C CA . LEU A 1 71 ? 14.201 -7.898 1.303 1.00 60.12 71 LEU A CA 15
ATOM 19613 C C . LEU A 1 71 ? 15.179 -7.975 0.115 1.00 4.15 71 LEU A C 15
ATOM 19614 O O . LEU A 1 71 ? 15.511 -9.072 -0.331 1.00 22.43 71 LEU A O 15
ATOM 19629 N N . GLY A 1 72 ? 15.656 -6.823 -0.378 1.00 51.44 72 GLY A N 15
ATOM 19630 C C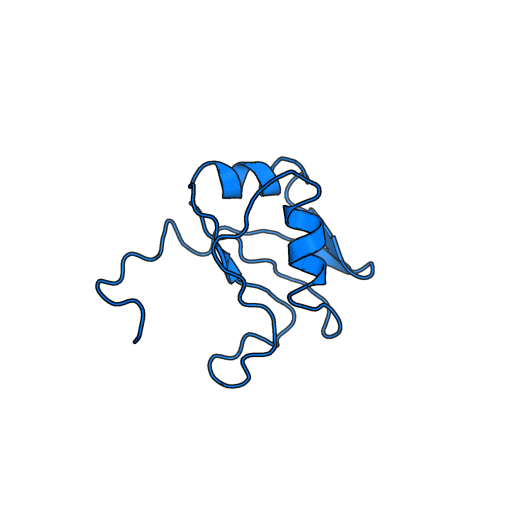A . GLY A 1 72 ? 16.594 -6.694 -1.483 1.00 40.33 72 GLY A CA 15
ATOM 19631 C C . GLY A 1 72 ? 15.936 -6.564 -2.854 1.00 21.44 72 GLY A C 15
ATOM 19632 O O . GLY A 1 72 ? 16.627 -6.179 -3.797 1.00 33.45 72 GLY A O 15
ATOM 19636 N N . GLN A 1 73 ? 14.630 -6.813 -2.996 1.00 14.25 73 GLN A N 15
ATOM 19637 C CA . GLN A 1 73 ? 13.959 -6.727 -4.281 1.00 44.31 73 GLN A CA 15
ATOM 19638 C C . GLN A 1 73 ? 13.604 -5.272 -4.536 1.00 32.34 73 GLN A C 15
ATOM 19639 O O . GLN A 1 73 ? 13.173 -4.566 -3.621 1.00 5.11 73 GLN A O 15
ATOM 19651 N N . LYS A 1 74 ? 13.726 -4.841 -5.790 1.00 31.23 74 LYS A N 15
ATOM 19652 C CA . LYS A 1 74 ? 13.157 -3.598 -6.268 1.00 32.53 74 LYS A CA 15
ATOM 19653 C C . LYS A 1 74 ? 11.646 -3.692 -6.137 1.00 63.34 74 LYS A C 15
ATOM 19654 O O . LYS A 1 74 ? 11.046 -4.659 -6.610 1.00 71.54 74 LYS A O 15
ATOM 19669 N N . VAL A 1 75 ? 11.042 -2.667 -5.561 1.00 33.21 75 VAL A N 15
ATOM 19670 C CA . VAL A 1 75 ? 9.604 -2.515 -5.447 1.00 11.23 75 VAL A CA 15
ATOM 19671 C C . VAL A 1 75 ? 9.245 -1.190 -6.133 1.00 42.42 75 VAL A C 15
ATOM 19672 O O . VAL A 1 75 ? 10.092 -0.308 -6.282 1.00 50.42 75 VAL A O 15
ATOM 19685 N N . SER A 1 76 ? 7.996 -1.043 -6.567 1.00 50.01 76 SER A N 15
ATOM 19686 C CA . SER A 1 76 ? 7.438 0.186 -7.123 1.00 21.35 76 SER A CA 15
ATOM 19687 C C . SER A 1 76 ? 6.133 0.525 -6.405 1.00 32.31 76 SER A C 15
ATOM 19688 O O . SER A 1 76 ? 5.408 -0.385 -6.008 1.00 70.53 76 SER A O 15
ATOM 19695 N N . MET A 1 77 ? 5.802 1.811 -6.251 1.00 61.23 77 MET A N 15
ATOM 19696 C CA . MET A 1 77 ? 4.563 2.265 -5.622 1.00 54.02 77 MET A CA 15
ATOM 19697 C C . MET A 1 77 ? 3.700 3.061 -6.591 1.00 23.51 77 MET A C 15
ATOM 19698 O O . MET A 1 77 ? 4.213 3.773 -7.459 1.00 43.32 77 MET A O 15
ATOM 19710 N N . HIS A 1 78 ? 2.386 2.939 -6.410 1.00 30.51 78 HIS A N 15
ATOM 19711 C CA . HIS A 1 78 ? 1.359 3.571 -7.219 1.00 13.12 78 HIS A CA 15
ATOM 19712 C C . HIS A 1 78 ? 0.198 3.972 -6.316 1.00 41.10 78 HIS A C 15
ATOM 19713 O O . HIS A 1 78 ? -0.015 3.347 -5.272 1.00 74.13 78 HIS A O 15
ATOM 19726 N N . TYR A 1 79 ? -0.590 4.948 -6.765 1.00 23.23 79 TYR A N 15
ATOM 19727 C CA . TYR A 1 79 ? -1.892 5.289 -6.233 1.00 30.32 79 TYR A CA 15
ATOM 19728 C C . TYR A 1 79 ? -2.964 4.423 -6.882 1.00 70.54 79 TYR A C 15
ATOM 19729 O O . TYR A 1 79 ? -3.693 4.862 -7.772 1.00 30.34 79 TYR A O 15
ATOM 19746 N N . SER A 1 80 ? -3.082 3.191 -6.405 1.00 72.14 80 SER A N 15
ATOM 19747 C CA . SER A 1 80 ? -4.305 2.406 -6.452 1.00 34.13 80 SER A CA 15
ATOM 19748 C C . SER A 1 80 ? -5.282 3.114 -5.512 1.00 50.01 80 SER A C 15
ATOM 19749 O O . SER A 1 80 ? -5.427 2.723 -4.356 1.00 25.33 80 SER A O 15
ATOM 19756 N N . ASP A 1 81 ? -5.887 4.218 -5.943 1.00 5.22 81 ASP A N 15
ATOM 19757 C CA . ASP A 1 81 ? -6.913 4.861 -5.128 1.00 44.35 81 ASP A CA 15
ATOM 19758 C C . ASP A 1 81 ? -8.115 3.907 -4.985 1.00 11.12 81 ASP A C 15
ATOM 19759 O O . ASP A 1 81 ? -8.213 2.928 -5.740 1.00 54.31 81 ASP A O 15
ATOM 19767 N N . PRO A 1 82 ? -9.018 4.095 -4.011 1.00 21.03 82 PRO A N 15
ATOM 19768 C CA . PRO A 1 82 ? -10.104 3.149 -3.811 1.00 11.24 82 PRO A CA 15
ATOM 19769 C C . PRO A 1 82 ? -11.221 3.288 -4.848 1.00 54.13 82 PRO A C 15
ATOM 19770 O O . PRO A 1 82 ? -11.824 2.268 -5.189 1.00 3.43 82 PRO A O 15
ATOM 19778 N N . LYS A 1 83 ? -11.475 4.524 -5.308 1.00 12.21 83 LYS A N 15
ATOM 19779 C CA . LYS A 1 83 ? -12.583 5.000 -6.147 1.00 12.42 83 LYS A CA 15
ATOM 19780 C C . LYS A 1 83 ? -13.969 4.669 -5.589 1.00 10.32 83 LYS A C 15
ATOM 19781 O O . LYS A 1 83 ? -14.082 3.897 -4.631 1.00 64.21 83 LYS A O 15
ATOM 19796 N N . PRO A 1 84 ? -15.056 5.277 -6.091 1.00 5.52 84 PRO A N 15
ATOM 19797 C CA . PRO A 1 84 ? -16.368 4.693 -5.927 1.00 52.15 84 PRO A CA 15
ATOM 19798 C C . PRO A 1 84 ? -16.365 3.387 -6.728 1.00 30.22 84 PRO A C 15
ATOM 19799 O O . PRO A 1 84 ? -16.318 3.420 -7.953 1.00 23.42 84 PRO A O 15
ATOM 19807 N N . LYS A 1 85 ? -16.300 2.230 -6.070 1.00 51.52 85 LYS A N 15
ATOM 19808 C CA . LYS A 1 85 ? -16.273 0.911 -6.703 1.00 32.31 85 LYS A CA 15
ATOM 19809 C C . LYS A 1 85 ? -17.525 0.082 -6.397 1.00 54.52 85 LYS A C 15
ATOM 19810 O O . LYS A 1 85 ? -17.532 -1.146 -6.487 1.00 21.23 85 LYS A O 15
ATOM 19825 N N . ILE A 1 86 ? -18.569 0.748 -5.939 1.00 64.05 86 ILE A N 15
ATOM 19826 C CA . ILE A 1 86 ? -19.855 0.173 -5.569 1.00 25.33 86 ILE A CA 15
ATOM 19827 C C . ILE A 1 86 ? -20.664 -0.093 -6.843 1.00 72.31 86 ILE A C 15
ATOM 19828 O O . ILE A 1 86 ? -20.360 0.440 -7.911 1.00 10.44 86 ILE A O 15
ATOM 19843 N N . ASN A 1 87 ? -21.737 -0.879 -6.722 1.00 34.44 87 ASN A N 15
ATOM 19844 C CA . ASN A 1 87 ? -22.804 -0.941 -7.724 1.00 63.04 87 ASN A CA 15
ATOM 19845 C C . ASN A 1 87 ? -23.592 0.362 -7.871 1.00 71.25 87 ASN A C 15
ATOM 19846 O O . ASN A 1 87 ? -24.416 0.493 -8.771 1.00 42.52 87 ASN A O 15
ATOM 19856 N N . GLU A 1 88 ? -23.310 1.326 -7.013 1.00 42.21 88 GLU A N 15
ATOM 19857 C CA . GLU A 1 88 ? -23.964 2.616 -6.914 1.00 42.52 88 GLU A CA 15
ATOM 19858 C C . GLU A 1 88 ? -22.901 3.677 -7.144 1.00 32.10 88 GLU A C 15
ATOM 19859 O O . GLU A 1 88 ? -22.051 3.931 -6.290 1.00 11.32 88 GLU A O 15
ATOM 19869 N N . ASP A 1 89 ? -22.918 4.241 -8.346 1.00 24.31 89 ASP A N 15
ATOM 19870 C CA . ASP A 1 89 ? -21.930 5.198 -8.844 1.00 11.32 89 ASP A CA 15
ATOM 19871 C C . ASP A 1 89 ? -22.595 6.525 -9.217 1.00 53.15 89 ASP A C 15
ATOM 19872 O O . ASP A 1 89 ? -21.934 7.502 -9.562 1.00 42.21 89 ASP A O 15
ATOM 19880 N N . TRP A 1 90 ? -23.923 6.561 -9.159 1.00 11.24 90 TRP A N 15
ATOM 19881 C CA . TRP A 1 90 ? -24.778 7.699 -9.439 1.00 3.52 90 TRP A CA 15
ATOM 19882 C C . TRP A 1 90 ? -25.890 7.817 -8.383 1.00 2.31 90 TRP A C 15
ATOM 19883 O O . TRP A 1 90 ? -26.824 8.596 -8.579 1.00 43.24 90 TRP A O 15
ATOM 19903 N N . LEU A 1 91 ? -25.809 7.044 -7.291 1.00 3.34 91 LEU A N 15
ATOM 19904 C CA . LEU A 1 91 ? -26.725 7.066 -6.150 1.00 13.52 91 LEU A CA 15
ATOM 19905 C C . LEU A 1 91 ? -25.968 7.555 -4.932 1.00 71.15 91 LEU A C 15
ATOM 19906 O O . LEU A 1 91 ? -26.620 8.065 -3.994 1.00 45.11 91 LEU A O 15
ATOM 19921 N N . SER A 1 1 ? -6.296 8.045 -3.767 1.00 1.13 1 SER A N 16
ATOM 19922 C CA . SER A 1 1 ? -6.529 6.791 -3.038 1.00 54.13 1 SER A CA 16
ATOM 19923 C C . SER A 1 1 ? -6.218 6.971 -1.555 1.00 1.54 1 SER A C 16
ATOM 19924 O O . SER A 1 1 ? -5.842 8.046 -1.098 1.00 64.45 1 SER A O 16
ATOM 19931 N N . ASN A 1 2 ? -6.407 5.890 -0.803 1.00 43.23 2 ASN A N 16
ATOM 19932 C CA . ASN A 1 2 ? -5.908 5.623 0.540 1.00 62.01 2 ASN A CA 16
ATOM 19933 C C . ASN A 1 2 ? -5.352 4.189 0.620 1.00 4.22 2 ASN A C 16
ATOM 19934 O O . ASN A 1 2 ? -5.085 3.693 1.711 1.00 0.21 2 ASN A O 16
ATOM 19944 N N . ILE A 1 3 ? -5.158 3.532 -0.529 1.00 33.04 3 ILE A N 16
ATOM 19945 C CA . ILE A 1 3 ? -4.580 2.207 -0.702 1.00 75.33 3 ILE A CA 16
ATOM 19946 C C . ILE A 1 3 ? -3.450 2.359 -1.716 1.00 11.34 3 ILE A C 16
ATOM 19947 O O . ILE A 1 3 ? -3.649 2.919 -2.805 1.00 3.14 3 ILE A O 16
ATOM 19962 N N . VAL A 1 4 ? -2.293 1.845 -1.327 1.00 32.13 4 VAL A N 16
ATOM 19963 C CA . VAL A 1 4 ? -1.037 1.812 -2.045 1.00 64.41 4 VAL A CA 16
ATOM 19964 C C . VAL A 1 4 ? -0.694 0.333 -2.211 1.00 12.43 4 VAL A C 16
ATOM 19965 O O . VAL A 1 4 ? -0.436 -0.370 -1.231 1.00 73.12 4 VAL A O 16
ATOM 19978 N N . MET A 1 5 ? -0.757 -0.144 -3.453 1.00 40.13 5 MET A N 16
ATOM 19979 C CA . MET A 1 5 ? -0.426 -1.510 -3.817 1.00 33.44 5 MET A CA 16
ATOM 19980 C C . MET A 1 5 ? 1.052 -1.564 -4.153 1.00 63.44 5 MET A C 16
ATOM 19981 O O . MET A 1 5 ? 1.481 -0.897 -5.094 1.00 15.23 5 MET A O 16
ATOM 19993 N N . LEU A 1 6 ? 1.831 -2.308 -3.370 1.00 40.21 6 LEU A N 16
ATOM 19994 C CA . LEU A 1 6 ? 3.262 -2.489 -3.585 1.00 62.22 6 LEU A CA 16
ATOM 19995 C C . LEU A 1 6 ? 3.430 -3.647 -4.556 1.00 60.31 6 LEU A C 16
ATOM 19996 O O . LEU A 1 6 ? 3.308 -4.795 -4.135 1.00 44.30 6 LEU A O 16
ATOM 20011 N N . ARG A 1 7 ? 3.659 -3.391 -5.844 1.00 31.32 7 ARG A N 16
ATOM 20012 C CA . ARG A 1 7 ? 4.040 -4.463 -6.764 1.00 22.52 7 ARG A CA 16
ATOM 20013 C C . ARG A 1 7 ? 5.515 -4.769 -6.556 1.00 33.41 7 ARG A C 16
ATOM 20014 O O . ARG A 1 7 ? 6.297 -3.859 -6.285 1.00 34.23 7 ARG A O 16
ATOM 20032 N N . MET A 1 8 ? 5.903 -6.014 -6.840 1.00 14.45 8 MET A N 16
ATOM 20033 C CA . MET A 1 8 ? 7.287 -6.491 -6.894 1.00 61.41 8 MET A CA 16
ATOM 20034 C C . MET A 1 8 ? 7.891 -6.673 -5.494 1.00 53.42 8 MET A C 16
ATOM 20035 O O . MET A 1 8 ? 9.022 -6.262 -5.221 1.00 40.10 8 MET A O 16
ATOM 20047 N N . LEU A 1 9 ? 7.139 -7.293 -4.581 1.00 32.11 9 LEU A N 16
ATOM 20048 C CA . LEU A 1 9 ? 7.682 -7.739 -3.308 1.00 60.24 9 LEU A CA 16
ATOM 20049 C C . LEU A 1 9 ? 8.338 -9.119 -3.478 1.00 34.31 9 LEU A C 16
ATOM 20050 O O . LEU A 1 9 ? 7.751 -9.976 -4.152 1.00 0.24 9 LEU A O 16
ATOM 20065 N N . PRO A 1 10 ? 9.454 -9.398 -2.778 1.00 4.35 10 PRO A N 16
ATOM 20066 C CA . PRO A 1 10 ? 10.104 -10.702 -2.739 1.00 1.24 10 PRO A CA 16
ATOM 20067 C C . PRO A 1 10 ? 9.270 -11.696 -1.947 1.00 73.14 10 PRO A C 16
ATOM 20068 O O . PRO A 1 10 ? 8.307 -11.332 -1.262 1.00 64.53 10 PRO A O 16
ATOM 20076 N N . GLN A 1 11 ? 9.674 -12.962 -2.000 1.00 31.53 11 GLN A N 16
ATOM 20077 C CA . GLN A 1 11 ? 8.942 -14.024 -1.333 1.00 40.20 11 GLN A CA 16
ATOM 20078 C C . GLN A 1 11 ? 9.097 -13.929 0.187 1.00 55.22 11 GLN A C 16
ATOM 20079 O O . GLN A 1 11 ? 8.199 -14.380 0.900 1.00 20.52 11 GLN A O 16
ATOM 20091 N N . ALA A 1 12 ? 10.216 -13.372 0.666 1.00 11.11 12 ALA A N 16
ATOM 20092 C CA . ALA A 1 12 ? 10.514 -13.241 2.087 1.00 2.15 12 ALA A CA 16
ATOM 20093 C C . ALA A 1 12 ? 9.741 -12.101 2.746 1.00 51.31 12 ALA A C 16
ATOM 20094 O O . ALA A 1 12 ? 9.410 -12.222 3.923 1.00 34.24 12 ALA A O 16
ATOM 20101 N N . ALA A 1 13 ? 9.479 -11.020 1.996 1.00 73.31 13 ALA A N 16
ATOM 20102 C CA . ALA A 1 13 ? 8.994 -9.740 2.508 1.00 15.03 13 ALA A CA 16
ATOM 20103 C C . ALA A 1 13 ? 7.864 -9.929 3.524 1.00 63.10 13 ALA A C 16
ATOM 20104 O O . ALA A 1 13 ? 6.860 -10.588 3.208 1.00 61.02 13 ALA A O 16
ATOM 20111 N N . THR A 1 14 ? 8.042 -9.352 4.717 1.00 13.45 14 THR A N 16
ATOM 20112 C CA . THR A 1 14 ? 7.075 -9.459 5.794 1.00 41.50 14 THR A CA 16
ATOM 20113 C C . THR A 1 14 ? 6.222 -8.199 5.840 1.00 74.43 14 THR A C 16
ATOM 20114 O O . THR A 1 14 ? 6.560 -7.150 5.288 1.00 0.11 14 THR A O 16
ATOM 20125 N N . GLU A 1 15 ? 5.081 -8.297 6.506 1.00 4.24 15 GLU A N 16
ATOM 20126 C CA . GLU A 1 15 ? 4.231 -7.159 6.765 1.00 31.44 15 GLU A CA 16
ATOM 20127 C C . GLU A 1 15 ? 4.916 -6.192 7.745 1.00 20.11 15 GLU A C 16
ATOM 20128 O O . GLU A 1 15 ? 4.672 -4.989 7.699 1.00 64.10 15 GLU A O 16
ATOM 20138 N N . ASP A 1 16 ? 5.816 -6.714 8.582 1.00 22.05 16 ASP A N 16
ATOM 20139 C CA . ASP A 1 16 ? 6.636 -5.960 9.526 1.00 34.22 16 ASP A CA 16
ATOM 20140 C C . ASP A 1 16 ? 7.689 -5.139 8.776 1.00 43.54 16 ASP A C 16
ATOM 20141 O O . ASP A 1 16 ? 7.929 -3.983 9.120 1.00 21.21 16 ASP A O 16
ATOM 20149 N N . ASP A 1 17 ? 8.252 -5.697 7.691 1.00 13.24 17 ASP A N 16
ATOM 20150 C CA . ASP A 1 17 ? 9.154 -4.999 6.775 1.00 22.04 17 ASP A CA 16
ATOM 20151 C C . ASP A 1 17 ? 8.448 -3.751 6.238 1.00 12.52 17 ASP A C 16
ATOM 20152 O O . ASP A 1 17 ? 9.035 -2.670 6.177 1.00 51.30 17 ASP A O 16
ATOM 20160 N N . ILE A 1 18 ? 7.165 -3.882 5.872 1.00 32.05 18 ILE A N 16
ATOM 20161 C CA . ILE A 1 18 ? 6.379 -2.747 5.404 1.00 75.11 18 ILE A CA 16
ATOM 20162 C C . ILE A 1 18 ? 6.186 -1.744 6.542 1.00 55.41 18 ILE A C 16
ATOM 20163 O O . ILE A 1 18 ? 6.281 -0.546 6.289 1.00 21.04 18 ILE A O 16
ATOM 20178 N N . ARG A 1 19 ? 5.901 -2.183 7.774 1.00 52.44 19 ARG A N 16
ATOM 20179 C CA . ARG A 1 19 ? 5.632 -1.252 8.873 1.00 15.23 19 ARG A CA 16
ATOM 20180 C C . ARG A 1 19 ? 6.791 -0.284 9.081 1.00 32.24 19 ARG A C 16
ATOM 20181 O O . ARG A 1 19 ? 6.541 0.924 9.184 1.00 73.12 19 ARG A O 16
ATOM 20199 N N . GLY A 1 20 ? 8.030 -0.777 9.060 1.00 13.34 20 GLY A N 16
ATOM 20200 C CA . GLY A 1 20 ? 9.189 0.102 9.124 1.00 2.43 20 GLY A CA 16
ATOM 20201 C C . GLY A 1 20 ? 9.238 1.047 7.921 1.00 1.31 20 GLY A C 16
ATOM 20202 O O . GLY A 1 20 ? 9.415 2.259 8.085 1.00 14.20 20 GLY A O 16
ATOM 20206 N N . GLN A 1 21 ? 9.006 0.521 6.714 1.00 42.43 21 GLN A N 16
ATOM 20207 C CA . GLN A 1 21 ? 9.050 1.277 5.469 1.00 73.12 21 GLN A CA 16
ATOM 20208 C C . GLN A 1 21 ? 7.926 2.307 5.355 1.00 50.15 21 GLN A C 16
ATOM 20209 O O . GLN A 1 21 ? 7.976 3.116 4.430 1.00 22.14 21 GLN A O 16
ATOM 20221 N N . LEU A 1 22 ? 6.941 2.323 6.256 1.00 3.53 22 LEU A N 16
ATOM 20222 C CA . LEU A 1 22 ? 5.960 3.394 6.377 1.00 62.41 22 LEU A CA 16
ATOM 20223 C C . LEU A 1 22 ? 6.485 4.452 7.330 1.00 65.04 22 LEU A C 16
ATOM 20224 O O . LEU A 1 22 ? 6.593 5.626 6.960 1.00 31.34 22 LEU A O 16
ATOM 20239 N N . GLN A 1 23 ? 6.791 4.039 8.565 1.00 2.53 23 GLN A N 16
ATOM 20240 C CA . GLN A 1 23 ? 7.103 4.965 9.640 1.00 30.24 23 GLN A CA 16
ATOM 20241 C C . GLN A 1 23 ? 8.336 5.807 9.328 1.00 30.31 23 GLN A C 16
ATOM 20242 O O . GLN A 1 23 ? 8.397 6.948 9.787 1.00 50.33 23 GLN A O 16
ATOM 20254 N N . SER A 1 24 ? 9.261 5.304 8.509 1.00 70.45 24 SER A N 16
ATOM 20255 C CA . SER A 1 24 ? 10.419 6.047 8.040 1.00 65.45 24 SER A CA 16
ATOM 20256 C C . SER A 1 24 ? 9.996 7.386 7.406 1.00 65.25 24 SER A C 16
ATOM 20257 O O . SER A 1 24 ? 10.500 8.442 7.795 1.00 12.30 24 SER A O 16
ATOM 20264 N N . HIS A 1 25 ? 9.009 7.376 6.501 1.00 63.44 25 HIS A N 16
ATOM 20265 C CA . HIS A 1 25 ? 8.511 8.576 5.817 1.00 12.31 25 HIS A CA 16
ATOM 20266 C C . HIS A 1 25 ? 7.619 9.435 6.729 1.00 43.15 25 HIS A C 16
ATOM 20267 O O . HIS A 1 25 ? 7.322 10.581 6.393 1.00 13.13 25 HIS A O 16
ATOM 20280 N N . GLY A 1 26 ? 7.197 8.893 7.876 1.00 1.21 26 GLY A N 16
ATOM 20281 C CA . GLY A 1 26 ? 6.423 9.581 8.903 1.00 30.14 26 GLY A CA 16
ATOM 20282 C C . GLY A 1 26 ? 5.000 9.040 9.008 1.00 53.34 26 GLY A C 16
ATOM 20283 O O . GLY A 1 26 ? 4.341 9.245 10.024 1.00 22.11 26 GLY A O 16
ATOM 20287 N N . VAL A 1 27 ? 4.532 8.290 8.012 1.00 61.15 27 VAL A N 16
ATOM 20288 C CA . VAL A 1 27 ? 3.144 7.860 7.875 1.00 32.13 27 VAL A CA 16
ATOM 20289 C C . VAL A 1 27 ? 2.903 6.693 8.835 1.00 24.13 27 VAL A C 16
ATOM 20290 O O . VAL A 1 27 ? 3.843 5.987 9.217 1.00 41.25 27 VAL A O 16
ATOM 20303 N N . GLN A 1 28 ? 1.655 6.474 9.241 1.00 22.22 28 GLN A N 16
ATOM 20304 C CA . GLN A 1 28 ? 1.236 5.262 9.938 1.00 61.15 28 GLN A CA 16
ATOM 20305 C C . GLN A 1 28 ? 0.542 4.353 8.923 1.00 50.12 28 GLN A C 16
ATOM 20306 O O . GLN A 1 28 ? -0.120 4.871 8.022 1.00 34.20 28 GLN A O 16
ATOM 20318 N N . ALA A 1 29 ? 0.595 3.029 9.087 1.00 22.33 29 ALA A N 16
ATOM 20319 C CA . ALA A 1 29 ? -0.430 2.158 8.584 1.00 11.45 29 ALA A CA 16
ATOM 20320 C C . ALA A 1 29 ? -1.663 2.285 9.456 1.00 64.11 29 ALA A C 16
ATOM 20321 O O . ALA A 1 29 ? -1.519 2.458 10.667 1.00 42.11 29 ALA A O 16
ATOM 20328 N N . ARG A 1 30 ? -2.851 2.131 8.871 1.00 65.14 30 ARG A N 16
ATOM 20329 C CA . ARG A 1 30 ? -4.088 1.953 9.625 1.00 70.03 30 ARG A CA 16
ATOM 20330 C C . ARG A 1 30 ? -4.675 0.562 9.411 1.00 54.34 30 ARG A C 16
ATOM 20331 O O . ARG A 1 30 ? -5.374 0.069 10.290 1.00 71.22 30 ARG A O 16
ATOM 20349 N N . GLU A 1 31 ? -4.398 -0.069 8.277 1.00 32.04 31 GLU A N 16
ATOM 20350 C CA . GLU A 1 31 ? -4.615 -1.490 8.066 1.00 73.10 31 GLU A CA 16
ATOM 20351 C C . GLU A 1 31 ? -3.435 -2.003 7.245 1.00 51.51 31 GLU A C 16
ATOM 20352 O O . GLU A 1 31 ? -2.815 -1.222 6.514 1.00 54.21 31 GLU A O 16
ATOM 20362 N N . VAL A 1 32 ? -3.125 -3.296 7.319 1.00 34.42 32 VAL A N 16
ATOM 20363 C CA . VAL A 1 32 ? -2.161 -3.917 6.423 1.00 32.02 32 VAL A CA 16
ATOM 20364 C C . VAL A 1 32 ? -2.690 -5.307 6.040 1.00 1.52 32 VAL A C 16
ATOM 20365 O O . VAL A 1 32 ? -3.552 -5.888 6.710 1.00 20.32 32 VAL A O 16
ATOM 20378 N N . ARG A 1 33 ? -2.228 -5.810 4.897 1.00 14.51 33 ARG A N 16
ATOM 20379 C CA . ARG A 1 33 ? -2.543 -7.115 4.334 1.00 20.42 33 ARG A CA 16
ATOM 20380 C C . ARG A 1 33 ? -1.404 -7.503 3.399 1.00 73.40 33 ARG A C 16
ATOM 20381 O O . ARG A 1 33 ? -1.465 -7.250 2.200 1.00 2.32 33 ARG A O 16
ATOM 20399 N N . LEU A 1 34 ? -0.346 -8.066 3.987 1.00 62.10 34 LEU A N 16
ATOM 20400 C CA . LEU A 1 34 ? 0.793 -8.727 3.378 1.00 72.03 34 LEU A CA 16
ATOM 20401 C C . LEU A 1 34 ? 0.989 -10.069 4.124 1.00 62.23 34 LEU A C 16
ATOM 20402 O O . LEU A 1 34 ? 0.061 -10.654 4.691 1.00 43.34 34 LEU A O 16
ATOM 20417 N N . MET A 1 35 ? 2.232 -10.551 4.121 1.00 55.12 35 MET A N 16
ATOM 20418 C CA . MET A 1 35 ? 2.773 -11.848 4.453 1.00 20.04 35 MET A CA 16
ATOM 20419 C C . MET A 1 35 ? 2.125 -12.918 3.610 1.00 60.32 35 MET A C 16
ATOM 20420 O O . MET A 1 35 ? 2.700 -13.302 2.597 1.00 0.44 35 MET A O 16
ATOM 20432 N N . ARG A 1 36 ? 0.988 -13.437 4.058 1.00 74.44 36 ARG A N 16
ATOM 20433 C CA . ARG A 1 36 ? 0.316 -14.633 3.570 1.00 32.13 36 ARG A CA 16
ATOM 20434 C C . ARG A 1 36 ? -0.828 -14.904 4.504 1.00 42.22 36 ARG A C 16
ATOM 20435 O O . ARG A 1 36 ? -0.771 -14.498 5.662 1.00 52.11 36 ARG A O 16
ATOM 20453 N N . ASN A 1 37 ? -1.850 -15.605 4.013 1.00 41.11 37 ASN A N 16
ATOM 20454 C CA . ASN A 1 37 ? -2.910 -16.105 4.876 1.00 52.11 37 ASN A CA 16
ATOM 20455 C C . ASN A 1 37 ? -3.799 -17.181 4.237 1.00 53.10 37 ASN A C 16
ATOM 20456 O O . ASN A 1 37 ? -4.715 -17.665 4.889 1.00 21.01 37 ASN A O 16
ATOM 20466 N N . LYS A 1 38 ? -3.576 -17.539 2.963 1.00 61.23 38 LYS A N 16
ATOM 20467 C CA . LYS A 1 38 ? -4.445 -18.310 2.055 1.00 34.25 38 LYS A CA 16
ATOM 20468 C C . LYS A 1 38 ? -5.936 -17.966 1.982 1.00 31.32 38 LYS A C 16
ATOM 20469 O O . LYS A 1 38 ? -6.588 -18.438 1.052 1.00 41.21 38 LYS A O 16
ATOM 20484 N N . SER A 1 39 ? -6.512 -17.187 2.886 1.00 11.51 39 SER A N 16
ATOM 20485 C CA . SER A 1 39 ? -7.956 -17.102 3.010 1.00 73.40 39 SER A CA 16
ATOM 20486 C C . SER A 1 39 ? -8.590 -16.015 2.141 1.00 63.31 39 SER A C 16
ATOM 20487 O O . SER A 1 39 ? -9.715 -16.188 1.681 1.00 35.23 39 SER A O 16
ATOM 20494 N N . SER A 1 40 ? -7.870 -14.927 1.861 1.00 11.55 40 SER A N 16
ATOM 20495 C CA . SER A 1 40 ? -8.322 -13.877 0.943 1.00 24.15 40 SER A CA 16
ATOM 20496 C C . SER A 1 40 ? -7.341 -13.613 -0.204 1.00 40.33 40 SER A C 16
ATOM 20497 O O . SER A 1 40 ? -7.776 -13.501 -1.355 1.00 32.34 40 SER A O 16
ATOM 20504 N N . GLY A 1 41 ? -6.033 -13.540 0.068 1.00 11.53 41 GLY A N 16
ATOM 20505 C CA . GLY A 1 41 ? -5.043 -13.284 -0.979 1.00 1.55 41 GLY A CA 16
ATOM 20506 C C . GLY A 1 41 ? -3.851 -12.429 -0.543 1.00 52.32 41 GLY A C 16
ATOM 20507 O O . GLY A 1 41 ? -3.227 -11.812 -1.406 1.00 0.45 41 GLY A O 16
ATOM 20511 N N . GLN A 1 42 ? -3.493 -12.379 0.749 1.00 55.13 42 GLN A N 16
ATOM 20512 C CA . GLN A 1 42 ? -2.494 -11.435 1.303 1.00 63.34 42 GLN A CA 16
ATOM 20513 C C . GLN A 1 42 ? -1.045 -11.639 0.799 1.00 20.31 42 GLN A C 16
ATOM 20514 O O . GLN A 1 42 ? -0.101 -11.071 1.346 1.00 60.04 42 GLN A O 16
ATOM 20526 N N . SER A 1 43 ? -0.832 -12.506 -0.190 1.00 0.32 43 SER A N 16
ATOM 20527 C CA . SER A 1 43 ? 0.495 -12.896 -0.662 1.00 51.41 43 SER A CA 16
ATOM 20528 C C . SER A 1 43 ? 0.518 -13.222 -2.154 1.00 34.32 43 SER A C 16
ATOM 20529 O O . SER A 1 43 ? 0.253 -14.365 -2.532 1.00 32.22 43 SER A O 16
ATOM 20536 N N . ARG A 1 44 ? 0.842 -12.250 -3.005 1.00 74.53 44 ARG A N 16
ATOM 20537 C CA . ARG A 1 44 ? 1.014 -12.459 -4.445 1.00 52.43 44 ARG A CA 16
ATOM 20538 C C . ARG A 1 44 ? 2.303 -11.813 -4.972 1.00 41.21 44 ARG A C 16
ATOM 20539 O O . ARG A 1 44 ? 2.402 -11.508 -6.160 1.00 34.43 44 ARG A O 16
ATOM 20557 N N . GLY A 1 45 ? 3.289 -11.537 -4.115 1.00 73.43 45 GLY A N 16
ATOM 20558 C CA . GLY A 1 45 ? 4.359 -10.612 -4.471 1.00 40.32 45 GLY A CA 16
ATOM 20559 C C . GLY A 1 45 ? 3.828 -9.177 -4.521 1.00 43.01 45 GLY A C 16
ATOM 20560 O O . GLY A 1 45 ? 4.484 -8.297 -5.075 1.00 72.20 45 GLY A O 16
ATOM 20564 N N . PHE A 1 46 ? 2.642 -8.939 -3.952 1.00 32.42 46 PHE A N 16
ATOM 20565 C CA . PHE A 1 46 ? 2.069 -7.635 -3.696 1.00 20.21 46 PHE A CA 16
ATOM 20566 C C . PHE A 1 46 ? 1.028 -7.754 -2.580 1.00 15.21 46 PHE A C 16
ATOM 20567 O O . PHE A 1 46 ? 0.527 -8.852 -2.295 1.00 53.33 46 PHE A O 16
ATOM 20583 N N . ALA A 1 47 ? 0.728 -6.609 -1.964 1.00 22.34 47 ALA A N 16
ATOM 20584 C CA . ALA A 1 47 ? 0.056 -6.419 -0.688 1.00 52.53 47 ALA A CA 16
ATOM 20585 C C . ALA A 1 47 ? -0.788 -5.134 -0.717 1.00 1.13 47 ALA A C 16
ATOM 20586 O O . ALA A 1 47 ? -0.776 -4.409 -1.717 1.00 44.52 47 ALA A O 16
ATOM 20593 N N . PHE A 1 48 ? -1.510 -4.839 0.364 1.00 22.25 48 PHE A N 16
ATOM 20594 C CA . PHE A 1 48 ? -2.559 -3.821 0.412 1.00 75.04 48 PHE A CA 16
ATOM 20595 C C . PHE A 1 48 ? -2.479 -3.035 1.732 1.00 41.53 48 PHE A C 16
ATOM 20596 O O . PHE A 1 48 ? -3.258 -3.236 2.663 1.00 21.42 48 PHE A O 16
ATOM 20612 N N . VAL A 1 49 ? -1.549 -2.091 1.842 1.00 52.51 49 VAL A N 16
ATOM 20613 C CA . VAL A 1 49 ? -1.570 -1.154 2.979 1.00 3.32 49 VAL A CA 16
ATOM 20614 C C . VAL A 1 49 ? -2.867 -0.331 2.881 1.00 20.11 49 VAL A C 16
ATOM 20615 O O . VAL A 1 49 ? -3.273 0.021 1.771 1.00 1.24 49 VAL A O 16
ATOM 20628 N N . GLU A 1 50 ? -3.526 0.020 3.986 1.00 1.13 50 GLU A N 16
ATOM 20629 C CA . GLU A 1 50 ? -4.525 1.070 4.026 1.00 41.33 50 GLU A CA 16
ATOM 20630 C C . GLU A 1 50 ? -4.010 2.216 4.890 1.00 20.14 50 GLU A C 16
ATOM 20631 O O . GLU A 1 50 ? -3.513 1.997 6.003 1.00 70.12 50 GLU A O 16
ATOM 20641 N N . PHE A 1 51 ? -4.182 3.436 4.393 1.00 44.24 51 PHE A N 16
ATOM 20642 C CA . PHE A 1 51 ? -4.109 4.645 5.182 1.00 72.04 51 PHE A CA 16
ATOM 20643 C C . PHE A 1 51 ? -5.524 5.093 5.509 1.00 42.20 51 PHE A C 16
ATOM 20644 O O . PHE A 1 51 ? -6.472 4.784 4.787 1.00 44.12 51 PHE A O 16
ATOM 20660 N N . SER A 1 52 ? -5.647 5.881 6.572 1.00 24.13 52 SER A N 16
ATOM 20661 C CA . SER A 1 52 ? -6.926 6.429 6.986 1.00 73.05 52 SER A CA 16
ATOM 20662 C C . SER A 1 52 ? -7.289 7.719 6.242 1.00 10.40 52 SER A C 16
ATOM 20663 O O . SER A 1 52 ? -8.450 8.131 6.294 1.00 24.02 52 SER A O 16
ATOM 20670 N N . HIS A 1 53 ? -6.334 8.365 5.572 1.00 44.53 53 HIS A N 16
ATOM 20671 C CA . HIS A 1 53 ? -6.510 9.692 5.003 1.00 21.40 53 HIS A CA 16
ATOM 20672 C C . HIS A 1 53 ? -6.085 9.635 3.543 1.00 52.55 53 HIS A C 16
ATOM 20673 O O . HIS A 1 53 ? -5.025 9.091 3.224 1.00 25.41 53 HIS A O 16
ATOM 20686 N N . LEU A 1 54 ? -6.890 10.212 2.649 1.00 5.30 54 LEU A N 16
ATOM 20687 C CA . LEU A 1 54 ? -6.627 10.175 1.210 1.00 13.42 54 LEU A CA 16
ATOM 20688 C C . LEU A 1 54 ? -5.389 10.986 0.791 1.00 2.22 54 LEU A C 16
ATOM 20689 O O . LEU A 1 54 ? -4.992 10.921 -0.375 1.00 11.22 54 LEU A O 16
ATOM 20704 N N . GLN A 1 55 ? -4.761 11.728 1.710 1.00 34.12 55 GLN A N 16
ATOM 20705 C CA . GLN A 1 55 ? -3.500 12.430 1.483 1.00 34.00 55 GLN A CA 16
ATOM 20706 C C . GLN A 1 55 ? -2.278 11.680 2.026 1.00 64.21 55 GLN A C 16
ATOM 20707 O O . GLN A 1 55 ? -1.144 12.005 1.669 1.00 74.12 55 GLN A O 16
ATOM 20719 N N . ASP A 1 56 ? -2.482 10.694 2.901 1.00 34.41 56 ASP A N 16
ATOM 20720 C CA . ASP A 1 56 ? -1.392 9.948 3.538 1.00 12.40 56 ASP A CA 16
ATOM 20721 C C . ASP A 1 56 ? -0.770 9.006 2.515 1.00 53.24 56 ASP A C 16
ATOM 20722 O O . ASP A 1 56 ? 0.441 8.794 2.517 1.00 63.25 56 ASP A O 16
ATOM 20730 N N . ALA A 1 57 ? -1.605 8.474 1.612 1.00 21.42 57 ALA A N 16
ATOM 20731 C CA . ALA A 1 57 ? -1.171 7.635 0.510 1.00 12.33 57 ALA A CA 16
ATOM 20732 C C . ALA A 1 57 ? -0.168 8.409 -0.343 1.00 73.32 57 ALA A C 16
ATOM 20733 O O . ALA A 1 57 ? 0.941 7.931 -0.574 1.00 51.55 57 ALA A O 16
ATOM 20740 N N . THR A 1 58 ? -0.532 9.626 -0.755 1.00 34.24 58 THR A N 16
ATOM 20741 C CA . THR A 1 58 ? 0.357 10.536 -1.462 1.00 45.32 58 THR A CA 16
ATOM 20742 C C . THR A 1 58 ? 1.635 10.787 -0.669 1.00 62.34 58 THR A C 16
ATOM 20743 O O . THR A 1 58 ? 2.719 10.822 -1.247 1.00 25.34 58 THR A O 16
ATOM 20754 N N . ARG A 1 59 ? 1.520 10.955 0.651 1.00 1.43 59 ARG A N 16
ATOM 20755 C CA . ARG A 1 59 ? 2.658 11.288 1.494 1.00 11.53 59 ARG A CA 16
ATOM 20756 C C . ARG A 1 59 ? 3.685 10.170 1.504 1.00 23.24 59 ARG A C 16
ATOM 20757 O O . ARG A 1 59 ? 4.873 10.445 1.641 1.00 10.34 59 ARG A O 16
ATOM 20775 N N . TRP A 1 60 ? 3.248 8.920 1.346 1.00 5.30 60 TRP A N 16
ATOM 20776 C CA . TRP A 1 60 ? 4.163 7.815 1.146 1.00 21.00 60 TRP A CA 16
ATOM 20777 C C . TRP A 1 60 ? 4.690 7.813 -0.292 1.00 23.21 60 TRP A C 16
ATOM 20778 O O . TRP A 1 60 ? 5.898 7.734 -0.505 1.00 51.15 60 TRP A O 16
ATOM 20798 N N . MET A 1 61 ? 3.798 7.884 -1.283 1.00 42.15 61 MET A N 16
ATOM 20799 C CA . MET A 1 61 ? 4.105 7.713 -2.697 1.00 2.23 61 MET A CA 16
ATOM 20800 C C . MET A 1 61 ? 5.087 8.767 -3.199 1.00 10.20 61 MET A C 16
ATOM 20801 O O . MET A 1 61 ? 6.149 8.403 -3.702 1.00 24.42 61 MET A O 16
ATOM 20813 N N . GLU A 1 62 ? 4.752 10.056 -3.074 1.00 31.44 62 GLU A N 16
ATOM 20814 C CA . GLU A 1 62 ? 5.584 11.151 -3.570 1.00 54.13 62 GLU A CA 16
ATOM 20815 C C . GLU A 1 62 ? 6.946 11.122 -2.887 1.00 44.41 62 GLU A C 16
ATOM 20816 O O . GLU A 1 62 ? 7.968 11.355 -3.527 1.00 65.31 62 GLU A O 16
ATOM 20826 N N . ALA A 1 63 ? 6.955 10.812 -1.589 1.00 10.40 63 ALA A N 16
ATOM 20827 C CA . ALA A 1 63 ? 8.175 10.777 -0.793 1.00 43.22 63 ALA A CA 16
ATOM 20828 C C . ALA A 1 63 ? 9.085 9.625 -1.200 1.00 73.15 63 ALA A C 16
ATOM 20829 O O . ALA A 1 63 ? 10.296 9.709 -0.986 1.00 52.31 63 ALA A O 16
ATOM 20836 N N . ASN A 1 64 ? 8.523 8.561 -1.773 1.00 53.04 64 ASN A N 16
ATOM 20837 C CA . ASN A 1 64 ? 9.298 7.485 -2.369 1.00 71.42 64 ASN A CA 16
ATOM 20838 C C . ASN A 1 64 ? 9.571 7.729 -3.842 1.00 2.42 64 ASN A C 16
ATOM 20839 O O . ASN A 1 64 ? 10.369 6.999 -4.421 1.00 15.13 64 ASN A O 16
ATOM 20849 N N . GLN A 1 65 ? 8.941 8.735 -4.457 1.00 20.14 65 GLN A N 16
ATOM 20850 C CA . GLN A 1 65 ? 9.039 9.025 -5.885 1.00 31.53 65 GLN A CA 16
ATOM 20851 C C . GLN A 1 65 ? 8.470 7.844 -6.684 1.00 61.33 65 GLN A C 16
ATOM 20852 O O . GLN A 1 65 ? 8.871 7.568 -7.816 1.00 72.12 65 GLN A O 16
ATOM 20864 N N . HIS A 1 66 ? 7.490 7.173 -6.065 1.00 4.00 66 HIS A N 16
ATOM 20865 C CA . HIS A 1 66 ? 6.726 6.048 -6.582 1.00 11.14 66 HIS A CA 16
ATOM 20866 C C . HIS A 1 66 ? 7.538 4.746 -6.700 1.00 32.31 66 HIS A C 16
ATOM 20867 O O . HIS A 1 66 ? 7.077 3.802 -7.354 1.00 72.41 66 HIS A O 16
ATOM 20880 N N . SER A 1 67 ? 8.699 4.644 -6.043 1.00 43.13 67 SER A N 16
ATOM 20881 C CA . SER A 1 67 ? 9.496 3.430 -6.055 1.00 2.13 67 SER A CA 16
ATOM 20882 C C . SER A 1 67 ? 10.149 3.155 -4.712 1.00 3.24 67 SER A C 16
ATOM 20883 O O . SER A 1 67 ? 10.877 3.975 -4.150 1.00 75.12 67 SER A O 16
ATOM 20890 N N . LEU A 1 68 ? 9.855 1.966 -4.186 1.00 64.25 68 LEU A N 16
ATOM 20891 C CA . LEU A 1 68 ? 10.342 1.497 -2.912 1.00 24.14 68 LEU A CA 16
ATOM 20892 C C . LEU A 1 68 ? 11.466 0.498 -3.075 1.00 61.44 68 LEU A C 16
ATOM 20893 O O . LEU A 1 68 ? 11.777 0.033 -4.180 1.00 3.30 68 LEU A O 16
ATOM 20908 N N . ASN A 1 69 ? 12.029 0.148 -1.921 1.00 2.44 69 ASN A N 16
ATOM 20909 C CA . ASN A 1 69 ? 13.255 -0.635 -1.862 1.00 33.14 69 ASN A CA 16
ATOM 20910 C C . ASN A 1 69 ? 13.320 -1.514 -0.620 1.00 55.34 69 ASN A C 16
ATOM 20911 O O . ASN A 1 69 ? 14.014 -1.194 0.340 1.00 20.11 69 ASN A O 16
ATOM 20921 N N . ILE A 1 70 ? 12.603 -2.632 -0.638 1.00 15.01 70 ILE A N 16
ATOM 20922 C CA . ILE A 1 70 ? 12.532 -3.542 0.500 1.00 23.54 70 ILE A CA 16
ATOM 20923 C C . ILE A 1 70 ? 13.468 -4.700 0.190 1.00 73.14 70 ILE A C 16
ATOM 20924 O O . ILE A 1 70 ? 13.414 -5.241 -0.916 1.00 13.42 70 ILE A O 16
ATOM 20939 N N . LEU A 1 71 ? 14.329 -5.084 1.136 1.00 75.43 71 LEU A N 16
ATOM 20940 C CA . LEU A 1 71 ? 15.265 -6.203 1.020 1.00 12.44 71 LEU A CA 16
ATOM 20941 C C . LEU A 1 71 ? 16.210 -6.058 -0.182 1.00 60.11 71 LEU A C 16
ATOM 20942 O O . LEU A 1 71 ? 16.902 -7.015 -0.544 1.00 21.34 71 LEU A O 16
ATOM 20957 N N . GLY A 1 72 ? 16.291 -4.864 -0.773 1.00 13.01 72 GLY A N 16
ATOM 20958 C CA . GLY A 1 72 ? 17.099 -4.579 -1.941 1.00 54.25 72 GLY A CA 16
ATOM 20959 C C . GLY A 1 72 ? 16.382 -4.899 -3.257 1.00 34.22 72 GLY A C 16
ATOM 20960 O O . GLY A 1 72 ? 16.938 -4.665 -4.333 1.00 43.33 72 GLY A O 16
ATOM 20964 N N . GLN A 1 73 ? 15.144 -5.404 -3.208 1.00 72.25 73 GLN A N 16
ATOM 20965 C CA . GLN A 1 73 ? 14.290 -5.487 -4.379 1.00 44.41 73 GLN A CA 16
ATOM 20966 C C . GLN A 1 73 ? 13.857 -4.076 -4.749 1.00 4.44 73 GLN A C 16
ATOM 20967 O O . GLN A 1 73 ? 13.789 -3.179 -3.904 1.00 43.05 73 GLN A O 16
ATOM 20979 N N . LYS A 1 74 ? 13.554 -3.872 -6.025 1.00 15.40 74 LYS A N 16
ATOM 20980 C CA . LYS A 1 74 ? 12.884 -2.674 -6.497 1.00 1.30 74 LYS A CA 16
ATOM 20981 C C . LYS A 1 74 ? 11.392 -2.952 -6.401 1.00 21.33 74 LYS A C 16
ATOM 20982 O O . LYS A 1 74 ? 10.958 -4.055 -6.735 1.00 4.14 74 LYS A O 16
ATOM 20997 N N . VAL A 1 75 ? 10.614 -1.968 -5.974 1.00 43.43 75 VAL A N 16
ATOM 20998 C CA . VAL A 1 75 ? 9.179 -2.086 -5.766 1.00 15.20 75 VAL A CA 16
ATOM 20999 C C . VAL A 1 75 ? 8.543 -0.901 -6.484 1.00 74.24 75 VAL A C 16
ATOM 21000 O O . VAL A 1 75 ? 9.133 0.184 -6.512 1.00 61.55 75 VAL A O 16
ATOM 21013 N N . SER A 1 76 ? 7.363 -1.085 -7.070 1.00 64.53 76 SER A N 16
ATOM 21014 C CA . SER A 1 76 ? 6.560 0.002 -7.623 1.00 62.51 76 SER A CA 16
ATOM 21015 C C . SER A 1 76 ? 5.308 0.143 -6.763 1.00 33.33 76 SER A C 16
ATOM 21016 O O . SER A 1 76 ? 4.911 -0.811 -6.088 1.00 52.22 76 SER A O 16
ATOM 21023 N N . MET A 1 77 ? 4.694 1.323 -6.766 1.00 11.24 77 MET A N 16
ATOM 21024 C CA . MET A 1 77 ? 3.496 1.601 -5.986 1.00 72.42 77 MET A CA 16
ATOM 21025 C C . MET A 1 77 ? 2.444 2.263 -6.860 1.00 43.25 77 MET A C 16
ATOM 21026 O O . MET A 1 77 ? 2.769 3.055 -7.748 1.00 53.35 77 MET A O 16
ATOM 21038 N N . HIS A 1 78 ? 1.188 1.895 -6.614 1.00 55.42 78 HIS A N 16
ATOM 21039 C CA . HIS A 1 78 ? 0.038 2.191 -7.461 1.00 3.34 78 HIS A CA 16
ATOM 21040 C C . HIS A 1 78 ? -1.169 2.442 -6.566 1.00 21.11 78 HIS A C 16
ATOM 21041 O O . HIS A 1 78 ? -1.255 1.888 -5.466 1.00 61.51 78 HIS A O 16
ATOM 21054 N N . TYR A 1 79 ? -2.115 3.244 -7.044 1.00 60.12 79 TYR A N 16
ATOM 21055 C CA . TYR A 1 79 ? -3.303 3.603 -6.295 1.00 32.35 79 TYR A CA 16
ATOM 21056 C C . TYR A 1 79 ? -4.405 2.575 -6.546 1.00 51.42 79 TYR A C 16
ATOM 21057 O O . TYR A 1 79 ? -5.081 2.630 -7.572 1.00 23.21 79 TYR A O 16
ATOM 21074 N N . SER A 1 80 ? -4.610 1.655 -5.604 1.00 32.12 80 SER A N 16
ATOM 21075 C CA . SER A 1 80 ? -5.642 0.615 -5.637 1.00 22.12 80 SER A CA 16
ATOM 21076 C C . SER A 1 80 ? -6.827 1.012 -4.745 1.00 4.35 80 SER A C 16
ATOM 21077 O O . SER A 1 80 ? -7.268 0.241 -3.896 1.00 33.13 80 SER A O 16
ATOM 21084 N N . ASP A 1 81 ? -7.341 2.233 -4.920 1.00 21.21 81 ASP A N 16
ATOM 21085 C CA . ASP A 1 81 ? -8.443 2.794 -4.131 1.00 32.24 81 ASP A CA 16
ATOM 21086 C C . ASP A 1 81 ? -9.630 1.838 -4.014 1.00 0.32 81 ASP A C 16
ATOM 21087 O O . ASP A 1 81 ? -9.891 1.068 -4.940 1.00 71.10 81 ASP A O 16
ATOM 21095 N N . PRO A 1 82 ? -10.350 1.857 -2.877 1.00 2.41 82 PRO A N 16
ATOM 21096 C CA . PRO A 1 82 ? -11.310 0.811 -2.559 1.00 53.21 82 PRO A CA 16
ATOM 21097 C C . PRO A 1 82 ? -12.579 0.893 -3.401 1.00 14.15 82 PRO A C 16
ATOM 21098 O O . PRO A 1 82 ? -13.188 -0.140 -3.676 1.00 20.05 82 PRO A O 16
ATOM 21106 N N . LYS A 1 83 ? -13.006 2.098 -3.780 1.00 53.31 83 LYS A N 16
ATOM 21107 C CA . LYS A 1 83 ? -14.192 2.356 -4.592 1.00 4.25 83 LYS A CA 16
ATOM 21108 C C . LYS A 1 83 ? -14.043 3.709 -5.295 1.00 54.53 83 LYS A C 16
ATOM 21109 O O . LYS A 1 83 ? -13.255 4.532 -4.818 1.00 41.30 83 LYS A O 16
ATOM 21124 N N . PRO A 1 84 ? -14.832 3.982 -6.350 1.00 61.10 84 PRO A N 16
ATOM 21125 C CA . PRO A 1 84 ? -14.858 5.278 -7.009 1.00 21.31 84 PRO A CA 16
ATOM 21126 C C . PRO A 1 84 ? -15.586 6.306 -6.131 1.00 73.01 84 PRO A C 16
ATOM 21127 O O . PRO A 1 84 ? -16.803 6.473 -6.207 1.00 51.11 84 PRO A O 16
ATOM 21135 N N . LYS A 1 85 ? -14.856 7.031 -5.288 1.00 32.44 85 LYS A N 16
ATOM 21136 C CA . LYS A 1 85 ? -15.392 8.005 -4.344 1.00 73.40 85 LYS A CA 16
ATOM 21137 C C . LYS A 1 85 ? -15.080 9.422 -4.817 1.00 33.13 85 LYS A C 16
ATOM 21138 O O . LYS A 1 85 ? -14.616 10.278 -4.063 1.00 21.24 85 LYS A O 16
ATOM 21153 N N . ILE A 1 86 ? -15.284 9.647 -6.106 1.00 71.21 86 ILE A N 16
ATOM 21154 C CA . ILE A 1 86 ? -15.400 10.977 -6.686 1.00 74.13 86 ILE A CA 16
ATOM 21155 C C . ILE A 1 86 ? -16.726 11.550 -6.184 1.00 65.14 86 ILE A C 16
ATOM 21156 O O . ILE A 1 86 ? -17.670 10.790 -5.930 1.00 61.01 86 ILE A O 16
ATOM 21171 N N . ASN A 1 87 ? -16.821 12.878 -6.120 1.00 4.11 87 ASN A N 16
ATOM 21172 C CA . ASN A 1 87 ? -18.120 13.542 -6.096 1.00 61.35 87 ASN A CA 16
ATOM 21173 C C . ASN A 1 87 ? -18.856 13.150 -7.376 1.00 25.30 87 ASN A C 16
ATOM 21174 O O . ASN A 1 87 ? -18.261 13.154 -8.449 1.00 43.32 87 ASN A O 16
ATOM 21184 N N . GLU A 1 88 ? -20.120 12.767 -7.236 1.00 42.11 88 GLU A N 16
ATOM 21185 C CA . GLU A 1 88 ? -21.173 12.823 -8.253 1.00 41.14 88 GLU A CA 16
ATOM 21186 C C . GLU A 1 88 ? -20.709 12.349 -9.634 1.00 20.22 88 GLU A C 16
ATOM 21187 O O . GLU A 1 88 ? -20.768 13.045 -10.644 1.00 43.33 88 GLU A O 16
ATOM 21197 N N . ASP A 1 89 ? -20.242 11.108 -9.630 1.00 43.42 89 ASP A N 16
ATOM 21198 C CA . ASP A 1 89 ? -19.643 10.381 -10.747 1.00 55.23 89 ASP A CA 16
ATOM 21199 C C . ASP A 1 89 ? -20.654 10.057 -11.866 1.00 60.04 89 ASP A C 16
ATOM 21200 O O . ASP A 1 89 ? -20.279 9.545 -12.923 1.00 11.35 89 ASP A O 16
ATOM 21208 N N . TRP A 1 90 ? -21.938 10.357 -11.668 1.00 3.22 90 TRP A N 16
ATOM 21209 C CA . TRP A 1 90 ? -23.022 10.105 -12.610 1.00 22.02 90 TRP A CA 16
ATOM 21210 C C . TRP A 1 90 ? -23.849 11.358 -12.907 1.00 51.34 90 TRP A C 16
ATOM 21211 O O . TRP A 1 90 ? -24.886 11.248 -13.561 1.00 35.45 90 TRP A O 16
ATOM 21231 N N . LEU A 1 91 ? -23.409 12.533 -12.448 1.00 34.05 91 LEU A N 16
ATOM 21232 C CA . LEU A 1 91 ? -24.010 13.805 -12.838 1.00 60.40 91 LEU A CA 16
ATOM 21233 C C . LEU A 1 91 ? -23.286 14.255 -14.084 1.00 71.42 91 LEU A C 16
ATOM 21234 O O . LEU A 1 91 ? -23.898 14.234 -15.170 1.00 73.12 91 LEU A O 16
ATOM 21249 N N . SER A 1 1 ? -5.615 10.807 -2.262 1.00 54.32 1 SER A N 17
ATOM 21250 C CA . SER A 1 1 ? -5.531 9.363 -2.031 1.00 70.32 1 SER A CA 17
ATOM 21251 C C . SER A 1 1 ? -4.761 9.118 -0.741 1.00 33.31 1 SER A C 17
ATOM 21252 O O . SER A 1 1 ? -3.829 9.855 -0.425 1.00 52.01 1 SER A O 17
ATOM 21259 N N . ASN A 1 2 ? -5.142 8.090 0.020 1.00 11.13 2 ASN A N 17
ATOM 21260 C CA . ASN A 1 2 ? -4.485 7.695 1.270 1.00 13.14 2 ASN A CA 17
ATOM 21261 C C . ASN A 1 2 ? -4.266 6.185 1.347 1.00 62.14 2 ASN A C 17
ATOM 21262 O O . ASN A 1 2 ? -4.041 5.671 2.443 1.00 41.40 2 ASN A O 17
ATOM 21272 N N . ILE A 1 3 ? -4.250 5.475 0.216 1.00 44.45 3 ILE A N 17
ATOM 21273 C CA . ILE A 1 3 ? -3.798 4.094 0.164 1.00 53.33 3 ILE A CA 17
ATOM 21274 C C . ILE A 1 3 ? -2.665 3.971 -0.843 1.00 64.45 3 ILE A C 17
ATOM 21275 O O . ILE A 1 3 ? -2.833 4.392 -1.990 1.00 31.53 3 ILE A O 17
ATOM 21290 N N . VAL A 1 4 ? -1.583 3.281 -0.466 1.00 34.42 4 VAL A N 17
ATOM 21291 C CA . VAL A 1 4 ? -0.555 2.891 -1.418 1.00 2.03 4 VAL A CA 17
ATOM 21292 C C . VAL A 1 4 ? -0.707 1.377 -1.618 1.00 0.00 4 VAL A C 17
ATOM 21293 O O . VAL A 1 4 ? -0.644 0.606 -0.654 1.00 11.34 4 VAL A O 17
ATOM 21306 N N . MET A 1 5 ? -0.987 0.945 -2.851 1.00 54.25 5 MET A N 17
ATOM 21307 C CA . MET A 1 5 ? -0.676 -0.410 -3.300 1.00 24.32 5 MET A CA 17
ATOM 21308 C C . MET A 1 5 ? 0.828 -0.459 -3.518 1.00 4.12 5 MET A C 17
ATOM 21309 O O . MET A 1 5 ? 1.363 0.477 -4.108 1.00 24.14 5 MET A O 17
ATOM 21321 N N . LEU A 1 6 ? 1.481 -1.553 -3.124 1.00 33.21 6 LEU A N 17
ATOM 21322 C CA . LEU A 1 6 ? 2.906 -1.785 -3.349 1.00 14.23 6 LEU A CA 17
ATOM 21323 C C . LEU A 1 6 ? 3.033 -3.068 -4.159 1.00 52.04 6 LEU A C 17
ATOM 21324 O O . LEU A 1 6 ? 3.068 -4.144 -3.575 1.00 52.23 6 LEU A O 17
ATOM 21339 N N . ARG A 1 7 ? 3.003 -2.991 -5.487 1.00 54.13 7 ARG A N 17
ATOM 21340 C CA . ARG A 1 7 ? 3.073 -4.174 -6.350 1.00 75.24 7 ARG A CA 17
ATOM 21341 C C . ARG A 1 7 ? 4.505 -4.692 -6.434 1.00 2.32 7 ARG A C 17
ATOM 21342 O O . ARG A 1 7 ? 5.439 -3.909 -6.289 1.00 43.33 7 ARG A O 17
ATOM 21360 N N . MET A 1 8 ? 4.672 -5.950 -6.852 1.00 13.12 8 MET A N 17
ATOM 21361 C CA . MET A 1 8 ? 5.947 -6.639 -7.086 1.00 54.31 8 MET A CA 17
ATOM 21362 C C . MET A 1 8 ? 6.641 -7.075 -5.779 1.00 22.24 8 MET A C 17
ATOM 21363 O O . MET A 1 8 ? 7.807 -7.473 -5.812 1.00 22.20 8 MET A O 17
ATOM 21375 N N . LEU A 1 9 ? 5.934 -7.069 -4.635 1.00 32.20 9 LEU A N 17
ATOM 21376 C CA . LEU A 1 9 ? 6.394 -7.642 -3.366 1.00 41.25 9 LEU A CA 17
ATOM 21377 C C . LEU A 1 9 ? 6.596 -9.163 -3.494 1.00 51.02 9 LEU A C 17
ATOM 21378 O O . LEU A 1 9 ? 5.811 -9.836 -4.180 1.00 73.22 9 LEU A O 17
ATOM 21393 N N . PRO A 1 10 ? 7.568 -9.720 -2.745 1.00 54.04 10 PRO A N 17
ATOM 21394 C CA . PRO A 1 10 ? 7.715 -11.157 -2.535 1.00 52.25 10 PRO A CA 17
ATOM 21395 C C . PRO A 1 10 ? 6.567 -11.724 -1.694 1.00 35.34 10 PRO A C 17
ATOM 21396 O O . PRO A 1 10 ? 5.676 -10.997 -1.249 1.00 72.51 10 PRO A O 17
ATOM 21404 N N . GLN A 1 11 ? 6.631 -13.032 -1.429 1.00 74.45 11 GLN A N 17
ATOM 21405 C CA . GLN A 1 11 ? 5.766 -13.728 -0.480 1.00 43.01 11 GLN A CA 17
ATOM 21406 C C . GLN A 1 11 ? 6.460 -13.933 0.878 1.00 35.32 11 GLN A C 17
ATOM 21407 O O . GLN A 1 11 ? 5.845 -14.458 1.807 1.00 55.15 11 GLN A O 17
ATOM 21419 N N . ALA A 1 12 ? 7.745 -13.594 0.994 1.00 23.31 12 ALA A N 17
ATOM 21420 C CA . ALA A 1 12 ? 8.502 -13.644 2.235 1.00 22.12 12 ALA A CA 17
ATOM 21421 C C . ALA A 1 12 ? 8.043 -12.533 3.167 1.00 71.13 12 ALA A C 17
ATOM 21422 O O . ALA A 1 12 ? 7.732 -12.802 4.327 1.00 62.41 12 ALA A O 17
ATOM 21429 N N . ALA A 1 13 ? 8.014 -11.304 2.639 1.00 24.53 13 ALA A N 17
ATOM 21430 C CA . ALA A 1 13 ? 7.829 -10.100 3.424 1.00 1.13 13 ALA A CA 17
ATOM 21431 C C . ALA A 1 13 ? 6.472 -10.103 4.131 1.00 14.43 13 ALA A C 17
ATOM 21432 O O . ALA A 1 13 ? 5.530 -10.824 3.777 1.00 31.53 13 ALA A O 17
ATOM 21439 N N . THR A 1 14 ? 6.389 -9.259 5.143 1.00 55.12 14 THR A N 17
ATOM 21440 C CA . THR A 1 14 ? 5.323 -9.182 6.112 1.00 61.14 14 THR A CA 17
ATOM 21441 C C . THR A 1 14 ? 4.875 -7.733 6.240 1.00 42.34 14 THR A C 17
ATOM 21442 O O . THR A 1 14 ? 5.359 -6.821 5.561 1.00 4.23 14 THR A O 17
ATOM 21453 N N . GLU A 1 15 ? 3.872 -7.545 7.072 1.00 14.20 15 GLU A N 17
ATOM 21454 C CA . GLU A 1 15 ? 3.323 -6.268 7.455 1.00 33.52 15 GLU A CA 17
ATOM 21455 C C . GLU A 1 15 ? 4.394 -5.411 8.129 1.00 41.25 15 GLU A C 17
ATOM 21456 O O . GLU A 1 15 ? 4.512 -4.229 7.804 1.00 61.14 15 GLU A O 17
ATOM 21466 N N . ASP A 1 16 ? 5.198 -5.999 9.023 1.00 2.40 16 ASP A N 17
ATOM 21467 C CA . ASP A 1 16 ? 6.216 -5.259 9.771 1.00 21.33 16 ASP A CA 17
ATOM 21468 C C . ASP A 1 16 ? 7.322 -4.706 8.871 1.00 22.10 16 ASP A C 17
ATOM 21469 O O . ASP A 1 16 ? 7.879 -3.641 9.147 1.00 52.12 16 ASP A O 17
ATOM 21477 N N . ASP A 1 17 ? 7.597 -5.383 7.749 1.00 71.21 17 ASP A N 17
ATOM 21478 C CA . ASP A 1 17 ? 8.536 -4.905 6.738 1.00 64.45 17 ASP A CA 17
ATOM 21479 C C . ASP A 1 17 ? 8.085 -3.523 6.275 1.00 4.13 17 ASP A C 17
ATOM 21480 O O . ASP A 1 17 ? 8.871 -2.575 6.292 1.00 0.23 17 ASP A O 17
ATOM 21488 N N . ILE A 1 18 ? 6.802 -3.391 5.920 1.00 24.30 18 ILE A N 17
ATOM 21489 C CA . ILE A 1 18 ? 6.212 -2.126 5.503 1.00 13.41 18 ILE A CA 17
ATOM 21490 C C . ILE A 1 18 ? 6.174 -1.168 6.695 1.00 64.22 18 ILE A C 17
ATOM 21491 O O . ILE A 1 18 ? 6.529 -0.004 6.534 1.00 13.14 18 ILE A O 17
ATOM 21506 N N . ARG A 1 19 ? 5.752 -1.624 7.878 1.00 40.22 19 ARG A N 17
ATOM 21507 C CA . ARG A 1 19 ? 5.541 -0.734 9.026 1.00 11.02 19 ARG A CA 17
ATOM 21508 C C . ARG A 1 19 ? 6.824 -0.030 9.460 1.00 52.45 19 ARG A C 17
ATOM 21509 O O . ARG A 1 19 ? 6.742 1.106 9.930 1.00 51.04 19 ARG A O 17
ATOM 21527 N N . GLY A 1 20 ? 7.985 -0.646 9.253 1.00 4.24 20 GLY A N 17
ATOM 21528 C CA . GLY A 1 20 ? 9.268 -0.005 9.500 1.00 3.10 20 GLY A CA 17
ATOM 21529 C C . GLY A 1 20 ? 9.815 0.725 8.272 1.00 0.42 20 GLY A C 17
ATOM 21530 O O . GLY A 1 20 ? 10.591 1.668 8.444 1.00 33.13 20 GLY A O 17
ATOM 21534 N N . GLN A 1 21 ? 9.413 0.367 7.046 1.00 61.14 21 GLN A N 17
ATOM 21535 C CA . GLN A 1 21 ? 9.822 1.082 5.836 1.00 52.42 21 GLN A CA 17
ATOM 21536 C C . GLN A 1 21 ? 9.413 2.551 5.968 1.00 2.04 21 GLN A C 17
ATOM 21537 O O . GLN A 1 21 ? 10.214 3.459 5.742 1.00 62.14 21 GLN A O 17
ATOM 21549 N N . LEU A 1 22 ? 8.163 2.801 6.367 1.00 13.13 22 LEU A N 17
ATOM 21550 C CA . LEU A 1 22 ? 7.634 4.164 6.432 1.00 53.35 22 LEU A CA 17
ATOM 21551 C C . LEU A 1 22 ? 8.320 4.959 7.537 1.00 21.32 22 LEU A C 17
ATOM 21552 O O . LEU A 1 22 ? 8.514 6.169 7.402 1.00 71.40 22 LEU A O 17
ATOM 21567 N N . GLN A 1 23 ? 8.708 4.287 8.624 1.00 42.04 23 GLN A N 17
ATOM 21568 C CA . GLN A 1 23 ? 9.449 4.912 9.704 1.00 12.13 23 GLN A CA 17
ATOM 21569 C C . GLN A 1 23 ? 10.829 5.391 9.250 1.00 24.44 23 GLN A C 17
ATOM 21570 O O . GLN A 1 23 ? 11.364 6.276 9.917 1.00 61.20 23 GLN A O 17
ATOM 21582 N N . SER A 1 24 ? 11.414 4.899 8.145 1.00 72.42 24 SER A N 17
ATOM 21583 C CA . SER A 1 24 ? 12.638 5.501 7.609 1.00 51.44 24 SER A CA 17
ATOM 21584 C C . SER A 1 24 ? 12.379 6.955 7.163 1.00 41.21 24 SER A C 17
ATOM 21585 O O . SER A 1 24 ? 13.313 7.742 7.025 1.00 50.34 24 SER A O 17
ATOM 21592 N N . HIS A 1 25 ? 11.113 7.347 6.980 1.00 33.15 25 HIS A N 17
ATOM 21593 C CA . HIS A 1 25 ? 10.664 8.662 6.525 1.00 61.14 25 HIS A CA 17
ATOM 21594 C C . HIS A 1 25 ? 9.786 9.371 7.559 1.00 5.25 25 HIS A C 17
ATOM 21595 O O . HIS A 1 25 ? 9.327 10.488 7.300 1.00 32.45 25 HIS A O 17
ATOM 21608 N N . GLY A 1 26 ? 9.551 8.729 8.708 1.00 4.11 26 GLY A N 17
ATOM 21609 C CA . GLY A 1 26 ? 8.818 9.273 9.841 1.00 24.41 26 GLY A CA 17
ATOM 21610 C C . GLY A 1 26 ? 7.309 9.080 9.740 1.00 54.21 26 GLY A C 17
ATOM 21611 O O . GLY A 1 26 ? 6.577 9.619 10.570 1.00 3.15 26 GLY A O 17
ATOM 21615 N N . VAL A 1 27 ? 6.819 8.341 8.743 1.00 72.53 27 VAL A N 17
ATOM 21616 C CA . VAL A 1 27 ? 5.385 8.204 8.521 1.00 74.53 27 VAL A CA 17
ATOM 21617 C C . VAL A 1 27 ? 4.887 7.030 9.386 1.00 34.54 27 VAL A C 17
ATOM 21618 O O . VAL A 1 27 ? 5.682 6.175 9.795 1.00 50.20 27 VAL A O 17
ATOM 21631 N N . GLN A 1 28 ? 3.582 6.958 9.675 1.00 64.31 28 GLN A N 17
ATOM 21632 C CA . GLN A 1 28 ? 3.035 5.975 10.618 1.00 61.14 28 GLN A CA 17
ATOM 21633 C C . GLN A 1 28 ? 2.642 4.636 9.967 1.00 15.11 28 GLN A C 17
ATOM 21634 O O . GLN A 1 28 ? 2.910 3.588 10.548 1.00 61.32 28 GLN A O 17
ATOM 21646 N N . ALA A 1 29 ? 2.020 4.692 8.777 1.00 40.44 29 ALA A N 17
ATOM 21647 C CA . ALA A 1 29 ? 1.017 3.754 8.260 1.00 73.43 29 ALA A CA 17
ATOM 21648 C C . ALA A 1 29 ? -0.055 3.397 9.301 1.00 53.25 29 ALA A C 17
ATOM 21649 O O . ALA A 1 29 ? 0.191 2.620 10.218 1.00 21.42 29 ALA A O 17
ATOM 21656 N N . ARG A 1 30 ? -1.256 3.961 9.173 1.00 12.20 30 ARG A N 17
ATOM 21657 C CA . ARG A 1 30 ? -2.263 3.848 10.224 1.00 3.14 30 ARG A CA 17
ATOM 21658 C C . ARG A 1 30 ? -2.950 2.487 10.212 1.00 64.15 30 ARG A C 17
ATOM 21659 O O . ARG A 1 30 ? -3.265 1.962 11.280 1.00 2.11 30 ARG A O 17
ATOM 21677 N N . GLU A 1 31 ? -3.167 1.894 9.039 1.00 20.23 31 GLU A N 17
ATOM 21678 C CA . GLU A 1 31 ? -3.682 0.534 8.911 1.00 44.11 31 GLU A CA 17
ATOM 21679 C C . GLU A 1 31 ? -2.913 -0.128 7.771 1.00 12.40 31 GLU A C 17
ATOM 21680 O O . GLU A 1 31 ? -2.587 0.534 6.783 1.00 15.34 31 GLU A O 17
ATOM 21690 N N . VAL A 1 32 ? -2.645 -1.428 7.839 1.00 14.34 32 VAL A N 17
ATOM 21691 C CA . VAL A 1 32 ? -1.641 -2.056 6.978 1.00 20.32 32 VAL A CA 17
ATOM 21692 C C . VAL A 1 32 ? -2.139 -3.422 6.508 1.00 62.32 32 VAL A C 17
ATOM 21693 O O . VAL A 1 32 ? -1.834 -4.437 7.116 1.00 15.02 32 VAL A O 17
ATOM 21706 N N . ARG A 1 33 ? -2.882 -3.475 5.400 1.00 21.24 33 ARG A N 17
ATOM 21707 C CA . ARG A 1 33 ? -3.339 -4.732 4.801 1.00 1.14 33 ARG A CA 17
ATOM 21708 C C . ARG A 1 33 ? -2.205 -5.437 4.063 1.00 1.22 33 ARG A C 17
ATOM 21709 O O . ARG A 1 33 ? -2.210 -5.474 2.829 1.00 64.44 33 ARG A O 17
ATOM 21727 N N . LEU A 1 34 ? -1.279 -6.049 4.797 1.00 41.11 34 LEU A N 17
ATOM 21728 C CA . LEU A 1 34 ? -0.314 -7.013 4.310 1.00 52.04 34 LEU A CA 17
ATOM 21729 C C . LEU A 1 34 ? -0.385 -8.177 5.292 1.00 75.25 34 LEU A C 17
ATOM 21730 O O . LEU A 1 34 ? -0.199 -7.918 6.473 1.00 72.53 34 LEU A O 17
ATOM 21745 N N . MET A 1 35 ? -0.627 -9.422 4.867 1.00 24.31 35 MET A N 17
ATOM 21746 C CA . MET A 1 35 ? -0.218 -10.619 5.580 1.00 64.54 35 MET A CA 17
ATOM 21747 C C . MET A 1 35 ? -0.376 -11.908 4.769 1.00 41.02 35 MET A C 17
ATOM 21748 O O . MET A 1 35 ? 0.564 -12.322 4.094 1.00 14.33 35 MET A O 17
ATOM 21760 N N . ARG A 1 36 ? -1.558 -12.540 4.799 1.00 33.54 36 ARG A N 17
ATOM 21761 C CA . ARG A 1 36 ? -1.852 -13.839 4.186 1.00 43.03 36 ARG A CA 17
ATOM 21762 C C . ARG A 1 36 ? -3.339 -13.942 3.856 1.00 54.12 36 ARG A C 17
ATOM 21763 O O . ARG A 1 36 ? -3.707 -14.136 2.702 1.00 0.13 36 ARG A O 17
ATOM 21781 N N . ASN A 1 37 ? -4.208 -13.747 4.852 1.00 33.12 37 ASN A N 17
ATOM 21782 C CA . ASN A 1 37 ? -5.667 -13.669 4.878 1.00 13.23 37 ASN A CA 17
ATOM 21783 C C . ASN A 1 37 ? -6.452 -14.888 4.390 1.00 63.24 37 ASN A C 17
ATOM 21784 O O . ASN A 1 37 ? -7.552 -15.147 4.868 1.00 11.00 37 ASN A O 17
ATOM 21794 N N . LYS A 1 38 ? -5.924 -15.615 3.413 1.00 55.33 38 LYS A N 17
ATOM 21795 C CA . LYS A 1 38 ? -6.641 -16.227 2.304 1.00 43.24 38 LYS A CA 17
ATOM 21796 C C . LYS A 1 38 ? -7.653 -15.329 1.594 1.00 11.24 38 LYS A C 17
ATOM 21797 O O . LYS A 1 38 ? -7.395 -14.952 0.456 1.00 32.24 38 LYS A O 17
ATOM 21812 N N . SER A 1 39 ? -8.772 -14.990 2.220 1.00 23.24 39 SER A N 17
ATOM 21813 C CA . SER A 1 39 ? -9.968 -14.420 1.604 1.00 20.41 39 SER A CA 17
ATOM 21814 C C . SER A 1 39 ? -9.672 -13.215 0.703 1.00 0.11 39 SER A C 17
ATOM 21815 O O . SER A 1 39 ? -9.887 -13.283 -0.506 1.00 74.45 39 SER A O 17
ATOM 21822 N N . SER A 1 40 ? -9.189 -12.104 1.265 1.00 73.44 40 SER A N 17
ATOM 21823 C CA . SER A 1 40 ? -8.867 -10.911 0.493 1.00 22.40 40 SER A CA 17
ATOM 21824 C C . SER A 1 40 ? -7.644 -11.143 -0.395 1.00 43.41 40 SER A C 17
ATOM 21825 O O . SER A 1 40 ? -7.630 -10.668 -1.534 1.00 51.13 40 SER A O 17
ATOM 21832 N N . GLY A 1 41 ? -6.626 -11.855 0.102 1.00 44.35 41 GLY A N 17
ATOM 21833 C CA . GLY A 1 41 ? -5.392 -12.026 -0.646 1.00 15.33 41 GLY A CA 17
ATOM 21834 C C . GLY A 1 41 ? -4.557 -10.782 -0.417 1.00 20.33 41 GLY A C 17
ATOM 21835 O O . GLY A 1 41 ? -4.213 -10.055 -1.341 1.00 74.23 41 GLY A O 17
ATOM 21839 N N . GLN A 1 42 ? -4.270 -10.503 0.855 1.00 72.13 42 GLN A N 17
ATOM 21840 C CA . GLN A 1 42 ? -3.411 -9.425 1.327 1.00 53.13 42 GLN A CA 17
ATOM 21841 C C . GLN A 1 42 ? -1.933 -9.804 1.175 1.00 42.23 42 GLN A C 17
ATOM 21842 O O . GLN A 1 42 ? -1.116 -9.473 2.032 1.00 75.23 42 GLN A O 17
ATOM 21854 N N . SER A 1 43 ? -1.620 -10.630 0.179 1.00 53.23 43 SER A N 17
ATOM 21855 C CA . SER A 1 43 ? -0.389 -11.399 0.131 1.00 20.10 43 SER A CA 17
ATOM 21856 C C . SER A 1 43 ? -0.067 -11.958 -1.250 1.00 75.33 43 SER A C 17
ATOM 21857 O O . SER A 1 43 ? 0.804 -12.808 -1.381 1.00 54.23 43 SER A O 17
ATOM 21864 N N . ARG A 1 44 ? -0.790 -11.548 -2.285 1.00 2.42 44 ARG A N 17
ATOM 21865 C CA . ARG A 1 44 ? -0.523 -11.987 -3.653 1.00 51.34 44 ARG A CA 17
ATOM 21866 C C . ARG A 1 44 ? 0.682 -11.268 -4.252 1.00 0.31 44 ARG A C 17
ATOM 21867 O O . ARG A 1 44 ? 1.083 -11.626 -5.357 1.00 15.32 44 ARG A O 17
ATOM 21885 N N . GLY A 1 45 ? 1.250 -10.272 -3.572 1.00 44.35 45 GLY A N 17
ATOM 21886 C CA . GLY A 1 45 ? 2.274 -9.410 -4.135 1.00 71.22 45 GLY A CA 17
ATOM 21887 C C . GLY A 1 45 ? 2.003 -7.927 -3.918 1.00 2.23 45 GLY A C 17
ATOM 21888 O O . GLY A 1 45 ? 2.731 -7.100 -4.466 1.00 61.23 45 GLY A O 17
ATOM 21892 N N . PHE A 1 46 ? 0.964 -7.559 -3.157 1.00 12.00 46 PHE A N 17
ATOM 21893 C CA . PHE A 1 46 ? 0.692 -6.167 -2.827 1.00 64.54 46 PHE A CA 17
ATOM 21894 C C . PHE A 1 46 ? 0.020 -6.012 -1.472 1.00 21.54 46 PHE A C 17
ATOM 21895 O O . PHE A 1 46 ? -0.860 -6.782 -1.085 1.00 14.34 46 PHE A O 17
ATOM 21911 N N . ALA A 1 47 ? 0.407 -4.950 -0.782 1.00 31.13 47 ALA A N 17
ATOM 21912 C CA . ALA A 1 47 ? -0.284 -4.413 0.374 1.00 21.33 47 ALA A CA 17
ATOM 21913 C C . ALA A 1 47 ? -1.408 -3.462 -0.063 1.00 12.01 47 ALA A C 17
ATOM 21914 O O . ALA A 1 47 ? -1.503 -3.123 -1.245 1.00 1.34 47 ALA A O 17
ATOM 21921 N N . PHE A 1 48 ? -2.204 -2.985 0.898 1.00 12.10 48 PHE A N 17
ATOM 21922 C CA . PHE A 1 48 ? -2.928 -1.719 0.818 1.00 73.12 48 PHE A CA 17
ATOM 21923 C C . PHE A 1 48 ? -2.604 -0.972 2.106 1.00 60.43 48 PHE A C 17
ATOM 21924 O O . PHE A 1 48 ? -3.222 -1.246 3.135 1.00 20.11 48 PHE A O 17
ATOM 21940 N N . VAL A 1 49 ? -1.603 -0.096 2.097 1.00 61.21 49 VAL A N 17
ATOM 21941 C CA . VAL A 1 49 ? -1.220 0.633 3.298 1.00 23.30 49 VAL A CA 17
ATOM 21942 C C . VAL A 1 49 ? -2.107 1.876 3.409 1.00 55.45 49 VAL A C 17
ATOM 21943 O O . VAL A 1 49 ? -2.089 2.693 2.491 1.00 4.32 49 VAL A O 17
ATOM 21956 N N . GLU A 1 50 ? -2.920 2.017 4.462 1.00 73.11 50 GLU A N 17
ATOM 21957 C CA . GLU A 1 50 ? -3.810 3.151 4.660 1.00 14.03 50 GLU A CA 17
ATOM 21958 C C . GLU A 1 50 ? -3.131 4.187 5.559 1.00 52.45 50 GLU A C 17
ATOM 21959 O O . GLU A 1 50 ? -2.399 3.852 6.495 1.00 2.10 50 GLU A O 17
ATOM 21969 N N . PHE A 1 51 ? -3.378 5.459 5.262 1.00 5.20 51 PHE A N 17
ATOM 21970 C CA . PHE A 1 51 ? -2.707 6.612 5.841 1.00 34.42 51 PHE A CA 17
ATOM 21971 C C . PHE A 1 51 ? -3.759 7.512 6.482 1.00 33.54 51 PHE A C 17
ATOM 21972 O O . PHE A 1 51 ? -4.818 7.725 5.892 1.00 33.31 51 PHE A O 17
ATOM 21988 N N . SER A 1 52 ? -3.472 8.084 7.651 1.00 1.43 52 SER A N 17
ATOM 21989 C CA . SER A 1 52 ? -4.380 9.026 8.295 1.00 73.34 52 SER A CA 17
ATOM 21990 C C . SER A 1 52 ? -4.515 10.324 7.504 1.00 10.32 52 SER A C 17
ATOM 21991 O O . SER A 1 52 ? -5.555 10.978 7.606 1.00 32.53 52 SER A O 17
ATOM 21998 N N . HIS A 1 53 ? -3.494 10.710 6.733 1.00 23.44 53 HIS A N 17
ATOM 21999 C CA . HIS A 1 53 ? -3.443 11.979 6.026 1.00 70.54 53 HIS A CA 17
ATOM 22000 C C . HIS A 1 53 ? -2.974 11.720 4.606 1.00 52.12 53 HIS A C 17
ATOM 22001 O O . HIS A 1 53 ? -1.875 11.211 4.402 1.00 50.04 53 HIS A O 17
ATOM 22014 N N . LEU A 1 54 ? -3.763 12.122 3.610 1.00 71.40 54 LEU A N 17
ATOM 22015 C CA . LEU A 1 54 ? -3.348 12.038 2.208 1.00 63.14 54 LEU A CA 17
ATOM 22016 C C . LEU A 1 54 ? -2.062 12.830 1.918 1.00 10.05 54 LEU A C 17
ATOM 22017 O O . LEU A 1 54 ? -1.306 12.450 1.031 1.00 31.45 54 LEU A O 17
ATOM 22032 N N . GLN A 1 55 ? -1.757 13.875 2.702 1.00 3.04 55 GLN A N 17
ATOM 22033 C CA . GLN A 1 55 ? -0.475 14.581 2.634 1.00 50.14 55 GLN A CA 17
ATOM 22034 C C . GLN A 1 55 ? 0.683 13.598 2.817 1.00 71.12 55 GLN A C 17
ATOM 22035 O O . GLN A 1 55 ? 1.708 13.711 2.148 1.00 5.13 55 GLN A O 17
ATOM 22047 N N . ASP A 1 56 ? 0.546 12.642 3.735 1.00 64.24 56 ASP A N 17
ATOM 22048 C CA . ASP A 1 56 ? 1.609 11.692 4.027 1.00 72.50 56 ASP A CA 17
ATOM 22049 C C . ASP A 1 56 ? 1.721 10.677 2.889 1.00 53.43 56 ASP A C 17
ATOM 22050 O O . ASP A 1 56 ? 2.801 10.128 2.685 1.00 22.51 56 ASP A O 17
ATOM 22058 N N . ALA A 1 57 ? 0.641 10.431 2.129 1.00 21.44 57 ALA A N 17
ATOM 22059 C CA . ALA A 1 57 ? 0.626 9.403 1.099 1.00 50.22 57 ALA A CA 17
ATOM 22060 C C . ALA A 1 57 ? 1.583 9.845 -0.001 1.00 24.32 57 ALA A C 17
ATOM 22061 O O . ALA A 1 57 ? 2.536 9.142 -0.331 1.00 34.53 57 ALA A O 17
ATOM 22068 N N . THR A 1 58 ? 1.377 11.057 -0.513 1.00 65.12 58 THR A N 17
ATOM 22069 C CA . THR A 1 58 ? 2.229 11.675 -1.504 1.00 25.42 58 THR A CA 17
ATOM 22070 C C . THR A 1 58 ? 3.651 11.866 -0.958 1.00 30.32 58 THR A C 17
ATOM 22071 O O . THR A 1 58 ? 4.627 11.701 -1.692 1.00 62.11 58 THR A O 17
ATOM 22082 N N . ARG A 1 59 ? 3.804 12.195 0.331 1.00 70.11 59 ARG A N 17
ATOM 22083 C CA . ARG A 1 59 ? 5.123 12.324 0.942 1.00 4.04 59 ARG A CA 17
ATOM 22084 C C . ARG A 1 59 ? 5.885 11.001 0.854 1.00 22.13 59 ARG A C 17
ATOM 22085 O O . ARG A 1 59 ? 7.084 11.017 0.579 1.00 1.34 59 ARG A O 17
ATOM 22103 N N . TRP A 1 60 ? 5.214 9.863 1.059 1.00 54.04 60 TRP A N 17
ATOM 22104 C CA . TRP A 1 60 ? 5.832 8.553 0.903 1.00 2.23 60 TRP A CA 17
ATOM 22105 C C . TRP A 1 60 ? 6.171 8.297 -0.570 1.00 1.25 60 TRP A C 17
ATOM 22106 O O . TRP A 1 60 ? 7.289 7.891 -0.878 1.00 33.34 60 TRP A O 17
ATOM 22126 N N . MET A 1 61 ? 5.237 8.553 -1.488 1.00 34.12 61 MET A N 17
ATOM 22127 C CA . MET A 1 61 ? 5.374 8.317 -2.919 1.00 63.22 61 MET A CA 17
ATOM 22128 C C . MET A 1 61 ? 6.584 9.031 -3.520 1.00 54.41 61 MET A C 17
ATOM 22129 O O . MET A 1 61 ? 7.490 8.376 -4.044 1.00 1.11 61 MET A O 17
ATOM 22141 N N . GLU A 1 62 ? 6.589 10.363 -3.496 1.00 1.42 62 GLU A N 17
ATOM 22142 C CA . GLU A 1 62 ? 7.508 11.151 -4.316 1.00 70.23 62 GLU A CA 17
ATOM 22143 C C . GLU A 1 62 ? 8.960 10.949 -3.879 1.00 51.11 62 GLU A C 17
ATOM 22144 O O . GLU A 1 62 ? 9.858 10.940 -4.714 1.00 44.33 62 GLU A O 17
ATOM 22154 N N . ALA A 1 63 ? 9.168 10.709 -2.583 1.00 24.15 63 ALA A N 17
ATOM 22155 C CA . ALA A 1 63 ? 10.468 10.479 -1.957 1.00 10.41 63 ALA A CA 17
ATOM 22156 C C . ALA A 1 63 ? 11.099 9.153 -2.374 1.00 3.44 63 ALA A C 17
ATOM 22157 O O . ALA A 1 63 ? 12.271 8.913 -2.086 1.00 14.35 63 ALA A O 17
ATOM 22164 N N . ASN A 1 64 ? 10.316 8.287 -3.011 1.00 71.44 64 ASN A N 17
ATOM 22165 C CA . ASN A 1 64 ? 10.779 7.030 -3.571 1.00 51.10 64 ASN A CA 17
ATOM 22166 C C . ASN A 1 64 ? 10.811 7.065 -5.089 1.00 33.21 64 ASN A C 17
ATOM 22167 O O . ASN A 1 64 ? 11.148 6.057 -5.706 1.00 45.11 64 ASN A O 17
ATOM 22177 N N . GLN A 1 65 ? 10.381 8.169 -5.713 1.00 1.25 65 GLN A N 17
ATOM 22178 C CA . GLN A 1 65 ? 10.218 8.267 -7.165 1.00 70.34 65 GLN A CA 17
ATOM 22179 C C . GLN A 1 65 ? 9.315 7.123 -7.649 1.00 24.41 65 GLN A C 17
ATOM 22180 O O . GLN A 1 65 ? 9.515 6.529 -8.714 1.00 30.24 65 GLN A O 17
ATOM 22192 N N . HIS A 1 66 ? 8.335 6.790 -6.808 1.00 32.52 66 HIS A N 17
ATOM 22193 C CA . HIS A 1 66 ? 7.396 5.699 -6.980 1.00 51.00 66 HIS A CA 17
ATOM 22194 C C . HIS A 1 66 ? 8.042 4.305 -7.128 1.00 43.44 66 HIS A C 17
ATOM 22195 O O . HIS A 1 66 ? 7.421 3.430 -7.739 1.00 63.15 66 HIS A O 17
ATOM 22208 N N . SER A 1 67 ? 9.237 4.050 -6.581 1.00 24.32 67 SER A N 17
ATOM 22209 C CA . SER A 1 67 ? 9.787 2.698 -6.489 1.00 32.21 67 SER A CA 17
ATOM 22210 C C . SER A 1 67 ? 10.306 2.410 -5.077 1.00 34.44 67 SER A C 17
ATOM 22211 O O . SER A 1 67 ? 11.216 3.078 -4.585 1.00 3.32 67 SER A O 17
ATOM 22218 N N . LEU A 1 68 ? 9.739 1.402 -4.417 1.00 13.03 68 LEU A N 17
ATOM 22219 C CA . LEU A 1 68 ? 10.321 0.841 -3.199 1.00 20.42 68 LEU A CA 17
ATOM 22220 C C . LEU A 1 68 ? 11.239 -0.319 -3.552 1.00 72.14 68 LEU A C 17
ATOM 22221 O O . LEU A 1 68 ? 11.284 -0.775 -4.699 1.00 72.41 68 LEU A O 17
ATOM 22236 N N . ASN A 1 69 ? 11.920 -0.833 -2.531 1.00 15.32 69 ASN A N 17
ATOM 22237 C CA . ASN A 1 69 ? 12.773 -1.994 -2.608 1.00 15.13 69 ASN A CA 17
ATOM 22238 C C . ASN A 1 69 ? 12.611 -2.798 -1.333 1.00 41.34 69 ASN A C 17
ATOM 22239 O O . ASN A 1 69 ? 13.049 -2.347 -0.276 1.00 73.32 69 ASN A O 17
ATOM 22249 N N . ILE A 1 70 ? 11.957 -3.951 -1.415 1.00 72.24 70 ILE A N 17
ATOM 22250 C CA . ILE A 1 70 ? 11.735 -4.849 -0.302 1.00 31.14 70 ILE A CA 17
ATOM 22251 C C . ILE A 1 70 ? 12.348 -6.181 -0.691 1.00 14.11 70 ILE A C 17
ATOM 22252 O O . ILE A 1 70 ? 12.002 -6.745 -1.732 1.00 23.12 70 ILE A O 17
ATOM 22267 N N . LEU A 1 71 ? 13.266 -6.670 0.145 1.00 75.23 71 LEU A N 17
ATOM 22268 C CA . LEU A 1 71 ? 14.029 -7.892 -0.073 1.00 24.10 71 LEU A CA 17
ATOM 22269 C C . LEU A 1 71 ? 14.626 -7.864 -1.484 1.00 62.35 71 LEU A C 17
ATOM 22270 O O . LEU A 1 71 ? 14.441 -8.794 -2.271 1.00 72.52 71 LEU A O 17
ATOM 22285 N N . GLY A 1 72 ? 15.270 -6.742 -1.827 1.00 41.33 72 GLY A N 17
ATOM 22286 C CA . GLY A 1 72 ? 16.011 -6.511 -3.059 1.00 21.32 72 GLY A CA 17
ATOM 22287 C C . GLY A 1 72 ? 15.157 -6.428 -4.327 1.00 4.42 72 GLY A C 17
ATOM 22288 O O . GLY A 1 72 ? 15.662 -6.022 -5.383 1.00 43.01 72 GLY A O 17
ATOM 22292 N N . GLN A 1 73 ? 13.875 -6.778 -4.253 1.00 33.14 73 GLN A N 17
ATOM 22293 C CA . GLN A 1 73 ? 12.946 -6.705 -5.351 1.00 2.30 73 GLN A CA 17
ATOM 22294 C C . GLN A 1 73 ? 12.494 -5.263 -5.435 1.00 23.54 73 GLN A C 17
ATOM 22295 O O . GLN A 1 73 ? 12.107 -4.654 -4.439 1.00 35.10 73 GLN A O 17
ATOM 22307 N N . LYS A 1 74 ? 12.554 -4.726 -6.645 1.00 22.34 74 LYS A N 17
ATOM 22308 C CA . LYS A 1 74 ? 11.924 -3.473 -6.993 1.00 74.54 74 LYS A CA 17
ATOM 22309 C C . LYS A 1 74 ? 10.426 -3.662 -6.828 1.00 3.31 74 LYS A C 17
ATOM 22310 O O . LYS A 1 74 ? 9.894 -4.692 -7.247 1.00 55.25 74 LYS A O 17
ATOM 22325 N N . VAL A 1 75 ? 9.768 -2.660 -6.273 1.00 33.21 75 VAL A N 17
ATOM 22326 C CA . VAL A 1 75 ? 8.346 -2.628 -5.983 1.00 60.43 75 VAL A CA 17
ATOM 22327 C C . VAL A 1 75 ? 7.837 -1.297 -6.525 1.00 2.03 75 VAL A C 17
ATOM 22328 O O . VAL A 1 75 ? 8.528 -0.285 -6.410 1.00 43.23 75 VAL A O 17
ATOM 22341 N N . SER A 1 76 ? 6.650 -1.285 -7.123 1.00 40.42 76 SER A N 17
ATOM 22342 C CA . SER A 1 76 ? 6.033 -0.078 -7.677 1.00 52.51 76 SER A CA 17
ATOM 22343 C C . SER A 1 76 ? 4.846 0.340 -6.811 1.00 3.12 76 SER A C 17
ATOM 22344 O O . SER A 1 76 ? 4.223 -0.503 -6.159 1.00 44.34 76 SER A O 17
ATOM 22351 N N . MET A 1 77 ? 4.534 1.640 -6.783 1.00 33.10 77 MET A N 17
ATOM 22352 C CA . MET A 1 77 ? 3.496 2.196 -5.914 1.00 62.41 77 MET A CA 17
ATOM 22353 C C . MET A 1 77 ? 2.439 2.976 -6.686 1.00 4.53 77 MET A C 17
ATOM 22354 O O . MET A 1 77 ? 2.731 3.641 -7.685 1.00 11.23 77 MET A O 17
ATOM 22366 N N . HIS A 1 78 ? 1.200 2.859 -6.203 1.00 11.54 78 HIS A N 17
ATOM 22367 C CA . HIS A 1 78 ? -0.023 3.283 -6.869 1.00 0.10 78 HIS A CA 17
ATOM 22368 C C . HIS A 1 78 ? -1.029 3.732 -5.811 1.00 11.22 78 HIS A C 17
ATOM 22369 O O . HIS A 1 78 ? -1.151 3.078 -4.773 1.00 2.33 78 HIS A O 17
ATOM 22382 N N . TYR A 1 79 ? -1.758 4.814 -6.077 1.00 73.01 79 TYR A N 17
ATOM 22383 C CA . TYR A 1 79 ? -2.851 5.324 -5.272 1.00 31.21 79 TYR A CA 17
ATOM 22384 C C . TYR A 1 79 ? -4.096 4.439 -5.419 1.00 1.12 79 TYR A C 17
ATOM 22385 O O . TYR A 1 79 ? -4.981 4.717 -6.234 1.00 61.35 79 TYR A O 17
ATOM 22402 N N . SER A 1 80 ? -4.189 3.372 -4.627 1.00 4.24 80 SER A N 17
ATOM 22403 C CA . SER A 1 80 ? -5.351 2.490 -4.604 1.00 63.02 80 SER A CA 17
ATOM 22404 C C . SER A 1 80 ? -6.342 2.982 -3.554 1.00 34.20 80 SER A C 17
ATOM 22405 O O . SER A 1 80 ? -6.761 2.217 -2.687 1.00 35.30 80 SER A O 17
ATOM 22412 N N . ASP A 1 81 ? -6.702 4.264 -3.606 1.00 52.53 81 ASP A N 17
ATOM 22413 C CA . ASP A 1 81 ? -7.707 4.832 -2.706 1.00 44.42 81 ASP A CA 17
ATOM 22414 C C . ASP A 1 81 ? -9.036 4.064 -2.794 1.00 52.14 81 ASP A C 17
ATOM 22415 O O . ASP A 1 81 ? -9.253 3.303 -3.742 1.00 4.12 81 ASP A O 17
ATOM 22423 N N . PRO A 1 82 ? -9.913 4.150 -1.780 1.00 23.00 82 PRO A N 17
ATOM 22424 C CA . PRO A 1 82 ? -10.891 3.093 -1.553 1.00 21.23 82 PRO A CA 17
ATOM 22425 C C . PRO A 1 82 ? -12.035 3.110 -2.560 1.00 24.41 82 PRO A C 17
ATOM 22426 O O . PRO A 1 82 ? -12.737 2.108 -2.705 1.00 13.22 82 PRO A O 17
ATOM 22434 N N . LYS A 1 83 ? -12.227 4.256 -3.214 1.00 41.24 83 LYS A N 17
ATOM 22435 C CA . LYS A 1 83 ? -13.433 4.721 -3.873 1.00 43.42 83 LYS A CA 17
ATOM 22436 C C . LYS A 1 83 ? -14.612 4.709 -2.929 1.00 44.32 83 LYS A C 17
ATOM 22437 O O . LYS A 1 83 ? -14.643 4.027 -1.901 1.00 2.13 83 LYS A O 17
ATOM 22452 N N . PRO A 1 84 ? -15.602 5.549 -3.236 1.00 23.03 84 PRO A N 17
ATOM 22453 C CA . PRO A 1 84 ? -16.907 5.387 -2.690 1.00 13.14 84 PRO A CA 17
ATOM 22454 C C . PRO A 1 84 ? -17.432 4.007 -3.107 1.00 11.20 84 PRO A C 17
ATOM 22455 O O . PRO A 1 84 ? -16.745 3.025 -3.386 1.00 23.21 84 PRO A O 17
ATOM 22463 N N . LYS A 1 85 ? -18.720 3.928 -2.976 1.00 71.12 85 LYS A N 17
ATOM 22464 C CA . LYS A 1 85 ? -19.508 2.891 -3.631 1.00 23.20 85 LYS A CA 17
ATOM 22465 C C . LYS A 1 85 ? -20.580 3.604 -4.422 1.00 23.32 85 LYS A C 17
ATOM 22466 O O . LYS A 1 85 ? -21.541 4.118 -3.850 1.00 62.23 85 LYS A O 17
ATOM 22481 N N . ILE A 1 86 ? -20.330 3.742 -5.707 1.00 73.12 86 ILE A N 17
ATOM 22482 C CA . ILE A 1 86 ? -21.162 4.363 -6.711 1.00 52.34 86 ILE A CA 17
ATOM 22483 C C . ILE A 1 86 ? -21.365 3.292 -7.776 1.00 42.52 86 ILE A C 17
ATOM 22484 O O . ILE A 1 86 ? -20.451 2.533 -8.120 1.00 21.10 86 ILE A O 17
ATOM 22499 N N . ASN A 1 87 ? -22.595 3.230 -8.263 1.00 35.43 87 ASN A N 17
ATOM 22500 C CA . ASN A 1 87 ? -23.033 2.278 -9.265 1.00 35.14 87 ASN A CA 17
ATOM 22501 C C . ASN A 1 87 ? -22.862 2.889 -10.646 1.00 1.34 87 ASN A C 17
ATOM 22502 O O . ASN A 1 87 ? -22.891 4.114 -10.797 1.00 24.10 87 ASN A O 17
ATOM 22512 N N . GLU A 1 88 ? -22.748 2.022 -11.649 1.00 74.24 88 GLU A N 17
ATOM 22513 C CA . GLU A 1 88 ? -22.450 2.339 -13.041 1.00 63.32 88 GLU A CA 17
ATOM 22514 C C . GLU A 1 88 ? -21.279 3.325 -13.097 1.00 43.51 88 GLU A C 17
ATOM 22515 O O . GLU A 1 88 ? -21.283 4.384 -13.717 1.00 65.41 88 GLU A O 17
ATOM 22525 N N . ASP A 1 89 ? -20.243 2.928 -12.372 1.00 20.14 89 ASP A N 17
ATOM 22526 C CA . ASP A 1 89 ? -19.114 3.743 -11.916 1.00 0.54 89 ASP A CA 17
ATOM 22527 C C . ASP A 1 89 ? -18.150 4.142 -13.037 1.00 42.21 89 ASP A C 17
ATOM 22528 O O . ASP A 1 89 ? -17.185 4.882 -12.839 1.00 51.23 89 ASP A O 17
ATOM 22536 N N . TRP A 1 90 ? -18.402 3.578 -14.211 1.00 64.23 90 TRP A N 17
ATOM 22537 C CA . TRP A 1 90 ? -17.660 3.659 -15.459 1.00 64.05 90 TRP A CA 17
ATOM 22538 C C . TRP A 1 90 ? -18.596 3.899 -16.652 1.00 74.25 90 TRP A C 17
ATOM 22539 O O . TRP A 1 90 ? -18.166 3.877 -17.807 1.00 73.42 90 TRP A O 17
ATOM 22559 N N . LEU A 1 91 ? -19.887 4.082 -16.369 1.00 22.03 91 LEU A N 17
ATOM 22560 C CA . LEU A 1 91 ? -20.954 4.221 -17.344 1.00 14.21 91 LEU A CA 17
ATOM 22561 C C . LEU A 1 91 ? -21.295 5.682 -17.502 1.00 50.53 91 LEU A C 17
ATOM 22562 O O . LEU A 1 91 ? -21.151 6.458 -16.522 1.00 62.21 91 LEU A O 17
ATOM 22577 N N . SER A 1 1 ? -2.770 9.538 -2.858 1.00 62.23 1 SER A N 18
ATOM 22578 C CA . SER A 1 1 ? -4.212 9.355 -2.770 1.00 53.45 1 SER A CA 18
ATOM 22579 C C . SER A 1 1 ? -4.593 8.921 -1.346 1.00 22.34 1 SER A C 18
ATOM 22580 O O . SER A 1 1 ? -4.822 9.780 -0.505 1.00 42.44 1 SER A O 18
ATOM 22587 N N . ASN A 1 2 ? -4.567 7.628 -1.005 1.00 45.15 2 ASN A N 18
ATOM 22588 C CA . ASN A 1 2 ? -4.713 7.012 0.300 1.00 24.44 2 ASN A CA 18
ATOM 22589 C C . ASN A 1 2 ? -4.386 5.518 0.192 1.00 61.42 2 ASN A C 18
ATOM 22590 O O . ASN A 1 2 ? -3.973 4.950 1.190 1.00 64.23 2 ASN A O 18
ATOM 22600 N N . ILE A 1 3 ? -4.477 4.880 -0.984 1.00 34.04 3 ILE A N 18
ATOM 22601 C CA . ILE A 1 3 ? -4.033 3.500 -1.155 1.00 25.30 3 ILE A CA 18
ATOM 22602 C C . ILE A 1 3 ? -2.782 3.542 -1.996 1.00 1.11 3 ILE A C 18
ATOM 22603 O O . ILE A 1 3 ? -2.797 4.131 -3.083 1.00 4.30 3 ILE A O 18
ATOM 22618 N N . VAL A 1 4 ? -1.722 2.924 -1.503 1.00 23.34 4 VAL A N 18
ATOM 22619 C CA . VAL A 1 4 ? -0.528 2.647 -2.269 1.00 31.10 4 VAL A CA 18
ATOM 22620 C C . VAL A 1 4 ? -0.548 1.159 -2.639 1.00 74.55 4 VAL A C 18
ATOM 22621 O O . VAL A 1 4 ? -1.036 0.309 -1.885 1.00 70.23 4 VAL A O 18
ATOM 22634 N N . MET A 1 5 ? -0.069 0.885 -3.849 1.00 5.22 5 MET A N 18
ATOM 22635 C CA . MET A 1 5 ? 0.020 -0.385 -4.536 1.00 61.51 5 MET A CA 18
ATOM 22636 C C . MET A 1 5 ? 1.488 -0.686 -4.727 1.00 63.53 5 MET A C 18
ATOM 22637 O O . MET A 1 5 ? 2.129 -0.040 -5.551 1.00 42.45 5 MET A O 18
ATOM 22649 N N . LEU A 1 6 ? 2.046 -1.610 -3.957 1.00 73.31 6 LEU A N 18
ATOM 22650 C CA . LEU A 1 6 ? 3.458 -1.939 -4.078 1.00 23.10 6 LEU A CA 18
ATOM 22651 C C . LEU A 1 6 ? 3.564 -3.083 -5.068 1.00 13.31 6 LEU A C 18
ATOM 22652 O O . LEU A 1 6 ? 3.443 -4.238 -4.674 1.00 23.32 6 LEU A O 18
ATOM 22667 N N . ARG A 1 7 ? 3.704 -2.786 -6.359 1.00 22.32 7 ARG A N 18
ATOM 22668 C CA . ARG A 1 7 ? 3.967 -3.836 -7.340 1.00 12.04 7 ARG A CA 18
ATOM 22669 C C . ARG A 1 7 ? 5.405 -4.320 -7.177 1.00 60.43 7 ARG A C 18
ATOM 22670 O O . ARG A 1 7 ? 6.279 -3.535 -6.808 1.00 41.42 7 ARG A O 18
ATOM 22688 N N . MET A 1 8 ? 5.640 -5.581 -7.550 1.00 60.53 8 MET A N 18
ATOM 22689 C CA . MET A 1 8 ? 6.942 -6.244 -7.623 1.00 12.44 8 MET A CA 18
ATOM 22690 C C . MET A 1 8 ? 7.537 -6.560 -6.244 1.00 1.41 8 MET A C 18
ATOM 22691 O O . MET A 1 8 ? 8.634 -6.106 -5.926 1.00 11.42 8 MET A O 18
ATOM 22703 N N . LEU A 1 9 ? 6.854 -7.352 -5.409 1.00 40.44 9 LEU A N 18
ATOM 22704 C CA . LEU A 1 9 ? 7.406 -7.768 -4.124 1.00 33.10 9 LEU A CA 18
ATOM 22705 C C . LEU A 1 9 ? 8.205 -9.070 -4.256 1.00 72.14 9 LEU A C 18
ATOM 22706 O O . LEU A 1 9 ? 7.912 -9.893 -5.134 1.00 32.24 9 LEU A O 18
ATOM 22721 N N . PRO A 1 10 ? 9.183 -9.296 -3.358 1.00 71.51 10 PRO A N 18
ATOM 22722 C CA . PRO A 1 10 ? 9.773 -10.608 -3.135 1.00 63.14 10 PRO A CA 18
ATOM 22723 C C . PRO A 1 10 ? 8.728 -11.527 -2.505 1.00 35.30 10 PRO A C 18
ATOM 22724 O O . PRO A 1 10 ? 7.652 -11.074 -2.109 1.00 41.25 10 PRO A O 18
ATOM 22732 N N . GLN A 1 11 ? 9.052 -12.810 -2.355 1.00 51.15 11 GLN A N 18
ATOM 22733 C CA . GLN A 1 11 ? 8.186 -13.728 -1.621 1.00 1.31 11 GLN A CA 18
ATOM 22734 C C . GLN A 1 11 ? 8.411 -13.588 -0.113 1.00 1.12 11 GLN A C 18
ATOM 22735 O O . GLN A 1 11 ? 7.473 -13.803 0.652 1.00 74.31 11 GLN A O 18
ATOM 22747 N N . ALA A 1 12 ? 9.618 -13.203 0.317 1.00 21.14 12 ALA A N 18
ATOM 22748 C CA . ALA A 1 12 ? 9.968 -13.150 1.733 1.00 22.13 12 ALA A CA 18
ATOM 22749 C C . ALA A 1 12 ? 9.208 -12.086 2.524 1.00 51.43 12 ALA A C 18
ATOM 22750 O O . ALA A 1 12 ? 8.951 -12.320 3.704 1.00 23.44 12 ALA A O 18
ATOM 22757 N N . ALA A 1 13 ? 8.919 -10.926 1.918 1.00 55.33 13 ALA A N 18
ATOM 22758 C CA . ALA A 1 13 ? 8.421 -9.767 2.659 1.00 12.04 13 ALA A CA 18
ATOM 22759 C C . ALA A 1 13 ? 7.146 -10.112 3.420 1.00 14.40 13 ALA A C 18
ATOM 22760 O O . ALA A 1 13 ? 6.298 -10.828 2.888 1.00 44.35 13 ALA A O 18
ATOM 22767 N N . THR A 1 14 ? 6.975 -9.532 4.604 1.00 0.10 14 THR A N 18
ATOM 22768 C CA . THR A 1 14 ? 5.841 -9.742 5.490 1.00 24.10 14 THR A CA 18
ATOM 22769 C C . THR A 1 14 ? 5.063 -8.437 5.655 1.00 0.00 14 THR A C 18
ATOM 22770 O O . THR A 1 14 ? 5.518 -7.364 5.246 1.00 11.34 14 THR A O 18
ATOM 22781 N N . GLU A 1 15 ? 3.868 -8.526 6.244 1.00 0.00 15 GLU A N 18
ATOM 22782 C CA . GLU A 1 15 ? 3.084 -7.365 6.622 1.00 72.21 15 GLU A CA 18
ATOM 22783 C C . GLU A 1 15 ? 3.921 -6.415 7.477 1.00 64.53 15 GLU A C 18
ATOM 22784 O O . GLU A 1 15 ? 3.806 -5.194 7.383 1.00 53.43 15 GLU A O 18
ATOM 22794 N N . ASP A 1 16 ? 4.772 -6.994 8.323 1.00 21.54 16 ASP A N 18
ATOM 22795 C CA . ASP A 1 16 ? 5.590 -6.229 9.237 1.00 44.33 16 ASP A CA 18
ATOM 22796 C C . ASP A 1 16 ? 6.801 -5.589 8.544 1.00 31.24 16 ASP A C 18
ATOM 22797 O O . ASP A 1 16 ? 7.255 -4.517 8.949 1.00 62.54 16 ASP A O 18
ATOM 22805 N N . ASP A 1 17 ? 7.301 -6.203 7.468 1.00 43.24 17 ASP A N 18
ATOM 22806 C CA . ASP A 1 17 ? 8.380 -5.642 6.651 1.00 55.35 17 ASP A CA 18
ATOM 22807 C C . ASP A 1 17 ? 7.916 -4.414 5.884 1.00 14.03 17 ASP A C 18
ATOM 22808 O O . ASP A 1 17 ? 8.733 -3.545 5.577 1.00 74.32 17 ASP A O 18
ATOM 22816 N N . ILE A 1 18 ? 6.625 -4.333 5.561 1.00 15.33 18 ILE A N 18
ATOM 22817 C CA . ILE A 1 18 ? 6.016 -3.060 5.213 1.00 61.53 18 ILE A CA 18
ATOM 22818 C C . ILE A 1 18 ? 6.180 -2.191 6.435 1.00 54.35 18 ILE A C 18
ATOM 22819 O O . ILE A 1 18 ? 6.950 -1.255 6.368 1.00 40.02 18 ILE A O 18
ATOM 22834 N N . ARG A 1 19 ? 5.536 -2.498 7.553 1.00 11.34 19 ARG A N 18
ATOM 22835 C CA . ARG A 1 19 ? 5.312 -1.526 8.636 1.00 44.12 19 ARG A CA 18
ATOM 22836 C C . ARG A 1 19 ? 6.584 -0.882 9.172 1.00 64.31 19 ARG A C 18
ATOM 22837 O O . ARG A 1 19 ? 6.559 0.306 9.497 1.00 75.12 19 ARG A O 18
ATOM 22855 N N . GLY A 1 20 ? 7.699 -1.600 9.199 1.00 53.13 20 GLY A N 18
ATOM 22856 C CA . GLY A 1 20 ? 8.970 -1.025 9.608 1.00 32.34 20 GLY A CA 18
ATOM 22857 C C . GLY A 1 20 ? 9.432 0.131 8.708 1.00 34.11 20 GLY A C 18
ATOM 22858 O O . GLY A 1 20 ? 10.041 1.082 9.198 1.00 44.02 20 GLY A O 18
ATOM 22862 N N . GLN A 1 21 ? 9.085 0.118 7.416 1.00 40.44 21 GLN A N 18
ATOM 22863 C CA . GLN A 1 21 ? 9.427 1.155 6.443 1.00 11.24 21 GLN A CA 18
ATOM 22864 C C . GLN A 1 21 ? 8.684 2.460 6.717 1.00 65.15 21 GLN A C 18
ATOM 22865 O O . GLN A 1 21 ? 9.035 3.504 6.175 1.00 44.41 21 GLN A O 18
ATOM 22877 N N . LEU A 1 22 ? 7.600 2.411 7.479 1.00 65.31 22 LEU A N 18
ATOM 22878 C CA . LEU A 1 22 ? 6.682 3.529 7.608 1.00 51.04 22 LEU A CA 18
ATOM 22879 C C . LEU A 1 22 ? 7.246 4.393 8.707 1.00 45.15 22 LEU A C 18
ATOM 22880 O O . LEU A 1 22 ? 7.405 5.598 8.530 1.00 72.12 22 LEU A O 18
ATOM 22895 N N . GLN A 1 23 ? 7.675 3.747 9.787 1.00 1.01 23 GLN A N 18
ATOM 22896 C CA . GLN A 1 23 ? 8.466 4.398 10.818 1.00 70.51 23 GLN A CA 18
ATOM 22897 C C . GLN A 1 23 ? 9.715 5.088 10.298 1.00 64.45 23 GLN A C 18
ATOM 22898 O O . GLN A 1 23 ? 9.987 6.213 10.726 1.00 71.55 23 GLN A O 18
ATOM 22910 N N . SER A 1 24 ? 10.422 4.489 9.343 1.00 25.13 24 SER A N 18
ATOM 22911 C CA . SER A 1 24 ? 11.589 5.093 8.715 1.00 4.32 24 SER A CA 18
ATOM 22912 C C . SER A 1 24 ? 11.281 6.469 8.112 1.00 53.21 24 SER A C 18
ATOM 22913 O O . SER A 1 24 ? 12.168 7.317 8.004 1.00 23.55 24 SER A O 18
ATOM 22920 N N . HIS A 1 25 ? 10.016 6.722 7.763 1.00 63.11 25 HIS A N 18
ATOM 22921 C CA . HIS A 1 25 ? 9.562 7.975 7.194 1.00 12.11 25 HIS A CA 18
ATOM 22922 C C . HIS A 1 25 ? 8.625 8.763 8.127 1.00 23.43 25 HIS A C 18
ATOM 22923 O O . HIS A 1 25 ? 8.232 9.880 7.787 1.00 61.13 25 HIS A O 18
ATOM 22936 N N . GLY A 1 26 ? 8.307 8.262 9.324 1.00 12.33 26 GLY A N 18
ATOM 22937 C CA . GLY A 1 26 ? 7.442 8.939 10.291 1.00 32.52 26 GLY A CA 18
ATOM 22938 C C . GLY A 1 26 ? 5.954 8.760 9.985 1.00 72.41 26 GLY A C 18
ATOM 22939 O O . GLY A 1 26 ? 5.155 9.681 10.170 1.00 42.20 26 GLY A O 18
ATOM 22943 N N . VAL A 1 27 ? 5.560 7.582 9.505 1.00 41.21 27 VAL A N 18
ATOM 22944 C CA . VAL A 1 27 ? 4.207 7.290 9.033 1.00 23.41 27 VAL A CA 18
ATOM 22945 C C . VAL A 1 27 ? 3.711 6.057 9.800 1.00 23.43 27 VAL A C 18
ATOM 22946 O O . VAL A 1 27 ? 4.520 5.290 10.333 1.00 74.23 27 VAL A O 18
ATOM 22959 N N . GLN A 1 28 ? 2.400 5.816 9.812 1.00 45.12 28 GLN A N 18
ATOM 22960 C CA . GLN A 1 28 ? 1.826 4.506 10.095 1.00 34.30 28 GLN A CA 18
ATOM 22961 C C . GLN A 1 28 ? 1.360 3.934 8.754 1.00 31.14 28 GLN A C 18
ATOM 22962 O O . GLN A 1 28 ? 0.831 4.693 7.935 1.00 12.21 28 GLN A O 18
ATOM 22974 N N . ALA A 1 29 ? 1.506 2.626 8.540 1.00 25.22 29 ALA A N 18
ATOM 22975 C CA . ALA A 1 29 ? 0.656 1.860 7.686 1.00 41.34 29 ALA A CA 18
ATOM 22976 C C . ALA A 1 29 ? -0.577 1.440 8.486 1.00 43.32 29 ALA A C 18
ATOM 22977 O O . ALA A 1 29 ? -0.541 0.449 9.218 1.00 12.32 29 ALA A O 18
ATOM 22984 N N . ARG A 1 30 ? -1.636 2.245 8.412 1.00 22.11 30 ARG A N 18
ATOM 22985 C CA . ARG A 1 30 ? -2.851 2.066 9.205 1.00 42.11 30 ARG A CA 18
ATOM 22986 C C . ARG A 1 30 ? -3.645 0.838 8.764 1.00 22.33 30 ARG A C 18
ATOM 22987 O O . ARG A 1 30 ? -4.385 0.278 9.571 1.00 64.21 30 ARG A O 18
ATOM 23005 N N . GLU A 1 31 ? -3.531 0.415 7.511 1.00 62.25 31 GLU A N 18
ATOM 23006 C CA . GLU A 1 31 ? -4.000 -0.887 7.067 1.00 63.45 31 GLU A CA 18
ATOM 23007 C C . GLU A 1 31 ? -3.008 -1.413 6.036 1.00 23.42 31 GLU A C 18
ATOM 23008 O O . GLU A 1 31 ? -2.445 -0.640 5.259 1.00 2.21 31 GLU A O 18
ATOM 23018 N N . VAL A 1 32 ? -2.841 -2.731 5.998 1.00 54.33 32 VAL A N 18
ATOM 23019 C CA . VAL A 1 32 ? -1.960 -3.463 5.097 1.00 21.53 32 VAL A CA 18
ATOM 23020 C C . VAL A 1 32 ? -2.666 -4.765 4.711 1.00 3.02 32 VAL A C 18
ATOM 23021 O O . VAL A 1 32 ? -3.317 -5.407 5.532 1.00 14.21 32 VAL A O 18
ATOM 23034 N N . ARG A 1 33 ? -2.525 -5.163 3.449 1.00 71.11 33 ARG A N 18
ATOM 23035 C CA . ARG A 1 33 ? -3.134 -6.330 2.807 1.00 63.25 33 ARG A CA 18
ATOM 23036 C C . ARG A 1 33 ? -1.996 -7.016 2.035 1.00 12.00 33 ARG A C 18
ATOM 23037 O O . ARG A 1 33 ? -1.963 -6.998 0.799 1.00 15.32 33 ARG A O 18
ATOM 23055 N N . LEU A 1 34 ? -1.016 -7.559 2.782 1.00 32.13 34 LEU A N 18
ATOM 23056 C CA . LEU A 1 34 ? 0.190 -8.268 2.327 1.00 35.10 34 LEU A CA 18
ATOM 23057 C C . LEU A 1 34 ? -0.003 -9.767 2.604 1.00 64.51 34 LEU A C 18
ATOM 23058 O O . LEU A 1 34 ? -1.023 -10.161 3.161 1.00 61.11 34 LEU A O 18
ATOM 23073 N N . MET A 1 35 ? 0.956 -10.618 2.224 1.00 55.32 35 MET A N 18
ATOM 23074 C CA . MET A 1 35 ? 1.019 -12.029 2.611 1.00 21.50 35 MET A CA 18
ATOM 23075 C C . MET A 1 35 ? 0.846 -12.266 4.114 1.00 3.10 35 MET A C 18
ATOM 23076 O O . MET A 1 35 ? 0.798 -11.340 4.918 1.00 0.33 35 MET A O 18
ATOM 23088 N N . ARG A 1 36 ? 0.872 -13.548 4.489 1.00 14.41 36 ARG A N 18
ATOM 23089 C CA . ARG A 1 36 ? 0.722 -14.110 5.835 1.00 71.53 36 ARG A CA 18
ATOM 23090 C C . ARG A 1 36 ? -0.724 -14.127 6.299 1.00 63.24 36 ARG A C 18
ATOM 23091 O O . ARG A 1 36 ? -1.015 -14.834 7.258 1.00 12.14 36 ARG A O 18
ATOM 23109 N N . ASN A 1 37 ? -1.646 -13.440 5.623 1.00 2.22 37 ASN A N 18
ATOM 23110 C CA . ASN A 1 37 ? -2.982 -13.263 6.158 1.00 22.14 37 ASN A CA 18
ATOM 23111 C C . ASN A 1 37 ? -3.847 -14.476 5.921 1.00 51.22 37 ASN A C 18
ATOM 23112 O O . ASN A 1 37 ? -4.444 -15.024 6.841 1.00 3.11 37 ASN A O 18
ATOM 23122 N N . LYS A 1 38 ? -3.887 -14.895 4.660 1.00 44.25 38 LYS A N 18
ATOM 23123 C CA . LYS A 1 38 ? -4.553 -16.076 4.146 1.00 73.31 38 LYS A CA 18
ATOM 23124 C C . LYS A 1 38 ? -6.078 -16.099 4.247 1.00 33.43 38 LYS A C 18
ATOM 23125 O O . LYS A 1 38 ? -6.692 -16.362 3.221 1.00 64.45 38 LYS A O 18
ATOM 23140 N N . SER A 1 39 ? -6.695 -15.788 5.388 1.00 74.34 39 SER A N 18
ATOM 23141 C CA . SER A 1 39 ? -8.145 -15.758 5.518 1.00 63.03 39 SER A CA 18
ATOM 23142 C C . SER A 1 39 ? -8.679 -14.695 4.558 1.00 33.41 39 SER A C 18
ATOM 23143 O O . SER A 1 39 ? -9.418 -15.025 3.631 1.00 22.21 39 SER A O 18
ATOM 23150 N N . SER A 1 40 ? -8.252 -13.439 4.718 1.00 32.43 40 SER A N 18
ATOM 23151 C CA . SER A 1 40 ? -8.650 -12.353 3.836 1.00 44.42 40 SER A CA 18
ATOM 23152 C C . SER A 1 40 ? -8.183 -12.561 2.393 1.00 72.44 40 SER A C 18
ATOM 23153 O O . SER A 1 40 ? -8.774 -12.000 1.474 1.00 34.42 40 SER A O 18
ATOM 23160 N N . GLY A 1 41 ? -7.149 -13.380 2.165 1.00 2.13 41 GLY A N 18
ATOM 23161 C CA . GLY A 1 41 ? -6.890 -13.948 0.848 1.00 62.04 41 GLY A CA 18
ATOM 23162 C C . GLY A 1 41 ? -5.808 -13.192 0.099 1.00 54.42 41 GLY A C 18
ATOM 23163 O O . GLY A 1 41 ? -5.730 -13.272 -1.120 1.00 62.35 41 GLY A O 18
ATOM 23167 N N . GLN A 1 42 ? -5.014 -12.420 0.846 1.00 42.53 42 GLN A N 18
ATOM 23168 C CA . GLN A 1 42 ? -3.849 -11.668 0.398 1.00 75.42 42 GLN A CA 18
ATOM 23169 C C . GLN A 1 42 ? -2.754 -12.555 -0.233 1.00 44.42 42 GLN A C 18
ATOM 23170 O O . GLN A 1 42 ? -2.960 -13.744 -0.495 1.00 31.53 42 GLN A O 18
ATOM 23182 N N . SER A 1 43 ? -1.530 -12.030 -0.347 1.00 12.41 43 SER A N 18
ATOM 23183 C CA . SER A 1 43 ? -0.308 -12.595 -0.901 1.00 42.14 43 SER A CA 18
ATOM 23184 C C . SER A 1 43 ? -0.214 -12.659 -2.435 1.00 15.04 43 SER A C 18
ATOM 23185 O O . SER A 1 43 ? 0.185 -13.652 -3.029 1.00 22.14 43 SER A O 18
ATOM 23192 N N . ARG A 1 44 ? -0.495 -11.522 -3.093 1.00 12.01 44 ARG A N 18
ATOM 23193 C CA . ARG A 1 44 ? -0.489 -11.394 -4.556 1.00 13.12 44 ARG A CA 18
ATOM 23194 C C . ARG A 1 44 ? 0.844 -10.911 -5.182 1.00 2.33 44 ARG A C 18
ATOM 23195 O O . ARG A 1 44 ? 0.839 -10.489 -6.346 1.00 1.12 44 ARG A O 18
ATOM 23213 N N . GLY A 1 45 ? 1.987 -10.892 -4.472 1.00 32.34 45 GLY A N 18
ATOM 23214 C CA . GLY A 1 45 ? 3.210 -10.301 -5.004 1.00 54.22 45 GLY A CA 18
ATOM 23215 C C . GLY A 1 45 ? 3.083 -8.780 -5.086 1.00 63.21 45 GLY A C 18
ATOM 23216 O O . GLY A 1 45 ? 3.854 -8.136 -5.799 1.00 21.32 45 GLY A O 18
ATOM 23220 N N . PHE A 1 46 ? 2.075 -8.220 -4.417 1.00 61.51 46 PHE A N 18
ATOM 23221 C CA . PHE A 1 46 ? 1.891 -6.817 -4.144 1.00 35.33 46 PHE A CA 18
ATOM 23222 C C . PHE A 1 46 ? 1.233 -6.706 -2.769 1.00 11.12 46 PHE A C 18
ATOM 23223 O O . PHE A 1 46 ? 0.777 -7.716 -2.215 1.00 22.10 46 PHE A O 18
ATOM 23239 N N . ALA A 1 47 ? 1.130 -5.493 -2.230 1.00 53.03 47 ALA A N 18
ATOM 23240 C CA . ALA A 1 47 ? 0.258 -5.189 -1.104 1.00 4.14 47 ALA A CA 18
ATOM 23241 C C . ALA A 1 47 ? -0.511 -3.920 -1.400 1.00 14.10 47 ALA A C 18
ATOM 23242 O O . ALA A 1 47 ? 0.006 -3.005 -2.050 1.00 72.55 47 ALA A O 18
ATOM 23249 N N . PHE A 1 48 ? -1.744 -3.893 -0.906 1.00 4.32 48 PHE A N 18
ATOM 23250 C CA . PHE A 1 48 ? -2.532 -2.693 -0.729 1.00 73.33 48 PHE A CA 18
ATOM 23251 C C . PHE A 1 48 ? -2.169 -2.165 0.659 1.00 35.43 48 PHE A C 18
ATOM 23252 O O . PHE A 1 48 ? -2.122 -2.948 1.612 1.00 0.43 48 PHE A O 18
ATOM 23268 N N . VAL A 1 49 ? -1.888 -0.868 0.765 1.00 63.21 49 VAL A N 18
ATOM 23269 C CA . VAL A 1 49 ? -1.573 -0.179 2.010 1.00 33.10 49 VAL A CA 18
ATOM 23270 C C . VAL A 1 49 ? -2.458 1.068 2.021 1.00 10.13 49 VAL A C 18
ATOM 23271 O O . VAL A 1 49 ? -2.274 1.944 1.174 1.00 2.13 49 VAL A O 18
ATOM 23284 N N . GLU A 1 50 ? -3.474 1.101 2.889 1.00 3.01 50 GLU A N 18
ATOM 23285 C CA . GLU A 1 50 ? -4.530 2.110 2.944 1.00 61.54 50 GLU A CA 18
ATOM 23286 C C . GLU A 1 50 ? -4.226 3.041 4.119 1.00 12.30 50 GLU A C 18
ATOM 23287 O O . GLU A 1 50 ? -4.080 2.559 5.245 1.00 50.03 50 GLU A O 18
ATOM 23297 N N . PHE A 1 51 ? -4.075 4.345 3.900 1.00 11.10 51 PHE A N 18
ATOM 23298 C CA . PHE A 1 51 ? -3.553 5.267 4.915 1.00 2.43 51 PHE A CA 18
ATOM 23299 C C . PHE A 1 51 ? -4.679 5.902 5.714 1.00 74.33 51 PHE A C 18
ATOM 23300 O O . PHE A 1 51 ? -5.754 6.152 5.170 1.00 12.11 51 PHE A O 18
ATOM 23316 N N . SER A 1 52 ? -4.414 6.230 6.980 1.00 3.21 52 SER A N 18
ATOM 23317 C CA . SER A 1 52 ? -5.382 6.917 7.819 1.00 11.03 52 SER A CA 18
ATOM 23318 C C . SER A 1 52 ? -5.638 8.319 7.272 1.00 71.14 52 SER A C 18
ATOM 23319 O O . SER A 1 52 ? -6.770 8.791 7.343 1.00 22.50 52 SER A O 18
ATOM 23326 N N . HIS A 1 53 ? -4.613 8.965 6.708 1.00 43.34 53 HIS A N 18
ATOM 23327 C CA . HIS A 1 53 ? -4.730 10.298 6.147 1.00 65.23 53 HIS A CA 18
ATOM 23328 C C . HIS A 1 53 ? -4.405 10.257 4.664 1.00 41.11 53 HIS A C 18
ATOM 23329 O O . HIS A 1 53 ? -3.493 9.545 4.240 1.00 42.04 53 HIS A O 18
ATOM 23342 N N . LEU A 1 54 ? -5.071 11.111 3.889 1.00 4.31 54 LEU A N 18
ATOM 23343 C CA . LEU A 1 54 ? -4.856 11.190 2.453 1.00 41.04 54 LEU A CA 18
ATOM 23344 C C . LEU A 1 54 ? -3.427 11.659 2.153 1.00 25.32 54 LEU A C 18
ATOM 23345 O O . LEU A 1 54 ? -2.769 11.129 1.257 1.00 10.02 54 LEU A O 18
ATOM 23360 N N . GLN A 1 55 ? -2.908 12.648 2.891 1.00 34.15 55 GLN A N 18
ATOM 23361 C CA . GLN A 1 55 ? -1.617 13.250 2.554 1.00 74.22 55 GLN A CA 18
ATOM 23362 C C . GLN A 1 55 ? -0.431 12.361 2.938 1.00 64.50 55 GLN A C 18
ATOM 23363 O O . GLN A 1 55 ? 0.665 12.553 2.398 1.00 32.25 55 GLN A O 18
ATOM 23375 N N . ASP A 1 56 ? -0.636 11.387 3.835 1.00 32.33 56 ASP A N 18
ATOM 23376 C CA . ASP A 1 56 ? 0.398 10.429 4.237 1.00 5.21 56 ASP A CA 18
ATOM 23377 C C . ASP A 1 56 ? 0.777 9.548 3.054 1.00 61.43 56 ASP A C 18
ATOM 23378 O O . ASP A 1 56 ? 1.939 9.150 2.962 1.00 73.25 56 ASP A O 18
ATOM 23386 N N . ALA A 1 57 ? -0.160 9.303 2.122 1.00 65.44 57 ALA A N 18
ATOM 23387 C CA . ALA A 1 57 ? 0.126 8.543 0.918 1.00 61.53 57 ALA A CA 18
ATOM 23388 C C . ALA A 1 57 ? 1.261 9.241 0.169 1.00 62.12 57 ALA A C 18
ATOM 23389 O O . ALA A 1 57 ? 2.308 8.639 -0.064 1.00 13.13 57 ALA A O 18
ATOM 23396 N N . THR A 1 58 ? 1.080 10.527 -0.145 1.00 10.41 58 THR A N 18
ATOM 23397 C CA . THR A 1 58 ? 2.115 11.353 -0.747 1.00 1.01 58 THR A CA 18
ATOM 23398 C C . THR A 1 58 ? 3.391 11.334 0.070 1.00 62.34 58 THR A C 18
ATOM 23399 O O . THR A 1 58 ? 4.470 11.184 -0.497 1.00 42.43 58 THR A O 18
ATOM 23410 N N . ARG A 1 59 ? 3.273 11.531 1.390 1.00 3.32 59 ARG A N 18
ATOM 23411 C CA . ARG A 1 59 ? 4.433 11.614 2.262 1.00 62.14 59 ARG A CA 18
ATOM 23412 C C . ARG A 1 59 ? 5.293 10.375 2.051 1.00 74.24 59 ARG A C 18
ATOM 23413 O O . ARG A 1 59 ? 6.513 10.476 2.097 1.00 63.13 59 ARG A O 18
ATOM 23431 N N . TRP A 1 60 ? 4.686 9.203 1.857 1.00 54.01 60 TRP A N 18
ATOM 23432 C CA . TRP A 1 60 ? 5.399 7.973 1.560 1.00 14.20 60 TRP A CA 18
ATOM 23433 C C . TRP A 1 60 ? 6.005 8.017 0.147 1.00 1.31 60 TRP A C 18
ATOM 23434 O O . TRP A 1 60 ? 7.216 7.848 0.000 1.00 3.05 60 TRP A O 18
ATOM 23454 N N . MET A 1 61 ? 5.176 8.255 -0.879 1.00 4.24 61 MET A N 18
ATOM 23455 C CA . MET A 1 61 ? 5.519 8.156 -2.299 1.00 25.24 61 MET A CA 18
ATOM 23456 C C . MET A 1 61 ? 6.650 9.104 -2.690 1.00 74.51 61 MET A C 18
ATOM 23457 O O . MET A 1 61 ? 7.627 8.678 -3.306 1.00 13.15 61 MET A O 18
ATOM 23469 N N . GLU A 1 62 ? 6.506 10.385 -2.354 1.00 31.33 62 GLU A N 18
ATOM 23470 C CA . GLU A 1 62 ? 7.415 11.468 -2.720 1.00 41.30 62 GLU A CA 18
ATOM 23471 C C . GLU A 1 62 ? 8.790 11.193 -2.116 1.00 44.22 62 GLU A C 18
ATOM 23472 O O . GLU A 1 62 ? 9.822 11.296 -2.776 1.00 2.25 62 GLU A O 18
ATOM 23482 N N . ALA A 1 63 ? 8.784 10.740 -0.863 1.00 14.43 63 ALA A N 18
ATOM 23483 C CA . ALA A 1 63 ? 9.988 10.453 -0.083 1.00 44.20 63 ALA A CA 18
ATOM 23484 C C . ALA A 1 63 ? 10.710 9.203 -0.584 1.00 4.13 63 ALA A C 18
ATOM 23485 O O . ALA A 1 63 ? 11.796 8.867 -0.102 1.00 61.31 63 ALA A O 18
ATOM 23492 N N . ASN A 1 64 ? 10.124 8.507 -1.553 1.00 11.41 64 ASN A N 18
ATOM 23493 C CA . ASN A 1 64 ? 10.680 7.329 -2.183 1.00 33.51 64 ASN A CA 18
ATOM 23494 C C . ASN A 1 64 ? 10.824 7.525 -3.683 1.00 10.32 64 ASN A C 18
ATOM 23495 O O . ASN A 1 64 ? 11.372 6.649 -4.347 1.00 5.04 64 ASN A O 18
ATOM 23505 N N . GLN A 1 65 ? 10.406 8.675 -4.233 1.00 41.40 65 GLN A N 18
ATOM 23506 C CA . GLN A 1 65 ? 10.466 8.977 -5.660 1.00 11.45 65 GLN A CA 18
ATOM 23507 C C . GLN A 1 65 ? 9.713 7.883 -6.423 1.00 3.45 65 GLN A C 18
ATOM 23508 O O . GLN A 1 65 ? 10.103 7.494 -7.521 1.00 13.15 65 GLN A O 18
ATOM 23520 N N . HIS A 1 66 ? 8.653 7.355 -5.799 1.00 14.35 66 HIS A N 18
ATOM 23521 C CA . HIS A 1 66 ? 7.840 6.244 -6.287 1.00 21.34 66 HIS A CA 18
ATOM 23522 C C . HIS A 1 66 ? 8.554 4.870 -6.294 1.00 62.22 66 HIS A C 18
ATOM 23523 O O . HIS A 1 66 ? 7.993 3.915 -6.843 1.00 23.53 66 HIS A O 18
ATOM 23536 N N . SER A 1 67 ? 9.740 4.714 -5.700 1.00 13.00 67 SER A N 18
ATOM 23537 C CA . SER A 1 67 ? 10.501 3.465 -5.695 1.00 54.34 67 SER A CA 18
ATOM 23538 C C . SER A 1 67 ? 10.855 3.064 -4.265 1.00 42.05 67 SER A C 18
ATOM 23539 O O . SER A 1 67 ? 11.611 3.770 -3.598 1.00 23.53 67 SER A O 18
ATOM 23546 N N . LEU A 1 68 ? 10.317 1.939 -3.797 1.00 61.13 68 LEU A N 18
ATOM 23547 C CA . LEU A 1 68 ? 10.740 1.301 -2.543 1.00 31.13 68 LEU A CA 18
ATOM 23548 C C . LEU A 1 68 ? 11.750 0.200 -2.845 1.00 2.30 68 LEU A C 18
ATOM 23549 O O . LEU A 1 68 ? 11.916 -0.211 -4.000 1.00 72.53 68 LEU A O 18
ATOM 23564 N N . ASN A 1 69 ? 12.380 -0.318 -1.791 1.00 31.33 69 ASN A N 18
ATOM 23565 C CA . ASN A 1 69 ? 13.271 -1.455 -1.848 1.00 4.02 69 ASN A CA 18
ATOM 23566 C C . ASN A 1 69 ? 13.114 -2.278 -0.589 1.00 63.33 69 ASN A C 18
ATOM 23567 O O . ASN A 1 69 ? 13.318 -1.764 0.513 1.00 51.12 69 ASN A O 18
ATOM 23577 N N . ILE A 1 70 ? 12.724 -3.536 -0.770 1.00 41.24 70 ILE A N 18
ATOM 23578 C CA . ILE A 1 70 ? 12.452 -4.488 0.281 1.00 41.34 70 ILE A CA 18
ATOM 23579 C C . ILE A 1 70 ? 13.299 -5.716 0.015 1.00 41.23 70 ILE A C 18
ATOM 23580 O O . ILE A 1 70 ? 13.139 -6.386 -1.010 1.00 32.43 70 ILE A O 18
ATOM 23595 N N . LEU A 1 71 ? 14.202 -5.998 0.959 1.00 23.41 71 LEU A N 18
ATOM 23596 C CA . LEU A 1 71 ? 15.082 -7.164 0.960 1.00 55.25 71 LEU A CA 18
ATOM 23597 C C . LEU A 1 71 ? 15.956 -7.189 -0.298 1.00 21.10 71 LEU A C 18
ATOM 23598 O O . LEU A 1 71 ? 16.363 -8.265 -0.736 1.00 73.53 71 LEU A O 18
ATOM 23613 N N . GLY A 1 72 ? 16.217 -6.010 -0.874 1.00 24.24 72 GLY A N 18
ATOM 23614 C CA . GLY A 1 72 ? 17.052 -5.791 -2.036 1.00 62.55 72 GLY A CA 18
ATOM 23615 C C . GLY A 1 72 ? 16.263 -5.618 -3.334 1.00 62.31 72 GLY A C 18
ATOM 23616 O O . GLY A 1 72 ? 16.821 -5.076 -4.289 1.00 24.40 72 GLY A O 18
ATOM 23620 N N . GLN A 1 73 ? 14.993 -6.031 -3.412 1.00 75.31 73 GLN A N 18
ATOM 23621 C CA . GLN A 1 73 ? 14.231 -6.012 -4.651 1.00 24.34 73 GLN A CA 18
ATOM 23622 C C . GLN A 1 73 ? 13.717 -4.604 -4.889 1.00 55.01 73 GLN A C 18
ATOM 23623 O O . GLN A 1 73 ? 13.201 -3.971 -3.967 1.00 74.24 73 GLN A O 18
ATOM 23635 N N . LYS A 1 74 ? 13.790 -4.140 -6.136 1.00 40.25 74 LYS A N 18
ATOM 23636 C CA . LYS A 1 74 ? 13.133 -2.913 -6.559 1.00 12.03 74 LYS A CA 18
ATOM 23637 C C . LYS A 1 74 ? 11.627 -3.153 -6.580 1.00 11.42 74 LYS A C 18
ATOM 23638 O O . LYS A 1 74 ? 11.158 -4.077 -7.241 1.00 74.53 74 LYS A O 18
ATOM 23653 N N . VAL A 1 75 ? 10.884 -2.298 -5.884 1.00 61.15 75 VAL A N 18
ATOM 23654 C CA . VAL A 1 75 ? 9.434 -2.335 -5.762 1.00 0.30 75 VAL A CA 18
ATOM 23655 C C . VAL A 1 75 ? 8.939 -0.988 -6.302 1.00 11.04 75 VAL A C 18
ATOM 23656 O O . VAL A 1 75 ? 9.580 0.050 -6.085 1.00 34.12 75 VAL A O 18
ATOM 23669 N N . SER A 1 76 ? 7.805 -0.969 -7.000 1.00 71.52 76 SER A N 18
ATOM 23670 C CA . SER A 1 76 ? 7.245 0.236 -7.605 1.00 24.54 76 SER A CA 18
ATOM 23671 C C . SER A 1 76 ? 5.892 0.540 -6.975 1.00 24.20 76 SER A C 18
ATOM 23672 O O . SER A 1 76 ? 4.977 -0.281 -7.058 1.00 44.14 76 SER A O 18
ATOM 23679 N N . MET A 1 77 ? 5.765 1.700 -6.321 1.00 24.30 77 MET A N 18
ATOM 23680 C CA . MET A 1 77 ? 4.470 2.142 -5.816 1.00 24.24 77 MET A CA 18
ATOM 23681 C C . MET A 1 77 ? 3.643 2.821 -6.909 1.00 30.50 77 MET A C 18
ATOM 23682 O O . MET A 1 77 ? 4.181 3.533 -7.762 1.00 4.03 77 MET A O 18
ATOM 23694 N N . HIS A 1 78 ? 2.323 2.662 -6.814 1.00 22.23 78 HIS A N 18
ATOM 23695 C CA . HIS A 1 78 ? 1.285 3.354 -7.572 1.00 24.20 78 HIS A CA 18
ATOM 23696 C C . HIS A 1 78 ? 0.193 3.754 -6.579 1.00 65.52 78 HIS A C 18
ATOM 23697 O O . HIS A 1 78 ? 0.052 3.087 -5.552 1.00 30.13 78 HIS A O 18
ATOM 23710 N N . TYR A 1 79 ? -0.628 4.764 -6.868 1.00 50.13 79 TYR A N 18
ATOM 23711 C CA . TYR A 1 79 ? -1.916 4.888 -6.206 1.00 5.13 79 TYR A CA 18
ATOM 23712 C C . TYR A 1 79 ? -2.873 3.809 -6.715 1.00 25.43 79 TYR A C 18
ATOM 23713 O O . TYR A 1 79 ? -2.772 3.393 -7.872 1.00 14.23 79 TYR A O 18
ATOM 23730 N N . SER A 1 80 ? -3.814 3.384 -5.871 1.00 1.30 80 SER A N 18
ATOM 23731 C CA . SER A 1 80 ? -4.873 2.439 -6.215 1.00 61.14 80 SER A CA 18
ATOM 23732 C C . SER A 1 80 ? -6.074 2.680 -5.296 1.00 14.32 80 SER A C 18
ATOM 23733 O O . SER A 1 80 ? -6.591 1.756 -4.665 1.00 45.52 80 SER A O 18
ATOM 23740 N N . ASP A 1 81 ? -6.451 3.953 -5.132 1.00 70.11 81 ASP A N 18
ATOM 23741 C CA . ASP A 1 81 ? -7.591 4.308 -4.291 1.00 33.44 81 ASP A CA 18
ATOM 23742 C C . ASP A 1 81 ? -8.878 3.670 -4.838 1.00 44.21 81 ASP A C 18
ATOM 23743 O O . ASP A 1 81 ? -8.948 3.355 -6.030 1.00 54.13 81 ASP A O 18
ATOM 23751 N N . PRO A 1 82 ? -9.893 3.456 -3.987 1.00 65.43 82 PRO A N 18
ATOM 23752 C CA . PRO A 1 82 ? -11.044 2.649 -4.360 1.00 72.12 82 PRO A CA 18
ATOM 23753 C C . PRO A 1 82 ? -12.015 3.355 -5.306 1.00 44.45 82 PRO A C 18
ATOM 23754 O O . PRO A 1 82 ? -12.852 2.683 -5.912 1.00 13.10 82 PRO A O 18
ATOM 23762 N N . LYS A 1 83 ? -11.874 4.676 -5.424 1.00 2.41 83 LYS A N 18
ATOM 23763 C CA . LYS A 1 83 ? -12.725 5.657 -6.097 1.00 41.22 83 LYS A CA 18
ATOM 23764 C C . LYS A 1 83 ? -14.169 5.657 -5.588 1.00 12.13 83 LYS A C 18
ATOM 23765 O O . LYS A 1 83 ? -14.591 4.719 -4.903 1.00 72.42 83 LYS A O 18
ATOM 23780 N N . PRO A 1 84 ? -14.970 6.690 -5.904 1.00 65.14 84 PRO A N 18
ATOM 23781 C CA . PRO A 1 84 ? -16.408 6.587 -5.773 1.00 61.35 84 PRO A CA 18
ATOM 23782 C C . PRO A 1 84 ? -16.889 5.570 -6.817 1.00 50.21 84 PRO A C 18
ATOM 23783 O O . PRO A 1 84 ? -16.966 5.859 -8.008 1.00 71.04 84 PRO A O 18
ATOM 23791 N N . LYS A 1 85 ? -17.116 4.331 -6.383 1.00 73.15 85 LYS A N 18
ATOM 23792 C CA . LYS A 1 85 ? -17.441 3.158 -7.200 1.00 5.12 85 LYS A CA 18
ATOM 23793 C C . LYS A 1 85 ? -18.839 2.684 -6.807 1.00 45.24 85 LYS A C 18
ATOM 23794 O O . LYS A 1 85 ? -19.088 1.508 -6.523 1.00 12.24 85 LYS A O 18
ATOM 23809 N N . ILE A 1 86 ? -19.739 3.643 -6.650 1.00 5.14 86 ILE A N 18
ATOM 23810 C CA . ILE A 1 86 ? -21.132 3.420 -6.310 1.00 73.01 86 ILE A CA 18
ATOM 23811 C C . ILE A 1 86 ? -21.891 3.402 -7.637 1.00 71.15 86 ILE A C 18
ATOM 23812 O O . ILE A 1 86 ? -21.433 3.979 -8.628 1.00 23.04 86 ILE A O 18
ATOM 23827 N N . ASN A 1 87 ? -23.066 2.768 -7.673 1.00 25.30 87 ASN A N 18
ATOM 23828 C CA . ASN A 1 87 ? -23.941 2.859 -8.845 1.00 53.34 87 ASN A CA 18
ATOM 23829 C C . ASN A 1 87 ? -24.804 4.118 -8.852 1.00 73.03 87 ASN A C 18
ATOM 23830 O O . ASN A 1 87 ? -25.477 4.408 -9.836 1.00 23.11 87 ASN A O 18
ATOM 23840 N N . GLU A 1 88 ? -24.738 4.883 -7.776 1.00 45.35 88 GLU A N 18
ATOM 23841 C CA . GLU A 1 88 ? -25.518 6.074 -7.471 1.00 3.51 88 GLU A CA 18
ATOM 23842 C C . GLU A 1 88 ? -24.561 7.044 -6.800 1.00 73.32 88 GLU A C 18
ATOM 23843 O O . GLU A 1 88 ? -24.140 6.831 -5.666 1.00 41.53 88 GLU A O 18
ATOM 23853 N N . ASP A 1 89 ? -24.157 8.061 -7.548 1.00 14.23 89 ASP A N 18
ATOM 23854 C CA . ASP A 1 89 ? -23.060 8.967 -7.192 1.00 22.21 89 ASP A CA 18
ATOM 23855 C C . ASP A 1 89 ? -23.533 10.424 -7.232 1.00 50.23 89 ASP A C 18
ATOM 23856 O O . ASP A 1 89 ? -22.755 11.368 -7.097 1.00 41.12 89 ASP A O 18
ATOM 23864 N N . TRP A 1 90 ? -24.824 10.601 -7.497 1.00 64.43 90 TRP A N 18
ATOM 23865 C CA . TRP A 1 90 ? -25.572 11.839 -7.653 1.00 52.44 90 TRP A CA 18
ATOM 23866 C C . TRP A 1 90 ? -26.984 11.696 -7.050 1.00 23.30 90 TRP A C 18
ATOM 23867 O O . TRP A 1 90 ? -27.843 12.543 -7.286 1.00 61.25 90 TRP A O 18
ATOM 23887 N N . LEU A 1 91 ? -27.232 10.601 -6.315 1.00 53.25 91 LEU A N 18
ATOM 23888 C CA . LEU A 1 91 ? -28.408 10.429 -5.462 1.00 11.21 91 LEU A CA 18
ATOM 23889 C C . LEU A 1 91 ? -28.107 11.055 -4.104 1.00 61.25 91 LEU A C 18
ATOM 23890 O O . LEU A 1 91 ? -28.844 10.798 -3.129 1.00 2.54 91 LEU A O 18
ATOM 23905 N N . SER A 1 1 ? -5.019 10.379 -2.047 1.00 44.22 1 SER A N 19
ATOM 23906 C CA . SER A 1 1 ? -4.945 8.997 -2.522 1.00 41.33 1 SER A CA 19
ATOM 23907 C C . SER A 1 1 ? -5.481 8.070 -1.454 1.00 75.14 1 SER A C 19
ATOM 23908 O O . SER A 1 1 ? -6.508 7.438 -1.679 1.00 11.21 1 SER A O 19
ATOM 23915 N N . ASN A 1 2 ? -4.759 7.972 -0.325 1.00 35.25 2 ASN A N 19
ATOM 23916 C CA . ASN A 1 2 ? -4.957 7.175 0.852 1.00 24.22 2 ASN A CA 19
ATOM 23917 C C . ASN A 1 2 ? -4.636 5.723 0.532 1.00 34.32 2 ASN A C 19
ATOM 23918 O O . ASN A 1 2 ? -4.665 4.902 1.434 1.00 3.52 2 ASN A O 19
ATOM 23928 N N . ILE A 1 3 ? -4.270 5.386 -0.708 1.00 1.11 3 ILE A N 19
ATOM 23929 C CA . ILE A 1 3 ? -4.014 4.021 -1.107 1.00 14.13 3 ILE A CA 19
ATOM 23930 C C . ILE A 1 3 ? -2.857 4.057 -2.089 1.00 23.05 3 ILE A C 19
ATOM 23931 O O . ILE A 1 3 ? -2.791 4.936 -2.941 1.00 24.15 3 ILE A O 19
ATOM 23946 N N . VAL A 1 4 ? -2.006 3.053 -1.979 1.00 11.14 4 VAL A N 19
ATOM 23947 C CA . VAL A 1 4 ? -0.750 2.731 -2.654 1.00 14.42 4 VAL A CA 19
ATOM 23948 C C . VAL A 1 4 ? -0.720 1.237 -2.933 1.00 33.05 4 VAL A C 19
ATOM 23949 O O . VAL A 1 4 ? -0.583 0.450 -2.003 1.00 63.44 4 VAL A O 19
ATOM 23962 N N . MET A 1 5 ? -0.878 0.842 -4.196 1.00 24.14 5 MET A N 19
ATOM 23963 C CA . MET A 1 5 ? -0.562 -0.503 -4.643 1.00 64.14 5 MET A CA 19
ATOM 23964 C C . MET A 1 5 ? 0.956 -0.597 -4.783 1.00 60.43 5 MET A C 19
ATOM 23965 O O . MET A 1 5 ? 1.536 0.139 -5.585 1.00 74.14 5 MET A O 19
ATOM 23977 N N . LEU A 1 6 ? 1.602 -1.462 -3.999 1.00 41.52 6 LEU A N 19
ATOM 23978 C CA . LEU A 1 6 ? 3.015 -1.783 -4.142 1.00 3.43 6 LEU A CA 19
ATOM 23979 C C . LEU A 1 6 ? 3.072 -2.897 -5.169 1.00 14.34 6 LEU A C 19
ATOM 23980 O O . LEU A 1 6 ? 2.552 -3.975 -4.889 1.00 11.52 6 LEU A O 19
ATOM 23995 N N . ARG A 1 7 ? 3.624 -2.658 -6.358 1.00 34.44 7 ARG A N 19
ATOM 23996 C CA . ARG A 1 7 ? 3.818 -3.709 -7.359 1.00 2.10 7 ARG A CA 19
ATOM 23997 C C . ARG A 1 7 ? 5.251 -4.221 -7.283 1.00 13.43 7 ARG A C 19
ATOM 23998 O O . ARG A 1 7 ? 6.142 -3.479 -6.877 1.00 12.51 7 ARG A O 19
ATOM 24016 N N . MET A 1 8 ? 5.479 -5.433 -7.793 1.00 74.23 8 MET A N 19
ATOM 24017 C CA . MET A 1 8 ? 6.784 -6.084 -7.910 1.00 53.42 8 MET A CA 19
ATOM 24018 C C . MET A 1 8 ? 7.335 -6.471 -6.531 1.00 64.25 8 MET A C 19
ATOM 24019 O O . MET A 1 8 ? 8.499 -6.215 -6.225 1.00 23.14 8 MET A O 19
ATOM 24031 N N . LEU A 1 9 ? 6.523 -7.115 -5.690 1.00 44.15 9 LEU A N 19
ATOM 24032 C CA . LEU A 1 9 ? 6.967 -7.646 -4.403 1.00 12.41 9 LEU A CA 19
ATOM 24033 C C . LEU A 1 9 ? 7.410 -9.099 -4.520 1.00 20.32 9 LEU A C 19
ATOM 24034 O O . LEU A 1 9 ? 6.876 -9.823 -5.362 1.00 1.34 9 LEU A O 19
ATOM 24049 N N . PRO A 1 10 ? 8.326 -9.546 -3.641 1.00 23.00 10 PRO A N 19
ATOM 24050 C CA . PRO A 1 10 ? 8.570 -10.960 -3.414 1.00 74.14 10 PRO A CA 19
ATOM 24051 C C . PRO A 1 10 ? 7.526 -11.571 -2.485 1.00 34.41 10 PRO A C 19
ATOM 24052 O O . PRO A 1 10 ? 6.829 -10.867 -1.748 1.00 32.10 10 PRO A O 19
ATOM 24060 N N . GLN A 1 11 ? 7.517 -12.900 -2.446 1.00 73.31 11 GLN A N 19
ATOM 24061 C CA . GLN A 1 11 ? 6.684 -13.689 -1.554 1.00 15.33 11 GLN A CA 19
ATOM 24062 C C . GLN A 1 11 ? 7.294 -13.799 -0.156 1.00 21.44 11 GLN A C 19
ATOM 24063 O O . GLN A 1 11 ? 6.566 -14.055 0.799 1.00 40.34 11 GLN A O 19
ATOM 24075 N N . ALA A 1 12 ? 8.611 -13.641 0.004 1.00 52.21 12 ALA A N 19
ATOM 24076 C CA . ALA A 1 12 ? 9.205 -13.838 1.320 1.00 60.02 12 ALA A CA 19
ATOM 24077 C C . ALA A 1 12 ? 8.863 -12.694 2.277 1.00 0.13 12 ALA A C 19
ATOM 24078 O O . ALA A 1 12 ? 8.676 -12.938 3.466 1.00 51.41 12 ALA A O 19
ATOM 24085 N N . ALA A 1 13 ? 8.747 -11.477 1.733 1.00 24.31 13 ALA A N 19
ATOM 24086 C CA . ALA A 1 13 ? 8.511 -10.229 2.457 1.00 43.41 13 ALA A CA 19
ATOM 24087 C C . ALA A 1 13 ? 7.324 -10.322 3.423 1.00 40.53 13 ALA A C 19
ATOM 24088 O O . ALA A 1 13 ? 6.420 -11.140 3.215 1.00 44.34 13 ALA A O 19
ATOM 24095 N N . THR A 1 14 ? 7.255 -9.427 4.410 1.00 62.01 14 THR A N 19
ATOM 24096 C CA . THR A 1 14 ? 6.220 -9.473 5.434 1.00 20.22 14 THR A CA 19
ATOM 24097 C C . THR A 1 14 ? 5.556 -8.112 5.608 1.00 3.43 14 THR A C 19
ATOM 24098 O O . THR A 1 14 ? 6.072 -7.095 5.126 1.00 44.13 14 THR A O 19
ATOM 24109 N N . GLU A 1 15 ? 4.394 -8.083 6.275 1.00 1.32 15 GLU A N 19
ATOM 24110 C CA . GLU A 1 15 ? 3.757 -6.843 6.676 1.00 2.25 15 GLU A CA 19
ATOM 24111 C C . GLU A 1 15 ? 4.736 -6.043 7.541 1.00 12.43 15 GLU A C 19
ATOM 24112 O O . GLU A 1 15 ? 4.867 -4.839 7.353 1.00 0.30 15 GLU A O 19
ATOM 24122 N N . ASP A 1 16 ? 5.471 -6.720 8.428 1.00 24.40 16 ASP A N 19
ATOM 24123 C CA . ASP A 1 16 ? 6.439 -6.143 9.356 1.00 12.31 16 ASP A CA 19
ATOM 24124 C C . ASP A 1 16 ? 7.592 -5.451 8.643 1.00 1.14 16 ASP A C 19
ATOM 24125 O O . ASP A 1 16 ? 8.033 -4.391 9.093 1.00 3.13 16 ASP A O 19
ATOM 24133 N N . ASP A 1 17 ? 8.041 -5.993 7.509 1.00 74.24 17 ASP A N 19
ATOM 24134 C CA . ASP A 1 17 ? 9.074 -5.359 6.691 1.00 54.21 17 ASP A CA 19
ATOM 24135 C C . ASP A 1 17 ? 8.586 -3.996 6.206 1.00 31.11 17 ASP A C 19
ATOM 24136 O O . ASP A 1 17 ? 9.339 -3.020 6.232 1.00 13.10 17 ASP A O 19
ATOM 24144 N N . ILE A 1 18 ? 7.321 -3.914 5.773 1.00 11.31 18 ILE A N 19
ATOM 24145 C CA . ILE A 1 18 ? 6.737 -2.645 5.353 1.00 72.45 18 ILE A CA 19
ATOM 24146 C C . ILE A 1 18 ? 6.574 -1.757 6.576 1.00 3.52 18 ILE A C 19
ATOM 24147 O O . ILE A 1 18 ? 6.926 -0.585 6.523 1.00 13.54 18 ILE A O 19
ATOM 24162 N N . ARG A 1 19 ? 6.013 -2.272 7.666 1.00 21.13 19 ARG A N 19
ATOM 24163 C CA . ARG A 1 19 ? 5.696 -1.490 8.860 1.00 35.13 19 ARG A CA 19
ATOM 24164 C C . ARG A 1 19 ? 6.951 -0.793 9.392 1.00 51.53 19 ARG A C 19
ATOM 24165 O O . ARG A 1 19 ? 6.855 0.364 9.814 1.00 1.43 19 ARG A O 19
ATOM 24183 N N . GLY A 1 20 ? 8.120 -1.426 9.269 1.00 4.24 20 GLY A N 19
ATOM 24184 C CA . GLY A 1 20 ? 9.406 -0.822 9.586 1.00 34.44 20 GLY A CA 19
ATOM 24185 C C . GLY A 1 20 ? 9.782 0.283 8.598 1.00 11.44 20 GLY A C 19
ATOM 24186 O O . GLY A 1 20 ? 10.225 1.351 9.028 1.00 61.02 20 GLY A O 19
ATOM 24190 N N . GLN A 1 21 ? 9.583 0.076 7.286 1.00 73.43 21 GLN A N 19
ATOM 24191 C CA . GLN A 1 21 ? 9.815 1.109 6.278 1.00 3.44 21 GLN A CA 19
ATOM 24192 C C . GLN A 1 21 ? 8.946 2.319 6.621 1.00 54.35 21 GLN A C 19
ATOM 24193 O O . GLN A 1 21 ? 9.441 3.438 6.679 1.00 0.50 21 GLN A O 19
ATOM 24205 N N . LEU A 1 22 ? 7.651 2.110 6.861 1.00 1.44 22 LEU A N 19
ATOM 24206 C CA . LEU A 1 22 ? 6.665 3.171 7.045 1.00 34.31 22 LEU A CA 19
ATOM 24207 C C . LEU A 1 22 ? 7.059 4.064 8.220 1.00 42.53 22 LEU A C 19
ATOM 24208 O O . LEU A 1 22 ? 7.061 5.291 8.099 1.00 51.25 22 LEU A O 19
ATOM 24223 N N . GLN A 1 23 ? 7.445 3.451 9.341 1.00 24.02 23 GLN A N 19
ATOM 24224 C CA . GLN A 1 23 ? 7.903 4.124 10.540 1.00 13.32 23 GLN A CA 19
ATOM 24225 C C . GLN A 1 23 ? 9.127 4.999 10.236 1.00 63.42 23 GLN A C 19
ATOM 24226 O O . GLN A 1 23 ? 9.218 6.110 10.761 1.00 64.21 23 GLN A O 19
ATOM 24238 N N . SER A 1 24 ? 10.038 4.524 9.382 1.00 53.41 24 SER A N 19
ATOM 24239 C CA . SER A 1 24 ? 11.235 5.232 8.939 1.00 54.22 24 SER A CA 19
ATOM 24240 C C . SER A 1 24 ? 10.890 6.577 8.279 1.00 40.15 24 SER A C 19
ATOM 24241 O O . SER A 1 24 ? 11.654 7.541 8.381 1.00 61.14 24 SER A O 19
ATOM 24248 N N . HIS A 1 25 ? 9.734 6.669 7.611 1.00 74.22 25 HIS A N 19
ATOM 24249 C CA . HIS A 1 25 ? 9.262 7.922 7.025 1.00 72.34 25 HIS A CA 19
ATOM 24250 C C . HIS A 1 25 ? 8.375 8.714 7.985 1.00 2.30 25 HIS A C 19
ATOM 24251 O O . HIS A 1 25 ? 8.083 9.888 7.733 1.00 0.10 25 HIS A O 19
ATOM 24264 N N . GLY A 1 26 ? 7.973 8.088 9.091 1.00 34.12 26 GLY A N 19
ATOM 24265 C CA . GLY A 1 26 ? 7.286 8.717 10.196 1.00 53.24 26 GLY A CA 19
ATOM 24266 C C . GLY A 1 26 ? 5.854 8.233 10.355 1.00 2.54 26 GLY A C 19
ATOM 24267 O O . GLY A 1 26 ? 5.072 8.914 11.027 1.00 10.31 26 GLY A O 19
ATOM 24271 N N . VAL A 1 27 ? 5.474 7.099 9.756 1.00 71.14 27 VAL A N 19
ATOM 24272 C CA . VAL A 1 27 ? 4.066 6.799 9.524 1.00 44.45 27 VAL A CA 19
ATOM 24273 C C . VAL A 1 27 ? 3.682 5.449 10.145 1.00 74.12 27 VAL A C 19
ATOM 24274 O O . VAL A 1 27 ? 4.421 4.467 10.066 1.00 44.15 27 VAL A O 19
ATOM 24287 N N . GLN A 1 28 ? 2.483 5.402 10.729 1.00 13.40 28 GLN A N 19
ATOM 24288 C CA . GLN A 1 28 ? 1.920 4.228 11.394 1.00 50.51 28 GLN A CA 19
ATOM 24289 C C . GLN A 1 28 ? 1.563 3.101 10.409 1.00 25.02 28 GLN A C 19
ATOM 24290 O O . GLN A 1 28 ? 1.567 1.935 10.803 1.00 54.14 28 GLN A O 19
ATOM 24302 N N . ALA A 1 29 ? 1.226 3.460 9.161 1.00 31.10 29 ALA A N 19
ATOM 24303 C CA . ALA A 1 29 ? 0.352 2.712 8.256 1.00 14.22 29 ALA A CA 19
ATOM 24304 C C . ALA A 1 29 ? -0.888 2.203 8.974 1.00 72.31 29 ALA A C 19
ATOM 24305 O O . ALA A 1 29 ? -0.897 1.107 9.542 1.00 63.01 29 ALA A O 19
ATOM 24312 N N . ARG A 1 30 ? -1.943 3.014 8.950 1.00 12.11 30 ARG A N 19
ATOM 24313 C CA . ARG A 1 30 ? -3.163 2.648 9.645 1.00 12.54 30 ARG A CA 19
ATOM 24314 C C . ARG A 1 30 ? -3.730 1.349 9.068 1.00 20.01 30 ARG A C 19
ATOM 24315 O O . ARG A 1 30 ? -4.239 0.530 9.832 1.00 32.14 30 ARG A O 19
ATOM 24333 N N . GLU A 1 31 ? -3.570 1.087 7.769 1.00 43.22 31 GLU A N 19
ATOM 24334 C CA . GLU A 1 31 ? -3.851 -0.225 7.222 1.00 12.13 31 GLU A CA 19
ATOM 24335 C C . GLU A 1 31 ? -2.756 -0.616 6.253 1.00 3.44 31 GLU A C 19
ATOM 24336 O O . GLU A 1 31 ? -2.128 0.244 5.636 1.00 33.14 31 GLU A O 19
ATOM 24346 N N . VAL A 1 32 ? -2.560 -1.924 6.091 1.00 41.40 32 VAL A N 19
ATOM 24347 C CA . VAL A 1 32 ? -1.730 -2.493 5.050 1.00 43.54 32 VAL A CA 19
ATOM 24348 C C . VAL A 1 32 ? -2.078 -3.959 4.802 1.00 73.11 32 VAL A C 19
ATOM 24349 O O . VAL A 1 32 ? -1.916 -4.821 5.666 1.00 64.02 32 VAL A O 19
ATOM 24362 N N . ARG A 1 33 ? -2.566 -4.244 3.594 1.00 24.03 33 ARG A N 19
ATOM 24363 C CA . ARG A 1 33 ? -2.785 -5.598 3.109 1.00 75.31 33 ARG A CA 19
ATOM 24364 C C . ARG A 1 33 ? -1.508 -6.069 2.425 1.00 34.31 33 ARG A C 19
ATOM 24365 O O . ARG A 1 33 ? -1.420 -5.998 1.197 1.00 12.31 33 ARG A O 19
ATOM 24383 N N . LEU A 1 34 ? -0.499 -6.523 3.184 1.00 21.04 34 LEU A N 19
ATOM 24384 C CA . LEU A 1 34 ? 0.636 -7.225 2.596 1.00 53.10 34 LEU A CA 19
ATOM 24385 C C . LEU A 1 34 ? 0.204 -8.635 2.197 1.00 42.31 34 LEU A C 19
ATOM 24386 O O . LEU A 1 34 ? -0.812 -9.150 2.640 1.00 42.40 34 LEU A O 19
ATOM 24401 N N . MET A 1 35 ? 1.018 -9.292 1.393 1.00 24.41 35 MET A N 19
ATOM 24402 C CA . MET A 1 35 ? 0.933 -10.655 0.889 1.00 34.41 35 MET A CA 19
ATOM 24403 C C . MET A 1 35 ? 0.890 -11.785 1.942 1.00 52.21 35 MET A C 19
ATOM 24404 O O . MET A 1 35 ? 1.095 -12.953 1.593 1.00 31.01 35 MET A O 19
ATOM 24416 N N . ARG A 1 36 ? 0.667 -11.494 3.223 1.00 42.33 36 ARG A N 19
ATOM 24417 C CA . ARG A 1 36 ? 0.461 -12.470 4.281 1.00 52.32 36 ARG A CA 19
ATOM 24418 C C . ARG A 1 36 ? -0.661 -11.955 5.160 1.00 44.53 36 ARG A C 19
ATOM 24419 O O . ARG A 1 36 ? -0.529 -10.861 5.700 1.00 32.12 36 ARG A O 19
ATOM 24437 N N . ASN A 1 37 ? -1.758 -12.704 5.255 1.00 52.10 37 ASN A N 19
ATOM 24438 C CA . ASN A 1 37 ? -2.781 -12.681 6.288 1.00 1.44 37 ASN A CA 19
ATOM 24439 C C . ASN A 1 37 ? -3.784 -13.783 5.969 1.00 31.05 37 ASN A C 19
ATOM 24440 O O . ASN A 1 37 ? -4.439 -13.693 4.924 1.00 13.21 37 ASN A O 19
ATOM 24450 N N . LYS A 1 38 ? -3.971 -14.785 6.833 1.00 15.12 38 LYS A N 19
ATOM 24451 C CA . LYS A 1 38 ? -5.025 -15.788 6.590 1.00 63.42 38 LYS A CA 19
ATOM 24452 C C . LYS A 1 38 ? -6.425 -15.186 6.583 1.00 32.32 38 LYS A C 19
ATOM 24453 O O . LYS A 1 38 ? -7.333 -15.771 6.000 1.00 62.22 38 LYS A O 19
ATOM 24468 N N . SER A 1 39 ? -6.609 -14.029 7.217 1.00 72.33 39 SER A N 19
ATOM 24469 C CA . SER A 1 39 ? -7.903 -13.441 7.495 1.00 14.55 39 SER A CA 19
ATOM 24470 C C . SER A 1 39 ? -8.664 -13.142 6.204 1.00 1.52 39 SER A C 19
ATOM 24471 O O . SER A 1 39 ? -9.889 -13.237 6.179 1.00 41.20 39 SER A O 19
ATOM 24478 N N . SER A 1 40 ? -7.922 -12.805 5.148 1.00 75.14 40 SER A N 19
ATOM 24479 C CA . SER A 1 40 ? -8.414 -12.339 3.867 1.00 74.44 40 SER A CA 19
ATOM 24480 C C . SER A 1 40 ? -7.740 -13.142 2.747 1.00 23.23 40 SER A C 19
ATOM 24481 O O . SER A 1 40 ? -8.391 -13.528 1.776 1.00 35.34 40 SER A O 19
ATOM 24488 N N . GLY A 1 41 ? -6.444 -13.456 2.889 1.00 71.34 41 GLY A N 19
ATOM 24489 C CA . GLY A 1 41 ? -5.659 -14.061 1.816 1.00 75.34 41 GLY A CA 19
ATOM 24490 C C . GLY A 1 41 ? -5.090 -13.022 0.864 1.00 32.01 41 GLY A C 19
ATOM 24491 O O . GLY A 1 41 ? -4.739 -13.367 -0.271 1.00 52.30 41 GLY A O 19
ATOM 24495 N N . GLN A 1 42 ? -4.984 -11.778 1.347 1.00 63.44 42 GLN A N 19
ATOM 24496 C CA . GLN A 1 42 ? -4.261 -10.663 0.754 1.00 55.30 42 GLN A CA 19
ATOM 24497 C C . GLN A 1 42 ? -2.911 -11.183 0.293 1.00 0.45 42 GLN A C 19
ATOM 24498 O O . GLN A 1 42 ? -2.058 -11.482 1.124 1.00 61.04 42 GLN A O 19
ATOM 24510 N N . SER A 1 43 ? -2.765 -11.341 -1.016 1.00 43.14 43 SER A N 19
ATOM 24511 C CA . SER A 1 43 ? -1.560 -11.704 -1.743 1.00 23.24 43 SER A CA 19
ATOM 24512 C C . SER A 1 43 ? -1.805 -11.714 -3.255 1.00 14.23 43 SER A C 19
ATOM 24513 O O . SER A 1 43 ? -2.960 -11.825 -3.677 1.00 12.53 43 SER A O 19
ATOM 24520 N N . ARG A 1 44 ? -0.728 -11.550 -4.046 1.00 43.52 44 ARG A N 19
ATOM 24521 C CA . ARG A 1 44 ? -0.610 -11.717 -5.504 1.00 22.22 44 ARG A CA 19
ATOM 24522 C C . ARG A 1 44 ? 0.759 -11.307 -6.083 1.00 21.22 44 ARG A C 19
ATOM 24523 O O . ARG A 1 44 ? 0.896 -11.328 -7.302 1.00 41.22 44 ARG A O 19
ATOM 24541 N N . GLY A 1 45 ? 1.744 -10.891 -5.276 1.00 60.44 45 GLY A N 19
ATOM 24542 C CA . GLY A 1 45 ? 2.946 -10.206 -5.773 1.00 4.43 45 GLY A CA 19
ATOM 24543 C C . GLY A 1 45 ? 2.782 -8.686 -5.726 1.00 23.43 45 GLY A C 19
ATOM 24544 O O . GLY A 1 45 ? 3.682 -7.958 -6.153 1.00 23.35 45 GLY A O 19
ATOM 24548 N N . PHE A 1 46 ? 1.655 -8.191 -5.205 1.00 60.33 46 PHE A N 19
ATOM 24549 C CA . PHE A 1 46 ? 1.449 -6.803 -4.843 1.00 63.01 46 PHE A CA 19
ATOM 24550 C C . PHE A 1 46 ? 0.813 -6.743 -3.451 1.00 60.03 46 PHE A C 19
ATOM 24551 O O . PHE A 1 46 ? 0.330 -7.764 -2.945 1.00 2.31 46 PHE A O 19
ATOM 24567 N N . ALA A 1 47 ? 0.841 -5.557 -2.842 1.00 22.02 47 ALA A N 19
ATOM 24568 C CA . ALA A 1 47 ? 0.241 -5.211 -1.554 1.00 60.01 47 ALA A CA 19
ATOM 24569 C C . ALA A 1 47 ? -0.468 -3.866 -1.685 1.00 13.41 47 ALA A C 19
ATOM 24570 O O . ALA A 1 47 ? -0.301 -3.190 -2.706 1.00 24.02 47 ALA A O 19
ATOM 24577 N N . PHE A 1 48 ? -1.241 -3.472 -0.677 1.00 0.34 48 PHE A N 19
ATOM 24578 C CA . PHE A 1 48 ? -1.824 -2.138 -0.573 1.00 20.23 48 PHE A CA 19
ATOM 24579 C C . PHE A 1 48 ? -1.379 -1.561 0.762 1.00 24.01 48 PHE A C 19
ATOM 24580 O O . PHE A 1 48 ? -1.528 -2.278 1.756 1.00 71.34 48 PHE A O 19
ATOM 24596 N N . VAL A 1 49 ? -0.873 -0.319 0.828 1.00 15.45 49 VAL A N 19
ATOM 24597 C CA . VAL A 1 49 ? -0.826 0.356 2.127 1.00 34.21 49 VAL A CA 19
ATOM 24598 C C . VAL A 1 49 ? -1.967 1.374 2.094 1.00 11.21 49 VAL A C 19
ATOM 24599 O O . VAL A 1 49 ? -2.325 1.873 1.017 1.00 11.34 49 VAL A O 19
ATOM 24612 N N . GLU A 1 50 ? -2.537 1.684 3.258 1.00 75.32 50 GLU A N 19
ATOM 24613 C CA . GLU A 1 50 ? -3.462 2.784 3.411 1.00 73.14 50 GLU A CA 19
ATOM 24614 C C . GLU A 1 50 ? -2.969 3.757 4.465 1.00 42.52 50 GLU A C 19
ATOM 24615 O O . GLU A 1 50 ? -2.260 3.398 5.410 1.00 60.33 50 GLU A O 19
ATOM 24625 N N . PHE A 1 51 ? -3.431 5.001 4.333 1.00 22.03 51 PHE A N 19
ATOM 24626 C CA . PHE A 1 51 ? -3.055 6.071 5.243 1.00 54.44 51 PHE A CA 19
ATOM 24627 C C . PHE A 1 51 ? -4.293 6.785 5.713 1.00 14.22 51 PHE A C 19
ATOM 24628 O O . PHE A 1 51 ? -4.773 7.647 4.992 1.00 41.21 51 PHE A O 19
ATOM 24644 N N . SER A 1 52 ? -4.776 6.485 6.918 1.00 72.32 52 SER A N 19
ATOM 24645 C CA . SER A 1 52 ? -5.937 7.148 7.510 1.00 22.02 52 SER A CA 19
ATOM 24646 C C . SER A 1 52 ? -5.852 8.682 7.389 1.00 54.24 52 SER A C 19
ATOM 24647 O O . SER A 1 52 ? -6.873 9.362 7.308 1.00 51.20 52 SER A O 19
ATOM 24654 N N . HIS A 1 53 ? -4.637 9.239 7.353 1.00 22.24 53 HIS A N 19
ATOM 24655 C CA . HIS A 1 53 ? -4.381 10.667 7.349 1.00 4.15 53 HIS A CA 19
ATOM 24656 C C . HIS A 1 53 ? -4.756 11.322 6.014 1.00 42.14 53 HIS A C 19
ATOM 24657 O O . HIS A 1 53 ? -4.579 12.528 5.891 1.00 24.01 53 HIS A O 19
ATOM 24670 N N . LEU A 1 54 ? -5.160 10.560 4.986 1.00 51.13 54 LEU A N 19
ATOM 24671 C CA . LEU A 1 54 ? -5.436 10.965 3.600 1.00 3.32 54 LEU A CA 19
ATOM 24672 C C . LEU A 1 54 ? -4.218 11.520 2.834 1.00 71.32 54 LEU A C 19
ATOM 24673 O O . LEU A 1 54 ? -4.160 11.384 1.608 1.00 0.34 54 LEU A O 19
ATOM 24688 N N . GLN A 1 55 ? -3.237 12.113 3.523 1.00 31.15 55 GLN A N 19
ATOM 24689 C CA . GLN A 1 55 ? -2.189 12.977 2.976 1.00 20.31 55 GLN A CA 19
ATOM 24690 C C . GLN A 1 55 ? -0.776 12.457 3.268 1.00 43.11 55 GLN A C 19
ATOM 24691 O O . GLN A 1 55 ? 0.175 12.781 2.554 1.00 52.21 55 GLN A O 19
ATOM 24703 N N . ASP A 1 56 ? -0.621 11.616 4.297 1.00 20.21 56 ASP A N 19
ATOM 24704 C CA . ASP A 1 56 ? 0.652 10.945 4.587 1.00 31.24 56 ASP A CA 19
ATOM 24705 C C . ASP A 1 56 ? 0.931 9.892 3.513 1.00 31.01 56 ASP A C 19
ATOM 24706 O O . ASP A 1 56 ? 2.066 9.435 3.389 1.00 35.04 56 ASP A O 19
ATOM 24714 N N . ALA A 1 57 ? -0.083 9.577 2.691 1.00 23.01 57 ALA A N 19
ATOM 24715 C CA . ALA A 1 57 ? 0.022 8.721 1.527 1.00 33.40 57 ALA A CA 19
ATOM 24716 C C . ALA A 1 57 ? 1.147 9.264 0.648 1.00 2.32 57 ALA A C 19
ATOM 24717 O O . ALA A 1 57 ? 2.108 8.565 0.325 1.00 11.50 57 ALA A O 19
ATOM 24724 N N . THR A 1 58 ? 1.070 10.560 0.347 1.00 72.21 58 THR A N 19
ATOM 24725 C CA . THR A 1 58 ? 2.058 11.248 -0.458 1.00 74.11 58 THR A CA 19
ATOM 24726 C C . THR A 1 58 ? 3.380 11.351 0.278 1.00 15.21 58 THR A C 19
ATOM 24727 O O . THR A 1 58 ? 4.441 11.154 -0.319 1.00 51.25 58 THR A O 19
ATOM 24738 N N . ARG A 1 59 ? 3.312 11.664 1.579 1.00 20.12 59 ARG A N 19
ATOM 24739 C CA . ARG A 1 59 ? 4.510 11.875 2.374 1.00 12.20 59 ARG A CA 19
ATOM 24740 C C . ARG A 1 59 ? 5.373 10.621 2.375 1.00 13.21 59 ARG A C 19
ATOM 24741 O O . ARG A 1 59 ? 6.568 10.712 2.623 1.00 33.31 59 ARG A O 19
ATOM 24759 N N . TRP A 1 60 ? 4.786 9.442 2.180 1.00 41.54 60 TRP A N 19
ATOM 24760 C CA . TRP A 1 60 ? 5.527 8.205 2.059 1.00 0.54 60 TRP A CA 19
ATOM 24761 C C . TRP A 1 60 ? 6.103 8.041 0.651 1.00 15.43 60 TRP A C 19
ATOM 24762 O O . TRP A 1 60 ? 7.270 7.698 0.481 1.00 44.54 60 TRP A O 19
ATOM 24782 N N . MET A 1 61 ? 5.279 8.261 -0.371 1.00 54.41 61 MET A N 19
ATOM 24783 C CA . MET A 1 61 ? 5.598 7.962 -1.759 1.00 3.10 61 MET A CA 19
ATOM 24784 C C . MET A 1 61 ? 6.737 8.820 -2.284 1.00 1.14 61 MET A C 19
ATOM 24785 O O . MET A 1 61 ? 7.692 8.303 -2.868 1.00 12.34 61 MET A O 19
ATOM 24797 N N . GLU A 1 62 ? 6.645 10.132 -2.089 1.00 11.51 62 GLU A N 19
ATOM 24798 C CA . GLU A 1 62 ? 7.661 11.060 -2.574 1.00 23.34 62 GLU A CA 19
ATOM 24799 C C . GLU A 1 62 ? 8.952 10.901 -1.770 1.00 23.10 62 GLU A C 19
ATOM 24800 O O . GLU A 1 62 ? 10.058 11.056 -2.292 1.00 20.21 62 GLU A O 19
ATOM 24810 N N . ALA A 1 63 ? 8.815 10.465 -0.519 1.00 1.23 63 ALA A N 19
ATOM 24811 C CA . ALA A 1 63 ? 9.949 10.151 0.342 1.00 33.10 63 ALA A CA 19
ATOM 24812 C C . ALA A 1 63 ? 10.643 8.846 -0.074 1.00 54.44 63 ALA A C 19
ATOM 24813 O O . ALA A 1 63 ? 11.655 8.479 0.526 1.00 11.13 63 ALA A O 19
ATOM 24820 N N . ASN A 1 64 ? 10.137 8.171 -1.108 1.00 41.25 64 ASN A N 19
ATOM 24821 C CA . ASN A 1 64 ? 10.749 7.011 -1.739 1.00 51.33 64 ASN A CA 19
ATOM 24822 C C . ASN A 1 64 ? 10.963 7.227 -3.231 1.00 44.53 64 ASN A C 19
ATOM 24823 O O . ASN A 1 64 ? 11.493 6.346 -3.902 1.00 3.40 64 ASN A O 19
ATOM 24833 N N . GLN A 1 65 ? 10.596 8.394 -3.775 1.00 35.11 65 GLN A N 19
ATOM 24834 C CA . GLN A 1 65 ? 10.782 8.722 -5.188 1.00 64.44 65 GLN A CA 19
ATOM 24835 C C . GLN A 1 65 ? 9.969 7.741 -6.052 1.00 11.23 65 GLN A C 19
ATOM 24836 O O . GLN A 1 65 ? 10.345 7.454 -7.186 1.00 41.51 65 GLN A O 19
ATOM 24848 N N . HIS A 1 66 ? 8.863 7.218 -5.500 1.00 54.41 66 HIS A N 19
ATOM 24849 C CA . HIS A 1 66 ? 7.982 6.220 -6.115 1.00 73.04 66 HIS A CA 19
ATOM 24850 C C . HIS A 1 66 ? 8.623 4.838 -6.359 1.00 22.22 66 HIS A C 19
ATOM 24851 O O . HIS A 1 66 ? 8.069 4.041 -7.127 1.00 32.33 66 HIS A O 19
ATOM 24864 N N . SER A 1 67 ? 9.744 4.508 -5.714 1.00 22.42 67 SER A N 19
ATOM 24865 C CA . SER A 1 67 ? 10.297 3.161 -5.753 1.00 35.41 67 SER A CA 19
ATOM 24866 C C . SER A 1 67 ? 10.819 2.793 -4.365 1.00 1.53 67 SER A C 19
ATOM 24867 O O . SER A 1 67 ? 11.491 3.587 -3.713 1.00 72.14 67 SER A O 19
ATOM 24874 N N . LEU A 1 68 ? 10.514 1.591 -3.893 1.00 21.34 68 LEU A N 19
ATOM 24875 C CA . LEU A 1 68 ? 11.039 1.034 -2.643 1.00 32.14 68 LEU A CA 19
ATOM 24876 C C . LEU A 1 68 ? 11.996 -0.107 -2.949 1.00 60.24 68 LEU A C 19
ATOM 24877 O O . LEU A 1 68 ? 12.199 -0.458 -4.116 1.00 71.13 68 LEU A O 19
ATOM 24892 N N . ASN A 1 69 ? 12.579 -0.684 -1.900 1.00 24.10 69 ASN A N 19
ATOM 24893 C CA . ASN A 1 69 ? 13.414 -1.865 -1.958 1.00 4.10 69 ASN A CA 19
ATOM 24894 C C . ASN A 1 69 ? 13.286 -2.623 -0.647 1.00 73.14 69 ASN A C 19
ATOM 24895 O O . ASN A 1 69 ? 13.654 -2.104 0.408 1.00 44.22 69 ASN A O 19
ATOM 24905 N N . ILE A 1 70 ? 12.738 -3.832 -0.704 1.00 23.34 70 ILE A N 19
ATOM 24906 C CA . ILE A 1 70 ? 12.561 -4.706 0.437 1.00 42.31 70 ILE A CA 19
ATOM 24907 C C . ILE A 1 70 ? 13.244 -6.014 0.074 1.00 4.34 70 ILE A C 19
ATOM 24908 O O . ILE A 1 70 ? 13.031 -6.556 -1.008 1.00 42.22 70 ILE A O 19
ATOM 24923 N N . LEU A 1 71 ? 14.104 -6.492 0.968 1.00 15.12 71 LEU A N 19
ATOM 24924 C CA . LEU A 1 71 ? 14.944 -7.687 0.865 1.00 22.44 71 LEU A CA 19
ATOM 24925 C C . LEU A 1 71 ? 16.047 -7.557 -0.186 1.00 62.05 71 LEU A C 19
ATOM 24926 O O . LEU A 1 71 ? 16.978 -8.356 -0.148 1.00 14.20 71 LEU A O 19
ATOM 24941 N N . GLY A 1 72 ? 15.981 -6.558 -1.068 1.00 33.11 72 GLY A N 19
ATOM 24942 C CA . GLY A 1 72 ? 16.930 -6.318 -2.147 1.00 12.22 72 GLY A CA 19
ATOM 24943 C C . GLY A 1 72 ? 16.257 -6.089 -3.507 1.00 11.14 72 GLY A C 19
ATOM 24944 O O . GLY A 1 72 ? 16.893 -5.581 -4.435 1.00 73.23 72 GLY A O 19
ATOM 24948 N N . GLN A 1 73 ? 14.963 -6.391 -3.641 1.00 64.33 73 GLN A N 19
ATOM 24949 C CA . GLN A 1 73 ? 14.197 -6.275 -4.871 1.00 3.33 73 GLN A CA 19
ATOM 24950 C C . GLN A 1 73 ? 13.457 -4.946 -4.906 1.00 63.22 73 GLN A C 19
ATOM 24951 O O . GLN A 1 73 ? 12.814 -4.558 -3.928 1.00 75.15 73 GLN A O 19
ATOM 24963 N N . LYS A 1 74 ? 13.568 -4.250 -6.041 1.00 23.32 74 LYS A N 19
ATOM 24964 C CA . LYS A 1 74 ? 12.925 -2.977 -6.295 1.00 75.35 74 LYS A CA 19
ATOM 24965 C C . LYS A 1 74 ? 11.427 -3.203 -6.413 1.00 43.11 74 LYS A C 19
ATOM 24966 O O . LYS A 1 74 ? 10.985 -4.182 -7.020 1.00 33.44 74 LYS A O 19
ATOM 24981 N N . VAL A 1 75 ? 10.662 -2.269 -5.874 1.00 13.53 75 VAL A N 19
ATOM 24982 C CA . VAL A 1 75 ? 9.212 -2.319 -5.773 1.00 14.33 75 VAL A CA 19
ATOM 24983 C C . VAL A 1 75 ? 8.700 -0.983 -6.313 1.00 3.14 75 VAL A C 19
ATOM 24984 O O . VAL A 1 75 ? 9.277 0.065 -6.004 1.00 74.31 75 VAL A O 19
ATOM 24997 N N . SER A 1 76 ? 7.649 -0.990 -7.133 1.00 20.40 76 SER A N 19
ATOM 24998 C CA . SER A 1 76 ? 7.000 0.235 -7.600 1.00 34.34 76 SER A CA 19
ATOM 24999 C C . SER A 1 76 ? 5.834 0.574 -6.678 1.00 33.00 76 SER A C 19
ATOM 25000 O O . SER A 1 76 ? 5.293 -0.316 -6.022 1.00 53.24 76 SER A O 19
ATOM 25007 N N . MET A 1 77 ? 5.377 1.825 -6.693 1.00 15.41 77 MET A N 19
ATOM 25008 C CA . MET A 1 77 ? 4.157 2.233 -6.010 1.00 52.32 77 MET A CA 19
ATOM 25009 C C . MET A 1 77 ? 3.311 3.102 -6.927 1.00 42.13 77 MET A C 19
ATOM 25010 O O . MET A 1 77 ? 3.832 3.974 -7.623 1.00 22.20 77 MET A O 19
ATOM 25022 N N . HIS A 1 78 ? 2.006 2.853 -6.918 1.00 72.43 78 HIS A N 19
ATOM 25023 C CA . HIS A 1 78 ? 0.992 3.502 -7.739 1.00 32.22 78 HIS A CA 19
ATOM 25024 C C . HIS A 1 78 ? -0.181 3.772 -6.804 1.00 44.33 78 HIS A C 19
ATOM 25025 O O . HIS A 1 78 ? -0.582 2.842 -6.102 1.00 54.43 78 HIS A O 19
ATOM 25038 N N . TYR A 1 79 ? -0.721 4.990 -6.727 1.00 73.04 79 TYR A N 19
ATOM 25039 C CA . TYR A 1 79 ? -1.876 5.182 -5.861 1.00 34.41 79 TYR A CA 19
ATOM 25040 C C . TYR A 1 79 ? -3.085 4.459 -6.434 1.00 24.21 79 TYR A C 19
ATOM 25041 O O . TYR A 1 79 ? -3.518 4.783 -7.538 1.00 15.51 79 TYR A O 19
ATOM 25058 N N . SER A 1 80 ? -3.639 3.508 -5.693 1.00 40.14 80 SER A N 19
ATOM 25059 C CA . SER A 1 80 ? -4.786 2.724 -6.114 1.00 15.52 80 SER A CA 19
ATOM 25060 C C . SER A 1 80 ? -6.059 3.340 -5.515 1.00 40.50 80 SER A C 19
ATOM 25061 O O . SER A 1 80 ? -6.864 2.643 -4.898 1.00 4.24 80 SER A O 19
ATOM 25068 N N . ASP A 1 81 ? -6.196 4.667 -5.624 1.00 52.33 81 ASP A N 19
ATOM 25069 C CA . ASP A 1 81 ? -7.213 5.419 -4.885 1.00 43.41 81 ASP A CA 19
ATOM 25070 C C . ASP A 1 81 ? -8.632 4.917 -5.173 1.00 64.03 81 ASP A C 19
ATOM 25071 O O . ASP A 1 81 ? -8.894 4.355 -6.241 1.00 41.30 81 ASP A O 19
ATOM 25079 N N . PRO A 1 82 ? -9.543 4.999 -4.187 1.00 21.32 82 PRO A N 19
ATOM 25080 C CA . PRO A 1 82 ? -10.618 4.013 -4.102 1.00 61.12 82 PRO A CA 19
ATOM 25081 C C . PRO A 1 82 ? -11.750 4.218 -5.095 1.00 14.51 82 PRO A C 19
ATOM 25082 O O . PRO A 1 82 ? -12.480 3.269 -5.382 1.00 14.34 82 PRO A O 19
ATOM 25090 N N . LYS A 1 83 ? -11.891 5.458 -5.565 1.00 72.21 83 LYS A N 19
ATOM 25091 C CA . LYS A 1 83 ? -12.912 5.988 -6.480 1.00 23.44 83 LYS A CA 19
ATOM 25092 C C . LYS A 1 83 ? -14.368 5.755 -6.057 1.00 61.14 83 LYS A C 19
ATOM 25093 O O . LYS A 1 83 ? -14.653 4.946 -5.171 1.00 61.01 83 LYS A O 19
ATOM 25108 N N . PRO A 1 84 ? -15.331 6.454 -6.674 1.00 71.14 84 PRO A N 19
ATOM 25109 C CA . PRO A 1 84 ? -16.697 5.986 -6.698 1.00 0.33 84 PRO A CA 19
ATOM 25110 C C . PRO A 1 84 ? -16.759 4.770 -7.631 1.00 61.20 84 PRO A C 19
ATOM 25111 O O . PRO A 1 84 ? -16.676 4.909 -8.850 1.00 63.02 84 PRO A O 19
ATOM 25119 N N . LYS A 1 85 ? -16.863 3.567 -7.062 1.00 13.43 85 LYS A N 19
ATOM 25120 C CA . LYS A 1 85 ? -17.081 2.309 -7.788 1.00 4.32 85 LYS A CA 19
ATOM 25121 C C . LYS A 1 85 ? -18.501 1.800 -7.514 1.00 3.14 85 LYS A C 19
ATOM 25122 O O . LYS A 1 85 ? -18.752 0.595 -7.482 1.00 31.34 85 LYS A O 19
ATOM 25137 N N . ILE A 1 86 ? -19.432 2.698 -7.199 1.00 73.23 86 ILE A N 19
ATOM 25138 C CA . ILE A 1 86 ? -20.860 2.404 -7.159 1.00 41.30 86 ILE A CA 19
ATOM 25139 C C . ILE A 1 86 ? -21.330 2.355 -8.619 1.00 13.35 86 ILE A C 19
ATOM 25140 O O . ILE A 1 86 ? -20.675 2.912 -9.506 1.00 2.41 86 ILE A O 19
ATOM 25155 N N . ASN A 1 87 ? -22.451 1.684 -8.890 1.00 12.21 87 ASN A N 19
ATOM 25156 C CA . ASN A 1 87 ? -23.016 1.596 -10.242 1.00 51.20 87 ASN A CA 19
ATOM 25157 C C . ASN A 1 87 ? -23.889 2.793 -10.593 1.00 33.11 87 ASN A C 19
ATOM 25158 O O . ASN A 1 87 ? -24.372 2.896 -11.716 1.00 22.24 87 ASN A O 19
ATOM 25168 N N . GLU A 1 88 ? -24.078 3.695 -9.644 1.00 60.03 88 GLU A N 19
ATOM 25169 C CA . GLU A 1 88 ? -24.922 4.870 -9.742 1.00 61.01 88 GLU A CA 19
ATOM 25170 C C . GLU A 1 88 ? -24.153 6.051 -9.166 1.00 60.13 88 GLU A C 19
ATOM 25171 O O . GLU A 1 88 ? -23.224 5.872 -8.377 1.00 61.44 88 GLU A O 19
ATOM 25181 N N . ASP A 1 89 ? -24.562 7.256 -9.552 1.00 14.42 89 ASP A N 19
ATOM 25182 C CA . ASP A 1 89 ? -23.907 8.513 -9.176 1.00 42.50 89 ASP A CA 19
ATOM 25183 C C . ASP A 1 89 ? -24.928 9.567 -8.719 1.00 33.44 89 ASP A C 19
ATOM 25184 O O . ASP A 1 89 ? -24.617 10.746 -8.578 1.00 0.33 89 ASP A O 19
ATOM 25192 N N . TRP A 1 90 ? -26.175 9.133 -8.510 1.00 40.40 90 TRP A N 19
ATOM 25193 C CA . TRP A 1 90 ? -27.332 9.936 -8.140 1.00 22.03 90 TRP A CA 19
ATOM 25194 C C . TRP A 1 90 ? -28.176 9.241 -7.057 1.00 53.54 90 TRP A C 19
ATOM 25195 O O . TRP A 1 90 ? -29.226 9.752 -6.665 1.00 0.12 90 TRP A O 19
ATOM 25215 N N . LEU A 1 91 ? -27.714 8.093 -6.555 1.00 64.33 91 LEU A N 19
ATOM 25216 C CA . LEU A 1 91 ? -28.377 7.277 -5.535 1.00 1.13 91 LEU A CA 19
ATOM 25217 C C . LEU A 1 91 ? -27.781 7.570 -4.168 1.00 20.41 91 LEU A C 19
ATOM 25218 O O . LEU A 1 91 ? -26.968 8.512 -4.062 1.00 64.42 91 LEU A O 19
#

B-factor: mean 34.21, std 23.02, range [0.02, 75.55]

Radius of gyration: 12.38 Å; Cα contacts (8 Å, |Δi|>4): 163; chains: 1; bounding box: 36×29×19 Å

GO terms:
  GO:0005634 nucleus (C, IDA)
  GO:0035198 miRNA binding (F, IDA)
  GO:0005654 nucleoplasm (C, TAS)
  GO:0042802 identical protein binding (F, IPI)
  GO:0005515 protein binding (F, IPI)
  GO:0016607 nuclear speck (C, IDA)
  GO:0005634 nucleus (C, EXP)
  GO:0003723 RNA binding (F, HDA)
  GO:0032991 protein-containing complex (C, IPI)

Sequence (91 aa):
SNIVMLRMLPQAATEDDIRGQLQSHGVQAREVRLMRNKSSGQSRGFAFVEFSHLQDATRWMEANQHSLNILGQKVSMHYSDPKPKINEDWLSNIVMLRMLPQAATEDDIRGQLQSHGVQAREVRLMRNKSSGQSRGFAFVEFSHLQDATRWMEANQHSLNILGQKVSMHYSDPKPKINEDWLSNIVMLRMLPQAATEDDIRGQLQSHGVQAREVRLMRNKSSGQSRGFAFVEFSHLQDATRWMEANQHSLNILGQKVSMHYSDPKPKINEDWLSNIVMLRMLPQAATEDDIRGQLQSHGVQAREVRLMRNKSSGQSRGFAFVEFSHLQDATRWMEANQHSLNILGQKVSMHYSDPKPKINEDWLSNIVMLRMLPQAATEDDIRGQLQSHGVQAREVRLMRNKSSGQSRGFAFVEFSHLQDATRWMEANQHSLNILGQKVSMHYSDPKPKINEDWLSNIVMLRMLPQAATEDDIRGQLQSHGVQAREVRLMRNKSSGQSRGFAFVEFSHLQDATRWMEANQHSLNILGQKVSMHYSDPKPKINEDWLSNIVMLRMLPQAATEDDIRGQLQSHGVQAREVRLMRNKSSGQSRGFAFVEFSHLQDATRWMEANQHSLNILGQKVSMHYSDPKPKINEDWLSNIVMLRMLPQAATEDDIRGQLQSHGVQAREVRLMRNKSSGQSRGFAFVEFSHLQDATRWMEANQHSLNILGQKVSMHYSDPKPKINEDWLSNIVMLRMLPQAATEDDIRGQLQSHGVQAREVRLMRNKSSGQSRGFAFVEFSHLQDATRWMEANQHSLNILGQKVSMHYSDPKPKINEDWLSNIVMLRMLPQAATEDDIRGQLQSHGVQAREVRLMRNKSSGQSRGFAFVEFSHLQDATRWMEANQHSLNILGQKVSMHYSDPKPKINEDWLSNIVMLRMLPQAATEDDIRGQLQSHGVQAREVRLMRNKSSGQSRGFAFVEFSHLQDATRWMEANQHSLNILGQKVSMHYSDPKPKINEDWLSNIVMLRMLPQAATEDDIRGQLQSHGVQAREVRLMRNKSSGQSRGFAFVEFSHLQDATRWMEANQHSLNILGQKVSMHYSDPKPKINEDWLSNIVMLRMLPQAATEDDIRGQLQSHGVQAREVRLMRNKSSGQSRGFAFVEFSHLQDATRWMEANQHSLNILGQKVSMHYSDPKPKINEDWLSNIVMLRMLPQAATEDDIRGQLQSHGVQAREVRLMRNKSSGQSRGFAFVEFSHLQDATRWMEANQHSLNILGQKVSMHYSDPKPKINEDWLSNIVMLRMLPQAATEDDIRGQLQSHGVQAREVRLMRNKSSGQSRGFAFVEFSHLQDATRWMEANQHSLNILGQKVSMHYSDPKPKINEDWLSNIVMLRMLPQAATEDDIRGQLQSHGVQAREVRLMRNKSSGQSRGFAFVEFSHLQDATRWMEANQHSLNILGQKVSMHYSDPKPKINEDWLSNIVMLRMLPQAATEDDIRGQLQSHGVQAREVRLMRNKSSGQSRGFAFVEFSHLQDATRWMEANQHSLNILGQKVSMHYSDPKPKINEDWLSNIVMLRMLPQAATEDDIRGQLQSHGVQAREVRLMRNKSSGQSRGFAFVEFSHLQDATRWMEANQHSLNILGQKVSMHYSDPKPKINEDWLSNIVMLRMLPQAATEDDIRGQLQSHGVQAREVRLMRNKSSGQSRGFAFVEFSHLQDATRWMEANQHSLNILGQKVSMHYSDPKPKINEDWL

Organism: Homo sapiens (NCBI:txid9606)

Foldseek 3Di:
DQKKKKAQADLVDDPVLVCVLQVVLPARQPDKQDCDDPVVNRHDRIIMTGHPVNPCVVSSCVVQVQWDAGPHTIIGIDGPDDDPPDPDDPD

Solvent-accessible surface area: 5993 Å² total; per-residue (Å²): 49,11,7,0,39,0,111,110,11,21,119,69,0,51,56,89,51,1,133,42,47,1,137,101,76,68,7,102,30,153,54,28,68,5,36,167,64,174,107,92,20,27,42,184,18,60,0,61,0,6,1,55,91,98,101,13,0,50,150,0,10,115,54,25,156,89,53,6,89,4,97,56,79,150,0,26,8,59,91,48,81,80,93,51,172,118,139,68,142,216,152

Secondary structure (DSSP, 8-state):
--EEEEET--SS--HHHHHHHHHHHT---SB--SSS-SSS---SSEEEEE-SSHHHHHHHHHTTTTEEEETTEEEEEE---S----S-S--

CATH classification: 3.30.70.330

Nearest PDB structures (foldseek):
  2lxi-assembly1_A  TM=8.663E-01  e=1.017E-14  Homo sapiens
  7pcv-assembly2_B  TM=7.654E-01  e=2.649E-07  Homo sapiens
  2cph-assembly1_A  TM=7.629E-01  e=1.848E-04  Mus musculus
  3p6y-assembly4_O  TM=7.750E-01  e=8.087E-04  Homo sapiens
  6sqn-assembly1_C  TM=7.179E-01  e=4.025E-03  Homo sapiens